Protein 8HFD (pdb70)

B-factor: mean 31.61, std 7.96, range [13.05, 83.01]

Secondary structure (DSSP, 8-state):
-BSEEEES-EEE-SS-EEE-EEEEETTEEEEEES----BS-EEE-TT-EEEEPEEEEEE---HHHHGGGS-HHHHHHHHHHTTEEEEEE-S-SSSS-S-SHHHHHHHHHHHTTT-SSEEEEB----TT-GGGHHHHHHHT-SB--BB-SS-----TTS---B-HHHHHHHHHHHHHHT--EEEB---HHHHHHHHHHHHHTT--SHHHHHHTS-HHHHHHHHHHHHHHHHHHT--EEE----SHHHHHHHHHHHHTT--EEEEE-THHHH--HHHHHHH-GGG--SSPP--HHHHHHHHHHHHTT---EE---B----GGGG-S-TTTSPP-B--GGGSHHHHIIIIIITT---HHHHHIIIIIHHHHHTT-TTSSS--TTSB--EEEEESS--EE--GGG--SSS---TTTT-EES-EEEEEEETTEEEEETTTBS-S-----EE-GGG-/-EEEEEEEEEEE-SS-EEEEEEEEETTEEEEEES----EEEEEE-TTSEEEEPEEEEEE---HHHHGGGS-HHHHHHHHHHTTEEEEEE-S-SSSS-S-SHHHHHHHHHHTTTT-SSEEEEB----TT-GGGHHHHHHHT-SB--BB---TTS---B-HHHHHHHHHHHHHHT--EEEB---HHHHHHHHHHHHHTT--SHHHHHHTS-HHHHHHHHHHHHHHHHHHT--EEE----SHHHHHHHHHHHHTT--EEEEE-THHHH--HHHHHHH-GGG--SSPP--HHHHHHHHHHHHTT---EE---B----GGGG-S-TTTSPP-B--GGGSHHHHIIIIIITT---HHHHHIIIIIHHHHHTT-TTSSS--TTSB--EEEEESS--EE--GGG--SSS---TTTT-EES-EEEEEEETTEEEEETTTB--S-----EE-GGG-/-EEEEEEEEEEE-SS-EEEEEEEEETTEEEEEES----EEEEEE-TT-EEEEPEEEEEE---HHHHGGGS-HHHHHHHHHHTTEEEEEE-SSSSSS-S-SHHHHHHHHHHHTTT-SSEEEEB----TT-GGGHHHHHHHT-SB--BB----TTS---B-HHHHHHHHHHHHHHT--EEEB---HHHHHHHHHHHHHTT--SHHHHHHHS-HHHHHHHHHHHHHHHHHHT--EEE----SHHHHHHHHHHHHTT--EEEEE-THHHH--HHHHHHHGGGG--SS----HHHHHHHHHHHHTT---EE---B----GGGG-S-TTTSPP-B--GGGSHHHHIIIIIITT---HHHHHIIIIIHHHHHTT-TTSSS--TTSB--EEEEESS--EE--GGG--SSS---TTTT-EES-EEEEEEETTEEEEETTTB--S-----EE-GGG-/-BSEEEES-EEE-SS-EEE-EEEEETTEEEEEES----BS-EEE-TT-EEEEPEEEEEE---HHHHGGG-HHHHHHHHHHHTTEEEEEE-S-SSSS-S-SHHHHHHHHHHHTT--SSEEEEBPP--TT-GGGHHHHHHHT-SB--BB---S---B-HHHHHHHHHHHHHHT--EEEB---HHHHHHHHHHHHHTT--SHHHHHHTS-HHHHHHHHHHHHHHHHHHT--EEE----SHHHHHHHHHHHHTT--EEEEE-THHHH--HHHHHHH-GGG--SSPP--HHHHHHHHHHHHTT---EE---B----GGGG-S-TTTSPP-B--GGGHHHHHIIIIIITT---HHHHHIIIIIHHHHHTT-TTSSS--TTSB--EEEEETT--EE--GGG--SSS---TTTT-EES-EEEEEEETTEEEEETTTB--S-----EE-GGG-

GO terms:
  GO:0008270 zinc ion binding (F, IDA)
  GO:0009442 allantoin assimilation pathway (P, IDA)
  GO:0004038 allantoinase activity (F, IDA)
  GO:0005737 cytoplasm (C, IDA)

Nearest PDB structures (foldseek):
  8hfd-assembly1_B  TM=1.002E+00  e=0.000E+00  Escherichia coli
  8hfd-assembly1_C  TM=1.001E+00  e=0.000E+00  Escherichia coli
  8hfd-assembly1_A  TM=1.001E+00  e=5.611E-103  Escherichia coli
  8hfd-assembly1_D  TM=9.996E-01  e=1.544E-102  Escherichia coli
  3e74-assembly1_C  TM=9.990E-01  e=1.732E-94  Escherichia coli K-12

Structure (mmCIF, N/CA/C/O backbone):
data_8HFD
#
_entry.id   8HFD
#
_cell.length_a   203.158
_cell.length_b   77.142
_cell.length_c   144.847
_cell.angle_alpha   90.00
_cell.angle_beta   100.80
_cell.angle_gamma   90.00
#
_symmetry.space_group_name_H-M   'C 1 2 1'
#
loop_
_entity.id
_entity.type
_entity.pdbx_description
1 polymer Allantoinase
2 non-polymer DI(HYDROXYETHYL)ETHER
3 non-polymer 'ZINC ION'
4 water water
#
loop_
_atom_site.group_PDB
_atom_site.id
_atom_site.type_symbol
_atom_site.label_atom_id
_atom_site.label_alt_id
_atom_site.label_comp_id
_atom_site.label_asym_id
_atom_site.label_entity_id
_atom_site.label_seq_id
_atom_site.pdbx_PDB_ins_code
_atom_site.Cartn_x
_atom_site.Cartn_y
_atom_site.Cartn_z
_atom_site.occupancy
_atom_site.B_iso_or_equiv
_atom_site.auth_seq_id
_atom_site.auth_comp_id
_atom_site.auth_asym_id
_atom_site.auth_atom_id
_atom_site.pdbx_PDB_model_num
ATOM 1 N N . SER A 1 2 ? -2.411 -25.154 -56.147 1.00 48.31 2 SER A N 1
ATOM 2 C CA . SER A 1 2 ? -1.821 -25.342 -54.820 1.00 50.59 2 SER A CA 1
ATOM 3 C C . SER A 1 2 ? -0.606 -26.266 -54.916 1.00 42.98 2 SER A C 1
ATOM 4 O O . SER A 1 2 ? -0.224 -26.669 -56.016 1.00 50.69 2 SER A O 1
ATOM 7 N N . PHE A 1 3 ? -0.001 -26.602 -53.775 1.00 40.20 3 PHE A N 1
ATOM 8 C CA . PHE A 1 3 ? 1.229 -27.394 -53.785 1.00 40.91 3 PHE A CA 1
ATOM 9 C C . PHE A 1 3 ? 1.040 -28.678 -54.586 1.00 39.20 3 PHE A C 1
ATOM 10 O O . PHE A 1 3 ? -0.063 -29.229 -54.666 1.00 36.03 3 PHE A O 1
ATOM 18 N N . ASP A 1 4 ? 2.135 -29.164 -55.174 1.00 34.13 4 ASP A N 1
ATOM 19 C CA . ASP A 1 4 ? 2.088 -30.467 -55.829 1.00 33.33 4 ASP A CA 1
ATOM 20 C C . ASP A 1 4 ? 2.172 -31.606 -54.829 1.00 34.53 4 ASP A C 1
ATOM 21 O O . ASP A 1 4 ? 1.596 -32.674 -55.061 1.00 30.54 4 ASP A O 1
ATOM 26 N N . LEU A 1 5 ? 2.879 -31.407 -53.720 1.00 28.12 5 LEU A N 1
ATOM 27 C CA . LEU A 1 5 ? 3.201 -32.527 -52.857 1.00 30.10 5 LEU A CA 1
ATOM 28 C C . LEU A 1 5 ? 3.542 -31.987 -51.478 1.00 30.22 5 LEU A C 1
ATOM 29 O O . LEU A 1 5 ? 4.151 -30.923 -51.363 1.00 29.94 5 LEU A O 1
ATOM 34 N N . ILE A 1 6 ? 3.136 -32.713 -50.444 1.00 28.26 6 ILE A N 1
ATOM 35 C CA . ILE A 1 6 ? 3.520 -32.387 -49.081 1.00 28.13 6 ILE A CA 1
ATOM 36 C C . ILE A 1 6 ? 4.065 -33.646 -48.436 1.00 31.51 6 ILE A C 1
ATOM 37 O O . ILE A 1 6 ? 3.380 -34.681 -48.399 1.00 31.47 6 ILE A O 1
ATOM 42 N N . ILE A 1 7 ? 5.284 -33.552 -47.914 1.00 28.57 7 ILE A N 1
ATOM 43 C CA . ILE A 1 7 ? 5.938 -34.630 -47.186 1.00 26.66 7 ILE A CA 1
ATOM 44 C C . ILE A 1 7 ? 5.718 -34.352 -45.707 1.00 33.53 7 ILE A C 1
ATOM 45 O O . ILE A 1 7 ? 6.223 -33.357 -45.174 1.00 31.14 7 ILE A O 1
ATOM 50 N N . LYS A 1 8 ? 4.969 -35.224 -45.035 1.00 31.93 8 LYS A N 1
ATOM 51 C CA . LYS A 1 8 ? 4.532 -34.965 -43.675 1.00 31.66 8 LYS A CA 1
ATOM 52 C C . LYS A 1 8 ? 5.231 -35.881 -42.681 1.00 32.38 8 LYS A C 1
ATOM 53 O O . LYS A 1 8 ? 5.504 -37.048 -42.973 1.00 31.96 8 LYS A O 1
ATOM 59 N N . ASN A 1 9 ? 5.499 -35.338 -41.489 1.00 31.28 9 ASN A N 1
ATOM 60 C CA . ASN A 1 9 ? 5.849 -36.089 -40.284 1.00 32.38 9 ASN A CA 1
ATOM 61 C C . ASN A 1 9 ? 7.246 -36.688 -40.290 1.00 28.42 9 ASN A C 1
ATOM 62 O O . ASN A 1 9 ? 7.584 -37.424 -39.355 1.00 31.24 9 ASN A O 1
ATOM 67 N N . GLY A 1 10 ? 8.075 -36.408 -41.304 1.00 30.94 10 GLY A N 1
ATOM 68 C CA . GLY A 1 10 ? 9.449 -36.883 -41.268 1.00 32.14 10 GLY A CA 1
ATOM 69 C C . GLY A 1 10 ? 10.340 -36.073 -40.328 1.00 29.86 10 GLY A C 1
ATOM 70 O O . GLY A 1 10 ? 10.030 -34.941 -39.961 1.00 30.44 10 GLY A O 1
ATOM 71 N N . THR A 1 11 ? 11.468 -36.668 -39.930 1.00 26.42 11 THR A N 1
ATOM 72 C CA . THR A 1 11 ? 12.526 -35.930 -39.233 1.00 26.51 11 THR A CA 1
ATOM 73 C C . THR A 1 11 ? 13.403 -35.313 -40.321 1.00 27.39 11 THR A C 1
ATOM 74 O O . THR A 1 11 ? 14.228 -35.994 -40.934 1.00 27.15 11 THR A O 1
ATOM 78 N N . VAL A 1 12 ? 13.203 -34.031 -40.580 1.00 25.76 12 VAL A N 1
ATOM 79 C CA . VAL A 1 12 ? 13.816 -33.347 -41.713 1.00 25.32 12 VAL A CA 1
ATOM 80 C C . VAL A 1 12 ? 15.175 -32.792 -41.292 1.00 29.68 12 VAL A C 1
ATOM 81 O O . VAL A 1 12 ? 15.292 -32.117 -40.260 1.00 26.43 12 VAL A O 1
ATOM 85 N N . ILE A 1 13 ? 16.178 -33.066 -42.114 1.00 25.49 13 ILE A N 1
ATOM 86 C CA . ILE A 1 13 ? 17.532 -32.514 -41.848 1.00 27.80 13 ILE A CA 1
ATOM 87 C C . ILE A 1 13 ? 17.596 -31.095 -42.414 1.00 27.43 13 ILE A C 1
ATOM 88 O O . ILE A 1 13 ? 17.651 -30.941 -43.632 1.00 25.98 13 ILE A O 1
ATOM 93 N N . LEU A 1 14 ? 17.532 -30.112 -41.530 1.00 26.92 14 LEU A N 1
ATOM 94 C CA . LEU A 1 14 ? 17.686 -28.702 -41.949 1.00 34.23 14 LEU A CA 1
ATOM 95 C C . LEU A 1 14 ? 19.150 -28.319 -41.714 1.00 33.54 14 LEU A C 1
ATOM 96 O O . LEU A 1 14 ? 19.881 -29.140 -41.161 1.00 30.62 14 LEU A O 1
ATOM 101 N N . GLU A 1 15 ? 19.549 -27.112 -42.103 1.00 41.41 15 GLU A N 1
ATOM 102 C CA . GLU A 1 15 ? 20.984 -26.727 -42.022 1.00 42.86 15 GLU A CA 1
ATOM 103 C C . GLU A 1 15 ? 21.434 -26.684 -40.571 1.00 39.65 15 GLU A C 1
ATOM 104 O O . GLU A 1 15 ? 22.541 -27.140 -40.289 1.00 39.02 15 GLU A O 1
ATOM 110 N N . ASN A 1 16 ? 20.574 -26.177 -39.697 1.00 43.78 16 ASN A N 1
ATOM 111 C CA . ASN A 1 16 ? 20.931 -25.987 -38.273 1.00 41.70 16 ASN A CA 1
ATOM 112 C C . ASN A 1 16 ? 20.542 -27.205 -37.451 1.00 39.53 16 ASN A C 1
ATOM 113 O O . ASN A 1 16 ? 21.243 -27.506 -36.476 1.00 38.88 16 ASN A O 1
ATOM 118 N N . GLU A 1 17 ? 19.483 -27.889 -37.852 1.00 33.84 17 GLU A N 1
ATOM 119 C CA . GLU A 1 17 ? 18.987 -28.971 -36.981 1.00 37.17 17 GLU A CA 1
ATOM 120 C C . GLU A 1 17 ? 18.074 -29.958 -37.697 1.00 32.11 17 GLU A C 1
ATOM 121 O O . GLU A 1 17 ? 17.663 -29.686 -38.829 1.00 31.50 17 GLU A O 1
ATOM 127 N N . ALA A 1 18 ? 17.794 -31.064 -37.022 1.00 27.80 18 ALA A N 1
ATOM 128 C CA . ALA A 1 18 ? 16.825 -32.031 -37.556 1.00 33.02 18 ALA A CA 1
ATOM 129 C C . ALA A 1 18 ? 15.560 -31.938 -36.693 1.00 31.86 18 ALA A C 1
ATOM 130 O O . ALA A 1 18 ? 15.668 -32.059 -35.470 1.00 32.84 18 ALA A O 1
ATOM 132 N N . ARG A 1 19 ? 14.421 -31.689 -37.318 1.00 26.56 19 ARG A N 1
ATOM 133 C CA . ARG A 1 19 ? 13.166 -31.608 -36.582 1.00 33.92 19 ARG A CA 1
ATOM 134 C C . ARG A 1 19 ? 12.029 -32.163 -37.430 1.00 29.72 19 ARG A C 1
ATOM 135 O O . ARG A 1 19 ? 12.137 -32.303 -38.652 1.00 27.28 19 ARG A O 1
ATOM 143 N N . VAL A 1 20 ? 10.934 -32.511 -36.757 1.00 35.51 20 VAL A N 1
ATOM 144 C CA . VAL A 1 20 ? 9.735 -32.985 -37.446 1.00 31.15 20 VAL A CA 1
ATOM 145 C C . VAL A 1 20 ? 9.022 -31.753 -37.995 1.00 32.57 20 VAL A C 1
ATOM 146 O O . VAL A 1 20 ? 8.390 -30.997 -37.251 1.00 33.74 20 VAL A O 1
ATOM 150 N N . VAL A 1 21 ? 9.135 -31.536 -39.304 1.00 29.32 21 VAL A N 1
ATOM 151 C CA . VAL A 1 21 ? 8.403 -30.490 -40.003 1.00 29.02 21 VAL A CA 1
ATOM 152 C C . VAL A 1 21 ? 7.907 -31.087 -41.308 1.00 30.08 21 VAL A C 1
ATOM 153 O O . VAL A 1 21 ? 8.472 -32.052 -41.823 1.00 28.24 21 VAL A O 1
ATOM 157 N N . ASP A 1 22 ? 6.864 -30.487 -41.861 1.00 28.16 22 ASP A N 1
ATOM 158 C CA . ASP A 1 22 ? 6.399 -30.880 -43.185 1.00 31.36 22 ASP A CA 1
ATOM 159 C C . ASP A 1 22 ? 7.128 -30.099 -44.279 1.00 26.80 22 ASP A C 1
ATOM 160 O O . ASP A 1 22 ? 7.638 -28.997 -44.055 1.00 29.51 22 ASP A O 1
ATOM 165 N N . ILE A 1 23 ? 7.139 -30.675 -45.486 1.00 27.98 23 ILE A N 1
ATOM 166 C CA . ILE A 1 23 ? 7.757 -30.061 -46.665 1.00 30.20 23 ILE A CA 1
ATOM 167 C C . ILE A 1 23 ? 6.733 -29.962 -47.790 1.00 29.26 23 ILE A C 1
ATOM 168 O O . ILE A 1 23 ? 6.186 -30.982 -48.231 1.00 31.51 23 ILE A O 1
ATOM 173 N N . ALA A 1 24 ? 6.539 -28.761 -48.316 1.00 29.10 24 ALA A N 1
ATOM 174 C CA . ALA A 1 24 ? 5.674 -28.569 -49.473 1.00 29.99 24 ALA A CA 1
ATOM 175 C C . ALA A 1 24 ? 6.505 -28.339 -50.723 1.00 30.06 24 ALA A C 1
ATOM 176 O O . ALA A 1 24 ? 7.470 -27.561 -50.712 1.00 29.01 24 ALA A O 1
ATOM 178 N N . VAL A 1 25 ? 6.091 -28.987 -51.811 1.00 29.01 25 VAL A N 1
ATOM 179 C CA . VAL A 1 25 ? 6.796 -28.971 -53.087 1.00 26.84 25 VAL A CA 1
ATOM 180 C C . VAL A 1 25 ? 5.871 -28.428 -54.165 1.00 30.29 25 VAL A C 1
ATOM 181 O O . VAL A 1 25 ? 4.691 -28.796 -54.232 1.00 31.09 25 VAL A O 1
ATOM 185 N N . LYS A 1 26 ? 6.407 -27.563 -55.017 1.00 29.89 26 LYS A N 1
ATOM 186 C CA . LYS A 1 26 ? 5.656 -27.095 -56.173 1.00 33.63 26 LYS A CA 1
ATOM 187 C C . LYS A 1 26 ? 6.623 -26.889 -57.328 1.00 32.84 26 LYS A C 1
ATOM 188 O O . LYS A 1 26 ? 7.661 -26.245 -57.155 1.00 32.80 26 LYS A O 1
ATOM 194 N N . GLY A 1 27 ? 6.271 -27.416 -58.498 1.00 33.45 27 GLY A N 1
ATOM 195 C CA . GLY A 1 27 ? 7.131 -27.250 -59.671 1.00 32.21 27 GLY A CA 1
ATOM 196 C C . GLY A 1 27 ? 8.554 -27.721 -59.451 1.00 31.97 27 GLY A C 1
ATOM 197 O O . GLY A 1 27 ? 9.504 -27.063 -59.897 1.00 30.82 27 GLY A O 1
ATOM 198 N N . GLY A 1 28 ? 8.724 -28.854 -58.764 1.00 30.74 28 GLY A N 1
ATOM 199 C CA . GLY A 1 28 ? 10.029 -29.452 -58.512 1.00 31.19 28 GLY A CA 1
ATOM 200 C C . GLY A 1 28 ? 10.896 -28.740 -57.490 1.00 33.05 28 GLY A C 1
ATOM 201 O O . GLY A 1 28 ? 12.040 -29.177 -57.256 1.00 27.68 28 GLY A O 1
ATOM 202 N N . LYS A 1 29 ? 10.392 -27.660 -56.881 1.00 31.23 29 LYS A N 1
ATOM 203 C CA . LYS A 1 29 ? 11.122 -26.830 -55.935 1.00 28.18 29 LYS A CA 1
ATOM 204 C C . LYS A 1 29 ? 10.474 -26.893 -54.559 1.00 33.31 29 LYS A C 1
ATOM 205 O O . LYS A 1 29 ? 9.268 -27.137 -54.422 1.00 32.26 29 LYS A O 1
ATOM 211 N N . ILE A 1 30 ? 11.298 -26.709 -53.531 1.00 29.81 30 ILE A N 1
ATOM 212 C CA . ILE A 1 30 ? 10.785 -26.649 -52.169 1.00 27.04 30 ILE A CA 1
ATOM 213 C C . ILE A 1 30 ? 10.017 -25.338 -52.036 1.00 31.58 30 ILE A C 1
ATOM 214 O O . ILE A 1 30 ? 10.605 -24.254 -52.118 1.00 28.00 30 ILE A O 1
ATOM 219 N N . ALA A 1 31 ? 8.694 -25.432 -51.889 1.00 28.61 31 ALA A N 1
ATOM 220 C CA . ALA A 1 31 ? 7.861 -24.234 -51.828 1.00 28.73 31 ALA A CA 1
ATOM 221 C C . ALA A 1 31 ? 7.671 -23.722 -50.405 1.00 24.06 31 ALA A C 1
ATOM 222 O O . ALA A 1 31 ? 7.533 -22.513 -50.218 1.00 30.79 31 ALA A O 1
ATOM 224 N N . ALA A 1 32 ? 7.687 -24.597 -49.400 1.00 27.31 32 ALA A N 1
ATOM 225 C CA . ALA A 1 32 ? 7.531 -24.174 -48.013 1.00 30.68 32 ALA A CA 1
ATOM 226 C C . ALA A 1 32 ? 8.010 -25.281 -47.090 1.00 30.24 32 ALA A C 1
ATOM 227 O O . ALA A 1 32 ? 8.092 -26.452 -47.477 1.00 31.92 32 ALA A O 1
ATOM 229 N N . ILE A 1 33 ? 8.344 -24.881 -45.863 1.00 27.67 33 ILE A N 1
ATOM 230 C CA . ILE A 1 33 ? 8.689 -25.790 -44.775 1.00 29.42 33 ILE A CA 1
ATOM 231 C C . ILE A 1 33 ? 8.017 -25.282 -43.500 1.00 29.12 33 ILE A C 1
ATOM 232 O O . ILE A 1 33 ? 8.084 -24.087 -43.198 1.00 29.79 33 ILE A O 1
ATOM 237 N N . GLY A 1 34 ? 7.367 -26.178 -42.764 1.00 29.92 34 GLY A N 1
ATOM 238 C CA . GLY A 1 34 ? 6.710 -25.809 -41.520 1.00 31.99 34 GLY A CA 1
ATOM 239 C C . GLY A 1 34 ? 5.571 -26.765 -41.209 1.00 35.99 34 GLY A C 1
ATOM 240 O O . GLY A 1 34 ? 5.558 -27.899 -41.677 1.00 33.08 34 GLY A O 1
ATOM 241 N N . GLN A 1 35 ? 4.619 -26.276 -40.404 1.00 38.13 35 GLN A N 1
ATOM 242 C CA . GLN A 1 35 ? 3.418 -27.008 -40.012 1.00 38.95 35 GLN A CA 1
ATOM 243 C C . GLN A 1 35 ? 2.199 -26.500 -40.780 1.00 37.80 35 GLN A C 1
ATOM 244 O O . GLN A 1 35 ? 2.185 -25.387 -41.313 1.00 34.11 35 GLN A O 1
ATOM 250 N N . ASP A 1 36 ? 1.162 -27.334 -40.806 1.00 38.60 36 ASP A N 1
ATOM 251 C CA . ASP A 1 36 ? -0.135 -26.990 -41.388 1.00 40.88 36 ASP A CA 1
ATOM 252 C C . ASP A 1 36 ? 0.034 -26.231 -42.698 1.00 37.26 36 ASP A C 1
ATOM 253 O O . ASP A 1 36 ? -0.379 -25.085 -42.842 1.00 31.48 36 ASP A O 1
ATOM 258 N N . LEU A 1 37 ? 0.659 -26.902 -43.664 1.00 37.96 37 LEU A N 1
ATOM 259 C CA . LEU A 1 37 ? 0.944 -26.268 -44.941 1.00 36.40 37 LEU A CA 1
ATOM 260 C C . LEU A 1 37 ? -0.258 -26.271 -45.876 1.00 39.94 37 LEU A C 1
ATOM 261 O O . LEU A 1 37 ? -0.209 -25.633 -46.936 1.00 40.61 37 LEU A O 1
ATOM 266 N N . GLY A 1 38 ? -1.334 -26.950 -45.503 1.00 36.42 38 GLY A N 1
ATOM 267 C CA . GLY A 1 38 ? -2.556 -26.869 -46.277 1.00 37.46 38 GLY A CA 1
ATOM 268 C C . GLY A 1 38 ? -2.767 -28.034 -47.220 1.00 38.86 38 GLY A C 1
ATOM 269 O O . GLY A 1 38 ? -2.451 -29.188 -46.898 1.00 37.29 38 GLY A O 1
ATOM 270 N N . ASP A 1 39 ? -3.308 -27.731 -48.394 1.00 47.99 39 ASP A N 1
ATOM 271 C CA . ASP A 1 39 ? -3.725 -28.733 -49.363 1.00 44.28 39 ASP A CA 1
ATOM 272 C C . ASP A 1 39 ? -2.647 -28.944 -50.416 1.00 43.72 39 ASP A C 1
ATOM 273 O O . ASP A 1 39 ? -1.918 -28.016 -50.779 1.00 39.12 39 ASP A O 1
ATOM 278 N N . ALA A 1 40 ? -2.583 -30.173 -50.931 1.00 42.34 40 ALA A N 1
ATOM 279 C CA . ALA A 1 40 ? -1.637 -30.526 -51.979 1.00 40.61 40 ALA A CA 1
ATOM 280 C C . ALA A 1 40 ? -2.206 -31.662 -52.817 1.00 43.66 40 ALA A C 1
ATOM 281 O O . ALA A 1 40 ? -2.987 -32.486 -52.328 1.00 40.54 40 ALA A O 1
ATOM 283 N N . LYS A 1 41 ? -1.779 -31.714 -54.082 1.00 37.04 41 LYS A N 1
ATOM 284 C CA . LYS A 1 41 ? -2.254 -32.760 -54.979 1.00 38.49 41 LYS A CA 1
ATOM 285 C C . LYS A 1 41 ? -1.923 -34.151 -54.461 1.00 41.57 41 LYS A C 1
ATOM 286 O O . LYS A 1 41 ? -2.578 -35.120 -54.854 1.00 42.58 41 LYS A O 1
ATOM 292 N N . GLU A 1 42 ? -0.941 -34.272 -53.573 1.00 38.85 42 GLU A N 1
ATOM 293 C CA . GLU A 1 42 ? -0.466 -35.577 -53.144 1.00 38.63 42 GLU A CA 1
ATOM 294 C C . GLU A 1 42 ? 0.232 -35.419 -51.797 1.00 37.13 42 GLU A C 1
ATOM 295 O O . GLU A 1 42 ? 0.819 -34.373 -51.507 1.00 33.66 42 GLU A O 1
ATOM 301 N N . VAL A 1 43 ? 0.152 -36.460 -50.978 1.00 30.73 43 VAL A N 1
ATOM 302 C CA . VAL A 1 43 ? 0.703 -36.447 -49.633 1.00 34.93 43 VAL A CA 1
ATOM 303 C C . VAL A 1 43 ? 1.509 -37.722 -49.453 1.00 35.88 43 VAL A C 1
ATOM 304 O O . VAL A 1 43 ? 1.073 -38.793 -49.885 1.00 37.74 43 VAL A O 1
ATOM 308 N N . MET A 1 44 ? 2.703 -37.606 -48.861 1.00 34.49 44 MET A N 1
ATOM 309 C CA . MET A 1 44 ? 3.445 -38.769 -48.385 1.00 34.57 44 MET A CA 1
ATOM 310 C C . MET A 1 44 ? 3.630 -38.682 -46.882 1.00 33.49 44 MET A C 1
ATOM 311 O O . MET A 1 44 ? 3.812 -37.597 -46.327 1.00 36.26 44 MET A O 1
ATOM 316 N N . ASP A 1 45 ? 3.629 -39.844 -46.243 1.00 32.17 45 ASP A N 1
ATOM 317 C CA . ASP A 1 45 ? 3.891 -39.969 -44.819 1.00 38.43 45 ASP A CA 1
ATOM 318 C C . ASP A 1 45 ? 5.357 -40.344 -44.650 1.00 34.75 45 ASP A C 1
ATOM 319 O O . ASP A 1 45 ? 5.815 -41.341 -45.220 1.00 35.75 45 ASP A O 1
ATOM 324 N N . ALA A 1 46 ? 6.097 -39.531 -43.895 1.00 32.51 46 ALA A N 1
ATOM 325 C CA . ALA A 1 46 ? 7.496 -39.816 -43.596 1.00 31.97 46 ALA A CA 1
ATOM 326 C C . ALA A 1 46 ? 7.716 -40.207 -42.134 1.00 31.54 46 ALA A C 1
ATOM 327 O O . ALA A 1 46 ? 8.856 -40.176 -41.648 1.00 30.28 46 ALA A O 1
ATOM 329 N N . SER A 1 47 ? 6.657 -40.604 -41.423 1.00 31.78 47 SER A N 1
ATOM 330 C CA . SER A 1 47 ? 6.792 -40.929 -40.007 1.00 29.92 47 SER A CA 1
ATOM 331 C C . SER A 1 47 ? 7.875 -41.975 -39.797 1.00 33.64 47 SER A C 1
ATOM 332 O O . SER A 1 47 ? 8.020 -42.914 -40.582 1.00 32.98 47 SER A O 1
ATOM 335 N N . GLY A 1 48 ? 8.644 -41.805 -38.726 1.00 33.02 48 GLY A N 1
ATOM 336 C CA . GLY A 1 48 ? 9.702 -42.738 -38.432 1.00 32.60 48 GLY A CA 1
ATOM 337 C C . GLY A 1 48 ? 10.871 -42.697 -39.398 1.00 32.45 48 GLY A C 1
ATOM 338 O O . GLY A 1 48 ? 11.801 -43.492 -39.253 1.00 34.79 48 GLY A O 1
ATOM 339 N N . LEU A 1 49 ? 10.859 -41.807 -40.379 1.00 29.74 49 LEU A N 1
ATOM 340 C CA . LEU A 1 49 ? 11.926 -41.715 -41.358 1.00 29.23 49 LEU A CA 1
ATOM 341 C C . LEU A 1 49 ? 12.727 -40.442 -41.155 1.00 27.49 49 LEU A C 1
ATOM 342 O O . LEU A 1 49 ? 12.189 -39.419 -40.728 1.00 28.16 49 LEU A O 1
ATOM 347 N N . VAL A 1 50 ? 14.008 -40.496 -41.509 1.00 27.79 50 VAL A N 1
ATOM 348 C CA . VAL A 1 50 ? 14.803 -39.285 -41.654 1.00 23.86 50 VAL A CA 1
ATOM 349 C C . VAL A 1 50 ? 14.701 -38.825 -43.098 1.00 26.22 50 VAL A C 1
ATOM 350 O O . VAL A 1 50 ? 14.866 -39.627 -44.026 1.00 25.01 50 VAL A O 1
ATOM 354 N N . VAL A 1 51 ? 14.401 -37.539 -43.289 1.00 27.45 51 VAL A N 1
ATOM 355 C CA . VAL A 1 51 ? 14.306 -36.921 -44.605 1.00 22.65 51 VAL A CA 1
ATOM 356 C C . VAL A 1 51 ? 15.531 -36.027 -44.777 1.00 26.01 51 VAL A C 1
ATOM 357 O O . VAL A 1 51 ? 15.578 -34.902 -44.271 1.00 27.42 51 VAL A O 1
ATOM 361 N N . SER A 1 52 ? 16.523 -36.521 -45.478 1.00 23.86 52 SER A N 1
ATOM 362 C CA . SER A 1 52 ? 17.773 -35.810 -45.694 1.00 25.36 52 SER A CA 1
ATOM 363 C C . SER A 1 52 ? 17.763 -35.152 -47.063 1.00 26.77 52 SER A C 1
ATOM 364 O O . SER A 1 52 ? 17.001 -35.545 -47.951 1.00 26.81 52 SER A O 1
ATOM 367 N N . PRO A 1 53 ? 18.553 -34.103 -47.266 1.00 30.72 53 PRO A N 1
ATOM 368 C CA . PRO A 1 53 ? 18.864 -33.709 -48.643 1.00 24.20 53 PRO A CA 1
ATOM 369 C C . PRO A 1 53 ? 19.437 -34.929 -49.349 1.00 25.01 53 PRO A C 1
ATOM 370 O O . PRO A 1 53 ? 20.130 -35.738 -48.732 1.00 22.96 53 PRO A O 1
ATOM 374 N N . GLY A 1 54 ? 19.084 -35.105 -50.623 1.00 24.08 54 GLY A N 1
ATOM 375 C CA . GLY A 1 54 ? 19.690 -36.176 -51.392 1.00 24.31 54 GLY A CA 1
ATOM 376 C C . GLY A 1 54 ? 21.185 -35.960 -51.533 1.00 23.18 54 GLY A C 1
ATOM 377 O O . GLY A 1 54 ? 21.663 -34.831 -51.597 1.00 22.79 54 GLY A O 1
ATOM 378 N N . MET A 1 55 ? 21.937 -37.053 -51.550 1.00 23.19 55 MET A N 1
ATOM 379 C CA . MET A 1 55 ? 23.389 -36.917 -51.519 1.00 24.32 55 MET A CA 1
ATOM 380 C C . MET A 1 55 ? 23.894 -36.176 -52.757 1.00 23.44 55 MET A C 1
ATOM 381 O O . MET A 1 55 ? 23.344 -36.306 -53.858 1.00 22.93 55 MET A O 1
ATOM 386 N N . VAL A 1 56 ? 24.940 -35.373 -52.575 1.00 24.80 56 VAL A N 1
ATOM 387 C CA . VAL A 1 56 ? 25.647 -34.747 -53.696 1.00 20.44 56 VAL A CA 1
ATOM 388 C C . VAL A 1 56 ? 27.012 -35.427 -53.774 1.00 24.03 56 VAL A C 1
ATOM 389 O O . VAL A 1 56 ? 27.922 -35.123 -52.990 1.00 25.01 56 VAL A O 1
ATOM 393 N N . ASP A 1 57 ? 27.149 -36.382 -54.695 1.00 24.13 57 ASP A N 1
ATOM 394 C CA . ASP A 1 57 ? 28.378 -37.158 -54.850 1.00 27.05 57 ASP A CA 1
ATOM 395 C C . ASP A 1 57 ? 29.335 -36.363 -55.731 1.00 24.04 57 ASP A C 1
ATOM 396 O O . ASP A 1 57 ? 29.129 -36.251 -56.937 1.00 25.60 57 ASP A O 1
ATOM 401 N N . ALA A 1 58 ? 30.372 -35.795 -55.130 1.00 25.56 58 ALA A N 1
ATOM 402 C CA . ALA A 1 58 ? 31.293 -34.958 -55.884 1.00 23.14 58 ALA A CA 1
ATOM 403 C C . ALA A 1 58 ? 32.362 -35.762 -56.629 1.00 24.41 58 ALA A C 1
ATOM 404 O O . ALA A 1 58 ? 33.313 -35.172 -57.153 1.00 24.96 58 ALA A O 1
ATOM 406 N N . HIS A 1 59 ? 32.248 -37.083 -56.693 1.00 22.54 59 HIS A N 1
ATOM 407 C CA . HIS A 1 59 ? 33.332 -37.845 -57.297 1.00 21.96 59 HIS A CA 1
ATOM 408 C C . HIS A 1 59 ? 32.815 -39.153 -57.876 1.00 21.88 59 HIS A C 1
ATOM 409 O O . HIS A 1 59 ? 32.938 -40.208 -57.251 1.00 23.24 59 HIS A O 1
ATOM 416 N N . THR A 1 60 ? 32.221 -39.089 -59.063 1.00 25.00 60 THR A N 1
ATOM 417 C CA . THR A 1 60 ? 31.611 -40.243 -59.708 1.00 23.47 60 THR A CA 1
ATOM 418 C C . THR A 1 60 ? 32.268 -40.506 -61.050 1.00 23.05 60 THR A C 1
ATOM 419 O O . THR A 1 60 ? 32.337 -39.606 -61.892 1.00 22.79 60 THR A O 1
ATOM 423 N N . HIS A 1 61 ? 32.674 -41.756 -61.283 1.00 20.49 61 HIS A N 1
ATOM 424 C CA . HIS A 1 61 ? 33.091 -42.206 -62.614 1.00 20.69 61 HIS A CA 1
ATOM 425 C C . HIS A 1 61 ? 31.969 -43.003 -63.264 1.00 22.45 61 HIS A C 1
ATOM 426 O O . HIS A 1 61 ? 31.595 -44.070 -62.765 1.00 24.56 61 HIS A O 1
ATOM 433 N N . ILE A 1 62 ? 31.450 -42.490 -64.373 1.00 24.41 62 ILE A N 1
ATOM 434 C CA . ILE A 1 62 ? 30.454 -43.177 -65.182 1.00 24.28 62 ILE A CA 1
ATOM 435 C C . ILE A 1 62 ? 31.073 -43.745 -66.456 1.00 24.47 62 ILE A C 1
ATOM 436 O O . ILE A 1 62 ? 30.776 -44.873 -66.841 1.00 23.47 62 ILE A O 1
ATOM 441 N N . SER A 1 63 ? 31.935 -42.963 -67.108 1.00 19.96 63 SER A N 1
ATOM 442 C CA . SER A 1 63 ? 32.802 -43.388 -68.209 1.00 21.41 63 SER A CA 1
ATOM 443 C C . SER A 1 63 ? 32.019 -43.690 -69.464 1.00 26.56 63 SER A C 1
ATOM 444 O O . SER A 1 63 ? 32.499 -44.437 -70.347 1.00 22.98 63 SER A O 1
ATOM 447 N N . GLU A 1 64 ? 30.792 -43.178 -69.521 1.00 26.14 64 GLU A N 1
ATOM 448 C CA . GLU A 1 64 ? 29.876 -43.656 -70.583 1.00 28.42 64 GLU A CA 1
ATOM 449 C C . GLU A 1 64 ? 30.317 -43.581 -72.018 1.00 36.44 64 GLU A C 1
ATOM 450 O O . GLU A 1 64 ? 30.258 -44.628 -72.674 1.00 43.23 64 GLU A O 1
ATOM 456 N N . PRO A 1 65 ? 30.756 -42.432 -72.553 1.00 33.30 65 PRO A N 1
ATOM 457 C CA . PRO A 1 65 ? 30.976 -42.418 -73.976 1.00 26.65 65 PRO A CA 1
ATOM 458 C C . PRO A 1 65 ? 32.291 -43.225 -74.001 1.00 32.13 65 PRO A C 1
ATOM 459 O O . PRO A 1 65 ? 33.174 -42.855 -73.289 1.00 34.77 65 PRO A O 1
ATOM 463 N N . GLY A 1 66 ? 32.334 -44.352 -74.720 1.00 26.00 66 GLY A N 1
ATOM 464 C CA . GLY A 1 66 ? 33.593 -45.098 -74.949 1.00 25.40 66 GLY A CA 1
ATOM 465 C C . GLY A 1 66 ? 33.903 -46.241 -73.999 1.00 24.94 66 GLY A C 1
ATOM 466 O O . GLY A 1 66 ? 34.416 -47.261 -74.457 1.00 24.88 66 GLY A O 1
ATOM 467 N N . ARG A 1 67 ? 33.673 -46.046 -72.711 1.00 22.01 67 ARG A N 1
ATOM 468 C CA . ARG A 1 67 ? 33.902 -47.131 -71.730 1.00 22.35 67 ARG A CA 1
ATOM 469 C C . ARG A 1 67 ? 32.588 -47.360 -70.982 1.00 24.96 67 ARG A C 1
ATOM 470 O O . ARG A 1 67 ? 32.626 -47.696 -69.798 1.00 24.48 67 ARG A O 1
ATOM 478 N N . SER A 1 68 ? 31.478 -47.156 -71.676 1.00 21.21 68 SER A N 1
ATOM 479 C CA . SER A 1 68 ? 30.145 -47.410 -71.087 1.00 25.88 68 SER A CA 1
ATOM 480 C C . SER A 1 68 ? 30.087 -48.827 -70.515 1.00 24.82 68 SER A C 1
ATOM 481 O O . SER A 1 68 ? 29.362 -49.022 -69.547 1.00 23.85 68 SER A O 1
ATOM 484 N N . HIS A 1 69 ? 30.847 -49.764 -71.096 1.00 21.36 69 HIS A N 1
ATOM 485 C CA . HIS A 1 69 ? 30.686 -51.130 -70.630 1.00 25.39 69 HIS A CA 1
ATOM 486 C C . HIS A 1 69 ? 31.285 -51.329 -69.250 1.00 27.11 69 HIS A C 1
ATOM 487 O O . HIS A 1 69 ? 31.108 -52.407 -68.675 1.00 26.06 69 HIS A O 1
ATOM 494 N N . TRP A 1 70 ? 31.969 -50.311 -68.705 1.00 27.19 70 TRP A N 1
ATOM 495 C CA . TRP A 1 70 ? 32.414 -50.347 -67.318 1.00 23.76 70 TRP A CA 1
ATOM 496 C C . TRP A 1 70 ? 31.261 -50.040 -66.381 1.00 25.80 70 TRP A C 1
ATOM 497 O O . TRP A 1 70 ? 31.199 -50.586 -65.273 1.00 25.45 70 TRP A O 1
ATOM 508 N N . GLU A 1 71 ? 30.371 -49.132 -66.803 1.00 23.33 71 GLU A N 1
ATOM 509 C CA . GLU A 1 71 ? 29.201 -48.725 -66.026 1.00 23.65 71 GLU A CA 1
ATOM 510 C C . GLU A 1 71 ? 28.195 -48.024 -66.933 1.00 23.82 71 GLU A C 1
ATOM 511 O O . GLU A 1 71 ? 27.216 -48.637 -67.359 1.00 26.94 71 GLU A O 1
ATOM 517 N N . GLY A 1 72 ? 28.434 -46.757 -67.270 1.00 21.67 72 GLY A N 1
ATOM 518 C CA . GLY A 1 72 ? 27.530 -46.034 -68.149 1.00 22.35 72 GLY A CA 1
ATOM 519 C C . GLY A 1 72 ? 26.376 -45.369 -67.403 1.00 22.95 72 GLY A C 1
ATOM 520 O O . GLY A 1 72 ? 26.044 -45.707 -66.267 1.00 22.92 72 GLY A O 1
ATOM 521 N N . TYR A 1 73 ? 25.721 -44.423 -68.085 1.00 17.88 73 TYR A N 1
ATOM 522 C CA . TYR A 1 73 ? 24.713 -43.590 -67.418 1.00 24.39 73 TYR A CA 1
ATOM 523 C C . TYR A 1 73 ? 23.496 -44.398 -66.969 1.00 25.39 73 TYR A C 1
ATOM 524 O O . TYR A 1 73 ? 22.947 -44.178 -65.870 1.00 21.90 73 TYR A O 1
ATOM 533 N N . GLU A 1 74 ? 23.052 -45.331 -67.809 1.00 23.71 74 GLU A N 1
ATOM 534 C CA . GLU A 1 74 ? 21.796 -46.017 -67.549 1.00 29.11 74 GLU A CA 1
ATOM 535 C C . GLU A 1 74 ? 21.812 -46.693 -66.184 1.00 27.23 74 GLU A C 1
ATOM 536 O O . GLU A 1 74 ? 20.994 -46.368 -65.312 1.00 23.48 74 GLU A O 1
ATOM 542 N N . THR A 1 75 ? 22.749 -47.641 -65.987 1.00 24.10 75 THR A N 1
ATOM 543 C CA . THR A 1 75 ? 22.861 -48.374 -64.727 1.00 24.84 75 THR A CA 1
ATOM 544 C C . THR A 1 75 ? 23.480 -47.525 -63.639 1.00 23.55 75 THR A C 1
ATOM 545 O O . THR A 1 75 ? 23.154 -47.687 -62.456 1.00 24.03 75 THR A O 1
ATOM 549 N N . GLY A 1 76 ? 24.450 -46.694 -63.998 1.00 24.20 76 GLY A N 1
ATOM 550 C CA . GLY A 1 76 ? 25.157 -45.940 -62.972 1.00 26.61 76 GLY A CA 1
ATOM 551 C C . GLY A 1 76 ? 24.237 -45.007 -62.204 1.00 23.97 76 GLY A C 1
ATOM 552 O O . GLY A 1 76 ? 24.287 -44.937 -60.972 1.00 21.48 76 GLY A O 1
ATOM 553 N N . THR A 1 77 ? 23.385 -44.266 -62.919 1.00 22.36 77 THR A N 1
ATOM 554 C CA . THR A 1 77 ? 22.528 -43.330 -62.192 1.00 24.18 77 THR A CA 1
ATOM 555 C C . THR A 1 77 ? 21.340 -44.021 -61.524 1.00 23.51 77 THR A C 1
ATOM 556 O O . THR A 1 77 ? 20.788 -43.467 -60.574 1.00 23.36 77 THR A O 1
ATOM 560 N N . ARG A 1 78 ? 20.946 -45.216 -61.981 1.00 23.61 78 ARG A N 1
ATOM 561 C CA . ARG A 1 78 ? 19.971 -46.009 -61.225 1.00 25.99 78 ARG A CA 1
ATOM 562 C C . ARG A 1 78 ? 20.559 -46.431 -59.889 1.00 23.43 78 ARG A C 1
ATOM 563 O O . ARG A 1 78 ? 19.915 -46.315 -58.839 1.00 22.48 78 ARG A O 1
ATOM 571 N N . ALA A 1 79 ? 21.798 -46.923 -59.914 1.00 23.39 79 ALA A N 1
ATOM 572 C CA . ALA A 1 79 ? 22.474 -47.283 -58.675 1.00 24.05 79 ALA A CA 1
ATOM 573 C C . ALA A 1 79 ? 22.615 -46.073 -57.760 1.00 23.50 79 ALA A C 1
ATOM 574 O O . ALA A 1 79 ? 22.412 -46.174 -56.549 1.00 22.89 79 ALA A O 1
ATOM 576 N N . ALA A 1 80 ? 22.953 -44.917 -58.326 1.00 22.07 80 ALA A N 1
ATOM 577 C CA . ALA A 1 80 ? 23.064 -43.704 -57.531 1.00 21.38 80 ALA A CA 1
ATOM 578 C C . ALA A 1 80 ? 21.742 -43.381 -56.835 1.00 25.00 80 ALA A C 1
ATOM 579 O O . ALA A 1 80 ? 21.709 -43.117 -55.627 1.00 22.49 80 ALA A O 1
ATOM 581 N N . ALA A 1 81 ? 20.634 -43.434 -57.575 1.00 23.02 81 ALA A N 1
ATOM 582 C CA . ALA A 1 81 ? 19.334 -43.127 -56.981 1.00 23.19 81 ALA A CA 1
ATOM 583 C C . ALA A 1 81 ? 18.967 -44.119 -55.883 1.00 24.46 81 ALA A C 1
ATOM 584 O O . ALA A 1 81 ? 18.438 -43.733 -54.836 1.00 24.66 81 ALA A O 1
ATOM 586 N N . LYS A 1 82 ? 19.214 -45.406 -56.116 1.00 24.09 82 LYS A N 1
ATOM 587 C CA . LYS A 1 82 ? 18.939 -46.413 -55.102 1.00 23.08 82 LYS A CA 1
ATOM 588 C C . LYS A 1 82 ? 19.824 -46.213 -53.881 1.00 24.36 82 LYS A C 1
ATOM 589 O O . LYS A 1 82 ? 19.482 -46.654 -52.776 1.00 22.72 82 LYS A O 1
ATOM 595 N N . GLY A 1 83 ? 20.985 -45.586 -54.061 1.00 24.85 83 GLY A N 1
ATOM 596 C CA . GLY A 1 83 ? 21.832 -45.267 -52.934 1.00 23.65 83 GLY A CA 1
ATOM 597 C C . GLY A 1 83 ? 21.493 -43.956 -52.254 1.00 24.17 83 GLY A C 1
ATOM 598 O O . GLY A 1 83 ? 22.170 -43.569 -51.294 1.00 23.92 83 GLY A O 1
ATOM 599 N N . GLY A 1 84 ? 20.458 -43.260 -52.729 1.00 23.71 84 GLY A N 1
ATOM 600 C CA . GLY A 1 84 ? 20.062 -41.980 -52.158 1.00 25.65 84 GLY A CA 1
ATOM 601 C C . GLY A 1 84 ? 20.839 -40.782 -52.658 1.00 27.36 84 GLY A C 1
ATOM 602 O O . GLY A 1 84 ? 20.869 -39.746 -51.980 1.00 26.36 84 GLY A O 1
ATOM 603 N N . ILE A 1 85 ? 21.460 -40.885 -53.830 1.00 22.61 85 ILE A N 1
ATOM 604 C CA . ILE A 1 85 ? 22.135 -39.764 -54.465 1.00 24.38 85 ILE A CA 1
ATOM 605 C C . ILE A 1 85 ? 21.199 -39.125 -55.477 1.00 27.28 85 ILE A C 1
ATOM 606 O O . ILE A 1 85 ? 20.602 -39.818 -56.309 1.00 25.03 85 ILE A O 1
ATOM 611 N N . THR A 1 86 ? 21.117 -37.795 -55.459 1.00 22.81 86 THR A N 1
ATOM 612 C CA . THR A 1 86 ? 20.274 -37.099 -56.415 1.00 22.51 86 THR A CA 1
ATOM 613 C C . THR A 1 86 ? 21.037 -36.179 -57.346 1.00 21.48 86 THR A C 1
ATOM 614 O O . THR A 1 86 ? 20.500 -35.825 -58.400 1.00 23.21 86 THR A O 1
ATOM 618 N N . THR A 1 87 ? 22.257 -35.771 -56.985 1.00 20.57 87 THR A N 1
ATOM 619 C CA . THR A 1 87 ? 23.153 -35.051 -57.883 1.00 21.86 87 THR A CA 1
ATOM 620 C C . THR A 1 87 ? 24.496 -35.754 -57.850 1.00 19.97 87 THR A C 1
ATOM 621 O O . THR A 1 87 ? 24.991 -36.088 -56.771 1.00 23.89 87 THR A O 1
ATOM 625 N N . MET A 1 88 ? 25.086 -35.988 -59.012 1.00 20.63 88 MET A N 1
ATOM 626 C CA . MET A 1 88 ? 26.477 -36.404 -59.040 1.00 22.94 88 MET A CA 1
ATOM 627 C C . MET A 1 88 ? 27.281 -35.295 -59.694 1.00 22.12 88 MET A C 1
ATOM 628 O O . MET A 1 88 ? 26.748 -34.504 -60.469 1.00 21.72 88 MET A O 1
ATOM 633 N N . ILE A 1 89 ? 28.548 -35.184 -59.327 1.00 22.36 89 ILE A N 1
ATOM 634 C CA . ILE A 1 89 ? 29.456 -34.295 -60.036 1.00 21.35 89 ILE A CA 1
ATOM 635 C C . ILE A 1 89 ? 30.401 -35.230 -60.776 1.00 23.77 89 ILE A C 1
ATOM 636 O O . ILE A 1 89 ? 31.253 -35.884 -60.165 1.00 20.31 89 ILE A O 1
ATOM 641 N N . GLU A 1 90 ? 30.127 -35.386 -62.075 1.00 24.14 90 GLU A N 1
ATOM 642 C CA . GLU A 1 90 ? 30.820 -36.418 -62.892 1.00 25.48 90 GLU A CA 1
ATOM 643 C C . GLU A 1 90 ? 32.254 -36.080 -63.303 1.00 21.90 90 GLU A C 1
ATOM 644 O O . GLU A 1 90 ? 32.490 -35.023 -63.882 1.00 21.77 90 GLU A O 1
ATOM 650 N N . MET A 1 91 ? 33.140 -37.030 -63.060 1.00 23.71 91 MET A N 1
ATOM 651 C CA . MET A 1 91 ? 34.559 -36.892 -63.443 1.00 22.27 91 MET A CA 1
ATOM 652 C C . MET A 1 91 ? 34.717 -36.944 -64.966 1.00 23.42 91 MET A C 1
ATOM 653 O O . MET A 1 91 ? 33.869 -37.541 -65.624 1.00 22.87 91 MET A O 1
ATOM 658 N N . PRO A 1 92 ? 35.803 -36.365 -65.526 1.00 22.63 92 PRO A N 1
ATOM 659 C CA . PRO A 1 92 ? 36.030 -36.332 -66.972 1.00 20.55 92 PRO A CA 1
ATOM 660 C C . PRO A 1 92 ? 36.599 -37.660 -67.509 1.00 24.76 92 PRO A C 1
ATOM 661 O O . PRO A 1 92 ? 36.886 -37.718 -68.677 1.00 20.85 92 PRO A O 1
ATOM 665 N N . LEU A 1 93 ? 36.748 -38.661 -66.639 1.00 30.00 93 LEU A N 1
ATOM 666 C CA . LEU A 1 93 ? 37.251 -40.004 -67.019 1.00 30.00 93 LEU A CA 1
ATOM 667 C C . LEU A 1 93 ? 36.378 -41.052 -66.313 1.00 30.00 93 LEU A C 1
ATOM 668 O O . LEU A 1 93 ? 35.798 -40.707 -65.295 1.00 30.00 93 LEU A O 1
ATOM 673 N N . ASN A 1 94 ? 36.188 -42.237 -66.902 1.00 41.05 94 ASN A N 1
ATOM 674 C CA . ASN A 1 94 ? 37.085 -42.952 -67.856 1.00 29.69 94 ASN A CA 1
ATOM 675 C C . ASN A 1 94 ? 36.502 -42.919 -69.278 1.00 22.88 94 ASN A C 1
ATOM 676 O O . ASN A 1 94 ? 36.926 -43.718 -70.111 1.00 24.76 94 ASN A O 1
ATOM 681 N N . GLN A 1 95 ? 35.574 -42.009 -69.529 1.00 22.83 95 GLN A N 1
ATOM 682 C CA . GLN A 1 95 ? 34.938 -41.883 -70.855 1.00 22.24 95 GLN A CA 1
ATOM 683 C C . GLN A 1 95 ? 35.975 -41.621 -71.943 1.00 25.20 95 GLN A C 1
ATOM 684 O O . GLN A 1 95 ? 37.026 -41.069 -71.637 1.00 24.33 95 GLN A O 1
ATOM 690 N N . LEU A 1 96 ? 35.647 -42.003 -73.166 1.00 22.85 96 LEU A N 1
ATOM 691 C CA . LEU A 1 96 ? 36.516 -41.798 -74.337 1.00 26.87 96 LEU A CA 1
ATOM 692 C C . LEU A 1 96 ? 35.595 -41.356 -75.475 1.00 27.27 96 LEU A C 1
ATOM 693 O O . LEU A 1 96 ? 34.701 -42.119 -75.809 1.00 28.43 96 LEU A O 1
ATOM 698 N N . PRO A 1 97 ? 35.737 -40.126 -76.005 1.00 26.32 97 PRO A N 1
ATOM 699 C CA . PRO A 1 97 ? 36.772 -39.198 -75.539 1.00 24.62 97 PRO A CA 1
ATOM 700 C C . PRO A 1 97 ? 36.619 -38.609 -74.122 1.00 25.33 97 PRO A C 1
ATOM 701 O O . PRO A 1 97 ? 35.524 -38.395 -73.691 1.00 25.09 97 PRO A O 1
ATOM 705 N N . ALA A 1 98 ? 37.741 -38.398 -73.447 1.00 24.39 98 ALA A N 1
ATOM 706 C CA . ALA A 1 98 ? 37.735 -37.758 -72.119 1.00 23.01 98 ALA A CA 1
ATOM 707 C C . ALA A 1 98 ? 37.122 -36.360 -72.221 1.00 21.96 98 ALA A C 1
ATOM 708 O O . ALA A 1 98 ? 37.284 -35.714 -73.252 1.00 23.32 98 ALA A O 1
ATOM 710 N N . THR A 1 99 ? 36.461 -35.916 -71.161 1.00 21.01 99 THR A N 1
ATOM 711 C CA . THR A 1 99 ? 35.800 -34.602 -71.199 1.00 26.01 99 THR A CA 1
ATOM 712 C C . THR A 1 99 ? 36.837 -33.496 -71.002 1.00 22.81 99 THR A C 1
ATOM 713 O O . THR A 1 99 ? 37.137 -33.095 -69.876 1.00 25.48 99 THR A O 1
ATOM 717 N N . VAL A 1 100 ? 37.355 -32.962 -72.108 1.00 23.19 100 VAL A N 1
ATOM 718 C CA . VAL A 1 100 ? 38.466 -32.018 -72.049 1.00 22.50 100 VAL A CA 1
ATOM 719 C C . VAL A 1 100 ? 38.201 -30.731 -72.832 1.00 27.61 100 VAL A C 1
ATOM 720 O O . VAL A 1 100 ? 38.952 -29.755 -72.699 1.00 26.91 100 VAL A O 1
ATOM 724 N N . ASP A 1 101 ? 37.163 -30.716 -73.667 1.00 23.46 101 ASP A N 1
ATOM 725 C CA . ASP A 1 101 ? 36.863 -29.539 -74.476 1.00 26.04 101 ASP A CA 1
ATOM 726 C C . ASP A 1 101 ? 35.390 -29.576 -74.908 1.00 24.90 101 ASP A C 1
ATOM 727 O O . ASP A 1 101 ? 34.616 -30.454 -74.504 1.00 23.85 101 ASP A O 1
ATOM 732 N N . ARG A 1 102 ? 34.997 -28.590 -75.717 1.00 24.32 102 ARG A N 1
ATOM 733 C CA . ARG A 1 102 ? 33.582 -28.459 -76.070 1.00 28.71 102 ARG A CA 1
ATOM 734 C C . ARG A 1 102 ? 33.111 -29.643 -76.903 1.00 26.55 102 ARG A C 1
ATOM 735 O O . ARG A 1 102 ? 32.032 -30.197 -76.660 1.00 27.46 102 ARG A O 1
ATOM 743 N N . ALA A 1 103 ? 33.902 -30.033 -77.908 1.00 25.23 103 ALA A N 1
ATOM 744 C CA . ALA A 1 103 ? 33.523 -31.156 -78.755 1.00 27.20 103 ALA A CA 1
ATOM 745 C C . ALA A 1 103 ? 33.362 -32.429 -77.940 1.00 28.99 103 ALA A C 1
ATOM 746 O O . ALA A 1 103 ? 32.412 -33.193 -78.149 1.00 27.89 103 ALA A O 1
ATOM 748 N N . SER A 1 104 ? 34.281 -32.681 -77.004 1.00 26.40 104 SER A N 1
ATOM 749 C CA . SER A 1 104 ? 34.205 -33.932 -76.259 1.00 24.70 104 SER A CA 1
ATOM 750 C C . SER A 1 104 ? 32.999 -33.954 -75.322 1.00 25.64 104 SER A C 1
ATOM 751 O O . SER A 1 104 ? 32.374 -35.010 -75.131 1.00 22.75 104 SER A O 1
ATOM 754 N N . ILE A 1 105 ? 32.642 -32.809 -74.729 1.00 23.94 105 ILE A N 1
ATOM 755 C CA . ILE A 1 105 ? 31.522 -32.840 -73.792 1.00 23.45 105 ILE A CA 1
ATOM 756 C C . ILE A 1 105 ? 30.192 -32.888 -74.542 1.00 25.81 105 ILE A C 1
ATOM 757 O O . ILE A 1 105 ? 29.211 -33.445 -74.034 1.00 23.70 105 ILE A O 1
ATOM 762 N N . GLU A 1 106 ? 30.138 -32.314 -75.745 1.00 24.09 106 GLU A N 1
ATOM 763 C CA . GLU A 1 106 ? 28.908 -32.340 -76.528 1.00 27.97 106 GLU A CA 1
ATOM 764 C C . GLU A 1 106 ? 28.616 -33.737 -77.045 1.00 29.29 106 GLU A C 1
ATOM 765 O O . GLU A 1 106 ? 27.450 -34.155 -77.103 1.00 30.10 106 GLU A O 1
ATOM 771 N N . LEU A 1 107 ? 29.663 -34.467 -77.447 1.00 27.52 107 LEU A N 1
ATOM 772 C CA . LEU A 1 107 ? 29.500 -35.885 -77.754 1.00 29.65 107 LEU A CA 1
ATOM 773 C C . LEU A 1 107 ? 28.910 -36.622 -76.565 1.00 31.12 107 LEU A C 1
ATOM 774 O O . LEU A 1 107 ? 27.982 -37.438 -76.709 1.00 23.49 107 LEU A O 1
ATOM 779 N N . LYS A 1 108 ? 29.432 -36.331 -75.368 1.00 26.81 108 LYS A N 1
ATOM 780 C CA . LYS A 1 108 ? 28.916 -36.996 -74.184 1.00 26.92 108 LYS A CA 1
ATOM 781 C C . LYS A 1 108 ? 27.470 -36.601 -73.906 1.00 24.11 108 LYS A C 1
ATOM 782 O O . LYS A 1 108 ? 26.656 -37.457 -73.545 1.00 25.44 108 LYS A O 1
ATOM 788 N N . PHE A 1 109 ? 27.130 -35.311 -74.029 1.00 27.85 109 PHE A N 1
ATOM 789 C CA . PHE A 1 109 ? 25.741 -34.916 -73.791 1.00 28.07 109 PHE A CA 1
ATOM 790 C C . PHE A 1 109 ? 24.811 -35.711 -74.696 1.00 28.98 109 PHE A C 1
ATOM 791 O O . PHE A 1 109 ? 23.749 -36.185 -74.267 1.00 28.79 109 PHE A O 1
ATOM 799 N N . ASP A 1 110 ? 25.222 -35.891 -75.951 1.00 31.20 110 ASP A N 1
ATOM 800 C CA . ASP A 1 110 ? 24.415 -36.625 -76.916 1.00 30.95 110 ASP A CA 1
ATOM 801 C C . ASP A 1 110 ? 24.215 -38.075 -76.489 1.00 33.58 110 ASP A C 1
ATOM 802 O O . ASP A 1 110 ? 23.102 -38.609 -76.562 1.00 32.73 110 ASP A O 1
ATOM 807 N N . ALA A 1 111 ? 25.290 -38.738 -76.054 1.00 31.83 111 ALA A N 1
ATOM 808 C CA . ALA A 1 111 ? 25.176 -40.133 -75.649 1.00 30.05 111 ALA A CA 1
ATOM 809 C C . ALA A 1 111 ? 24.302 -40.289 -74.411 1.00 28.74 111 ALA A C 1
ATOM 810 O O . ALA A 1 111 ? 23.702 -41.349 -74.211 1.00 29.94 111 ALA A O 1
ATOM 812 N N . ALA A 1 112 ? 24.224 -39.260 -73.561 1.00 30.85 112 ALA A N 1
ATOM 813 C CA . ALA A 1 112 ? 23.520 -39.388 -72.285 1.00 31.35 112 ALA A CA 1
ATOM 814 C C . ALA A 1 112 ? 22.022 -39.106 -72.374 1.00 27.56 112 ALA A C 1
ATOM 815 O O . ALA A 1 112 ? 21.290 -39.439 -71.433 1.00 28.89 112 ALA A O 1
ATOM 817 N N . LYS A 1 113 ? 21.555 -38.509 -73.465 1.00 27.94 113 LYS A N 1
ATOM 818 C CA . LYS A 1 113 ? 20.159 -38.099 -73.608 1.00 31.05 113 LYS A CA 1
ATOM 819 C C . LYS A 1 113 ? 19.207 -39.178 -73.111 1.00 29.90 113 LYS A C 1
ATOM 820 O O . LYS A 1 113 ? 19.211 -40.306 -73.611 1.00 26.10 113 LYS A O 1
ATOM 826 N N . GLY A 1 114 ? 18.405 -38.836 -72.102 1.00 32.07 114 GLY A N 1
ATOM 827 C CA . GLY A 1 114 ? 17.377 -39.738 -71.606 1.00 31.09 114 GLY A CA 1
ATOM 828 C C . GLY A 1 114 ? 17.844 -40.916 -70.772 1.00 30.14 114 GLY A C 1
ATOM 829 O O . GLY A 1 114 ? 17.026 -41.784 -70.450 1.00 27.54 114 GLY A O 1
ATOM 830 N N . LYS A 1 115 ? 19.124 -40.987 -70.410 1.00 27.65 115 LYS A N 1
ATOM 831 C CA . LYS A 1 115 ? 19.634 -42.073 -69.576 1.00 28.95 115 LYS A CA 1
ATOM 832 C C . LYS A 1 115 ? 19.932 -41.645 -68.144 1.00 23.84 115 LYS A C 1
ATOM 833 O O . LYS A 1 115 ? 20.235 -42.509 -67.310 1.00 26.50 115 LYS A O 1
ATOM 839 N N . LEU A 1 116 ? 19.875 -40.343 -67.850 1.00 25.32 116 LEU A N 1
ATOM 840 C CA . LEU A 1 116 ? 20.134 -39.792 -66.516 1.00 28.57 116 LEU A CA 1
ATOM 841 C C . LEU A 1 116 ? 18.947 -40.039 -65.586 1.00 24.40 116 LEU A C 1
ATOM 842 O O . LEU A 1 116 ? 17.911 -39.376 -65.701 1.00 26.10 116 LEU A O 1
ATOM 847 N N . THR A 1 117 ? 19.121 -40.922 -64.611 1.00 23.66 117 THR A N 1
ATOM 848 C CA . THR A 1 117 ? 18.119 -41.045 -63.563 1.00 26.22 117 THR A CA 1
ATOM 849 C C . THR A 1 117 ? 18.294 -39.993 -62.463 1.00 29.35 117 THR A C 1
ATOM 850 O O . THR A 1 117 ? 17.330 -39.726 -61.735 1.00 23.94 117 THR A O 1
ATOM 854 N N . ILE A 1 118 ? 19.480 -39.374 -62.352 1.00 23.45 118 ILE A N 1
ATOM 855 C CA . ILE A 1 118 ? 19.765 -38.337 -61.364 1.00 23.54 118 ILE A CA 1
ATOM 856 C C . ILE A 1 118 ? 20.334 -37.129 -62.094 1.00 26.00 118 ILE A C 1
ATOM 857 O O . ILE A 1 118 ? 20.656 -37.186 -63.283 1.00 25.39 118 ILE A O 1
ATOM 862 N N . ASP A 1 119 ? 20.439 -36.018 -61.369 1.00 21.70 119 ASP A N 1
ATOM 863 C CA . ASP A 1 119 ? 21.028 -34.834 -61.980 1.00 22.62 119 ASP A CA 1
ATOM 864 C C . ASP A 1 119 ? 22.558 -34.950 -61.945 1.00 23.49 119 ASP A C 1
ATOM 865 O O . ASP A 1 119 ? 23.127 -35.683 -61.131 1.00 22.54 119 ASP A O 1
ATOM 870 N N . ALA A 1 120 ? 23.222 -34.233 -62.854 1.00 23.60 120 ALA A N 1
ATOM 871 C CA . ALA A 1 120 ? 24.665 -34.394 -63.041 1.00 26.17 120 ALA A CA 1
ATOM 872 C C . ALA A 1 120 ? 25.299 -33.051 -63.390 1.00 25.33 120 ALA A C 1
ATOM 873 O O . ALA A 1 120 ? 25.148 -32.568 -64.515 1.00 25.62 120 ALA A O 1
ATOM 875 N N . ALA A 1 121 ? 26.038 -32.470 -62.447 1.00 24.86 121 ALA A N 1
ATOM 876 C CA . ALA A 1 121 ? 26.992 -31.427 -62.794 1.00 24.43 121 ALA A CA 1
ATOM 877 C C . ALA A 1 121 ? 28.240 -32.079 -63.397 1.00 23.85 121 ALA A C 1
ATOM 878 O O . ALA A 1 121 ? 28.433 -33.294 -63.304 1.00 25.22 121 ALA A O 1
ATOM 880 N N . GLN A 1 122 ? 29.107 -31.267 -64.010 1.00 24.69 122 GLN A N 1
ATOM 881 C CA . GLN A 1 122 ? 30.195 -31.791 -64.835 1.00 24.29 122 GLN A CA 1
ATOM 882 C C . GLN A 1 122 ? 31.548 -31.219 -64.431 1.00 25.75 122 GLN A C 1
ATOM 883 O O . GLN A 1 122 ? 31.676 -30.022 -64.151 1.00 24.52 122 GLN A O 1
ATOM 889 N N . LEU A 1 123 ? 32.557 -32.083 -64.432 1.00 24.29 123 LEU A N 1
ATOM 890 C CA . LEU A 1 123 ? 33.948 -31.683 -64.286 1.00 26.38 123 LEU A CA 1
ATOM 891 C C . LEU A 1 123 ? 34.694 -31.866 -65.603 1.00 26.21 123 LEU A C 1
ATOM 892 O O . LEU A 1 123 ? 34.558 -32.898 -66.269 1.00 27.72 123 LEU A O 1
ATOM 897 N N . GLY A 1 124 ? 35.494 -30.872 -65.969 1.00 22.13 124 GLY A N 1
ATOM 898 C CA . GLY A 1 124 ? 36.393 -31.045 -67.083 1.00 23.03 124 GLY A CA 1
ATOM 899 C C . GLY A 1 124 ? 37.681 -31.724 -66.643 1.00 24.20 124 GLY A C 1
ATOM 900 O O . GLY A 1 124 ? 37.974 -31.882 -65.453 1.00 21.64 124 GLY A O 1
ATOM 901 N N . GLY A 1 125 ? 38.452 -32.161 -67.634 1.00 21.50 125 GLY A N 1
ATOM 902 C CA . GLY A 1 125 ? 39.796 -32.664 -67.393 1.00 25.05 125 GLY A CA 1
ATOM 903 C C . GLY A 1 125 ? 40.836 -31.605 -67.710 1.00 23.56 125 GLY A C 1
ATOM 904 O O . GLY A 1 125 ? 40.801 -30.973 -68.771 1.00 23.93 125 GLY A O 1
ATOM 905 N N . LEU A 1 126 ? 41.746 -31.397 -66.765 1.00 22.59 126 LEU A N 1
ATOM 906 C CA . LEU A 1 126 ? 42.974 -30.649 -67.023 1.00 20.95 126 LEU A CA 1
ATOM 907 C C . LEU A 1 126 ? 44.024 -31.701 -67.359 1.00 24.49 126 LEU A C 1
ATOM 908 O O . LEU A 1 126 ? 44.489 -32.441 -66.487 1.00 24.85 126 LEU A O 1
ATOM 913 N N . VAL A 1 127 ? 44.359 -31.803 -68.638 1.00 25.65 127 VAL A N 1
ATOM 914 C CA . VAL A 1 127 ? 45.207 -32.872 -69.136 1.00 23.03 127 VAL A CA 1
ATOM 915 C C . VAL A 1 127 ? 46.341 -32.222 -69.910 1.00 28.14 127 VAL A C 1
ATOM 916 O O . VAL A 1 127 ? 46.342 -31.016 -70.150 1.00 28.99 127 VAL A O 1
ATOM 920 N N . SER A 1 128 ? 47.332 -33.037 -70.278 1.00 30.61 128 SER A N 1
ATOM 921 C CA . SER A 1 128 ? 48.543 -32.482 -70.876 1.00 30.26 128 SER A CA 1
ATOM 922 C C . SER A 1 128 ? 48.245 -31.698 -72.147 1.00 34.41 128 SER A C 1
ATOM 923 O O . SER A 1 128 ? 48.963 -30.743 -72.455 1.00 38.33 128 SER A O 1
ATOM 926 N N . TYR A 1 129 ? 47.183 -32.053 -72.878 1.00 28.96 129 TYR A N 1
ATOM 927 C CA . TYR A 1 129 ? 46.996 -31.564 -74.242 1.00 31.68 129 TYR A CA 1
ATOM 928 C C . TYR A 1 129 ? 45.847 -30.567 -74.418 1.00 33.27 129 TYR A C 1
ATOM 929 O O . TYR A 1 129 ? 45.502 -30.246 -75.559 1.00 31.25 129 TYR A O 1
ATOM 938 N N . ASN A 1 130 ? 45.269 -30.026 -73.338 1.00 29.99 130 ASN A N 1
ATOM 939 C CA . ASN A 1 130 ? 44.197 -29.047 -73.504 1.00 30.19 130 ASN A CA 1
ATOM 940 C C . ASN A 1 130 ? 44.439 -27.776 -72.697 1.00 28.83 130 ASN A C 1
ATOM 941 O O . ASN A 1 130 ? 43.506 -26.982 -72.504 1.00 29.34 130 ASN A O 1
ATOM 946 N N . ILE A 1 131 ? 45.675 -27.552 -72.237 1.00 32.41 131 ILE A N 1
ATOM 947 C CA . ILE A 1 131 ? 45.936 -26.416 -71.358 1.00 34.63 131 ILE A CA 1
ATOM 948 C C . ILE A 1 131 ? 45.613 -25.102 -72.045 1.00 33.03 131 ILE A C 1
ATOM 949 O O . ILE A 1 131 ? 45.243 -24.128 -71.386 1.00 38.97 131 ILE A O 1
ATOM 954 N N . ASP A 1 132 ? 45.744 -25.043 -73.365 1.00 34.45 132 ASP A N 1
ATOM 955 C CA . ASP A 1 132 ? 45.456 -23.817 -74.092 1.00 37.19 132 ASP A CA 1
ATOM 956 C C . ASP A 1 132 ? 43.978 -23.654 -74.408 1.00 36.98 132 ASP A C 1
ATOM 957 O O . ASP A 1 132 ? 43.593 -22.614 -74.955 1.00 35.80 132 ASP A O 1
ATOM 962 N N . ARG A 1 133 ? 43.139 -24.639 -74.064 1.00 34.48 133 ARG A N 1
ATOM 963 C CA . ARG A 1 133 ? 41.726 -24.638 -74.433 1.00 31.90 133 ARG A CA 1
ATOM 964 C C . ARG A 1 133 ? 40.807 -24.748 -73.216 1.00 30.56 133 ARG A C 1
ATOM 965 O O . ARG A 1 133 ? 39.622 -25.075 -73.373 1.00 26.86 133 ARG A O 1
ATOM 973 N N . LEU A 1 134 ? 41.327 -24.503 -72.001 1.00 27.62 134 LEU A N 1
ATOM 974 C CA . LEU A 1 134 ? 40.525 -24.688 -70.795 1.00 28.07 134 LEU A CA 1
ATOM 975 C C . LEU A 1 134 ? 39.306 -23.774 -70.782 1.00 27.12 134 LEU A C 1
ATOM 976 O O . LEU A 1 134 ? 38.319 -24.079 -70.104 1.00 23.96 134 LEU A O 1
ATOM 981 N N . HIS A 1 135 ? 39.345 -22.677 -71.533 1.00 24.66 135 HIS A N 1
ATOM 982 C CA . HIS A 1 135 ? 38.205 -21.770 -71.594 1.00 29.11 135 HIS A CA 1
ATOM 983 C C . HIS A 1 135 ? 36.978 -22.438 -72.204 1.00 27.15 135 HIS A C 1
ATOM 984 O O . HIS A 1 135 ? 35.851 -22.032 -71.917 1.00 27.96 135 HIS A O 1
ATOM 991 N N . GLU A 1 136 ? 37.167 -23.441 -73.061 1.00 26.09 136 GLU A N 1
ATOM 992 C CA . GLU A 1 136 ? 36.015 -24.014 -73.749 1.00 29.01 136 GLU A CA 1
ATOM 993 C C . GLU A 1 136 ? 35.053 -24.639 -72.750 1.00 27.66 136 GLU A C 1
ATOM 994 O O . GLU A 1 136 ? 33.845 -24.373 -72.789 1.00 29.10 136 GLU A O 1
ATOM 1000 N N . LEU A 1 137 ? 35.577 -25.461 -71.826 1.00 23.22 137 LEU A N 1
ATOM 1001 C CA . LEU A 1 137 ? 34.708 -26.120 -70.866 1.00 24.40 137 LEU A CA 1
ATOM 1002 C C . LEU A 1 137 ? 34.209 -25.137 -69.821 1.00 28.11 137 LEU A C 1
ATOM 1003 O O . LEU A 1 137 ? 33.112 -25.320 -69.289 1.00 25.72 137 LEU A O 1
ATOM 1008 N N . ASP A 1 138 ? 34.984 -24.091 -69.518 1.00 25.39 138 ASP A N 1
ATOM 1009 C CA . ASP A 1 138 ? 34.465 -23.062 -68.621 1.00 26.15 138 ASP A CA 1
ATOM 1010 C C . ASP A 1 138 ? 33.243 -22.377 -69.229 1.00 28.53 138 ASP A C 1
ATOM 1011 O O . ASP A 1 138 ? 32.296 -22.040 -68.513 1.00 31.27 138 ASP A O 1
ATOM 1016 N N . GLU A 1 139 ? 33.268 -22.126 -70.544 1.00 26.72 139 GLU A N 1
ATOM 1017 C CA . GLU A 1 139 ? 32.107 -21.544 -71.221 1.00 26.99 139 GLU A CA 1
ATOM 1018 C C . GLU A 1 139 ? 30.926 -22.500 -71.200 1.00 28.70 139 GLU A C 1
ATOM 1019 O O . GLU A 1 139 ? 29.785 -22.089 -70.961 1.00 27.41 139 GLU A O 1
ATOM 1025 N N . VAL A 1 140 ? 31.179 -23.780 -71.477 1.00 26.55 140 VAL A N 1
ATOM 1026 C CA . VAL A 1 140 ? 30.108 -24.765 -71.460 1.00 28.32 140 VAL A CA 1
ATOM 1027 C C . VAL A 1 140 ? 29.450 -24.802 -70.093 1.00 29.34 140 VAL A C 1
ATOM 1028 O O . VAL A 1 140 ? 28.219 -24.845 -69.982 1.00 26.71 140 VAL A O 1
ATOM 1032 N N . GLY A 1 141 ? 30.256 -24.783 -69.031 1.00 27.48 141 GLY A N 1
ATOM 1033 C CA . GLY A 1 141 ? 29.694 -24.720 -67.702 1.00 27.06 141 GLY A CA 1
ATOM 1034 C C . GLY A 1 141 ? 30.085 -25.838 -66.760 1.00 25.41 141 GLY A C 1
ATOM 1035 O O . GLY A 1 141 ? 29.342 -26.117 -65.821 1.00 24.39 141 GLY A O 1
ATOM 1036 N N . VAL A 1 142 ? 31.248 -26.475 -66.977 1.00 25.38 142 VAL A N 1
ATOM 1037 C CA . VAL A 1 142 ? 31.753 -27.377 -65.957 1.00 23.48 142 VAL A CA 1
ATOM 1038 C C . VAL A 1 142 ? 31.935 -26.601 -64.650 1.00 27.19 142 VAL A C 1
ATOM 1039 O O . VAL A 1 142 ? 32.074 -25.372 -64.621 1.00 25.19 142 VAL A O 1
ATOM 1043 N N . VAL A 1 143 ? 31.961 -27.352 -63.554 1.00 22.14 143 VAL A N 1
ATOM 1044 C CA . VAL A 1 143 ? 32.035 -26.796 -62.215 1.00 22.08 143 VAL A CA 1
ATOM 1045 C C . VAL A 1 143 ? 33.446 -26.888 -61.614 1.00 23.27 143 VAL A C 1
ATOM 1046 O O . VAL A 1 143 ? 33.690 -26.393 -60.503 1.00 21.54 143 VAL A O 1
ATOM 1050 N N . GLY A 1 144 ? 34.385 -27.478 -62.339 1.00 25.83 144 GLY A N 1
ATOM 1051 C CA . GLY A 1 144 ? 35.734 -27.690 -61.848 1.00 22.14 144 GLY A CA 1
ATOM 1052 C C . GLY A 1 144 ? 36.504 -28.498 -62.866 1.00 24.94 144 GLY A C 1
ATOM 1053 O O . GLY A 1 144 ? 35.950 -28.981 -63.864 1.00 25.24 144 GLY A O 1
ATOM 1054 N N . PHE A 1 145 ? 37.806 -28.624 -62.611 1.00 19.74 145 PHE A N 1
ATOM 1055 C CA . PHE A 1 145 ? 38.687 -29.374 -63.508 1.00 22.08 145 PHE A CA 1
ATOM 1056 C C . PHE A 1 145 ? 39.498 -30.365 -62.717 1.00 24.36 145 PHE A C 1
ATOM 1057 O O . PHE A 1 145 ? 40.102 -30.013 -61.695 1.00 24.25 145 PHE A O 1
ATOM 1077 N N . CYS A 1 147 ? 42.561 -33.257 -62.339 1.00 23.74 147 CYS A N 1
ATOM 1078 C CA . CYS A 1 147 ? 43.833 -33.717 -62.884 1.00 25.75 147 CYS A CA 1
ATOM 1079 C C . CYS A 1 147 ? 44.579 -34.692 -61.974 1.00 24.99 147 CYS A C 1
ATOM 1080 O O . CYS A 1 147 ? 44.268 -34.820 -60.774 1.00 23.78 147 CYS A O 1
ATOM 1083 N N . PHE A 1 148 ? 45.530 -35.408 -62.581 1.00 25.99 148 PHE A N 1
ATOM 1084 C CA . PHE A 1 148 ? 46.511 -36.245 -61.891 1.00 29.45 148 PHE A CA 1
ATOM 1085 C C . PHE A 1 148 ? 47.877 -35.630 -62.146 1.00 30.60 148 PHE A C 1
ATOM 1086 O O . PHE A 1 148 ? 48.256 -35.435 -63.305 1.00 32.23 148 PHE A O 1
ATOM 1094 N N . VAL A 1 149 ? 48.620 -35.368 -61.077 1.00 32.87 149 VAL A N 1
ATOM 1095 C CA . VAL A 1 149 ? 49.948 -34.708 -61.224 1.00 34.01 149 VAL A CA 1
ATOM 1096 C C . VAL A 1 149 ? 51.058 -35.760 -61.160 1.00 42.35 149 VAL A C 1
ATOM 1097 O O . VAL A 1 149 ? 51.138 -36.467 -60.153 1.00 40.96 149 VAL A O 1
ATOM 1101 N N . ALA A 1 150 ? 51.837 -35.874 -62.233 1.00 41.24 150 ALA A N 1
ATOM 1102 C CA . ALA A 1 150 ? 53.000 -36.788 -62.264 1.00 49.24 150 ALA A CA 1
ATOM 1103 C C . ALA A 1 150 ? 54.120 -35.806 -62.597 1.00 52.69 150 ALA A C 1
ATOM 1104 O O . ALA A 1 150 ? 53.909 -34.967 -63.485 1.00 48.92 150 ALA A O 1
ATOM 1106 N N . THR A 1 151 ? 55.215 -35.856 -61.839 1.00 54.18 151 THR A N 1
ATOM 1107 C CA . THR A 1 151 ? 56.371 -34.963 -62.090 1.00 53.48 151 THR A CA 1
ATOM 1108 C C . THR A 1 151 ? 56.722 -35.165 -63.562 1.00 59.87 151 THR A C 1
ATOM 1109 O O . THR A 1 151 ? 56.975 -34.157 -64.235 1.00 58.13 151 THR A O 1
ATOM 1113 N N . CYS A 1 152 ? 56.689 -36.414 -64.037 1.00 58.22 152 CYS A N 1
ATOM 1114 C CA . CYS A 1 152 ? 57.107 -36.733 -65.425 1.00 61.21 152 CYS A CA 1
ATOM 1115 C C . CYS A 1 152 ? 55.945 -36.688 -66.412 1.00 62.59 152 CYS A C 1
ATOM 1116 O O . CYS A 1 152 ? 56.119 -36.098 -67.494 1.00 61.92 152 CYS A O 1
ATOM 1119 N N . GLY A 1 153 ? 54.817 -37.295 -66.066 1.00 61.68 153 GLY A N 1
ATOM 1120 C CA . GLY A 1 153 ? 53.711 -37.408 -67.033 1.00 61.70 153 GLY A CA 1
ATOM 1121 C C . GLY A 1 153 ? 53.671 -38.849 -67.491 1.00 63.81 153 GLY A C 1
ATOM 1122 O O . GLY A 1 153 ? 54.641 -39.270 -68.150 1.00 64.14 153 GLY A O 1
ATOM 1123 N N . ASP A 1 154 ? 52.612 -39.588 -67.179 1.00 68.58 154 ASP A N 1
ATOM 1124 C CA . ASP A 1 154 ? 52.620 -41.050 -67.459 1.00 68.84 154 ASP A CA 1
ATOM 1125 C C . ASP A 1 154 ? 52.285 -41.414 -68.909 1.00 65.56 154 ASP A C 1
ATOM 1126 O O . ASP A 1 154 ? 52.183 -40.512 -69.753 1.00 63.86 154 ASP A O 1
ATOM 1131 N N . ARG A 1 155 ? 52.151 -42.714 -69.169 1.00 66.44 155 ARG A N 1
ATOM 1132 C CA . ARG A 1 155 ? 51.790 -43.195 -70.521 1.00 62.82 155 ARG A CA 1
ATOM 1133 C C . ARG A 1 155 ? 50.296 -42.969 -70.742 1.00 57.50 155 ARG A C 1
ATOM 1134 O O . ARG A 1 155 ? 49.590 -42.734 -69.744 1.00 60.13 155 ARG A O 1
ATOM 1142 N N . GLY A 1 156 ? 49.822 -43.058 -71.983 1.00 58.82 156 GLY A N 1
ATOM 1143 C CA . GLY A 1 156 ? 48.367 -42.949 -72.196 1.00 50.89 156 GLY A CA 1
ATOM 1144 C C . GLY A 1 156 ? 47.890 -43.094 -73.622 1.00 51.02 156 GLY A C 1
ATOM 1145 O O . GLY A 1 156 ? 48.728 -43.301 -74.506 1.00 53.70 156 GLY A O 1
ATOM 1146 N N . ILE A 1 157 ? 46.579 -42.960 -73.831 1.00 54.67 157 ILE A N 1
ATOM 1147 C CA . ILE A 1 157 ? 45.963 -43.122 -75.180 1.00 43.06 157 ILE A CA 1
ATOM 1148 C C . ILE A 1 157 ? 45.528 -41.749 -75.694 1.00 39.98 157 ILE A C 1
ATOM 1149 O O . ILE A 1 157 ? 45.157 -40.900 -74.873 1.00 38.35 157 ILE A O 1
ATOM 1154 N N . ASP A 1 158 ? 45.593 -41.527 -76.999 1.00 34.36 158 ASP A N 1
ATOM 1155 C CA . ASP A 1 158 ? 45.077 -40.249 -77.555 1.00 37.82 158 ASP A CA 1
ATOM 1156 C C . ASP A 1 158 ? 43.588 -40.074 -77.213 1.00 33.87 158 ASP A C 1
ATOM 1157 O O . ASP A 1 158 ? 42.881 -41.083 -77.168 1.00 33.32 158 ASP A O 1
ATOM 1162 N N . ASN A 1 159 ? 43.148 -38.843 -76.954 1.00 30.86 159 ASN A N 1
ATOM 1163 C CA . ASN A 1 159 ? 41.724 -38.547 -76.614 1.00 34.73 159 ASN A CA 1
ATOM 1164 C C . ASN A 1 159 ? 41.354 -39.114 -75.232 1.00 30.88 159 ASN A C 1
ATOM 1165 O O . ASN A 1 159 ? 40.190 -38.984 -74.840 1.00 29.51 159 ASN A O 1
ATOM 1170 N N . ASP A 1 160 ? 42.328 -39.675 -74.522 1.00 26.58 160 ASP A N 1
ATOM 1171 C CA . ASP A 1 160 ? 42.070 -40.269 -73.192 1.00 31.20 160 ASP A CA 1
ATOM 1172 C C . ASP A 1 160 ? 42.517 -39.297 -72.097 1.00 30.13 160 ASP A C 1
ATOM 1173 O O . ASP A 1 160 ? 43.168 -38.305 -72.417 1.00 31.11 160 ASP A O 1
ATOM 1178 N N . PHE A 1 161 ? 42.165 -39.596 -70.856 1.00 26.06 161 PHE A N 1
ATOM 1179 C CA . PHE A 1 161 ? 42.639 -38.764 -69.731 1.00 30.69 161 PHE A CA 1
ATOM 1180 C C . PHE A 1 161 ? 44.127 -39.023 -69.547 1.00 31.93 161 PHE A C 1
ATOM 1181 O O . PHE A 1 161 ? 44.538 -40.177 -69.500 1.00 34.74 161 PHE A O 1
ATOM 1189 N N . ARG A 1 162 ? 44.894 -37.951 -69.485 1.00 28.15 162 ARG A N 1
ATOM 1190 C CA . ARG A 1 162 ? 46.349 -38.083 -69.299 1.00 30.73 162 ARG A CA 1
ATOM 1191 C C . ARG A 1 162 ? 46.758 -37.268 -68.075 1.00 33.17 162 ARG A C 1
ATOM 1192 O O . ARG A 1 162 ? 46.102 -36.268 -67.778 1.00 28.58 162 ARG A O 1
ATOM 1200 N N . ASP A 1 163 ? 47.829 -37.686 -67.423 1.00 30.92 163 ASP A N 1
ATOM 1201 C CA . ASP A 1 163 ? 48.348 -36.955 -66.252 1.00 34.15 163 ASP A CA 1
ATOM 1202 C C . ASP A 1 163 ? 48.982 -35.641 -66.705 1.00 33.45 163 ASP A C 1
ATOM 1203 O O . ASP A 1 163 ? 49.265 -35.497 -67.898 1.00 32.62 163 ASP A O 1
ATOM 1208 N N . VAL A 1 164 ? 49.174 -34.727 -65.766 1.00 30.44 164 VAL A N 1
ATOM 1209 C CA . VAL A 1 164 ? 49.863 -33.450 -66.074 1.00 30.14 164 VAL A CA 1
ATOM 1210 C C . VAL A 1 164 ? 51.197 -33.455 -65.331 1.00 28.96 164 VAL A C 1
ATOM 1211 O O . VAL A 1 164 ? 51.251 -34.009 -64.233 1.00 30.46 164 VAL A O 1
ATOM 1215 N N . ASN A 1 165 ? 52.229 -32.888 -65.935 1.00 29.21 165 ASN A N 1
ATOM 1216 C CA . ASN A 1 165 ? 53.513 -32.720 -65.217 1.00 31.73 165 ASN A CA 1
ATOM 1217 C C . ASN A 1 165 ? 53.400 -31.445 -64.370 1.00 28.97 165 ASN A C 1
ATOM 1218 O O . ASN A 1 165 ? 52.375 -30.768 -64.479 1.00 26.24 165 ASN A O 1
ATOM 1223 N N . ASP A 1 166 ? 54.422 -31.126 -63.579 1.00 27.00 166 ASP A N 1
ATOM 1224 C CA . ASP A 1 166 ? 54.383 -29.946 -62.675 1.00 28.75 166 ASP A CA 1
ATOM 1225 C C . ASP A 1 166 ? 54.115 -28.667 -63.476 1.00 26.13 166 ASP A C 1
ATOM 1226 O O . ASP A 1 166 ? 53.348 -27.829 -63.009 1.00 26.20 166 ASP A O 1
ATOM 1231 N N . TRP A 1 167 ? 54.753 -28.548 -64.630 1.00 23.45 167 TRP A N 1
ATOM 1232 C CA . TRP A 1 167 ? 54.590 -27.341 -65.470 1.00 26.89 167 TRP A CA 1
ATOM 1233 C C . TRP A 1 167 ? 53.135 -27.237 -65.915 1.00 26.00 167 TRP A C 1
ATOM 1234 O O . TRP A 1 167 ? 52.543 -26.182 -65.726 1.00 22.77 167 TRP A O 1
ATOM 1245 N N . GLN A 1 168 ? 52.609 -28.326 -66.465 1.00 28.64 168 GLN A N 1
ATOM 1246 C CA . GLN A 1 168 ? 51.227 -28.348 -66.998 1.00 27.84 168 GLN A CA 1
ATOM 1247 C C . GLN A 1 168 ? 50.237 -28.038 -65.865 1.00 24.71 168 GLN A C 1
ATOM 1248 O O . GLN A 1 168 ? 49.336 -27.236 -66.088 1.00 26.95 168 GLN A O 1
ATOM 1254 N N . PHE A 1 169 ? 50.447 -28.622 -64.691 1.00 24.32 169 PHE A N 1
ATOM 1255 C CA . PHE A 1 169 ? 49.587 -28.309 -63.528 1.00 24.85 169 PHE A CA 1
ATOM 1256 C C . PHE A 1 169 ? 49.659 -26.804 -63.243 1.00 24.86 169 PHE A C 1
ATOM 1257 O O . PHE A 1 169 ? 48.623 -26.170 -63.190 1.00 24.71 169 PHE A O 1
ATOM 1265 N N . PHE A 1 170 ? 50.867 -26.275 -63.060 1.00 21.63 170 PHE A N 1
ATOM 1266 C CA . PHE A 1 170 ? 51.035 -24.841 -62.723 1.00 22.29 170 PHE A CA 1
ATOM 1267 C C . PHE A 1 170 ? 50.383 -23.931 -63.772 1.00 22.59 170 PHE A C 1
ATOM 1268 O O . PHE A 1 170 ? 49.659 -23.023 -63.372 1.00 25.03 170 PHE A O 1
ATOM 1276 N N . LYS A 1 171 ? 50.666 -24.157 -65.052 1.00 22.72 171 LYS A N 1
ATOM 1277 C CA . LYS A 1 171 ? 50.125 -23.277 -66.121 1.00 23.25 171 LYS A CA 1
ATOM 1278 C C . LYS A 1 171 ? 48.598 -23.403 -66.169 1.00 26.85 171 LYS A C 1
ATOM 1279 O O . LYS A 1 171 ? 47.933 -22.374 -66.248 1.00 25.87 171 LYS A O 1
ATOM 1285 N N . GLY A 1 172 ? 48.086 -24.630 -66.125 1.00 25.32 172 GLY A N 1
ATOM 1286 C CA . GLY A 1 172 ? 46.628 -24.845 -66.119 1.00 23.82 172 GLY A CA 1
ATOM 1287 C C . GLY A 1 172 ? 45.982 -24.228 -64.902 1.00 19.78 172 GLY A C 1
ATOM 1288 O O . GLY A 1 172 ? 44.973 -23.557 -65.058 1.00 22.26 172 GLY A O 1
ATOM 1289 N N . ALA A 1 173 ? 46.570 -24.473 -63.735 1.00 21.79 173 ALA A N 1
ATOM 1290 C CA . ALA A 1 173 ? 46.048 -23.902 -62.476 1.00 21.20 173 ALA A CA 1
ATOM 1291 C C . ALA A 1 173 ? 45.978 -22.377 -62.590 1.00 23.66 173 ALA A C 1
ATOM 1292 O O . ALA A 1 173 ? 44.970 -21.819 -62.186 1.00 22.85 173 ALA A O 1
ATOM 1294 N N . GLN A 1 174 ? 47.021 -21.761 -63.138 1.00 20.53 174 GLN A N 1
ATOM 1295 C CA . GLN A 1 174 ? 47.050 -20.292 -63.330 1.00 23.08 174 GLN A CA 1
ATOM 1296 C C . GLN A 1 174 ? 45.838 -19.858 -64.157 1.00 25.85 174 GLN A C 1
ATOM 1297 O O . GLN A 1 174 ? 45.155 -18.930 -63.756 1.00 24.23 174 GLN A O 1
ATOM 1303 N N . LYS A 1 175 ? 45.596 -20.555 -65.260 1.00 24.81 175 LYS A N 1
ATOM 1304 C CA . LYS A 1 175 ? 44.475 -20.209 -66.159 1.00 24.89 175 LYS A CA 1
ATOM 1305 C C . LYS A 1 175 ? 43.149 -20.468 -65.447 1.00 28.41 175 LYS A C 1
ATOM 1306 O O . LYS A 1 175 ? 42.261 -19.629 -65.575 1.00 29.62 175 LYS A O 1
ATOM 1312 N N . LEU A 1 176 ? 43.055 -21.574 -64.704 1.00 26.32 176 LEU A N 1
ATOM 1313 C CA . LEU A 1 176 ? 41.827 -21.902 -63.936 1.00 25.65 176 LEU A CA 1
ATOM 1314 C C . LEU A 1 176 ? 41.570 -20.817 -62.887 1.00 25.84 176 LEU A C 1
ATOM 1315 O O . LEU A 1 176 ? 40.427 -20.377 -62.780 1.00 27.11 176 LEU A O 1
ATOM 1320 N N . GLY A 1 177 ? 42.609 -20.378 -62.182 1.00 24.60 177 GLY A N 1
ATOM 1321 C CA . GLY A 1 177 ? 42.466 -19.273 -61.215 1.00 25.10 177 GLY A CA 1
ATOM 1322 C C . GLY A 1 177 ? 41.882 -18.042 -61.877 1.00 24.50 177 GLY A C 1
ATOM 1323 O O . GLY A 1 177 ? 40.992 -17.438 -61.295 1.00 30.54 177 GLY A O 1
ATOM 1324 N N . GLU A 1 178 ? 42.339 -17.727 -63.079 1.00 24.09 178 GLU A N 1
ATOM 1325 C CA . GLU A 1 178 ? 41.844 -16.548 -63.841 1.00 31.16 178 GLU A CA 1
ATOM 1326 C C . GLU A 1 178 ? 40.380 -16.747 -64.272 1.00 34.19 178 GLU A C 1
ATOM 1327 O O . GLU A 1 178 ? 39.655 -15.751 -64.301 1.00 32.56 178 GLU A O 1
ATOM 1333 N N . LEU A 1 179 ? 39.969 -17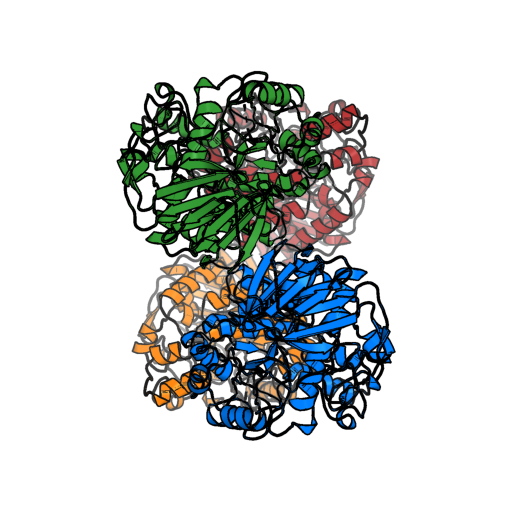.980 -64.570 1.00 28.44 179 LEU A N 1
ATOM 1334 C CA . LEU A 1 179 ? 38.586 -18.283 -65.025 1.00 29.63 179 LEU A CA 1
ATOM 1335 C C . LEU A 1 179 ? 37.615 -18.409 -63.843 1.00 31.40 179 LEU A C 1
ATOM 1336 O O . LEU A 1 179 ? 36.413 -18.365 -64.084 1.00 29.12 179 LEU A O 1
ATOM 1341 N N . GLY A 1 180 ? 38.124 -18.551 -62.619 1.00 27.73 180 GLY A N 1
ATOM 1342 C CA . GLY A 1 180 ? 37.258 -18.764 -61.447 1.00 26.85 180 GLY A CA 1
ATOM 1343 C C . GLY A 1 180 ? 36.878 -20.224 -61.287 1.00 31.32 180 GLY A C 1
ATOM 1344 O O . GLY A 1 180 ? 35.824 -20.488 -60.713 1.00 27.98 180 GLY A O 1
ATOM 1345 N N . GLN A 1 181 ? 37.740 -21.131 -61.748 1.00 28.24 181 GLN A N 1
ATOM 1346 C CA . GLN A 1 181 ? 37.445 -22.580 -61.715 1.00 25.59 181 GLN A CA 1
ATOM 1347 C C . GLN A 1 181 ? 38.384 -23.294 -60.746 1.00 27.50 181 GLN A C 1
ATOM 1348 O O . GLN A 1 181 ? 39.598 -23.029 -60.755 1.00 25.27 181 GLN A O 1
ATOM 1354 N N . PRO A 1 182 ? 37.840 -24.185 -59.910 1.00 23.27 182 PRO A N 1
ATOM 1355 C CA . PRO A 1 182 ? 38.664 -24.935 -58.997 1.00 23.44 182 PRO A CA 1
ATOM 1356 C C . PRO A 1 182 ? 39.354 -26.117 -59.690 1.00 24.43 182 PRO A C 1
ATOM 1357 O O . PRO A 1 182 ? 38.821 -26.618 -60.644 1.00 24.62 182 PRO A O 1
ATOM 1361 N N . VAL A 1 183 ? 40.539 -26.478 -59.210 1.00 23.95 183 VAL A N 1
ATOM 1362 C CA . VAL A 1 183 ? 41.248 -27.680 -59.722 1.00 20.99 183 VAL A CA 1
ATOM 1363 C C . VAL A 1 183 ? 41.115 -28.798 -58.682 1.00 24.17 183 VAL A C 1
ATOM 1364 O O . VAL A 1 183 ? 41.333 -28.536 -57.494 1.00 20.87 183 VAL A O 1
ATOM 1368 N N . LEU A 1 184 ? 40.747 -29.990 -59.130 1.00 22.09 184 LEU A N 1
ATOM 1369 C CA . LEU A 1 184 ? 40.639 -31.159 -58.231 1.00 21.35 184 LEU A CA 1
ATOM 1370 C C . LEU A 1 184 ? 41.811 -32.079 -58.553 1.00 21.32 184 LEU A C 1
ATOM 1371 O O . LEU A 1 184 ? 42.134 -32.228 -59.738 1.00 23.96 184 LEU A O 1
ATOM 1376 N N . VAL A 1 185 ? 42.418 -32.666 -57.531 1.00 20.14 185 VAL A N 1
ATOM 1377 C CA . VAL A 1 185 ? 43.651 -33.448 -57.798 1.00 20.78 185 VAL A CA 1
ATOM 1378 C C . VAL A 1 185 ? 43.686 -34.801 -57.084 1.00 23.20 185 VAL A C 1
ATOM 1379 O O . VAL A 1 185 ? 43.361 -34.852 -55.906 1.00 21.86 185 VAL A O 1
ATOM 1383 N N . HIS A 1 186 ? 44.058 -35.848 -57.818 1.00 21.98 186 HIS A N 1
ATOM 1384 C CA . HIS A 1 186 ? 44.342 -37.159 -57.197 1.00 26.06 186 HIS A CA 1
ATOM 1385 C C . HIS A 1 186 ? 45.783 -37.028 -56.706 1.00 23.11 186 HIS A C 1
ATOM 1386 O O . HIS A 1 186 ? 46.673 -36.965 -57.546 1.00 24.99 186 HIS A O 1
ATOM 1393 N N . CYS A 1 187 ? 45.956 -36.958 -55.394 1.00 22.58 187 CYS A N 1
ATOM 1394 C CA . CYS A 1 187 ? 47.283 -36.660 -54.809 1.00 25.84 187 CYS A CA 1
ATOM 1395 C C . CYS A 1 187 ? 48.009 -37.911 -54.315 1.00 23.26 187 CYS A C 1
ATOM 1396 O O . CYS A 1 187 ? 47.857 -38.260 -53.149 1.00 25.57 187 CYS A O 1
ATOM 1399 N N . GLU A 1 188 ? 48.797 -38.519 -55.186 1.00 23.91 188 GLU A N 1
ATOM 1400 C CA . GLU A 1 188 ? 49.639 -39.671 -54.808 1.00 28.65 188 GLU A CA 1
ATOM 1401 C C . GLU A 1 188 ? 50.917 -39.548 -55.639 1.00 32.90 188 GLU A C 1
ATOM 1402 O O . GLU A 1 188 ? 50.807 -39.240 -56.823 1.00 33.47 188 GLU A O 1
ATOM 1408 N N . ASN A 1 189 ? 52.088 -39.734 -55.039 1.00 37.42 189 ASN A N 1
ATOM 1409 C CA . ASN A 1 189 ? 53.311 -39.745 -55.885 1.00 33.43 189 ASN A CA 1
ATOM 1410 C C . ASN A 1 189 ? 53.270 -41.061 -56.668 1.00 27.51 189 ASN A C 1
ATOM 1411 O O . ASN A 1 189 ? 53.647 -42.086 -56.100 1.00 27.10 189 ASN A O 1
ATOM 1416 N N . ALA A 1 190 ? 52.815 -41.010 -57.914 1.00 26.66 190 ALA A N 1
ATOM 1417 C CA . ALA A 1 190 ? 52.599 -42.251 -58.694 1.00 34.48 190 ALA A CA 1
ATOM 1418 C C . ALA A 1 190 ? 53.899 -43.022 -58.937 1.00 24.47 190 ALA A C 1
ATOM 1419 O O . ALA A 1 190 ? 53.877 -44.239 -58.839 1.00 27.20 190 ALA A O 1
ATOM 1421 N N . LEU A 1 191 ? 54.966 -42.311 -59.264 1.00 28.02 191 LEU A N 1
ATOM 1422 C CA . LEU A 1 191 ? 56.268 -42.966 -59.512 1.00 27.03 191 LEU A CA 1
ATOM 1423 C C . LEU A 1 191 ? 56.656 -43.788 -58.289 1.00 21.84 191 LEU A C 1
ATOM 1424 O O . LEU A 1 191 ? 56.937 -44.968 -58.449 1.00 24.51 191 LEU A O 1
ATOM 1429 N N . ILE A 1 192 ? 56.624 -43.171 -57.113 1.00 25.92 192 ILE A N 1
ATOM 1430 C CA . ILE A 1 192 ? 57.086 -43.924 -55.947 1.00 21.11 192 ILE A CA 1
ATOM 1431 C C . ILE A 1 192 ? 56.164 -45.113 -55.674 1.00 24.46 192 ILE A C 1
ATOM 1432 O O . ILE A 1 192 ? 56.636 -46.224 -55.387 1.00 23.14 192 ILE A O 1
ATOM 1437 N N . CYS A 1 193 ? 54.841 -44.912 -55.774 1.00 21.10 193 CYS A N 1
ATOM 1438 C CA . CYS A 1 193 ? 53.905 -46.031 -55.624 1.00 27.68 193 CYS A CA 1
ATOM 1439 C C . CYS A 1 193 ? 54.144 -47.105 -56.680 1.00 24.24 193 CYS A C 1
ATOM 1440 O O . CYS A 1 193 ? 54.122 -48.297 -56.371 1.00 26.65 193 CYS A O 1
ATOM 1443 N N . ASP A 1 194 ? 54.331 -46.702 -57.946 1.00 26.99 194 ASP A N 1
ATOM 1444 C CA . ASP A 1 194 ? 54.570 -47.684 -59.007 1.00 27.33 194 ASP A CA 1
ATOM 1445 C C . ASP A 1 194 ? 55.824 -48.491 -58.716 1.00 27.47 194 ASP A C 1
ATOM 1446 O O . ASP A 1 194 ? 55.838 -49.721 -58.852 1.00 28.41 194 ASP A O 1
ATOM 1451 N N . GLU A 1 195 ? 56.908 -47.804 -58.346 1.00 23.40 195 GLU A N 1
ATOM 1452 C CA . GLU A 1 195 ? 58.186 -48.494 -58.180 1.00 26.33 195 GLU A CA 1
ATOM 1453 C C . GLU A 1 195 ? 58.159 -49.410 -56.965 1.00 26.45 195 GLU A C 1
ATOM 1454 O O . GLU A 1 195 ? 58.666 -50.534 -57.027 1.00 27.90 195 GLU A O 1
ATOM 1460 N N . LEU A 1 196 ? 57.555 -48.964 -55.856 1.00 25.66 196 LEU A N 1
ATOM 1461 C CA . LEU A 1 196 ? 57.435 -49.850 -54.696 1.00 24.65 196 LEU A CA 1
ATOM 1462 C C . LEU A 1 196 ? 56.542 -51.040 -55.011 1.00 28.67 196 LEU A C 1
ATOM 1463 O O . LEU A 1 196 ? 56.777 -52.148 -54.520 1.00 30.10 196 LEU A O 1
ATOM 1468 N N . GLY A 1 197 ? 55.490 -50.823 -55.807 1.00 25.77 197 GLY A N 1
ATOM 1469 C CA . GLY A 1 197 ? 54.673 -51.944 -56.233 1.00 28.48 197 GLY A CA 1
ATOM 1470 C C . GLY A 1 197 ? 55.484 -52.972 -56.998 1.00 30.97 197 GLY A C 1
ATOM 1471 O O . GLY A 1 197 ? 55.410 -54.168 -56.723 1.00 28.88 197 GLY A O 1
ATOM 1472 N N . GLU A 1 198 ? 56.301 -52.509 -57.949 1.00 34.77 198 GLU A N 1
ATOM 1473 C CA . GLU A 1 198 ? 57.176 -53.411 -58.700 1.00 32.06 198 GLU A CA 1
ATOM 1474 C C . GLU A 1 198 ? 58.116 -54.166 -57.773 1.00 36.91 198 GLU A C 1
ATOM 1475 O O . GLU A 1 198 ? 58.346 -55.369 -57.948 1.00 36.30 198 GLU A O 1
ATOM 1481 N N . GLU A 1 199 ? 58.681 -53.466 -56.787 1.00 31.48 199 GLU A N 1
ATOM 1482 C CA . GLU A 1 199 ? 59.494 -54.107 -55.758 1.00 37.98 199 GLU A CA 1
ATOM 1483 C C . GLU A 1 199 ? 58.758 -55.278 -55.113 1.00 39.25 199 GLU A C 1
ATOM 1484 O O . GLU A 1 199 ? 59.302 -56.380 -54.991 1.00 37.89 199 GLU A O 1
ATOM 1490 N N . ALA A 1 200 ? 57.514 -55.048 -54.681 1.00 32.40 200 ALA A N 1
ATOM 1491 C CA . ALA A 1 200 ? 56.750 -56.096 -54.004 1.00 40.04 200 ALA A CA 1
ATOM 1492 C C . ALA A 1 200 ? 56.563 -57.307 -54.909 1.00 36.44 200 ALA A C 1
ATOM 1493 O O . ALA A 1 200 ? 56.868 -58.442 -54.523 1.00 35.00 200 ALA A O 1
ATOM 1495 N N . LYS A 1 201 ? 56.033 -57.082 -56.112 1.00 36.91 201 LYS A N 1
ATOM 1496 C CA . LYS A 1 201 ? 55.802 -58.178 -57.048 1.00 38.79 201 LYS A CA 1
ATOM 1497 C C . LYS A 1 201 ? 57.067 -59.003 -57.241 1.00 43.83 201 LYS A C 1
ATOM 1498 O O . LYS A 1 201 ? 57.028 -60.240 -57.228 1.00 40.54 201 LYS A O 1
ATOM 1504 N N . ARG A 1 202 ? 58.197 -58.309 -57.433 1.00 35.57 202 ARG A N 1
ATOM 1505 C CA . ARG A 1 202 ? 59.501 -58.940 -57.606 1.00 42.62 202 ARG A CA 1
ATOM 1506 C C . ARG A 1 202 ? 59.832 -59.855 -56.441 1.00 45.89 202 ARG A C 1
ATOM 1507 O O . ARG A 1 202 ? 60.482 -60.893 -56.619 1.00 44.18 202 ARG A O 1
ATOM 1515 N N . GLU A 1 203 ? 59.428 -59.464 -55.236 1.00 41.64 203 GLU A N 1
ATOM 1516 C CA . GLU A 1 203 ? 59.762 -60.190 -54.025 1.00 39.36 203 GLU A CA 1
ATOM 1517 C C . GLU A 1 203 ? 58.755 -61.279 -53.703 1.00 41.77 203 GLU A C 1
ATOM 1518 O O . GLU A 1 203 ? 58.908 -61.945 -52.677 1.00 39.52 203 GLU A O 1
ATOM 1524 N N . GLY A 1 204 ? 57.739 -61.475 -54.547 1.00 40.85 204 GLY A N 1
ATOM 1525 C CA . GLY A 1 204 ? 56.660 -62.390 -54.226 1.00 37.92 204 GLY A CA 1
ATOM 1526 C C . GLY A 1 204 ? 55.693 -61.906 -53.170 1.00 39.99 204 GLY A C 1
ATOM 1527 O O . GLY A 1 204 ? 54.923 -62.718 -52.642 1.00 41.09 204 GLY A O 1
ATOM 1528 N N . ARG A 1 205 ? 55.708 -60.613 -52.842 1.00 37.94 205 ARG A N 1
ATOM 1529 C CA . ARG A 1 205 ? 54.858 -60.033 -51.803 1.00 33.12 205 ARG A CA 1
ATOM 1530 C C . ARG A 1 205 ? 53.665 -59.386 -52.484 1.00 35.95 205 ARG A C 1
ATOM 1531 O O . ARG A 1 205 ? 53.771 -58.280 -53.025 1.00 31.19 205 ARG A O 1
ATOM 1539 N N . VAL A 1 206 ? 52.518 -60.062 -52.447 1.00 35.27 206 VAL A N 1
ATOM 1540 C CA . VAL A 1 206 ? 51.375 -59.569 -53.205 1.00 32.99 206 VAL A CA 1
ATOM 1541 C C . VAL A 1 206 ? 50.084 -59.610 -52.405 1.00 30.94 206 VAL A C 1
ATOM 1542 O O . VAL A 1 206 ? 49.001 -59.597 -52.989 1.00 31.76 206 VAL A O 1
ATOM 1546 N N . THR A 1 207 ? 50.179 -59.636 -51.077 1.00 32.83 207 THR A N 1
ATOM 1547 C CA . THR A 1 207 ? 48.986 -59.534 -50.246 1.00 30.01 207 THR A CA 1
ATOM 1548 C C . THR A 1 207 ? 48.456 -58.090 -50.213 1.00 30.59 207 THR A C 1
ATOM 1549 O O . THR A 1 207 ? 49.094 -57.145 -50.679 1.00 28.87 207 THR A O 1
ATOM 1553 N N . ALA A 1 208 ? 47.275 -57.921 -49.621 1.00 31.51 208 ALA A N 1
ATOM 1554 C CA . ALA A 1 208 ? 46.727 -56.579 -49.454 1.00 29.42 208 ALA A CA 1
ATOM 1555 C C . ALA A 1 208 ? 47.634 -55.728 -48.583 1.00 30.33 208 ALA A C 1
ATOM 1556 O O . ALA A 1 208 ? 47.839 -54.536 -48.857 1.00 27.34 208 ALA A O 1
ATOM 1558 N N . HIS A 1 209 ? 48.208 -56.328 -47.539 1.00 26.74 209 HIS A N 1
ATOM 1559 C CA . HIS A 1 209 ? 49.111 -55.579 -46.670 1.00 25.60 209 HIS A CA 1
ATOM 1560 C C . HIS A 1 209 ? 50.362 -55.128 -47.417 1.00 29.91 209 HIS A C 1
ATOM 1561 O O . HIS A 1 209 ? 50.861 -54.020 -47.187 1.00 27.71 209 HIS A O 1
ATOM 1568 N N . ASP A 1 210 ? 50.867 -55.972 -48.326 1.00 24.97 210 ASP A N 1
ATOM 1569 C CA . ASP A 1 210 ? 51.955 -55.590 -49.222 1.00 25.99 210 ASP A CA 1
ATOM 1570 C C . ASP A 1 210 ? 51.559 -54.444 -50.156 1.00 31.09 210 ASP A C 1
ATOM 1571 O O . ASP A 1 210 ? 52.371 -53.560 -50.457 1.00 23.02 210 ASP A O 1
ATOM 1576 N N . TYR A 1 211 ? 50.333 -54.478 -50.680 1.00 27.27 211 TYR A N 1
ATOM 1577 C CA . TYR A 1 211 ? 49.896 -53.393 -51.550 1.00 26.85 211 TYR A CA 1
ATOM 1578 C C . TYR A 1 211 ? 49.843 -52.074 -50.782 1.00 25.88 211 TYR A C 1
ATOM 1579 O O . TYR A 1 211 ? 50.366 -51.045 -51.243 1.00 22.14 211 TYR A O 1
ATOM 1588 N N . VAL A 1 212 ? 49.273 -52.099 -49.579 1.00 23.61 212 VAL A N 1
ATOM 1589 C CA . VAL A 1 212 ? 49.183 -50.870 -48.792 1.00 25.11 212 VAL A CA 1
ATOM 1590 C C . VAL A 1 212 ? 50.577 -50.338 -48.441 1.00 27.38 212 VAL A C 1
ATOM 1591 O O . VAL A 1 212 ? 50.820 -49.127 -48.511 1.00 24.93 212 VAL A O 1
ATOM 1595 N N . ALA A 1 213 ? 51.518 -51.230 -48.081 1.00 26.01 213 ALA A N 1
ATOM 1596 C CA . ALA A 1 213 ? 52.911 -50.824 -47.850 1.00 26.96 213 ALA A CA 1
ATOM 1597 C C . ALA A 1 213 ? 53.581 -50.264 -49.097 1.00 27.68 213 ALA A C 1
ATOM 1598 O O . ALA A 1 213 ? 54.548 -49.500 -48.981 1.00 26.97 213 ALA A O 1
ATOM 1600 N N . SER A 1 214 ? 53.094 -50.610 -50.283 1.00 27.41 214 SER A N 1
ATOM 1601 C CA . SER A 1 214 ? 53.668 -50.097 -51.509 1.00 28.57 214 SER A CA 1
ATOM 1602 C C . SER A 1 214 ? 53.056 -48.760 -51.922 1.00 24.36 214 SER A C 1
ATOM 1603 O O . SER A 1 214 ? 53.494 -48.182 -52.907 1.00 25.14 214 SER A O 1
ATOM 1606 N N . ARG A 1 215 ? 52.086 -48.256 -51.168 1.00 28.28 215 ARG A N 1
ATOM 1607 C CA . ARG A 1 215 ? 51.521 -46.916 -51.355 1.00 23.73 215 ARG A CA 1
ATOM 1608 C C . ARG A 1 215 ? 51.482 -46.217 -50.002 1.00 24.90 215 ARG A C 1
ATOM 1609 O O . ARG A 1 215 ? 50.406 -45.903 -49.468 1.00 26.16 215 ARG A O 1
ATOM 1617 N N . PRO A 1 216 ? 52.651 -46.006 -49.393 1.00 24.86 216 PRO A N 1
ATOM 1618 C CA . PRO A 1 216 ? 52.703 -45.527 -48.010 1.00 25.85 216 PRO A CA 1
ATOM 1619 C C . PRO A 1 216 ? 52.139 -44.119 -47.876 1.00 22.95 216 PRO A C 1
ATOM 1620 O O . PRO A 1 216 ? 51.958 -43.373 -48.844 1.00 24.35 216 PRO A O 1
ATOM 1624 N N . VAL A 1 217 ? 51.865 -43.767 -46.620 1.00 20.40 217 VAL A N 1
ATOM 1625 C CA . VAL A 1 217 ? 51.257 -42.477 -46.308 1.00 24.72 217 VAL A CA 1
ATOM 1626 C C . VAL A 1 217 ? 52.080 -41.334 -46.895 1.00 21.00 217 VAL A C 1
ATOM 1627 O O . VAL A 1 217 ? 51.521 -40.370 -47.426 1.00 23.00 217 VAL A O 1
ATOM 1631 N N . PHE A 1 218 ? 53.422 -41.432 -46.848 1.00 23.21 218 PHE A N 1
ATOM 1632 C CA . PHE A 1 218 ? 54.232 -40.298 -47.304 1.00 21.79 218 PHE A CA 1
ATOM 1633 C C . PHE A 1 218 ? 54.051 -40.014 -48.796 1.00 23.60 218 PHE A C 1
ATOM 1634 O O . PHE A 1 218 ? 54.220 -38.862 -49.218 1.00 22.16 218 PHE A O 1
ATOM 1642 N N . THR A 1 219 ? 53.667 -41.013 -49.602 1.00 23.45 219 THR A N 1
ATOM 1643 C CA . THR A 1 219 ? 53.398 -40.727 -51.015 1.00 22.54 219 THR A CA 1
ATOM 1644 C C . THR A 1 219 ? 52.160 -39.853 -51.180 1.00 25.79 219 THR A C 1
ATOM 1645 O O . THR A 1 219 ? 52.093 -39.039 -52.114 1.00 24.71 219 THR A O 1
ATOM 1649 N N . GLU A 1 220 ? 51.175 -40.005 -50.296 1.00 23.12 220 GLU A N 1
ATOM 1650 C CA . GLU A 1 220 ? 50.026 -39.109 -50.305 1.00 23.53 220 GLU A CA 1
ATOM 1651 C C . GLU A 1 220 ? 50.399 -37.716 -49.789 1.00 21.75 220 GLU A C 1
ATOM 1652 O O . GLU A 1 220 ? 50.036 -36.704 -50.400 1.00 21.38 220 GLU A O 1
ATOM 1658 N N . VAL A 1 221 ? 51.108 -37.649 -48.651 1.00 18.76 221 VAL A N 1
ATOM 1659 C CA . VAL A 1 221 ? 51.474 -36.364 -48.052 1.00 21.51 221 VAL A CA 1
ATOM 1660 C C . VAL A 1 221 ? 52.366 -35.548 -48.995 1.00 23.84 221 VAL A C 1
ATOM 1661 O O . VAL A 1 221 ? 52.186 -34.333 -49.154 1.00 19.94 221 VAL A O 1
ATOM 1665 N N . GLU A 1 222 ? 53.350 -36.196 -49.618 1.00 23.18 222 GLU A N 1
ATOM 1666 C CA . GLU A 1 222 ? 54.223 -35.480 -50.548 1.00 25.24 222 GLU A CA 1
ATOM 1667 C C . GLU A 1 222 ? 53.420 -34.861 -51.678 1.00 20.92 222 GLU A C 1
ATOM 1668 O O . GLU A 1 222 ? 53.663 -33.713 -52.080 1.00 24.16 222 GLU A O 1
ATOM 1674 N N . ALA A 1 223 ? 52.478 -35.617 -52.236 1.00 21.72 223 ALA A N 1
ATOM 1675 C CA . ALA A 1 223 ? 51.741 -35.114 -53.393 1.00 21.63 223 ALA A CA 1
ATOM 1676 C C . ALA A 1 223 ? 50.816 -33.966 -52.997 1.00 22.35 223 ALA A C 1
ATOM 1677 O O . ALA A 1 223 ? 50.696 -32.973 -53.727 1.00 23.37 223 ALA A O 1
ATOM 1679 N N . ILE A 1 224 ? 50.174 -34.073 -51.834 1.00 21.37 224 ILE A N 1
ATOM 1680 C CA . ILE A 1 224 ? 49.341 -32.979 -51.336 1.00 22.36 224 ILE A CA 1
ATOM 1681 C C . ILE A 1 224 ? 50.185 -31.735 -51.096 1.00 20.15 224 ILE A C 1
ATOM 1682 O O . ILE A 1 224 ? 49.822 -30.636 -51.510 1.00 21.97 224 ILE A O 1
ATOM 1687 N N . ARG A 1 225 ? 51.346 -31.892 -50.456 1.00 21.78 225 ARG A N 1
ATOM 1688 C CA . ARG A 1 225 ? 52.186 -30.726 -50.201 1.00 23.30 225 ARG A CA 1
ATOM 1689 C C . ARG A 1 225 ? 52.643 -30.080 -51.502 1.00 21.77 225 ARG A C 1
ATOM 1690 O O . ARG A 1 225 ? 52.701 -28.850 -51.599 1.00 23.84 225 ARG A O 1
ATOM 1698 N N . ARG A 1 226 ? 52.974 -30.889 -52.513 1.00 19.74 226 ARG A N 1
ATOM 1699 C CA . ARG A 1 226 ? 53.437 -30.321 -53.772 1.00 23.65 226 ARG A CA 1
ATOM 1700 C C . ARG A 1 226 ? 52.324 -29.536 -54.452 1.00 21.42 226 ARG A C 1
ATOM 1701 O O . ARG A 1 226 ? 52.528 -28.401 -54.890 1.00 22.34 226 ARG A O 1
ATOM 1709 N N . VAL A 1 227 ? 51.124 -30.117 -54.495 1.00 20.26 227 VAL A N 1
ATOM 1710 C CA . VAL A 1 227 ? 49.982 -29.494 -55.154 1.00 21.96 227 VAL A CA 1
ATOM 1711 C C . VAL A 1 227 ? 49.482 -28.287 -54.362 1.00 20.87 227 VAL A C 1
ATOM 1712 O O . VAL A 1 227 ? 49.192 -27.231 -54.937 1.00 22.05 227 VAL A O 1
ATOM 1716 N N . LEU A 1 228 ? 49.396 -28.408 -53.033 1.00 20.41 228 LEU A N 1
ATOM 1717 C CA . LEU A 1 228 ? 49.045 -27.247 -52.212 1.00 23.15 228 LEU A CA 1
ATOM 1718 C C . LEU A 1 228 ? 49.878 -26.025 -52.597 1.00 24.54 228 LEU A C 1
ATOM 1719 O O . LEU A 1 228 ? 49.340 -24.925 -52.811 1.00 20.93 228 LEU A O 1
ATOM 1724 N N . TYR A 1 229 ? 51.203 -26.211 -52.691 1.00 22.79 229 TYR A N 1
ATOM 1725 C CA . TYR A 1 229 ? 52.107 -25.087 -52.942 1.00 23.22 229 TYR A CA 1
ATOM 1726 C C . TYR A 1 229 ? 51.992 -24.569 -54.374 1.00 21.44 229 TYR A C 1
ATOM 1727 O O . TYR A 1 229 ? 51.993 -23.356 -54.596 1.00 24.92 229 TYR A O 1
ATOM 1736 N N . LEU A 1 230 ? 51.907 -25.460 -55.363 1.00 17.56 230 LEU A N 1
ATOM 1737 C CA . LEU A 1 230 ? 51.815 -24.999 -56.748 1.00 20.68 230 LEU A CA 1
ATOM 1738 C C . LEU A 1 230 ? 50.500 -24.283 -57.020 1.00 23.01 230 LEU A C 1
ATOM 1739 O O . LEU A 1 230 ? 50.459 -23.285 -57.764 1.00 23.10 230 LEU A O 1
ATOM 1744 N N . ALA A 1 231 ? 49.402 -24.804 -56.472 1.00 25.46 231 ALA A N 1
ATOM 1745 C CA . ALA A 1 231 ? 48.116 -24.140 -56.645 1.00 20.74 231 ALA A CA 1
ATOM 1746 C C . ALA A 1 231 ? 48.116 -22.794 -55.937 1.00 21.48 231 ALA A C 1
ATOM 1747 O O . ALA A 1 231 ? 47.551 -21.818 -56.441 1.00 25.66 231 ALA A O 1
ATOM 1749 N N . LYS A 1 232 ? 48.745 -22.721 -54.758 1.00 23.49 232 LYS A N 1
ATOM 1750 C CA . LYS A 1 232 ? 48.855 -21.435 -54.070 1.00 24.57 232 LYS A CA 1
ATOM 1751 C C . LYS A 1 232 ? 49.556 -20.417 -54.955 1.00 27.50 232 LYS A C 1
ATOM 1752 O O . LYS A 1 232 ? 49.056 -19.300 -55.153 1.00 23.43 232 LYS A O 1
ATOM 1758 N N . VAL A 1 233 ? 50.709 -20.800 -55.520 1.00 23.16 233 VAL A N 1
ATOM 1759 C CA . VAL A 1 233 ? 51.485 -19.858 -56.320 1.00 24.33 233 VAL A CA 1
ATOM 1760 C C . VAL A 1 233 ? 50.722 -19.490 -57.594 1.00 29.53 233 VAL A C 1
ATOM 1761 O O . VAL A 1 233 ? 50.684 -18.320 -58.004 1.00 25.55 233 VAL A O 1
ATOM 1765 N N . ALA A 1 234 ? 50.059 -20.471 -58.211 1.00 24.13 234 ALA A N 1
ATOM 1766 C CA . ALA A 1 234 ? 49.259 -20.181 -59.394 1.00 26.17 234 ALA A CA 1
ATOM 1767 C C . ALA A 1 234 ? 47.985 -19.414 -59.069 1.00 25.23 234 ALA A C 1
ATOM 1768 O O . ALA A 1 234 ? 47.341 -18.903 -59.989 1.00 26.96 234 ALA A O 1
ATOM 1770 N N . GLY A 1 235 ? 47.590 -19.340 -57.804 1.00 22.36 235 GLY A N 1
ATOM 1771 C CA . GLY A 1 235 ? 46.418 -18.551 -57.472 1.00 25.70 235 GLY A CA 1
ATOM 1772 C C . GLY A 1 235 ? 45.121 -19.256 -57.797 1.00 30.18 235 GLY A C 1
ATOM 1773 O O . GLY A 1 235 ? 44.157 -18.610 -58.245 1.00 23.16 235 GLY A O 1
ATOM 1774 N N . CYS A 1 236 ? 45.072 -20.571 -57.577 1.00 24.66 236 CYS A N 1
ATOM 1775 C CA . CYS A 1 236 ? 43.955 -21.417 -57.954 1.00 26.16 236 CYS A CA 1
ATOM 1776 C C . CYS A 1 236 ? 43.360 -22.074 -56.711 1.00 25.79 236 CYS A C 1
ATOM 1777 O O . CYS A 1 236 ? 44.086 -22.569 -55.845 1.00 24.46 236 CYS A O 1
ATOM 1780 N N . ARG A 1 237 ? 42.035 -22.057 -56.633 1.00 24.77 237 ARG A N 1
ATOM 1781 C CA . ARG A 1 237 ? 41.306 -22.830 -55.645 1.00 25.22 237 ARG A CA 1
ATOM 1782 C C . ARG A 1 237 ? 41.548 -24.318 -55.861 1.00 25.94 237 ARG A C 1
ATOM 1783 O O . ARG A 1 237 ? 41.565 -24.805 -56.998 1.00 25.62 237 ARG A O 1
ATOM 1791 N N . LEU A 1 238 ? 41.709 -25.054 -54.765 1.00 23.75 238 LEU A N 1
ATOM 1792 C CA . LEU A 1 238 ? 42.085 -26.454 -54.840 1.00 20.41 238 LEU A CA 1
ATOM 1793 C C . LEU A 1 238 ? 41.112 -27.314 -54.045 1.00 24.59 238 LEU A C 1
ATOM 1794 O O . LEU A 1 238 ? 40.689 -26.947 -52.943 1.00 21.32 238 LEU A O 1
ATOM 1799 N N . HIS A 1 239 ? 40.782 -28.471 -54.607 1.00 19.80 239 HIS A N 1
ATOM 1800 C CA . HIS A 1 239 ? 40.076 -29.526 -53.892 1.00 22.24 239 HIS A CA 1
ATOM 1801 C C . HIS A 1 239 ? 40.920 -30.795 -53.920 1.00 18.81 239 HIS A C 1
ATOM 1802 O O . HIS A 1 239 ? 41.263 -31.289 -54.993 1.00 20.30 239 HIS A O 1
ATOM 1809 N N . VAL A 1 240 ? 41.253 -31.314 -52.748 1.00 19.81 240 VAL A N 1
ATOM 1810 C CA . VAL A 1 240 ? 42.066 -32.515 -52.639 1.00 22.54 240 VAL A CA 1
ATOM 1811 C C . VAL A 1 240 ? 41.128 -33.719 -52.591 1.00 24.51 240 VAL A C 1
ATOM 1812 O O . VAL A 1 240 ? 40.311 -33.843 -51.675 1.00 20.77 240 VAL A O 1
ATOM 1816 N N . CYS A 1 241 ? 41.249 -34.605 -53.583 1.00 26.09 241 CYS A N 1
ATOM 1817 C CA . CYS A 1 241 ? 40.327 -35.717 -53.754 1.00 21.81 241 CYS A CA 1
ATOM 1818 C C . CYS A 1 241 ? 40.650 -36.833 -52.768 1.00 23.37 241 CYS A C 1
ATOM 1819 O O . CYS A 1 241 ? 41.785 -36.974 -52.306 1.00 25.81 241 CYS A O 1
ATOM 1822 N N . HIS A 1 242 ? 39.631 -37.656 -52.488 1.00 21.02 242 HIS A N 1
ATOM 1823 C CA . HIS A 1 242 ? 39.689 -38.821 -51.605 1.00 20.90 242 HIS A CA 1
ATOM 1824 C C . HIS A 1 242 ? 40.951 -38.926 -50.754 1.00 24.54 242 HIS A C 1
ATOM 1825 O O . HIS A 1 242 ? 41.866 -39.683 -51.104 1.00 25.19 242 HIS A O 1
ATOM 1832 N N . VAL A 1 243 ? 41.012 -38.232 -49.623 1.00 20.67 243 VAL A N 1
ATOM 1833 C CA . VAL A 1 243 ? 42.182 -38.362 -48.753 1.00 24.85 243 VAL A CA 1
ATOM 1834 C C . VAL A 1 243 ? 42.068 -39.655 -47.961 1.00 24.94 243 VAL A C 1
ATOM 1835 O O . VAL A 1 243 ? 41.003 -39.972 -47.415 1.00 23.60 243 VAL A O 1
ATOM 1839 N N . SER A 1 244 ? 43.169 -40.408 -47.887 1.00 21.60 244 SER A N 1
ATOM 1840 C CA . SER A 1 244 ? 43.131 -41.742 -47.307 1.00 24.13 244 SER A CA 1
ATOM 1841 C C . SER A 1 244 ? 43.758 -41.830 -45.925 1.00 23.87 244 SER A C 1
ATOM 1842 O O . SER A 1 244 ? 43.681 -42.898 -45.305 1.00 24.42 244 SER A O 1
ATOM 1845 N N . SER A 1 245 ? 44.358 -40.755 -45.423 1.00 21.62 245 SER A N 1
ATOM 1846 C CA . SER A 1 245 ? 45.124 -40.800 -44.186 1.00 21.63 245 SER A CA 1
ATOM 1847 C C . SER A 1 245 ? 44.937 -39.510 -43.406 1.00 19.98 245 SER A C 1
ATOM 1848 O O . SER A 1 245 ? 44.794 -38.435 -44.000 1.00 22.34 245 SER A O 1
ATOM 1851 N N . PRO A 1 246 ? 44.987 -39.578 -42.078 1.00 20.23 246 PRO A N 1
ATOM 1852 C CA . PRO A 1 246 ? 44.886 -38.334 -41.296 1.00 20.51 246 PRO A CA 1
ATOM 1853 C C . PRO A 1 246 ? 46.061 -37.391 -41.526 1.00 23.65 246 PRO A C 1
ATOM 1854 O O . PRO A 1 246 ? 45.872 -36.171 -41.471 1.00 22.47 246 PRO A O 1
ATOM 1858 N N . GLU A 1 247 ? 47.258 -37.922 -41.813 1.00 22.28 247 GLU A N 1
ATOM 1859 C CA . GLU A 1 247 ? 48.396 -37.079 -42.175 1.00 25.43 247 GLU A CA 1
ATOM 1860 C C . GLU A 1 247 ? 48.094 -36.231 -43.409 1.00 23.18 247 GLU A C 1
ATOM 1861 O O . GLU A 1 247 ? 48.475 -35.061 -43.471 1.00 23.77 247 GLU A O 1
ATOM 1867 N N . GLY A 1 248 ? 47.436 -36.809 -44.421 1.00 21.59 248 GLY A N 1
ATOM 1868 C CA . GLY A 1 248 ? 47.012 -36.001 -45.561 1.00 20.17 248 GLY A CA 1
ATOM 1869 C C . GLY A 1 248 ? 46.011 -34.920 -45.178 1.00 23.26 248 GLY A C 1
ATOM 1870 O O . GLY A 1 248 ? 46.107 -33.778 -45.631 1.00 22.41 248 GLY A O 1
ATOM 1871 N N . VAL A 1 249 ? 45.036 -35.258 -44.334 1.00 22.86 249 VAL A N 1
ATOM 1872 C CA . VAL A 1 249 ? 44.086 -34.233 -43.912 1.00 21.25 249 VAL A CA 1
ATOM 1873 C C . VAL A 1 249 ? 44.817 -33.100 -43.197 1.00 20.78 249 VAL A C 1
ATOM 1874 O O . VAL A 1 249 ? 44.568 -31.920 -43.462 1.00 23.14 249 VAL A O 1
ATOM 1878 N N . GLU A 1 250 ? 45.781 -33.446 -42.332 1.00 21.93 250 GLU A N 1
ATOM 1879 C CA . GLU A 1 250 ? 46.479 -32.439 -41.540 1.00 25.97 250 GLU A CA 1
ATOM 1880 C C . GLU A 1 250 ? 47.199 -31.424 -42.434 1.00 23.44 250 GLU A C 1
ATOM 1881 O O . GLU A 1 250 ? 47.187 -30.226 -42.143 1.00 26.09 250 GLU A O 1
ATOM 1887 N N . GLU A 1 251 ? 47.776 -31.871 -43.561 1.00 22.51 251 GLU A N 1
ATOM 1888 C CA . GLU A 1 251 ? 48.355 -30.924 -44.522 1.00 23.63 251 GLU A CA 1
ATOM 1889 C C . GLU A 1 251 ? 47.313 -29.953 -45.062 1.00 25.01 251 GLU A C 1
ATOM 1890 O O . GLU A 1 251 ? 47.584 -28.754 -45.213 1.00 19.55 251 GLU A O 1
ATOM 1896 N N . VAL A 1 252 ? 46.127 -30.457 -45.414 1.00 22.00 252 VAL A N 1
ATOM 1897 C CA . VAL A 1 252 ? 45.103 -29.568 -45.949 1.00 22.78 252 VAL A CA 1
ATOM 1898 C C . VAL A 1 252 ? 44.681 -28.563 -44.886 1.00 22.03 252 VAL A C 1
ATOM 1899 O O . VAL A 1 252 ? 44.527 -27.367 -45.164 1.00 23.45 252 VAL A O 1
ATOM 1903 N N . THR A 1 253 ? 44.469 -29.047 -43.659 1.00 22.88 253 THR A N 1
ATOM 1904 C CA . THR A 1 253 ? 44.055 -28.193 -42.551 1.00 24.97 253 THR A CA 1
ATOM 1905 C C . THR A 1 253 ? 45.069 -27.078 -42.312 1.00 24.50 253 THR A C 1
ATOM 1906 O O . THR A 1 253 ? 44.697 -25.912 -42.162 1.00 25.31 253 THR A O 1
ATOM 1910 N N . ARG A 1 254 ? 46.355 -27.425 -42.243 1.00 25.94 254 ARG A N 1
ATOM 1911 C CA . ARG A 1 254 ? 47.372 -26.398 -42.006 1.00 30.55 254 ARG A CA 1
ATOM 1912 C C . ARG A 1 254 ? 47.342 -25.335 -43.098 1.00 26.38 254 ARG A C 1
ATOM 1913 O O . ARG A 1 254 ? 47.359 -24.140 -42.803 1.00 27.82 254 ARG A O 1
ATOM 1921 N N . ALA A 1 255 ? 47.236 -25.753 -44.364 1.00 24.36 255 ALA A N 1
ATOM 1922 C CA . ALA A 1 255 ? 47.157 -24.791 -45.459 1.00 25.67 255 ALA A CA 1
ATOM 1923 C C . ALA A 1 255 ? 45.960 -23.856 -45.303 1.00 25.57 255 ALA A C 1
ATOM 1924 O O . ALA A 1 255 ? 46.090 -22.641 -45.484 1.00 26.14 255 ALA A O 1
ATOM 1926 N N . ARG A 1 256 ? 44.777 -24.404 -44.985 1.00 27.60 256 ARG A N 1
ATOM 1927 C CA . ARG A 1 256 ? 43.601 -23.549 -44.802 1.00 28.90 256 ARG A CA 1
ATOM 1928 C C . ARG A 1 256 ? 43.793 -22.591 -43.643 1.00 27.26 256 ARG A C 1
ATOM 1929 O O . ARG A 1 256 ? 43.344 -21.442 -43.696 1.00 27.54 256 ARG A O 1
ATOM 1937 N N . GLN A 1 257 ? 44.392 -23.075 -42.556 1.00 28.86 257 GLN A N 1
ATOM 1938 C CA . GLN A 1 257 ? 44.585 -22.222 -41.394 1.00 32.95 257 GLN A CA 1
ATOM 1939 C C . GLN A 1 257 ? 45.505 -21.057 -41.721 1.00 33.13 257 GLN A C 1
ATOM 1940 O O . GLN A 1 257 ? 45.425 -20.004 -41.072 1.00 34.48 257 GLN A O 1
ATOM 1946 N N . GLU A 1 258 ? 46.364 -21.219 -42.726 1.00 27.01 258 GLU A N 1
ATOM 1947 C CA . GLU A 1 258 ? 47.206 -20.130 -43.209 1.00 30.09 258 GLU A CA 1
ATOM 1948 C C . GLU A 1 258 ? 46.497 -19.267 -44.245 1.00 32.21 258 GLU A C 1
ATOM 1949 O O . GLU A 1 258 ? 47.091 -18.297 -44.728 1.00 30.37 258 GLU A O 1
ATOM 1955 N N . GLY A 1 259 ? 45.253 -19.600 -44.602 1.00 27.33 259 GLY A N 1
ATOM 1956 C CA . GLY A 1 259 ? 44.457 -18.795 -45.503 1.00 29.25 259 GLY A CA 1
ATOM 1957 C C . GLY A 1 259 ? 44.345 -19.316 -46.923 1.00 29.38 259 GLY A C 1
ATOM 1958 O O . GLY A 1 259 ? 43.718 -18.659 -47.756 1.00 30.50 259 GLY A O 1
ATOM 1959 N N . GLN A 1 260 ? 44.917 -20.473 -47.233 1.00 24.61 260 GLN A N 1
ATOM 1960 C CA . GLN A 1 260 ? 44.764 -20.991 -48.577 1.00 24.91 260 GLN A CA 1
ATOM 1961 C C . GLN A 1 260 ? 43.325 -21.462 -48.814 1.00 26.19 260 GLN A C 1
ATOM 1962 O O . GLN A 1 260 ? 42.676 -22.011 -47.920 1.00 24.32 260 GLN A O 1
ATOM 1968 N N . ASP A 1 261 ? 42.851 -21.267 -50.045 1.00 20.29 261 ASP A N 1
ATOM 1969 C CA . ASP A 1 261 ? 41.495 -21.731 -50.446 1.00 23.35 261 ASP A CA 1
ATOM 1970 C C . ASP A 1 261 ? 41.605 -23.174 -50.916 1.00 25.75 261 ASP A C 1
ATOM 1971 O O . ASP A 1 261 ? 41.788 -23.410 -52.106 1.00 27.98 261 ASP A O 1
ATOM 1976 N N . VAL A 1 262 ? 41.491 -24.083 -49.971 1.00 25.54 262 VAL A N 1
ATOM 1977 C CA . VAL A 1 262 ? 41.579 -25.518 -50.300 1.00 26.63 262 VAL A CA 1
ATOM 1978 C C . VAL A 1 262 ? 40.506 -26.263 -49.524 1.00 25.73 262 VAL A C 1
ATOM 1979 O O . VAL A 1 262 ? 40.215 -25.879 -48.385 1.00 27.93 262 VAL A O 1
ATOM 1983 N N . THR A 1 263 ? 39.944 -27.276 -50.156 1.00 23.90 263 THR A N 1
ATOM 1984 C CA . THR A 1 263 ? 38.960 -28.150 -49.491 1.00 21.88 263 THR A CA 1
ATOM 1985 C C . THR A 1 263 ? 39.442 -29.580 -49.709 1.00 22.85 263 THR A C 1
ATOM 1986 O O . THR A 1 263 ? 40.350 -29.771 -50.516 1.00 24.06 263 THR A O 1
ATOM 1990 N N . CYS A 1 264 ? 38.858 -30.536 -49.010 1.00 21.09 264 CYS A N 1
ATOM 1991 C CA . CYS A 1 264 ? 39.202 -31.921 -49.276 1.00 23.41 264 CYS A CA 1
ATOM 1992 C C . CYS A 1 264 ? 37.978 -32.799 -49.050 1.00 21.54 264 CYS A C 1
ATOM 1993 O O . CYS A 1 264 ? 36.943 -32.353 -48.549 1.00 23.65 264 CYS A O 1
ATOM 1996 N N . GLU A 1 265 ? 38.110 -34.058 -49.438 1.00 22.47 265 GLU A N 1
ATOM 1997 C CA . GLU A 1 265 ? 37.018 -35.019 -49.363 1.00 22.04 265 GLU A CA 1
ATOM 1998 C C . GLU A 1 265 ? 37.624 -36.350 -48.954 1.00 21.01 265 GLU A C 1
ATOM 1999 O O . GLU A 1 265 ? 38.848 -36.528 -48.997 1.00 22.87 265 GLU A O 1
ATOM 2005 N N . SER A 1 266 ? 36.768 -37.293 -48.558 1.00 19.83 266 SER A N 1
ATOM 2006 C CA . SER A 1 266 ? 37.186 -38.685 -48.428 1.00 20.76 266 SER A CA 1
ATOM 2007 C C . SER A 1 266 ? 36.018 -39.585 -48.838 1.00 24.70 266 SER A C 1
ATOM 2008 O O . SER A 1 266 ? 34.999 -39.111 -49.348 1.00 22.45 266 SER A O 1
ATOM 2011 N N . CYS A 1 267 ? 36.160 -40.894 -48.626 1.00 22.57 267 CYS A N 1
ATOM 2012 C CA . CYS A 1 267 ? 35.163 -41.833 -49.122 1.00 21.93 267 CYS A CA 1
ATOM 2013 C C . CYS A 1 267 ? 34.750 -42.799 -48.023 1.00 24.35 267 CYS A C 1
ATOM 2014 O O . CYS A 1 267 ? 35.510 -43.042 -47.079 1.00 25.35 267 CYS A O 1
ATOM 2017 N N . PRO A 1 268 ? 33.550 -43.380 -48.122 1.00 23.47 268 PRO A N 1
ATOM 2018 C CA . PRO A 1 268 ? 33.130 -44.349 -47.095 1.00 23.92 268 PRO A CA 1
ATOM 2019 C C . PRO A 1 268 ? 34.106 -45.508 -46.920 1.00 26.92 268 PRO A C 1
ATOM 2020 O O . PRO A 1 268 ? 34.264 -45.978 -45.791 1.00 26.69 268 PRO A O 1
ATOM 2024 N N . HIS A 1 269 ? 34.777 -45.985 -47.979 1.00 23.11 269 HIS A N 1
ATOM 2025 C CA . HIS A 1 269 ? 35.655 -47.142 -47.779 1.00 20.07 269 HIS A CA 1
ATOM 2026 C C . HIS A 1 269 ? 36.834 -46.828 -46.861 1.00 24.58 269 HIS A C 1
ATOM 2027 O O . HIS A 1 269 ? 37.371 -47.742 -46.222 1.00 29.25 269 HIS A O 1
ATOM 2034 N N . TYR A 1 270 ? 37.255 -45.565 -46.767 1.00 23.49 270 TYR A N 1
ATOM 2035 C CA . TYR A 1 270 ? 38.340 -45.233 -45.849 1.00 24.74 270 TYR A CA 1
ATOM 2036 C C . TYR A 1 270 ? 37.873 -45.090 -44.409 1.00 24.05 270 TYR A C 1
ATOM 2037 O O . TYR A 1 270 ? 38.715 -44.947 -43.522 1.00 26.97 270 TYR A O 1
ATOM 2046 N N . PHE A 1 271 ? 36.558 -45.136 -44.166 1.00 26.95 271 PHE A N 1
ATOM 2047 C CA . PHE A 1 271 ? 35.970 -45.087 -42.833 1.00 27.06 271 PHE A CA 1
ATOM 2048 C C . PHE A 1 271 ? 35.402 -46.415 -42.373 1.00 31.64 271 PHE A C 1
ATOM 2049 O O . PHE A 1 271 ? 35.191 -46.589 -41.171 1.00 26.25 271 PHE A O 1
ATOM 2057 N N . VAL A 1 272 ? 35.150 -47.337 -43.298 1.00 22.45 272 VAL A N 1
ATOM 2058 C CA . VAL A 1 272 ? 34.344 -48.513 -43.018 1.00 28.44 272 VAL A CA 1
ATOM 2059 C C . VAL A 1 272 ? 35.077 -49.809 -43.327 1.00 31.91 272 VAL A C 1
ATOM 2060 O O . VAL A 1 272 ? 34.662 -50.880 -42.845 1.00 29.11 272 VAL A O 1
ATOM 2064 N N . LEU A 1 273 ? 36.137 -49.765 -44.124 1.00 24.51 273 LEU A N 1
ATOM 2065 C CA . LEU A 1 273 ? 36.988 -50.915 -44.344 1.00 25.84 273 LEU A CA 1
ATOM 2066 C C . LEU A 1 273 ? 38.355 -50.610 -43.746 1.00 27.57 273 LEU A C 1
ATOM 2067 O O . LEU A 1 273 ? 38.664 -49.457 -43.428 1.00 25.55 273 LEU A O 1
ATOM 2072 N N . ASP A 1 274 ? 39.153 -51.661 -43.541 1.00 25.36 274 ASP A N 1
ATOM 2073 C CA . ASP A 1 274 ? 40.568 -51.508 -43.209 1.00 22.57 274 ASP A CA 1
ATOM 2074 C C . ASP A 1 274 ? 41.334 -52.593 -43.952 1.00 26.79 274 ASP A C 1
ATOM 2075 O O . ASP A 1 274 ? 40.735 -53.450 -44.615 1.00 25.79 274 ASP A O 1
ATOM 2080 N N . THR A 1 275 ? 42.673 -52.562 -43.844 1.00 25.27 275 THR A N 1
ATOM 2081 C CA . THR A 1 275 ? 43.486 -53.487 -44.626 1.00 25.30 275 THR A CA 1
ATOM 2082 C C . THR A 1 275 ? 43.188 -54.950 -44.286 1.00 28.46 275 THR A C 1
ATOM 2083 O O . THR A 1 275 ? 43.294 -55.823 -45.156 1.00 27.63 275 THR A O 1
ATOM 2087 N N . ASP A 1 276 ? 42.834 -55.251 -43.036 1.00 27.24 276 ASP A N 1
ATOM 2088 C CA . ASP A 1 276 ? 42.530 -56.642 -42.716 1.00 33.35 276 ASP A CA 1
ATOM 2089 C C . ASP A 1 276 ? 41.290 -57.113 -43.464 1.00 29.26 276 ASP A C 1
ATOM 2090 O O . ASP A 1 276 ? 41.279 -58.221 -44.012 1.00 34.91 276 ASP A O 1
ATOM 2095 N N . GLN A 1 277 ? 40.247 -56.279 -43.540 1.00 27.30 277 GLN A N 1
ATOM 2096 C CA . GLN A 1 277 ? 39.066 -56.680 -44.305 1.00 26.46 277 GLN A CA 1
ATOM 2097 C C . GLN A 1 277 ? 39.372 -56.753 -45.800 1.00 30.63 277 GLN A C 1
ATOM 2098 O O . GLN A 1 277 ? 38.920 -57.678 -46.489 1.00 25.80 277 GLN A O 1
ATOM 2104 N N . PHE A 1 278 ? 40.161 -55.791 -46.307 1.00 27.29 278 PHE A N 1
ATOM 2105 C CA . PHE A 1 278 ? 40.693 -55.830 -47.668 1.00 26.48 278 PHE A CA 1
ATOM 2106 C C . PHE A 1 278 ? 41.314 -57.198 -47.979 1.00 29.04 278 PHE A C 1
ATOM 2107 O O . PHE A 1 278 ? 40.941 -57.860 -48.954 1.00 26.65 278 PHE A O 1
ATOM 2115 N N . GLU A 1 279 ? 42.233 -57.655 -47.141 1.00 27.20 279 GLU A N 1
ATOM 2116 C CA . GLU A 1 279 ? 42.852 -58.996 -47.318 1.00 30.64 279 GLU A CA 1
ATOM 2117 C C . GLU A 1 279 ? 41.788 -60.111 -47.428 1.00 31.49 279 GLU A C 1
ATOM 2118 O O . GLU A 1 279 ? 41.971 -61.013 -48.243 1.00 30.83 279 GLU A O 1
ATOM 2124 N N . GLU A 1 280 ? 40.734 -60.065 -46.619 1.00 35.06 280 GLU A N 1
ATOM 2125 C CA . GLU A 1 280 ? 39.702 -61.103 -46.711 1.00 31.17 280 GLU A CA 1
ATOM 2126 C C . GLU A 1 280 ? 38.820 -60.919 -47.940 1.00 32.09 280 GLU A C 1
ATOM 2127 O O . GLU A 1 280 ? 38.291 -61.897 -48.488 1.00 29.67 280 GLU A O 1
ATOM 2133 N N . ILE A 1 281 ? 38.631 -59.677 -48.374 1.00 32.35 281 ILE A N 1
ATOM 2134 C CA . ILE A 1 281 ? 37.722 -59.417 -49.485 1.00 30.42 281 ILE A CA 1
ATOM 2135 C C . ILE A 1 281 ? 38.397 -59.725 -50.809 1.00 25.93 281 ILE A C 1
ATOM 2136 O O . ILE A 1 281 ? 37.776 -60.301 -51.702 1.00 32.18 281 ILE A O 1
ATOM 2141 N N . GLY A 1 282 ? 39.668 -59.362 -50.967 1.00 29.16 282 GLY A N 1
ATOM 2142 C CA . GLY A 1 282 ? 40.347 -59.485 -52.249 1.00 22.93 282 GLY A CA 1
ATOM 2143 C C . GLY A 1 282 ? 40.360 -58.201 -53.066 1.00 27.44 282 GLY A C 1
ATOM 2144 O O . GLY A 1 282 ? 40.197 -57.089 -52.556 1.00 26.12 282 GLY A O 1
ATOM 2145 N N . THR A 1 283 ? 40.524 -58.378 -54.386 1.00 22.94 283 THR A N 1
ATOM 2146 C CA . THR A 1 283 ? 40.730 -57.252 -55.301 1.00 28.50 283 THR A CA 1
ATOM 2147 C C . THR A 1 283 ? 39.546 -56.296 -55.359 1.00 25.59 283 THR A C 1
ATOM 2148 O O . THR A 1 283 ? 39.722 -55.152 -55.780 1.00 25.57 283 THR A O 1
ATOM 2152 N N . LEU A 1 284 ? 38.341 -56.735 -54.982 1.00 24.37 284 LEU A N 1
ATOM 2153 C CA . LEU A 1 284 ? 37.191 -55.820 -54.979 1.00 26.78 284 LEU A CA 1
ATOM 2154 C C . LEU A 1 284 ? 37.380 -54.639 -54.022 1.00 25.97 284 LEU A C 1
ATOM 2155 O O . LEU A 1 284 ? 36.679 -53.618 -54.147 1.00 21.44 284 LEU A O 1
ATOM 2160 N N . ALA A 1 285 ? 38.293 -54.773 -53.057 1.00 23.14 285 ALA A N 1
ATOM 2161 C CA . ALA A 1 285 ? 38.601 -53.721 -52.098 1.00 23.06 285 ALA A CA 1
ATOM 2162 C C . ALA A 1 285 ? 39.949 -53.066 -52.368 1.00 23.51 285 ALA A C 1
ATOM 2163 O O . ALA A 1 285 ? 40.424 -52.288 -51.537 1.00 27.16 285 ALA A O 1
ATOM 2165 N N . LYS A 1 286 ? 40.521 -53.330 -53.538 1.00 26.53 286 LYS A N 1
ATOM 2166 C CA . LYS A 1 286 ? 41.755 -52.620 -53.956 1.00 27.19 286 LYS A CA 1
ATOM 2167 C C . LYS A 1 286 ? 41.366 -51.265 -54.548 1.00 24.91 286 LYS A C 1
ATOM 2168 O O . LYS A 1 286 ? 40.472 -51.242 -55.392 1.00 21.95 286 LYS A O 1
ATOM 2174 N N . CYS A 1 287 ? 42.034 -50.199 -54.100 1.00 28.02 287 CYS A N 1
ATOM 2175 C CA . CYS A 1 287 ? 41.770 -48.816 -54.581 1.00 25.23 287 CYS A CA 1
ATOM 2176 C C . CYS A 1 287 ? 43.083 -48.012 -54.563 1.00 28.18 287 CYS A C 1
ATOM 2177 O O . CYS A 1 287 ? 43.950 -48.360 -53.758 1.00 29.28 287 CYS A O 1
ATOM 2180 N N . SER A 1 288 ? 43.190 -46.964 -55.391 1.00 28.28 288 SER A N 1
ATOM 2181 C CA . SER A 1 288 ? 44.465 -46.218 -55.598 1.00 35.36 288 SER A CA 1
ATOM 2182 C C . SER A 1 288 ? 44.910 -45.602 -54.298 1.00 38.42 288 SER A C 1
ATOM 2183 O O . SER A 1 288 ? 45.883 -46.128 -53.755 1.00 49.49 288 SER A O 1
ATOM 2186 N N . PRO A 1 289 ? 44.295 -44.531 -53.753 1.00 38.78 289 PRO A N 1
ATOM 2187 C CA . PRO A 1 289 ? 44.701 -44.106 -52.438 1.00 25.84 289 PRO A CA 1
ATOM 2188 C C . PRO A 1 289 ? 44.245 -45.401 -51.733 1.00 26.07 289 PRO A C 1
ATOM 2189 O O . PRO A 1 289 ? 43.102 -45.748 -51.825 1.00 20.26 289 PRO A O 1
ATOM 2193 N N . PRO A 1 290 ? 45.152 -46.152 -51.078 1.00 29.90 290 PRO A N 1
ATOM 2194 C CA . PRO A 1 290 ? 44.796 -47.436 -50.457 1.00 23.03 290 PRO A CA 1
ATOM 2195 C C . PRO A 1 290 ? 43.980 -47.408 -49.153 1.00 23.95 290 PRO A C 1
ATOM 2196 O O . PRO A 1 290 ? 43.970 -46.409 -48.506 1.00 19.07 290 PRO A O 1
ATOM 2200 N N . ILE A 1 291 ? 43.279 -48.510 -48.856 1.00 25.10 291 ILE A N 1
ATOM 2201 C CA . ILE A 1 291 ? 42.550 -48.654 -47.560 1.00 23.18 291 ILE A CA 1
ATOM 2202 C C . ILE A 1 291 ? 43.599 -49.029 -46.516 1.00 21.82 291 ILE A C 1
ATOM 2203 O O . ILE A 1 291 ? 44.195 -50.091 -46.640 1.00 25.77 291 ILE A O 1
ATOM 2208 N N . ARG A 1 292 ? 43.768 -48.194 -45.508 1.00 23.32 292 ARG A N 1
ATOM 2209 C CA . ARG A 1 292 ? 44.874 -48.374 -44.576 1.00 22.98 292 ARG A CA 1
ATOM 2210 C C . ARG A 1 292 ? 44.383 -49.111 -43.321 1.00 25.12 292 ARG A C 1
ATOM 2211 O O . ARG A 1 292 ? 43.264 -49.649 -43.283 1.00 23.86 292 ARG A O 1
ATOM 2219 N N . ASP A 1 293 ? 45.226 -49.172 -42.286 1.00 22.92 293 ASP A N 1
ATOM 2220 C CA . ASP A 1 293 ? 44.911 -50.038 -41.159 1.00 25.64 293 ASP A CA 1
ATOM 2221 C C . ASP A 1 293 ? 43.963 -49.338 -40.182 1.00 31.94 293 ASP A C 1
ATOM 2222 O O . ASP A 1 293 ? 43.592 -48.172 -40.357 1.00 26.23 293 ASP A O 1
ATOM 2227 N N . LEU A 1 294 ? 43.558 -50.087 -39.140 1.00 30.73 294 LEU A N 1
ATOM 2228 C CA . LEU A 1 294 ? 42.536 -49.619 -38.206 1.00 29.34 294 LEU A CA 1
ATOM 2229 C C . LEU A 1 294 ? 42.970 -48.363 -37.466 1.00 31.91 294 LEU A C 1
ATOM 2230 O O . LEU A 1 294 ? 42.157 -47.468 -37.228 1.00 29.03 294 LEU A O 1
ATOM 2235 N N . GLU A 1 295 ? 44.237 -48.292 -37.052 1.00 29.02 295 GLU A N 1
ATOM 2236 C CA . GLU A 1 295 ? 44.723 -47.079 -36.415 1.00 28.33 295 GLU A CA 1
ATOM 2237 C C . GLU A 1 295 ? 44.535 -45.867 -37.324 1.00 24.15 295 GLU A C 1
ATOM 2238 O O . GLU A 1 295 ? 44.145 -44.788 -36.870 1.00 27.66 295 GLU A O 1
ATOM 2244 N N . ASN A 1 296 ? 44.849 -46.018 -38.604 1.00 25.17 296 ASN A N 1
ATOM 2245 C CA . ASN A 1 296 ? 44.588 -44.960 -39.573 1.00 24.25 296 ASN A CA 1
ATOM 2246 C C . ASN A 1 296 ? 43.097 -44.626 -39.616 1.00 27.12 296 ASN A C 1
ATOM 2247 O O . ASN A 1 296 ? 42.707 -43.451 -39.575 1.00 21.24 296 ASN A O 1
ATOM 2252 N N . GLN A 1 297 ? 42.244 -45.663 -39.645 1.00 24.68 297 GLN A N 1
ATOM 2253 C CA . GLN A 1 297 ? 40.805 -45.434 -39.718 1.00 26.84 297 GLN A CA 1
ATOM 2254 C C . GLN A 1 297 ? 40.303 -44.645 -38.510 1.00 27.45 297 GLN A C 1
ATOM 2255 O O . GLN A 1 297 ? 39.481 -43.733 -38.657 1.00 27.43 297 GLN A O 1
ATOM 2261 N N . LYS A 1 298 ? 40.780 -44.979 -37.308 1.00 25.67 298 LYS A N 1
ATOM 2262 C CA . LYS A 1 298 ? 40.381 -44.205 -36.131 1.00 28.33 298 LYS A CA 1
ATOM 2263 C C . LYS A 1 298 ? 40.742 -42.736 -36.300 1.00 24.97 298 LYS A C 1
ATOM 2264 O O . LYS A 1 298 ? 39.964 -41.848 -35.938 1.00 25.55 298 LYS A O 1
ATOM 2270 N N . GLY A 1 299 ? 41.934 -42.467 -36.838 1.00 24.19 299 GLY A N 1
ATOM 2271 C CA . GLY A 1 299 ? 42.336 -41.093 -37.067 1.00 26.10 299 GLY A CA 1
ATOM 2272 C C . GLY A 1 299 ? 41.456 -40.415 -38.101 1.00 23.82 299 GLY A C 1
ATOM 2273 O O . GLY A 1 299 ? 41.077 -39.252 -37.940 1.00 23.59 299 GLY A O 1
ATOM 2274 N N . MET A 1 300 ? 41.111 -41.131 -39.174 1.00 22.10 300 MET A N 1
ATOM 2275 C CA . MET A 1 300 ? 40.199 -40.542 -40.150 1.00 21.56 300 MET A CA 1
ATOM 2276 C C . MET A 1 300 ? 38.875 -40.158 -39.487 1.00 25.48 300 MET A C 1
ATOM 2277 O O . MET A 1 300 ? 38.354 -39.064 -39.723 1.00 23.19 300 MET A O 1
ATOM 2282 N N . TRP A 1 301 ? 38.337 -41.027 -38.616 1.00 25.69 301 TRP A N 1
ATOM 2283 C CA . TRP A 1 301 ? 37.088 -40.694 -37.926 1.00 26.70 301 TRP A CA 1
ATOM 2284 C C . TRP A 1 301 ? 37.207 -39.423 -37.078 1.00 27.07 301 TRP A C 1
ATOM 2285 O O . TRP A 1 301 ? 36.271 -38.618 -37.032 1.00 24.13 301 TRP A O 1
ATOM 2296 N N . GLU A 1 302 ? 38.343 -39.213 -36.399 1.00 27.94 302 GLU A N 1
ATOM 2297 C CA . GLU A 1 302 ? 38.495 -37.974 -35.626 1.00 27.42 302 GLU A CA 1
ATOM 2298 C C . GLU A 1 302 ? 38.580 -36.748 -36.532 1.00 26.64 302 GLU A C 1
ATOM 2299 O O . GLU A 1 302 ? 37.997 -35.693 -36.226 1.00 25.93 302 GLU A O 1
ATOM 2305 N N . LYS A 1 303 ? 39.299 -36.856 -37.649 1.00 24.48 303 LYS A N 1
ATOM 2306 C CA . LYS A 1 303 ? 39.323 -35.765 -38.625 1.00 23.36 303 LYS A CA 1
ATOM 2307 C C . LYS A 1 303 ? 37.914 -35.409 -39.070 1.00 26.52 303 LYS A C 1
ATOM 2308 O O . LYS A 1 303 ? 37.529 -34.232 -39.093 1.00 25.18 303 LYS A O 1
ATOM 2314 N N . LEU A 1 304 ? 37.132 -36.428 -39.441 1.00 24.24 304 LEU A N 1
ATOM 2315 C CA . LEU A 1 304 ? 35.772 -36.207 -39.922 1.00 21.10 304 LEU A CA 1
ATOM 2316 C C . LEU A 1 304 ? 34.921 -35.518 -38.865 1.00 25.69 304 LEU A C 1
ATOM 2317 O O . LEU A 1 304 ? 34.234 -34.533 -39.159 1.00 28.04 304 LEU A O 1
ATOM 2322 N N . PHE A 1 305 ? 34.925 -36.041 -37.630 1.00 24.63 305 PHE A N 1
ATOM 2323 C CA . PHE A 1 305 ? 34.111 -35.430 -36.580 1.00 25.60 305 PHE A CA 1
ATOM 2324 C C . PHE A 1 305 ? 34.624 -34.047 -36.208 1.00 30.83 305 PHE A C 1
ATOM 2325 O O . PHE A 1 305 ? 33.847 -33.217 -35.710 1.00 26.64 305 PHE A O 1
ATOM 2333 N N . ASN A 1 306 ? 35.906 -33.770 -36.465 1.00 29.01 306 ASN A N 1
ATOM 2334 C CA . ASN A 1 306 ? 36.463 -32.461 -36.146 1.00 28.23 306 ASN A CA 1
ATOM 2335 C C . ASN A 1 306 ? 36.189 -31.427 -37.223 1.00 30.32 306 ASN A C 1
ATOM 2336 O O . ASN A 1 306 ? 36.614 -30.274 -37.074 1.00 34.22 306 ASN A O 1
ATOM 2341 N N . GLY A 1 307 ? 35.490 -31.800 -38.296 1.00 28.15 307 GLY A N 1
ATOM 2342 C CA . GLY A 1 307 ? 35.155 -30.848 -39.334 1.00 22.88 307 GLY A CA 1
ATOM 2343 C C . GLY A 1 307 ? 36.251 -30.576 -40.336 1.00 28.01 307 GLY A C 1
ATOM 2344 O O . GLY A 1 307 ? 36.158 -29.593 -41.077 1.00 26.04 307 GLY A O 1
ATOM 2345 N N . GLU A 1 308 ? 37.288 -31.423 -40.397 1.00 26.65 308 GLU A N 1
ATOM 2346 C CA . GLU A 1 308 ? 38.426 -31.179 -41.273 1.00 24.36 308 GLU A CA 1
ATOM 2347 C C . GLU A 1 308 ? 38.292 -31.807 -42.653 1.00 26.88 308 GLU A C 1
ATOM 2348 O O . GLU A 1 308 ? 39.123 -31.524 -43.528 1.00 24.43 308 GLU A O 1
ATOM 2354 N N . ILE A 1 309 ? 37.273 -32.632 -42.874 1.00 23.31 309 ILE A N 1
ATOM 2355 C CA . ILE A 1 309 ? 36.993 -33.232 -44.178 1.00 21.90 309 ILE A CA 1
ATOM 2356 C C . ILE A 1 309 ? 35.686 -32.630 -44.682 1.00 22.73 309 ILE A C 1
ATOM 2357 O O . ILE A 1 309 ? 34.635 -32.804 -44.057 1.00 24.05 309 ILE A O 1
ATOM 2362 N N . ASP A 1 310 ? 35.765 -31.892 -45.768 1.00 23.69 310 ASP A N 1
ATOM 2363 C CA . ASP A 1 310 ? 34.570 -31.148 -46.220 1.00 26.02 310 ASP A CA 1
ATOM 2364 C C . ASP A 1 310 ? 33.460 -32.060 -46.758 1.00 26.63 310 ASP A C 1
ATOM 2365 O O . ASP A 1 310 ? 32.307 -31.815 -46.418 1.00 26.09 310 ASP A O 1
ATOM 2370 N N . CYS A 1 311 ? 33.807 -33.073 -47.543 1.00 30.00 311 CYS A N 1
ATOM 2371 C CA . CYS A 1 311 ? 32.746 -33.850 -48.232 1.00 30.00 311 CYS A CA 1
ATOM 2372 C C . CYS A 1 311 ? 33.021 -35.355 -48.255 1.00 30.00 311 CYS A C 1
ATOM 2373 O O . CYS A 1 311 ? 34.179 -35.749 -48.312 1.00 30.00 311 CYS A O 1
ATOM 2376 N N . LEU A 1 312 ? 31.956 -36.150 -48.201 1.00 24.94 312 LEU A N 1
ATOM 2377 C CA . LEU A 1 312 ? 32.117 -37.605 -48.388 1.00 23.34 312 LEU A CA 1
ATOM 2378 C C . LEU A 1 312 ? 31.619 -37.911 -49.803 1.00 24.80 312 LEU A C 1
ATOM 2379 O O . LEU A 1 312 ? 30.536 -37.434 -50.153 1.00 23.08 312 LEU A O 1
ATOM 2384 N N . VAL A 1 313 ? 32.397 -38.665 -50.565 1.00 19.82 313 VAL A N 1
ATOM 2385 C CA . VAL A 1 313 ? 32.077 -38.945 -51.990 1.00 18.68 313 VAL A CA 1
ATOM 2386 C C . VAL A 1 313 ? 32.295 -40.434 -52.260 1.00 22.17 313 VAL A C 1
ATOM 2387 O O . VAL A 1 313 ? 32.913 -41.100 -51.428 1.00 21.12 313 VAL A O 1
ATOM 2391 N N . SER A 1 314 ? 31.829 -40.915 -53.409 1.00 23.86 314 SER A N 1
ATOM 2392 C CA . SER A 1 314 ? 31.913 -42.355 -53.640 1.00 21.95 314 SER A CA 1
ATOM 2393 C C . SER A 1 314 ? 33.273 -42.760 -54.166 1.00 22.30 314 SER A C 1
ATOM 2394 O O . SER A 1 314 ? 33.796 -43.804 -53.778 1.00 22.91 314 SER A O 1
ATOM 2397 N N . ASP A 1 315 ? 33.855 -41.943 -55.040 1.00 22.64 315 ASP A N 1
ATOM 2398 C CA . ASP A 1 315 ? 34.892 -42.397 -55.972 1.00 25.39 315 ASP A CA 1
ATOM 2399 C C . ASP A 1 315 ? 34.486 -43.710 -56.625 1.00 21.80 315 ASP A C 1
ATOM 2400 O O . ASP A 1 315 ? 35.286 -44.651 -56.733 1.00 21.97 315 ASP A O 1
ATOM 2405 N N . HIS A 1 316 ? 33.214 -43.785 -57.037 1.00 18.93 316 HIS A N 1
ATOM 2406 C CA . HIS A 1 316 ? 32.713 -44.970 -57.714 1.00 20.44 316 HIS A CA 1
ATOM 2407 C C . HIS A 1 316 ? 33.615 -45.289 -58.893 1.00 20.19 316 HIS A C 1
ATOM 2408 O O . HIS A 1 316 ? 33.719 -44.505 -59.843 1.00 24.31 316 HIS A O 1
ATOM 2415 N N . SER A 1 317 ? 34.278 -46.437 -58.818 1.00 20.61 317 SER A N 1
ATOM 2416 C CA . SER A 1 317 ? 35.334 -46.807 -59.758 1.00 21.97 317 SER A CA 1
ATOM 2417 C C . SER A 1 317 ? 35.151 -48.255 -60.199 1.00 25.10 317 SER A C 1
ATOM 2418 O O . SER A 1 317 ? 35.972 -49.123 -59.896 1.00 25.08 317 SER A O 1
ATOM 2421 N N . PRO A 1 318 ? 34.075 -48.544 -60.923 1.00 25.19 318 PRO A N 1
ATOM 2422 C CA . PRO A 1 318 ? 33.841 -49.907 -61.395 1.00 24.63 318 PRO A CA 1
ATOM 2423 C C . PRO A 1 318 ? 34.718 -50.263 -62.597 1.00 24.16 318 PRO A C 1
ATOM 2424 O O . PRO A 1 318 ? 35.272 -49.406 -63.290 1.00 24.36 318 PRO A O 1
ATOM 2428 N N . CYS A 1 319 ? 34.837 -51.566 -62.830 1.00 27.39 319 CYS A N 1
ATOM 2429 C CA . CYS A 1 319 ? 35.438 -52.092 -64.047 1.00 26.84 319 CYS A CA 1
ATOM 2430 C C . CYS A 1 319 ? 34.827 -53.454 -64.324 1.00 26.56 319 CYS A C 1
ATOM 2431 O O . CYS A 1 319 ? 34.196 -54.045 -63.441 1.00 28.32 319 CYS A O 1
ATOM 2434 N N . PRO A 1 320 ? 34.981 -53.974 -65.538 1.00 32.93 320 PRO A N 1
ATOM 2435 C CA . PRO A 1 320 ? 34.513 -55.341 -65.817 1.00 31.03 320 PRO A CA 1
ATOM 2436 C C . PRO A 1 320 ? 35.205 -56.323 -64.895 1.00 27.72 320 PRO A C 1
ATOM 2437 O O . PRO A 1 320 ? 36.389 -56.146 -64.570 1.00 27.99 320 PRO A O 1
ATOM 2441 N N . PRO A 1 321 ? 34.493 -57.349 -64.427 1.00 32.03 321 PRO A N 1
ATOM 2442 C CA . PRO A 1 321 ? 35.071 -58.233 -63.405 1.00 30.02 321 PRO A CA 1
ATOM 2443 C C . PRO A 1 321 ? 36.325 -58.937 -63.852 1.00 26.72 321 PRO A C 1
ATOM 2444 O O . PRO A 1 321 ? 37.148 -59.292 -62.995 1.00 25.23 321 PRO A O 1
ATOM 2448 N N . GLU A 1 322 ? 36.509 -59.134 -65.161 1.00 30.69 322 GLU A N 1
ATOM 2449 C CA . GLU A 1 322 ? 37.758 -59.703 -65.664 1.00 29.56 322 GLU A CA 1
ATOM 2450 C C . GLU A 1 322 ? 38.957 -58.880 -65.226 1.00 32.72 322 GLU A C 1
ATOM 2451 O O . GLU A 1 322 ? 40.061 -59.420 -65.073 1.00 28.91 322 GLU A O 1
ATOM 2457 N N . MET A 1 323 ? 38.777 -57.572 -65.045 1.00 27.96 323 MET A N 1
ATOM 2458 C CA . MET A 1 323 ? 39.900 -56.742 -64.621 1.00 30.16 323 MET A CA 1
ATOM 2459 C C . MET A 1 323 ? 40.183 -56.872 -63.129 1.00 29.08 323 MET A C 1
ATOM 2460 O O . MET A 1 323 ? 41.158 -56.290 -62.638 1.00 25.74 323 MET A O 1
ATOM 2465 N N . LYS A 1 324 ? 39.370 -57.638 -62.413 1.00 27.41 324 LYS A N 1
ATOM 2466 C CA . LYS A 1 324 ? 39.587 -57.892 -61.004 1.00 26.41 324 LYS A CA 1
ATOM 2467 C C . LYS A 1 324 ? 40.228 -59.241 -60.763 1.00 26.40 324 LYS A C 1
ATOM 2468 O O . LYS A 1 324 ? 40.396 -59.626 -59.605 1.00 27.45 324 LYS A O 1
ATOM 2474 N N . ALA A 1 325 ? 40.599 -59.958 -61.825 1.00 29.39 325 ALA A N 1
ATOM 2475 C CA . ALA A 1 325 ? 41.311 -61.227 -61.711 1.00 29.20 325 ALA A CA 1
ATOM 2476 C C . ALA A 1 325 ? 42.788 -60.972 -61.409 1.00 28.63 325 ALA A C 1
ATOM 2477 O O . ALA A 1 325 ? 43.285 -59.856 -61.516 1.00 31.48 325 ALA A O 1
ATOM 2479 N N . GLY A 1 326 ? 43.491 -62.017 -61.009 1.00 31.46 326 GLY A N 1
ATOM 2480 C CA . GLY A 1 326 ? 44.890 -61.876 -60.651 1.00 33.30 326 GLY A CA 1
ATOM 2481 C C . GLY A 1 326 ? 45.080 -61.566 -59.175 1.00 32.32 326 GLY A C 1
ATOM 2482 O O . GLY A 1 326 ? 44.130 -61.389 -58.403 1.00 31.89 326 GLY A O 1
ATOM 2483 N N . ASN A 1 327 ? 46.349 -61.509 -58.772 1.00 30.45 327 ASN A N 1
ATOM 2484 C CA . ASN A 1 327 ? 46.654 -61.142 -57.401 1.00 30.93 327 ASN A CA 1
ATOM 2485 C C . ASN A 1 327 ? 46.439 -59.635 -57.200 1.00 32.91 327 ASN A C 1
ATOM 2486 O O . ASN A 1 327 ? 46.271 -58.860 -58.153 1.00 28.61 327 ASN A O 1
ATOM 2491 N N . ILE A 1 328 ? 46.482 -59.214 -55.934 1.00 28.65 328 ILE A N 1
ATOM 2492 C CA . ILE A 1 328 ? 46.120 -57.834 -55.612 1.00 26.96 328 ILE A CA 1
ATOM 2493 C C . ILE A 1 328 ? 47.015 -56.826 -56.333 1.00 28.29 328 ILE A C 1
ATOM 2494 O O . ILE A 1 328 ? 46.558 -55.736 -56.702 1.00 26.40 328 ILE A O 1
ATOM 2499 N N . MET A 1 329 ? 48.272 -57.159 -56.604 1.00 28.24 329 MET A N 1
ATOM 2500 C CA . MET A 1 329 ? 49.191 -56.202 -57.275 1.00 28.89 329 MET A CA 1
ATOM 2501 C C . MET A 1 329 ? 48.897 -56.094 -58.786 1.00 29.14 329 MET A C 1
ATOM 2502 O O . MET A 1 329 ? 49.239 -55.065 -59.357 1.00 27.50 329 MET A O 1
ATOM 2507 N N . GLU A 1 330 ? 48.252 -57.092 -59.385 1.00 24.96 330 GLU A N 1
ATOM 2508 C CA . GLU A 1 330 ? 47.965 -57.079 -60.841 1.00 27.63 330 GLU A CA 1
ATOM 2509 C C . GLU A 1 330 ? 46.580 -56.513 -61.164 1.00 30.03 330 GLU A C 1
ATOM 2510 O O . GLU A 1 330 ? 46.386 -56.059 -62.290 1.00 33.66 330 GLU A O 1
ATOM 2516 N N . ALA A 1 331 ? 45.654 -56.549 -60.222 1.00 30.04 331 ALA A N 1
ATOM 2517 C CA . ALA A 1 331 ? 44.257 -56.168 -60.526 1.00 30.24 331 ALA A CA 1
ATOM 2518 C C . ALA A 1 331 ? 44.035 -54.660 -60.649 1.00 28.02 331 ALA A C 1
ATOM 2519 O O . ALA A 1 331 ? 44.797 -53.891 -60.062 1.00 27.87 331 ALA A O 1
ATOM 2521 N N . TRP A 1 332 ? 43.005 -54.283 -61.411 1.00 28.45 332 TRP A N 1
ATOM 2522 C CA . TRP A 1 332 ? 42.636 -52.872 -61.540 1.00 30.24 332 TRP A CA 1
ATOM 2523 C C . TRP A 1 332 ? 42.111 -52.331 -60.212 1.00 31.15 332 TRP A C 1
ATOM 2524 O O . TRP A 1 332 ? 41.218 -52.920 -59.600 1.00 30.29 332 TRP A O 1
ATOM 2535 N N . GLY A 1 333 ? 42.661 -51.201 -59.767 1.00 29.37 333 GLY A N 1
ATOM 2536 C CA . GLY A 1 333 ? 42.131 -50.538 -58.584 1.00 30.06 333 GLY A CA 1
ATOM 2537 C C . GLY A 1 333 ? 40.789 -49.860 -58.827 1.00 30.07 333 GLY A C 1
ATOM 2538 O O . GLY A 1 333 ? 40.488 -49.382 -59.917 1.00 30.86 333 GLY A O 1
ATOM 2539 N N . GLY A 1 334 ? 39.969 -49.804 -57.776 1.00 30.31 334 GLY A N 1
ATOM 2540 C CA . GLY A 1 334 ? 38.677 -49.133 -57.855 1.00 27.16 334 GLY A CA 1
ATOM 2541 C C . GLY A 1 334 ? 37.613 -49.839 -57.033 1.00 24.81 334 GLY A C 1
ATOM 2542 O O . GLY A 1 334 ? 37.512 -51.068 -57.057 1.00 24.28 334 GLY A O 1
ATOM 2543 N N . ILE A 1 335 ? 36.833 -49.072 -56.282 1.00 26.88 335 ILE A N 1
ATOM 2544 C CA . ILE A 1 335 ? 35.783 -49.597 -55.418 1.00 25.30 335 ILE A CA 1
ATOM 2545 C C . ILE A 1 335 ? 34.449 -49.330 -56.092 1.00 24.65 335 ILE A C 1
ATOM 2546 O O . ILE A 1 335 ? 34.118 -48.168 -56.363 1.00 23.41 335 ILE A O 1
ATOM 2551 N N . ALA A 1 336 ? 33.674 -50.387 -56.351 1.00 23.21 336 ALA A N 1
ATOM 2552 C CA . ALA A 1 336 ? 32.299 -50.194 -56.808 1.00 21.51 336 ALA A CA 1
ATOM 2553 C C . ALA A 1 336 ? 31.460 -49.944 -55.567 1.00 21.31 336 ALA A C 1
ATOM 2554 O O . ALA A 1 336 ? 31.135 -50.876 -54.822 1.00 24.42 336 ALA A O 1
ATOM 2556 N N . GLY A 1 337 ? 31.104 -48.686 -55.317 1.00 20.37 337 GLY A N 1
ATOM 2557 C CA . GLY A 1 337 ? 30.462 -48.402 -54.045 1.00 19.21 337 GLY A CA 1
ATOM 2558 C C . GLY A 1 337 ? 29.387 -47.339 -54.081 1.00 22.89 337 GLY A C 1
ATOM 2559 O O . GLY A 1 337 ? 28.888 -46.929 -53.031 1.00 23.32 337 GLY A O 1
ATOM 2560 N N . LEU A 1 338 ? 29.031 -46.892 -55.287 1.00 18.98 338 LEU A N 1
ATOM 2561 C CA . LEU A 1 338 ? 28.079 -45.800 -55.456 1.00 22.31 338 LEU A CA 1
ATOM 2562 C C . LEU A 1 338 ? 26.760 -46.074 -54.744 1.00 25.70 338 LEU A C 1
ATOM 2563 O O . LEU A 1 338 ? 26.110 -45.141 -54.256 1.00 23.29 338 LEU A O 1
ATOM 2568 N N . GLN A 1 339 ? 26.356 -47.332 -54.638 1.00 23.98 339 GLN A N 1
ATOM 2569 C CA . GLN A 1 339 ? 25.025 -47.581 -54.080 1.00 26.70 339 GLN A CA 1
ATOM 2570 C C . GLN A 1 339 ? 24.969 -47.533 -52.555 1.00 25.52 339 GLN A C 1
ATOM 2571 O O . GLN A 1 339 ? 23.872 -47.503 -51.985 1.00 25.07 339 GLN A O 1
ATOM 2577 N N . ASN A 1 340 ? 26.104 -47.564 -51.876 1.00 27.62 340 ASN A N 1
ATOM 2578 C CA . ASN A 1 340 ? 26.132 -47.766 -50.436 1.00 24.51 340 ASN A CA 1
ATOM 2579 C C . ASN A 1 340 ? 26.988 -46.712 -49.751 1.00 27.45 340 ASN A C 1
ATOM 2580 O O . ASN A 1 340 ? 27.766 -47.014 -48.839 1.00 33.69 340 ASN A O 1
ATOM 2585 N N . CYS A 1 341 ? 26.856 -45.457 -50.174 1.00 22.91 341 CYS A N 1
ATOM 2586 C CA . CYS A 1 341 ? 27.466 -44.350 -49.450 1.00 24.17 341 CYS A CA 1
ATOM 2587 C C . CYS A 1 341 ? 26.559 -43.848 -48.343 1.00 24.93 341 CYS A C 1
ATOM 2588 O O . CYS A 1 341 ? 26.967 -43.778 -47.183 1.00 25.62 341 CYS A O 1
ATOM 2591 N N . MET A 1 342 ? 25.317 -43.534 -48.703 1.00 25.29 342 MET A N 1
ATOM 2592 C CA . MET A 1 342 ? 24.372 -42.932 -47.767 1.00 24.41 342 MET A CA 1
ATOM 2593 C C . MET A 1 342 ? 23.995 -43.907 -46.652 1.00 25.46 342 MET A C 1
ATOM 2594 O O . MET A 1 342 ? 24.039 -43.556 -45.464 1.00 23.77 342 MET A O 1
ATOM 2599 N N . ASP A 1 343 ? 23.609 -45.138 -47.000 1.00 26.65 343 ASP A N 1
ATOM 2600 C CA . ASP A 1 343 ? 23.133 -45.997 -45.920 1.00 25.99 343 ASP A CA 1
ATOM 2601 C C . ASP A 1 343 ? 24.282 -46.528 -45.063 1.00 25.34 343 ASP A C 1
ATOM 2602 O O . ASP A 1 343 ? 24.143 -46.621 -43.837 1.00 25.01 343 ASP A O 1
ATOM 2607 N N . VAL A 1 344 ? 25.439 -46.823 -45.655 1.00 27.29 344 VAL A N 1
ATOM 2608 C CA . VAL A 1 344 ? 26.572 -47.263 -44.839 1.00 26.53 344 VAL A CA 1
ATOM 2609 C C . VAL A 1 344 ? 27.049 -46.141 -43.925 1.00 25.49 344 VAL A C 1
ATOM 2610 O O . VAL A 1 344 ? 27.310 -46.361 -42.739 1.00 27.39 344 VAL A O 1
ATOM 2614 N N . MET A 1 345 ? 27.182 -44.925 -44.459 1.00 27.36 345 MET A N 1
ATOM 2615 C CA . MET A 1 345 ? 27.667 -43.814 -43.651 1.00 23.64 345 MET A CA 1
ATOM 2616 C C . MET A 1 345 ? 26.632 -43.382 -42.611 1.00 27.29 345 MET A C 1
ATOM 2617 O O . MET A 1 345 ? 26.991 -43.048 -41.474 1.00 25.89 345 MET A O 1
ATOM 2622 N N . PHE A 1 346 ? 25.342 -43.369 -42.970 1.00 24.99 346 PHE A N 1
ATOM 2623 C CA . PHE A 1 346 ? 24.344 -43.100 -41.936 1.00 24.50 346 PHE A CA 1
ATOM 2624 C C . PHE A 1 346 ? 24.489 -44.090 -40.792 1.00 25.88 346 PHE A C 1
ATOM 2625 O O . PHE A 1 346 ? 24.460 -43.707 -39.618 1.00 27.10 346 PHE A O 1
ATOM 2633 N N . ASP A 1 347 ? 24.671 -45.365 -41.122 1.00 23.32 347 ASP A N 1
ATOM 2634 C CA . ASP A 1 347 ? 24.816 -46.402 -40.102 1.00 27.61 347 ASP A CA 1
ATOM 2635 C C . ASP A 1 347 ? 26.106 -46.217 -39.299 1.00 33.63 347 ASP A C 1
ATOM 2636 O O . ASP A 1 347 ? 26.093 -46.275 -38.057 1.00 28.83 347 ASP A O 1
ATOM 2641 N N . GLU A 1 348 ? 27.227 -45.958 -39.981 1.00 24.34 348 GLU A N 1
ATOM 2642 C CA . GLU A 1 348 ? 28.494 -45.912 -39.253 1.00 27.96 348 GLU A CA 1
ATOM 2643 C C . GLU A 1 348 ? 28.700 -44.584 -38.529 1.00 29.16 348 GLU A C 1
ATOM 2644 O O . GLU A 1 348 ? 29.185 -44.569 -37.393 1.00 26.21 348 GLU A O 1
ATOM 2650 N N . ALA A 1 349 ? 28.347 -43.461 -39.161 1.00 28.91 349 ALA A N 1
ATOM 2651 C CA . ALA A 1 349 ? 28.574 -42.162 -38.532 1.00 25.19 349 ALA A CA 1
ATOM 2652 C C . ALA A 1 349 ? 27.483 -41.835 -37.526 1.00 29.65 349 ALA A C 1
ATOM 2653 O O . ALA A 1 349 ? 27.766 -41.580 -36.351 1.00 28.57 349 ALA A O 1
ATOM 2655 N N . VAL A 1 350 ? 26.225 -41.873 -37.960 1.00 28.05 350 VAL A N 1
ATOM 2656 C CA . VAL A 1 350 ? 25.133 -41.385 -37.116 1.00 27.04 350 VAL A CA 1
ATOM 2657 C C . VAL A 1 350 ? 24.745 -42.417 -36.065 1.00 25.67 350 VAL A C 1
ATOM 2658 O O . VAL A 1 350 ? 24.739 -42.128 -34.862 1.00 29.41 350 VAL A O 1
ATOM 2662 N N . GLN A 1 351 ? 24.405 -43.629 -36.502 1.00 26.49 351 GLN A N 1
ATOM 2663 C CA . GLN A 1 351 ? 23.889 -44.633 -35.573 1.00 31.79 351 GLN A CA 1
ATOM 2664 C C . GLN A 1 351 ? 24.978 -45.134 -34.633 1.00 31.98 351 GLN A C 1
ATOM 2665 O O . GLN A 1 351 ? 24.833 -45.068 -33.406 1.00 30.58 351 GLN A O 1
ATOM 2671 N N . LYS A 1 352 ? 26.086 -45.635 -35.191 1.00 28.78 352 LYS A N 1
ATOM 2672 C CA . LYS A 1 352 ? 27.102 -46.269 -34.356 1.00 30.30 352 LYS A CA 1
ATOM 2673 C C . LYS A 1 352 ? 27.952 -45.252 -33.600 1.00 33.77 352 LYS A C 1
ATOM 2674 O O . LYS A 1 352 ? 28.412 -45.544 -32.493 1.00 31.95 352 LYS A O 1
ATOM 2680 N N . ARG A 1 353 ? 28.199 -44.072 -34.170 1.00 27.35 353 ARG A N 1
ATOM 2681 C CA . ARG A 1 353 ? 29.148 -43.141 -33.574 1.00 25.93 353 ARG A CA 1
ATOM 2682 C C . ARG A 1 353 ? 28.532 -41.822 -33.146 1.00 28.31 353 ARG A C 1
ATOM 2683 O O . ARG A 1 353 ? 29.258 -40.957 -32.651 1.00 32.14 353 ARG A O 1
ATOM 2691 N N . GLY A 1 354 ? 27.240 -41.617 -33.364 1.00 24.81 354 GLY A N 1
ATOM 2692 C CA . GLY A 1 354 ? 26.564 -40.495 -32.750 1.00 26.29 354 GLY A CA 1
ATOM 2693 C C . GLY A 1 354 ? 26.705 -39.169 -33.449 1.00 28.26 354 GLY A C 1
ATOM 2694 O O . GLY A 1 354 ? 26.484 -38.134 -32.820 1.00 29.12 354 GLY A O 1
ATOM 2695 N N . MET A 1 355 ? 27.086 -39.150 -34.724 1.00 30.23 355 MET A N 1
ATOM 2696 C CA . MET A 1 355 ? 27.185 -37.877 -35.421 1.00 25.27 355 MET A CA 1
ATOM 2697 C C . MET A 1 355 ? 25.794 -37.248 -35.529 1.00 26.53 355 MET A C 1
ATOM 2698 O O . MET A 1 355 ? 24.777 -37.942 -35.635 1.00 26.68 355 MET A O 1
ATOM 2703 N N . SER A 1 356 ? 25.751 -35.928 -35.480 1.00 21.35 356 SER A N 1
ATOM 2704 C CA . SER A 1 356 ? 24.479 -35.225 -35.553 1.00 25.36 356 SER A CA 1
ATOM 2705 C C . SER A 1 356 ? 23.917 -35.282 -36.976 1.00 29.41 356 SER A C 1
ATOM 2706 O O . SER A 1 356 ? 24.660 -35.285 -37.964 1.00 25.90 356 SER A O 1
ATOM 2709 N N . LEU A 1 357 ? 22.585 -35.316 -37.078 1.00 28.04 357 LEU A N 1
ATOM 2710 C CA . LEU A 1 357 ? 21.956 -35.330 -38.398 1.00 27.63 357 LEU A CA 1
ATOM 2711 C C . LEU A 1 357 ? 22.333 -34.126 -39.249 1.00 25.67 357 LEU A C 1
ATOM 2712 O O . LEU A 1 357 ? 22.584 -34.308 -40.453 1.00 23.47 357 LEU A O 1
ATOM 2717 N N . PRO A 1 358 ? 22.358 -32.889 -38.733 1.00 23.36 358 PRO A N 1
ATOM 2718 C CA . PRO A 1 358 ? 22.775 -31.773 -39.597 1.00 24.07 358 PRO A CA 1
ATOM 2719 C C . PRO A 1 358 ? 24.242 -31.856 -40.035 1.00 25.71 358 PRO A C 1
ATOM 2720 O O . PRO A 1 358 ? 24.570 -31.387 -41.129 1.00 24.34 358 PRO A O 1
ATOM 2724 N N . MET A 1 359 ? 25.140 -32.440 -39.235 1.00 28.35 359 MET A N 1
ATOM 2725 C CA . MET A 1 359 ? 26.499 -32.636 -39.743 1.00 26.82 359 MET A CA 1
ATOM 2726 C C . MET A 1 359 ? 26.512 -33.684 -40.853 1.00 28.18 359 MET A C 1
ATOM 2727 O O . MET A 1 359 ? 27.178 -33.503 -41.878 1.00 26.18 359 MET A O 1
ATOM 2732 N N . PHE A 1 360 ? 25.761 -34.774 -40.670 1.00 25.62 360 PHE A N 1
ATOM 2733 C CA . PHE A 1 360 ? 25.598 -35.763 -41.725 1.00 24.78 360 PHE A CA 1
ATOM 2734 C C . PHE A 1 360 ? 25.165 -35.095 -43.017 1.00 23.85 360 PHE A C 1
ATOM 2735 O O . PHE A 1 360 ? 25.722 -35.359 -44.085 1.00 26.23 360 PHE A O 1
ATOM 2743 N N . GLY A 1 361 ? 24.169 -34.209 -42.932 1.00 22.92 361 GLY A N 1
ATOM 2744 C CA . GLY A 1 361 ? 23.659 -33.566 -44.129 1.00 20.97 361 GLY A CA 1
ATOM 2745 C C . GLY A 1 361 ? 24.693 -32.705 -44.823 1.00 23.05 361 GLY A C 1
ATOM 2746 O O . GLY A 1 361 ? 24.743 -32.643 -46.059 1.00 23.81 361 GLY A O 1
ATOM 2747 N N . LYS A 1 362 ? 25.517 -32.005 -44.045 1.00 23.94 362 LYS A N 1
ATOM 2748 C CA . LYS A 1 362 ? 26.551 -31.181 -44.664 1.00 23.32 362 LYS A CA 1
ATOM 2749 C C . LYS A 1 362 ? 27.609 -32.052 -45.337 1.00 21.11 362 LYS A C 1
ATOM 2750 O O . LYS A 1 362 ? 28.047 -31.758 -46.452 1.00 23.43 362 LYS A O 1
ATOM 2756 N N . LEU A 1 363 ? 28.012 -33.136 -44.678 1.00 24.67 363 LEU A N 1
ATOM 2757 C CA . LEU A 1 363 ? 29.083 -33.969 -45.216 1.00 27.09 363 LEU A CA 1
ATOM 2758 C C . LEU A 1 363 ? 28.652 -34.695 -46.473 1.00 24.21 363 LEU A C 1
ATOM 2759 O O . LEU A 1 363 ? 29.482 -34.947 -47.354 1.00 24.52 363 LEU A O 1
ATOM 2764 N N . MET A 1 364 ? 27.365 -35.058 -46.560 1.00 25.06 364 MET A N 1
ATOM 2765 C CA . MET A 1 364 ? 26.875 -35.875 -47.664 1.00 26.32 364 MET A CA 1
ATOM 2766 C C . MET A 1 364 ? 26.343 -35.052 -48.827 1.00 23.89 364 MET A C 1
ATOM 2767 O O . MET A 1 364 ? 26.200 -35.599 -49.929 1.00 24.89 364 MET A O 1
ATOM 2772 N N . ALA A 1 365 ? 26.075 -33.752 -48.627 1.00 23.16 365 ALA A N 1
ATOM 2773 C CA . ALA A 1 365 ? 25.352 -32.977 -49.626 1.00 21.51 365 ALA A CA 1
ATOM 2774 C C . ALA A 1 365 ? 25.663 -31.478 -49.636 1.00 21.90 365 ALA A C 1
ATOM 2775 O O . ALA A 1 365 ? 26.031 -30.935 -50.674 1.00 23.84 365 ALA A O 1
ATOM 2777 N N . THR A 1 366 ? 25.466 -30.779 -48.512 1.00 22.54 366 THR A N 1
ATOM 2778 C CA . THR A 1 366 ? 25.488 -29.317 -48.555 1.00 22.37 366 THR A CA 1
ATOM 2779 C C . THR A 1 366 ? 26.874 -28.771 -48.874 1.00 22.85 366 THR A C 1
ATOM 2780 O O . THR A 1 366 ? 27.000 -27.836 -49.667 1.00 22.55 366 THR A O 1
ATOM 2784 N N . ASN A 1 367 ? 27.922 -29.315 -48.246 1.00 24.10 367 ASN A N 1
ATOM 2785 C CA . ASN A 1 367 ? 29.268 -28.786 -48.474 1.00 23.77 367 ASN A CA 1
ATOM 2786 C C . ASN A 1 367 ? 29.688 -28.933 -49.938 1.00 22.75 367 ASN A C 1
ATOM 2787 O O . ASN A 1 367 ? 30.203 -27.988 -50.548 1.00 23.82 367 ASN A O 1
ATOM 2792 N N . ALA A 1 368 ? 29.449 -30.106 -50.532 1.00 24.23 368 ALA A N 1
ATOM 2793 C CA . ALA A 1 368 ? 29.779 -30.292 -51.945 1.00 22.11 368 ALA A CA 1
ATOM 2794 C C . ALA A 1 368 ? 29.026 -29.296 -52.822 1.00 24.07 368 ALA A C 1
ATOM 2795 O O . ALA A 1 368 ? 29.613 -28.657 -53.700 1.00 25.50 368 ALA A O 1
ATOM 2797 N N . ALA A 1 369 ? 27.722 -29.147 -52.597 1.00 24.44 369 ALA A N 1
ATOM 2798 C CA . ALA A 1 369 ? 26.966 -28.145 -53.346 1.00 26.85 369 ALA A CA 1
ATOM 2799 C C . ALA A 1 369 ? 27.576 -26.755 -53.187 1.00 24.83 369 ALA A C 1
ATOM 2800 O O . ALA A 1 369 ? 27.669 -26.001 -54.165 1.00 24.69 369 ALA A O 1
ATOM 2802 N N . ASP A 1 370 ? 27.965 -26.389 -51.957 1.00 22.71 370 ASP A N 1
ATOM 2803 C CA . ASP A 1 370 ? 28.538 -25.060 -51.727 1.00 26.62 370 ASP A CA 1
ATOM 2804 C C . ASP A 1 370 ? 29.901 -24.907 -52.403 1.00 21.75 370 ASP A C 1
ATOM 2805 O O . ASP A 1 370 ? 30.177 -23.874 -53.024 1.00 27.84 370 ASP A O 1
ATOM 2810 N N . ILE A 1 371 ? 30.768 -25.918 -52.291 1.00 23.82 371 ILE A N 1
ATOM 2811 C CA . ILE A 1 371 ? 32.105 -25.835 -52.898 1.00 22.59 371 ILE A CA 1
ATOM 2812 C C . ILE A 1 371 ? 32.022 -25.700 -54.412 1.00 23.11 371 ILE A C 1
ATOM 2813 O O . ILE A 1 371 ? 32.775 -24.936 -55.020 1.00 19.56 371 ILE A O 1
ATOM 2818 N N . PHE A 1 372 ? 31.131 -26.448 -55.057 1.00 23.06 372 PHE A N 1
ATOM 2819 C CA . PHE A 1 372 ? 31.094 -26.403 -56.517 1.00 22.56 372 PHE A CA 1
ATOM 2820 C C . PHE A 1 372 ? 30.002 -25.477 -57.060 1.00 21.84 372 PHE A C 1
ATOM 2821 O O . PHE A 1 372 ? 29.711 -25.501 -58.261 1.00 25.63 372 PHE A O 1
ATOM 2829 N N . GLY A 1 373 ? 29.417 -24.646 -56.210 1.00 23.80 373 GLY A N 1
ATOM 2830 C CA . GLY A 1 373 ? 28.441 -23.662 -56.653 1.00 26.47 373 GLY A CA 1
ATOM 2831 C C . GLY A 1 373 ? 27.152 -24.213 -57.238 1.00 25.53 373 GLY A C 1
ATOM 2832 O O . GLY A 1 373 ? 26.630 -23.650 -58.209 1.00 28.13 373 GLY A O 1
ATOM 2833 N N . LEU A 1 374 ? 26.619 -25.296 -56.673 1.00 26.73 374 LEU A N 1
ATOM 2834 C CA . LEU A 1 374 ? 25.346 -25.868 -57.139 1.00 28.53 374 LEU A CA 1
ATOM 2835 C C . LEU A 1 374 ? 24.221 -25.184 -56.377 1.00 23.54 374 LEU A C 1
ATOM 2836 O O . LEU A 1 374 ? 23.807 -25.627 -55.314 1.00 24.08 374 LEU A O 1
ATOM 2841 N N . GLN A 1 375 ? 23.780 -24.040 -56.866 1.00 27.36 375 GLN A N 1
ATOM 2842 C CA . GLN A 1 375 ? 22.820 -23.173 -56.121 1.00 31.01 375 GLN A CA 1
ATOM 2843 C C . GLN A 1 375 ? 21.524 -23.868 -55.696 1.00 31.53 375 GLN A C 1
ATOM 2844 O O . GLN A 1 375 ? 21.043 -23.549 -54.610 1.00 28.23 375 GLN A O 1
ATOM 2850 N N . GLN A 1 376 ? 21.025 -24.799 -56.497 1.00 26.23 376 GLN A N 1
ATOM 2851 C CA . GLN A 1 376 ? 19.732 -25.415 -56.230 1.00 27.23 376 GLN A CA 1
ATOM 2852 C C . GLN A 1 376 ? 19.820 -26.679 -55.392 1.00 27.69 376 GLN A C 1
ATOM 2853 O O . GLN A 1 376 ? 18.775 -27.241 -55.055 1.00 29.43 376 GLN A O 1
ATOM 2859 N N . LYS A 1 377 ? 21.023 -27.141 -55.053 1.00 26.71 377 LYS A N 1
ATOM 2860 C CA . LYS A 1 377 ? 21.233 -28.485 -54.537 1.00 24.30 377 LYS A CA 1
ATOM 2861 C C . LYS A 1 377 ? 21.776 -28.450 -53.114 1.00 24.37 377 LYS A C 1
ATOM 2862 O O . LYS A 1 377 ? 22.312 -27.441 -52.652 1.00 28.24 377 LYS A O 1
ATOM 2868 N N . GLY A 1 378 ? 21.624 -29.581 -52.426 1.00 23.14 378 GLY A N 1
ATOM 2869 C CA . GLY A 1 378 ? 22.364 -29.875 -51.222 1.00 23.99 378 GLY A CA 1
ATOM 2870 C C . GLY A 1 378 ? 21.724 -29.467 -49.911 1.00 26.57 378 GLY A C 1
ATOM 2871 O O . GLY A 1 378 ? 22.308 -29.752 -48.853 1.00 26.10 378 GLY A O 1
ATOM 2872 N N . ARG A 1 379 ? 20.553 -28.822 -49.928 1.00 26.14 379 ARG A N 1
ATOM 2873 C CA . ARG A 1 379 ? 19.962 -28.347 -48.680 1.00 27.40 379 ARG A CA 1
ATOM 2874 C C . ARG A 1 379 ? 18.438 -28.253 -48.777 1.00 27.01 379 ARG A C 1
ATOM 2875 O O . ARG A 1 379 ? 17.879 -27.919 -49.826 1.00 25.82 379 ARG A O 1
ATOM 2883 N N . ILE A 1 380 ? 17.769 -28.560 -47.668 1.00 30.12 380 ILE A N 1
ATOM 2884 C CA . ILE A 1 380 ? 16.307 -28.506 -47.602 1.00 26.43 380 ILE A CA 1
ATOM 2885 C C . ILE A 1 380 ? 15.975 -27.098 -47.120 1.00 30.28 380 ILE A C 1
ATOM 2886 O O . ILE A 1 380 ? 15.991 -26.800 -45.923 1.00 29.54 380 ILE A O 1
ATOM 2891 N N . ALA A 1 381 ? 15.730 -26.206 -48.075 1.00 27.11 381 ALA A N 1
ATOM 2892 C CA . ALA A 1 381 ? 15.513 -24.799 -47.792 1.00 28.34 381 ALA A CA 1
ATOM 2893 C C . ALA A 1 381 ? 14.578 -24.249 -48.852 1.00 29.75 381 ALA A C 1
ATOM 2894 O O . ALA A 1 381 ? 14.578 -24.739 -49.987 1.00 29.25 381 ALA A O 1
ATOM 2896 N N . PRO A 1 382 ? 13.772 -23.242 -48.521 1.00 32.02 382 PRO A N 1
ATOM 2897 C CA . PRO A 1 382 ? 12.791 -22.738 -49.493 1.00 29.67 382 PRO A CA 1
ATOM 2898 C C . PRO A 1 382 ? 13.480 -22.293 -50.772 1.00 28.21 382 PRO A C 1
ATOM 2899 O O . PRO A 1 382 ? 14.509 -21.616 -50.740 1.00 26.94 382 PRO A O 1
ATOM 2903 N N . GLY A 1 383 ? 12.911 -22.692 -51.909 1.00 21.46 383 GLY A N 1
ATOM 2904 C CA . GLY A 1 383 ? 13.412 -22.277 -53.193 1.00 27.19 383 GLY A CA 1
ATOM 2905 C C . GLY A 1 383 ? 14.484 -23.178 -53.783 1.00 28.32 383 GLY A C 1
ATOM 2906 O O . GLY A 1 383 ? 14.849 -22.993 -54.950 1.00 28.03 383 GLY A O 1
ATOM 2907 N N . LYS A 1 384 ? 14.993 -24.139 -53.020 1.00 27.41 384 LYS A N 1
ATOM 2908 C CA . LYS A 1 384 ? 15.939 -25.128 -53.522 1.00 27.68 384 LYS A CA 1
ATOM 2909 C C . LYS A 1 384 ? 15.186 -26.277 -54.207 1.00 26.11 384 LYS A C 1
ATOM 2910 O O . LYS A 1 384 ? 13.969 -26.410 -54.086 1.00 26.28 384 LYS A O 1
ATOM 2916 N N . ASP A 1 385 ? 15.922 -27.119 -54.934 1.00 27.99 385 ASP A N 1
ATOM 2917 C CA . ASP A 1 385 ? 15.302 -28.252 -55.607 1.00 26.30 385 ASP A CA 1
ATOM 2918 C C . ASP A 1 385 ? 14.746 -29.232 -54.588 1.00 27.33 385 ASP A C 1
ATOM 2919 O O . ASP A 1 385 ? 15.345 -29.468 -53.531 1.00 28.45 385 ASP A O 1
ATOM 2924 N N . ALA A 1 386 ? 13.606 -29.825 -54.924 1.00 22.79 386 ALA A N 1
ATOM 2925 C CA . ALA A 1 386 ? 12.948 -30.782 -54.039 1.00 30.09 386 ALA A CA 1
ATOM 2926 C C . ALA A 1 386 ? 13.606 -32.155 -54.198 1.00 28.58 386 ALA A C 1
ATOM 2927 O O . ALA A 1 386 ? 13.033 -33.109 -54.725 1.00 28.15 386 ALA A O 1
ATOM 2929 N N . ASP A 1 387 ? 14.841 -32.243 -53.706 1.00 25.36 387 ASP A N 1
ATOM 2930 C CA . ASP A 1 387 ? 15.690 -33.426 -53.831 1.00 23.76 387 ASP A CA 1
ATOM 2931 C C . ASP A 1 387 ? 15.864 -34.019 -52.442 1.00 26.63 387 ASP A C 1
ATOM 2932 O O . ASP A 1 387 ? 16.453 -33.374 -51.565 1.00 27.30 387 ASP A O 1
ATOM 2937 N N . PHE A 1 388 ? 15.345 -35.228 -52.220 1.00 24.01 388 PHE A N 1
ATOM 2938 C CA . PHE A 1 388 ? 15.431 -35.816 -50.891 1.00 25.62 388 PHE A CA 1
ATOM 2939 C C . PHE A 1 388 ? 15.748 -37.290 -50.994 1.00 25.91 388 PHE A C 1
ATOM 2940 O O . PHE A 1 388 ? 15.521 -37.933 -52.025 1.00 26.96 388 PHE A O 1
ATOM 2948 N N . VAL A 1 389 ? 16.240 -37.823 -49.884 1.00 24.93 389 VAL A N 1
ATOM 2949 C CA . VAL A 1 389 ? 16.258 -39.254 -49.652 1.00 27.05 389 VAL A CA 1
ATOM 2950 C C . VAL A 1 389 ? 15.646 -39.510 -48.278 1.00 29.04 389 VAL A C 1
ATOM 2951 O O . VAL A 1 389 ? 15.979 -38.825 -47.301 1.00 27.50 389 VAL A O 1
ATOM 2955 N N . PHE A 1 390 ? 14.735 -40.478 -48.213 1.00 27.61 390 PHE A N 1
ATOM 2956 C CA . PHE A 1 390 ? 14.140 -40.916 -46.959 1.00 26.94 390 PHE A CA 1
ATOM 2957 C C . PHE A 1 390 ? 14.955 -42.090 -46.457 1.00 27.03 390 PHE A C 1
ATOM 2958 O O . PHE A 1 390 ? 15.148 -43.070 -47.189 1.00 26.92 390 PHE A O 1
ATOM 2966 N N . ILE A 1 391 ? 15.423 -42.003 -45.221 1.00 24.37 391 ILE A N 1
ATOM 2967 C CA . ILE A 1 391 ? 16.255 -43.044 -44.635 1.00 26.79 391 ILE A CA 1
ATOM 2968 C C . ILE A 1 391 ? 15.515 -43.635 -43.450 1.00 26.74 391 ILE A C 1
ATOM 2969 O O . ILE A 1 391 ? 15.011 -42.894 -42.594 1.00 25.68 391 ILE A O 1
ATOM 2974 N N . GLN A 1 392 ? 15.488 -44.960 -43.379 1.00 24.93 392 GLN A N 1
ATOM 2975 C CA . GLN A 1 392 ? 14.878 -45.642 -42.249 1.00 26.74 392 GLN A CA 1
ATOM 2976 C C . GLN A 1 392 ? 15.961 -46.076 -41.278 1.00 31.32 392 GLN A C 1
ATOM 2977 O O . GLN A 1 392 ? 16.773 -46.950 -41.624 1.00 32.11 392 GLN A O 1
ATOM 2983 N N . PRO A 1 393 ? 16.013 -45.521 -40.072 1.00 30.48 393 PRO A N 1
ATOM 2984 C CA . PRO A 1 393 ? 17.042 -45.928 -39.104 1.00 28.60 393 PRO A CA 1
ATOM 2985 C C . PRO A 1 393 ? 16.731 -47.277 -38.480 1.00 33.42 393 PRO A C 1
ATOM 2986 O O . PRO A 1 393 ? 15.605 -47.774 -38.527 1.00 32.71 393 PRO A O 1
ATOM 2990 N N . ASN A 1 394 ? 17.766 -47.864 -37.877 1.00 31.70 394 ASN A N 1
ATOM 2991 C CA . ASN A 1 394 ? 17.602 -49.072 -37.076 1.00 35.19 394 ASN A CA 1
ATOM 2992 C C . ASN A 1 394 ? 16.812 -50.129 -37.842 1.00 37.83 394 ASN A C 1
ATOM 2993 O O . ASN A 1 394 ? 15.887 -50.749 -37.323 1.00 36.35 394 ASN A O 1
ATOM 2998 N N . SER A 1 395 ? 17.178 -50.320 -39.105 1.00 35.76 395 SER A N 1
ATOM 2999 C CA . SER A 1 395 ? 16.509 -51.285 -39.972 1.00 34.11 395 SER A CA 1
ATOM 3000 C C . SER A 1 395 ? 17.578 -51.835 -40.902 1.00 38.30 395 SER A C 1
ATOM 3001 O O . SER A 1 395 ? 18.084 -51.112 -41.770 1.00 34.93 395 SER A O 1
ATOM 3004 N N . SER A 1 396 ? 17.938 -53.093 -40.710 1.00 32.23 396 SER A N 1
ATOM 3005 C CA . SER A 1 396 ? 19.125 -53.647 -41.327 1.00 32.55 396 SER A CA 1
ATOM 3006 C C . SER A 1 396 ? 18.766 -54.612 -42.446 1.00 36.78 396 SER A C 1
ATOM 3007 O O . SER A 1 396 ? 17.613 -55.003 -42.643 1.00 38.11 396 SER A O 1
ATOM 3010 N N . TYR A 1 397 ? 19.798 -54.984 -43.185 1.00 31.84 397 TYR A N 1
ATOM 3011 C CA . TYR A 1 397 ? 19.691 -55.847 -44.346 1.00 29.86 397 TYR A CA 1
ATOM 3012 C C . TYR A 1 397 ? 21.102 -56.267 -44.710 1.00 32.68 397 TYR A C 1
ATOM 3013 O O . TYR A 1 397 ? 22.077 -55.583 -44.369 1.00 32.11 397 TYR A O 1
ATOM 3022 N N . VAL A 1 398 ? 21.199 -57.410 -45.385 1.00 33.25 398 VAL A N 1
ATOM 3023 C CA . VAL A 1 398 ? 22.466 -57.978 -45.812 1.00 33.66 398 VAL A CA 1
ATOM 3024 C C . VAL A 1 398 ? 22.569 -57.767 -47.312 1.00 34.14 398 VAL A C 1
ATOM 3025 O O . VAL A 1 398 ? 21.706 -58.228 -48.068 1.00 32.56 398 VAL A O 1
ATOM 3029 N N . LEU A 1 399 ? 23.613 -57.055 -47.741 1.00 31.97 399 LEU A N 1
ATOM 3030 C CA . LEU A 1 399 ? 23.732 -56.673 -49.143 1.00 29.02 399 LEU A CA 1
ATOM 3031 C C . LEU A 1 399 ? 24.103 -57.871 -50.005 1.00 28.64 399 LEU A C 1
ATOM 3032 O O . LEU A 1 399 ? 25.096 -58.556 -49.734 1.00 26.72 399 LEU A O 1
ATOM 3037 N N . THR A 1 400 ? 23.337 -58.091 -51.071 1.00 29.41 400 THR A N 1
ATOM 3038 C CA . THR A 1 400 ? 23.598 -59.163 -52.021 1.00 29.84 400 THR A CA 1
ATOM 3039 C C . THR A 1 400 ? 23.964 -58.599 -53.387 1.00 31.76 400 THR A C 1
ATOM 3040 O O . THR A 1 400 ? 23.687 -57.439 -53.704 1.00 28.23 400 THR A O 1
ATOM 3044 N N . ASN A 1 401 ? 24.556 -59.463 -54.218 1.00 27.16 401 ASN A N 1
ATOM 3045 C CA . ASN A 1 401 ? 24.882 -59.050 -55.576 1.00 31.15 401 ASN A CA 1
ATOM 3046 C C . ASN A 1 401 ? 23.639 -58.578 -56.304 1.00 32.55 401 ASN A C 1
ATOM 3047 O O . ASN A 1 401 ? 23.676 -57.576 -57.026 1.00 31.25 401 ASN A O 1
ATOM 3052 N N . ASP A 1 402 ? 22.525 -59.288 -56.124 1.00 33.00 402 ASP A N 1
ATOM 3053 C CA . ASP A 1 402 ? 21.312 -58.974 -56.863 1.00 29.89 402 ASP A CA 1
ATOM 3054 C C . ASP A 1 402 ? 20.761 -57.597 -56.506 1.00 31.70 402 ASP A C 1
ATOM 3055 O O . ASP A 1 402 ? 20.114 -56.960 -57.342 1.00 31.73 402 ASP A O 1
ATOM 3060 N N . ASP A 1 403 ? 20.981 -57.132 -55.272 1.00 29.63 403 ASP A N 1
ATOM 3061 C CA . ASP A 1 403 ? 20.557 -55.785 -54.906 1.00 30.61 403 ASP A CA 1
ATOM 3062 C C . ASP A 1 403 ? 21.224 -54.736 -55.783 1.00 28.67 403 ASP A C 1
ATOM 3063 O O . ASP A 1 403 ? 20.692 -53.635 -55.961 1.00 30.92 403 ASP A O 1
ATOM 3068 N N . LEU A 1 404 ? 22.411 -55.035 -56.287 1.00 26.44 404 LEU A N 1
ATOM 3069 C CA . LEU A 1 404 ? 23.215 -53.995 -56.901 1.00 27.09 404 LEU A CA 1
ATOM 3070 C C . LEU A 1 404 ? 22.619 -53.635 -58.250 1.00 28.50 404 LEU A C 1
ATOM 3071 O O . LEU A 1 404 ? 22.187 -54.507 -59.009 1.00 30.18 404 LEU A O 1
ATOM 3076 N N . GLU A 1 405 ? 22.563 -52.344 -58.542 1.00 25.79 405 GLU A N 1
ATOM 3077 C CA . GLU A 1 405 ? 22.116 -51.904 -59.852 1.00 26.32 405 GLU A CA 1
ATOM 3078 C C . GLU A 1 405 ? 23.271 -51.507 -60.772 1.00 22.40 405 GLU A C 1
ATOM 3079 O O . GLU A 1 405 ? 23.019 -51.054 -61.893 1.00 22.44 405 GLU A O 1
ATOM 3085 N N . TYR A 1 406 ? 24.524 -51.657 -60.334 1.00 26.29 406 TYR A N 1
ATOM 3086 C CA . TYR A 1 406 ? 25.650 -51.389 -61.225 1.00 22.44 406 TYR A CA 1
ATOM 3087 C C . TYR A 1 406 ? 25.569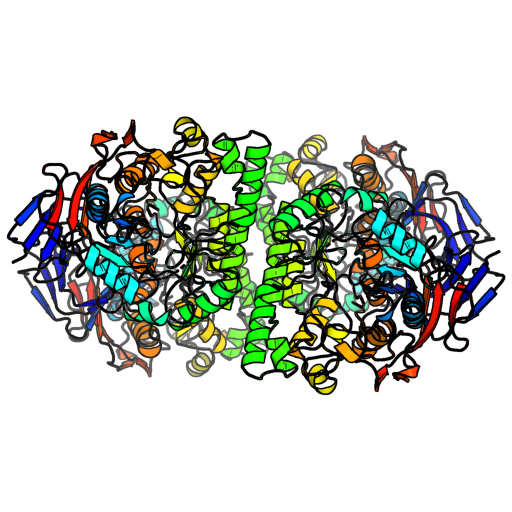 -52.285 -62.460 1.00 21.18 406 TYR A C 1
ATOM 3088 O O . TYR A 1 406 ? 24.957 -53.354 -62.437 1.00 22.95 406 TYR A O 1
ATOM 3097 N N . ARG A 1 407 ? 26.198 -51.845 -63.551 1.00 21.61 407 ARG A N 1
ATOM 3098 C CA . ARG A 1 407 ? 26.357 -52.741 -64.694 1.00 20.84 407 ARG A CA 1
ATOM 3099 C C . ARG A 1 407 ? 26.982 -54.066 -64.263 1.00 24.63 407 ARG A C 1
ATOM 3100 O O . ARG A 1 407 ? 26.521 -55.134 -64.649 1.00 24.31 407 ARG A O 1
ATOM 3108 N N . HIS A 1 408 ? 28.049 -54.014 -63.471 1.00 22.83 408 HIS A N 1
ATOM 3109 C CA . HIS A 1 408 ? 28.699 -55.216 -62.964 1.00 29.16 408 HIS A CA 1
ATOM 3110 C C . HIS A 1 408 ? 28.376 -55.345 -61.483 1.00 27.35 408 HIS A C 1
ATOM 3111 O O . HIS A 1 408 ? 28.778 -54.503 -60.671 1.00 25.80 408 HIS A O 1
ATOM 3118 N N . LYS A 1 409 ? 27.657 -56.405 -61.143 1.00 28.91 409 LYS A N 1
ATOM 3119 C CA . LYS A 1 409 ? 26.970 -56.515 -59.861 1.00 27.58 409 LYS A CA 1
ATOM 3120 C C . LYS A 1 409 ? 27.896 -57.112 -58.806 1.00 30.39 409 LYS A C 1
ATOM 3121 O O . LYS A 1 409 ? 27.654 -58.178 -58.258 1.00 27.97 409 LYS A O 1
ATOM 3127 N N . VAL A 1 410 ? 28.982 -56.384 -58.540 1.00 23.56 410 VAL A N 1
ATOM 3128 C CA . VAL A 1 410 ? 29.988 -56.750 -57.554 1.00 23.71 410 VAL A CA 1
ATOM 3129 C C . VAL A 1 410 ? 30.297 -55.515 -56.722 1.00 25.83 410 VAL A C 1
ATOM 3130 O O . VAL A 1 410 ? 30.136 -54.380 -57.183 1.00 25.59 410 VAL A O 1
ATOM 3134 N N . SER A 1 411 ? 30.740 -55.742 -55.489 1.00 25.26 411 SER A N 1
ATOM 3135 C CA . SER A 1 411 ? 31.128 -54.665 -54.591 1.00 27.28 411 SER A CA 1
ATOM 3136 C C . SER A 1 411 ? 31.784 -55.264 -53.351 1.00 28.36 411 SER A C 1
ATOM 3137 O O . SER A 1 411 ? 31.398 -56.357 -52.923 1.00 26.53 411 SER A O 1
ATOM 3140 N N . PRO A 1 412 ? 32.770 -54.593 -52.739 1.00 27.33 412 PRO A N 1
ATOM 3141 C CA . PRO A 1 412 ? 33.358 -55.138 -51.502 1.00 27.27 412 PRO A CA 1
ATOM 3142 C C . PRO A 1 412 ? 32.382 -55.159 -50.341 1.00 26.67 412 PRO A C 1
ATOM 3143 O O . PRO A 1 412 ? 32.646 -55.846 -49.353 1.00 31.71 412 PRO A O 1
ATOM 3147 N N . TYR A 1 413 ? 31.261 -54.440 -50.429 1.00 26.51 413 TYR A N 1
ATOM 3148 C CA . TYR A 1 413 ? 30.295 -54.406 -49.345 1.00 27.46 413 TYR A CA 1
ATOM 3149 C C . TYR A 1 413 ? 29.329 -55.587 -49.365 1.00 30.47 413 TYR A C 1
ATOM 3150 O O . TYR A 1 413 ? 28.581 -55.759 -48.400 1.00 28.28 413 TYR A O 1
ATOM 3159 N N . VAL A 1 414 ? 29.343 -56.413 -50.415 1.00 26.34 414 VAL A N 1
ATOM 3160 C CA . VAL A 1 414 ? 28.442 -57.560 -50.463 1.00 30.19 414 VAL A CA 1
ATOM 3161 C C . VAL A 1 414 ? 28.654 -58.452 -49.240 1.00 26.64 414 VAL A C 1
ATOM 3162 O O . VAL A 1 414 ? 29.784 -58.684 -48.797 1.00 30.69 414 VAL A O 1
ATOM 3166 N N . GLY A 1 415 ? 27.568 -59.001 -48.716 1.00 29.79 415 GLY A N 1
ATOM 3167 C CA . GLY A 1 415 ? 27.661 -59.798 -47.513 1.00 26.25 415 GLY A CA 1
ATOM 3168 C C . GLY A 1 415 ? 27.738 -58.986 -46.246 1.00 30.54 415 GLY A C 1
ATOM 3169 O O . GLY A 1 415 ? 27.791 -59.566 -45.159 1.00 32.31 415 GLY A O 1
ATOM 3170 N N . ARG A 1 416 ? 27.741 -57.658 -46.354 1.00 31.47 416 ARG A N 1
ATOM 3171 C CA . ARG A 1 416 ? 27.788 -56.790 -45.189 1.00 30.69 416 ARG A CA 1
ATOM 3172 C C . ARG A 1 416 ? 26.390 -56.581 -44.610 1.00 33.86 416 ARG A C 1
ATOM 3173 O O . ARG A 1 416 ? 25.408 -56.450 -45.347 1.00 31.42 416 ARG A O 1
ATOM 3181 N N . THR A 1 417 ? 26.311 -56.523 -43.284 1.00 30.68 417 THR A N 1
ATOM 3182 C CA . THR A 1 417 ? 25.097 -56.127 -42.585 1.00 35.95 417 THR A CA 1
ATOM 3183 C C . THR A 1 417 ? 25.077 -54.613 -42.406 1.00 35.28 417 THR A C 1
ATOM 3184 O O . THR A 1 417 ? 25.913 -54.067 -41.678 1.00 36.99 417 THR A O 1
ATOM 3188 N N . ILE A 1 418 ? 24.100 -53.948 -43.024 1.00 31.12 418 ILE A N 1
ATOM 3189 C CA . ILE A 1 418 ? 23.975 -52.496 -43.002 1.00 28.75 418 ILE A CA 1
ATOM 3190 C C . ILE A 1 418 ? 22.728 -52.121 -42.212 1.00 33.47 418 ILE A C 1
ATOM 3191 O O . ILE A 1 418 ? 21.632 -52.614 -42.510 1.00 28.69 418 ILE A O 1
ATOM 3196 N N . GLY A 1 419 ? 22.887 -51.228 -41.225 1.00 31.29 419 GLY A N 1
ATOM 3197 C CA . GLY A 1 419 ? 21.863 -50.974 -40.221 1.00 29.41 419 GLY A CA 1
ATOM 3198 C C . GLY A 1 419 ? 20.846 -49.886 -40.505 1.00 32.58 419 GLY A C 1
ATOM 3199 O O . GLY A 1 419 ? 20.085 -49.512 -39.602 1.00 28.01 419 GLY A O 1
ATOM 3200 N N . ALA A 1 420 ? 20.817 -49.343 -41.719 1.00 28.21 420 ALA A N 1
ATOM 3201 C CA . ALA A 1 420 ? 19.768 -48.423 -42.133 1.00 26.06 420 ALA A CA 1
ATOM 3202 C C . ALA A 1 420 ? 19.495 -48.658 -43.610 1.00 30.00 420 ALA A C 1
ATOM 3203 O O . ALA A 1 420 ? 20.302 -49.267 -44.319 1.00 27.57 420 ALA A O 1
ATOM 3205 N N . ARG A 1 421 ? 18.351 -48.162 -44.076 1.00 29.50 421 ARG A N 1
ATOM 3206 C CA . ARG A 1 421 ? 17.918 -48.437 -45.436 1.00 29.93 421 ARG A CA 1
ATOM 3207 C C . ARG A 1 421 ? 17.406 -47.182 -46.118 1.00 25.35 421 ARG A C 1
ATOM 3208 O O . ARG A 1 421 ? 16.695 -46.377 -45.510 1.00 24.81 421 ARG A O 1
ATOM 3216 N N . ILE A 1 422 ? 17.750 -47.048 -47.395 1.00 23.89 422 ILE A N 1
ATOM 3217 C CA . ILE A 1 422 ? 17.148 -46.049 -48.265 1.00 25.10 422 ILE A CA 1
ATOM 3218 C C . ILE A 1 422 ? 15.761 -46.556 -48.647 1.00 29.68 422 ILE A C 1
ATOM 3219 O O . ILE A 1 422 ? 15.637 -47.614 -49.266 1.00 30.59 422 ILE A O 1
ATOM 3224 N N . THR A 1 423 ? 14.715 -45.820 -48.266 1.00 27.98 423 THR A N 1
ATOM 3225 C CA . THR A 1 423 ? 13.362 -46.229 -48.639 1.00 26.46 423 THR A CA 1
ATOM 3226 C C . THR A 1 423 ? 12.819 -45.474 -49.842 1.00 26.65 423 THR A C 1
ATOM 3227 O O . THR A 1 423 ? 11.925 -45.986 -50.521 1.00 25.70 423 THR A O 1
ATOM 3231 N N . LYS A 1 424 ? 13.350 -44.292 -50.143 1.00 25.69 424 LYS A N 1
ATOM 3232 C CA . LYS A 1 424 ? 12.774 -43.456 -51.184 1.00 26.27 424 LYS A CA 1
ATOM 3233 C C . LYS A 1 424 ? 13.777 -42.383 -51.583 1.00 26.84 424 LYS A C 1
ATOM 3234 O O . LYS A 1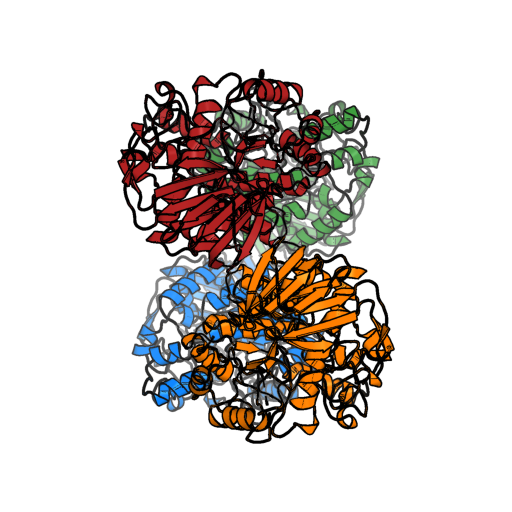 424 ? 14.466 -41.815 -50.728 1.00 26.31 424 LYS A O 1
ATOM 3240 N N . THR A 1 425 ? 13.850 -42.111 -52.880 1.00 25.42 425 THR A N 1
ATOM 3241 C CA . THR A 1 425 ? 14.667 -41.021 -53.393 1.00 27.73 425 THR A CA 1
ATOM 3242 C C . THR A 1 425 ? 13.794 -40.171 -54.295 1.00 24.91 425 THR A C 1
ATOM 3243 O O . THR A 1 425 ? 13.155 -40.695 -55.213 1.00 26.46 425 THR A O 1
ATOM 3247 N N . ILE A 1 426 ? 13.772 -38.868 -54.025 1.00 21.31 426 ILE A N 1
ATOM 3248 C CA . ILE A 1 426 ? 12.945 -37.898 -54.724 1.00 24.06 426 ILE A CA 1
ATOM 3249 C C . ILE A 1 426 ? 13.863 -36.892 -55.405 1.00 22.51 426 ILE A C 1
ATOM 3250 O O . ILE A 1 426 ? 14.755 -36.329 -54.763 1.00 23.71 426 ILE A O 1
ATOM 3255 N N . LEU A 1 427 ? 13.654 -36.685 -56.704 1.00 25.06 427 LEU A N 1
ATOM 3256 C CA . LEU A 1 427 ? 14.430 -35.751 -57.504 1.00 25.68 427 LEU A CA 1
ATOM 3257 C C . LEU A 1 427 ? 13.490 -34.724 -58.096 1.00 24.96 427 LEU A C 1
ATOM 3258 O O . LEU A 1 427 ? 12.548 -35.088 -58.805 1.00 26.81 427 LEU A O 1
ATOM 3263 N N . ARG A 1 428 ? 13.780 -33.448 -57.844 1.00 25.61 428 ARG A N 1
ATOM 3264 C CA . ARG A 1 428 ? 12.916 -32.341 -58.244 1.00 24.56 428 ARG A CA 1
ATOM 3265 C C . ARG A 1 428 ? 11.437 -32.737 -58.130 1.00 26.93 428 ARG A C 1
ATOM 3266 O O . ARG A 1 428 ? 10.662 -32.591 -59.077 1.00 24.04 428 ARG A O 1
ATOM 3274 N N . GLY A 1 429 ? 11.050 -33.254 -56.963 1.00 26.94 429 GLY A N 1
ATOM 3275 C CA . GLY A 1 429 ? 9.654 -33.429 -56.617 1.00 32.89 429 GLY A CA 1
ATOM 3276 C C . GLY A 1 429 ? 9.001 -34.715 -57.083 1.00 32.32 429 GLY A C 1
ATOM 3277 O O . GLY A 1 429 ? 7.803 -34.890 -56.836 1.00 33.44 429 GLY A O 1
ATOM 3278 N N . ASP A 1 430 ? 9.739 -35.617 -57.746 1.00 27.69 430 ASP A N 1
ATOM 3279 C CA . ASP A 1 430 ? 9.227 -36.913 -58.190 1.00 27.34 430 ASP A CA 1
ATOM 3280 C C . ASP A 1 430 ? 10.007 -38.052 -57.556 1.00 32.49 430 ASP A C 1
ATOM 3281 O O . ASP A 1 430 ? 11.243 -37.996 -57.474 1.00 30.76 430 ASP A O 1
ATOM 3286 N N . VAL A 1 431 ? 9.284 -39.098 -57.139 1.00 29.55 431 VAL A N 1
ATOM 3287 C CA . VAL A 1 431 ? 9.937 -40.331 -56.715 1.00 29.57 431 VAL A CA 1
ATOM 3288 C C . VAL A 1 431 ? 10.661 -40.940 -57.913 1.00 32.30 431 VAL A C 1
ATOM 3289 O O . VAL A 1 431 ? 10.040 -41.254 -58.935 1.00 29.60 431 VAL A O 1
ATOM 3293 N N . ILE A 1 432 ? 11.986 -41.081 -57.811 1.00 29.52 432 ILE A N 1
ATOM 3294 C CA . ILE A 1 432 ? 12.757 -41.785 -58.835 1.00 25.09 432 ILE A CA 1
ATOM 3295 C C . ILE A 1 432 ? 13.186 -43.166 -58.361 1.00 25.88 432 ILE A C 1
ATOM 3296 O O . ILE A 1 432 ? 13.496 -44.023 -59.202 1.00 30.08 432 ILE A O 1
ATOM 3301 N N . TYR A 1 433 ? 13.223 -43.413 -57.054 1.00 26.24 433 TYR A N 1
ATOM 3302 C CA . TYR A 1 433 ? 13.475 -44.753 -56.549 1.00 25.04 433 TYR A CA 1
ATOM 3303 C C . TYR A 1 433 ? 12.638 -44.953 -55.296 1.00 29.05 433 TYR A C 1
ATOM 3304 O O . TYR A 1 433 ? 12.501 -44.039 -54.471 1.00 27.30 433 TYR A O 1
ATOM 3313 N N . ASP A 1 434 ? 12.101 -46.161 -55.149 1.00 27.21 434 ASP A N 1
ATOM 3314 C CA . ASP A 1 434 ? 11.312 -46.526 -53.980 1.00 26.94 434 ASP A CA 1
ATOM 3315 C C . ASP A 1 434 ? 11.611 -47.974 -53.629 1.00 27.96 434 ASP A C 1
ATOM 3316 O O . ASP A 1 434 ? 11.605 -48.836 -54.512 1.00 30.33 434 ASP A O 1
ATOM 3321 N N . ILE A 1 435 ? 11.895 -48.236 -52.350 1.00 27.48 435 ILE A N 1
ATOM 3322 C CA . ILE A 1 435 ? 12.298 -49.580 -51.939 1.00 28.02 435 ILE A CA 1
ATOM 3323 C C . ILE A 1 435 ? 11.223 -50.599 -52.293 1.00 33.74 435 ILE A C 1
ATOM 3324 O O . ILE A 1 435 ? 11.535 -51.757 -52.607 1.00 30.24 435 ILE A O 1
ATOM 3329 N N . GLU A 1 436 ? 9.953 -50.191 -52.278 1.00 27.55 436 GLU A N 1
ATOM 3330 C CA . GLU A 1 436 ? 8.891 -51.124 -52.648 1.00 36.05 436 GLU A CA 1
ATOM 3331 C C . GLU A 1 436 ? 8.565 -51.104 -54.141 1.00 38.39 436 GLU A C 1
ATOM 3332 O O . GLU A 1 436 ? 8.274 -52.162 -54.716 1.00 35.04 436 GLU A O 1
ATOM 3338 N N . GLN A 1 437 ? 8.588 -49.933 -54.795 1.00 33.99 437 GLN A N 1
ATOM 3339 C CA . GLN A 1 437 ? 8.215 -49.888 -56.206 1.00 32.10 437 GLN A CA 1
ATOM 3340 C C . GLN A 1 437 ? 9.379 -50.106 -57.167 1.00 38.53 437 GLN A C 1
ATOM 3341 O O . GLN A 1 437 ? 9.134 -50.358 -58.353 1.00 40.88 437 GLN A O 1
ATOM 3347 N N . GLY A 1 438 ? 10.626 -49.996 -56.712 1.00 34.15 438 GLY A N 1
ATOM 3348 C CA . GLY A 1 438 ? 11.748 -49.993 -57.650 1.00 29.47 438 GLY A CA 1
ATOM 3349 C C . GLY A 1 438 ? 11.905 -48.615 -58.258 1.00 31.27 438 GLY A C 1
ATOM 3350 O O . GLY A 1 438 ? 11.912 -47.613 -57.546 1.00 28.55 438 GLY A O 1
ATOM 3351 N N . PHE A 1 439 ? 12.027 -48.555 -59.581 1.00 31.09 439 PHE A N 1
ATOM 3352 C CA . PHE A 1 439 ? 12.167 -47.294 -60.307 1.00 32.52 439 PHE A CA 1
ATOM 3353 C C . PHE A 1 439 ? 10.867 -46.991 -61.034 1.00 35.62 439 PHE A C 1
ATOM 3354 O O . PHE A 1 439 ? 10.598 -47.580 -62.092 1.00 41.75 439 PHE A O 1
ATOM 3362 N N . PRO A 1 440 ? 10.019 -46.088 -60.508 1.00 41.65 440 PRO A N 1
ATOM 3363 C CA . PRO A 1 440 ? 8.661 -45.947 -61.048 1.00 37.82 440 PRO A CA 1
ATOM 3364 C C . PRO A 1 440 ? 8.506 -45.013 -62.239 1.00 43.36 440 PRO A C 1
ATOM 3365 O O . PRO A 1 440 ? 7.502 -45.115 -62.947 1.00 48.74 440 PRO A O 1
ATOM 3369 N N . VAL A 1 441 ? 9.435 -44.093 -62.478 1.00 40.28 441 VAL A N 1
ATOM 3370 C CA . VAL A 1 441 ? 9.277 -43.171 -63.592 1.00 36.93 441 VAL A CA 1
ATOM 3371 C C . VAL A 1 441 ? 10.465 -43.301 -64.535 1.00 38.52 441 VAL A C 1
ATOM 3372 O O . VAL A 1 441 ? 11.522 -43.839 -64.191 1.00 33.97 441 VAL A O 1
ATOM 3376 N N . ALA A 1 442 ? 10.262 -42.805 -65.752 1.00 33.44 442 ALA A N 1
ATOM 3377 C CA . ALA A 1 442 ? 11.320 -42.766 -66.722 1.00 30.19 442 ALA A CA 1
ATOM 3378 C C . ALA A 1 442 ? 12.455 -41.902 -66.170 1.00 35.95 442 ALA A C 1
ATOM 3379 O O . ALA A 1 442 ? 12.243 -41.092 -65.265 1.00 32.55 442 ALA A O 1
ATOM 3381 N N . PRO A 1 443 ? 13.677 -42.088 -66.663 1.00 29.57 443 PRO A N 1
ATOM 3382 C CA . PRO A 1 443 ? 14.790 -41.254 -66.173 1.00 29.03 443 PRO A CA 1
ATOM 3383 C C . PRO A 1 443 ? 14.533 -39.787 -66.480 1.00 29.87 443 PRO A C 1
ATOM 3384 O O . PRO A 1 443 ? 14.309 -39.406 -67.626 1.00 29.97 443 PRO A O 1
ATOM 3388 N N . LYS A 1 444 ? 14.542 -38.957 -65.438 1.00 28.09 444 LYS A N 1
ATOM 3389 C CA . LYS A 1 444 ? 14.223 -37.544 -65.604 1.00 31.40 444 LYS A CA 1
ATOM 3390 C C . LYS A 1 444 ? 15.401 -36.634 -65.273 1.00 27.74 444 LYS A C 1
ATOM 3391 O O . LYS A 1 444 ? 15.249 -35.407 -65.281 1.00 27.39 444 LYS A O 1
ATOM 3397 N N . GLY A 1 445 ? 16.566 -37.206 -64.994 1.00 26.71 445 GLY A N 1
ATOM 3398 C CA . GLY A 1 445 ? 17.728 -36.404 -64.671 1.00 23.99 445 GLY A CA 1
ATOM 3399 C C . GLY A 1 445 ? 18.156 -35.501 -65.811 1.00 26.87 445 GLY A C 1
ATOM 3400 O O . GLY A 1 445 ? 17.889 -35.750 -66.993 1.00 29.04 445 GLY A O 1
ATOM 3401 N N . GLN A 1 446 ? 18.853 -34.434 -65.421 1.00 24.95 446 GLN A N 1
ATOM 3402 C CA . GLN A 1 446 ? 19.371 -33.405 -66.309 1.00 25.32 446 GLN A CA 1
ATOM 3403 C C . GLN A 1 446 ? 20.802 -33.071 -65.916 1.00 27.02 446 GLN A C 1
ATOM 3404 O O . GLN A 1 446 ? 21.193 -33.202 -64.750 1.00 23.94 446 GLN A O 1
ATOM 3410 N N . PHE A 1 447 ? 21.558 -32.573 -66.890 1.00 23.63 447 PHE A N 1
ATOM 3411 C CA . PHE A 1 447 ? 22.854 -31.957 -66.606 1.00 28.06 447 PHE A CA 1
ATOM 3412 C C . PHE A 1 447 ? 22.671 -30.566 -66.001 1.00 25.10 447 PHE A C 1
ATOM 3413 O O . PHE A 1 447 ? 21.727 -29.840 -66.327 1.00 24.70 447 PHE A O 1
ATOM 3421 N N . ILE A 1 448 ? 23.580 -30.213 -65.101 1.00 23.15 448 ILE A N 1
ATOM 3422 C CA . ILE A 1 448 ? 23.620 -28.903 -64.464 1.00 25.93 448 ILE A CA 1
ATOM 3423 C C . ILE A 1 448 ? 24.883 -28.204 -64.952 1.00 28.40 448 ILE A C 1
ATOM 3424 O O . ILE A 1 448 ? 25.991 -28.735 -64.810 1.00 30.81 448 ILE A O 1
ATOM 3429 N N . LEU A 1 449 ? 24.725 -27.032 -65.532 1.00 27.96 449 LEU A N 1
ATOM 3430 C CA . LEU A 1 449 ? 25.839 -26.274 -66.072 1.00 32.40 449 LEU A CA 1
ATOM 3431 C C . LEU A 1 449 ? 25.981 -24.972 -65.290 1.00 34.17 449 LEU A C 1
ATOM 3432 O O . LEU A 1 449 ? 24.984 -24.341 -64.936 1.00 31.29 449 LEU A O 1
ATOM 3437 N N . LYS A 1 450 ? 27.235 -24.580 -65.037 1.00 32.37 450 LYS A N 1
ATOM 3438 C CA . LYS A 1 450 ? 27.560 -23.569 -64.028 1.00 33.37 450 LYS A CA 1
ATOM 3439 C C . LYS A 1 450 ? 26.825 -22.243 -64.249 1.00 35.18 450 LYS A C 1
ATOM 3440 O O . LYS A 1 450 ? 26.295 -21.651 -63.302 1.00 38.84 450 LYS A O 1
ATOM 3446 N N . HIS A 1 451 ? 26.781 -21.750 -65.487 1.00 36.03 451 HIS A N 1
ATOM 3447 C CA . HIS A 1 451 ? 26.209 -20.408 -65.768 1.00 36.55 451 HIS A CA 1
ATOM 3448 C C . HIS A 1 451 ? 24.723 -20.461 -66.124 1.00 45.47 451 HIS A C 1
ATOM 3449 O O . HIS A 1 451 ? 24.159 -19.400 -66.411 1.00 47.49 451 HIS A O 1
ATOM 3456 N N . GLN A 1 452 ? 24.118 -21.638 -66.089 1.00 43.85 452 GLN A N 1
ATOM 3457 C CA . GLN A 1 452 ? 22.704 -21.775 -66.501 1.00 46.63 452 GLN A CA 1
ATOM 3458 C C . GLN A 1 452 ? 21.893 -22.352 -65.342 1.00 42.50 452 GLN A C 1
ATOM 3459 O O . GLN A 1 452 ? 20.968 -23.125 -65.606 1.00 48.58 452 GLN A O 1
ATOM 3465 N N . GLN A 1 453 ? 22.227 -21.974 -64.114 1.00 43.74 453 GLN A N 1
ATOM 3466 C CA . GLN A 1 453 ? 21.539 -22.508 -62.908 1.00 42.71 453 GLN A CA 1
ATOM 3467 C C . GLN A 1 453 ? 20.283 -21.684 -62.579 1.00 47.35 453 GLN A C 1
ATOM 3468 O O . GLN A 1 453 ? 20.394 -20.452 -62.522 1.00 51.16 453 GLN A O 1
ATOM 3474 N N . SER B 1 2 ? 112.308 -28.673 -32.116 1.00 55.19 2 SER B N 1
ATOM 3475 C CA . SER B 1 2 ? 111.462 -27.536 -31.764 1.00 51.34 2 SER B CA 1
ATOM 3476 C C . SER B 1 2 ? 110.385 -27.312 -32.826 1.00 45.63 2 SER B C 1
ATOM 3477 O O . SER B 1 2 ? 110.107 -28.214 -33.627 1.00 43.74 2 SER B O 1
ATOM 3480 N N . PHE B 1 3 ? 109.795 -26.110 -32.828 1.00 35.07 3 PHE B N 1
ATOM 3481 C CA . PHE B 1 3 ? 108.756 -25.763 -33.794 1.00 38.68 3 PHE B CA 1
ATOM 3482 C C . PHE B 1 3 ? 109.372 -25.518 -35.168 1.00 37.97 3 PHE B C 1
ATOM 3483 O O . PHE B 1 3 ? 110.447 -24.922 -35.281 1.00 37.76 3 PHE B O 1
ATOM 3491 N N . ASP B 1 4 ? 108.683 -25.980 -36.217 1.00 34.84 4 ASP B N 1
ATOM 3492 C CA . ASP B 1 4 ? 109.155 -25.731 -37.577 1.00 32.10 4 ASP B CA 1
ATOM 3493 C C . ASP B 1 4 ? 108.958 -24.273 -37.974 1.00 35.15 4 ASP B C 1
ATOM 3494 O O . ASP B 1 4 ? 109.791 -23.698 -38.685 1.00 34.25 4 ASP B O 1
ATOM 3499 N N . LEU B 1 5 ? 107.859 -23.662 -37.532 1.00 31.28 5 LEU B N 1
ATOM 3500 C CA . LEU B 1 5 ? 107.470 -22.333 -37.993 1.00 30.49 5 LEU B CA 1
ATOM 3501 C C . LEU B 1 5 ? 106.624 -21.683 -36.916 1.00 27.21 5 LEU B C 1
ATOM 3502 O O . LEU B 1 5 ? 105.817 -22.357 -36.268 1.00 25.73 5 LEU B O 1
ATOM 3507 N N . ILE B 1 6 ? 106.807 -20.378 -36.738 1.00 27.19 6 ILE B N 1
ATOM 3508 C CA . ILE B 1 6 ? 105.924 -19.568 -35.910 1.00 25.62 6 ILE B CA 1
ATOM 3509 C C . ILE B 1 6 ? 105.445 -18.388 -36.739 1.00 29.47 6 ILE B C 1
ATOM 3510 O O . ILE B 1 6 ? 106.256 -17.693 -37.368 1.00 25.25 6 ILE B O 1
ATOM 3515 N N . ILE B 1 7 ? 104.129 -18.182 -36.748 1.00 23.41 7 ILE B N 1
ATOM 3516 C CA . ILE B 1 7 ? 103.493 -17.031 -37.362 1.00 23.28 7 ILE B CA 1
ATOM 3517 C C . ILE B 1 7 ? 103.205 -16.047 -36.246 1.00 25.66 7 ILE B C 1
ATOM 3518 O O . ILE B 1 7 ? 102.464 -16.369 -35.313 1.00 27.17 7 ILE B O 1
ATOM 3523 N N . LYS B 1 8 ? 103.816 -14.863 -36.298 1.00 25.58 8 LYS B N 1
ATOM 3524 C CA . LYS B 1 8 ? 103.726 -13.937 -35.178 1.00 25.03 8 LYS B CA 1
ATOM 3525 C C . LYS B 1 8 ? 102.953 -12.683 -35.547 1.00 22.42 8 LYS B C 1
ATOM 3526 O O . LYS B 1 8 ? 102.995 -12.212 -36.689 1.00 26.17 8 LYS B O 1
ATOM 3532 N N . ASN B 1 9 ? 102.323 -12.088 -34.531 1.00 21.95 9 ASN B N 1
ATOM 3533 C CA . ASN B 1 9 ? 101.690 -10.739 -34.632 1.00 27.68 9 ASN B CA 1
ATOM 3534 C C . ASN B 1 9 ? 100.490 -10.627 -35.578 1.00 26.53 9 ASN B C 1
ATOM 3535 O O . ASN B 1 9 ? 100.097 -9.499 -35.876 1.00 23.95 9 ASN B O 1
ATOM 3540 N N . GLY B 1 10 ? 99.924 -11.743 -36.005 1.00 23.32 10 GLY B N 1
ATOM 3541 C CA . GLY B 1 10 ? 98.714 -11.644 -36.829 1.00 25.14 10 GLY B CA 1
ATOM 3542 C C . GLY B 1 10 ? 97.439 -11.536 -36.015 1.00 26.08 10 GLY B C 1
ATOM 3543 O O . GLY B 1 10 ? 97.463 -11.882 -34.834 1.00 23.63 10 GLY B O 1
ATOM 3544 N N . THR B 1 11 ? 96.376 -11.028 -36.625 1.00 25.07 11 THR B N 1
ATOM 3545 C CA . THR B 1 11 ? 95.056 -11.046 -35.955 1.00 23.50 11 THR B CA 1
ATOM 3546 C C . THR B 1 11 ? 94.478 -12.419 -36.300 1.00 25.44 11 THR B C 1
ATOM 3547 O O . THR B 1 11 ? 94.012 -12.606 -37.426 1.00 28.05 11 THR B O 1
ATOM 3551 N N . VAL B 1 12 ? 94.590 -13.360 -35.385 1.00 23.44 12 VAL B N 1
ATOM 3552 C CA . VAL B 1 12 ? 94.182 -14.757 -35.696 1.00 22.72 12 VAL B CA 1
ATOM 3553 C C . VAL B 1 12 ? 92.696 -14.962 -35.446 1.00 24.51 12 VAL B C 1
ATOM 3554 O O . VAL B 1 12 ? 92.214 -14.551 -34.395 1.00 23.57 12 VAL B O 1
ATOM 3558 N N . ILE B 1 13 ? 92.040 -15.601 -36.398 1.00 22.69 13 ILE B N 1
ATOM 3559 C CA . ILE B 1 13 ? 90.603 -15.938 -36.234 1.00 22.15 13 ILE B CA 1
ATOM 3560 C C . ILE B 1 13 ? 90.524 -17.247 -35.460 1.00 23.59 13 ILE B C 1
ATOM 3561 O O . ILE B 1 13 ? 90.810 -18.293 -36.033 1.00 22.73 13 ILE B O 1
ATOM 3566 N N . LEU B 1 14 ? 90.205 -17.148 -34.184 1.00 20.71 14 LEU B N 1
ATOM 3567 C CA . LEU B 1 14 ? 90.046 -18.361 -33.400 1.00 27.34 14 LEU B CA 1
ATOM 3568 C C . LEU B 1 14 ? 88.558 -18.729 -33.393 1.00 27.20 14 LEU B C 1
ATOM 3569 O O . LEU B 1 14 ? 87.718 -18.027 -33.966 1.00 30.29 14 LEU B O 1
ATOM 3574 N N . GLU B 1 15 ? 88.192 -19.834 -32.740 1.00 34.58 15 GLU B N 1
ATOM 3575 C CA . GLU B 1 15 ? 86.789 -20.231 -32.820 1.00 34.37 15 GLU B CA 1
ATOM 3576 C C . GLU B 1 15 ? 85.887 -19.195 -32.153 1.00 35.19 15 GLU B C 1
ATOM 3577 O O . GLU B 1 15 ? 84.814 -18.845 -32.669 1.00 32.26 15 GLU B O 1
ATOM 3583 N N . ASN B 1 16 ? 86.336 -18.649 -31.038 1.00 33.78 16 ASN B N 1
ATOM 3584 C CA . ASN B 1 16 ? 85.508 -17.811 -30.192 1.00 35.26 16 ASN B CA 1
ATOM 3585 C C . ASN B 1 16 ? 85.656 -16.331 -30.545 1.00 35.90 16 ASN B C 1
ATOM 3586 O O . ASN B 1 16 ? 84.674 -15.572 -30.505 1.00 34.39 16 ASN B O 1
ATOM 3591 N N . GLU B 1 17 ? 86.867 -15.912 -30.915 1.00 33.41 17 GLU B N 1
ATOM 3592 C CA . GLU B 1 17 ? 87.186 -14.500 -31.118 1.00 31.02 17 GLU B CA 1
ATOM 3593 C C . GLU B 1 17 ? 88.401 -14.409 -32.034 1.00 23.38 17 GLU B C 1
ATOM 3594 O O . GLU B 1 17 ? 89.087 -15.398 -32.282 1.00 26.15 17 GLU B O 1
ATOM 3600 N N . ALA B 1 18 ? 88.649 -13.209 -32.548 1.00 26.90 18 ALA B N 1
ATOM 3601 C CA . ALA B 1 18 ? 89.908 -12.887 -33.208 1.00 28.79 18 ALA B CA 1
ATOM 3602 C C . ALA B 1 18 ? 90.788 -12.113 -32.232 1.00 29.14 18 ALA B C 1
ATOM 3603 O O . ALA B 1 18 ? 90.291 -11.289 -31.453 1.00 27.69 18 ALA B O 1
ATOM 3605 N N . ARG B 1 19 ? 92.088 -12.399 -32.256 1.00 24.97 19 ARG B N 1
ATOM 3606 C CA . ARG B 1 19 ? 93.003 -11.706 -31.362 1.00 29.23 19 ARG B CA 1
ATOM 3607 C C . ARG B 1 19 ? 94.428 -11.890 -31.855 1.00 26.68 19 ARG B C 1
ATOM 3608 O O . ARG B 1 19 ? 94.730 -12.791 -32.640 1.00 24.66 19 ARG B O 1
ATOM 3616 N N . VAL B 1 20 ? 95.307 -11.022 -31.369 1.00 28.26 20 VAL B N 1
ATOM 3617 C CA . VAL B 1 20 ? 96.700 -11.066 -31.790 1.00 26.09 20 VAL B CA 1
ATOM 3618 C C . VAL B 1 20 ? 97.395 -12.141 -30.958 1.00 27.35 20 VAL B C 1
ATOM 3619 O O . VAL B 1 20 ? 97.525 -12.009 -29.742 1.00 26.06 20 VAL B O 1
ATOM 3623 N N . VAL B 1 21 ? 97.767 -13.246 -31.610 1.00 26.68 21 VAL B N 1
ATOM 3624 C CA . VAL B 1 21 ? 98.464 -14.362 -30.978 1.00 28.44 21 VAL B CA 1
ATOM 3625 C C . VAL B 1 21 ? 99.374 -14.967 -32.028 1.00 26.93 21 VAL B C 1
ATOM 3626 O O . VAL B 1 21 ? 99.153 -14.808 -33.229 1.00 29.18 21 VAL B O 1
ATOM 3630 N N . ASP B 1 22 ? 100.399 -15.669 -31.563 1.00 24.12 22 ASP B N 1
ATOM 3631 C CA . ASP B 1 22 ? 101.320 -16.399 -32.414 1.00 26.17 22 ASP B CA 1
ATOM 3632 C C . ASP B 1 22 ? 100.832 -17.831 -32.601 1.00 25.17 22 ASP B C 1
ATOM 3633 O O . ASP B 1 22 ? 100.178 -18.402 -31.722 1.00 24.98 22 ASP B O 1
ATOM 3638 N N . ILE B 1 23 ? 101.140 -18.395 -33.767 1.00 22.49 23 ILE B N 1
ATOM 3639 C CA . ILE B 1 23 ? 100.818 -19.782 -34.095 1.00 27.33 23 ILE B CA 1
ATOM 3640 C C . ILE B 1 23 ? 102.121 -20.506 -34.376 1.00 26.07 23 ILE B C 1
ATOM 3641 O O . ILE B 1 23 ? 102.888 -20.086 -35.250 1.00 28.45 23 ILE B O 1
ATOM 3646 N N . ALA B 1 24 ? 102.364 -21.587 -33.643 1.00 23.22 24 ALA B N 1
ATOM 3647 C CA . ALA B 1 24 ? 103.491 -22.480 -33.862 1.00 23.49 24 ALA B CA 1
ATOM 3648 C C . ALA B 1 24 ? 103.018 -23.696 -34.637 1.00 24.77 24 ALA B C 1
ATOM 3649 O O . ALA B 1 24 ? 101.950 -24.245 -34.350 1.00 25.45 24 ALA B O 1
ATOM 3651 N N . VAL B 1 25 ? 103.840 -24.135 -35.584 1.00 23.03 25 VAL B N 1
ATOM 3652 C CA . VAL B 1 25 ? 103.520 -25.234 -36.484 1.00 24.94 25 VAL B CA 1
ATOM 3653 C C . VAL B 1 25 ? 104.625 -26.278 -36.406 1.00 29.68 25 VAL B C 1
ATOM 3654 O O . VAL B 1 25 ? 105.814 -25.938 -36.375 1.00 26.04 25 VAL B O 1
ATOM 3658 N N . LYS B 1 26 ? 104.227 -27.551 -36.396 1.00 27.86 26 LYS B N 1
ATOM 3659 C CA . LYS B 1 26 ? 105.165 -28.663 -36.473 1.00 32.92 26 LYS B CA 1
ATOM 3660 C C . LYS B 1 26 ? 104.567 -29.733 -37.379 1.00 32.69 26 LYS B C 1
ATOM 3661 O O . LYS B 1 26 ? 103.420 -30.140 -37.187 1.00 31.43 26 LYS B O 1
ATOM 3667 N N . GLY B 1 27 ? 105.331 -30.161 -38.378 1.00 34.39 27 GLY B N 1
ATOM 3668 C CA . GLY B 1 27 ? 104.888 -31.206 -39.283 1.00 39.50 27 GLY B CA 1
ATOM 3669 C C . GLY B 1 27 ? 103.524 -31.019 -39.928 1.00 35.61 27 GLY B C 1
ATOM 3670 O O . GLY B 1 27 ? 102.690 -31.931 -39.920 1.00 37.79 27 GLY B O 1
ATOM 3671 N N . GLY B 1 28 ? 103.265 -29.862 -40.512 1.00 30.63 28 GLY B N 1
ATOM 3672 C CA . GLY B 1 28 ? 101.973 -29.624 -41.181 1.00 25.96 28 GLY B CA 1
ATOM 3673 C C . GLY B 1 28 ? 100.814 -29.465 -40.215 1.00 30.80 28 GLY B C 1
ATOM 3674 O O . GLY B 1 28 ? 99.700 -29.254 -40.689 1.00 28.39 28 GLY B O 1
ATOM 3675 N N . LYS B 1 29 ? 101.086 -29.523 -38.911 1.00 30.00 29 LYS B N 1
ATOM 3676 C CA . LYS B 1 29 ? 100.029 -29.434 -37.878 1.00 31.54 29 LYS B CA 1
ATOM 3677 C C . LYS B 1 29 ? 100.231 -28.227 -36.955 1.00 24.46 29 LYS B C 1
ATOM 3678 O O . LYS B 1 29 ? 101.377 -27.841 -36.727 1.00 29.01 29 LYS B O 1
ATOM 3684 N N . ILE B 1 30 ? 99.136 -27.648 -36.475 1.00 26.47 30 ILE B N 1
ATOM 3685 C CA . ILE B 1 30 ? 99.202 -26.528 -35.498 1.00 21.11 30 ILE B CA 1
ATOM 3686 C C . ILE B 1 30 ? 99.684 -27.105 -34.163 1.00 26.44 30 ILE B C 1
ATOM 3687 O O . ILE B 1 30 ? 98.959 -27.890 -33.547 1.00 26.22 30 ILE B O 1
ATOM 3692 N N . ALA B 1 31 ? 100.883 -26.722 -33.767 1.00 24.19 31 ALA B N 1
ATOM 3693 C CA . ALA B 1 31 ? 101.463 -27.285 -32.556 1.00 25.39 31 ALA B CA 1
ATOM 3694 C C . ALA B 1 31 ? 101.066 -26.501 -31.315 1.00 24.03 31 ALA B C 1
ATOM 3695 O O . ALA B 1 31 ? 100.898 -27.089 -30.237 1.00 27.21 31 ALA B O 1
ATOM 3697 N N . ALA B 1 32 ? 100.883 -25.193 -31.451 1.00 20.97 32 ALA B N 1
ATOM 3698 C CA . ALA B 1 32 ? 100.577 -24.359 -30.303 1.00 22.00 32 ALA B CA 1
ATOM 3699 C C . ALA B 1 32 ? 100.032 -23.024 -30.788 1.00 24.72 32 ALA B C 1
ATOM 3700 O O . ALA B 1 32 ? 100.317 -22.575 -31.908 1.00 24.62 32 ALA B O 1
ATOM 3702 N N . ILE B 1 33 ? 99.239 -22.401 -29.915 1.00 25.34 33 ILE B N 1
ATOM 3703 C CA . ILE B 1 33 ? 98.689 -21.065 -30.102 1.00 24.56 33 ILE B CA 1
ATOM 3704 C C . ILE B 1 33 ? 98.846 -20.308 -28.793 1.00 27.47 33 ILE B C 1
ATOM 3705 O O . ILE B 1 33 ? 98.568 -20.855 -27.720 1.00 27.37 33 ILE B O 1
ATOM 3710 N N . GLY B 1 34 ? 99.295 -19.054 -28.875 1.00 29.98 34 GLY B N 1
ATOM 3711 C CA . GLY B 1 34 ? 99.494 -18.243 -27.687 1.00 31.11 34 GLY B CA 1
ATOM 3712 C C . GLY B 1 34 ? 100.635 -17.247 -27.880 1.00 35.62 34 GLY B C 1
ATOM 3713 O O . GLY B 1 34 ? 100.935 -16.836 -29.004 1.00 30.29 34 GLY B O 1
ATOM 3714 N N . GLN B 1 35 ? 101.249 -16.860 -26.752 1.00 37.17 35 GLN B N 1
ATOM 3715 C CA . GLN B 1 35 ? 102.348 -15.898 -26.710 1.00 39.91 35 GLN B CA 1
ATOM 3716 C C . GLN B 1 35 ? 103.640 -16.551 -26.221 1.00 43.25 35 GLN B C 1
ATOM 3717 O O . GLN B 1 35 ? 103.633 -17.630 -25.619 1.00 34.73 35 GLN B O 1
ATOM 3723 N N . ASP B 1 36 ? 104.757 -15.861 -26.478 1.00 40.97 36 ASP B N 1
ATOM 3724 C CA . ASP B 1 36 ? 106.096 -16.329 -26.109 1.00 43.03 36 ASP B CA 1
ATOM 3725 C C . ASP B 1 36 ? 106.277 -17.800 -26.459 1.00 40.08 36 ASP B C 1
ATOM 3726 O O . ASP B 1 36 ? 106.647 -18.621 -25.620 1.00 37.82 36 ASP B O 1
ATOM 3731 N N . LEU B 1 37 ? 105.996 -18.139 -27.714 1.00 38.82 37 LEU B N 1
ATOM 3732 C CA . LEU B 1 37 ? 106.080 -19.536 -28.119 1.00 38.16 37 LEU B CA 1
ATOM 3733 C C . LEU B 1 37 ? 107.521 -20.006 -28.309 1.00 39.41 37 LEU B C 1
ATOM 3734 O O . LEU B 1 37 ? 107.769 -21.216 -28.312 1.00 38.69 37 LEU B O 1
ATOM 3739 N N . GLY B 1 38 ? 108.470 -19.089 -28.460 1.00 42.14 38 GLY B N 1
ATOM 3740 C CA . GLY B 1 38 ? 109.871 -19.461 -28.434 1.00 48.42 38 GLY B CA 1
ATOM 3741 C C . GLY B 1 38 ? 110.583 -19.477 -29.773 1.00 45.52 38 GLY B C 1
ATOM 3742 O O . GLY B 1 38 ? 110.384 -18.596 -30.616 1.00 41.05 38 GLY B O 1
ATOM 3743 N N . ASP B 1 39 ? 111.425 -20.485 -29.968 1.00 47.33 39 ASP B N 1
ATOM 3744 C CA . ASP B 1 39 ? 112.277 -20.574 -31.144 1.00 45.83 39 ASP B CA 1
ATOM 3745 C C . ASP B 1 39 ? 111.615 -21.420 -32.218 1.00 44.37 39 ASP B C 1
ATOM 3746 O O . ASP B 1 39 ? 110.798 -22.301 -31.930 1.00 43.27 39 ASP B O 1
ATOM 3751 N N . ALA B 1 40 ? 111.991 -21.150 -33.464 1.00 42.08 40 ALA B N 1
ATOM 3752 C CA . ALA B 1 40 ? 111.514 -21.918 -34.600 1.00 42.20 40 ALA B CA 1
ATOM 3753 C C . ALA B 1 40 ? 112.501 -21.753 -35.747 1.00 40.36 40 ALA B C 1
ATOM 3754 O O . ALA B 1 40 ? 113.204 -20.743 -35.840 1.00 40.72 40 ALA B O 1
ATOM 3756 N N . LYS B 1 41 ? 112.543 -22.761 -36.614 1.00 39.87 41 LYS B N 1
ATOM 3757 C CA . LYS B 1 41 ? 113.416 -22.702 -37.781 1.00 43.41 41 LYS B CA 1
ATOM 3758 C C . LYS B 1 41 ? 113.037 -21.545 -38.698 1.00 44.71 41 LYS B C 1
ATOM 3759 O O . LYS B 1 41 ? 113.910 -20.906 -39.303 1.00 43.47 41 LYS B O 1
ATOM 3765 N N . GLU B 1 42 ? 111.742 -21.266 -38.824 1.00 39.01 42 GLU B N 1
ATOM 3766 C CA . GLU B 1 42 ? 111.267 -20.184 -39.672 1.00 35.59 42 GLU B CA 1
ATOM 3767 C C . GLU B 1 42 ? 110.220 -19.373 -38.927 1.00 36.67 42 GLU B C 1
ATOM 3768 O O . GLU B 1 42 ? 109.417 -19.919 -38.156 1.00 33.08 42 GLU B O 1
ATOM 3774 N N . VAL B 1 43 ? 110.243 -18.064 -39.152 1.00 32.51 43 VAL B N 1
ATOM 3775 C CA . VAL B 1 43 ? 109.331 -17.131 -38.510 1.00 31.09 43 VAL B CA 1
ATOM 3776 C C . VAL B 1 43 ? 108.687 -16.277 -39.593 1.00 34.94 43 VAL B C 1
ATOM 3777 O O . VAL B 1 43 ? 109.386 -15.733 -40.457 1.00 32.63 43 VAL B O 1
ATOM 3781 N N . MET B 1 44 ? 107.359 -16.163 -39.556 1.00 29.10 44 MET B N 1
ATOM 3782 C CA . MET B 1 44 ? 106.643 -15.255 -40.441 1.00 27.18 44 MET B CA 1
ATOM 3783 C C . MET B 1 44 ? 106.104 -14.086 -39.636 1.00 25.91 44 MET B C 1
ATOM 3784 O O . MET B 1 44 ? 105.644 -14.261 -38.510 1.00 26.65 44 MET B O 1
ATOM 3789 N N . ASP B 1 45 ? 106.168 -12.891 -40.208 1.00 29.95 45 ASP B N 1
ATOM 3790 C CA . ASP B 1 45 ? 105.561 -11.709 -39.605 1.00 30.33 45 ASP B CA 1
ATOM 3791 C C . ASP B 1 45 ? 104.213 -11.447 -40.275 1.00 30.68 45 ASP B C 1
ATOM 3792 O O . ASP B 1 45 ? 104.159 -11.067 -41.448 1.00 30.40 45 ASP B O 1
ATOM 3797 N N . ALA B 1 46 ? 103.126 -11.670 -39.536 1.00 27.93 46 ALA B N 1
ATOM 3798 C CA . ALA B 1 46 ? 101.773 -11.408 -40.004 1.00 27.06 46 ALA B CA 1
ATOM 3799 C C . ALA B 1 46 ? 101.185 -10.097 -39.451 1.00 26.12 46 ALA B C 1
ATOM 3800 O O . ALA B 1 46 ? 99.962 -9.905 -39.513 1.00 26.29 46 ALA B O 1
ATOM 3802 N N . SER B 1 47 ? 102.028 -9.180 -38.948 1.00 26.63 47 SER B N 1
ATOM 3803 C CA . SER B 1 47 ? 101.547 -7.898 -38.411 1.00 27.50 47 SER B CA 1
ATOM 3804 C C . SER B 1 47 ? 100.631 -7.183 -39.400 1.00 24.04 47 SER B C 1
ATOM 3805 O O . SER B 1 47 ? 100.926 -7.105 -40.593 1.00 29.19 47 SER B O 1
ATOM 3808 N N . GLY B 1 48 ? 99.545 -6.607 -38.889 1.00 27.21 48 GLY B N 1
ATOM 3809 C CA . GLY B 1 48 ? 98.602 -5.896 -39.750 1.00 27.85 48 GLY B CA 1
ATOM 3810 C C . GLY B 1 48 ? 97.830 -6.768 -40.726 1.00 29.60 48 GLY B C 1
ATOM 3811 O O . GLY B 1 48 ? 97.258 -6.252 -41.688 1.00 27.73 48 GLY B O 1
ATOM 3812 N N . LEU B 1 49 ? 97.813 -8.081 -40.517 1.00 24.77 49 LEU B N 1
ATOM 3813 C CA . LEU B 1 49 ? 97.091 -9.006 -41.372 1.00 21.24 49 LEU B CA 1
ATOM 3814 C C . LEU B 1 49 ? 96.120 -9.821 -40.535 1.00 26.77 49 LEU B C 1
ATOM 3815 O O . LEU B 1 49 ? 96.318 -10.025 -39.333 1.00 23.98 49 LEU B O 1
ATOM 3820 N N . VAL B 1 50 ? 95.121 -10.366 -41.219 1.00 22.82 50 VAL B N 1
ATOM 3821 C CA . VAL B 1 50 ? 94.196 -11.314 -40.560 1.00 21.48 50 VAL B CA 1
ATOM 3822 C C . VAL B 1 50 ? 94.677 -12.715 -40.952 1.00 23.51 50 VAL B C 1
ATOM 3823 O O . VAL B 1 50 ? 94.904 -12.949 -42.150 1.00 22.70 50 VAL B O 1
ATOM 3827 N N . VAL B 1 51 ? 94.873 -13.575 -39.962 1.00 22.30 51 VAL B N 1
ATOM 3828 C CA . VAL B 1 51 ? 95.260 -14.983 -40.242 1.00 21.16 51 VAL B CA 1
ATOM 3829 C C . VAL B 1 51 ? 94.004 -15.835 -40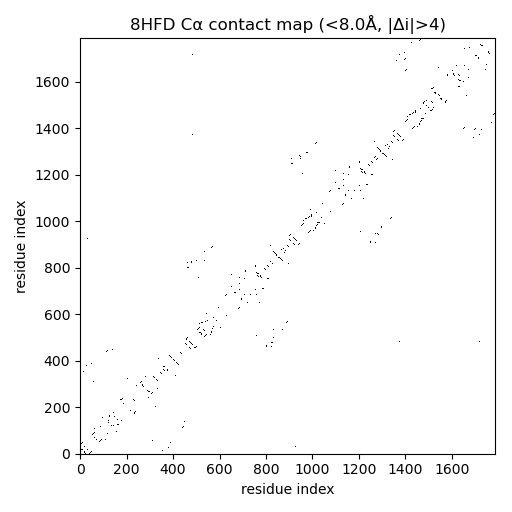.085 1.00 20.93 51 VAL B C 1
ATOM 3830 O O . VAL B 1 51 ? 93.563 -16.057 -38.956 1.00 18.47 51 VAL B O 1
ATOM 3834 N N . SER B 1 52 ? 93.425 -16.198 -41.215 1.00 20.86 52 SER B N 1
ATOM 3835 C CA . SER B 1 52 ? 92.191 -17.009 -41.211 1.00 22.61 52 SER B CA 1
ATOM 3836 C C . SER B 1 52 ? 92.482 -18.470 -41.484 1.00 20.17 52 SER B C 1
ATOM 3837 O O . SER B 1 52 ? 93.443 -18.766 -42.178 1.00 21.28 52 SER B O 1
ATOM 3840 N N . PRO B 1 53 ? 91.643 -19.378 -40.967 1.00 22.86 53 PRO B N 1
ATOM 3841 C CA . PRO B 1 53 ? 91.729 -20.759 -41.364 1.00 21.92 53 PRO B CA 1
ATOM 3842 C C . PRO B 1 53 ? 91.559 -20.699 -42.889 1.00 22.66 53 PRO B C 1
ATOM 3843 O O . PRO B 1 53 ? 90.842 -19.841 -43.374 1.00 20.14 53 PRO B O 1
ATOM 3847 N N . GLY B 1 54 ? 92.231 -21.580 -43.617 1.00 21.62 54 GLY B N 1
ATOM 3848 C CA . GLY B 1 54 ? 92.023 -21.651 -45.069 1.00 22.56 54 GLY B CA 1
ATOM 3849 C C . GLY B 1 54 ? 90.573 -21.976 -45.384 1.00 27.75 54 GLY B C 1
ATOM 3850 O O . GLY B 1 54 ? 89.945 -22.704 -44.634 1.00 23.42 54 GLY B O 1
ATOM 3851 N N . MET B 1 55 ? 90.057 -21.402 -46.453 1.00 24.23 55 MET B N 1
ATOM 3852 C CA . MET B 1 55 ? 88.655 -21.646 -46.830 1.00 21.21 55 MET B CA 1
ATOM 3853 C C . MET B 1 55 ? 88.437 -23.113 -47.187 1.00 22.18 55 MET B C 1
ATOM 3854 O O . MET B 1 55 ? 89.296 -23.699 -47.847 1.00 18.31 55 MET B O 1
ATOM 3859 N N . VAL B 1 56 ? 87.342 -23.670 -46.705 1.00 20.35 56 VAL B N 1
ATOM 3860 C CA . VAL B 1 56 ? 86.927 -25.020 -47.064 1.00 21.95 56 VAL B CA 1
ATOM 3861 C C . VAL B 1 56 ? 85.779 -24.848 -48.044 1.00 23.67 56 VAL B C 1
ATOM 3862 O O . VAL B 1 56 ? 84.667 -24.481 -47.644 1.00 23.78 56 VAL B O 1
ATOM 3866 N N . ASP B 1 57 ? 86.040 -25.070 -49.324 1.00 19.27 57 ASP B N 1
ATOM 3867 C CA . ASP B 1 57 ? 85.037 -24.801 -50.353 1.00 24.20 57 ASP B CA 1
ATOM 3868 C C . ASP B 1 57 ? 84.310 -26.108 -50.638 1.00 23.65 57 ASP B C 1
ATOM 3869 O O . ASP B 1 57 ? 84.865 -27.018 -51.265 1.00 24.71 57 ASP B O 1
ATOM 3874 N N . ALA B 1 58 ? 83.084 -26.211 -50.134 1.00 24.20 58 ALA B N 1
ATOM 3875 C CA . ALA B 1 58 ? 82.304 -27.435 -50.197 1.00 24.26 58 ALA B CA 1
ATOM 3876 C C . ALA B 1 58 ? 81.640 -27.648 -51.559 1.00 27.06 58 ALA B C 1
ATOM 3877 O O . ALA B 1 58 ? 80.791 -28.543 -51.681 1.00 27.27 58 ALA B O 1
ATOM 3879 N N . HIS B 1 59 ? 81.987 -26.871 -52.588 1.00 21.68 59 HIS B N 1
ATOM 3880 C CA . HIS B 1 59 ? 81.200 -26.987 -53.808 1.00 21.82 59 HIS B CA 1
ATOM 3881 C C . HIS B 1 59 ? 81.971 -26.475 -55.014 1.00 21.88 59 HIS B C 1
ATOM 3882 O O . HIS B 1 59 ? 81.730 -25.362 -55.500 1.00 21.85 59 HIS B O 1
ATOM 3889 N N . THR B 1 60 ? 82.879 -27.308 -55.509 1.00 20.99 60 THR B N 1
ATOM 3890 C CA . THR B 1 60 ? 83.855 -26.951 -56.528 1.00 24.25 60 THR B CA 1
ATOM 3891 C C . THR B 1 60 ? 83.681 -27.914 -57.687 1.00 22.32 60 THR B C 1
ATOM 3892 O O . THR B 1 60 ? 83.666 -29.134 -57.487 1.00 24.98 60 THR B O 1
ATOM 3896 N N . HIS B 1 61 ? 83.550 -27.382 -58.890 1.00 20.40 61 HIS B N 1
ATOM 3897 C CA . HIS B 1 61 ? 83.608 -28.200 -60.089 1.00 23.93 61 HIS B CA 1
ATOM 3898 C C . HIS B 1 61 ? 84.987 -28.090 -60.718 1.00 23.13 61 HIS B C 1
ATOM 3899 O O . HIS B 1 61 ? 85.376 -27.006 -61.154 1.00 26.12 61 HIS B O 1
ATOM 3906 N N . ILE B 1 62 ? 85.673 -29.222 -60.857 1.00 25.99 62 ILE B N 1
ATOM 3907 C CA . ILE B 1 62 ? 86.979 -29.299 -61.574 1.00 26.01 62 ILE B CA 1
ATOM 3908 C C . ILE B 1 62 ? 86.753 -29.948 -62.946 1.00 29.39 62 ILE B C 1
ATOM 3909 O O . ILE B 1 62 ? 87.264 -29.404 -63.929 1.00 27.89 62 ILE B O 1
ATOM 3914 N N . SER B 1 63 ? 86.052 -31.082 -62.997 1.00 26.66 63 SER B N 1
ATOM 3915 C CA . SER B 1 63 ? 85.658 -31.742 -64.269 1.00 27.70 63 SER B CA 1
ATOM 3916 C C . SER B 1 63 ? 86.838 -32.333 -65.057 1.00 32.18 63 SER B C 1
ATOM 3917 O O . SER B 1 63 ? 86.722 -32.366 -66.272 1.00 27.32 63 SER B O 1
ATOM 3920 N N . GLU B 1 64 ? 87.874 -32.848 -64.398 1.00 30.00 64 GLU B N 1
ATOM 3921 C CA . GLU B 1 64 ? 89.103 -33.229 -65.160 1.00 30.00 64 GLU B CA 1
ATOM 3922 C C . GLU B 1 64 ? 89.194 -34.317 -66.238 1.00 30.00 64 GLU B C 1
ATOM 3923 O O . GLU B 1 64 ? 89.452 -33.937 -67.390 1.00 30.00 64 GLU B O 1
ATOM 3929 N N . PRO B 1 65 ? 88.980 -35.628 -65.988 1.00 39.65 65 PRO B N 1
ATOM 3930 C CA . PRO B 1 65 ? 88.884 -36.574 -67.106 1.00 37.42 65 PRO B CA 1
ATOM 3931 C C . PRO B 1 65 ? 87.636 -36.214 -67.925 1.00 37.01 65 PRO B C 1
ATOM 3932 O O . PRO B 1 65 ? 86.637 -35.959 -67.302 1.00 43.27 65 PRO B O 1
ATOM 3936 N N . GLY B 1 66 ? 87.740 -36.134 -69.262 1.00 34.89 66 GLY B N 1
ATOM 3937 C CA . GLY B 1 66 ? 86.533 -35.905 -70.074 1.00 34.53 66 GLY B CA 1
ATOM 3938 C C . GLY B 1 66 ? 86.299 -34.452 -70.392 1.00 35.45 66 GLY B C 1
ATOM 3939 O O . GLY B 1 66 ? 86.116 -34.131 -71.564 1.00 34.25 66 GLY B O 1
ATOM 3940 N N . ARG B 1 67 ? 86.293 -33.622 -69.365 1.00 27.36 67 ARG B N 1
ATOM 3941 C CA . ARG B 1 67 ? 85.981 -32.199 -69.589 1.00 31.74 67 ARG B CA 1
ATOM 3942 C C . ARG B 1 67 ? 87.086 -31.355 -68.941 1.00 30.56 67 ARG B C 1
ATOM 3943 O O . ARG B 1 67 ? 86.786 -30.257 -68.468 1.00 27.13 67 ARG B O 1
ATOM 3951 N N . SER B 1 68 ? 88.321 -31.858 -68.928 1.00 30.12 68 SER B N 1
ATOM 3952 C CA . SER B 1 68 ? 89.478 -31.132 -68.334 1.00 32.48 68 SER B CA 1
ATOM 3953 C C . SER B 1 68 ? 89.671 -29.793 -69.036 1.00 30.11 68 SER B C 1
ATOM 3954 O O . SER B 1 68 ? 90.208 -28.878 -68.405 1.00 31.49 68 SER B O 1
ATOM 3957 N N . HIS B 1 69 ? 89.289 -29.724 -70.306 1.00 26.59 69 HIS B N 1
ATOM 3958 C CA . HIS B 1 69 ? 89.523 -28.475 -71.004 1.00 26.16 69 HIS B CA 1
ATOM 3959 C C . HIS B 1 69 ? 88.640 -27.358 -70.466 1.00 30.43 69 HIS B C 1
ATOM 3960 O O . HIS B 1 69 ? 88.842 -26.199 -70.838 1.00 28.80 69 HIS B O 1
ATOM 3967 N N . TRP B 1 70 ? 87.691 -27.689 -69.578 1.00 28.60 70 TRP B N 1
ATOM 3968 C CA . TRP B 1 70 ? 86.859 -26.705 -68.890 1.00 26.70 70 TRP B CA 1
ATOM 3969 C C . TRP B 1 70 ? 87.616 -26.029 -67.747 1.00 26.72 70 TRP B C 1
ATOM 3970 O O . TRP B 1 70 ? 87.452 -24.828 -67.514 1.00 27.27 70 TRP B O 1
ATOM 3981 N N . GLU B 1 71 ? 88.400 -26.801 -66.999 1.00 25.07 71 GLU B N 1
ATOM 3982 C CA . GLU B 1 71 ? 89.200 -26.290 -65.890 1.00 29.01 71 GLU B CA 1
ATOM 3983 C C . GLU B 1 71 ? 90.357 -27.244 -65.620 1.00 25.95 71 GLU B C 1
ATOM 3984 O O . GLU B 1 71 ? 91.487 -26.983 -66.044 1.00 26.77 71 GLU B O 1
ATOM 3990 N N . GLY B 1 72 ? 90.086 -28.364 -64.945 1.00 25.14 72 GLY B N 1
ATOM 3991 C CA . GLY B 1 72 ? 91.125 -29.343 -64.666 1.00 25.90 72 GLY B CA 1
ATOM 3992 C C . GLY B 1 72 ? 91.857 -29.055 -63.362 1.00 25.82 72 GLY B C 1
ATOM 3993 O O . GLY B 1 72 ? 91.794 -27.961 -62.804 1.00 24.57 72 GLY B O 1
ATOM 3994 N N . TYR B 1 73 ? 92.562 -30.073 -62.861 1.00 20.34 73 TYR B N 1
ATOM 3995 C CA . TYR B 1 73 ? 93.164 -29.983 -61.525 1.00 23.56 73 TYR B CA 1
ATOM 3996 C C . TYR B 1 73 ? 94.309 -28.961 -61.460 1.00 25.64 73 TYR B C 1
ATOM 3997 O O . TYR B 1 73 ? 94.485 -28.273 -60.442 1.00 24.88 73 TYR B O 1
ATOM 4006 N N . GLU B 1 74 ? 95.092 -28.849 -62.534 1.00 20.19 74 GLU B N 1
ATOM 4007 C CA . GLU B 1 74 ? 96.276 -27.997 -62.520 1.00 21.76 74 GLU B CA 1
ATOM 4008 C C . GLU B 1 74 ? 95.890 -26.549 -62.302 1.00 22.67 74 GLU B C 1
ATOM 4009 O O . GLU B 1 74 ? 96.314 -25.913 -61.330 1.00 24.13 74 GLU B O 1
ATOM 4015 N N . THR B 1 75 ? 95.073 -26.014 -63.206 1.00 22.16 75 THR B N 1
ATOM 4016 C CA . THR B 1 75 ? 94.666 -24.619 -63.096 1.00 25.90 75 THR B CA 1
ATOM 4017 C C . THR B 1 75 ? 93.682 -24.425 -61.945 1.00 22.37 75 THR B C 1
ATOM 4018 O O . THR B 1 75 ? 93.799 -23.465 -61.181 1.00 24.24 75 THR B O 1
ATOM 4022 N N . GLY B 1 76 ? 92.708 -25.324 -61.800 1.00 25.46 76 GLY B N 1
ATOM 4023 C CA . GLY B 1 76 ? 91.676 -25.126 -60.791 1.00 21.32 76 GLY B CA 1
ATOM 4024 C C . GLY B 1 76 ? 92.220 -25.013 -59.375 1.00 23.30 76 GLY B C 1
ATOM 4025 O O . GLY B 1 76 ? 91.834 -24.116 -58.616 1.00 19.73 76 GLY B O 1
ATOM 4026 N N . THR B 1 77 ? 93.145 -25.901 -58.995 1.00 21.43 77 THR B N 1
ATOM 4027 C CA . THR B 1 77 ? 93.628 -25.815 -57.616 1.00 22.26 77 THR B CA 1
ATOM 4028 C C . THR B 1 77 ? 94.655 -24.700 -57.416 1.00 22.49 77 THR B C 1
ATOM 4029 O O . THR B 1 77 ? 94.848 -24.253 -56.283 1.00 21.66 77 THR B O 1
ATOM 4033 N N . ARG B 1 78 ? 95.297 -24.213 -58.478 1.00 21.98 78 ARG B N 1
ATOM 4034 C CA . ARG B 1 78 ? 96.124 -23.013 -58.328 1.00 23.40 78 ARG B CA 1
ATOM 4035 C C . ARG B 1 78 ? 95.257 -21.787 -58.100 1.00 21.09 78 ARG B C 1
ATOM 4036 O O . ARG B 1 78 ? 95.532 -20.976 -57.209 1.00 21.75 78 ARG B O 1
ATOM 4044 N N . ALA B 1 79 ? 94.199 -21.633 -58.899 1.00 19.13 79 ALA B N 1
ATOM 4045 C CA . ALA B 1 79 ? 93.213 -20.594 -58.621 1.00 21.36 79 ALA B CA 1
ATOM 4046 C C . ALA B 1 79 ? 92.688 -20.676 -57.191 1.00 20.37 79 ALA B C 1
ATOM 4047 O O . ALA B 1 79 ? 92.496 -19.652 -56.518 1.00 18.76 79 ALA B O 1
ATOM 4049 N N . ALA B 1 80 ? 92.420 -21.891 -56.711 1.00 20.87 80 ALA B N 1
ATOM 4050 C CA . ALA B 1 80 ? 91.898 -22.028 -55.356 1.00 22.03 80 ALA B CA 1
ATOM 4051 C C . ALA B 1 80 ? 92.921 -21.541 -54.324 1.00 19.12 80 ALA B C 1
ATOM 4052 O O . ALA B 1 80 ? 92.588 -20.765 -53.422 1.00 17.73 80 ALA B O 1
ATOM 4054 N N . ALA B 1 81 ? 94.185 -21.957 -54.465 1.00 20.22 81 ALA B N 1
ATOM 4055 C CA . ALA B 1 81 ? 95.197 -21.540 -53.498 1.00 22.00 81 ALA B CA 1
ATOM 4056 C C . ALA B 1 81 ? 95.419 -20.030 -53.565 1.00 21.24 81 ALA B C 1
ATOM 4057 O O . ALA B 1 81 ? 95.564 -19.371 -52.532 1.00 21.42 81 ALA B O 1
ATOM 4059 N N . LYS B 1 82 ? 95.407 -19.455 -54.772 1.00 20.87 82 LYS B N 1
ATOM 4060 C CA . LYS B 1 82 ? 95.484 -18.000 -54.869 1.00 21.80 82 LYS B CA 1
ATOM 4061 C C . LYS B 1 82 ? 94.235 -17.328 -54.313 1.00 20.94 82 LYS B C 1
ATOM 4062 O O . LYS B 1 82 ? 94.295 -16.174 -53.877 1.00 24.02 82 LYS B O 1
ATOM 4068 N N . GLY B 1 83 ? 93.093 -18.019 -54.310 1.00 19.95 83 GLY B N 1
ATOM 4069 C CA . GLY B 1 83 ? 91.934 -17.428 -53.677 1.00 19.82 83 GLY B CA 1
ATOM 4070 C C . GLY B 1 83 ? 91.836 -17.685 -52.185 1.00 23.80 83 GLY B C 1
ATOM 4071 O O . GLY B 1 83 ? 90.804 -17.382 -51.560 1.00 21.68 83 GLY B O 1
ATOM 4072 N N . GLY B 1 84 ? 92.880 -18.251 -51.586 1.00 18.38 84 GLY B N 1
ATOM 4073 C CA . GLY B 1 84 ? 92.822 -18.496 -50.163 1.00 22.47 84 GLY B CA 1
ATOM 4074 C C . GLY B 1 84 ? 92.012 -19.706 -49.741 1.00 23.05 84 GLY B C 1
ATOM 4075 O O . GLY B 1 84 ? 91.633 -19.792 -48.575 1.00 21.78 84 GLY B O 1
ATOM 4076 N N . ILE B 1 85 ? 91.756 -20.648 -50.650 1.00 21.00 85 ILE B N 1
ATOM 4077 C CA . ILE B 1 85 ? 91.090 -21.909 -50.332 1.00 23.19 85 ILE B CA 1
ATOM 4078 C C . ILE B 1 85 ? 92.158 -22.984 -50.157 1.00 24.14 85 ILE B C 1
ATOM 4079 O O . ILE B 1 85 ? 93.038 -23.145 -51.013 1.00 20.68 85 ILE B O 1
ATOM 4084 N N . THR B 1 86 ? 92.092 -23.720 -49.047 1.00 22.85 86 THR B N 1
ATOM 4085 C CA . THR B 1 86 ? 93.078 -24.764 -48.786 1.00 23.30 86 THR B CA 1
ATOM 4086 C C . THR B 1 86 ? 92.500 -26.173 -48.868 1.00 23.99 86 THR B C 1
ATOM 4087 O O . THR B 1 86 ? 93.258 -27.133 -49.085 1.00 27.37 86 THR B O 1
ATOM 4091 N N . THR B 1 87 ? 91.179 -26.308 -48.773 1.00 22.97 87 THR B N 1
ATOM 4092 C CA . THR B 1 87 ? 90.489 -27.574 -48.971 1.00 23.93 87 THR B CA 1
ATOM 4093 C C . THR B 1 87 ? 89.269 -27.351 -49.847 1.00 22.88 87 THR B C 1
ATOM 4094 O O . THR B 1 87 ? 88.405 -26.536 -49.510 1.00 25.63 87 THR B O 1
ATOM 4098 N N . MET B 1 88 ? 89.202 -28.068 -50.956 1.00 16.06 88 MET B N 1
ATOM 4099 C CA . MET B 1 88 ? 87.996 -28.115 -51.754 1.00 21.54 88 MET B CA 1
ATOM 4100 C C . MET B 1 88 ? 87.296 -29.439 -51.494 1.00 21.51 88 MET B C 1
ATOM 4101 O O . MET B 1 88 ? 87.922 -30.420 -51.078 1.00 25.53 88 MET B O 1
ATOM 4106 N N . ILE B 1 89 ? 85.983 -29.442 -51.694 1.00 23.10 89 ILE B N 1
ATOM 4107 C CA . ILE B 1 89 ? 85.176 -30.653 -51.673 1.00 21.64 89 ILE B CA 1
ATOM 4108 C C . ILE B 1 89 ? 84.588 -30.758 -53.072 1.00 26.41 89 ILE B C 1
ATOM 4109 O O . ILE B 1 89 ? 83.717 -29.959 -53.456 1.00 26.55 89 ILE B O 1
ATOM 4114 N N . GLU B 1 90 ? 85.092 -31.711 -53.844 1.00 25.84 90 GLU B N 1
ATOM 4115 C CA . GLU B 1 90 ? 84.958 -31.703 -55.293 1.00 24.31 90 GLU B CA 1
ATOM 4116 C C . GLU B 1 90 ? 83.662 -32.396 -55.715 1.00 24.31 90 GLU B C 1
ATOM 4117 O O . GLU B 1 90 ? 83.394 -33.539 -55.319 1.00 24.13 90 GLU B O 1
ATOM 4123 N N . MET B 1 91 ? 82.885 -31.716 -56.552 1.00 23.05 91 MET B N 1
ATOM 4124 C CA . MET B 1 91 ? 81.659 -32.285 -57.098 1.00 22.26 91 MET B CA 1
ATOM 4125 C C . MET B 1 91 ? 81.951 -33.394 -58.107 1.00 26.46 91 MET B C 1
ATOM 4126 O O . MET B 1 91 ? 83.003 -33.399 -58.756 1.00 24.31 91 MET B O 1
ATOM 4131 N N . PRO B 1 92 ? 81.021 -34.372 -58.277 1.00 27.51 92 PRO B N 1
ATOM 4132 C CA . PRO B 1 92 ? 81.235 -35.509 -59.179 1.00 26.00 92 PRO B CA 1
ATOM 4133 C C . PRO B 1 92 ? 80.823 -35.277 -60.642 1.00 29.00 92 PRO B C 1
ATOM 4134 O O . PRO B 1 92 ? 80.862 -36.219 -61.379 1.00 25.14 92 PRO B O 1
ATOM 4138 N N . LEU B 1 93 ? 80.501 -34.035 -61.030 1.00 32.18 93 LEU B N 1
ATOM 4139 C CA . LEU B 1 93 ? 79.953 -33.815 -62.404 1.00 32.64 93 LEU B CA 1
ATOM 4140 C C . LEU B 1 93 ? 80.789 -32.941 -63.330 1.00 40.10 93 LEU B C 1
ATOM 4141 O O . LEU B 1 93 ? 81.565 -32.095 -62.835 1.00 32.69 93 LEU B O 1
ATOM 4146 N N . ASN B 1 94 ? 80.468 -33.063 -64.621 1.00 44.92 94 ASN B N 1
ATOM 4147 C CA . ASN B 1 94 ? 81.218 -32.402 -65.711 1.00 35.79 94 ASN B CA 1
ATOM 4148 C C . ASN B 1 94 ? 82.379 -33.348 -66.028 1.00 30.90 94 ASN B C 1
ATOM 4149 O O . ASN B 1 94 ? 82.585 -33.602 -67.207 1.00 33.67 94 ASN B O 1
ATOM 4154 N N . GLN B 1 95 ? 83.042 -33.918 -65.014 1.00 31.60 95 GLN B N 1
ATOM 4155 C CA . GLN B 1 95 ? 84.066 -34.897 -65.373 1.00 31.82 95 GLN B CA 1
ATOM 4156 C C . GLN B 1 95 ? 83.388 -36.094 -66.032 1.00 35.05 95 GLN B C 1
ATOM 4157 O O . GLN B 1 95 ? 82.201 -36.381 -65.808 1.00 30.94 95 GLN B O 1
ATOM 4163 N N . LEU B 1 96 ? 84.142 -36.777 -66.888 1.00 32.54 96 LEU B N 1
ATOM 4164 C CA . LEU B 1 96 ? 83.638 -37.951 -67.588 1.00 33.58 96 LEU B CA 1
ATOM 4165 C C . LEU B 1 96 ? 84.737 -39.002 -67.519 1.00 34.94 96 LEU B C 1
ATOM 4166 O O . LEU B 1 96 ? 85.863 -38.754 -68.006 1.00 37.21 96 LEU B O 1
ATOM 4171 N N . PRO B 1 97 ? 84.484 -40.171 -66.915 1.00 33.36 97 PRO B N 1
ATOM 4172 C CA . PRO B 1 97 ? 83.194 -40.598 -66.356 1.00 39.31 97 PRO B CA 1
ATOM 4173 C C . PRO B 1 97 ? 82.800 -39.791 -65.116 1.00 34.44 97 PRO B C 1
ATOM 4174 O O . PRO B 1 97 ? 83.699 -39.413 -64.345 1.00 30.80 97 PRO B O 1
ATOM 4178 N N . ALA B 1 98 ? 81.508 -39.526 -64.912 1.00 29.03 98 ALA B N 1
ATOM 4179 C CA . ALA B 1 98 ? 81.105 -38.905 -63.652 1.00 30.44 98 ALA B CA 1
ATOM 4180 C C . ALA B 1 98 ? 81.497 -39.812 -62.491 1.00 29.23 98 ALA B C 1
ATOM 4181 O O . ALA B 1 98 ? 81.653 -41.025 -62.651 1.00 33.49 98 ALA B O 1
ATOM 4183 N N . THR B 1 99 ? 81.699 -39.213 -61.316 1.00 26.32 99 THR B N 1
ATOM 4184 C CA . THR B 1 99 ? 82.290 -39.927 -60.182 1.00 26.33 99 THR B CA 1
ATOM 4185 C C . THR B 1 99 ? 81.206 -40.658 -59.403 1.00 29.39 99 THR B C 1
ATOM 4186 O O . THR B 1 99 ? 80.616 -40.110 -58.465 1.00 29.58 99 THR B O 1
ATOM 4190 N N . VAL B 1 100 ? 80.946 -41.920 -59.780 1.00 26.52 100 VAL B N 1
ATOM 4191 C CA . VAL B 1 100 ? 79.756 -42.626 -59.296 1.00 28.36 100 VAL B CA 1
ATOM 4192 C C . VAL B 1 100 ? 80.048 -44.005 -58.716 1.00 29.24 100 VAL B C 1
ATOM 4193 O O . VAL B 1 100 ? 79.139 -44.650 -58.183 1.00 28.82 100 VAL B O 1
ATOM 4197 N N . ASP B 1 101 ? 81.282 -44.490 -58.846 1.00 31.15 101 ASP B N 1
ATOM 4198 C CA . ASP B 1 101 ? 81.638 -45.797 -58.301 1.00 31.06 101 ASP B CA 1
ATOM 4199 C C . ASP B 1 101 ? 83.161 -45.889 -58.180 1.00 33.46 101 ASP B C 1
ATOM 4200 O O . ASP B 1 101 ? 83.888 -44.930 -58.458 1.00 28.78 101 ASP B O 1
ATOM 4205 N N . ARG B 1 102 ? 83.646 -47.060 -57.755 1.00 32.20 102 ARG B N 1
ATOM 4206 C CA . ARG B 1 102 ? 85.079 -47.185 -57.498 1.00 35.91 102 ARG B CA 1
ATOM 4207 C C . ARG B 1 102 ? 85.885 -46.957 -58.769 1.00 32.76 102 ARG B C 1
ATOM 4208 O O . ARG B 1 102 ? 86.864 -46.204 -58.764 1.00 30.57 102 ARG B O 1
ATOM 4216 N N . ALA B 1 103 ? 85.483 -47.594 -59.875 1.00 32.45 103 ALA B N 1
ATOM 4217 C CA . ALA B 1 103 ? 86.244 -47.474 -61.116 1.00 35.19 103 ALA B CA 1
ATOM 4218 C C . ALA B 1 103 ? 86.346 -46.020 -61.561 1.00 35.34 103 ALA B C 1
ATOM 4219 O O . ALA B 1 103 ? 87.429 -45.540 -61.903 1.00 34.18 103 ALA B O 1
ATOM 4221 N N . SER B 1 104 ? 85.222 -45.295 -61.560 1.00 34.13 104 SER B N 1
ATOM 4222 C CA . SER B 1 104 ? 85.258 -43.927 -62.073 1.00 35.68 104 SER B CA 1
ATOM 4223 C C . SER B 1 104 ? 86.121 -43.026 -61.193 1.00 33.75 104 SER B C 1
ATOM 4224 O O . SER B 1 104 ? 86.826 -42.149 -61.706 1.00 32.90 104 SER B O 1
ATOM 4227 N N . ILE B 1 105 ? 86.126 -43.251 -59.875 1.00 30.18 105 ILE B N 1
ATOM 4228 C CA . ILE B 1 105 ? 86.905 -42.370 -59.006 1.00 34.65 105 ILE B CA 1
ATOM 4229 C C . ILE B 1 105 ? 88.384 -42.727 -59.070 1.00 35.49 105 ILE B C 1
ATOM 4230 O O . ILE B 1 105 ? 89.252 -41.845 -59.005 1.00 29.25 105 ILE B O 1
ATOM 4235 N N . GLU B 1 106 ? 88.686 -44.019 -59.200 1.00 36.09 106 GLU B N 1
ATOM 4236 C CA . GLU B 1 106 ? 90.069 -44.449 -59.370 1.00 37.80 106 GLU B CA 1
ATOM 4237 C C . GLU B 1 106 ? 90.652 -43.910 -60.670 1.00 36.56 106 GLU B C 1
ATOM 4238 O O . GLU B 1 106 ? 91.806 -43.465 -60.701 1.00 35.32 106 GLU B O 1
ATOM 4244 N N . LEU B 1 107 ? 89.863 -43.926 -61.748 1.00 35.58 107 LEU B N 1
ATOM 4245 C CA . LEU B 1 107 ? 90.252 -43.217 -62.959 1.00 36.69 107 LEU B CA 1
ATOM 4246 C C . LEU B 1 107 ? 90.686 -41.798 -62.627 1.00 36.44 107 LEU B C 1
ATOM 4247 O O . LEU B 1 107 ? 91.809 -41.382 -62.936 1.00 38.96 107 LEU B O 1
ATOM 4252 N N . LYS B 1 108 ? 89.797 -41.042 -61.974 1.00 36.81 108 LYS B N 1
ATOM 4253 C CA . LYS B 1 108 ? 90.088 -39.652 -61.627 1.00 33.95 108 LYS B CA 1
ATOM 4254 C C . LYS B 1 108 ? 91.354 -39.535 -60.784 1.00 33.12 108 LYS B C 1
ATOM 4255 O O . LYS B 1 108 ? 92.212 -38.682 -61.048 1.00 35.11 108 LYS B O 1
ATOM 4261 N N . PHE B 1 109 ? 91.468 -40.355 -59.737 1.00 31.85 109 PHE B N 1
ATOM 4262 C CA . PHE B 1 109 ? 92.656 -40.329 -58.890 1.00 35.77 109 PHE B CA 1
ATOM 4263 C C . PHE B 1 109 ? 93.926 -40.386 -59.728 1.00 39.63 109 PHE B C 1
ATOM 4264 O O . PHE B 1 109 ? 94.881 -39.637 -59.490 1.00 37.28 109 PHE B O 1
ATOM 4272 N N . ASP B 1 110 ? 93.953 -41.278 -60.721 1.00 37.10 110 ASP B N 1
ATOM 4273 C CA . ASP B 1 110 ? 95.143 -41.383 -61.559 1.00 40.48 110 ASP B CA 1
ATOM 4274 C C . ASP B 1 110 ? 95.367 -40.117 -62.370 1.00 41.07 110 ASP B C 1
ATOM 4275 O O . ASP B 1 110 ? 96.506 -39.659 -62.518 1.00 43.19 110 ASP B O 1
ATOM 4280 N N . ALA B 1 111 ? 94.295 -39.545 -62.916 1.00 37.64 111 ALA B N 1
ATOM 4281 C CA . ALA B 1 111 ? 94.431 -38.351 -63.739 1.00 40.31 111 ALA B CA 1
ATOM 4282 C C . ALA B 1 111 ? 95.032 -37.191 -62.955 1.00 39.00 111 ALA B C 1
ATOM 4283 O O . ALA B 1 111 ? 95.725 -36.350 -63.537 1.00 37.08 111 ALA B O 1
ATOM 4285 N N . ALA B 1 112 ? 94.795 -37.133 -61.645 1.00 35.91 112 ALA B N 1
ATOM 4286 C CA . ALA B 1 112 ? 95.146 -35.959 -60.850 1.00 38.72 112 ALA B CA 1
ATOM 4287 C C . ALA B 1 112 ? 96.540 -36.017 -60.227 1.00 38.41 112 ALA B C 1
ATOM 4288 O O . ALA B 1 112 ? 96.928 -35.063 -59.543 1.00 34.58 112 ALA B O 1
ATOM 4290 N N . LYS B 1 113 ? 97.289 -37.103 -60.416 1.00 37.80 113 LYS B N 1
ATOM 4291 C CA . LYS B 1 113 ? 98.555 -37.261 -59.702 1.00 38.82 113 LYS B CA 1
ATOM 4292 C C . LYS B 1 113 ? 99.497 -36.108 -60.012 1.00 34.81 113 LYS B C 1
ATOM 4293 O O . LYS B 1 113 ? 99.695 -35.743 -61.174 1.00 36.94 113 LYS B O 1
ATOM 4299 N N . GLY B 1 114 ? 100.067 -35.520 -58.965 1.00 33.77 114 GLY B N 1
ATOM 4300 C CA . GLY B 1 114 ? 100.994 -34.423 -59.145 1.00 34.46 114 GLY B CA 1
ATOM 4301 C C . GLY B 1 114 ? 100.380 -33.099 -59.546 1.00 35.14 114 GLY B C 1
ATOM 4302 O O . GLY B 1 114 ? 101.125 -32.146 -59.789 1.00 35.17 114 GLY B O 1
ATOM 4303 N N . LYS B 1 115 ? 99.058 -32.995 -59.638 1.00 31.04 115 LYS B N 1
ATOM 4304 C CA . LYS B 1 115 ? 98.437 -31.755 -60.082 1.00 30.24 115 LYS B CA 1
ATOM 4305 C C . LYS B 1 115 ? 97.696 -31.013 -58.985 1.00 27.69 115 LYS B C 1
ATOM 4306 O O . LYS B 1 115 ? 97.216 -29.894 -59.236 1.00 24.43 115 LYS B O 1
ATOM 4312 N N . LEU B 1 116 ? 97.563 -31.608 -57.794 1.00 24.35 116 LEU B N 1
ATOM 4313 C CA . LEU B 1 116 ? 96.762 -31.025 -56.718 1.00 25.18 116 LEU B CA 1
ATOM 4314 C C . LEU B 1 116 ? 97.573 -29.964 -55.976 1.00 25.38 116 LEU B C 1
ATOM 4315 O O . LEU B 1 116 ? 98.473 -30.289 -55.192 1.00 23.86 116 LEU B O 1
ATOM 4320 N N . THR B 1 117 ? 97.231 -28.697 -56.175 1.00 20.13 117 THR B N 1
ATOM 4321 C CA . THR B 1 117 ? 97.910 -27.672 -55.394 1.00 23.20 117 THR B CA 1
ATOM 4322 C C . THR B 1 117 ? 97.313 -27.523 -53.999 1.00 26.28 117 THR B C 1
ATOM 4323 O O . THR B 1 117 ? 98.030 -27.107 -53.080 1.00 23.13 117 THR B O 1
ATOM 4327 N N . ILE B 1 118 ? 96.041 -27.905 -53.806 1.00 24.57 118 ILE B N 1
ATOM 4328 C CA . ILE B 1 118 ? 95.397 -27.859 -52.501 1.00 23.04 118 ILE B CA 1
ATOM 4329 C C . ILE B 1 118 ? 94.852 -29.252 -52.175 1.00 22.79 118 ILE B C 1
ATOM 4330 O O . ILE B 1 118 ? 94.885 -30.162 -53.002 1.00 24.37 118 ILE B O 1
ATOM 4335 N N . ASP B 1 119 ? 94.340 -29.408 -50.956 1.00 23.30 119 ASP B N 1
ATOM 4336 C CA . ASP B 1 119 ? 93.757 -30.680 -50.525 1.00 22.34 119 ASP B CA 1
ATOM 4337 C C . ASP B 1 119 ? 92.306 -30.788 -51.008 1.00 24.50 119 ASP B C 1
ATOM 4338 O O . ASP B 1 119 ? 91.613 -29.783 -51.191 1.00 21.43 119 ASP B O 1
ATOM 4343 N N . ALA B 1 120 ? 91.851 -32.021 -51.233 1.00 22.23 120 ALA B N 1
ATOM 4344 C CA . ALA B 1 120 ? 90.560 -32.239 -51.890 1.00 24.04 120 ALA B CA 1
ATOM 4345 C C . ALA B 1 120 ? 89.821 -33.408 -51.246 1.00 21.94 120 ALA B C 1
ATOM 4346 O O . ALA B 1 120 ? 90.227 -34.561 -51.424 1.00 26.37 120 ALA B O 1
ATOM 4348 N N . ALA B 1 121 ? 88.742 -33.126 -50.506 1.00 23.39 121 ALA B N 1
ATOM 4349 C CA . ALA B 1 121 ? 87.771 -34.173 -50.200 1.00 23.83 121 ALA B CA 1
ATOM 4350 C C . ALA B 1 121 ? 86.882 -34.390 -51.425 1.00 25.90 121 ALA B C 1
ATOM 4351 O O . ALA B 1 121 ? 86.912 -33.614 -52.377 1.00 24.29 121 ALA B O 1
ATOM 4353 N N . GLN B 1 122 ? 86.111 -35.476 -51.421 1.00 23.74 122 GLN B N 1
ATOM 4354 C CA . GLN B 1 122 ? 85.452 -35.917 -52.642 1.00 26.97 122 GLN B CA 1
ATOM 4355 C C . GLN B 1 122 ? 83.974 -36.184 -52.405 1.00 26.63 122 GLN B C 1
ATOM 4356 O O . GLN B 1 122 ? 83.581 -36.734 -51.367 1.00 26.34 122 GLN B O 1
ATOM 4362 N N . LEU B 1 123 ? 83.174 -35.849 -53.404 1.00 28.21 123 LEU B N 1
ATOM 4363 C CA . LEU B 1 123 ? 81.741 -36.107 -53.393 1.00 26.12 123 LEU B CA 1
ATOM 4364 C C . LEU B 1 123 ? 81.402 -37.168 -54.429 1.00 26.09 123 LEU B C 1
ATOM 4365 O O . LEU B 1 123 ? 81.824 -37.073 -55.583 1.00 26.99 123 LEU B O 1
ATOM 4370 N N . GLY B 1 124 ? 80.624 -38.168 -54.027 1.00 26.50 124 GLY B N 1
ATOM 4371 C CA . GLY B 1 124 ? 80.044 -39.053 -55.008 1.00 29.65 124 GLY B CA 1
ATOM 4372 C C . GLY B 1 124 ? 78.819 -38.453 -55.664 1.00 20.99 124 GLY B C 1
ATOM 4373 O O . GLY B 1 124 ? 78.213 -37.515 -55.163 1.00 25.83 124 GLY B O 1
ATOM 4374 N N . GLY B 1 125 ? 78.454 -39.008 -56.817 1.00 27.81 125 GLY B N 1
ATOM 4375 C CA . GLY B 1 125 ? 77.201 -38.675 -57.469 1.00 26.03 125 GLY B CA 1
ATOM 4376 C C . GLY B 1 125 ? 76.154 -39.738 -57.191 1.00 27.67 125 GLY B C 1
ATOM 4377 O O . GLY B 1 125 ? 76.404 -40.931 -57.355 1.00 26.26 125 GLY B O 1
ATOM 4378 N N . LEU B 1 126 ? 74.989 -39.301 -56.735 1.00 25.77 126 LEU B N 1
ATOM 4379 C CA . LEU B 1 126 ? 73.827 -40.181 -56.702 1.00 29.06 126 LEU B CA 1
ATOM 4380 C C . LEU B 1 126 ? 73.105 -39.989 -58.028 1.00 24.56 126 LEU B C 1
ATOM 4381 O O . LEU B 1 126 ? 72.540 -38.926 -58.285 1.00 28.26 126 LEU B O 1
ATOM 4386 N N . VAL B 1 127 ? 73.174 -40.987 -58.897 1.00 27.52 127 VAL B N 1
ATOM 4387 C CA . VAL B 1 127 ? 72.586 -40.837 -60.222 1.00 29.52 127 VAL B CA 1
ATOM 4388 C C . VAL B 1 127 ? 71.598 -41.970 -60.466 1.00 29.75 127 VAL B C 1
ATOM 4389 O O . VAL B 1 127 ? 71.391 -42.827 -59.601 1.00 29.71 127 VAL B O 1
ATOM 4393 N N . SER B 1 128 ? 70.981 -41.984 -61.650 1.00 31.32 128 SER B N 1
ATOM 4394 C CA . SER B 1 128 ? 69.950 -42.983 -61.922 1.00 35.11 128 SER B CA 1
ATOM 4395 C C . SER B 1 128 ? 70.523 -44.390 -62.047 1.00 33.59 128 SER B C 1
ATOM 4396 O O . SER B 1 128 ? 69.820 -45.361 -61.753 1.00 40.74 128 SER B O 1
ATOM 4399 N N . TYR B 1 129 ? 71.782 -44.538 -62.468 1.00 34.00 129 TYR B N 1
ATOM 4400 C CA . TYR B 1 129 ? 72.318 -45.859 -62.802 1.00 34.66 129 TYR B CA 1
ATOM 4401 C C . TYR B 1 129 ? 73.299 -46.410 -61.768 1.00 34.54 129 TYR B C 1
ATOM 4402 O O . TYR B 1 129 ? 74.036 -47.359 -62.073 1.00 36.63 129 TYR B O 1
ATOM 4411 N N . ASN B 1 130 ? 73.325 -45.857 -60.542 1.00 32.20 130 ASN B N 1
ATOM 4412 C CA . ASN B 1 130 ? 74.231 -46.382 -59.523 1.00 30.68 130 ASN B CA 1
ATOM 4413 C C . ASN B 1 130 ? 73.554 -46.565 -58.168 1.00 30.35 130 ASN B C 1
ATOM 4414 O O . ASN B 1 130 ? 74.251 -46.813 -57.175 1.00 31.11 130 ASN B O 1
ATOM 4419 N N . ILE B 1 131 ? 72.218 -46.472 -58.098 1.00 34.00 131 ILE B N 1
ATOM 4420 C CA . ILE B 1 131 ? 71.501 -46.590 -56.828 1.00 32.89 131 ILE B CA 1
ATOM 4421 C C . ILE B 1 131 ? 71.936 -47.814 -56.036 1.00 35.31 131 ILE B C 1
ATOM 4422 O O . ILE B 1 131 ? 71.924 -47.800 -54.797 1.00 37.23 131 ILE B O 1
ATOM 4427 N N . ASP B 1 132 ? 72.318 -48.893 -56.725 1.00 38.91 132 ASP B N 1
ATOM 4428 C CA . ASP B 1 132 ? 72.651 -50.167 -56.094 1.00 41.57 132 ASP B CA 1
ATOM 4429 C C . ASP B 1 132 ? 74.120 -50.311 -55.714 1.00 43.81 132 ASP B C 1
ATOM 4430 O O . ASP B 1 132 ? 74.479 -51.309 -55.073 1.00 41.96 132 ASP B O 1
ATOM 4435 N N . ARG B 1 133 ? 74.978 -49.362 -56.101 1.00 37.74 133 ARG B N 1
ATOM 4436 C CA . ARG B 1 133 ? 76.410 -49.442 -55.837 1.00 36.10 133 ARG B CA 1
ATOM 4437 C C . ARG B 1 133 ? 76.917 -48.230 -55.065 1.00 34.61 133 ARG B C 1
ATOM 4438 O O . ARG B 1 133 ? 78.116 -47.941 -55.093 1.00 33.55 133 ARG B O 1
ATOM 4446 N N . LEU B 1 134 ? 76.023 -47.529 -54.365 1.00 37.35 134 LEU B N 1
ATOM 4447 C CA . LEU B 1 134 ? 76.425 -46.406 -53.528 1.00 31.37 134 LEU B CA 1
ATOM 4448 C C . LEU B 1 134 ? 77.468 -46.824 -52.500 1.00 31.58 134 LEU B C 1
ATOM 4449 O O . LEU B 1 134 ? 78.316 -46.013 -52.108 1.00 29.57 134 LEU B O 1
ATOM 4454 N N . HIS B 1 135 ? 77.435 -48.086 -52.067 1.00 33.89 135 HIS B N 1
ATOM 4455 C CA . HIS B 1 135 ? 78.401 -48.556 -51.077 1.00 34.15 135 HIS B CA 1
ATOM 4456 C C . HIS B 1 135 ? 79.834 -48.494 -51.601 1.00 32.11 135 HIS B C 1
ATOM 4457 O O . HIS B 1 135 ? 80.771 -48.379 -50.808 1.00 32.95 135 HIS B O 1
ATOM 4464 N N . GLU B 1 136 ? 80.034 -48.562 -52.921 1.00 31.16 136 GLU B N 1
ATOM 4465 C CA . GLU B 1 136 ? 81.396 -48.504 -53.460 1.00 32.42 136 GLU B CA 1
ATOM 4466 C C . GLU B 1 136 ? 82.083 -47.191 -53.092 1.00 34.33 136 GLU B C 1
ATOM 4467 O O . GLU B 1 136 ? 83.184 -47.185 -52.531 1.00 34.10 136 GLU B O 1
ATOM 4473 N N . LEU B 1 137 ? 81.449 -46.059 -53.405 1.00 30.84 137 LEU B N 1
ATOM 4474 C CA . LEU B 1 137 ? 82.081 -44.783 -53.084 1.00 30.87 137 LEU B CA 1
ATOM 4475 C C . LEU B 1 137 ? 82.066 -44.518 -51.582 1.00 31.44 137 LEU B C 1
ATOM 4476 O O . LEU B 1 137 ? 82.952 -43.820 -51.064 1.00 29.98 137 LEU B O 1
ATOM 4481 N N . ASP B 1 138 ? 81.100 -45.079 -50.852 1.00 31.00 138 ASP B N 1
ATOM 4482 C CA . ASP B 1 138 ? 81.200 -44.985 -49.401 1.00 31.44 138 ASP B CA 1
ATOM 4483 C C . ASP B 1 138 ? 82.474 -45.655 -48.901 1.00 34.19 138 ASP B C 1
ATOM 4484 O O . ASP B 1 138 ? 83.138 -45.138 -47.997 1.00 29.59 138 ASP B O 1
ATOM 4489 N N . GLU B 1 139 ? 82.838 -46.799 -49.492 1.00 33.76 139 GLU B N 1
ATOM 4490 C CA . GLU B 1 139 ? 84.067 -47.497 -49.103 1.00 35.43 139 GLU B CA 1
ATOM 4491 C C . GLU B 1 139 ? 85.313 -46.690 -49.464 1.00 32.75 139 GLU B C 1
ATOM 4492 O O . GLU B 1 139 ? 86.251 -46.587 -48.665 1.00 33.33 139 GLU B O 1
ATOM 4498 N N . VAL B 1 140 ? 85.371 -46.152 -50.678 1.00 30.94 140 VAL B N 1
ATOM 4499 C CA . VAL B 1 140 ? 86.526 -45.327 -51.032 1.00 34.84 140 VAL B CA 1
ATOM 4500 C C . VAL B 1 140 ? 86.675 -44.177 -50.046 1.00 31.42 140 VAL B C 1
ATOM 4501 O O . VAL B 1 140 ? 87.789 -43.837 -49.636 1.00 32.26 140 VAL B O 1
ATOM 4505 N N . GLY B 1 141 ? 85.560 -43.565 -49.649 1.00 25.72 141 GLY B N 1
ATOM 4506 C CA . GLY B 1 141 ? 85.601 -42.496 -48.682 1.00 31.23 141 GLY B CA 1
ATOM 4507 C C . GLY B 1 141 ? 85.168 -41.124 -49.165 1.00 27.87 141 GLY B C 1
ATOM 4508 O O . GLY B 1 141 ? 85.736 -40.126 -48.722 1.00 26.86 141 GLY B O 1
ATOM 4509 N N . VAL B 1 142 ? 84.143 -41.034 -50.023 1.00 27.09 142 VAL B N 1
ATOM 4510 C CA . VAL B 1 142 ? 83.521 -39.736 -50.248 1.00 24.92 142 VAL B CA 1
ATOM 4511 C C . VAL B 1 142 ? 82.867 -39.268 -48.953 1.00 26.75 142 VAL B C 1
ATOM 4512 O O . VAL B 1 142 ? 82.530 -40.069 -48.069 1.00 26.40 142 VAL B O 1
ATOM 4516 N N . VAL B 1 143 ? 82.702 -37.949 -48.821 1.00 23.58 143 VAL B N 1
ATOM 4517 C CA . VAL B 1 143 ? 82.047 -37.374 -47.644 1.00 24.94 143 VAL B CA 1
ATOM 4518 C C . VAL B 1 143 ? 80.599 -37.009 -47.914 1.00 23.22 143 VAL B C 1
ATOM 4519 O O . VAL B 1 143 ? 79.926 -36.454 -47.035 1.00 23.88 143 VAL B O 1
ATOM 4523 N N . GLY B 1 144 ? 80.098 -37.306 -49.102 1.00 25.31 144 GLY B N 1
ATOM 4524 C CA . GLY B 1 144 ? 78.689 -37.109 -49.385 1.00 21.39 144 GLY B CA 1
ATOM 4525 C C . GLY B 1 144 ? 78.446 -37.460 -50.833 1.00 24.13 144 GLY B C 1
ATOM 4526 O O . GLY B 1 144 ? 79.378 -37.793 -51.573 1.00 23.08 144 GLY B O 1
ATOM 4527 N N . PHE B 1 145 ? 77.172 -37.399 -51.217 1.00 21.38 145 PHE B N 1
ATOM 4528 C CA . PHE B 1 145 ? 76.725 -37.722 -52.572 1.00 20.50 145 PHE B CA 1
ATOM 4529 C C . PHE B 1 145 ? 75.868 -36.593 -53.094 1.00 25.72 145 PHE B C 1
ATOM 4530 O O . PHE B 1 145 ? 74.952 -36.136 -52.398 1.00 24.92 145 PHE B O 1
ATOM 4550 N N . CYS B 1 147 ? 73.204 -35.016 -55.927 1.00 24.89 147 CYS B N 1
ATOM 4551 C CA . CYS B 1 147 ? 72.258 -35.273 -57.010 1.00 27.80 147 CYS B CA 1
ATOM 4552 C C . CYS B 1 147 ? 71.506 -34.004 -57.463 1.00 27.92 147 CYS B C 1
ATOM 4553 O O . CYS B 1 147 ? 71.492 -32.979 -56.770 1.00 25.01 147 CYS B O 1
ATOM 4556 N N . PHE B 1 148 ? 70.864 -34.149 -58.619 1.00 27.19 148 PHE B N 1
ATOM 4557 C CA . PHE B 1 148 ? 69.953 -33.126 -59.161 1.00 29.86 148 PHE B CA 1
ATOM 4558 C C . PHE B 1 148 ? 68.584 -33.820 -59.238 1.00 33.22 148 PHE B C 1
ATOM 4559 O O . PHE B 1 148 ? 68.533 -34.972 -59.672 1.00 29.95 148 PHE B O 1
ATOM 4567 N N . VAL B 1 149 ? 67.513 -33.157 -58.812 1.00 31.96 149 VAL B N 1
ATOM 4568 C CA . VAL B 1 149 ? 66.190 -33.859 -58.751 1.00 43.15 149 VAL B CA 1
ATOM 4569 C C . VAL B 1 149 ? 65.274 -33.446 -59.913 1.00 47.16 149 VAL B C 1
ATOM 4570 O O . VAL B 1 149 ? 65.115 -32.235 -60.128 1.00 44.67 149 VAL B O 1
ATOM 4574 N N . ALA B 1 150 ? 64.731 -34.438 -60.631 1.00 30.00 150 ALA B N 1
ATOM 4575 C CA . ALA B 1 150 ? 63.849 -34.218 -61.804 1.00 30.00 150 ALA B CA 1
ATOM 4576 C C . ALA B 1 150 ? 63.704 -32.727 -62.125 1.00 30.00 150 ALA B C 1
ATOM 4577 O O . ALA B 1 150 ? 62.713 -32.133 -61.656 1.00 30.00 150 ALA B O 1
ATOM 4579 N N . GLY B 1 156 ? 71.860 -39.000 -71.697 1.00 79.29 156 GLY B N 1
ATOM 4580 C CA . GLY B 1 156 ? 72.774 -38.504 -72.744 1.00 75.03 156 GLY B CA 1
ATOM 4581 C C . GLY B 1 156 ? 74.004 -39.382 -72.889 1.00 74.79 156 GLY B C 1
ATOM 4582 O O . GLY B 1 156 ? 73.846 -40.529 -73.336 1.00 75.86 156 GLY B O 1
ATOM 4583 N N . ILE B 1 157 ? 75.188 -38.860 -72.548 1.00 72.56 157 ILE B N 1
ATOM 4584 C CA . ILE B 1 157 ? 76.438 -39.680 -72.578 1.00 66.44 157 ILE B CA 1
ATOM 4585 C C . ILE B 1 157 ? 76.321 -40.740 -71.487 1.00 63.07 157 ILE B C 1
ATOM 4586 O O . ILE B 1 157 ? 75.995 -40.372 -70.356 1.00 59.06 157 ILE B O 1
ATOM 4591 N N . ASP B 1 158 ? 76.631 -41.994 -71.811 1.00 63.60 158 ASP B N 1
ATOM 4592 C CA . ASP B 1 158 ? 76.417 -43.109 -70.854 1.00 63.08 158 ASP B CA 1
ATOM 4593 C C . ASP B 1 158 ? 77.223 -42.926 -69.567 1.00 57.75 158 ASP B C 1
ATOM 4594 O O . ASP B 1 158 ? 76.826 -43.523 -68.560 1.00 59.89 158 ASP B O 1
ATOM 4599 N N . ASN B 1 159 ? 78.291 -42.135 -69.601 1.00 53.12 159 ASN B N 1
ATOM 4600 C CA . ASN B 1 159 ? 79.161 -41.940 -68.413 1.00 51.46 159 ASN B CA 1
ATOM 4601 C C . ASN B 1 159 ? 78.934 -40.561 -67.799 1.00 43.55 159 ASN B C 1
ATOM 4602 O O . ASN B 1 159 ? 79.666 -40.223 -66.874 1.00 42.31 159 ASN B O 1
ATOM 4607 N N . ASP B 1 160 ? 77.969 -39.795 -68.311 1.00 46.99 160 ASP B N 1
ATOM 4608 C CA . ASP B 1 160 ? 77.767 -38.447 -67.804 1.00 43.57 160 ASP B CA 1
ATOM 4609 C C . ASP B 1 160 ? 76.949 -38.470 -66.510 1.00 44.26 160 ASP B C 1
ATOM 4610 O O . ASP B 1 160 ? 76.478 -39.513 -66.048 1.00 40.68 160 ASP B O 1
ATOM 4615 N N . PHE B 1 161 ? 76.795 -37.295 -65.913 1.00 41.41 161 PHE B N 1
ATOM 4616 C CA . PHE B 1 161 ? 75.938 -37.170 -64.748 1.00 41.67 161 PHE B CA 1
ATOM 4617 C C . PHE B 1 161 ? 74.482 -37.170 -65.198 1.00 42.78 161 PHE B C 1
ATOM 4618 O O . PHE B 1 161 ? 74.147 -36.650 -66.264 1.00 48.19 161 PHE B O 1
ATOM 4626 N N . ARG B 1 162 ? 73.625 -37.777 -64.392 1.00 36.29 162 ARG B N 1
ATOM 4627 C CA . ARG B 1 162 ? 72.202 -37.837 -64.685 1.00 46.39 162 ARG B CA 1
ATOM 4628 C C . ARG B 1 162 ? 71.417 -37.489 -63.426 1.00 39.42 162 ARG B C 1
ATOM 4629 O O . ARG B 1 162 ? 71.845 -37.777 -62.303 1.00 34.87 162 ARG B O 1
ATOM 4637 N N . ASP B 1 163 ? 70.267 -36.861 -63.623 1.00 35.61 163 ASP B N 1
ATOM 4638 C CA . ASP B 1 163 ? 69.377 -36.589 -62.511 1.00 39.47 163 ASP B CA 1
ATOM 4639 C C . ASP B 1 163 ? 68.684 -37.879 -62.061 1.00 36.00 163 ASP B C 1
ATOM 4640 O O . ASP B 1 163 ? 68.676 -38.895 -62.759 1.00 33.58 163 ASP B O 1
ATOM 4645 N N . VAL B 1 164 ? 68.091 -37.828 -60.876 1.00 35.53 164 VAL B N 1
ATOM 4646 C CA . VAL B 1 164 ? 67.298 -38.930 -60.348 1.00 30.68 164 VAL B CA 1
ATOM 4647 C C . VAL B 1 164 ? 65.845 -38.471 -60.263 1.00 31.26 164 VAL B C 1
ATOM 4648 O O . VAL B 1 164 ? 65.564 -37.300 -59.971 1.00 29.97 164 VAL B O 1
ATOM 4652 N N . ASN B 1 165 ? 64.919 -39.380 -60.570 1.00 31.39 165 ASN B N 1
ATOM 4653 C CA . ASN B 1 165 ? 63.509 -39.061 -60.384 1.00 31.08 165 ASN B CA 1
ATOM 4654 C C . ASN B 1 165 ? 63.185 -39.197 -58.892 1.00 27.57 165 ASN B C 1
ATOM 4655 O O . ASN B 1 165 ? 64.061 -39.507 -58.074 1.00 27.68 165 ASN B O 1
ATOM 4660 N N . ASP B 1 166 ? 61.922 -38.944 -58.514 1.00 27.04 166 ASP B N 1
ATOM 4661 C CA . ASP B 1 166 ? 61.554 -38.957 -57.097 1.00 26.04 166 ASP B CA 1
ATOM 4662 C C . ASP B 1 166 ? 61.847 -40.313 -56.446 1.00 28.18 166 ASP B C 1
ATOM 4663 O O . ASP B 1 166 ? 62.283 -40.373 -55.290 1.00 25.63 166 ASP B O 1
ATOM 4668 N N . TRP B 1 167 ? 61.582 -41.415 -57.160 1.00 26.35 167 TRP B N 1
ATOM 4669 C CA . TRP B 1 167 ? 61.843 -42.741 -56.601 1.00 25.44 167 TRP B CA 1
ATOM 4670 C C . TRP B 1 167 ? 63.337 -42.982 -56.422 1.00 25.83 167 TRP B C 1
ATOM 4671 O O . TRP B 1 167 ? 63.772 -43.542 -55.408 1.00 25.03 167 TRP B O 1
ATOM 4682 N N . GLN B 1 168 ? 64.134 -42.600 -57.411 1.00 26.55 168 GLN B N 1
ATOM 4683 C CA . GLN B 1 168 ? 65.566 -42.835 -57.286 1.00 28.81 168 GLN B CA 1
ATOM 4684 C C . GLN B 1 168 ? 66.156 -41.977 -56.174 1.00 24.81 168 GLN B C 1
ATOM 4685 O O . GLN B 1 168 ? 67.024 -42.445 -55.432 1.00 26.41 168 GLN B O 1
ATOM 4691 N N . PHE B 1 169 ? 65.658 -40.747 -55.999 1.00 24.62 169 PHE B N 1
ATOM 4692 C CA . PHE B 1 169 ? 66.099 -39.945 -54.856 1.00 23.57 169 PHE B CA 1
ATOM 4693 C C . PHE B 1 169 ? 65.754 -40.628 -53.540 1.00 24.81 169 PHE B C 1
ATOM 4694 O O . PHE B 1 169 ? 66.627 -40.838 -52.697 1.00 26.32 169 PHE B O 1
ATOM 4702 N N . PHE B 1 170 ? 64.481 -40.980 -53.341 1.00 25.44 170 PHE B N 1
ATOM 4703 C CA . PHE B 1 170 ? 64.077 -41.602 -52.078 1.00 26.93 170 PHE B CA 1
ATOM 4704 C C . PHE B 1 170 ? 64.896 -42.860 -51.793 1.00 25.05 170 PHE B C 1
ATOM 4705 O O . PHE B 1 170 ? 65.432 -43.030 -50.689 1.00 26.89 170 PHE B O 1
ATOM 4713 N N . LYS B 1 171 ? 64.995 -43.752 -52.779 1.00 26.05 171 LYS B N 1
ATOM 4714 C CA . LYS B 1 171 ? 65.708 -45.014 -52.586 1.00 27.50 171 LYS B CA 1
ATOM 4715 C C . LYS B 1 171 ? 67.196 -44.774 -52.340 1.00 26.39 171 LYS B C 1
ATOM 4716 O O . LYS B 1 171 ? 67.789 -45.352 -51.422 1.00 28.07 171 LYS B O 1
ATOM 4722 N N . GLY B 1 172 ? 67.813 -43.915 -53.152 1.00 23.95 172 GLY B N 1
ATOM 4723 C CA . GLY B 1 172 ? 69.205 -43.576 -52.926 1.00 24.35 172 GLY B CA 1
ATOM 4724 C C . GLY B 1 172 ? 69.433 -42.967 -51.560 1.00 26.52 172 GLY B C 1
ATOM 4725 O O . GLY B 1 172 ? 70.376 -43.338 -50.855 1.00 25.38 172 GLY B O 1
ATOM 4726 N N . ALA B 1 173 ? 68.551 -42.037 -51.160 1.00 24.56 173 ALA B N 1
ATOM 4727 C CA . ALA B 1 173 ? 68.695 -41.373 -49.870 1.00 25.73 173 ALA B CA 1
ATOM 4728 C C . ALA B 1 173 ? 68.506 -42.356 -48.725 1.00 25.53 173 ALA B C 1
ATOM 4729 O O . ALA B 1 173 ? 69.158 -42.246 -47.678 1.00 25.38 173 ALA B O 1
ATOM 4731 N N . GLN B 1 174 ? 67.589 -43.306 -48.898 1.00 26.38 174 GLN B N 1
ATOM 4732 C CA . GLN B 1 174 ? 67.384 -44.361 -47.912 1.00 27.26 174 GLN B CA 1
ATOM 4733 C C . GLN B 1 174 ? 68.657 -45.176 -47.708 1.00 26.89 174 GLN B C 1
ATOM 4734 O O . GLN B 1 174 ? 69.056 -45.456 -46.572 1.00 28.12 174 GLN B O 1
ATOM 4740 N N . LYS B 1 175 ? 69.290 -45.578 -48.810 1.00 26.18 175 LYS B N 1
ATOM 4741 C CA . LYS B 1 175 ? 70.581 -46.265 -48.754 1.00 31.47 175 LYS B CA 1
ATOM 4742 C C . LYS B 1 175 ? 71.650 -45.398 -48.087 1.00 29.38 175 LYS B C 1
ATOM 4743 O O . LYS B 1 175 ? 72.329 -45.841 -47.156 1.00 26.80 175 LYS B O 1
ATOM 4749 N N . LEU B 1 176 ? 71.807 -44.151 -48.550 1.00 24.51 176 LEU B N 1
ATOM 4750 C CA . LEU B 1 176 ? 72.825 -43.271 -47.978 1.00 27.04 176 LEU B CA 1
ATOM 4751 C C . LEU B 1 176 ? 72.605 -43.063 -46.485 1.00 27.19 176 LEU B C 1
ATOM 4752 O O . LEU B 1 176 ? 73.568 -42.953 -45.713 1.00 28.44 176 LEU B O 1
ATOM 4757 N N . GLY B 1 177 ? 71.344 -42.982 -46.059 1.00 24.19 177 GLY B N 1
ATOM 4758 C CA . GLY B 1 177 ? 71.074 -42.806 -44.647 1.00 25.31 177 GLY B CA 1
ATOM 4759 C C . GLY B 1 177 ? 71.596 -43.963 -43.819 1.00 26.11 177 GLY B C 1
ATOM 4760 O O . GLY B 1 177 ? 72.097 -43.764 -42.715 1.00 30.38 177 GLY B O 1
ATOM 4761 N N . GLU B 1 178 ? 71.495 -45.184 -44.352 1.00 28.20 178 GLU B N 1
ATOM 4762 C CA . GLU B 1 178 ? 72.074 -46.355 -43.695 1.00 34.52 178 GLU B CA 1
ATOM 4763 C C . GLU B 1 178 ? 73.597 -46.286 -43.657 1.00 31.36 178 GLU B C 1
ATOM 4764 O O . GLU B 1 178 ? 74.218 -46.728 -42.682 1.00 33.14 178 GLU B O 1
ATOM 4770 N N . LEU B 1 179 ? 74.223 -45.782 -44.721 1.00 30.47 179 LEU B N 1
ATOM 4771 C CA . LEU B 1 179 ? 75.683 -45.724 -44.741 1.00 32.37 179 LEU B CA 1
ATOM 4772 C C . LEU B 1 179 ? 76.244 -44.584 -43.906 1.00 27.83 179 LEU B C 1
ATOM 4773 O O . LEU B 1 179 ? 77.463 -44.535 -43.702 1.00 31.76 179 LEU B O 1
ATOM 4778 N N . GLY B 1 180 ? 75.399 -43.672 -43.432 1.00 29.58 180 GLY B N 1
ATOM 4779 C CA . GLY B 1 180 ? 75.886 -42.501 -42.726 1.00 30.16 180 GLY B CA 1
ATOM 4780 C C . GLY B 1 180 ? 76.481 -41.439 -43.633 1.00 31.77 180 GLY B C 1
ATOM 4781 O O . GLY B 1 180 ? 77.442 -40.774 -43.244 1.00 29.87 180 GLY B O 1
ATOM 4782 N N . GLN B 1 181 ? 75.939 -41.272 -44.841 1.00 29.13 181 GLN B N 1
ATOM 4783 C CA . GLN B 1 181 ? 76.394 -40.299 -45.834 1.00 24.96 181 GLN B CA 1
ATOM 4784 C C . GLN B 1 181 ? 75.333 -39.224 -46.047 1.00 26.23 181 GLN B C 1
ATOM 4785 O O . GLN B 1 181 ? 74.141 -39.559 -46.154 1.00 27.03 181 GLN B O 1
ATOM 4791 N N . PRO B 1 182 ? 75.694 -37.941 -46.105 1.00 24.73 182 PRO B N 1
ATOM 4792 C CA . PRO B 1 182 ? 74.699 -36.922 -46.437 1.00 23.52 182 PRO B CA 1
ATOM 4793 C C . PRO B 1 182 ? 74.421 -36.933 -47.927 1.00 24.56 182 PRO B C 1
ATOM 4794 O O . PRO B 1 182 ? 75.227 -37.388 -48.735 1.00 22.77 182 PRO B O 1
ATOM 4798 N N . VAL B 1 183 ? 73.229 -36.464 -48.277 1.00 26.44 183 VAL B N 1
ATOM 4799 C CA . VAL B 1 183 ? 72.859 -36.226 -49.660 1.00 21.38 183 VAL B CA 1
ATOM 4800 C C . VAL B 1 183 ? 72.826 -34.718 -49.881 1.00 23.93 183 VAL B C 1
ATOM 4801 O O . VAL B 1 183 ? 72.262 -33.971 -49.069 1.00 22.22 183 VAL B O 1
ATOM 4805 N N . LEU B 1 184 ? 73.420 -34.279 -50.984 1.00 26.09 184 LEU B N 1
ATOM 4806 C CA . LEU B 1 184 ? 73.482 -32.879 -51.375 1.00 23.25 184 LEU B CA 1
ATOM 4807 C C . LEU B 1 184 ? 72.656 -32.699 -52.638 1.00 21.15 184 LEU B C 1
ATOM 4808 O O . LEU B 1 184 ? 72.714 -33.541 -53.536 1.00 25.28 184 LEU B O 1
ATOM 4813 N N . VAL B 1 185 ? 71.881 -31.619 -52.728 1.00 23.73 185 VAL B N 1
ATOM 4814 C CA . VAL B 1 185 ? 70.861 -31.503 -53.775 1.00 18.58 185 VAL B CA 1
ATOM 4815 C C . VAL B 1 185 ? 70.880 -30.114 -54.416 1.00 20.55 185 VAL B C 1
ATOM 4816 O O . VAL B 1 185 ? 70.871 -29.096 -53.720 1.00 21.51 185 VAL B O 1
ATOM 4820 N N . HIS B 1 186 ? 70.899 -30.078 -55.737 1.00 18.36 186 HIS B N 1
ATOM 4821 C CA . HIS B 1 186 ? 70.611 -28.857 -56.474 1.00 22.96 186 HIS B CA 1
ATOM 4822 C C . HIS B 1 186 ? 69.085 -28.737 -56.564 1.00 24.93 186 HIS B C 1
ATOM 4823 O O . HIS B 1 186 ? 68.429 -29.532 -57.249 1.00 24.28 186 HIS B O 1
ATOM 4830 N N . CYS B 1 187 ? 68.517 -27.754 -55.866 1.00 22.70 187 CYS B N 1
ATOM 4831 C CA . CYS B 1 187 ? 67.080 -27.696 -55.624 1.00 24.01 187 CYS B CA 1
ATOM 4832 C C . CYS B 1 187 ? 66.440 -26.645 -56.523 1.00 24.76 187 CYS B C 1
ATOM 4833 O O . CYS B 1 187 ? 66.247 -25.493 -56.136 1.00 23.63 187 CYS B O 1
ATOM 4836 N N . GLU B 1 188 ? 66.053 -27.063 -57.718 1.00 23.36 188 GLU B N 1
ATOM 4837 C CA . GLU B 1 188 ? 65.117 -26.288 -58.508 1.00 25.09 188 GLU B CA 1
ATOM 4838 C C . GLU B 1 188 ? 64.198 -27.265 -59.200 1.00 26.53 188 GLU B C 1
ATOM 4839 O O . GLU B 1 188 ? 64.631 -28.344 -59.610 1.00 24.79 188 GLU B O 1
ATOM 4845 N N . ASN B 1 189 ? 62.944 -26.862 -59.368 1.00 26.01 189 ASN B N 1
ATOM 4846 C CA . ASN B 1 189 ? 62.039 -27.618 -60.224 1.00 26.85 189 ASN B CA 1
ATOM 4847 C C . ASN B 1 189 ? 62.473 -27.381 -61.669 1.00 24.41 189 ASN B C 1
ATOM 4848 O O . ASN B 1 189 ? 62.140 -26.363 -62.280 1.00 23.55 189 ASN B O 1
ATOM 4853 N N . ALA B 1 190 ? 63.255 -28.320 -62.206 1.00 28.85 190 ALA B N 1
ATOM 4854 C CA . ALA B 1 190 ? 63.891 -28.121 -63.508 1.00 33.99 190 ALA B CA 1
ATOM 4855 C C . ALA B 1 190 ? 62.866 -28.111 -64.638 1.00 30.72 190 ALA B C 1
ATOM 4856 O O . ALA B 1 190 ? 63.021 -27.375 -65.620 1.00 29.22 190 ALA B O 1
ATOM 4858 N N . LEU B 1 191 ? 61.808 -28.910 -64.511 1.00 31.30 191 LEU B N 1
ATOM 4859 C CA . LEU B 1 191 ? 60.757 -28.915 -65.522 1.00 31.39 191 LEU B CA 1
ATOM 4860 C C . LEU B 1 191 ? 60.153 -27.526 -65.693 1.00 28.41 191 LEU B C 1
ATOM 4861 O O . LEU B 1 191 ? 60.076 -27.003 -66.810 1.00 29.58 191 LEU B O 1
ATOM 4866 N N . ILE B 1 192 ? 59.739 -26.900 -64.589 1.00 26.18 192 ILE B N 1
ATOM 4867 C CA . ILE B 1 192 ? 59.129 -25.577 -64.682 1.00 25.59 192 ILE B CA 1
ATOM 4868 C C . ILE B 1 192 ? 60.140 -24.550 -65.183 1.00 27.92 192 ILE B C 1
ATOM 4869 O O . ILE B 1 192 ? 59.808 -23.685 -66.006 1.00 24.03 192 ILE B O 1
ATOM 4874 N N . CYS B 1 193 ? 61.397 -24.638 -64.715 1.00 23.65 193 CYS B N 1
ATOM 4875 C CA . CYS B 1 193 ? 62.436 -23.727 -65.198 1.00 26.30 193 CYS B CA 1
ATOM 4876 C C . CYS B 1 193 ? 62.707 -23.919 -66.694 1.00 26.54 193 CYS B C 1
ATOM 4877 O O . CYS B 1 193 ? 62.889 -22.943 -67.429 1.00 28.96 193 CYS B O 1
ATOM 4880 N N . ASP B 1 194 ? 62.757 -25.167 -67.157 1.00 27.28 194 ASP B N 1
ATOM 4881 C CA . ASP B 1 194 ? 62.979 -25.416 -68.580 1.00 32.76 194 ASP B CA 1
ATOM 4882 C C . ASP B 1 194 ? 61.817 -24.883 -69.421 1.00 30.74 194 ASP B C 1
ATOM 4883 O O . ASP B 1 194 ? 62.028 -24.157 -70.398 1.00 34.74 194 ASP B O 1
ATOM 4888 N N . GLU B 1 195 ? 60.576 -25.212 -69.042 1.00 30.02 195 GLU B N 1
ATOM 4889 C CA . GLU B 1 195 ? 59.423 -24.778 -69.829 1.00 28.61 195 GLU B CA 1
ATOM 4890 C C . GLU B 1 195 ? 59.263 -23.262 -69.803 1.00 30.66 195 GLU B C 1
ATOM 4891 O O . GLU B 1 195 ? 58.929 -22.652 -70.829 1.00 31.55 195 GLU B O 1
ATOM 4897 N N . LEU B 1 196 ? 59.488 -22.628 -68.647 1.00 29.56 196 LEU B N 1
ATOM 4898 C CA . LEU B 1 196 ? 59.465 -21.165 -68.630 1.00 29.67 196 LEU B CA 1
ATOM 4899 C C . LEU B 1 196 ? 60.568 -20.594 -69.521 1.00 31.84 196 LEU B C 1
ATOM 4900 O O . LEU B 1 196 ? 60.384 -19.551 -70.154 1.00 27.99 196 LEU B O 1
ATOM 4905 N N . GLY B 1 197 ? 61.718 -21.275 -69.591 1.00 29.34 197 GLY B N 1
ATOM 4906 C CA . GLY B 1 197 ? 62.790 -20.800 -70.455 1.00 31.40 197 GLY B CA 1
ATOM 4907 C C . GLY B 1 197 ? 62.426 -20.864 -71.929 1.00 33.29 197 GLY B C 1
ATOM 4908 O O . GLY B 1 197 ? 62.611 -19.899 -72.666 1.00 34.26 197 GLY B O 1
ATOM 4909 N N . GLU B 1 198 ? 61.924 -22.015 -72.384 1.00 36.10 198 GLU B N 1
ATOM 4910 C CA . GLU B 1 198 ? 61.460 -22.127 -73.767 1.00 37.57 198 GLU B CA 1
ATOM 4911 C C . GLU B 1 198 ? 60.431 -21.055 -74.083 1.00 37.18 198 GLU B C 1
ATOM 4912 O O . GLU B 1 198 ? 60.477 -20.420 -75.141 1.00 42.23 198 GLU B O 1
ATOM 4918 N N . GLU B 1 199 ? 59.499 -20.835 -73.163 1.00 35.47 199 GLU B N 1
ATOM 4919 C CA . GLU B 1 199 ? 58.502 -19.788 -73.331 1.00 39.22 199 GLU B CA 1
ATOM 4920 C C . GLU B 1 199 ? 59.154 -18.429 -73.566 1.00 40.51 199 GLU B C 1
ATOM 4921 O O . GLU B 1 199 ? 58.769 -17.692 -74.481 1.00 37.70 199 GLU B O 1
ATOM 4927 N N . ALA B 1 200 ? 60.133 -18.069 -72.731 1.00 39.17 200 ALA B N 1
ATOM 4928 C CA . ALA B 1 200 ? 60.826 -16.798 -72.915 1.00 37.38 200 ALA B CA 1
ATOM 4929 C C . ALA B 1 200 ? 61.531 -16.758 -74.259 1.00 37.21 200 ALA B C 1
ATOM 4930 O O . ALA B 1 200 ? 61.475 -15.746 -74.968 1.00 37.90 200 ALA B O 1
ATOM 4932 N N . LYS B 1 201 ? 62.192 -17.856 -74.628 1.00 37.63 201 LYS B N 1
ATOM 4933 C CA . LYS B 1 201 ? 62.859 -17.928 -75.921 1.00 38.77 201 LYS B CA 1
ATOM 4934 C C . LYS B 1 201 ? 61.876 -17.666 -77.051 1.00 41.86 201 LYS B C 1
ATOM 4935 O O . LYS B 1 201 ? 62.108 -16.802 -77.902 1.00 41.94 201 LYS B O 1
ATOM 4941 N N . ARG B 1 202 ? 60.756 -18.397 -77.062 1.00 40.83 202 ARG B N 1
ATOM 4942 C CA . ARG B 1 202 ? 59.777 -18.246 -78.129 1.00 38.44 202 ARG B CA 1
ATOM 4943 C C . ARG B 1 202 ? 59.268 -16.817 -78.229 1.00 38.10 202 ARG B C 1
ATOM 4944 O O . ARG B 1 202 ? 58.900 -16.361 -79.318 1.00 43.45 202 ARG B O 1
ATOM 4952 N N . GLU B 1 203 ? 59.218 -16.100 -77.116 1.00 37.33 203 GLU B N 1
ATOM 4953 C CA . GLU B 1 203 ? 58.759 -14.722 -77.148 1.00 37.76 203 GLU B CA 1
ATOM 4954 C C . GLU B 1 203 ? 59.868 -13.748 -77.503 1.00 38.31 203 GLU B C 1
ATOM 4955 O O . GLU B 1 203 ? 59.608 -12.542 -77.549 1.00 38.40 203 GLU B O 1
ATOM 4961 N N . GLY B 1 204 ? 61.083 -14.241 -77.747 1.00 35.40 204 GLY B N 1
ATOM 4962 C CA . GLY B 1 204 ? 62.227 -13.372 -77.922 1.00 40.75 204 GLY B CA 1
ATOM 4963 C C . GLY B 1 204 ? 62.600 -12.587 -76.688 1.00 33.88 204 GLY B C 1
ATOM 4964 O O . GLY B 1 204 ? 63.197 -11.520 -76.799 1.00 33.85 204 GLY B O 1
ATOM 4965 N N . ARG B 1 205 ? 62.259 -13.078 -75.508 1.00 36.10 205 ARG B N 1
ATOM 4966 C CA . ARG B 1 205 ? 62.574 -12.385 -74.263 1.00 38.05 205 ARG B CA 1
ATOM 4967 C C . ARG B 1 205 ? 63.816 -13.060 -73.689 1.00 36.61 205 ARG B C 1
ATOM 4968 O O . ARG B 1 205 ? 63.726 -14.137 -73.095 1.00 32.97 205 ARG B O 1
ATOM 4976 N N . VAL B 1 206 ? 64.983 -12.431 -73.868 1.00 34.41 206 VAL B N 1
ATOM 4977 C CA . VAL B 1 206 ? 66.242 -13.116 -73.574 1.00 36.49 206 VAL B CA 1
ATOM 4978 C C . VAL B 1 206 ? 67.211 -12.264 -72.763 1.00 35.03 206 VAL B C 1
ATOM 4979 O O . VAL B 1 206 ? 68.417 -12.525 -72.776 1.00 36.18 206 VAL B O 1
ATOM 4983 N N . THR B 1 207 ? 66.714 -11.252 -72.051 1.00 34.29 207 THR B N 1
ATOM 4984 C CA . THR B 1 207 ? 67.604 -10.478 -71.199 1.00 31.97 207 THR B CA 1
ATOM 4985 C C . THR B 1 207 ? 67.851 -11.214 -69.877 1.00 33.58 207 THR B C 1
ATOM 4986 O O . THR B 1 207 ? 67.261 -12.264 -69.594 1.00 32.62 207 THR B O 1
ATOM 4990 N N . ALA B 1 208 ? 68.743 -10.655 -69.052 1.00 30.03 208 ALA B N 1
ATOM 4991 C CA . ALA B 1 208 ? 69.007 -11.274 -67.755 1.00 30.80 208 ALA B CA 1
ATOM 4992 C C . ALA B 1 208 ? 67.742 -11.318 -66.904 1.00 30.24 208 ALA B C 1
ATOM 4993 O O . ALA B 1 208 ? 67.452 -12.331 -66.247 1.00 29.37 208 ALA B O 1
ATOM 4995 N N . HIS B 1 209 ? 66.974 -10.225 -66.910 1.00 29.72 209 HIS B N 1
ATOM 4996 C CA . HIS B 1 209 ? 65.724 -10.173 -66.157 1.00 32.29 209 HIS B CA 1
ATOM 4997 C C . HIS B 1 209 ? 64.744 -11.248 -66.620 1.00 29.01 209 HIS B C 1
ATOM 4998 O O . HIS B 1 209 ? 64.043 -11.851 -65.800 1.00 31.40 209 HIS B O 1
ATOM 5005 N N . ASP B 1 210 ? 64.692 -11.510 -67.929 1.00 30.05 210 ASP B N 1
ATOM 5006 C CA . ASP B 1 210 ? 63.853 -12.588 -68.441 1.00 30.74 210 ASP B CA 1
ATOM 5007 C C . ASP B 1 210 ? 64.339 -13.945 -67.946 1.00 31.64 210 ASP B C 1
ATOM 5008 O O . ASP B 1 210 ? 63.533 -14.812 -67.573 1.00 23.94 210 ASP B O 1
ATOM 5013 N N . TYR B 1 211 ? 65.654 -14.164 -67.973 1.00 28.80 211 TYR B N 1
ATOM 5014 C CA . TYR B 1 211 ? 66.168 -15.439 -67.499 1.00 25.62 211 TYR B CA 1
ATOM 5015 C C . TYR B 1 211 ? 65.809 -15.642 -66.030 1.00 26.69 211 TYR B C 1
ATOM 5016 O O . TYR B 1 211 ? 65.339 -16.719 -65.641 1.00 27.14 211 TYR B O 1
ATOM 5025 N N . VAL B 1 212 ? 65.972 -14.607 -65.202 1.00 24.08 212 VAL B N 1
ATOM 5026 C CA . VAL B 1 212 ? 65.632 -14.775 -63.792 1.00 28.61 212 VAL B CA 1
ATOM 5027 C C . VAL B 1 212 ? 64.129 -14.991 -63.634 1.00 29.21 212 VAL B C 1
ATOM 5028 O O . VAL B 1 212 ? 63.693 -15.839 -62.846 1.00 27.57 212 VAL B O 1
ATOM 5032 N N . ALA B 1 213 ? 63.315 -14.251 -64.401 1.00 28.28 213 ALA B N 1
ATOM 5033 C CA . ALA B 1 213 ? 61.873 -14.462 -64.348 1.00 27.64 213 ALA B CA 1
ATOM 5034 C C . ALA B 1 213 ? 61.509 -15.884 -64.741 1.00 28.22 213 ALA B C 1
ATOM 5035 O O . ALA B 1 213 ? 60.477 -16.397 -64.296 1.00 29.04 213 ALA B O 1
ATOM 5037 N N . SER B 1 214 ? 62.349 -16.549 -65.546 1.00 27.79 214 SER B N 1
ATOM 5038 C CA . SER B 1 214 ? 62.086 -17.925 -65.945 1.00 25.77 214 SER B CA 1
ATOM 5039 C C . SER B 1 214 ? 62.579 -18.947 -64.930 1.00 26.61 214 SER B C 1
ATOM 5040 O O . SER B 1 214 ? 62.439 -20.151 -65.169 1.00 26.17 214 SER B O 1
ATOM 5043 N N . ARG B 1 215 ? 63.159 -18.507 -63.819 1.00 23.11 215 ARG B N 1
ATOM 5044 C CA . ARG B 1 215 ? 63.511 -19.387 -62.707 1.00 25.33 215 ARG B CA 1
ATOM 5045 C C . ARG B 1 215 ? 63.020 -18.710 -61.439 1.00 28.33 215 ARG B C 1
ATOM 5046 O O . ARG B 1 215 ? 63.815 -18.257 -60.602 1.00 25.86 215 ARG B O 1
ATOM 5054 N N . PRO B 1 216 ? 61.704 -18.562 -61.299 1.00 27.65 216 PRO B N 1
ATOM 5055 C CA . PRO B 1 216 ? 61.177 -17.791 -60.181 1.00 23.77 216 PRO B CA 1
ATOM 5056 C C . PRO B 1 216 ? 61.504 -18.490 -58.875 1.00 24.27 216 PRO B C 1
ATOM 5057 O O . PRO B 1 216 ? 61.883 -19.666 -58.833 1.00 23.86 216 PRO B O 1
ATOM 5061 N N . VAL B 1 217 ? 61.377 -17.722 -57.803 1.00 22.77 217 VAL B N 1
ATOM 5062 C CA . VAL B 1 217 ? 61.641 -18.227 -56.456 1.00 23.84 217 VAL B CA 1
ATOM 5063 C C . VAL B 1 217 ? 60.854 -19.505 -56.173 1.00 22.09 217 VAL B C 1
ATOM 5064 O O . VAL B 1 217 ? 61.372 -20.433 -55.553 1.00 17.37 217 VAL B O 1
ATOM 5068 N N . PHE B 1 218 ? 59.573 -19.563 -56.581 1.00 23.44 218 PHE B N 1
ATOM 5069 C CA . PHE B 1 218 ? 58.780 -20.738 -56.214 1.00 18.09 218 PHE B CA 1
ATOM 5070 C C . PHE B 1 218 ? 59.358 -22.026 -56.782 1.00 20.96 218 PHE B C 1
ATOM 5071 O O . PHE B 1 218 ? 59.108 -23.089 -56.210 1.00 23.94 218 PHE B O 1
ATOM 5079 N N . THR B 1 219 ? 60.149 -21.975 -57.867 1.00 19.55 219 THR B N 1
ATOM 5080 C CA . THR B 1 219 ? 60.739 -23.222 -58.353 1.00 23.97 219 THR B CA 1
ATOM 5081 C C . THR B 1 219 ? 61.824 -23.719 -57.413 1.00 25.09 219 THR B C 1
ATOM 5082 O O . THR B 1 219 ? 62.044 -24.933 -57.319 1.00 23.07 219 THR B O 1
ATOM 5086 N N . GLU B 1 220 ? 62.499 -22.810 -56.702 1.00 22.42 220 GLU B N 1
ATOM 5087 C CA . GLU B 1 220 ? 63.471 -23.253 -55.703 1.00 25.61 220 GLU B CA 1
ATOM 5088 C C . GLU B 1 220 ? 62.774 -23.711 -54.430 1.00 21.49 220 GLU B C 1
ATOM 5089 O O . GLU B 1 220 ? 63.154 -24.734 -53.842 1.00 22.50 220 GLU B O 1
ATOM 5095 N N . VAL B 1 221 ? 61.759 -22.965 -53.991 1.00 19.94 221 VAL B N 1
ATOM 5096 C CA . VAL B 1 221 ? 61.048 -23.334 -52.775 1.00 22.04 221 VAL B CA 1
ATOM 5097 C C . VAL B 1 221 ? 60.391 -24.703 -52.939 1.00 22.19 221 VAL B C 1
ATOM 5098 O O . VAL B 1 221 ? 60.495 -25.568 -52.067 1.00 20.49 221 VAL B O 1
ATOM 5102 N N . GLU B 1 222 ? 59.703 -24.925 -54.060 1.00 21.78 222 GLU B N 1
ATOM 5103 C CA . GLU B 1 222 ? 59.055 -26.222 -54.258 1.00 23.16 222 GLU B CA 1
ATOM 5104 C C . GLU B 1 222 ? 60.065 -27.357 -54.176 1.00 22.58 222 GLU B C 1
ATOM 5105 O O . GLU B 1 222 ? 59.824 -28.378 -53.517 1.00 24.05 222 GLU B O 1
ATOM 5111 N N . ALA B 1 223 ? 61.194 -27.214 -54.873 1.00 21.85 223 ALA B N 1
ATOM 5112 C CA . ALA B 1 223 ? 62.156 -28.305 -54.904 1.00 24.13 223 ALA B CA 1
ATOM 5113 C C . ALA B 1 223 ? 62.735 -28.528 -53.520 1.00 22.42 223 ALA B C 1
ATOM 5114 O O . ALA B 1 223 ? 62.877 -29.672 -53.065 1.00 22.30 223 ALA B O 1
ATOM 5116 N N . ILE B 1 224 ? 63.032 -27.443 -52.808 1.00 22.35 224 ILE B N 1
ATOM 5117 C CA . ILE B 1 224 ? 63.523 -27.590 -51.444 1.00 20.65 224 ILE B CA 1
ATOM 5118 C C . ILE B 1 224 ? 62.482 -28.292 -50.577 1.00 23.90 224 ILE B C 1
ATOM 5119 O O . ILE B 1 224 ? 62.817 -29.183 -49.786 1.00 20.52 224 ILE B O 1
ATOM 5124 N N . ARG B 1 225 ? 61.208 -27.883 -50.684 1.00 20.18 225 ARG B N 1
ATOM 5125 C CA . ARG B 1 225 ? 60.202 -28.510 -49.835 1.00 22.56 225 ARG B CA 1
ATOM 5126 C C . ARG B 1 225 ? 60.065 -29.987 -50.161 1.00 21.36 225 ARG B C 1
ATOM 5127 O O . ARG B 1 225 ? 59.886 -30.818 -49.260 1.00 24.25 225 ARG B O 1
ATOM 5135 N N . ARG B 1 226 ? 60.163 -30.335 -51.438 1.00 22.24 226 ARG B N 1
ATOM 5136 C CA . ARG B 1 226 ? 60.065 -31.732 -51.838 1.00 24.43 226 ARG B CA 1
ATOM 5137 C C . ARG B 1 226 ? 61.237 -32.541 -51.297 1.00 22.68 226 ARG B C 1
ATOM 5138 O O . ARG B 1 226 ? 61.043 -33.622 -50.727 1.00 22.17 226 ARG B O 1
ATOM 5146 N N . VAL B 1 227 ? 62.471 -32.048 -51.469 1.00 22.30 227 VAL B N 1
ATOM 5147 C CA . VAL B 1 227 ? 63.584 -32.893 -51.056 1.00 22.39 227 VAL B CA 1
ATOM 5148 C C . VAL B 1 227 ? 63.699 -32.918 -49.525 1.00 24.07 227 VAL B C 1
ATOM 5149 O O . VAL B 1 227 ? 64.126 -33.928 -48.950 1.00 22.60 227 VAL B O 1
ATOM 5153 N N . LEU B 1 228 ? 63.306 -31.836 -48.836 1.00 22.92 228 LEU B N 1
ATOM 5154 C CA . LEU B 1 228 ? 63.281 -31.862 -47.367 1.00 24.40 228 LEU B CA 1
ATOM 5155 C C . LEU B 1 228 ? 62.396 -32.999 -46.851 1.00 24.81 228 LEU B C 1
ATOM 5156 O O . LEU B 1 228 ? 62.774 -33.742 -45.937 1.00 24.86 228 LEU B O 1
ATOM 5161 N N . TYR B 1 229 ? 61.201 -33.143 -47.433 1.00 23.16 229 TYR B N 1
ATOM 5162 C CA . TYR B 1 229 ? 60.278 -34.172 -46.981 1.00 22.49 229 TYR B CA 1
ATOM 5163 C C . TYR B 1 229 ? 60.749 -35.568 -47.383 1.00 23.53 229 TYR B C 1
ATOM 5164 O O . TYR B 1 229 ? 60.708 -36.497 -46.570 1.00 24.93 229 TYR B O 1
ATOM 5173 N N . LEU B 1 230 ? 61.187 -35.749 -48.636 1.00 22.08 230 LEU B N 1
ATOM 5174 C CA . LEU B 1 230 ? 61.659 -37.071 -49.033 1.00 22.80 230 LEU B CA 1
ATOM 5175 C C . LEU B 1 230 ? 62.887 -37.489 -48.215 1.00 26.13 230 LEU B C 1
ATOM 5176 O O . LEU B 1 230 ? 62.980 -38.640 -47.765 1.00 26.62 230 LEU B O 1
ATOM 5181 N N . ALA B 1 231 ? 63.827 -36.568 -47.984 1.00 24.00 231 ALA B N 1
ATOM 5182 C CA . ALA B 1 231 ? 64.983 -36.902 -47.143 1.00 26.31 231 ALA B CA 1
ATOM 5183 C C . ALA B 1 231 ? 64.563 -37.264 -45.717 1.00 24.58 231 ALA B C 1
ATOM 5184 O O . ALA B 1 231 ? 65.124 -38.184 -45.116 1.00 25.47 231 ALA B O 1
ATOM 5186 N N . LYS B 1 232 ? 63.605 -36.528 -45.145 1.00 24.66 232 LYS B N 1
ATOM 5187 C CA . LYS B 1 232 ? 63.147 -36.836 -43.794 1.00 26.11 232 LYS B CA 1
ATOM 5188 C C . LYS B 1 232 ? 62.553 -38.241 -43.728 1.00 25.57 232 LYS B C 1
ATOM 5189 O O . LYS B 1 232 ? 62.896 -39.033 -42.845 1.00 24.03 232 LYS B O 1
ATOM 5195 N N . VAL B 1 233 ? 61.667 -38.570 -44.670 1.00 24.72 233 VAL B N 1
ATOM 5196 C CA . VAL B 1 233 ? 61.048 -39.892 -44.656 1.00 24.37 233 VAL B CA 1
ATOM 5197 C C . VAL B 1 233 ? 62.084 -40.966 -44.968 1.00 27.93 233 VAL B C 1
ATOM 5198 O O . VAL B 1 233 ? 61.985 -42.099 -44.479 1.00 26.39 233 VAL B O 1
ATOM 5202 N N . ALA B 1 234 ? 63.103 -40.633 -45.757 1.00 23.44 234 ALA B N 1
ATOM 5203 C CA . ALA B 1 234 ? 64.170 -41.585 -46.037 1.00 25.71 234 ALA B CA 1
ATOM 5204 C C . ALA B 1 234 ? 65.161 -41.734 -44.882 1.00 24.53 234 ALA B C 1
ATOM 5205 O O . ALA B 1 234 ? 65.975 -42.665 -44.907 1.00 25.68 234 ALA B O 1
ATOM 5207 N N . GLY B 1 235 ? 65.096 -40.873 -43.870 1.00 20.78 235 GLY B N 1
ATOM 5208 C CA . GLY B 1 235 ? 66.078 -40.898 -42.800 1.00 26.99 235 GLY B CA 1
ATOM 5209 C C . GLY B 1 235 ? 67.483 -40.484 -43.198 1.00 28.22 235 GLY B C 1
ATOM 5210 O O . GLY B 1 235 ? 68.447 -40.972 -42.610 1.00 30.34 235 GLY B O 1
ATOM 5211 N N . CYS B 1 236 ? 67.626 -39.553 -44.142 1.00 22.83 236 CYS B N 1
ATOM 5212 C CA . CYS B 1 236 ? 68.922 -39.188 -44.690 1.00 25.03 236 CYS B CA 1
ATOM 5213 C C . CYS B 1 236 ? 69.272 -37.743 -44.332 1.00 22.53 236 CYS B C 1
ATOM 5214 O O . CYS B 1 236 ? 68.435 -36.832 -44.426 1.00 21.46 236 CYS B O 1
ATOM 5217 N N . ARG B 1 237 ? 70.509 -37.533 -43.924 1.00 22.76 237 ARG B N 1
ATOM 5218 C CA . ARG B 1 237 ? 70.961 -36.173 -43.668 1.00 23.52 237 ARG B CA 1
ATOM 5219 C C . ARG B 1 237 ? 71.077 -35.435 -44.999 1.00 22.19 237 ARG B C 1
ATOM 5220 O O . ARG B 1 237 ? 71.562 -35.983 -45.994 1.00 24.23 237 ARG B O 1
ATOM 5228 N N . LEU B 1 238 ? 70.623 -34.184 -45.017 1.00 22.29 238 LEU B N 1
ATOM 5229 C CA . LEU B 1 238 ? 70.470 -33.410 -46.236 1.00 22.48 238 LEU B CA 1
ATOM 5230 C C . LEU B 1 238 ? 71.267 -32.112 -46.169 1.00 25.71 238 LEU B C 1
ATOM 5231 O O . LEU B 1 238 ? 71.326 -31.451 -45.118 1.00 24.00 238 LEU B O 1
ATOM 5236 N N . HIS B 1 239 ? 71.841 -31.733 -47.317 1.00 22.80 239 HIS B N 1
ATOM 5237 C CA . HIS B 1 239 ? 72.525 -30.455 -47.490 1.00 25.43 239 HIS B CA 1
ATOM 5238 C C . HIS B 1 239 ? 71.985 -29.794 -48.749 1.00 23.51 239 HIS B C 1
ATOM 5239 O O . HIS B 1 239 ? 72.100 -30.349 -49.846 1.00 21.94 239 HIS B O 1
ATOM 5246 N N . VAL B 1 240 ? 71.389 -28.628 -48.591 1.00 21.82 240 VAL B N 1
ATOM 5247 C CA . VAL B 1 240 ? 70.747 -27.938 -49.705 1.00 21.53 240 VAL B CA 1
ATOM 5248 C C . VAL B 1 240 ? 71.775 -27.014 -50.343 1.00 24.96 240 VAL B C 1
ATOM 5249 O O . VAL B 1 240 ? 72.255 -26.069 -49.705 1.00 21.55 240 VAL B O 1
ATOM 5253 N N . CYS B 1 241 ? 72.091 -27.268 -51.609 1.00 21.05 241 CYS B N 1
ATOM 5254 C CA . CYS B 1 241 ? 73.145 -26.530 -52.280 1.00 21.81 241 CYS B CA 1
ATOM 5255 C C . CYS B 1 241 ? 72.668 -25.125 -52.657 1.00 22.88 241 CYS B C 1
ATOM 5256 O O . CYS B 1 241 ? 71.468 -24.841 -52.765 1.00 20.37 241 CYS B O 1
ATOM 5259 N N . HIS B 1 242 ? 73.654 -24.246 -52.855 1.00 22.81 242 HIS B N 1
ATOM 5260 C CA . HIS B 1 242 ? 73.542 -22.846 -53.263 1.00 20.13 242 HIS B CA 1
ATOM 5261 C C . HIS B 1 242 ? 72.132 -22.258 -53.259 1.00 24.24 242 HIS B C 1
ATOM 5262 O O . HIS B 1 242 ? 71.438 -22.242 -54.291 1.00 21.05 242 HIS B O 1
ATOM 5269 N N . VAL B 1 243 ? 71.744 -21.681 -52.136 1.00 19.33 243 VAL B N 1
ATOM 5270 C CA . VAL B 1 243 ? 70.409 -21.126 -52.002 1.00 21.68 243 VAL B CA 1
ATOM 5271 C C . VAL B 1 243 ? 70.429 -19.689 -52.507 1.00 22.40 243 VAL B C 1
ATOM 5272 O O . VAL B 1 243 ? 71.327 -18.911 -52.167 1.00 25.84 243 VAL B O 1
ATOM 5276 N N . SER B 1 244 ? 69.479 -19.355 -53.383 1.00 20.18 244 SER B N 1
ATOM 5277 C CA . SER B 1 244 ? 69.485 -18.066 -54.055 1.00 22.12 244 SER B CA 1
ATOM 5278 C C . SER B 1 244 ? 68.439 -17.090 -53.513 1.00 22.93 244 SER B C 1
ATOM 5279 O O . SER B 1 244 ? 68.488 -15.910 -53.859 1.00 23.46 244 SER B O 1
ATOM 5282 N N . SER B 1 245 ? 67.517 -17.535 -52.663 1.00 20.77 245 SER B N 1
ATOM 5283 C CA . SER B 1 245 ? 66.471 -16.669 -52.144 1.00 20.73 245 SER B CA 1
ATOM 5284 C C . SER B 1 245 ? 66.299 -16.839 -50.643 1.00 17.56 245 SER B C 1
ATOM 5285 O O . SER B 1 245 ? 66.392 -17.958 -50.143 1.00 22.20 245 SER B O 1
ATOM 5288 N N . PRO B 1 246 ? 65.930 -15.769 -49.921 1.00 25.08 246 PRO B N 1
ATOM 5289 C CA . PRO B 1 246 ? 65.610 -15.933 -48.486 1.00 22.02 246 PRO B CA 1
ATOM 5290 C C . PRO B 1 246 ? 64.398 -16.828 -48.242 1.00 26.91 246 PRO B C 1
ATOM 5291 O O . PRO B 1 246 ? 64.298 -17.460 -47.181 1.00 21.82 246 PRO B O 1
ATOM 5295 N N . GLU B 1 247 ? 63.473 -16.905 -49.202 1.00 22.24 247 GLU B N 1
ATOM 5296 C CA . GLU B 1 247 ? 62.351 -17.827 -49.074 1.00 22.97 247 GLU B CA 1
ATOM 5297 C C . GLU B 1 247 ? 62.836 -19.272 -49.064 1.00 19.55 247 GLU B C 1
ATOM 5298 O O . GLU B 1 247 ? 62.345 -20.102 -48.293 1.00 22.59 247 GLU B O 1
ATOM 5304 N N . GLY B 1 248 ? 63.807 -19.596 -49.917 1.00 23.60 248 GLY B N 1
ATOM 5305 C CA . GLY B 1 248 ? 64.413 -20.917 -49.839 1.00 23.82 248 GLY B CA 1
ATOM 5306 C C . GLY B 1 248 ? 65.079 -21.160 -48.495 1.00 24.35 248 GLY B C 1
ATOM 5307 O O . GLY B 1 248 ? 64.928 -22.229 -47.901 1.00 22.25 248 GLY B O 1
ATOM 5308 N N . VAL B 1 249 ? 65.830 -20.168 -47.995 1.00 22.95 249 VAL B N 1
ATOM 5309 C CA . VAL B 1 249 ? 66.466 -20.318 -46.684 1.00 25.25 249 VAL B CA 1
ATOM 5310 C C . VAL B 1 249 ? 65.427 -20.582 -45.601 1.00 21.93 249 VAL B C 1
ATOM 5311 O O . VAL B 1 249 ? 65.643 -21.402 -44.699 1.00 22.65 249 VAL B O 1
ATOM 5315 N N . GLU B 1 250 ? 64.298 -19.873 -45.653 1.00 25.60 250 GLU B N 1
ATOM 5316 C CA . GLU B 1 250 ? 63.260 -20.041 -44.637 1.00 23.32 250 GLU B CA 1
ATOM 5317 C C . GLU B 1 250 ? 62.773 -21.487 -44.579 1.00 24.80 250 GLU B C 1
ATOM 5318 O O . GLU B 1 250 ? 62.519 -22.020 -43.491 1.00 25.75 250 GLU B O 1
ATOM 5324 N N . GLU B 1 251 ? 62.619 -22.140 -45.741 1.00 23.00 251 GLU B N 1
ATOM 5325 C CA . GLU B 1 251 ? 62.181 -23.535 -45.734 1.00 24.23 251 GLU B CA 1
ATOM 5326 C C . GLU B 1 251 ? 63.161 -24.409 -44.957 1.00 26.73 251 GLU B C 1
ATOM 5327 O O . GLU B 1 251 ? 62.747 -25.252 -44.152 1.00 24.77 251 GLU B O 1
ATOM 5333 N N . VAL B 1 252 ? 64.467 -24.204 -45.172 1.00 22.35 252 VAL B N 1
ATOM 5334 C CA . VAL B 1 252 ? 65.483 -24.980 -44.461 1.00 24.47 252 VAL B CA 1
ATOM 5335 C C . VAL B 1 252 ? 65.434 -24.665 -42.963 1.00 23.69 252 VAL B C 1
ATOM 5336 O O . VAL B 1 252 ? 65.435 -25.567 -42.113 1.00 24.21 252 VAL B O 1
ATOM 5340 N N . THR B 1 253 ? 65.344 -23.378 -42.622 1.00 24.34 253 THR B N 1
ATOM 5341 C CA . THR B 1 253 ? 65.255 -22.982 -41.215 1.00 21.25 253 THR B CA 1
ATOM 5342 C C . THR B 1 253 ? 64.047 -23.620 -40.533 1.00 26.93 253 THR B C 1
ATOM 5343 O O . THR B 1 253 ? 64.166 -24.179 -39.432 1.00 25.50 253 THR B O 1
ATOM 5347 N N . ARG B 1 254 ? 62.863 -23.521 -41.163 1.00 22.75 254 ARG B N 1
ATOM 5348 C CA . ARG B 1 254 ? 61.659 -24.096 -40.560 1.00 28.97 254 ARG B CA 1
ATOM 5349 C C . ARG B 1 254 ? 61.832 -25.585 -40.302 1.00 26.68 254 ARG B C 1
ATOM 5350 O O . ARG B 1 254 ? 61.436 -26.090 -39.246 1.00 32.51 254 ARG B O 1
ATOM 5358 N N . ALA B 1 255 ? 62.412 -26.310 -41.259 1.00 22.45 255 ALA B N 1
ATOM 5359 C CA . ALA B 1 255 ? 62.600 -27.745 -41.078 1.00 25.33 255 ALA B CA 1
ATOM 5360 C C . ALA B 1 255 ? 63.568 -28.041 -39.942 1.00 25.26 255 ALA B C 1
ATOM 5361 O O . ALA B 1 255 ? 63.336 -28.965 -39.160 1.00 23.63 255 ALA B O 1
ATOM 5363 N N . ARG B 1 256 ? 64.673 -27.288 -39.844 1.00 24.20 256 ARG B N 1
ATOM 5364 C CA . ARG B 1 256 ? 65.629 -27.542 -38.764 1.00 27.14 256 ARG B CA 1
ATOM 5365 C C . ARG B 1 256 ? 65.012 -27.258 -37.409 1.00 27.91 256 ARG B C 1
ATOM 5366 O O . ARG B 1 256 ? 65.310 -27.946 -36.426 1.00 25.62 256 ARG B O 1
ATOM 5374 N N . GLN B 1 257 ? 64.180 -26.211 -37.333 1.00 27.14 257 GLN B N 1
ATOM 5375 C CA . GLN B 1 257 ? 63.528 -25.862 -36.084 1.00 31.57 257 GLN B CA 1
ATOM 5376 C C . GLN B 1 257 ? 62.558 -26.947 -35.634 1.00 32.90 257 GLN B C 1
ATOM 5377 O O . GLN B 1 257 ? 62.231 -27.010 -34.447 1.00 31.13 257 GLN B O 1
ATOM 5383 N N . GLU B 1 258 ? 62.189 -27.844 -36.545 1.00 29.89 258 GLU B N 1
ATOM 5384 C CA . GLU B 1 258 ? 61.302 -28.978 -36.202 1.00 32.52 258 GLU B CA 1
ATOM 5385 C C . GLU B 1 258 ? 62.163 -30.215 -35.912 1.00 35.01 258 GLU B C 1
ATOM 5386 O O . GLU B 1 258 ? 61.585 -31.250 -35.585 1.00 38.13 258 GLU B O 1
ATOM 5392 N N . GLY B 1 259 ? 63.484 -30.111 -36.024 1.00 29.51 259 GLY B N 1
ATOM 5393 C CA . GLY B 1 259 ? 64.368 -31.200 -35.667 1.00 25.99 259 GLY B CA 1
ATOM 5394 C C . GLY B 1 259 ? 65.001 -31.949 -36.824 1.00 30.45 259 GLY B C 1
ATOM 5395 O O . GLY B 1 259 ? 65.734 -32.907 -36.575 1.00 27.02 259 GLY B O 1
ATOM 5396 N N . GLN B 1 260 ? 64.748 -31.559 -38.074 1.00 29.86 260 GLN B N 1
ATOM 5397 C CA . GLN B 1 260 ? 65.355 -32.240 -39.213 1.00 27.59 260 GLN B CA 1
ATOM 5398 C C . GLN B 1 260 ? 66.845 -31.919 -39.306 1.00 25.58 260 GLN B C 1
ATOM 5399 O O . GLN B 1 260 ? 67.253 -30.764 -39.160 1.00 24.44 260 GLN B O 1
ATOM 5405 N N . ASP B 1 261 ? 67.634 -32.956 -39.591 1.00 25.61 261 ASP B N 1
ATOM 5406 C CA . ASP B 1 261 ? 69.097 -32.794 -39.797 1.00 26.82 261 ASP B CA 1
ATOM 5407 C C . ASP B 1 261 ? 69.345 -32.282 -41.217 1.00 27.27 261 ASP B C 1
ATOM 5408 O O . ASP B 1 261 ? 69.579 -33.102 -42.112 1.00 24.30 261 ASP B O 1
ATOM 5413 N N . VAL B 1 262 ? 69.299 -30.964 -41.381 1.00 25.16 262 VAL B N 1
ATOM 5414 C CA . VAL B 1 262 ? 69.514 -30.325 -42.701 1.00 23.14 262 VAL B CA 1
ATOM 5415 C C . VAL B 1 262 ? 70.410 -29.101 -42.537 1.00 25.04 262 VAL B C 1
ATOM 5416 O O . VAL B 1 262 ? 70.310 -28.421 -41.514 1.00 25.65 262 VAL B O 1
ATOM 5420 N N . THR B 1 263 ? 71.255 -28.875 -43.520 1.00 21.71 263 THR B N 1
ATOM 5421 C CA . THR B 1 263 ? 72.134 -27.697 -43.553 1.00 20.44 263 THR B CA 1
ATOM 5422 C C . THR B 1 263 ? 71.964 -27.090 -44.951 1.00 25.82 263 THR B C 1
ATOM 5423 O O . THR B 1 263 ? 71.423 -27.784 -45.831 1.00 26.18 263 THR B O 1
ATOM 5427 N N . CYS B 1 264 ? 72.407 -25.855 -45.155 1.00 22.65 264 CYS B N 1
ATOM 5428 C CA . CYS B 1 264 ? 72.357 -25.279 -46.493 1.00 23.52 264 CYS B CA 1
ATOM 5429 C C . CYS B 1 264 ? 73.565 -24.368 -46.697 1.00 20.49 264 CYS B C 1
ATOM 5430 O O . CYS B 1 264 ? 74.295 -24.046 -45.769 1.00 18.40 264 CYS B O 1
ATOM 5433 N N . GLU B 1 265 ? 73.746 -23.925 -47.931 1.00 21.99 265 GLU B N 1
ATOM 5434 C CA . GLU B 1 265 ? 74.918 -23.140 -48.292 1.00 21.17 265 GLU B CA 1
ATOM 5435 C C . GLU B 1 265 ? 74.448 -22.073 -49.255 1.00 23.32 265 GLU B C 1
ATOM 5436 O O . GLU B 1 265 ? 73.366 -22.187 -49.846 1.00 21.10 265 GLU B O 1
ATOM 5442 N N . SER B 1 266 ? 75.272 -21.039 -49.432 1.00 20.04 266 SER B N 1
ATOM 5443 C CA . SER B 1 266 ? 75.072 -20.102 -50.530 1.00 18.95 266 SER B CA 1
ATOM 5444 C C . SER B 1 266 ? 76.437 -19.710 -51.089 1.00 19.54 266 SER B C 1
ATOM 5445 O O . SER B 1 266 ? 77.461 -20.265 -50.704 1.00 22.33 266 SER B O 1
ATOM 5448 N N . CYS B 1 267 ? 76.460 -18.757 -52.020 1.00 25.07 267 CYS B N 1
ATOM 5449 C CA . CYS B 1 267 ? 77.653 -18.388 -52.769 1.00 22.31 267 CYS B CA 1
ATOM 5450 C C . CYS B 1 267 ? 77.824 -16.879 -52.854 1.00 24.89 267 CYS B C 1
ATOM 5451 O O . CYS B 1 267 ? 76.839 -16.125 -52.856 1.00 23.93 267 CYS B O 1
ATOM 5454 N N . PRO B 1 268 ? 79.068 -16.413 -52.992 1.00 26.34 268 PRO B N 1
ATOM 5455 C CA . PRO B 1 268 ? 79.293 -14.955 -53.056 1.00 25.61 268 PRO B CA 1
ATOM 5456 C C . PRO B 1 268 ? 78.453 -14.241 -54.100 1.00 24.51 268 PRO B C 1
ATOM 5457 O O . PRO B 1 268 ? 78.026 -13.104 -53.853 1.00 23.65 268 PRO B O 1
ATOM 5461 N N . HIS B 1 269 ? 78.201 -14.856 -55.258 1.00 21.35 269 HIS B N 1
ATOM 5462 C CA . HIS B 1 269 ? 77.477 -14.123 -56.292 1.00 24.41 269 HIS B CA 1
ATOM 5463 C C . HIS B 1 269 ? 76.029 -13.824 -55.905 1.00 24.02 269 HIS B C 1
ATOM 5464 O O . HIS B 1 269 ? 75.421 -12.929 -56.496 1.00 26.94 269 HIS B O 1
ATOM 5471 N N . TYR B 1 270 ? 75.468 -14.506 -54.920 1.00 23.57 270 TYR B N 1
ATOM 5472 C CA . TYR B 1 270 ? 74.127 -14.143 -54.460 1.00 22.56 270 TYR B CA 1
ATOM 5473 C C . TYR B 1 270 ? 74.131 -13.063 -53.381 1.00 21.62 270 TYR B C 1
ATOM 5474 O O . TYR B 1 270 ? 73.064 -12.571 -52.989 1.00 27.62 270 TYR B O 1
ATOM 5483 N N . PHE B 1 271 ? 75.291 -12.688 -52.878 1.00 20.85 271 PHE B N 1
ATOM 5484 C CA . PHE B 1 271 ? 75.372 -11.605 -51.934 1.00 22.55 271 PHE B CA 1
ATOM 5485 C C . PHE B 1 271 ? 75.968 -10.336 -52.524 1.00 24.11 271 PHE B C 1
ATOM 5486 O O . PHE B 1 271 ? 75.749 -9.250 -51.969 1.00 21.52 271 PHE B O 1
ATOM 5494 N N . VAL B 1 272 ? 76.688 -10.451 -53.634 1.00 22.66 272 VAL B N 1
ATOM 5495 C CA . VAL B 1 272 ? 77.497 -9.358 -54.156 1.00 23.52 272 VAL B CA 1
ATOM 5496 C C . VAL B 1 272 ? 77.052 -8.878 -55.533 1.00 23.64 272 VAL B C 1
ATOM 5497 O O . VAL B 1 272 ? 77.504 -7.812 -55.990 1.00 24.72 272 VAL B O 1
ATOM 5501 N N . LEU B 1 273 ? 76.266 -9.655 -56.247 1.00 22.94 273 LEU B N 1
ATOM 5502 C CA . LEU B 1 273 ? 75.761 -9.330 -57.563 1.00 26.78 273 LEU B CA 1
ATOM 5503 C C . LEU B 1 273 ? 74.239 -9.331 -57.490 1.00 24.50 273 LEU B C 1
ATOM 5504 O O . LEU B 1 273 ? 73.649 -9.910 -56.579 1.00 28.09 273 LEU B O 1
ATOM 5509 N N . ASP B 1 274 ? 73.596 -8.660 -58.433 1.00 28.88 274 ASP B N 1
ATOM 5510 C CA . ASP B 1 274 ? 72.143 -8.699 -58.514 1.00 27.50 274 ASP B CA 1
ATOM 5511 C C . ASP B 1 274 ? 71.759 -8.675 -59.983 1.00 24.56 274 ASP B C 1
ATOM 5512 O O . ASP B 1 274 ? 72.615 -8.605 -60.862 1.00 23.96 274 ASP B O 1
ATOM 5517 N N . THR B 1 275 ? 70.453 -8.752 -60.246 1.00 27.18 275 THR B N 1
ATOM 5518 C CA . THR B 1 275 ? 70.009 -8.965 -61.621 1.00 25.26 275 THR B CA 1
ATOM 5519 C C . THR B 1 275 ? 70.382 -7.791 -62.524 1.00 23.00 275 THR B C 1
ATOM 5520 O O . THR B 1 275 ? 70.641 -7.990 -63.714 1.00 24.79 275 THR B O 1
ATOM 5524 N N . ASP B 1 276 ? 70.376 -6.566 -61.987 1.00 29.80 276 ASP B N 1
ATOM 5525 C CA . ASP B 1 276 ? 70.767 -5.397 -62.769 1.00 29.95 276 ASP B CA 1
ATOM 5526 C C . ASP B 1 276 ? 72.234 -5.462 -63.174 1.00 30.00 276 ASP B C 1
ATOM 5527 O O . ASP B 1 276 ? 72.579 -5.157 -64.315 1.00 31.65 276 ASP B O 1
ATOM 5532 N N . GLN B 1 277 ? 73.118 -5.853 -62.256 1.00 30.64 277 GLN B N 1
ATOM 5533 C CA . GLN B 1 277 ? 74.526 -5.978 -62.631 1.00 30.59 277 GLN B CA 1
ATOM 5534 C C . GLN B 1 277 ? 74.735 -7.163 -63.560 1.00 27.12 277 GLN B C 1
ATOM 5535 O O . GLN B 1 277 ? 75.571 -7.111 -64.474 1.00 28.88 277 GLN B O 1
ATOM 5541 N N . PHE B 1 278 ? 73.969 -8.231 -63.335 1.00 24.42 278 PHE B N 1
ATOM 5542 C CA . PHE B 1 278 ? 73.942 -9.383 -64.229 1.00 26.75 278 PHE B CA 1
ATOM 5543 C C . PHE B 1 278 ? 73.578 -8.949 -65.648 1.00 28.41 278 PHE B C 1
ATOM 5544 O O . PHE B 1 278 ? 74.199 -9.394 -66.624 1.00 26.19 278 PHE B O 1
ATOM 5552 N N . GLU B 1 279 ? 72.582 -8.068 -65.784 1.00 26.79 279 GLU B N 1
ATOM 5553 C CA . GLU B 1 279 ? 72.228 -7.568 -67.112 1.00 31.55 279 GLU B CA 1
ATOM 5554 C C . GLU B 1 279 ? 73.417 -6.855 -67.739 1.00 31.14 279 GLU B C 1
ATOM 5555 O O . GLU B 1 279 ? 73.769 -7.100 -68.896 1.00 33.44 279 GLU B O 1
ATOM 5561 N N . GLU B 1 280 ? 74.065 -5.990 -66.964 1.00 34.31 280 GLU B N 1
ATOM 5562 C CA . GLU B 1 280 ? 75.245 -5.233 -67.455 1.00 35.34 280 GLU B CA 1
ATOM 5563 C C . GLU B 1 280 ? 76.398 -6.164 -67.824 1.00 35.26 280 GLU B C 1
ATOM 5564 O O . GLU B 1 280 ? 77.037 -5.898 -68.837 1.00 36.52 280 GLU B O 1
ATOM 5570 N N . ILE B 1 281 ? 76.610 -7.227 -67.059 1.00 26.71 281 ILE B N 1
ATOM 5571 C CA . ILE B 1 281 ? 77.786 -8.067 -67.272 1.00 29.31 281 ILE B CA 1
ATOM 5572 C C . ILE B 1 281 ? 77.563 -9.065 -68.394 1.00 29.16 281 ILE B C 1
ATOM 5573 O O . ILE B 1 281 ? 78.497 -9.393 -69.136 1.00 33.25 281 ILE B O 1
ATOM 5578 N N . GLY B 1 282 ? 76.348 -9.591 -68.525 1.00 28.28 282 GLY B N 1
ATOM 5579 C CA . GLY B 1 282 ? 76.075 -10.595 -69.542 1.00 23.31 282 GLY B CA 1
ATOM 5580 C C . GLY B 1 282 ? 76.184 -12.042 -69.082 1.00 25.19 282 GLY B C 1
ATOM 5581 O O . GLY B 1 282 ? 75.984 -12.353 -67.899 1.00 25.46 282 GLY B O 1
ATOM 5582 N N . THR B 1 283 ? 76.536 -12.936 -70.011 1.00 23.65 283 THR B N 1
ATOM 5583 C CA . THR B 1 283 ? 76.457 -14.375 -69.764 1.00 27.29 283 THR B CA 1
ATOM 5584 C C . THR B 1 283 ? 77.454 -14.873 -68.724 1.00 28.61 283 THR B C 1
ATOM 5585 O O . THR B 1 283 ? 77.266 -15.974 -68.196 1.00 24.58 283 THR B O 1
ATOM 5589 N N . LEU B 1 284 ? 78.514 -14.117 -68.422 1.00 26.35 284 LEU B N 1
ATOM 5590 C CA . LEU B 1 284 ? 79.418 -14.570 -67.368 1.00 26.14 284 LEU B CA 1
ATOM 5591 C C . LEU B 1 284 ? 78.756 -14.572 -65.993 1.00 29.33 284 LEU B C 1
ATOM 5592 O O . LEU B 1 284 ? 79.256 -15.242 -65.078 1.00 24.24 284 LEU B O 1
ATOM 5597 N N . ALA B 1 285 ? 77.669 -13.815 -65.812 1.00 23.40 285 ALA B N 1
ATOM 5598 C CA . ALA B 1 285 ? 76.969 -13.781 -64.539 1.00 26.24 285 ALA B CA 1
ATOM 5599 C C . ALA B 1 285 ? 75.744 -14.692 -64.539 1.00 23.94 285 ALA B C 1
ATOM 5600 O O . ALA B 1 285 ? 74.907 -14.590 -63.641 1.00 27.32 285 ALA B O 1
ATOM 5602 N N . LYS B 1 286 ? 75.610 -15.546 -65.539 1.00 21.84 286 LYS B N 1
ATOM 5603 C CA . LYS B 1 286 ? 74.487 -16.471 -65.630 1.00 27.18 286 LYS B CA 1
ATOM 5604 C C . LYS B 1 286 ? 74.825 -17.758 -64.894 1.00 25.58 286 LYS B C 1
ATOM 5605 O O . LYS B 1 286 ? 75.857 -18.383 -65.174 1.00 27.08 286 LYS B O 1
ATOM 5611 N N . CYS B 1 287 ? 73.953 -18.145 -63.959 1.00 25.20 287 CYS B N 1
ATOM 5612 C CA . CYS B 1 287 ? 74.078 -19.398 -63.227 1.00 28.85 287 CYS B CA 1
ATOM 5613 C C . CYS B 1 287 ? 72.681 -19.920 -62.935 1.00 28.46 287 CYS B C 1
ATOM 5614 O O . CYS B 1 287 ? 71.685 -19.215 -63.121 1.00 29.68 287 CYS B O 1
ATOM 5617 N N . SER B 1 288 ? 72.623 -21.150 -62.396 1.00 29.12 288 SER B N 1
ATOM 5618 C CA . SER B 1 288 ? 71.441 -21.990 -62.577 1.00 32.77 288 SER B CA 1
ATOM 5619 C C . SER B 1 288 ? 70.326 -21.560 -61.639 1.00 41.78 288 SER B C 1
ATOM 5620 O O . SER B 1 288 ? 69.269 -21.117 -62.117 1.00 45.68 288 SER B O 1
ATOM 5623 N N . PRO B 1 289 ? 70.483 -21.663 -60.319 1.00 35.97 289 PRO B N 1
ATOM 5624 C CA . PRO B 1 289 ? 69.687 -20.807 -59.463 1.00 26.33 289 PRO B CA 1
ATOM 5625 C C . PRO B 1 289 ? 70.149 -19.387 -59.721 1.00 26.85 289 PRO B C 1
ATOM 5626 O O . PRO B 1 289 ? 71.344 -19.099 -59.565 1.00 26.35 289 PRO B O 1
ATOM 5630 N N . PRO B 1 290 ? 69.276 -18.517 -60.224 1.00 27.68 290 PRO B N 1
ATOM 5631 C CA . PRO B 1 290 ? 69.742 -17.246 -60.797 1.00 24.64 290 PRO B CA 1
ATOM 5632 C C . PRO B 1 290 ? 70.137 -16.221 -59.743 1.00 21.84 290 PRO B C 1
ATOM 5633 O O . PRO B 1 290 ? 69.728 -16.280 -58.584 1.00 23.04 290 PRO B O 1
ATOM 5637 N N . ILE B 1 291 ? 70.954 -15.257 -60.170 1.00 23.77 291 ILE B N 1
ATOM 5638 C CA . ILE B 1 291 ? 71.221 -14.079 -59.344 1.00 22.87 291 ILE B CA 1
ATOM 5639 C C . ILE B 1 291 ? 69.994 -13.172 -59.390 1.00 23.00 291 ILE B C 1
ATOM 5640 O O . ILE B 1 291 ? 69.622 -12.676 -60.461 1.00 21.71 291 ILE B O 1
ATOM 5645 N N . ARG B 1 292 ? 69.364 -12.940 -58.223 1.00 21.02 292 ARG B N 1
ATOM 5646 C CA . ARG B 1 292 ? 68.062 -12.284 -58.149 1.00 22.54 292 ARG B CA 1
ATOM 5647 C C . ARG B 1 292 ? 68.211 -10.782 -57.881 1.00 25.17 292 ARG B C 1
ATOM 5648 O O . ARG B 1 292 ? 69.307 -10.223 -57.945 1.00 27.21 292 ARG B O 1
ATOM 5656 N N . ASP B 1 293 ? 67.100 -10.104 -57.592 1.00 27.75 293 ASP B N 1
ATOM 5657 C CA . ASP B 1 293 ? 67.157 -8.650 -57.535 1.00 29.49 293 ASP B CA 1
ATOM 5658 C C . ASP B 1 293 ? 67.701 -8.169 -56.186 1.00 27.53 293 ASP B C 1
ATOM 5659 O O . ASP B 1 293 ? 67.956 -8.946 -55.261 1.00 25.31 293 ASP B O 1
ATOM 5664 N N . LEU B 1 294 ? 67.863 -6.853 -56.082 1.00 26.81 294 LEU B N 1
ATOM 5665 C CA . LEU B 1 294 ? 68.541 -6.261 -54.933 1.00 28.83 294 LEU B CA 1
ATOM 5666 C C . LEU B 1 294 ? 67.763 -6.485 -53.644 1.00 28.11 294 LEU B C 1
ATOM 5667 O O . LEU B 1 294 ? 68.361 -6.687 -52.579 1.00 25.88 294 LEU B O 1
ATOM 5672 N N . GLU B 1 295 ? 66.426 -6.481 -53.708 1.00 30.78 295 GLU B N 1
ATOM 5673 C CA . GLU B 1 295 ? 65.664 -6.738 -52.486 1.00 27.57 295 GLU B CA 1
ATOM 5674 C C . GLU B 1 295 ? 65.853 -8.175 -52.030 1.00 25.50 295 GLU B C 1
ATOM 5675 O O . GLU B 1 295 ? 65.913 -8.451 -50.826 1.00 29.31 295 GLU B O 1
ATOM 5681 N N . ASN B 1 296 ? 65.911 -9.108 -52.974 1.00 26.57 296 ASN B N 1
ATOM 5682 C CA . ASN B 1 296 ? 66.276 -10.471 -52.624 1.00 23.67 296 ASN B CA 1
ATOM 5683 C C . ASN B 1 296 ? 67.647 -10.485 -51.952 1.00 24.10 296 ASN B C 1
ATOM 5684 O O . ASN B 1 296 ? 67.839 -11.117 -50.906 1.00 27.29 296 ASN B O 1
ATOM 5689 N N . GLN B 1 297 ? 68.604 -9.760 -52.525 1.00 21.77 297 GLN B N 1
ATOM 5690 C CA . GLN B 1 297 ? 69.950 -9.710 -51.946 1.00 23.68 297 GLN B CA 1
ATOM 5691 C C . GLN B 1 297 ? 69.912 -9.269 -50.484 1.00 24.19 297 GLN B C 1
ATOM 5692 O O . GLN B 1 297 ? 70.545 -9.880 -49.613 1.00 25.16 297 GLN B O 1
ATOM 5698 N N . LYS B 1 298 ? 69.158 -8.210 -50.196 1.00 23.37 298 LYS B N 1
ATOM 5699 C CA . LYS B 1 298 ? 69.108 -7.682 -48.839 1.00 25.93 298 LYS B CA 1
ATOM 5700 C C . LYS B 1 298 ? 68.597 -8.728 -47.863 1.00 28.26 298 LYS B C 1
ATOM 5701 O O . LYS B 1 298 ? 69.173 -8.921 -46.782 1.00 27.94 298 LYS B O 1
ATOM 5707 N N . GLY B 1 299 ? 67.509 -9.408 -48.220 1.00 22.28 299 GLY B N 1
ATOM 5708 C CA . GLY B 1 299 ? 67.058 -10.529 -47.411 1.00 25.80 299 GLY B CA 1
ATOM 5709 C C . GLY B 1 299 ? 68.121 -11.602 -47.255 1.00 22.87 299 GLY B C 1
ATOM 5710 O O . GLY B 1 299 ? 68.207 -12.254 -46.217 1.00 23.14 299 GLY B O 1
ATOM 5711 N N . MET B 1 300 ? 68.912 -11.832 -48.304 1.00 22.51 300 MET B N 1
ATOM 5712 C CA . MET B 1 300 ? 69.972 -12.827 -48.226 1.00 19.99 300 MET B CA 1
ATOM 5713 C C . MET B 1 300 ? 70.981 -12.433 -47.172 1.00 23.31 300 MET B C 1
ATOM 5714 O O . MET B 1 300 ? 71.402 -13.267 -46.357 1.00 22.14 300 MET B O 1
ATOM 5719 N N . TRP B 1 301 ? 71.379 -11.148 -47.163 1.00 20.41 301 TRP B N 1
ATOM 5720 C CA . TRP B 1 301 ? 72.326 -10.688 -46.152 1.00 25.20 301 TRP B CA 1
ATOM 5721 C C . TRP B 1 301 ? 71.762 -10.879 -44.748 1.00 24.71 301 TRP B C 1
ATOM 5722 O O . TRP B 1 301 ? 72.483 -11.290 -43.828 1.00 22.67 301 TRP B O 1
ATOM 5733 N N . GLU B 1 302 ? 70.462 -10.597 -44.569 1.00 25.10 302 GLU B N 1
ATOM 5734 C CA . GLU B 1 302 ? 69.830 -10.772 -43.264 1.00 24.08 302 GLU B CA 1
ATOM 5735 C C . GLU B 1 302 ? 69.862 -12.234 -42.825 1.00 23.91 302 GLU B C 1
ATOM 5736 O O . GLU B 1 302 ? 70.143 -12.530 -41.658 1.00 24.83 302 GLU B O 1
ATOM 5742 N N . LYS B 1 303 ? 69.601 -13.169 -43.748 1.00 21.89 303 LYS B N 1
ATOM 5743 C CA . LYS B 1 303 ? 69.692 -14.584 -43.379 1.00 24.71 303 LYS B CA 1
ATOM 5744 C C . LYS B 1 303 ? 71.114 -14.950 -42.959 1.00 22.03 303 LYS B C 1
ATOM 5745 O O . LYS B 1 303 ? 71.315 -15.681 -41.977 1.00 22.84 303 LYS B O 1
ATOM 5751 N N . LEU B 1 304 ? 72.114 -14.448 -43.687 1.00 20.70 304 LEU B N 1
ATOM 5752 C CA . LEU B 1 304 ? 73.506 -14.789 -43.381 1.00 22.41 304 LEU B CA 1
ATOM 5753 C C . LEU B 1 304 ? 73.908 -14.263 -42.010 1.00 21.42 304 LEU B C 1
ATOM 5754 O O . LEU B 1 304 ? 74.443 -15.006 -41.182 1.00 22.98 304 LEU B O 1
ATOM 5759 N N . PHE B 1 305 ? 73.641 -12.983 -41.744 1.00 23.93 305 PHE B N 1
ATOM 5760 C CA . PHE B 1 305 ? 73.952 -12.423 -40.435 1.00 25.18 305 PHE B CA 1
ATOM 5761 C C . PHE B 1 305 ? 73.154 -13.087 -39.325 1.00 28.98 305 PHE B C 1
ATOM 5762 O O . PHE B 1 305 ? 73.612 -13.104 -38.181 1.00 27.71 305 PHE B O 1
ATOM 5770 N N . ASN B 1 306 ? 72.004 -13.682 -39.640 1.00 26.95 306 ASN B N 1
ATOM 5771 C CA . ASN B 1 306 ? 71.198 -14.393 -38.649 1.00 26.79 306 ASN B CA 1
ATOM 5772 C C . ASN B 1 306 ? 71.645 -15.834 -38.405 1.00 29.72 306 ASN B C 1
ATOM 5773 O O . ASN B 1 306 ? 71.051 -16.512 -37.561 1.00 31.65 306 ASN B O 1
ATOM 5778 N N . GLY B 1 307 ? 72.653 -16.335 -39.116 1.00 28.62 307 GLY B N 1
ATOM 5779 C CA . GLY B 1 307 ? 73.087 -17.701 -38.889 1.00 26.44 307 GLY B CA 1
ATOM 5780 C C . GLY B 1 307 ? 72.252 -18.782 -39.540 1.00 27.71 307 GLY B C 1
ATOM 5781 O O . GLY B 1 307 ? 72.358 -19.951 -39.142 1.00 21.15 307 GLY B O 1
ATOM 5782 N N . GLU B 1 308 ? 71.440 -18.442 -40.545 1.00 21.40 308 GLU B N 1
ATOM 5783 C CA . GLU B 1 308 ? 70.593 -19.424 -41.215 1.00 22.16 308 GLU B CA 1
ATOM 5784 C C . GLU B 1 308 ? 71.248 -20.072 -42.434 1.00 21.37 308 GLU B C 1
ATOM 5785 O O . GLU B 1 308 ? 70.662 -20.983 -43.020 1.00 23.84 308 GLU B O 1
ATOM 5791 N N . ILE B 1 309 ? 72.441 -19.636 -42.823 1.00 18.09 309 ILE B N 1
ATOM 5792 C CA . ILE B 1 309 ? 73.159 -20.179 -43.970 1.00 21.61 309 ILE B CA 1
ATOM 5793 C C . ILE B 1 309 ? 74.468 -20.769 -43.457 1.00 22.93 309 ILE B C 1
ATOM 5794 O O . ILE B 1 309 ? 75.319 -20.040 -42.936 1.00 22.48 309 ILE B O 1
ATOM 5799 N N . ASP B 1 310 ? 74.594 -22.078 -43.488 1.00 23.13 310 ASP B N 1
ATOM 5800 C CA . ASP B 1 310 ? 75.764 -22.716 -42.822 1.00 25.19 310 ASP B CA 1
ATOM 5801 C C . ASP B 1 310 ? 77.103 -22.426 -43.502 1.00 23.77 310 ASP B C 1
ATOM 5802 O O . ASP B 1 310 ? 78.067 -22.183 -42.794 1.00 23.73 310 ASP B O 1
ATOM 5807 N N . CYS B 1 311 ? 77.139 -22.450 -44.821 1.00 23.71 311 CYS B N 1
ATOM 5808 C CA . CYS B 1 311 ? 78.444 -22.342 -45.505 1.00 24.90 311 CYS B CA 1
ATOM 5809 C C . CYS B 1 311 ? 78.396 -21.406 -46.710 1.00 22.78 311 CYS B C 1
ATOM 5810 O O . CYS B 1 311 ? 77.343 -21.289 -47.319 1.00 22.98 311 CYS B O 1
ATOM 5813 N N . LEU B 1 312 ? 79.507 -20.738 -46.994 1.00 23.10 312 LEU B N 1
ATOM 5814 C CA . LEU B 1 312 ? 79.642 -19.950 -48.238 1.00 21.11 312 LEU B CA 1
ATOM 5815 C C . LEU B 1 312 ? 80.608 -20.749 -49.126 1.00 21.00 312 LEU B C 1
ATOM 5816 O O . LEU B 1 312 ? 81.685 -21.100 -48.643 1.00 25.17 312 LEU B O 1
ATOM 5821 N N . VAL B 1 313 ? 80.218 -21.048 -50.352 1.00 18.51 313 VAL B N 1
ATOM 5822 C CA . VAL B 1 313 ? 80.974 -21.908 -51.254 1.00 20.70 313 VAL B CA 1
ATOM 5823 C C . VAL B 1 313 ? 81.021 -21.241 -52.622 1.00 21.90 313 VAL B C 1
ATOM 5824 O O . VAL B 1 313 ? 80.278 -20.302 -52.901 1.00 24.52 313 VAL B O 1
ATOM 5828 N N . SER B 1 314 ? 81.872 -21.778 -53.503 1.00 21.87 314 SER B N 1
ATOM 5829 C CA . SER B 1 314 ? 82.113 -21.092 -54.765 1.00 24.27 314 SER B CA 1
ATOM 5830 C C . SER B 1 314 ? 81.057 -21.417 -55.813 1.00 23.55 314 SER B C 1
ATOM 5831 O O . SER B 1 314 ? 80.637 -20.526 -56.552 1.00 23.72 314 SER B O 1
ATOM 5834 N N . ASP B 1 315 ? 80.580 -22.671 -55.848 1.00 22.13 315 ASP B N 1
ATOM 5835 C CA . ASP B 1 315 ? 79.974 -23.292 -57.026 1.00 22.40 315 ASP B CA 1
ATOM 5836 C C . ASP B 1 315 ? 80.726 -22.889 -58.288 1.00 22.47 315 ASP B C 1
ATOM 5837 O O . ASP B 1 315 ? 80.112 -22.590 -59.317 1.00 21.81 315 ASP B O 1
ATOM 5842 N N . HIS B 1 316 ? 82.055 -22.896 -58.205 1.00 21.33 316 HIS B N 1
ATOM 5843 C CA . HIS B 1 316 ? 82.909 -22.621 -59.351 1.00 23.02 316 HIS B CA 1
ATOM 5844 C C . HIS B 1 316 ? 82.516 -23.506 -60.519 1.00 25.03 316 HIS B C 1
ATOM 5845 O O . HIS B 1 316 ? 82.560 -24.732 -60.414 1.00 23.65 316 HIS B O 1
ATOM 5852 N N . SER B 1 317 ? 82.132 -22.885 -61.635 1.00 22.61 317 SER B N 1
ATOM 5853 C CA . SER B 1 317 ? 81.499 -23.602 -62.747 1.00 27.04 317 SER B CA 1
ATOM 5854 C C . SER B 1 317 ? 81.938 -22.989 -64.064 1.00 28.18 317 SER B C 1
ATOM 5855 O O . SER B 1 317 ? 81.125 -22.425 -64.799 1.00 30.39 317 SER B O 1
ATOM 5858 N N . PRO B 1 318 ? 83.224 -23.090 -64.399 1.00 25.77 318 PRO B N 1
ATOM 5859 C CA . PRO B 1 318 ? 83.703 -22.538 -65.670 1.00 26.77 318 PRO B CA 1
ATOM 5860 C C . PRO B 1 318 ? 83.246 -23.401 -66.834 1.00 28.75 318 PRO B C 1
ATOM 5861 O O . PRO B 1 318 ? 82.781 -24.532 -66.665 1.00 27.90 318 PRO B O 1
ATOM 5865 N N . CYS B 1 319 ? 83.408 -22.853 -68.034 1.00 27.67 319 CYS B N 1
ATOM 5866 C CA . CYS B 1 319 ? 83.191 -23.591 -69.275 1.00 28.38 319 CYS B CA 1
ATOM 5867 C C . CYS B 1 319 ? 83.992 -22.915 -70.380 1.00 24.31 319 CYS B C 1
ATOM 5868 O O . CYS B 1 319 ? 84.376 -21.756 -70.247 1.00 27.76 319 CYS B O 1
ATOM 5871 N N . PRO B 1 320 ? 84.270 -23.625 -71.470 1.00 29.09 320 PRO B N 1
ATOM 5872 C CA . PRO B 1 320 ? 84.949 -22.991 -72.613 1.00 25.62 320 PRO B CA 1
ATOM 5873 C C . PRO B 1 320 ? 84.180 -21.758 -73.048 1.00 29.04 320 PRO B C 1
ATOM 5874 O O . PRO B 1 320 ? 82.943 -21.742 -72.982 1.00 27.73 320 PRO B O 1
ATOM 5878 N N . PRO B 1 321 ? 84.883 -20.711 -73.474 1.00 28.66 321 PRO B N 1
ATOM 5879 C CA . PRO B 1 321 ? 84.194 -19.450 -73.789 1.00 28.84 321 PRO B CA 1
ATOM 5880 C C . PRO B 1 321 ? 83.129 -19.578 -74.857 1.00 27.15 321 PRO B C 1
ATOM 5881 O O . PRO B 1 321 ? 82.137 -18.836 -74.808 1.00 29.42 321 PRO B O 1
ATOM 5885 N N . GLU B 1 322 ? 83.290 -20.479 -75.829 1.00 28.30 322 GLU B N 1
ATOM 5886 C CA . GLU B 1 322 ? 82.273 -20.571 -76.869 1.00 28.67 322 GLU B CA 1
ATOM 5887 C C . GLU B 1 322 ? 80.914 -20.932 -76.272 1.00 32.20 322 GLU B C 1
ATOM 5888 O O . GLU B 1 322 ? 79.879 -20.563 -76.829 1.00 29.77 322 GLU B O 1
ATOM 5894 N N . MET B 1 323 ? 80.891 -21.616 -75.123 1.00 30.73 323 MET B N 1
ATOM 5895 C CA . MET B 1 323 ? 79.614 -21.914 -74.488 1.00 32.87 323 MET B CA 1
ATOM 5896 C C . MET B 1 323 ? 79.025 -20.720 -73.742 1.00 32.00 323 MET B C 1
ATOM 5897 O O . MET B 1 323 ? 77.877 -20.798 -73.284 1.00 30.46 323 MET B O 1
ATOM 5902 N N . LYS B 1 324 ? 79.782 -19.633 -73.593 1.00 27.49 324 LYS B N 1
ATOM 5903 C CA . LYS B 1 324 ? 79.260 -18.377 -73.071 1.00 30.46 324 LYS B CA 1
ATOM 5904 C C . LYS B 1 324 ? 78.881 -17.392 -74.173 1.00 34.12 324 LYS B C 1
ATOM 5905 O O . LYS B 1 324 ? 78.356 -16.315 -73.868 1.00 33.86 324 LYS B O 1
ATOM 5911 N N . ALA B 1 325 ? 79.163 -17.720 -75.431 1.00 34.49 325 ALA B N 1
ATOM 5912 C CA . ALA B 1 325 ? 78.756 -16.884 -76.550 1.00 36.97 325 ALA B CA 1
ATOM 5913 C C . ALA B 1 325 ? 77.245 -16.963 -76.736 1.00 38.15 325 ALA B C 1
ATOM 5914 O O . ALA B 1 325 ? 76.608 -17.962 -76.388 1.00 42.28 325 ALA B O 1
ATOM 5916 N N . GLY B 1 326 ? 76.667 -15.913 -77.294 1.00 37.40 326 GLY B N 1
ATOM 5917 C CA . GLY B 1 326 ? 75.241 -15.929 -77.574 1.00 40.34 326 GLY B CA 1
ATOM 5918 C C . GLY B 1 326 ? 74.444 -15.277 -76.468 1.00 37.68 326 GLY B C 1
ATOM 5919 O O . GLY B 1 326 ? 74.984 -14.613 -75.579 1.00 33.51 326 GLY B O 1
ATOM 5920 N N . ASN B 1 327 ? 73.124 -15.466 -76.534 1.00 36.38 327 ASN B N 1
ATOM 5921 C CA . ASN B 1 327 ? 72.262 -14.739 -75.617 1.00 34.71 327 ASN B CA 1
ATOM 5922 C C . ASN B 1 327 ? 72.157 -15.478 -74.277 1.00 32.77 327 ASN B C 1
ATOM 5923 O O . ASN B 1 327 ? 72.523 -16.653 -74.145 1.00 30.54 327 ASN B O 1
ATOM 5928 N N . ILE B 1 328 ? 71.653 -14.759 -73.270 1.00 32.10 328 ILE B N 1
ATOM 5929 C CA . ILE B 1 328 ? 71.657 -15.261 -71.892 1.00 33.24 328 ILE B CA 1
ATOM 5930 C C . ILE B 1 328 ? 70.871 -16.559 -71.778 1.00 33.51 328 ILE B C 1
ATOM 5931 O O . ILE B 1 328 ? 71.285 -17.485 -71.070 1.00 36.83 328 ILE B O 1
ATOM 5936 N N . MET B 1 329 ? 69.748 -16.688 -72.467 1.00 32.31 329 MET B N 1
ATOM 5937 C CA . MET B 1 329 ? 68.917 -17.900 -72.283 1.00 30.87 329 MET B CA 1
ATOM 5938 C C . MET B 1 329 ? 69.628 -19.151 -72.811 1.00 34.71 329 MET B C 1
ATOM 5939 O O . MET B 1 329 ? 69.469 -20.197 -72.192 1.00 40.37 329 MET B O 1
ATOM 5944 N N . GLU B 1 330 ? 70.382 -19.048 -73.901 1.00 36.70 330 GLU B N 1
ATOM 5945 C CA . GLU B 1 330 ? 71.031 -20.230 -74.526 1.00 36.20 330 GLU B CA 1
ATOM 5946 C C . GLU B 1 330 ? 72.410 -20.512 -73.926 1.00 33.54 330 GLU B C 1
ATOM 5947 O O . GLU B 1 330 ? 72.860 -21.645 -74.029 1.00 34.98 330 GLU B O 1
ATOM 5953 N N . ALA B 1 331 ? 73.048 -19.512 -73.335 1.00 30.09 331 ALA B N 1
ATOM 5954 C CA . ALA B 1 331 ? 74.415 -19.670 -72.801 1.00 30.24 331 ALA B CA 1
ATOM 5955 C C . ALA B 1 331 ? 74.469 -20.685 -71.661 1.00 30.80 331 ALA B C 1
ATOM 5956 O O . ALA B 1 331 ? 73.460 -20.890 -70.989 1.00 29.59 331 ALA B O 1
ATOM 5958 N N . TRP B 1 332 ? 75.635 -21.282 -71.468 1.00 32.09 332 TRP B N 1
ATOM 5959 C CA . TRP B 1 332 ? 75.825 -22.183 -70.345 1.00 32.04 332 TRP B CA 1
ATOM 5960 C C . TRP B 1 332 ? 75.788 -21.409 -69.030 1.00 31.12 332 TRP B C 1
ATOM 5961 O O . TRP B 1 332 ? 76.373 -20.329 -68.909 1.00 28.93 332 TRP B O 1
ATOM 5972 N N . GLY B 1 333 ? 75.071 -21.952 -68.045 1.00 26.30 333 GLY B N 1
ATOM 5973 C CA . GLY B 1 333 ? 75.015 -21.349 -66.726 1.00 31.83 333 GLY B CA 1
ATOM 5974 C C . GLY B 1 333 ? 76.184 -21.802 -65.859 1.00 33.14 333 GLY B C 1
ATOM 5975 O O . GLY B 1 333 ? 76.503 -22.985 -65.797 1.00 39.49 333 GLY B O 1
ATOM 5976 N N . GLY B 1 334 ? 76.805 -20.844 -65.175 1.00 29.60 334 GLY B N 1
ATOM 5977 C CA . GLY B 1 334 ? 77.899 -21.153 -64.265 1.00 27.71 334 GLY B CA 1
ATOM 5978 C C . GLY B 1 334 ? 78.785 -19.953 -63.984 1.00 27.33 334 GLY B C 1
ATOM 5979 O O . GLY B 1 334 ? 79.132 -19.209 -64.906 1.00 27.29 334 GLY B O 1
ATOM 5980 N N . ILE B 1 335 ? 79.164 -19.754 -62.720 1.00 24.52 335 ILE B N 1
ATOM 5981 C CA . ILE B 1 335 ? 80.042 -18.655 -62.318 1.00 25.83 335 ILE B CA 1
ATOM 5982 C C . ILE B 1 335 ? 81.456 -19.194 -62.150 1.00 28.07 335 ILE B C 1
ATOM 5983 O O . ILE B 1 335 ? 81.676 -20.150 -61.392 1.00 24.34 335 ILE B O 1
ATOM 5988 N N . ALA B 1 336 ? 82.422 -18.573 -62.828 1.00 28.17 336 ALA B N 1
ATOM 5989 C CA . ALA B 1 336 ? 83.832 -18.838 -62.547 1.00 24.63 336 ALA B CA 1
ATOM 5990 C C . ALA B 1 336 ? 84.252 -17.847 -61.475 1.00 25.46 336 ALA B C 1
ATOM 5991 O O . ALA B 1 336 ? 84.505 -16.670 -61.764 1.00 25.01 336 ALA B O 1
ATOM 5993 N N . GLY B 1 337 ? 84.312 -18.320 -60.223 1.00 23.05 337 GLY B N 1
ATOM 5994 C CA . GLY B 1 337 ? 84.552 -17.457 -59.082 1.00 20.88 337 GLY B CA 1
ATOM 5995 C C . GLY B 1 337 ? 85.426 -18.034 -57.985 1.00 23.03 337 GLY B C 1
ATOM 5996 O O . GLY B 1 337 ? 85.638 -17.387 -56.945 1.00 22.03 337 GLY B O 1
ATOM 5997 N N . LEU B 1 338 ? 85.964 -19.234 -58.231 1.00 22.97 338 LEU B N 1
ATOM 5998 C CA . LEU B 1 338 ? 86.779 -19.941 -57.243 1.00 25.62 338 LEU B CA 1
ATOM 5999 C C . LEU B 1 338 ? 87.790 -19.026 -56.568 1.00 25.88 338 LEU B C 1
ATOM 6000 O O . LEU B 1 338 ? 88.036 -19.153 -55.363 1.00 25.27 338 LEU B O 1
ATOM 6005 N N . GLN B 1 339 ? 88.415 -18.119 -57.338 1.00 22.71 339 GLN B N 1
ATOM 6006 C CA . GLN B 1 339 ? 89.556 -17.347 -56.847 1.00 19.29 339 GLN B CA 1
ATOM 6007 C C . GLN B 1 339 ? 89.156 -16.143 -56.003 1.00 22.21 339 GLN B C 1
ATOM 6008 O O . GLN B 1 339 ? 90.013 -15.593 -55.303 1.00 22.33 339 GLN B O 1
ATOM 6014 N N . ASN B 1 340 ? 87.893 -15.721 -56.042 1.00 22.51 340 ASN B N 1
ATOM 6015 C CA . ASN B 1 340 ? 87.474 -14.496 -55.359 1.00 21.96 340 ASN B CA 1
ATOM 6016 C C . ASN B 1 340 ? 86.336 -14.691 -54.365 1.00 21.92 340 ASN B C 1
ATOM 6017 O O . ASN B 1 340 ? 85.511 -13.789 -54.187 1.00 30.47 340 ASN B O 1
ATOM 6022 N N . CYS B 1 341 ? 86.281 -15.837 -53.691 1.00 21.70 341 CYS B N 1
ATOM 6023 C CA . CYS B 1 341 ? 85.307 -16.009 -52.614 1.00 24.06 341 CYS B CA 1
ATOM 6024 C C . CYS B 1 341 ? 85.762 -15.326 -51.332 1.00 24.09 341 CYS B C 1
ATOM 6025 O O . CYS B 1 341 ? 84.979 -14.641 -50.668 1.00 20.62 341 CYS B O 1
ATOM 6028 N N . MET B 1 342 ? 87.018 -15.567 -50.952 1.00 22.49 342 MET B N 1
ATOM 6029 C CA . MET B 1 342 ? 87.540 -15.084 -49.681 1.00 23.86 342 MET B CA 1
ATOM 6030 C C . MET B 1 342 ? 87.690 -13.572 -49.694 1.00 22.94 342 MET B C 1
ATOM 6031 O O . MET B 1 342 ? 87.224 -12.900 -48.774 1.00 22.78 342 MET B O 1
ATOM 6036 N N . ASP B 1 343 ? 88.359 -13.006 -50.715 1.00 22.05 343 ASP B N 1
ATOM 6037 C CA . ASP B 1 343 ? 88.609 -11.568 -50.634 1.00 24.48 343 ASP B CA 1
ATOM 6038 C C . ASP B 1 343 ? 87.329 -10.770 -50.866 1.00 24.39 343 ASP B C 1
ATOM 6039 O O . ASP B 1 343 ? 87.063 -9.796 -50.153 1.00 27.44 343 ASP B O 1
ATOM 6044 N N . VAL B 1 344 ? 86.512 -11.176 -51.837 1.00 21.44 344 VAL B N 1
ATOM 6045 C CA . VAL B 1 344 ? 85.242 -10.489 -52.056 1.00 23.89 344 VAL B CA 1
ATOM 6046 C C . VAL B 1 344 ? 84.386 -10.540 -50.806 1.00 20.46 344 VAL B C 1
ATOM 6047 O O . VAL B 1 344 ? 83.813 -9.534 -50.390 1.00 24.46 344 VAL B O 1
ATOM 6051 N N . MET B 1 345 ? 84.295 -11.717 -50.175 1.00 28.14 345 MET B N 1
ATOM 6052 C CA . MET B 1 345 ? 83.376 -11.877 -49.049 1.00 23.00 345 MET B CA 1
ATOM 6053 C C . MET B 1 345 ? 83.910 -11.155 -47.825 1.00 22.65 345 MET B C 1
ATOM 6054 O O . MET B 1 345 ? 83.148 -10.490 -47.098 1.00 21.98 345 MET B O 1
ATOM 6059 N N . PHE B 1 346 ? 85.233 -11.207 -47.615 1.00 20.94 346 PHE B N 1
ATOM 6060 C CA . PHE B 1 346 ? 85.812 -10.440 -46.511 1.00 21.81 346 PHE B CA 1
ATOM 6061 C C . PHE B 1 346 ? 85.501 -8.944 -46.667 1.00 21.09 346 PHE B C 1
ATOM 6062 O O . PHE B 1 346 ? 85.110 -8.266 -45.711 1.00 20.73 346 PHE B O 1
ATOM 6070 N N . ASP B 1 347 ? 85.675 -8.421 -47.876 1.00 23.87 347 ASP B N 1
ATOM 6071 C CA . ASP B 1 347 ? 85.357 -7.026 -48.141 1.00 23.58 347 ASP B CA 1
ATOM 6072 C C . ASP B 1 347 ? 83.872 -6.759 -47.893 1.00 25.21 347 ASP B C 1
ATOM 6073 O O . ASP B 1 347 ? 83.509 -5.838 -47.150 1.00 25.35 347 ASP B O 1
ATOM 6078 N N . GLU B 1 348 ? 82.994 -7.596 -48.453 1.00 21.74 348 GLU B N 1
ATOM 6079 C CA . GLU B 1 348 ? 81.573 -7.225 -48.427 1.00 25.85 348 GLU B CA 1
ATOM 6080 C C . GLU B 1 348 ? 80.915 -7.521 -47.078 1.00 26.18 348 GLU B C 1
ATOM 6081 O O . GLU B 1 348 ? 80.047 -6.761 -46.640 1.00 24.94 348 GLU B O 1
ATOM 6087 N N . ALA B 1 349 ? 81.298 -8.610 -46.412 1.00 22.38 349 ALA B N 1
ATOM 6088 C CA . ALA B 1 349 ? 80.705 -8.968 -45.125 1.00 22.22 349 ALA B CA 1
ATOM 6089 C C . ALA B 1 349 ? 81.412 -8.281 -43.956 1.00 23.09 349 ALA B C 1
ATOM 6090 O O . ALA B 1 349 ? 80.767 -7.599 -43.158 1.00 26.21 349 ALA B O 1
ATOM 6092 N N . VAL B 1 350 ? 82.735 -8.446 -43.847 1.00 23.60 350 VAL B N 1
ATOM 6093 C CA . VAL B 1 350 ? 83.472 -7.891 -42.703 1.00 21.52 350 VAL B CA 1
ATOM 6094 C C . VAL B 1 350 ? 83.628 -6.377 -42.838 1.00 21.71 350 VAL B C 1
ATOM 6095 O O . VAL B 1 350 ? 83.228 -5.610 -41.955 1.00 22.60 350 VAL B O 1
ATOM 6099 N N . GLN B 1 351 ? 84.248 -5.924 -43.934 1.00 25.45 351 GLN B N 1
ATOM 6100 C CA . GLN B 1 351 ? 84.662 -4.525 -44.030 1.00 24.71 351 GLN B CA 1
ATOM 6101 C C . GLN B 1 351 ? 83.468 -3.602 -44.256 1.00 28.95 351 GLN B C 1
ATOM 6102 O O . GLN B 1 351 ? 83.304 -2.619 -43.531 1.00 27.55 351 GLN B O 1
ATOM 6108 N N . LYS B 1 352 ? 82.611 -3.912 -45.246 1.00 24.00 352 LYS B N 1
ATOM 6109 C CA . LYS B 1 352 ? 81.485 -3.037 -45.567 1.00 26.77 352 LYS B CA 1
ATOM 6110 C C . LYS B 1 352 ? 80.263 -3.247 -44.663 1.00 25.47 352 LYS B C 1
ATOM 6111 O O . LYS B 1 352 ? 79.482 -2.313 -44.482 1.00 31.06 352 LYS B O 1
ATOM 6117 N N . ARG B 1 353 ? 80.035 -4.446 -44.117 1.00 24.74 353 ARG B N 1
ATOM 6118 C CA . ARG B 1 353 ? 78.818 -4.677 -43.334 1.00 26.38 353 ARG B CA 1
ATOM 6119 C C . ARG B 1 353 ? 79.076 -5.032 -41.883 1.00 25.77 353 ARG B C 1
ATOM 6120 O O . ARG B 1 353 ? 78.112 -5.263 -41.149 1.00 25.86 353 ARG B O 1
ATOM 6128 N N . GLY B 1 354 ? 80.337 -5.117 -41.450 1.00 24.91 354 GLY B N 1
ATOM 6129 C CA . GLY B 1 354 ? 80.628 -5.286 -40.034 1.00 23.43 354 GLY B CA 1
ATOM 6130 C C . GLY B 1 354 ? 80.524 -6.687 -39.462 1.00 24.49 354 GLY B C 1
ATOM 6131 O O . GLY B 1 354 ? 80.412 -6.830 -38.242 1.00 23.68 354 GLY B O 1
ATOM 6132 N N . MET B 1 355 ? 80.559 -7.731 -40.282 1.00 22.95 355 MET B N 1
ATOM 6133 C CA . MET B 1 355 ? 80.526 -9.084 -39.730 1.00 22.40 355 MET B CA 1
ATOM 6134 C C . MET B 1 355 ? 81.772 -9.329 -38.875 1.00 25.12 355 MET B C 1
ATOM 6135 O O . MET B 1 355 ? 82.854 -8.780 -39.138 1.00 23.92 355 MET B O 1
ATOM 6140 N N . SER B 1 356 ? 81.605 -10.119 -37.816 1.00 20.20 356 SER B N 1
ATOM 6141 C CA . SER B 1 356 ? 82.726 -10.429 -36.935 1.00 24.30 356 SER B CA 1
ATOM 6142 C C . SER B 1 356 ? 83.655 -11.422 -37.605 1.00 24.20 356 SER B C 1
ATOM 6143 O O . SER B 1 356 ? 83.238 -12.238 -38.435 1.00 22.92 356 SER B O 1
ATOM 6146 N N . LEU B 1 357 ? 84.937 -11.322 -37.264 1.00 24.79 357 LEU B N 1
ATOM 6147 C CA . LEU B 1 357 ? 85.916 -12.262 -37.795 1.00 23.03 357 LEU B CA 1
ATOM 6148 C C . LEU B 1 357 ? 85.550 -13.702 -37.460 1.00 22.00 357 LEU B C 1
ATOM 6149 O O . LEU B 1 357 ? 85.618 -14.561 -38.349 1.00 21.62 357 LEU B O 1
ATOM 6154 N N . PRO B 1 358 ? 85.179 -14.037 -36.229 1.00 24.57 358 PRO B N 1
ATOM 6155 C CA . PRO B 1 358 ? 84.808 -15.429 -35.947 1.00 25.70 358 PRO B CA 1
ATOM 6156 C C . PRO B 1 358 ? 83.615 -15.901 -36.765 1.00 26.31 358 PRO B C 1
ATOM 6157 O O . PRO B 1 358 ? 83.587 -17.056 -37.199 1.00 25.23 358 PRO B O 1
ATOM 6161 N N . MET B 1 359 ? 82.617 -15.049 -36.990 1.00 20.88 359 MET B N 1
ATOM 6162 C CA . MET B 1 359 ? 81.518 -15.491 -37.838 1.00 22.40 359 MET B CA 1
ATOM 6163 C C . MET B 1 359 ? 82.018 -15.759 -39.256 1.00 22.79 359 MET B C 1
ATOM 6164 O O . MET B 1 359 ? 81.636 -16.753 -39.878 1.00 20.09 359 MET B O 1
ATOM 6169 N N . PHE B 1 360 ? 82.905 -14.892 -39.770 1.00 22.50 360 PHE B N 1
ATOM 6170 C CA . PHE B 1 360 ? 83.449 -15.090 -41.110 1.00 22.80 360 PHE B CA 1
ATOM 6171 C C . PHE B 1 360 ? 84.225 -16.402 -41.183 1.00 20.13 360 PHE B C 1
ATOM 6172 O O . PHE B 1 360 ? 84.043 -17.191 -42.122 1.00 22.95 360 PHE B O 1
ATOM 6180 N N . GLY B 1 361 ? 85.033 -16.701 -40.163 1.00 20.07 361 GLY B N 1
ATOM 6181 C CA . GLY B 1 361 ? 85.775 -17.954 -40.199 1.00 21.53 361 GLY B CA 1
ATOM 6182 C C . GLY B 1 361 ? 84.857 -19.163 -40.226 1.00 22.21 361 GLY B C 1
ATOM 6183 O O . GLY B 1 361 ? 85.137 -20.167 -40.904 1.00 21.51 361 GLY B O 1
ATOM 6184 N N . LYS B 1 362 ? 83.741 -19.080 -39.497 1.00 20.19 362 LYS B N 1
ATOM 6185 C CA . LYS B 1 362 ? 82.812 -20.208 -39.448 1.00 22.26 362 LYS B CA 1
ATOM 6186 C C . LYS B 1 362 ? 82.104 -20.390 -40.788 1.00 23.69 362 LYS B C 1
ATOM 6187 O O . LYS B 1 362 ? 81.896 -21.531 -41.240 1.00 21.00 362 LYS B O 1
ATOM 6193 N N . LEU B 1 363 ? 81.780 -19.271 -41.461 1.00 21.86 363 LEU B N 1
ATOM 6194 C CA . LEU B 1 363 ? 81.031 -19.312 -42.716 1.00 22.17 363 LEU B CA 1
ATOM 6195 C C . LEU B 1 363 ? 81.883 -19.808 -43.880 1.00 25.40 363 LEU B C 1
ATOM 6196 O O . LEU B 1 363 ? 81.386 -20.535 -44.768 1.00 20.43 363 LEU B O 1
ATOM 6201 N N . MET B 1 364 ? 83.163 -19.406 -43.916 1.00 19.94 364 MET B N 1
ATOM 6202 C CA . MET B 1 364 ? 84.046 -19.773 -45.006 1.00 17.70 364 MET B CA 1
ATOM 6203 C C . MET B 1 364 ? 84.803 -21.072 -44.777 1.00 22.57 364 MET B C 1
ATOM 6204 O O . MET B 1 364 ? 85.407 -21.581 -45.732 1.00 21.61 364 MET B O 1
ATOM 6209 N N . ALA B 1 365 ? 84.807 -21.623 -43.553 1.00 20.62 365 ALA B N 1
ATOM 6210 C CA . ALA B 1 365 ? 85.640 -22.800 -43.334 1.00 21.79 365 ALA B CA 1
ATOM 6211 C C . ALA B 1 365 ? 85.135 -23.793 -42.287 1.00 19.16 365 ALA B C 1
ATOM 6212 O O . ALA B 1 365 ? 85.027 -24.991 -42.581 1.00 21.22 365 ALA B O 1
ATOM 6214 N N . THR B 1 366 ? 84.863 -23.329 -41.061 1.00 18.80 366 THR B N 1
ATOM 6215 C CA . THR B 1 366 ? 84.657 -24.267 -39.967 1.00 19.79 366 THR B CA 1
ATOM 6216 C C . THR B 1 366 ? 83.360 -25.040 -40.144 1.00 22.94 366 THR B C 1
ATOM 6217 O O . THR B 1 366 ? 83.337 -26.269 -39.999 1.00 22.06 366 THR B O 1
ATOM 6221 N N . ASN B 1 367 ? 82.275 -24.338 -40.479 1.00 22.21 367 ASN B N 1
ATOM 6222 C CA . ASN B 1 367 ? 80.984 -24.992 -40.657 1.00 21.00 367 ASN B CA 1
ATOM 6223 C C . ASN B 1 367 ? 81.041 -26.084 -41.717 1.00 23.39 367 ASN B C 1
ATOM 6224 O O . ASN B 1 367 ? 80.526 -27.194 -41.504 1.00 22.93 367 ASN B O 1
ATOM 6229 N N . ALA B 1 368 ? 81.678 -25.804 -42.853 1.00 23.94 368 ALA B N 1
ATOM 6230 C CA . ALA B 1 368 ? 81.795 -26.807 -43.907 1.00 21.15 368 ALA B CA 1
ATOM 6231 C C . ALA B 1 368 ? 82.603 -28.012 -43.440 1.00 23.35 368 ALA B C 1
ATOM 6232 O O . ALA B 1 368 ? 82.281 -29.162 -43.775 1.00 23.09 368 ALA B O 1
ATOM 6234 N N . ALA B 1 369 ? 83.669 -27.764 -42.676 1.00 20.86 369 ALA B N 1
ATOM 6235 C CA . ALA B 1 369 ? 84.502 -28.856 -42.191 1.00 21.44 369 ALA B CA 1
ATOM 6236 C C . ALA B 1 369 ? 83.714 -29.755 -41.244 1.00 20.59 369 ALA B C 1
ATOM 6237 O O . ALA B 1 369 ? 83.818 -30.986 -41.304 1.00 25.72 369 ALA B O 1
ATOM 6239 N N . ASP B 1 370 ? 82.918 -29.153 -40.368 1.00 22.50 370 ASP B N 1
ATOM 6240 C CA . ASP B 1 370 ? 82.132 -29.906 -39.398 1.00 26.65 370 ASP B CA 1
ATOM 6241 C C . ASP B 1 370 ? 80.973 -30.657 -40.051 1.00 25.68 370 ASP B C 1
ATOM 6242 O O . ASP B 1 370 ? 80.624 -31.748 -39.603 1.00 30.51 370 ASP B O 1
ATOM 6247 N N . ILE B 1 371 ? 80.381 -30.101 -41.110 1.00 23.39 371 ILE B N 1
ATOM 6248 C CA . ILE B 1 371 ? 79.256 -30.759 -41.768 1.00 23.67 371 ILE B CA 1
ATOM 6249 C C . ILE B 1 371 ? 79.725 -31.989 -42.541 1.00 22.61 371 ILE B C 1
ATOM 6250 O O . ILE B 1 371 ? 79.055 -33.027 -42.563 1.00 24.16 371 ILE B O 1
ATOM 6255 N N . PHE B 1 372 ? 80.883 -31.902 -43.172 1.00 24.01 372 PHE B N 1
ATOM 6256 C CA . PHE B 1 372 ? 81.382 -32.988 -44.002 1.00 23.85 372 PHE B CA 1
ATOM 6257 C C . PHE B 1 372 ? 82.429 -33.830 -43.284 1.00 25.15 372 PHE B C 1
ATOM 6258 O O . PHE B 1 372 ? 83.021 -34.732 -43.894 1.00 28.28 372 PHE B O 1
ATOM 6266 N N . GLY B 1 373 ? 82.633 -33.583 -41.993 1.00 28.06 373 GLY B N 1
ATOM 6267 C CA . GLY B 1 373 ? 83.473 -34.436 -41.172 1.00 25.03 373 GLY B CA 1
ATOM 6268 C C . GLY B 1 373 ? 84.943 -34.377 -41.518 1.00 28.79 373 GLY B C 1
ATOM 6269 O O . GLY B 1 373 ? 85.627 -35.408 -41.450 1.00 27.34 373 GLY B O 1
ATOM 6270 N N . LEU B 1 374 ? 85.448 -33.194 -41.887 1.00 24.15 374 LEU B N 1
ATOM 6271 C CA . LEU B 1 374 ? 86.865 -33.009 -42.192 1.00 22.60 374 LEU B CA 1
ATOM 6272 C C . LEU B 1 374 ? 87.553 -32.671 -40.874 1.00 26.26 374 LEU B C 1
ATOM 6273 O O . LEU B 1 374 ? 87.761 -31.511 -40.522 1.00 24.72 374 LEU B O 1
ATOM 6278 N N . GLN B 1 375 ? 87.912 -33.720 -40.137 1.00 29.38 375 GLN B N 1
ATOM 6279 C CA . GLN B 1 375 ? 88.400 -33.566 -38.769 1.00 30.15 375 GLN B CA 1
ATOM 6280 C C . GLN B 1 375 ? 89.612 -32.635 -38.675 1.00 28.21 375 GLN B C 1
ATOM 6281 O O . GLN B 1 375 ? 89.748 -31.904 -37.687 1.00 29.99 375 GLN B O 1
ATOM 6287 N N . GLN B 1 376 ? 90.472 -32.606 -39.688 1.00 23.14 376 GLN B N 1
ATOM 6288 C CA . GLN B 1 376 ? 91.716 -31.837 -39.595 1.00 27.01 376 GLN B CA 1
ATOM 6289 C C . GLN B 1 376 ? 91.595 -30.387 -40.071 1.00 26.88 376 GLN B C 1
ATOM 6290 O O . GLN B 1 376 ? 92.503 -29.581 -39.811 1.00 23.32 376 GLN B O 1
ATOM 6296 N N . LYS B 1 377 ? 90.499 -30.022 -40.726 1.00 25.10 377 LYS B N 1
ATOM 6297 C CA . LYS B 1 377 ? 90.423 -28.768 -41.460 1.00 23.81 377 LYS B CA 1
ATOM 6298 C C . LYS B 1 377 ? 89.480 -27.792 -40.785 1.00 23.18 377 LYS B C 1
ATOM 6299 O O . LYS B 1 377 ? 88.689 -28.149 -39.917 1.00 25.53 377 LYS B O 1
ATOM 6305 N N . GLY B 1 378 ? 89.577 -26.542 -41.221 1.00 25.17 378 GLY B N 1
ATOM 6306 C CA . GLY B 1 378 ? 88.564 -25.561 -40.957 1.00 20.16 378 GLY B CA 1
ATOM 6307 C C . GLY B 1 378 ? 88.735 -24.710 -39.724 1.00 22.41 378 GLY B C 1
ATOM 6308 O O . GLY B 1 378 ? 87.892 -23.835 -39.491 1.00 22.16 378 GLY B O 1
ATOM 6309 N N . ARG B 1 379 ? 89.757 -24.944 -38.899 1.00 20.12 379 ARG B N 1
ATOM 6310 C CA . ARG B 1 379 ? 89.837 -24.153 -37.675 1.00 21.21 379 ARG B CA 1
ATOM 6311 C C . ARG B 1 379 ? 91.285 -24.022 -37.226 1.00 20.80 379 ARG B C 1
ATOM 6312 O O . ARG B 1 379 ? 92.100 -24.928 -37.410 1.00 24.82 379 ARG B O 1
ATOM 6320 N N . ILE B 1 380 ? 91.592 -22.874 -36.626 1.00 24.96 380 ILE B N 1
ATOM 6321 C CA . ILE B 1 380 ? 92.911 -22.625 -36.050 1.00 21.84 380 ILE B CA 1
ATOM 6322 C C . ILE B 1 380 ? 92.849 -23.126 -34.610 1.00 24.29 380 ILE B C 1
ATOM 6323 O O . ILE B 1 380 ? 92.526 -22.389 -33.680 1.00 23.68 380 ILE B O 1
ATOM 6328 N N . ALA B 1 381 ? 93.171 -24.404 -34.430 1.00 28.15 381 ALA B N 1
ATOM 6329 C CA . ALA B 1 381 ? 93.092 -25.040 -33.125 1.00 24.47 381 ALA B CA 1
ATOM 6330 C C . ALA B 1 381 ? 94.209 -26.059 -33.017 1.00 23.97 381 ALA B C 1
ATOM 6331 O O . ALA B 1 381 ? 94.627 -26.633 -34.034 1.00 23.69 381 ALA B O 1
ATOM 6333 N N . PRO B 1 382 ? 94.700 -26.320 -31.804 1.00 26.59 382 PRO B N 1
ATOM 6334 C CA . PRO B 1 382 ? 95.833 -27.245 -31.640 1.00 25.96 382 PRO B CA 1
ATOM 6335 C C . PRO B 1 382 ? 95.505 -28.614 -32.203 1.00 26.54 382 PRO B C 1
ATOM 6336 O O . PRO B 1 382 ? 94.417 -29.152 -31.978 1.00 28.59 382 PRO B O 1
ATOM 6340 N N . GLY B 1 383 ? 96.455 -29.166 -32.958 1.00 26.63 383 GLY B N 1
ATOM 6341 C CA . GLY B 1 383 ? 96.299 -30.471 -33.553 1.00 26.30 383 GLY B CA 1
ATOM 6342 C C . GLY B 1 383 ? 95.618 -30.503 -34.906 1.00 27.70 383 GLY B C 1
ATOM 6343 O O . GLY B 1 383 ? 95.573 -31.568 -35.526 1.00 26.71 383 GLY B O 1
ATOM 6344 N N . LYS B 1 384 ? 95.063 -29.388 -35.375 1.00 27.24 384 LYS B N 1
ATOM 6345 C CA . LYS B 1 384 ? 94.472 -29.339 -36.708 1.00 25.44 384 LYS B CA 1
ATOM 6346 C C . LYS B 1 384 ? 95.568 -29.071 -37.757 1.00 28.95 384 LYS B C 1
ATOM 6347 O O . LYS B 1 384 ? 96.696 -28.701 -37.432 1.00 26.66 384 LYS B O 1
ATOM 6353 N N . ASP B 1 385 ? 95.244 -29.285 -39.034 1.00 27.17 385 ASP B N 1
ATOM 6354 C CA . ASP B 1 385 ? 96.207 -28.987 -40.087 1.00 25.57 385 ASP B CA 1
ATOM 6355 C C . ASP B 1 385 ? 96.541 -27.502 -40.105 1.00 24.17 385 ASP B C 1
ATOM 6356 O O . ASP B 1 385 ? 95.667 -26.647 -39.962 1.00 24.13 385 ASP B O 1
ATOM 6361 N N . ALA B 1 386 ? 97.819 -27.197 -40.305 1.00 24.34 386 ALA B N 1
ATOM 6362 C CA . ALA B 1 386 ? 98.282 -25.816 -40.399 1.00 26.30 386 ALA B CA 1
ATOM 6363 C C . ALA B 1 386 ? 97.927 -25.268 -41.778 1.00 25.00 386 ALA B C 1
ATOM 6364 O O . ALA B 1 386 ? 98.777 -25.121 -42.658 1.00 24.90 386 ALA B O 1
ATOM 6366 N N . ASP B 1 387 ? 96.624 -24.971 -41.946 1.00 26.42 387 ASP B N 1
ATOM 6367 C CA . ASP B 1 387 ? 96.032 -24.435 -43.176 1.00 25.36 387 ASP B CA 1
ATOM 6368 C C . ASP B 1 387 ? 95.546 -23.014 -42.916 1.00 22.40 387 ASP B C 1
ATOM 6369 O O . ASP B 1 387 ? 94.561 -22.814 -42.193 1.00 23.15 387 ASP B O 1
ATOM 6374 N N . PHE B 1 388 ? 96.198 -22.027 -43.536 1.00 22.25 388 PHE B N 1
ATOM 6375 C CA . PHE B 1 388 ? 95.848 -20.638 -43.280 1.00 23.25 388 PHE B CA 1
ATOM 6376 C C . PHE B 1 388 ? 95.766 -19.833 -44.572 1.00 23.55 388 PHE B C 1
ATOM 6377 O O . PHE B 1 388 ? 96.388 -20.173 -45.580 1.00 25.48 388 PHE B O 1
ATOM 6385 N N . VAL B 1 389 ? 95.016 -18.729 -44.510 1.00 25.08 389 VAL B N 1
ATOM 6386 C CA . VAL B 1 389 ? 95.103 -17.622 -45.461 1.00 23.48 389 VAL B CA 1
ATOM 6387 C C . VAL B 1 389 ? 95.411 -16.358 -44.677 1.00 22.40 389 VAL B C 1
ATOM 6388 O O . VAL B 1 389 ? 94.734 -16.064 -43.680 1.00 24.85 389 VAL B O 1
ATOM 6392 N N . PHE B 1 390 ? 96.383 -15.594 -45.163 1.00 20.70 390 PHE B N 1
ATOM 6393 C CA . PHE B 1 390 ? 96.688 -14.261 -44.663 1.00 23.78 390 PHE B CA 1
ATOM 6394 C C . PHE B 1 390 ? 95.923 -13.265 -45.517 1.00 23.72 390 PHE B C 1
ATOM 6395 O O . PHE B 1 390 ? 96.071 -13.247 -46.746 1.00 19.43 390 PHE B O 1
ATOM 6403 N N . ILE B 1 391 ? 95.108 -12.445 -44.867 1.00 19.99 391 ILE B N 1
ATOM 6404 C CA . ILE B 1 391 ? 94.292 -11.459 -45.551 1.00 22.26 391 ILE B CA 1
ATOM 6405 C C . ILE B 1 391 ? 94.757 -10.082 -45.125 1.00 24.71 391 ILE B C 1
ATOM 6406 O O . ILE B 1 391 ? 94.880 -9.817 -43.925 1.00 22.80 391 ILE B O 1
ATOM 6411 N N . GLN B 1 392 ? 95.035 -9.212 -46.110 1.00 25.70 392 GLN B N 1
ATOM 6412 C CA . GLN B 1 392 ? 95.369 -7.833 -45.800 1.00 25.01 392 GLN B CA 1
ATOM 6413 C C . GLN B 1 392 ? 94.130 -6.959 -45.938 1.00 23.83 392 GLN B C 1
ATOM 6414 O O . GLN B 1 392 ? 93.653 -6.740 -47.067 1.00 23.25 392 GLN B O 1
ATOM 6420 N N . PRO B 1 393 ? 93.604 -6.426 -44.843 1.00 24.31 393 PRO B N 1
ATOM 6421 C CA . PRO B 1 393 ? 92.395 -5.596 -44.906 1.00 25.77 393 PRO B CA 1
ATOM 6422 C C . PRO B 1 393 ? 92.691 -4.207 -45.455 1.00 28.30 393 PRO B C 1
ATOM 6423 O O . PRO B 1 393 ? 93.835 -3.747 -45.478 1.00 27.21 393 PRO B O 1
ATOM 6427 N N . ASN B 1 394 ? 91.630 -3.542 -45.917 1.00 31.11 394 ASN B N 1
ATOM 6428 C CA . ASN B 1 394 ? 91.717 -2.146 -46.367 1.00 30.01 394 ASN B CA 1
ATOM 6429 C C . ASN B 1 394 ? 92.864 -1.952 -47.352 1.00 31.03 394 ASN B C 1
ATOM 6430 O O . ASN B 1 394 ? 93.714 -1.069 -47.208 1.00 29.47 394 ASN B O 1
ATOM 6435 N N . SER B 1 395 ? 92.889 -2.806 -48.364 1.00 30.20 395 SER B N 1
ATOM 6436 C CA . SER B 1 395 ? 93.938 -2.769 -49.373 1.00 28.54 395 SER B CA 1
ATOM 6437 C C . SER B 1 395 ? 93.299 -3.243 -50.665 1.00 28.05 395 SER B C 1
ATOM 6438 O O . SER B 1 395 ? 93.049 -4.439 -50.824 1.00 25.50 395 SER B O 1
ATOM 6441 N N . SER B 1 396 ? 93.024 -2.314 -51.566 1.00 26.09 396 SER B N 1
ATOM 6442 C CA . SER B 1 396 ? 92.158 -2.573 -52.707 1.00 27.79 396 SER B CA 1
ATOM 6443 C C . SER B 1 396 ? 92.955 -2.872 -53.970 1.00 29.14 396 SER B C 1
ATOM 6444 O O . SER B 1 396 ? 94.111 -2.471 -54.109 1.00 30.27 396 SER B O 1
ATOM 6447 N N . TYR B 1 397 ? 92.318 -3.593 -54.890 1.00 29.84 397 TYR B N 1
ATOM 6448 C CA . TYR B 1 397 ? 92.871 -3.830 -56.212 1.00 27.51 397 TYR B CA 1
ATOM 6449 C C . TYR B 1 397 ? 91.715 -4.035 -57.175 1.00 27.46 397 TYR B C 1
ATOM 6450 O O . TYR B 1 397 ? 90.603 -4.388 -56.769 1.00 29.05 397 TYR B O 1
ATOM 6459 N N . VAL B 1 398 ? 91.973 -3.789 -58.457 1.00 28.36 398 VAL B N 1
ATOM 6460 C CA . VAL B 1 398 ? 90.977 -4.013 -59.495 1.00 30.48 398 VAL B CA 1
ATOM 6461 C C . VAL B 1 398 ? 91.303 -5.342 -60.140 1.00 29.17 398 VAL B C 1
ATOM 6462 O O . VAL B 1 398 ? 92.365 -5.503 -60.751 1.00 27.67 398 VAL B O 1
ATOM 6466 N N . LEU B 1 399 ? 90.393 -6.298 -59.994 1.00 27.14 399 LEU B N 1
ATOM 6467 C CA . LEU B 1 399 ? 90.617 -7.638 -60.528 1.00 23.11 399 LEU B CA 1
ATOM 6468 C C . LEU B 1 399 ? 90.632 -7.618 -62.049 1.00 22.79 399 LEU B C 1
ATOM 6469 O O . LEU B 1 399 ? 89.747 -7.029 -62.678 1.00 26.14 399 LEU B O 1
ATOM 6474 N N . THR B 1 400 ? 91.641 -8.250 -62.649 1.00 22.29 400 THR B N 1
ATOM 6475 C CA . THR B 1 400 ? 91.745 -8.328 -64.099 1.00 20.64 400 THR B CA 1
ATOM 6476 C C . THR B 1 400 ? 91.920 -9.770 -64.531 1.00 20.47 400 THR B C 1
ATOM 6477 O O . THR B 1 400 ? 92.248 -10.650 -63.731 1.00 23.73 400 THR B O 1
ATOM 6481 N N . ASN B 1 401 ? 91.719 -10.002 -65.823 1.00 19.94 401 ASN B N 1
ATOM 6482 C CA . ASN B 1 401 ? 91.878 -11.353 -66.359 1.00 24.43 401 ASN B CA 1
ATOM 6483 C C . ASN B 1 401 ? 93.288 -11.897 -66.118 1.00 24.73 401 ASN B C 1
ATOM 6484 O O . ASN B 1 401 ? 93.460 -13.088 -65.814 1.00 24.53 401 ASN B O 1
ATOM 6489 N N . ASP B 1 402 ? 94.307 -11.047 -66.252 1.00 22.07 402 ASP B N 1
ATOM 6490 C CA . ASP B 1 402 ? 95.684 -11.492 -65.991 1.00 25.65 402 ASP B CA 1
ATOM 6491 C C . ASP B 1 402 ? 95.855 -12.089 -64.595 1.00 19.75 402 ASP B C 1
ATOM 6492 O O . ASP B 1 402 ? 96.722 -12.959 -64.400 1.00 23.04 402 ASP B O 1
ATOM 6497 N N . ASP B 1 403 ? 95.110 -11.581 -63.610 1.00 21.95 403 ASP B N 1
ATOM 6498 C CA . ASP B 1 403 ? 95.162 -12.097 -62.239 1.00 24.84 403 ASP B CA 1
ATOM 6499 C C . ASP B 1 403 ? 94.643 -13.523 -62.125 1.00 23.52 403 ASP B C 1
ATOM 6500 O O . ASP B 1 403 ? 95.019 -14.239 -61.187 1.00 24.25 403 ASP B O 1
ATOM 6505 N N . LEU B 1 404 ? 93.768 -13.949 -63.029 1.00 22.89 404 LEU B N 1
ATOM 6506 C CA . LEU B 1 404 ? 93.045 -15.198 -62.839 1.00 26.02 404 LEU B CA 1
ATOM 6507 C C . LEU B 1 404 ? 93.936 -16.385 -63.183 1.00 25.11 404 LEU B C 1
ATOM 6508 O O . LEU B 1 404 ? 94.554 -16.412 -64.249 1.00 24.52 404 LEU B O 1
ATOM 6513 N N . GLU B 1 405 ? 93.972 -17.387 -62.295 1.00 20.69 405 GLU B N 1
ATOM 6514 C CA . GLU B 1 405 ? 94.663 -18.629 -62.600 1.00 20.84 405 GLU B CA 1
ATOM 6515 C C . GLU B 1 405 ? 93.768 -19.662 -63.289 1.00 25.42 405 GLU B C 1
ATOM 6516 O O . GLU B 1 405 ? 94.265 -20.731 -63.663 1.00 22.11 405 GLU B O 1
ATOM 6522 N N . TYR B 1 406 ? 92.470 -19.380 -63.481 1.00 23.39 406 TYR B N 1
ATOM 6523 C CA . TYR B 1 406 ? 91.618 -20.351 -64.173 1.00 25.52 406 TYR B CA 1
ATOM 6524 C C . TYR B 1 406 ? 92.204 -20.754 -65.519 1.00 24.50 406 TYR B C 1
ATOM 6525 O O . TYR B 1 406 ? 92.992 -20.003 -66.109 1.00 25.64 406 TYR B O 1
ATOM 6534 N N . ARG B 1 407 ? 91.799 -21.922 -66.022 1.00 26.05 407 ARG B N 1
ATOM 6535 C CA . ARG B 1 407 ? 92.123 -22.296 -67.398 1.00 25.34 407 ARG B CA 1
ATOM 6536 C C . ARG B 1 407 ? 91.525 -21.305 -68.397 1.00 29.89 407 ARG B C 1
ATOM 6537 O O . ARG B 1 407 ? 92.160 -20.967 -69.404 1.00 28.79 407 ARG B O 1
ATOM 6545 N N . HIS B 1 408 ? 90.317 -20.812 -68.131 1.00 27.67 408 HIS B N 1
ATOM 6546 C CA . HIS B 1 408 ? 89.696 -19.769 -68.944 1.00 26.97 408 HIS B CA 1
ATOM 6547 C C . HIS B 1 408 ? 89.623 -18.507 -68.106 1.00 26.48 408 HIS B C 1
ATOM 6548 O O . HIS B 1 408 ? 88.863 -18.445 -67.135 1.00 24.38 408 HIS B O 1
ATOM 6555 N N . LYS B 1 409 ? 90.390 -17.497 -68.506 1.00 26.11 409 LYS B N 1
ATOM 6556 C CA . LYS B 1 409 ? 90.658 -16.347 -67.649 1.00 28.60 409 LYS B CA 1
ATOM 6557 C C . LYS B 1 409 ? 89.563 -15.297 -67.805 1.00 27.34 409 LYS B C 1
ATOM 6558 O O . LYS B 1 409 ? 89.777 -14.169 -68.246 1.00 26.34 409 LYS B O 1
ATOM 6564 N N . VAL B 1 410 ? 88.363 -15.706 -67.394 1.00 26.16 410 VAL B N 1
ATOM 6565 C CA . VAL B 1 410 ? 87.187 -14.849 -67.399 1.00 27.08 410 VAL B CA 1
ATOM 6566 C C . VAL B 1 410 ? 86.453 -15.019 -66.075 1.00 26.16 410 VAL B C 1
ATOM 6567 O O . VAL B 1 410 ? 86.557 -16.055 -65.415 1.00 28.85 410 VAL B O 1
ATOM 6571 N N . SER B 1 411 ? 85.724 -13.982 -65.680 1.00 27.77 411 SER B N 1
ATOM 6572 C CA . SER B 1 411 ? 84.973 -14.011 -64.432 1.00 23.24 411 SER B CA 1
ATOM 6573 C C . SER B 1 411 ? 84.051 -12.800 -64.377 1.00 22.86 411 SER B C 1
ATOM 6574 O O . SER B 1 411 ? 84.442 -11.716 -64.832 1.00 25.62 411 SER B O 1
ATOM 6577 N N . PRO B 1 412 ? 82.842 -12.922 -63.809 1.00 25.03 412 PRO B N 1
ATOM 6578 C CA . PRO B 1 412 ? 81.978 -11.731 -63.648 1.00 22.26 412 PRO B CA 1
ATOM 6579 C C . PRO B 1 412 ? 82.504 -10.743 -62.622 1.00 27.20 412 PRO B C 1
ATOM 6580 O O . PRO B 1 412 ? 81.930 -9.657 -62.485 1.00 28.24 412 PRO B O 1
ATOM 6584 N N . TYR B 1 413 ? 83.538 -11.101 -61.863 1.00 24.00 413 TYR B N 1
ATOM 6585 C CA . TYR B 1 413 ? 84.197 -10.173 -60.959 1.00 26.91 413 TYR B CA 1
ATOM 6586 C C . TYR B 1 413 ? 85.311 -9.360 -61.619 1.00 25.21 413 TYR B C 1
ATOM 6587 O O . TYR B 1 413 ? 85.823 -8.433 -60.993 1.00 27.47 413 TYR B O 1
ATOM 6596 N N . VAL B 1 414 ? 85.705 -9.674 -62.855 1.00 22.55 414 VAL B N 1
ATOM 6597 C CA . VAL B 1 414 ? 86.745 -8.880 -63.503 1.00 24.89 414 VAL B CA 1
ATOM 6598 C C . VAL B 1 414 ? 86.263 -7.443 -63.553 1.00 27.74 414 VAL B C 1
ATOM 6599 O O . VAL B 1 414 ? 85.073 -7.176 -63.765 1.00 26.45 414 VAL B O 1
ATOM 6603 N N . GLY B 1 415 ? 87.168 -6.505 -63.284 1.00 28.75 415 GLY B N 1
ATOM 6604 C CA . GLY B 1 415 ? 86.826 -5.098 -63.282 1.00 25.32 415 GLY B CA 1
ATOM 6605 C C . GLY B 1 415 ? 86.321 -4.568 -61.963 1.00 31.40 415 GLY B C 1
ATOM 6606 O O . GLY B 1 415 ? 86.213 -3.341 -61.802 1.00 30.57 415 GLY B O 1
ATOM 6607 N N . ARG B 1 416 ? 86.009 -5.448 -61.012 1.00 28.56 416 ARG B N 1
ATOM 6608 C CA . ARG B 1 416 ? 85.519 -5.031 -59.709 1.00 23.75 416 ARG B CA 1
ATOM 6609 C C . ARG B 1 416 ? 86.675 -4.535 -58.839 1.00 30.47 416 ARG B C 1
ATOM 6610 O O . ARG B 1 416 ? 87.783 -5.080 -58.876 1.00 26.20 416 ARG B O 1
ATOM 6618 N N . THR B 1 417 ? 86.407 -3.493 -58.059 1.00 28.29 417 THR B N 1
ATOM 6619 C CA . THR B 1 417 ? 87.307 -3.038 -57.007 1.00 29.42 417 THR B CA 1
ATOM 6620 C C . THR B 1 417 ? 87.037 -3.870 -55.758 1.00 28.92 417 THR B C 1
ATOM 6621 O O . THR B 1 417 ? 85.932 -3.824 -55.204 1.00 28.80 417 THR B O 1
ATOM 6625 N N . ILE B 1 418 ? 88.033 -4.652 -55.338 1.00 26.27 418 ILE B N 1
ATOM 6626 C CA . ILE B 1 418 ? 87.937 -5.529 -54.174 1.00 25.03 418 ILE B CA 1
ATOM 6627 C C . ILE B 1 418 ? 88.821 -4.948 -53.074 1.00 25.91 418 ILE B C 1
ATOM 6628 O O . ILE B 1 418 ? 90.010 -4.698 -53.303 1.00 28.32 418 ILE B O 1
ATOM 6633 N N . GLY B 1 419 ? 88.247 -4.740 -51.885 1.00 22.76 419 GLY B N 1
ATOM 6634 C CA . GLY B 1 419 ? 88.830 -3.938 -50.826 1.00 22.14 419 GLY B CA 1
ATOM 6635 C C . GLY B 1 419 ? 89.752 -4.657 -49.867 1.00 23.80 419 GLY B C 1
ATOM 6636 O O . GLY B 1 419 ? 90.158 -4.061 -48.863 1.00 23.62 419 GLY B O 1
ATOM 6637 N N . ALA B 1 420 ? 90.099 -5.914 -50.154 1.00 24.56 420 ALA B N 1
ATOM 6638 C CA . ALA B 1 420 ? 91.039 -6.683 -49.359 1.00 19.51 420 ALA B CA 1
ATOM 6639 C C . ALA B 1 420 ? 91.802 -7.629 -50.285 1.00 25.82 420 ALA B C 1
ATOM 6640 O O . ALA B 1 420 ? 91.363 -7.937 -51.404 1.00 24.52 420 ALA B O 1
ATOM 6642 N N . ARG B 1 421 ? 92.941 -8.109 -49.807 1.00 23.12 421 ARG B N 1
ATOM 6643 C CA . ARG B 1 421 ? 93.835 -8.890 -50.656 1.00 26.86 421 ARG B CA 1
ATOM 6644 C C . ARG B 1 421 ? 94.276 -10.152 -49.939 1.00 23.38 421 ARG B C 1
ATOM 6645 O O . ARG B 1 421 ? 94.525 -10.124 -48.729 1.00 26.00 421 ARG B O 1
ATOM 6653 N N . ILE B 1 422 ? 94.366 -11.253 -50.689 1.00 23.62 422 ILE B N 1
ATOM 6654 C CA . ILE B 1 422 ? 94.958 -12.489 -50.184 1.00 23.64 422 ILE B CA 1
ATOM 6655 C C . ILE B 1 422 ? 96.464 -12.371 -50.400 1.00 25.68 422 ILE B C 1
ATOM 6656 O O . ILE B 1 422 ? 96.924 -12.294 -51.544 1.00 27.67 422 ILE B O 1
ATOM 6661 N N . THR B 1 423 ? 97.235 -12.329 -49.308 1.00 23.89 423 THR B N 1
ATOM 6662 C CA . THR B 1 423 ? 98.685 -12.185 -49.435 1.00 22.64 423 THR B CA 1
ATOM 6663 C C . THR B 1 423 ? 99.437 -13.505 -49.370 1.00 23.84 423 THR B C 1
ATOM 6664 O O . THR B 1 423 ? 100.564 -13.578 -49.860 1.00 22.04 423 THR B O 1
ATOM 6668 N N . LYS B 1 424 ? 98.872 -14.540 -48.763 1.00 22.01 424 LYS B N 1
ATOM 6669 C CA . LYS B 1 424 ? 99.645 -15.756 -48.592 1.00 20.69 424 LYS B CA 1
ATOM 6670 C C . LYS B 1 424 ? 98.681 -16.884 -48.269 1.00 20.76 424 LYS B C 1
ATOM 6671 O O . LYS B 1 424 ? 97.663 -16.672 -47.605 1.00 20.89 424 LYS B O 1
ATOM 6677 N N . THR B 1 425 ? 99.011 -18.084 -48.741 1.00 23.20 425 THR B N 1
ATOM 6678 C CA . THR B 1 425 ? 98.192 -19.258 -48.475 1.00 20.78 425 THR B CA 1
ATOM 6679 C C . THR B 1 425 ? 99.115 -20.395 -48.072 1.00 19.86 425 THR B C 1
ATOM 6680 O O . THR B 1 425 ? 100.062 -20.703 -48.786 1.00 23.19 425 THR B O 1
ATOM 6684 N N . ILE B 1 426 ? 98.836 -21.009 -46.931 1.00 20.46 426 ILE B N 1
ATOM 6685 C CA . ILE B 1 426 ? 99.657 -22.058 -46.344 1.00 21.96 426 ILE B CA 1
ATOM 6686 C C . ILE B 1 426 ? 98.806 -23.318 -46.208 1.00 22.72 426 ILE B C 1
ATOM 6687 O O . ILE B 1 426 ? 97.693 -23.269 -45.666 1.00 24.29 426 ILE B O 1
ATOM 6692 N N . LEU B 1 427 ? 99.318 -24.430 -46.726 1.00 20.26 427 LEU B N 1
ATOM 6693 C CA . LEU B 1 427 ? 98.677 -25.735 -46.645 1.00 21.44 427 LEU B CA 1
ATOM 6694 C C . LEU B 1 427 ? 99.611 -26.662 -45.875 1.00 25.25 427 LEU B C 1
ATOM 6695 O O . LEU B 1 427 ? 100.775 -26.838 -46.266 1.00 24.90 427 LEU B O 1
ATOM 6700 N N . ARG B 1 428 ? 99.117 -27.219 -44.772 1.00 25.67 428 ARG B N 1
ATOM 6701 C CA . ARG B 1 428 ? 99.891 -28.136 -43.928 1.00 24.35 428 ARG B CA 1
ATOM 6702 C C . ARG B 1 428 ? 101.319 -27.640 -43.747 1.00 22.98 428 ARG B C 1
ATOM 6703 O O . ARG B 1 428 ? 102.292 -28.355 -44.004 1.00 22.66 428 ARG B O 1
ATOM 6711 N N . GLY B 1 429 ? 101.436 -26.386 -43.306 1.00 22.82 429 GLY B N 1
ATOM 6712 C CA . GLY B 1 429 ? 102.701 -25.817 -42.891 1.00 20.96 429 GLY B CA 1
ATOM 6713 C C . GLY B 1 429 ? 103.548 -25.202 -43.991 1.00 25.09 429 GLY B C 1
ATOM 6714 O O . GLY B 1 429 ? 104.537 -24.544 -43.677 1.00 23.53 429 GLY B O 1
ATOM 6715 N N . ASP B 1 430 ? 103.208 -25.397 -45.264 1.00 27.48 430 ASP B N 1
ATOM 6716 C CA . ASP B 1 430 ? 104.003 -24.880 -46.373 1.00 27.58 430 ASP B CA 1
ATOM 6717 C C . ASP B 1 430 ? 103.253 -23.787 -47.129 1.00 28.44 430 ASP B C 1
ATOM 6718 O O . ASP B 1 430 ? 102.068 -23.948 -47.461 1.00 22.77 430 ASP B O 1
ATOM 6723 N N . VAL B 1 431 ? 103.963 -22.687 -47.430 1.00 25.10 431 VAL B N 1
ATOM 6724 C CA . VAL B 1 431 ? 103.446 -21.628 -48.296 1.00 25.73 431 VAL B CA 1
ATOM 6725 C C . VAL B 1 431 ? 103.194 -22.213 -49.675 1.00 23.70 431 VAL B C 1
ATOM 6726 O O . VAL B 1 431 ? 104.138 -22.620 -50.364 1.00 26.51 431 VAL B O 1
ATOM 6730 N N . ILE B 1 432 ? 101.925 -22.290 -50.085 1.00 22.29 432 ILE B N 1
ATOM 6731 C CA . ILE B 1 432 ? 101.622 -22.735 -51.449 1.00 22.65 432 ILE B CA 1
ATOM 6732 C C . ILE B 1 432 ? 101.290 -21.570 -52.370 1.00 24.46 432 ILE B C 1
ATOM 6733 O O . ILE B 1 432 ? 101.448 -21.701 -53.594 1.00 23.57 432 ILE B O 1
ATOM 6738 N N . TYR B 1 433 ? 100.839 -20.437 -51.833 1.00 23.69 433 TYR B N 1
ATOM 6739 C CA . TYR B 1 433 ? 100.707 -19.264 -52.673 1.00 23.57 433 TYR B CA 1
ATOM 6740 C C . TYR B 1 433 ? 101.173 -18.039 -51.907 1.00 23.54 433 TYR B C 1
ATOM 6741 O O . TYR B 1 433 ? 100.923 -17.903 -50.703 1.00 24.94 433 TYR B O 1
ATOM 6750 N N . ASP B 1 434 ? 101.822 -17.130 -52.618 1.00 22.06 434 ASP B N 1
ATOM 6751 C CA . ASP B 1 434 ? 102.280 -15.886 -52.017 1.00 25.99 434 ASP B CA 1
ATOM 6752 C C . ASP B 1 434 ? 102.117 -14.756 -53.021 1.00 27.89 434 ASP B C 1
ATOM 6753 O O . ASP B 1 434 ? 102.487 -14.901 -54.190 1.00 29.24 434 ASP B O 1
ATOM 6758 N N . ILE B 1 435 ? 101.559 -13.634 -52.564 1.00 24.41 435 ILE B N 1
ATOM 6759 C CA . ILE B 1 435 ? 101.244 -12.546 -53.477 1.00 27.20 435 ILE B CA 1
ATOM 6760 C C . ILE B 1 435 ? 102.509 -12.039 -54.175 1.00 33.36 435 ILE B C 1
ATOM 6761 O O . ILE B 1 435 ? 102.451 -11.597 -55.326 1.00 29.92 435 ILE B O 1
ATOM 6766 N N . GLU B 1 436 ? 103.671 -12.144 -53.519 1.00 28.43 436 GLU B N 1
ATOM 6767 C CA . GLU B 1 436 ? 104.938 -11.688 -54.090 1.00 35.99 436 GLU B CA 1
ATOM 6768 C C . GLU B 1 436 ? 105.717 -12.789 -54.819 1.00 34.92 436 GLU B C 1
ATOM 6769 O O . GLU B 1 436 ? 106.335 -12.517 -55.852 1.00 34.45 436 GLU B O 1
ATOM 6775 N N . GLN B 1 437 ? 105.736 -14.024 -54.309 1.00 30.57 437 GLN B N 1
ATOM 6776 C CA . GLN B 1 437 ? 106.553 -15.051 -54.946 1.00 29.95 437 GLN B CA 1
ATOM 6777 C C . GLN B 1 437 ? 105.781 -15.909 -55.940 1.00 35.56 437 GLN B C 1
ATOM 6778 O O . GLN B 1 437 ? 106.407 -16.631 -56.720 1.00 31.85 437 GLN B O 1
ATOM 6784 N N . GLY B 1 438 ? 104.459 -15.849 -55.950 1.00 28.92 438 GLY B N 1
ATOM 6785 C CA . GLY B 1 438 ? 103.684 -16.705 -56.834 1.00 28.76 438 GLY B CA 1
ATOM 6786 C C . GLY B 1 438 ? 103.451 -18.040 -56.170 1.00 28.90 438 GLY B C 1
ATOM 6787 O O . GLY B 1 438 ? 103.049 -18.094 -55.009 1.00 28.58 438 GLY B O 1
ATOM 6788 N N . PHE B 1 439 ? 103.722 -19.119 -56.888 1.00 26.41 439 PHE B N 1
ATOM 6789 C CA . PHE B 1 439 ? 103.538 -20.459 -56.326 1.00 31.60 439 PHE B CA 1
ATOM 6790 C C . PHE B 1 439 ? 104.903 -21.101 -56.090 1.00 33.91 439 PHE B C 1
ATOM 6791 O O . PHE B 1 439 ? 105.513 -21.618 -57.038 1.00 34.34 439 PHE B O 1
ATOM 6799 N N . PRO B 1 440 ? 105.433 -21.084 -54.853 1.00 30.16 440 PRO B N 1
ATOM 6800 C CA . PRO B 1 440 ? 106.856 -21.412 -54.657 1.00 32.80 440 PRO B CA 1
ATOM 6801 C C . PRO B 1 440 ? 107.197 -22.900 -54.587 1.00 34.56 440 PRO B C 1
ATOM 6802 O O . PRO B 1 440 ? 108.378 -23.235 -54.743 1.00 39.58 440 PRO B O 1
ATOM 6806 N N . VAL B 1 441 ? 106.234 -23.798 -54.356 1.00 33.27 441 VAL B N 1
ATOM 6807 C CA . VAL B 1 441 ? 106.527 -25.210 -54.121 1.00 35.94 441 VAL B CA 1
ATOM 6808 C C . VAL B 1 441 ? 105.802 -26.063 -55.151 1.00 36.48 441 VAL B C 1
ATOM 6809 O O . VAL B 1 441 ? 104.786 -25.658 -55.721 1.00 33.54 441 VAL B O 1
ATOM 6813 N N . ALA B 1 442 ? 106.344 -27.255 -55.392 1.00 36.35 442 ALA B N 1
ATOM 6814 C CA . ALA B 1 442 ? 105.672 -28.218 -56.242 1.00 35.07 442 ALA B CA 1
ATOM 6815 C C . ALA B 1 442 ? 104.314 -28.568 -55.630 1.00 30.59 442 ALA B C 1
ATOM 6816 O O . ALA B 1 442 ? 104.172 -28.587 -54.402 1.00 30.40 442 ALA B O 1
ATOM 6818 N N . PRO B 1 443 ? 103.290 -28.843 -56.461 1.00 27.49 443 PRO B N 1
ATOM 6819 C CA . PRO B 1 443 ? 101.960 -29.148 -55.910 1.00 25.08 443 PRO B CA 1
ATOM 6820 C C . PRO B 1 443 ? 102.030 -30.234 -54.840 1.00 27.23 443 PRO B C 1
ATOM 6821 O O . PRO B 1 443 ? 102.569 -31.308 -55.099 1.00 29.79 443 PRO B O 1
ATOM 6825 N N . LYS B 1 444 ? 101.497 -29.967 -53.642 1.00 25.25 444 LYS B N 1
ATOM 6826 C CA . LYS B 1 444 ? 101.615 -30.857 -52.491 1.00 24.65 444 LYS B CA 1
ATOM 6827 C C . LYS B 1 444 ? 100.255 -31.327 -51.962 1.00 27.76 444 LYS B C 1
ATOM 6828 O O . LYS B 1 444 ? 100.198 -32.002 -50.924 1.00 29.01 444 LYS B O 1
ATOM 6834 N N . GLY B 1 445 ? 99.157 -30.971 -52.633 1.00 24.49 445 GLY B N 1
ATOM 6835 C CA . GLY B 1 445 ? 97.848 -31.322 -52.138 1.00 22.68 445 GLY B CA 1
ATOM 6836 C C . GLY B 1 445 ? 97.608 -32.816 -52.191 1.00 23.83 445 GLY B C 1
ATOM 6837 O O . GLY B 1 445 ? 98.226 -33.541 -52.972 1.00 26.59 445 GLY B O 1
ATOM 6838 N N . GLN B 1 446 ? 96.714 -33.284 -51.318 1.00 24.26 446 GLN B N 1
ATOM 6839 C CA . GLN B 1 446 ? 96.328 -34.693 -51.276 1.00 26.86 446 GLN B CA 1
ATOM 6840 C C . GLN B 1 446 ? 94.816 -34.815 -51.271 1.00 26.28 446 GLN B C 1
ATOM 6841 O O . GLN B 1 446 ? 94.100 -33.914 -50.831 1.00 22.26 446 GLN B O 1
ATOM 6847 N N . PHE B 1 447 ? 94.335 -35.947 -51.765 1.00 28.03 447 PHE B N 1
ATOM 6848 C CA . PHE B 1 447 ? 92.944 -36.284 -51.548 1.00 29.03 447 PHE B CA 1
ATOM 6849 C C . PHE B 1 447 ? 92.722 -36.612 -50.079 1.00 30.57 447 PHE B C 1
ATOM 6850 O O . PHE B 1 447 ? 93.605 -37.141 -49.395 1.00 26.61 447 PHE B O 1
ATOM 6858 N N . ILE B 1 448 ? 91.531 -36.267 -49.598 1.00 28.27 448 ILE B N 1
ATOM 6859 C CA . ILE B 1 448 ? 91.088 -36.554 -48.241 1.00 29.69 448 ILE B CA 1
ATOM 6860 C C . ILE B 1 448 ? 89.966 -37.574 -48.348 1.00 31.88 448 ILE B C 1
ATOM 6861 O O . ILE B 1 448 ? 88.937 -37.297 -48.981 1.00 28.02 448 ILE B O 1
ATOM 6866 N N . LEU B 1 449 ? 90.176 -38.743 -47.726 1.00 26.78 449 LEU B N 1
ATOM 6867 C CA . LEU B 1 449 ? 89.187 -39.858 -47.734 1.00 31.35 449 LEU B CA 1
ATOM 6868 C C . LEU B 1 449 ? 88.583 -40.044 -46.329 1.00 35.84 449 LEU B C 1
ATOM 6869 O O . LEU B 1 449 ? 89.346 -40.133 -45.368 1.00 33.78 449 LEU B O 1
ATOM 6874 N N . LYS B 1 450 ? 87.263 -40.127 -46.226 1.00 31.84 450 LYS B N 1
ATOM 6875 C CA . LYS B 1 450 ? 86.541 -40.129 -44.925 1.00 33.10 450 LYS B CA 1
ATOM 6876 C C . LYS B 1 450 ? 87.091 -41.092 -43.887 1.00 35.07 450 LYS B C 1
ATOM 6877 O O . LYS B 1 450 ? 87.211 -40.669 -42.743 1.00 34.60 450 LYS B O 1
ATOM 6883 N N . HIS B 1 451 ? 87.396 -42.326 -44.259 1.00 36.14 451 HIS B N 1
ATOM 6884 C CA . HIS B 1 451 ? 87.769 -43.335 -43.228 1.00 43.65 451 HIS B CA 1
ATOM 6885 C C . HIS B 1 451 ? 89.272 -43.319 -42.930 1.00 48.58 451 HIS B C 1
ATOM 6886 O O . HIS B 1 451 ? 89.694 -44.083 -42.056 1.00 52.18 451 HIS B O 1
ATOM 6893 N N . GLN B 1 452 ? 90.026 -42.444 -43.584 1.00 47.57 452 GLN B N 1
ATOM 6894 C CA . GLN B 1 452 ? 91.468 -42.293 -43.295 1.00 49.62 452 GLN B CA 1
ATOM 6895 C C . GLN B 1 452 ? 91.693 -40.860 -42.835 1.00 50.04 452 GLN B C 1
ATOM 6896 O O . GLN B 1 452 ? 92.587 -40.238 -43.411 1.00 56.96 452 GLN B O 1
ATOM 6902 N N . GLN B 1 453 ? 90.894 -40.348 -41.890 1.00 30.00 453 GLN B N 1
ATOM 6903 C CA . GLN B 1 453 ? 90.963 -38.913 -41.467 1.00 30.00 453 GLN B CA 1
ATOM 6904 C C . GLN B 1 453 ? 90.144 -38.057 -42.450 1.00 30.00 453 GLN B C 1
ATOM 6905 O O . GLN B 1 453 ? 89.382 -37.174 -41.994 1.00 30.00 453 GLN B O 1
ATOM 6911 N N . SER C 1 2 ? -5.473 -22.091 -38.559 1.00 57.42 2 SER C N 1
ATOM 6912 C CA . SER C 1 2 ? -5.137 -20.823 -39.194 1.00 53.49 2 SER C CA 1
ATOM 6913 C C . SER C 1 2 ? -3.883 -20.242 -38.535 1.00 47.29 2 SER C C 1
ATOM 6914 O O . SER C 1 2 ? -3.675 -20.430 -37.333 1.00 50.53 2 SER C O 1
ATOM 6917 N N . PHE C 1 3 ? -3.043 -19.561 -39.317 1.00 43.71 3 PHE C N 1
ATOM 6918 C CA . PHE C 1 3 ? -1.885 -18.877 -38.754 1.00 40.80 3 PHE C CA 1
ATOM 6919 C C . PHE C 1 3 ? -2.323 -17.583 -38.068 1.00 42.20 3 PHE C C 1
ATOM 6920 O O . PHE C 1 3 ? -3.318 -16.960 -38.450 1.00 38.07 3 PHE C O 1
ATOM 6928 N N . ASP C 1 4 ? -1.561 -17.170 -37.054 1.00 33.93 4 ASP C N 1
ATOM 6929 C CA . ASP C 1 4 ? -1.838 -15.872 -36.447 1.00 38.21 4 ASP C CA 1
ATOM 6930 C C . ASP C 1 4 ? -1.427 -14.731 -37.368 1.00 38.45 4 ASP C C 1
ATOM 6931 O O . ASP C 1 4 ? -2.119 -13.707 -37.427 1.00 37.87 4 ASP C O 1
ATOM 6936 N N . LEU C 1 5 ? -0.339 -14.901 -38.122 1.00 33.86 5 LEU C N 1
ATOM 6937 C CA . LEU C 1 5 ? 0.213 -13.815 -38.917 1.00 32.64 5 LEU C CA 1
ATOM 6938 C C . LEU C 1 5 ? 1.070 -14.387 -40.039 1.00 36.53 5 LEU C C 1
ATOM 6939 O O . LEU C 1 5 ? 1.680 -15.449 -39.894 1.00 35.09 5 LEU C O 1
ATOM 6944 N N . ILE C 1 6 ? 1.104 -13.668 -41.159 1.00 34.44 6 ILE C N 1
ATOM 6945 C CA . ILE C 1 6 ? 2.030 -13.942 -42.250 1.00 37.27 6 ILE C CA 1
ATOM 6946 C C . ILE C 1 6 ? 2.708 -12.633 -42.647 1.00 35.25 6 ILE C C 1
ATOM 6947 O O . ILE C 1 6 ? 2.035 -11.615 -42.839 1.00 36.79 6 ILE C O 1
ATOM 6952 N N . ILE C 1 7 ? 4.035 -12.657 -42.749 1.00 36.75 7 ILE C N 1
ATOM 6953 C CA . ILE C 1 7 ? 4.833 -11.522 -43.206 1.00 32.81 7 ILE C CA 1
ATOM 6954 C C . ILE C 1 7 ? 5.211 -11.793 -44.655 1.00 36.14 7 ILE C C 1
ATOM 6955 O O . ILE C 1 7 ? 5.976 -12.723 -44.936 1.00 34.18 7 ILE C O 1
ATOM 6960 N N . LYS C 1 8 ? 4.706 -10.970 -45.574 1.00 34.33 8 LYS C N 1
ATOM 6961 C CA . LYS C 1 8 ? 4.763 -11.261 -46.999 1.00 37.03 8 LYS C CA 1
ATOM 6962 C C . LYS C 1 8 ? 5.733 -10.334 -47.715 1.00 36.19 8 LYS C C 1
ATOM 6963 O O . LYS C 1 8 ? 5.821 -9.142 -47.401 1.00 33.10 8 LYS C O 1
ATOM 6969 N N . ASN C 1 9 ? 6.469 -10.905 -48.672 1.00 35.36 9 ASN C N 1
ATOM 6970 C CA . ASN C 1 9 ? 7.163 -10.172 -49.721 1.00 34.29 9 ASN C CA 1
ATOM 6971 C C . ASN C 1 9 ? 8.415 -9.447 -49.243 1.00 34.62 9 ASN C C 1
ATOM 6972 O O . ASN C 1 9 ? 8.917 -8.555 -49.945 1.00 34.20 9 ASN C O 1
ATOM 6977 N N . GLY C 1 10 ? 8.947 -9.795 -48.065 1.00 36.30 10 GLY C N 1
ATOM 6978 C CA . GLY C 1 10 ? 10.226 -9.253 -47.649 1.00 32.53 10 GLY C CA 1
ATOM 6979 C C . GLY C 1 10 ? 11.424 -10.069 -48.157 1.00 32.71 10 GLY C C 1
ATOM 6980 O O . GLY C 1 10 ? 11.307 -11.239 -48.520 1.00 33.36 10 GLY C O 1
ATOM 6981 N N . THR C 1 11 ? 12.590 -9.423 -48.206 1.00 31.86 11 THR C N 1
ATOM 6982 C CA . THR C 1 11 ? 13.851 -10.138 -48.389 1.00 31.25 11 THR C CA 1
ATOM 6983 C C . THR C 1 11 ? 14.252 -10.694 -47.032 1.00 29.70 11 THR C C 1
ATOM 6984 O O . THR C 1 11 ? 14.661 -9.941 -46.140 1.00 31.22 11 THR C O 1
ATOM 6988 N N . VAL C 1 12 ? 14.084 -11.997 -46.855 1.00 29.95 12 VAL C N 1
ATOM 6989 C CA . VAL C 1 12 ? 14.250 -12.643 -45.558 1.00 29.02 12 VAL C CA 1
ATOM 6990 C C . VAL C 1 12 ? 15.664 -13.197 -45.449 1.00 30.68 12 VAL C C 1
ATOM 6991 O O . VAL C 1 12 ? 16.141 -13.902 -46.353 1.00 30.71 12 VAL C O 1
ATOM 6995 N N . ILE C 1 13 ? 16.337 -12.881 -44.346 1.00 26.76 13 ILE C N 1
ATOM 6996 C CA . ILE C 1 13 ? 17.678 -13.410 -44.100 1.00 29.43 13 ILE C CA 1
ATOM 6997 C C . ILE C 1 13 ? 17.509 -14.810 -43.528 1.00 28.29 13 ILE C C 1
ATOM 6998 O O . ILE C 1 13 ? 17.195 -14.986 -42.353 1.00 28.33 13 ILE C O 1
ATOM 7003 N N . LEU C 1 14 ? 17.700 -15.816 -44.369 1.00 30.12 14 LEU C N 1
ATOM 7004 C CA . LEU C 1 14 ? 17.663 -17.171 -43.874 1.00 34.25 14 LEU C CA 1
ATOM 7005 C C . LEU C 1 14 ? 19.085 -17.581 -43.514 1.00 35.98 14 LEU C C 1
ATOM 7006 O O . LEU C 1 14 ? 20.046 -16.827 -43.693 1.00 36.88 14 LEU C O 1
ATOM 7011 N N . GLU C 1 15 ? 19.232 -18.787 -42.980 1.00 40.20 15 GLU C N 1
ATOM 7012 C CA . GLU C 1 15 ? 20.562 -19.218 -42.578 1.00 42.84 15 GLU C CA 1
ATOM 7013 C C . GLU C 1 15 ? 21.516 -19.207 -43.755 1.00 40.96 15 GLU C C 1
ATOM 7014 O O . GLU C 1 15 ? 22.656 -18.746 -43.634 1.00 42.03 15 GLU C O 1
ATOM 7020 N N . ASN C 1 16 ? 21.057 -19.688 -44.911 1.00 42.33 16 ASN C N 1
ATOM 7021 C CA . ASN C 1 16 ? 21.934 -19.927 -46.051 1.00 44.77 16 ASN C CA 1
ATOM 7022 C C . ASN C 1 16 ? 21.998 -18.748 -47.007 1.00 39.15 16 ASN C C 1
ATOM 7023 O O . ASN C 1 16 ? 23.033 -18.535 -47.645 1.00 38.72 16 ASN C O 1
ATOM 7028 N N . GLU C 1 17 ? 20.921 -17.978 -47.108 1.00 37.02 17 GLU C N 1
ATOM 7029 C CA . GLU C 1 17 ? 20.807 -16.941 -48.117 1.00 37.39 17 GLU C CA 1
ATOM 7030 C C . GLU C 1 17 ? 19.686 -15.993 -47.714 1.00 33.21 17 GLU C C 1
ATOM 7031 O O . GLU C 1 17 ? 18.869 -16.298 -46.844 1.00 34.55 17 GLU C O 1
ATOM 7037 N N . ALA C 1 18 ? 19.662 -14.837 -48.358 1.00 27.21 18 ALA C N 1
ATOM 7038 C CA . ALA C 1 18 ? 18.539 -13.923 -48.257 1.00 35.63 18 ALA C CA 1
ATOM 7039 C C . ALA C 1 18 ? 17.694 -14.053 -49.524 1.00 33.69 18 ALA C C 1
ATOM 7040 O O . ALA C 1 18 ? 18.235 -14.046 -50.633 1.00 36.28 18 ALA C O 1
ATOM 7042 N N . ARG C 1 19 ? 16.386 -14.212 -49.360 1.00 29.66 19 ARG C N 1
ATOM 7043 C CA . ARG C 1 19 ? 15.512 -14.296 -50.525 1.00 32.48 19 ARG C CA 1
ATOM 7044 C C . ARG C 1 19 ? 14.097 -13.900 -50.129 1.00 34.75 19 ARG C C 1
ATOM 7045 O O . ARG C 1 19 ? 13.721 -13.934 -48.952 1.00 31.24 19 ARG C O 1
ATOM 7053 N N . VAL C 1 20 ? 13.311 -13.537 -51.140 1.00 33.88 20 VAL C N 1
ATOM 7054 C CA . VAL C 1 20 ? 11.924 -13.140 -50.922 1.00 33.36 20 VAL C CA 1
ATOM 7055 C C . VAL C 1 20 ? 11.093 -14.391 -50.655 1.00 36.97 20 VAL C C 1
ATOM 7056 O O . VAL C 1 20 ? 10.898 -15.227 -51.541 1.00 36.19 20 VAL C O 1
ATOM 7060 N N . VAL C 1 21 ? 10.613 -14.527 -49.424 1.00 32.49 21 VAL C N 1
ATOM 7061 C CA . VAL C 1 21 ? 9.722 -15.603 -49.016 1.00 34.54 21 VAL C CA 1
ATOM 7062 C C . VAL C 1 21 ? 8.800 -15.031 -47.950 1.00 34.91 21 VAL C C 1
ATOM 7063 O O . VAL C 1 21 ? 9.069 -13.977 -47.374 1.00 31.37 21 VAL C O 1
ATOM 7067 N N . ASP C 1 22 ? 7.721 -15.749 -47.664 1.00 33.89 22 ASP C N 1
ATOM 7068 C CA . ASP C 1 22 ? 6.787 -15.349 -46.624 1.00 33.19 22 ASP C CA 1
ATOM 7069 C C . ASP C 1 22 ? 7.094 -16.109 -45.338 1.00 32.07 22 ASP C C 1
ATOM 7070 O O . ASP C 1 22 ? 7.685 -17.186 -45.363 1.00 29.54 22 ASP C O 1
ATOM 7075 N N . ILE C 1 23 ? 6.657 -15.552 -44.207 1.00 28.92 23 ILE C N 1
ATOM 7076 C CA . ILE C 1 23 ? 6.831 -16.185 -42.900 1.00 29.14 23 ILE C CA 1
ATOM 7077 C C . ILE C 1 23 ? 5.473 -16.257 -42.213 1.00 29.71 23 ILE C C 1
ATOM 7078 O O . ILE C 1 23 ? 4.843 -15.222 -41.963 1.00 31.46 23 ILE C O 1
ATOM 7083 N N . ALA C 1 24 ? 5.036 -17.466 -41.891 1.00 30.48 24 ALA C N 1
ATOM 7084 C CA . ALA C 1 24 ? 3.811 -17.683 -41.137 1.00 32.67 24 ALA C CA 1
ATOM 7085 C C . ALA C 1 24 ? 4.146 -17.908 -39.670 1.00 31.62 24 ALA C C 1
ATOM 7086 O O . ALA C 1 24 ? 5.076 -18.652 -39.341 1.00 32.26 24 ALA C O 1
ATOM 7088 N N . VAL C 1 25 ? 3.371 -17.268 -38.795 1.00 33.23 25 VAL C N 1
ATOM 7089 C CA . VAL C 1 25 ? 3.607 -17.240 -37.354 1.00 30.19 25 VAL C CA 1
ATOM 7090 C C . VAL C 1 25 ? 2.390 -17.819 -36.643 1.00 33.11 25 VAL C C 1
ATOM 7091 O O . VAL C 1 25 ? 1.249 -17.508 -36.998 1.00 35.20 25 VAL C O 1
ATOM 7095 N N . LYS C 1 26 ? 2.630 -18.665 -35.643 1.00 32.92 26 LYS C N 1
ATOM 7096 C CA . LYS C 1 26 ? 1.542 -19.204 -34.836 1.00 34.39 26 LYS C CA 1
ATOM 7097 C C . LYS C 1 26 ? 2.024 -19.387 -33.403 1.00 36.20 26 LYS C C 1
ATOM 7098 O O . LYS C 1 26 ? 3.024 -20.074 -33.162 1.00 32.13 26 LYS C O 1
ATOM 7104 N N . GLY C 1 27 ? 1.310 -18.776 -32.459 1.00 33.71 27 GLY C N 1
ATOM 7105 C CA . GLY C 1 27 ? 1.683 -18.899 -31.062 1.00 36.31 27 GLY C CA 1
ATOM 7106 C C . GLY C 1 27 ? 3.040 -18.309 -30.745 1.00 33.94 27 GLY C C 1
ATOM 7107 O O . GLY C 1 27 ? 3.749 -18.827 -29.875 1.00 34.66 27 GLY C O 1
ATOM 7108 N N . GLY C 1 28 ? 3.418 -17.234 -31.438 1.00 32.74 28 GLY C N 1
ATOM 7109 C CA . GLY C 1 28 ? 4.684 -16.565 -31.204 1.00 31.52 28 GLY C CA 1
ATOM 7110 C C . GLY C 1 28 ? 5.901 -17.279 -31.753 1.00 33.43 28 GLY C C 1
ATOM 7111 O O . GLY C 1 28 ? 7.025 -16.834 -31.498 1.00 31.17 28 GLY C O 1
ATOM 7112 N N . LYS C 1 29 ? 5.704 -18.371 -32.496 1.00 32.45 29 LYS C N 1
ATOM 7113 C CA . LYS C 1 29 ? 6.770 -19.168 -33.089 1.00 31.15 29 LYS C CA 1
ATOM 7114 C C . LYS C 1 29 ? 6.648 -19.166 -34.608 1.00 28.99 29 LYS C C 1
ATOM 7115 O O . LYS C 1 29 ? 5.557 -18.988 -35.162 1.00 32.93 29 LYS C O 1
ATOM 7121 N N . ILE C 1 30 ? 7.782 -19.359 -35.279 1.00 30.87 30 ILE C N 1
ATOM 7122 C CA . ILE C 1 30 ? 7.807 -19.455 -36.736 1.00 24.31 30 ILE C CA 1
ATOM 7123 C C . ILE C 1 30 ? 7.103 -20.748 -37.141 1.00 33.15 30 ILE C C 1
ATOM 7124 O O . ILE C 1 30 ? 7.587 -21.844 -36.853 1.00 30.47 30 ILE C O 1
ATOM 7129 N N . ALA C 1 31 ? 5.939 -20.625 -37.781 1.00 29.96 31 ALA C N 1
ATOM 7130 C CA . ALA C 1 31 ? 5.174 -21.806 -38.157 1.00 28.74 31 ALA C CA 1
ATOM 7131 C C . ALA C 1 31 ? 5.559 -22.319 -39.530 1.00 31.07 31 ALA C C 1
ATOM 7132 O O . ALA C 1 31 ? 5.557 -23.533 -39.740 1.00 27.27 31 ALA C O 1
ATOM 7134 N N . ALA C 1 32 ? 5.901 -21.427 -40.461 1.00 28.29 32 ALA C N 1
ATOM 7135 C CA . ALA C 1 32 ? 6.290 -21.873 -41.792 1.00 32.33 32 ALA C CA 1
ATOM 7136 C C . ALA C 1 32 ? 7.046 -20.767 -42.512 1.00 29.52 32 ALA C C 1
ATOM 7137 O O . ALA C 1 32 ? 6.902 -19.579 -42.213 1.00 29.69 32 ALA C O 1
ATOM 7139 N N . ILE C 1 33 ? 7.834 -21.183 -43.491 1.00 27.17 33 ILE C N 1
ATOM 7140 C CA . ILE C 1 33 ? 8.585 -20.281 -44.353 1.00 28.97 33 ILE C CA 1
ATOM 7141 C C . ILE C 1 33 ? 8.430 -20.783 -45.781 1.00 28.20 33 ILE C C 1
ATOM 7142 O O . ILE C 1 33 ? 8.604 -21.978 -46.037 1.00 29.30 33 ILE C O 1
ATOM 7147 N N . GLY C 1 34 ? 8.083 -19.895 -46.691 1.00 28.32 34 GLY C N 1
ATOM 7148 C CA . GLY C 1 34 ? 7.918 -20.304 -48.076 1.00 33.11 34 GLY C CA 1
ATOM 7149 C C . GLY C 1 34 ? 6.957 -19.373 -48.802 1.00 33.71 34 GLY C C 1
ATOM 7150 O O . GLY C 1 34 ? 6.847 -18.193 -48.463 1.00 30.74 34 GLY C O 1
ATOM 7151 N N . GLN C 1 35 ? 6.271 -19.940 -49.800 1.00 33.38 35 GLN C N 1
ATOM 7152 C CA . GLN C 1 35 ? 5.276 -19.236 -50.599 1.00 37.14 35 GLN C CA 1
ATOM 7153 C C . GLN C 1 35 ? 3.909 -19.891 -50.451 1.00 36.34 35 GLN C C 1
ATOM 7154 O O . GLN C 1 35 ? 3.793 -21.072 -50.105 1.00 36.05 35 GLN C O 1
ATOM 7160 N N . ASP C 1 36 ? 2.868 -19.103 -50.728 1.00 41.25 36 ASP C N 1
ATOM 7161 C CA . ASP C 1 36 ? 1.493 -19.606 -50.764 1.00 35.46 36 ASP C CA 1
ATOM 7162 C C . ASP C 1 36 ? 1.120 -20.282 -49.450 1.00 35.47 36 ASP C C 1
ATOM 7163 O O . ASP C 1 36 ? 0.534 -21.364 -49.426 1.00 35.93 36 ASP C O 1
ATOM 7168 N N . LEU C 1 37 ? 1.461 -19.627 -48.339 1.00 36.42 37 LEU C N 1
ATOM 7169 C CA . LEU C 1 37 ? 1.257 -20.248 -47.038 1.00 39.30 37 LEU C CA 1
ATOM 7170 C C . LEU C 1 37 ? -0.213 -20.302 -46.633 1.00 39.62 37 LEU C C 1
ATOM 7171 O O . LEU C 1 37 ? -0.559 -21.045 -45.709 1.00 44.79 37 LEU C O 1
ATOM 7176 N N . GLY C 1 38 ? -1.080 -19.559 -47.306 1.00 33.55 38 GLY C N 1
ATOM 7177 C CA . GLY C 1 38 ? -2.498 -19.673 -47.042 1.00 45.31 38 GLY C CA 1
ATOM 7178 C C . GLY C 1 38 ? -3.033 -18.500 -46.252 1.00 42.67 38 GLY C C 1
ATOM 7179 O O . GLY C 1 38 ? -2.559 -17.372 -46.405 1.00 40.17 38 GLY C O 1
ATOM 7180 N N . ASP C 1 39 ? -4.021 -18.746 -45.403 1.00 46.64 39 ASP C N 1
ATOM 7181 C CA . ASP C 1 39 ? -4.672 -17.648 -44.711 1.00 51.86 39 ASP C CA 1
ATOM 7182 C C . ASP C 1 39 ? -4.063 -17.434 -43.330 1.00 47.36 39 ASP C C 1
ATOM 7183 O O . ASP C 1 39 ? -3.508 -18.355 -42.723 1.00 41.92 39 ASP C O 1
ATOM 7188 N N . ALA C 1 40 ? -4.186 -16.199 -42.842 1.00 48.71 40 ALA C N 1
ATOM 7189 C CA . ALA C 1 40 ? -3.776 -15.841 -41.493 1.00 44.87 40 ALA C CA 1
ATOM 7190 C C . ALA C 1 40 ? -4.735 -14.785 -40.952 1.00 46.12 40 ALA C C 1
ATOM 7191 O O . ALA C 1 40 ? -5.397 -14.069 -41.711 1.00 45.25 40 ALA C O 1
ATOM 7193 N N . LYS C 1 41 ? -4.805 -14.702 -39.619 1.00 42.49 41 LYS C N 1
ATOM 7194 C CA . LYS C 1 41 ? -5.598 -13.653 -38.984 1.00 43.94 41 LYS C CA 1
ATOM 7195 C C . LYS C 1 41 ? -5.090 -12.265 -39.356 1.00 43.11 41 LYS C C 1
ATOM 7196 O O . LYS C 1 41 ? -5.871 -11.308 -39.391 1.00 46.24 41 LYS C O 1
ATOM 7202 N N . GLU C 1 42 ? -3.799 -12.133 -39.646 1.00 40.68 42 GLU C N 1
ATOM 7203 C CA . GLU C 1 42 ? -3.216 -10.831 -39.941 1.00 40.02 42 GLU C CA 1
ATOM 7204 C C . GLU C 1 42 ? -2.094 -11.001 -40.953 1.00 43.86 42 GLU C C 1
ATOM 7205 O O . GLU C 1 42 ? -1.369 -11.995 -40.934 1.00 39.02 42 GLU C O 1
ATOM 7211 N N . VAL C 1 43 ? -1.952 -10.014 -41.832 1.00 43.15 43 VAL C N 1
ATOM 7212 C CA . VAL C 1 43 ? -0.960 -10.049 -42.895 1.00 37.65 43 VAL C CA 1
ATOM 7213 C C . VAL C 1 43 ? -0.181 -8.741 -42.853 1.00 37.92 43 VAL C C 1
ATOM 7214 O O . VAL C 1 43 ? -0.760 -7.676 -42.622 1.00 40.27 43 VAL C O 1
ATOM 7218 N N . MET C 1 44 ? 1.136 -8.827 -43.008 1.00 34.75 44 MET C N 1
ATOM 7219 C CA . MET C 1 44 ? 2.025 -7.670 -43.033 1.00 33.30 44 MET C CA 1
ATOM 7220 C C . MET C 1 44 ? 2.761 -7.636 -44.362 1.00 38.54 44 MET C C 1
ATOM 7221 O O . MET C 1 44 ? 3.191 -8.683 -44.859 1.00 37.28 44 MET C O 1
ATOM 7226 N N . ASP C 1 45 ? 2.942 -6.432 -44.920 1.00 34.26 45 ASP C N 1
ATOM 7227 C CA . ASP C 1 45 ? 3.630 -6.264 -46.196 1.00 35.17 45 ASP C CA 1
ATOM 7228 C C . ASP C 1 45 ? 5.046 -5.780 -45.921 1.00 39.98 45 ASP C C 1
ATOM 7229 O O . ASP C 1 45 ? 5.260 -4.609 -45.585 1.00 38.00 45 ASP C O 1
ATOM 7234 N N . ALA C 1 46 ? 6.014 -6.687 -46.052 1.00 38.08 46 ALA C N 1
ATOM 7235 C CA . ALA C 1 46 ? 7.418 -6.331 -45.909 1.00 33.43 46 ALA C CA 1
ATOM 7236 C C . ALA C 1 46 ? 8.049 -5.893 -47.226 1.00 36.95 46 ALA C C 1
ATOM 7237 O O . ALA C 1 46 ? 9.282 -5.797 -47.309 1.00 34.08 46 ALA C O 1
ATOM 7239 N N . SER C 1 47 ? 7.239 -5.614 -48.252 1.00 35.52 47 SER C N 1
ATOM 7240 C CA . SER C 1 47 ? 7.781 -5.213 -49.543 1.00 36.95 47 SER C CA 1
ATOM 7241 C C . SER C 1 47 ? 8.838 -4.144 -49.358 1.00 35.89 47 SER C C 1
ATOM 7242 O O . SER C 1 47 ? 8.637 -3.177 -48.617 1.00 37.71 47 SER C O 1
ATOM 7245 N N . GLY C 1 48 ? 9.979 -4.341 -50.009 1.00 33.99 48 GLY C N 1
ATOM 7246 C CA . GLY C 1 48 ? 11.050 -3.379 -49.971 1.00 34.62 48 GLY C CA 1
ATOM 7247 C C . GLY C 1 48 ? 11.944 -3.436 -48.746 1.00 39.16 48 GLY C C 1
ATOM 7248 O O . GLY C 1 48 ? 12.944 -2.710 -48.708 1.00 35.85 48 GLY C O 1
ATOM 7249 N N . LEU C 1 49 ? 11.633 -4.267 -47.753 1.00 31.83 49 LEU C N 1
ATOM 7250 C CA . LEU C 1 49 ? 12.392 -4.313 -46.510 1.00 35.03 49 LEU C CA 1
ATOM 7251 C C . LEU C 1 49 ? 13.235 -5.584 -46.435 1.00 34.30 49 LEU C C 1
ATOM 7252 O O . LEU C 1 49 ? 12.939 -6.587 -47.087 1.00 30.07 49 LEU C O 1
ATOM 7257 N N . VAL C 1 50 ? 14.306 -5.516 -45.639 1.00 33.19 50 VAL C N 1
ATOM 7258 C CA . VAL C 1 50 ? 15.048 -6.704 -45.220 1.00 33.18 50 VAL C CA 1
ATOM 7259 C C . VAL C 1 50 ? 14.449 -7.192 -43.907 1.00 32.52 50 VAL C C 1
ATOM 7260 O O . VAL C 1 50 ? 14.368 -6.441 -42.926 1.00 32.09 50 VAL C O 1
ATOM 7264 N N . VAL C 1 51 ? 14.007 -8.439 -43.888 1.00 28.84 51 VAL C N 1
ATOM 7265 C CA . VAL C 1 51 ? 13.485 -9.061 -42.680 1.00 28.68 51 VAL C CA 1
ATOM 7266 C C . VAL C 1 51 ? 14.603 -9.908 -42.074 1.00 29.15 51 VAL C C 1
ATOM 7267 O O . VAL C 1 51 ? 14.994 -10.945 -42.622 1.00 27.92 51 VAL C O 1
ATOM 7271 N N . SER C 1 52 ? 15.153 -9.443 -40.970 1.00 27.86 52 SER C N 1
ATOM 7272 C CA . SER C 1 52 ? 16.292 -10.098 -40.341 1.00 28.35 52 SER C CA 1
ATOM 7273 C C . SER C 1 52 ? 15.870 -10.742 -39.030 1.00 28.75 52 SER C C 1
ATOM 7274 O O . SER C 1 52 ? 14.907 -10.295 -38.399 1.00 28.09 52 SER C O 1
ATOM 7277 N N . PRO C 1 53 ? 16.566 -11.779 -38.577 1.00 26.89 53 PRO C N 1
ATOM 7278 C CA . PRO C 1 53 ? 16.419 -12.178 -37.176 1.00 27.42 53 PRO C CA 1
ATOM 7279 C C . PRO C 1 53 ? 16.660 -10.970 -36.281 1.00 26.24 53 PRO C C 1
ATOM 7280 O O . PRO C 1 53 ? 17.498 -10.116 -36.582 1.00 23.79 53 PRO C O 1
ATOM 7284 N N . GLY C 1 54 ? 15.886 -10.873 -35.204 1.00 26.84 54 GLY C N 1
ATOM 7285 C CA . GLY C 1 54 ? 16.163 -9.846 -34.219 1.00 31.51 54 GLY C CA 1
ATOM 7286 C C . GLY C 1 54 ? 17.589 -9.972 -33.702 1.00 29.43 54 GLY C C 1
ATOM 7287 O O . GLY C 1 54 ? 18.097 -11.078 -33.493 1.00 26.86 54 GLY C O 1
ATOM 7288 N N . MET C 1 55 ? 18.252 -8.835 -33.521 1.00 26.02 55 MET C N 1
ATOM 7289 C CA . MET C 1 55 ? 19.601 -8.896 -32.984 1.00 26.52 55 MET C CA 1
ATOM 7290 C C . MET C 1 55 ? 19.581 -9.595 -31.625 1.00 29.19 55 MET C C 1
ATOM 7291 O O . MET C 1 55 ? 18.618 -9.474 -30.850 1.00 25.20 55 MET C O 1
ATOM 7296 N N . VAL C 1 56 ? 20.633 -10.367 -31.366 1.00 24.82 56 VAL C N 1
ATOM 7297 C CA . VAL C 1 56 ? 20.858 -11.015 -30.086 1.00 25.95 56 VAL C CA 1
ATOM 7298 C C . VAL C 1 56 ? 22.089 -10.341 -29.496 1.00 26.14 56 VAL C C 1
ATOM 7299 O O . VAL C 1 56 ? 23.222 -10.616 -29.907 1.00 25.80 56 VAL C O 1
ATOM 7303 N N . ASP C 1 57 ? 21.867 -9.411 -28.570 1.00 26.72 57 ASP C N 1
ATOM 7304 C CA . ASP C 1 57 ? 22.950 -8.587 -28.024 1.00 30.15 57 ASP C CA 1
ATOM 7305 C C . ASP C 1 57 ? 23.547 -9.318 -26.831 1.00 26.70 57 ASP C C 1
ATOM 7306 O O . ASP C 1 57 ? 22.975 -9.325 -25.743 1.00 29.84 57 ASP C O 1
ATOM 7311 N N . ALA C 1 58 ? 24.713 -9.916 -27.038 1.00 26.83 58 ALA C N 1
ATOM 7312 C CA . ALA C 1 58 ? 25.395 -10.728 -26.043 1.00 31.90 58 ALA C CA 1
ATOM 7313 C C . ALA C 1 58 ? 26.134 -9.908 -24.988 1.00 31.01 58 ALA C C 1
ATOM 7314 O O . ALA C 1 58 ? 26.834 -10.502 -24.161 1.00 31.34 58 ALA C O 1
ATOM 7316 N N . HIS C 1 59 ? 26.008 -8.568 -24.974 1.00 26.97 59 HIS C N 1
ATOM 7317 C CA . HIS C 1 59 ? 26.838 -7.796 -24.040 1.00 27.28 59 HIS C CA 1
ATOM 7318 C C . HIS C 1 59 ? 26.116 -6.488 -23.699 1.00 27.39 59 HIS C C 1
ATOM 7319 O O . HIS C 1 59 ? 26.455 -5.424 -24.217 1.00 25.52 59 HIS C O 1
ATOM 7326 N N . THR C 1 60 ? 25.116 -6.575 -22.822 1.00 28.37 60 THR C N 1
ATOM 7327 C CA . THR C 1 60 ? 24.286 -5.424 -22.464 1.00 27.14 60 THR C CA 1
ATOM 7328 C C . THR C 1 60 ? 24.389 -5.122 -20.973 1.00 28.48 60 THR C C 1
ATOM 7329 O O . THR C 1 60 ? 24.227 -6.020 -20.143 1.00 27.02 60 THR C O 1
ATOM 7333 N N . HIS C 1 61 ? 24.596 -3.848 -20.637 1.00 26.47 61 HIS C N 1
ATOM 7334 C CA . HIS C 1 61 ? 24.530 -3.367 -19.259 1.00 29.10 61 HIS C CA 1
ATOM 7335 C C . HIS C 1 61 ? 23.233 -2.598 -19.051 1.00 30.09 61 HIS C C 1
ATOM 7336 O O . HIS C 1 61 ? 22.990 -1.587 -19.720 1.00 30.26 61 HIS C O 1
ATOM 7343 N N . ILE C 1 62 ? 22.402 -3.082 -18.133 1.00 30.08 62 ILE C N 1
ATOM 7344 C CA . ILE C 1 62 ? 21.163 -2.419 -17.771 1.00 25.68 62 ILE C CA 1
ATOM 7345 C C . ILE C 1 62 ? 21.237 -1.831 -16.362 1.00 27.29 62 ILE C C 1
ATOM 7346 O O . ILE C 1 62 ? 20.711 -0.746 -16.118 1.00 28.51 62 ILE C O 1
ATOM 7351 N N . SER C 1 63 ? 21.909 -2.563 -15.468 1.00 24.24 63 SER C N 1
ATOM 7352 C CA . SER C 1 63 ? 22.249 -2.073 -14.105 1.00 29.07 63 SER C CA 1
ATOM 7353 C C . SER C 1 63 ? 21.034 -1.716 -13.253 1.00 27.88 63 SER C C 1
ATOM 7354 O O . SER C 1 63 ? 21.202 -0.901 -12.358 1.00 29.29 63 SER C O 1
ATOM 7357 N N . GLU C 1 64 ? 19.917 -2.418 -13.418 1.00 27.17 64 GLU C N 1
ATOM 7358 C CA . GLU C 1 64 ? 18.678 -1.911 -12.770 1.00 28.58 64 GLU C CA 1
ATOM 7359 C C . GLU C 1 64 ? 18.707 -2.030 -11.266 1.00 31.62 64 GLU C C 1
ATOM 7360 O O . GLU C 1 64 ? 18.870 -0.977 -10.621 1.00 34.79 64 GLU C O 1
ATOM 7366 N N . PRO C 1 65 ? 18.521 -3.201 -10.645 1.00 30.00 65 PRO C N 1
ATOM 7367 C CA . PRO C 1 65 ? 18.444 -3.163 -9.208 1.00 30.00 65 PRO C CA 1
ATOM 7368 C C . PRO C 1 65 ? 19.676 -2.342 -8.781 1.00 30.00 65 PRO C C 1
ATOM 7369 O O . PRO C 1 65 ? 20.755 -2.743 -9.123 1.00 30.00 65 PRO C O 1
ATOM 7373 N N . GLY C 1 66 ? 19.488 -1.162 -8.191 1.00 32.60 66 GLY C N 1
ATOM 7374 C CA . GLY C 1 66 ? 20.609 -0.397 -7.600 1.00 32.30 66 GLY C CA 1
ATOM 7375 C C . GLY C 1 66 ? 21.249 0.693 -8.446 1.00 36.01 66 GLY C C 1
ATOM 7376 O O . GLY C 1 66 ? 21.568 1.739 -7.862 1.00 31.43 66 GLY C O 1
ATOM 7377 N N . ARG C 1 67 ? 21.491 0.460 -9.734 1.00 24.17 67 ARG C N 1
ATOM 7378 C CA . ARG C 1 67 ? 22.071 1.567 -10.530 1.00 28.00 67 ARG C CA 1
ATOM 7379 C C . ARG C 1 67 ? 21.098 1.794 -11.692 1.00 29.60 67 ARG C C 1
ATOM 7380 O O . ARG C 1 67 ? 21.549 2.176 -12.772 1.00 31.54 67 ARG C O 1
ATOM 7388 N N . SER C 1 68 ? 19.816 1.540 -11.451 1.00 25.32 68 SER C N 1
ATOM 7389 C CA . SER C 1 68 ? 18.754 1.776 -12.450 1.00 33.88 68 SER C CA 1
ATOM 7390 C C . SER C 1 68 ? 18.884 3.187 -13.023 1.00 33.39 68 SER C C 1
ATOM 7391 O O . SER C 1 68 ? 18.523 3.375 -14.179 1.00 31.62 68 SER C O 1
ATOM 7394 N N . HIS C 1 69 ? 19.354 4.141 -12.218 1.00 27.73 69 HIS C N 1
ATOM 7395 C CA . HIS C 1 69 ? 19.380 5.497 -12.746 1.00 33.28 69 HIS C CA 1
ATOM 7396 C C . HIS C 1 69 ? 20.456 5.688 -13.812 1.00 31.85 69 HIS C C 1
ATOM 7397 O O . HIS C 1 69 ? 20.475 6.737 -14.457 1.00 33.04 69 HIS C O 1
ATOM 7404 N N . TRP C 1 70 ? 21.330 4.698 -14.040 1.00 27.35 70 TRP C N 1
ATOM 7405 C CA . TRP C 1 70 ? 22.197 4.762 -15.211 1.00 30.14 70 TRP C CA 1
ATOM 7406 C C . TRP C 1 70 ? 21.425 4.378 -16.469 1.00 28.26 70 TRP C C 1
ATOM 7407 O O . TRP C 1 70 ? 21.651 4.953 -17.537 1.00 26.81 70 TRP C O 1
ATOM 7418 N N . GLU C 1 71 ? 20.508 3.420 -16.360 1.00 29.94 71 GLU C N 1
ATOM 7419 C CA . GLU C 1 71 ? 19.685 3.033 -17.499 1.00 28.58 71 GLU C CA 1
ATOM 7420 C C . GLU C 1 71 ? 18.384 2.422 -17.007 1.00 28.37 71 GLU C C 1
ATOM 7421 O O . GLU C 1 71 ? 17.343 3.086 -16.999 1.00 31.49 71 GLU C O 1
ATOM 7427 N N . GLY C 1 72 ? 18.434 1.166 -16.573 1.00 28.10 72 GLY C N 1
ATOM 7428 C CA . GLY C 1 72 ? 17.253 0.479 -16.109 1.00 28.74 72 GLY C CA 1
ATOM 7429 C C . GLY C 1 72 ? 16.523 -0.259 -17.222 1.00 27.62 72 GLY C C 1
ATOM 7430 O O . GLY C 1 72 ? 16.650 0.041 -18.409 1.00 27.04 72 GLY C O 1
ATOM 7431 N N . TYR C 1 73 ? 15.728 -1.242 -16.807 1.00 27.88 73 TYR C N 1
ATOM 7432 C CA . TYR C 1 73 ? 15.000 -2.068 -17.767 1.00 27.98 73 TYR C CA 1
ATOM 7433 C C . TYR C 1 73 ? 14.030 -1.248 -18.609 1.00 30.05 73 TYR C C 1
ATOM 7434 O O . TYR C 1 73 ? 13.852 -1.518 -19.803 1.00 26.72 73 TYR C O 1
ATOM 7443 N N . GLU C 1 74 ? 13.357 -0.267 -18.005 1.00 26.09 74 GLU C N 1
ATOM 7444 C CA . GLU C 1 74 ? 12.275 0.392 -18.727 1.00 32.48 74 GLU C CA 1
ATOM 7445 C C . GLU C 1 74 ? 12.798 1.057 -19.993 1.00 30.74 74 GLU C C 1
ATOM 7446 O O . GLU C 1 74 ? 12.397 0.707 -21.111 1.00 32.06 74 GLU C O 1
ATOM 7452 N N . THR C 1 75 ? 13.708 2.015 -19.830 1.00 25.26 75 THR C N 1
ATOM 7453 C CA . THR C 1 75 ? 14.270 2.719 -20.974 1.00 27.23 75 THR C CA 1
ATOM 7454 C C . THR C 1 75 ? 15.229 1.825 -21.744 1.00 28.00 75 THR C C 1
ATOM 7455 O O . THR C 1 75 ? 15.301 1.895 -22.977 1.00 27.37 75 THR C O 1
ATOM 7459 N N . GLY C 1 76 ? 15.989 0.998 -21.026 1.00 26.75 76 GLY C N 1
ATOM 7460 C CA . GLY C 1 76 ? 16.965 0.153 -21.688 1.00 31.26 76 GLY C CA 1
ATOM 7461 C C . GLY C 1 76 ? 16.333 -0.737 -22.736 1.00 26.97 76 GLY C C 1
ATOM 7462 O O . GLY C 1 76 ? 16.771 -0.763 -23.886 1.00 28.95 76 GLY C O 1
ATOM 7463 N N . THR C 1 77 ? 15.281 -1.470 -22.355 1.00 29.45 77 THR C N 1
ATOM 7464 C CA . THR C 1 77 ? 14.717 -2.428 -23.296 1.00 29.90 77 THR C CA 1
ATOM 7465 C C . THR C 1 77 ? 13.889 -1.759 -24.392 1.00 27.65 77 THR C C 1
ATOM 7466 O O . THR C 1 77 ? 13.737 -2.337 -25.473 1.00 26.38 77 THR C O 1
ATOM 7470 N N . ARG C 1 78 ? 13.340 -0.562 -24.143 1.00 30.42 78 ARG C N 1
ATOM 7471 C CA . ARG C 1 78 ? 12.706 0.192 -25.226 1.00 28.34 78 ARG C CA 1
ATOM 7472 C C . ARG C 1 78 ? 13.734 0.611 -26.265 1.00 25.81 78 ARG C C 1
ATOM 7473 O O . ARG C 1 78 ? 13.476 0.523 -27.469 1.00 23.51 78 ARG C O 1
ATOM 7481 N N . ALA C 1 79 ? 14.898 1.097 -25.810 1.00 29.04 79 ALA C N 1
ATOM 7482 C CA . ALA C 1 79 ? 15.967 1.464 -26.732 1.00 26.69 79 ALA C CA 1
ATOM 7483 C C . ALA C 1 79 ? 16.470 0.252 -27.498 1.00 28.86 79 ALA C C 1
ATOM 7484 O O . ALA C 1 79 ? 16.755 0.335 -28.696 1.00 26.37 79 ALA C O 1
ATOM 7486 N N . ALA C 1 80 ? 16.614 -0.878 -26.815 1.00 26.25 80 ALA C N 1
ATOM 7487 C CA . ALA C 1 80 ? 17.027 -2.095 -27.499 1.00 22.67 80 ALA C CA 1
ATOM 7488 C C . ALA C 1 80 ? 16.047 -2.428 -28.621 1.00 27.05 80 ALA C C 1
ATOM 7489 O O . ALA C 1 80 ? 16.451 -2.681 -29.759 1.00 29.23 80 ALA C O 1
ATOM 7491 N N . ALA C 1 81 ? 14.745 -2.395 -28.315 1.00 27.82 81 ALA C N 1
ATOM 7492 C CA . ALA C 1 81 ? 13.725 -2.736 -29.302 1.00 28.69 81 ALA C CA 1
ATOM 7493 C C . ALA C 1 81 ? 13.722 -1.753 -30.455 1.00 28.68 81 ALA C C 1
ATOM 7494 O O . ALA C 1 81 ? 13.537 -2.147 -31.612 1.00 31.44 81 ALA C O 1
ATOM 7496 N N . LYS C 1 82 ? 13.912 -0.464 -30.163 1.00 30.97 82 LYS C N 1
ATOM 7497 C CA . LYS C 1 82 ? 13.969 0.524 -31.234 1.00 29.90 82 LYS C CA 1
ATOM 7498 C C . LYS C 1 82 ? 15.183 0.301 -32.123 1.00 30.25 82 LYS C C 1
ATOM 7499 O O . LYS C 1 82 ? 15.148 0.626 -33.315 1.00 27.29 82 LYS C O 1
ATOM 7505 N N . GLY C 1 83 ? 16.264 -0.239 -31.564 1.00 30.42 83 GLY C N 1
ATOM 7506 C CA . GLY C 1 83 ? 17.442 -0.560 -32.339 1.00 29.80 83 GLY C CA 1
ATOM 7507 C C . GLY C 1 83 ? 17.400 -1.922 -32.992 1.00 26.03 83 GLY C C 1
ATOM 7508 O O . GLY C 1 83 ? 18.415 -2.372 -33.537 1.00 26.55 83 GLY C O 1
ATOM 7509 N N . GLY C 1 84 ? 16.257 -2.605 -32.936 1.00 30.25 84 GLY C N 1
ATOM 7510 C CA . GLY C 1 84 ? 16.124 -3.905 -33.561 1.00 28.28 84 GLY C CA 1
ATOM 7511 C C . GLY C 1 84 ? 16.671 -5.081 -32.782 1.00 29.85 84 GLY C C 1
ATOM 7512 O O . GLY C 1 84 ? 16.916 -6.134 -33.373 1.00 30.46 84 GLY C O 1
ATOM 7513 N N . ILE C 1 85 ? 16.858 -4.952 -31.471 1.00 28.79 85 ILE C N 1
ATOM 7514 C CA . ILE C 1 85 ? 17.309 -6.058 -30.634 1.00 27.16 85 ILE C CA 1
ATOM 7515 C C . ILE C 1 85 ? 16.084 -6.714 -30.027 1.00 29.65 85 ILE C C 1
ATOM 7516 O O . ILE C 1 85 ? 15.221 -6.033 -29.459 1.00 31.91 85 ILE C O 1
ATOM 7521 N N . THR C 1 86 ? 16.003 -8.037 -30.136 1.00 27.88 86 THR C N 1
ATOM 7522 C CA . THR C 1 86 ? 14.877 -8.770 -29.581 1.00 30.26 86 THR C CA 1
ATOM 7523 C C . THR C 1 86 ? 15.254 -9.657 -28.407 1.00 27.43 86 THR C C 1
ATOM 7524 O O . THR C 1 86 ? 14.369 -10.047 -27.640 1.00 27.70 86 THR C O 1
ATOM 7528 N N . THR C 1 87 ? 16.534 -9.994 -28.256 1.00 28.23 87 THR C N 1
ATOM 7529 C CA . THR C 1 87 ? 17.022 -10.695 -27.075 1.00 28.82 87 THR C CA 1
ATOM 7530 C C . THR C 1 87 ? 18.317 -10.045 -26.628 1.00 25.22 87 THR C C 1
ATOM 7531 O O . THR C 1 87 ? 19.221 -9.834 -27.437 1.00 28.67 87 THR C O 1
ATOM 7535 N N . MET C 1 88 ? 18.424 -9.758 -25.347 1.00 25.45 88 MET C N 1
ATOM 7536 C CA . MET C 1 88 ? 19.667 -9.252 -24.805 1.00 29.47 88 MET C CA 1
ATOM 7537 C C . MET C 1 88 ? 20.227 -10.316 -23.871 1.00 26.98 88 MET C C 1
ATOM 7538 O O . MET C 1 88 ? 19.475 -11.081 -23.258 1.00 27.55 88 MET C O 1
ATOM 7543 N N . ILE C 1 89 ? 21.547 -10.399 -23.805 1.00 26.59 89 ILE C N 1
ATOM 7544 C CA . ILE C 1 89 ? 22.219 -11.277 -22.849 1.00 26.91 89 ILE C CA 1
ATOM 7545 C C . ILE C 1 89 ? 22.816 -10.360 -21.787 1.00 26.05 89 ILE C C 1
ATOM 7546 O O . ILE C 1 89 ? 23.857 -9.736 -22.004 1.00 26.43 89 ILE C O 1
ATOM 7551 N N . GLU C 1 90 ? 22.144 -10.260 -20.644 1.00 26.64 90 GLU C N 1
ATOM 7552 C CA . GLU C 1 90 ? 22.407 -9.191 -19.687 1.00 26.19 90 GLU C CA 1
ATOM 7553 C C . GLU C 1 90 ? 23.646 -9.472 -18.837 1.00 29.47 90 GLU C C 1
ATOM 7554 O O . GLU C 1 90 ? 23.776 -10.546 -18.233 1.00 25.68 90 GLU C O 1
ATOM 7560 N N . MET C 1 91 ? 24.543 -8.487 -18.777 1.00 27.93 91 MET C N 1
ATOM 7561 C CA . MET C 1 91 ? 25.731 -8.570 -17.934 1.00 26.82 91 MET C CA 1
ATOM 7562 C C . MET C 1 91 ? 25.354 -8.537 -16.452 1.00 27.62 91 MET C C 1
ATOM 7563 O O . MET C 1 91 ? 24.323 -7.971 -16.080 1.00 25.95 91 MET C O 1
ATOM 7568 N N . PRO C 1 92 ? 26.174 -9.113 -15.544 1.00 26.72 92 PRO C N 1
ATOM 7569 C CA . PRO C 1 92 ? 25.851 -9.113 -14.130 1.00 27.14 92 PRO C CA 1
ATOM 7570 C C . PRO C 1 92 ? 26.329 -7.847 -13.412 1.00 31.10 92 PRO C C 1
ATOM 7571 O O . PRO C 1 92 ? 26.111 -7.763 -12.230 1.00 29.31 92 PRO C O 1
ATOM 7575 N N . LEU C 1 93 ? 26.922 -6.899 -14.140 1.00 29.02 93 LEU C N 1
ATOM 7576 C CA . LEU C 1 93 ? 27.574 -5.750 -13.458 1.00 30.69 93 LEU C CA 1
ATOM 7577 C C . LEU C 1 93 ? 26.864 -4.409 -13.612 1.00 42.00 93 LEU C C 1
ATOM 7578 O O . LEU C 1 93 ? 26.178 -4.205 -14.640 1.00 35.18 93 LEU C O 1
ATOM 7583 N N . ASN C 1 94 ? 27.123 -3.538 -12.630 1.00 45.46 94 ASN C N 1
ATOM 7584 C CA . ASN C 1 94 ? 26.495 -2.200 -12.516 1.00 36.65 94 ASN C CA 1
ATOM 7585 C C . ASN C 1 94 ? 25.278 -2.381 -11.592 1.00 28.25 94 ASN C C 1
ATOM 7586 O O . ASN C 1 94 ? 25.168 -1.606 -10.642 1.00 32.56 94 ASN C O 1
ATOM 7591 N N . GLN C 1 95 ? 24.455 -3.406 -11.792 1.00 24.69 95 GLN C N 1
ATOM 7592 C CA . GLN C 1 95 ? 23.371 -3.589 -10.844 1.00 24.90 95 GLN C CA 1
ATOM 7593 C C . GLN C 1 95 ? 23.963 -3.868 -9.463 1.00 32.76 95 GLN C C 1
ATOM 7594 O O . GLN C 1 95 ? 25.065 -4.421 -9.329 1.00 31.78 95 GLN C O 1
ATOM 7600 N N . LEU C 1 96 ? 23.229 -3.447 -8.439 1.00 28.67 96 LEU C N 1
ATOM 7601 C CA . LEU C 1 96 ? 23.617 -3.607 -7.038 1.00 32.17 96 LEU C CA 1
ATOM 7602 C C . LEU C 1 96 ? 22.389 -4.110 -6.301 1.00 29.57 96 LEU C C 1
ATOM 7603 O O . LEU C 1 96 ? 21.366 -3.394 -6.268 1.00 33.91 96 LEU C O 1
ATOM 7608 N N . PRO C 1 97 ? 22.415 -5.333 -5.737 1.00 30.78 97 PRO C N 1
ATOM 7609 C CA . PRO C 1 97 ? 23.561 -6.251 -5.737 1.00 29.07 97 PRO C CA 1
ATOM 7610 C C . PRO C 1 97 ? 23.891 -6.796 -7.127 1.00 28.26 97 PRO C C 1
ATOM 7611 O O . PRO C 1 97 ? 23.014 -6.895 -7.987 1.00 29.94 97 PRO C O 1
ATOM 7615 N N . ALA C 1 98 ? 25.157 -7.129 -7.338 1.00 30.61 98 ALA C N 1
ATOM 7616 C CA . ALA C 1 98 ? 25.581 -7.753 -8.580 1.00 29.32 98 ALA C CA 1
ATOM 7617 C C . ALA C 1 98 ? 25.020 -9.164 -8.677 1.00 29.31 98 ALA C C 1
ATOM 7618 O O . ALA C 1 98 ? 24.793 -9.834 -7.669 1.00 29.21 98 ALA C O 1
ATOM 7620 N N . THR C 1 99 ? 24.812 -9.627 -9.904 1.00 30.40 99 THR C N 1
ATOM 7621 C CA . THR C 1 99 ? 24.179 -10.929 -10.124 1.00 31.80 99 THR C CA 1
ATOM 7622 C C . THR C 1 99 ? 25.229 -12.016 -9.904 1.00 30.22 99 THR C C 1
ATOM 7623 O O . THR C 1 99 ? 25.944 -12.418 -10.827 1.00 30.32 99 THR C O 1
ATOM 7627 N N . VAL C 1 100 ? 25.323 -12.502 -8.663 1.00 28.43 100 VAL C N 1
ATOM 7628 C CA . VAL C 1 100 ? 26.375 -13.448 -8.302 1.00 27.82 100 VAL C CA 1
ATOM 7629 C C . VAL C 1 100 ? 25.827 -14.718 -7.644 1.00 28.36 100 VAL C C 1
ATOM 7630 O O . VAL C 1 100 ? 26.566 -15.693 -7.465 1.00 30.45 100 VAL C O 1
ATOM 7634 N N . ASP C 1 101 ? 24.542 -14.737 -7.286 1.00 29.50 101 ASP C N 1
ATOM 7635 C CA . ASP C 1 101 ? 23.961 -15.912 -6.634 1.00 29.27 101 ASP C CA 1
ATOM 7636 C C . ASP C 1 101 ? 22.440 -15.831 -6.726 1.00 31.20 101 ASP C C 1
ATOM 7637 O O . ASP C 1 101 ? 21.885 -14.918 -7.338 1.00 31.04 101 ASP C O 1
ATOM 7642 N N . ARG C 1 102 ? 21.759 -16.808 -6.110 1.00 32.95 102 ARG C N 1
ATOM 7643 C CA . ARG C 1 102 ? 20.310 -16.907 -6.297 1.00 36.04 102 ARG C CA 1
ATOM 7644 C C . ARG C 1 102 ? 19.577 -15.709 -5.703 1.00 33.79 102 ARG C C 1
ATOM 7645 O O . ARG C 1 102 ? 18.641 -15.183 -6.321 1.00 31.29 102 ARG C O 1
ATOM 7653 N N . ALA C 1 103 ? 19.973 -15.269 -4.500 1.00 31.44 103 ALA C N 1
ATOM 7654 C CA . ALA C 1 103 ? 19.290 -14.139 -3.876 1.00 32.47 103 ALA C CA 1
ATOM 7655 C C . ALA C 1 103 ? 19.431 -12.867 -4.707 1.00 30.83 103 ALA C C 1
ATOM 7656 O O . ALA C 1 103 ? 18.491 -12.071 -4.802 1.00 28.43 103 ALA C O 1
ATOM 7658 N N . SER C 1 104 ? 20.596 -12.649 -5.320 1.00 30.88 104 SER C N 1
ATOM 7659 C CA . SER C 1 104 ? 20.747 -11.388 -6.045 1.00 29.17 104 SER C CA 1
ATOM 7660 C C . SER C 1 104 ? 19.984 -11.414 -7.369 1.00 30.89 104 SER C C 1
ATOM 7661 O O . SER C 1 104 ? 19.385 -10.403 -7.761 1.00 30.23 104 SER C O 1
ATOM 7664 N N . ILE C 1 105 ? 19.941 -12.558 -8.058 1.00 30.72 105 ILE C N 1
ATOM 7665 C CA . ILE C 1 105 ? 19.212 -12.573 -9.327 1.00 28.54 105 ILE C CA 1
ATOM 7666 C C . ILE C 1 105 ? 17.705 -12.547 -9.078 1.00 34.12 105 ILE C C 1
ATOM 7667 O O . ILE C 1 105 ? 16.956 -11.868 -9.797 1.00 31.97 105 ILE C O 1
ATOM 7672 N N . GLU C 1 106 ? 17.236 -13.237 -8.029 1.00 31.12 106 GLU C N 1
ATOM 7673 C CA . GLU C 1 106 ? 15.810 -13.207 -7.720 1.00 31.85 106 GLU C CA 1
ATOM 7674 C C . GLU C 1 106 ? 15.363 -11.806 -7.321 1.00 34.00 106 GLU C C 1
ATOM 7675 O O . GLU C 1 106 ? 14.287 -11.350 -7.725 1.00 39.11 106 GLU C O 1
ATOM 7681 N N . LEU C 1 107 ? 16.176 -11.105 -6.539 1.00 31.12 107 LEU C N 1
ATOM 7682 C CA . LEU C 1 107 ? 15.952 -9.679 -6.332 1.00 37.87 107 LEU C CA 1
ATOM 7683 C C . LEU C 1 107 ? 15.832 -8.948 -7.667 1.00 39.29 107 LEU C C 1
ATOM 7684 O O . LEU C 1 107 ? 14.944 -8.102 -7.854 1.00 35.73 107 LEU C O 1
ATOM 7689 N N . LYS C 1 108 ? 16.711 -9.271 -8.619 1.00 38.01 108 LYS C N 1
ATOM 7690 C CA . LYS C 1 108 ? 16.634 -8.640 -9.931 1.00 34.95 108 LYS C CA 1
ATOM 7691 C C . LYS C 1 108 ? 15.341 -9.004 -10.651 1.00 35.57 108 LYS C C 1
ATOM 7692 O O . LYS C 1 108 ? 14.711 -8.147 -11.276 1.00 35.00 108 LYS C O 1
ATOM 7698 N N . PHE C 1 109 ? 14.939 -10.273 -10.601 1.00 36.61 109 PHE C N 1
ATOM 7699 C CA . PHE C 1 109 ? 13.700 -10.655 -11.270 1.00 37.79 109 PHE C CA 1
ATOM 7700 C C . PHE C 1 109 ? 12.535 -9.811 -10.772 1.00 39.49 109 PHE C C 1
ATOM 7701 O O . PHE C 1 109 ? 11.656 -9.436 -11.557 1.00 39.83 109 PHE C O 1
ATOM 7709 N N . ASP C 1 110 ? 12.523 -9.483 -9.473 1.00 37.96 110 ASP C N 1
ATOM 7710 C CA . ASP C 1 110 ? 11.420 -8.706 -8.913 1.00 39.97 110 ASP C CA 1
ATOM 7711 C C . ASP C 1 110 ? 11.442 -7.266 -9.419 1.00 39.93 110 ASP C C 1
ATOM 7712 O O . ASP C 1 110 ? 10.389 -6.692 -9.719 1.00 42.10 110 ASP C O 1
ATOM 7717 N N . ALA C 1 111 ? 12.630 -6.668 -9.547 1.00 38.78 111 ALA C N 1
ATOM 7718 C CA . ALA C 1 111 ? 12.706 -5.319 -10.099 1.00 36.81 111 ALA C CA 1
ATOM 7719 C C . ALA C 1 111 ? 12.265 -5.265 -11.560 1.00 38.77 111 ALA C C 1
ATOM 7720 O O . ALA C 1 111 ? 11.785 -4.225 -12.020 1.00 35.72 111 ALA C O 1
ATOM 7722 N N . ALA C 1 112 ? 12.412 -6.353 -12.314 1.00 37.37 112 ALA C N 1
ATOM 7723 C CA . ALA C 1 112 ? 12.162 -6.255 -13.748 1.00 38.25 112 ALA C CA 1
ATOM 7724 C C . ALA C 1 112 ? 10.685 -6.344 -14.122 1.00 35.66 112 ALA C C 1
ATOM 7725 O O . ALA C 1 112 ? 10.336 -5.995 -15.253 1.00 35.94 112 ALA C O 1
ATOM 7727 N N . LYS C 1 113 ? 9.820 -6.788 -13.210 1.00 38.63 113 LYS C N 1
ATOM 7728 C CA . LYS C 1 113 ? 8.433 -7.117 -13.549 1.00 37.47 113 LYS C CA 1
ATOM 7729 C C . LYS C 1 113 ? 7.741 -5.986 -14.301 1.00 39.50 113 LYS C C 1
ATOM 7730 O O . LYS C 1 113 ? 7.709 -4.840 -13.844 1.00 36.53 113 LYS C O 1
ATOM 7736 N N . GLY C 1 114 ? 7.165 -6.323 -15.452 1.00 40.13 114 GLY C N 1
ATOM 7737 C CA . GLY C 1 114 ? 6.468 -5.348 -16.266 1.00 38.68 114 GLY C CA 1
ATOM 7738 C C . GLY C 1 114 ? 7.329 -4.314 -16.963 1.00 35.18 114 GLY C C 1
ATOM 7739 O O . GLY C 1 114 ? 6.781 -3.376 -17.547 1.00 42.89 114 GLY C O 1
ATOM 7740 N N . LYS C 1 115 ? 8.656 -4.433 -16.916 1.00 36.82 115 LYS C N 1
ATOM 7741 C CA . LYS C 1 115 ? 9.539 -3.466 -17.561 1.00 35.51 115 LYS C CA 1
ATOM 7742 C C . LYS C 1 115 ? 10.269 -4.018 -18.778 1.00 34.12 115 LYS C C 1
ATOM 7743 O O . LYS C 1 115 ? 10.920 -3.241 -19.484 1.00 29.77 115 LYS C O 1
ATOM 7749 N N . LEU C 1 116 ? 10.201 -5.327 -19.022 1.00 28.70 116 LEU C N 1
ATOM 7750 C CA . LEU C 1 116 ? 10.947 -5.970 -20.098 1.00 32.04 116 LEU C CA 1
ATOM 7751 C C . LEU C 1 116 ? 10.206 -5.762 -21.416 1.00 30.48 116 LEU C C 1
ATOM 7752 O O . LEU C 1 116 ? 9.141 -6.349 -21.646 1.00 27.24 116 LEU C O 1
ATOM 7757 N N . THR C 1 117 ? 10.751 -4.912 -22.276 1.00 28.48 117 THR C N 1
ATOM 7758 C CA . THR C 1 117 ? 10.196 -4.791 -23.616 1.00 28.59 117 THR C CA 1
ATOM 7759 C C . THR C 1 117 ? 10.708 -5.886 -24.548 1.00 31.33 117 THR C C 1
ATOM 7760 O O . THR C 1 117 ? 10.022 -6.221 -25.522 1.00 27.46 117 THR C O 1
ATOM 7764 N N . ILE C 1 118 ? 11.887 -6.451 -24.266 1.00 28.10 118 ILE C N 1
ATOM 7765 C CA . ILE C 1 118 ? 12.476 -7.520 -25.065 1.00 27.20 118 ILE C CA 1
ATOM 7766 C C . ILE C 1 118 ? 12.762 -8.716 -24.157 1.00 28.91 118 ILE C C 1
ATOM 7767 O O . ILE C 1 118 ? 12.597 -8.653 -22.940 1.00 28.28 118 ILE C O 1
ATOM 7772 N N . ASP C 1 119 ? 13.230 -9.807 -24.762 1.00 27.64 119 ASP C N 1
ATOM 7773 C CA . ASP C 1 119 ? 13.610 -10.981 -23.981 1.00 30.13 119 ASP C CA 1
ATOM 7774 C C . ASP C 1 119 ? 15.047 -10.824 -23.481 1.00 27.06 119 ASP C C 1
ATOM 7775 O O . ASP C 1 119 ? 15.860 -10.113 -24.079 1.00 29.25 119 ASP C O 1
ATOM 7780 N N . ALA C 1 120 ? 15.353 -11.480 -22.358 1.00 32.19 120 ALA C N 1
ATOM 7781 C CA . ALA C 1 120 ? 16.626 -11.263 -21.657 1.00 27.38 120 ALA C CA 1
ATOM 7782 C C . ALA C 1 120 ? 17.151 -12.581 -21.097 1.00 29.04 120 ALA C C 1
ATOM 7783 O O . ALA C 1 120 ? 16.635 -13.075 -20.086 1.00 31.66 120 ALA C O 1
ATOM 7785 N N . ALA C 1 121 ? 18.165 -13.148 -21.748 1.00 28.18 121 ALA C N 1
ATOM 7786 C CA . ALA C 1 121 ? 18.973 -14.167 -21.093 1.00 27.20 121 ALA C CA 1
ATOM 7787 C C . ALA C 1 121 ? 19.923 -13.491 -20.106 1.00 29.65 121 ALA C C 1
ATOM 7788 O O . ALA C 1 121 ? 20.140 -12.278 -20.156 1.00 27.53 121 ALA C O 1
ATOM 7790 N N . GLN C 1 122 ? 20.515 -14.294 -19.214 1.00 27.62 122 GLN C N 1
ATOM 7791 C CA . GLN C 1 122 ? 21.191 -13.780 -18.028 1.00 30.47 122 GLN C CA 1
ATOM 7792 C C . GLN C 1 122 ? 22.615 -14.307 -17.926 1.00 28.45 122 GLN C C 1
ATOM 7793 O O . GLN C 1 122 ? 22.863 -15.499 -18.132 1.00 27.73 122 GLN C O 1
ATOM 7799 N N . LEU C 1 123 ? 23.536 -13.420 -17.562 1.00 25.91 123 LEU C N 1
ATOM 7800 C CA . LEU C 1 123 ? 24.898 -13.794 -17.225 1.00 26.86 123 LEU C CA 1
ATOM 7801 C C . LEU C 1 123 ? 25.111 -13.643 -15.727 1.00 28.02 123 LEU C C 1
ATOM 7802 O O . LEU C 1 123 ? 24.634 -12.683 -15.115 1.00 30.88 123 LEU C O 1
ATOM 7807 N N . GLY C 1 124 ? 25.810 -14.598 -15.139 1.00 25.82 124 GLY C N 1
ATOM 7808 C CA . GLY C 1 124 ? 26.263 -14.441 -13.780 1.00 25.83 124 GLY C CA 1
ATOM 7809 C C . GLY C 1 124 ? 27.602 -13.729 -13.716 1.00 27.91 124 GLY C C 1
ATOM 7810 O O . GLY C 1 124 ? 28.273 -13.502 -14.724 1.00 22.63 124 GLY C O 1
ATOM 7811 N N . GLY C 1 125 ? 27.973 -13.345 -12.499 1.00 27.94 125 GLY C N 1
ATOM 7812 C CA . GLY C 1 125 ? 29.299 -12.823 -12.229 1.00 23.13 125 GLY C CA 1
ATOM 7813 C C . GLY C 1 125 ? 30.141 -13.864 -11.535 1.00 27.25 125 GLY C C 1
ATOM 7814 O O . GLY C 1 125 ? 29.690 -14.538 -10.597 1.00 31.01 125 GLY C O 1
ATOM 7815 N N . LEU C 1 126 ? 31.360 -14.044 -12.034 1.00 27.50 126 LEU C N 1
ATOM 7816 C CA . LEU C 1 126 ? 32.417 -14.769 -11.341 1.00 25.81 126 LEU C CA 1
ATOM 7817 C C . LEU C 1 126 ? 33.253 -13.687 -10.666 1.00 28.06 126 LEU C C 1
ATOM 7818 O O . LEU C 1 126 ? 33.949 -12.912 -11.327 1.00 30.20 126 LEU C O 1
ATOM 7823 N N . VAL C 1 127 ? 33.124 -13.577 -9.354 1.00 29.16 127 VAL C N 1
ATOM 7824 C CA . VAL C 1 127 ? 33.764 -12.507 -8.617 1.00 24.95 127 VAL C CA 1
ATOM 7825 C C . VAL C 1 127 ? 34.545 -13.124 -7.475 1.00 30.11 127 VAL C C 1
ATOM 7826 O O . VAL C 1 127 ? 34.459 -14.323 -7.207 1.00 30.38 127 VAL C O 1
ATOM 7830 N N . SER C 1 128 ? 35.332 -12.283 -6.807 1.00 33.63 128 SER C N 1
ATOM 7831 C CA . SER C 1 128 ? 36.233 -12.787 -5.780 1.00 40.76 128 SER C CA 1
ATOM 7832 C C . SER C 1 128 ? 35.491 -13.608 -4.735 1.00 40.33 128 SER C C 1
ATOM 7833 O O . SER C 1 128 ? 36.033 -14.593 -4.228 1.00 37.44 128 SER C O 1
ATOM 7836 N N . TYR C 1 129 ? 34.245 -13.249 -4.428 1.00 35.44 129 TYR C N 1
ATOM 7837 C CA . TYR C 1 129 ? 33.587 -13.749 -3.228 1.00 34.82 129 TYR C CA 1
ATOM 7838 C C . TYR C 1 129 ? 32.480 -14.775 -3.482 1.00 33.67 129 TYR C C 1
ATOM 7839 O O . TYR C 1 129 ? 31.745 -15.093 -2.544 1.00 35.61 129 TYR C O 1
ATOM 7848 N N . ASN C 1 130 ? 32.330 -15.323 -4.703 1.00 31.66 130 ASN C N 1
ATOM 7849 C CA . ASN C 1 130 ? 31.284 -16.327 -4.900 1.00 33.24 130 ASN C CA 1
ATOM 7850 C C . ASN C 1 130 ? 31.797 -17.612 -5.538 1.00 35.85 130 ASN C C 1
ATOM 7851 O O . ASN C 1 130 ? 30.986 -18.437 -5.990 1.00 29.80 130 ASN C O 1
ATOM 7856 N N . ILE C 1 131 ? 33.116 -17.819 -5.554 1.00 30.13 131 ILE C N 1
ATOM 7857 C CA . ILE C 1 131 ? 33.676 -18.960 -6.276 1.00 36.16 131 ILE C CA 1
ATOM 7858 C C . ILE C 1 131 ? 33.119 -20.272 -5.748 1.00 39.42 131 ILE C C 1
ATOM 7859 O O . ILE C 1 131 ? 32.954 -21.238 -6.501 1.00 44.09 131 ILE C O 1
ATOM 7864 N N . ASP C 1 132 ? 32.806 -20.329 -4.463 1.00 42.38 132 ASP C N 1
ATOM 7865 C CA . ASP C 1 132 ? 32.272 -21.541 -3.870 1.00 43.38 132 ASP C CA 1
ATOM 7866 C C . ASP C 1 132 ? 30.782 -21.711 -4.112 1.00 41.64 132 ASP C C 1
ATOM 7867 O O . ASP C 1 132 ? 30.225 -22.730 -3.694 1.00 40.11 132 ASP C O 1
ATOM 7872 N N . ARG C 1 133 ? 30.134 -20.765 -4.803 1.00 33.65 133 ARG C N 1
ATOM 7873 C CA . ARG C 1 133 ? 28.682 -20.770 -4.931 1.00 34.59 133 ARG C CA 1
ATOM 7874 C C . ARG C 1 133 ? 28.227 -20.634 -6.383 1.00 34.78 133 ARG C C 1
ATOM 7875 O O . ARG C 1 133 ? 27.068 -20.271 -6.628 1.00 28.42 133 ARG C O 1
ATOM 7883 N N . LEU C 1 134 ? 29.114 -20.925 -7.345 1.00 36.11 134 LEU C N 1
ATOM 7884 C CA . LEU C 1 134 ? 28.776 -20.781 -8.761 1.00 32.75 134 LEU C CA 1
ATOM 7885 C C . LEU C 1 134 ? 27.597 -21.667 -9.154 1.00 36.86 134 LEU C C 1
ATOM 7886 O O . LEU C 1 134 ? 26.823 -21.310 -10.056 1.00 33.19 134 LEU C O 1
ATOM 7891 N N . HIS C 1 135 ? 27.431 -22.811 -8.481 1.00 34.18 135 HIS C N 1
ATOM 7892 C CA . HIS C 1 135 ? 26.342 -23.726 -8.802 1.00 34.48 135 HIS C CA 1
ATOM 7893 C C . HIS C 1 135 ? 24.969 -23.075 -8.665 1.00 31.99 135 HIS C C 1
ATOM 7894 O O . HIS C 1 135 ? 24.019 -23.533 -9.305 1.00 30.30 135 HIS C O 1
ATOM 7901 N N . GLU C 1 136 ? 24.838 -22.022 -7.847 1.00 32.19 136 GLU C N 1
ATOM 7902 C CA . GLU C 1 136 ? 23.518 -21.443 -7.600 1.00 32.53 136 GLU C CA 1
ATOM 7903 C C . GLU C 1 136 ? 22.952 -20.807 -8.862 1.00 32.07 136 GLU C C 1
ATOM 7904 O O . GLU C 1 136 ? 21.806 -21.075 -9.236 1.00 31.33 136 GLU C O 1
ATOM 7910 N N . LEU C 1 137 ? 23.746 -19.961 -9.538 1.00 30.13 137 LEU C N 1
ATOM 7911 C CA . LEU C 1 137 ? 23.277 -19.316 -10.763 1.00 27.27 137 LEU C CA 1
ATOM 7912 C C . LEU C 1 137 ? 23.199 -20.298 -11.924 1.00 30.20 137 LEU C C 1
ATOM 7913 O O . LEU C 1 137 ? 22.329 -20.158 -12.797 1.00 29.52 137 LEU C O 1
ATOM 7918 N N . ASP C 1 138 ? 24.097 -21.285 -11.966 1.00 28.31 138 ASP C N 1
ATOM 7919 C CA . ASP C 1 138 ? 23.929 -22.376 -12.924 1.00 31.95 138 ASP C CA 1
ATOM 7920 C C . ASP C 1 138 ? 22.569 -23.043 -12.751 1.00 31.08 138 ASP C C 1
ATOM 7921 O O . ASP C 1 138 ? 21.870 -23.305 -13.735 1.00 31.85 138 ASP C O 1
ATOM 7926 N N . GLU C 1 139 ? 22.178 -23.318 -11.502 1.00 31.89 139 GLU C N 1
ATOM 7927 C CA . GLU C 1 139 ? 20.871 -23.918 -11.243 1.00 35.28 139 GLU C CA 1
ATOM 7928 C C . GLU C 1 139 ? 19.750 -23.019 -11.743 1.00 33.68 139 GLU C C 1
ATOM 7929 O O . GLU C 1 139 ? 18.838 -23.476 -12.441 1.00 31.88 139 GLU C O 1
ATOM 7935 N N . VAL C 1 140 ? 19.801 -21.731 -11.383 1.00 32.64 140 VAL C N 1
ATOM 7936 C CA . VAL C 1 140 ? 18.787 -20.786 -11.846 1.00 32.64 140 VAL C CA 1
ATOM 7937 C C . VAL C 1 140 ? 18.729 -20.767 -13.369 1.00 30.42 140 VAL C C 1
ATOM 7938 O O . VAL C 1 140 ? 17.650 -20.669 -13.960 1.00 30.18 140 VAL C O 1
ATOM 7942 N N . GLY C 1 141 ? 19.883 -20.840 -14.027 1.00 28.99 141 GLY C N 1
ATOM 7943 C CA . GLY C 1 141 ? 19.882 -20.927 -15.472 1.00 29.74 141 GLY C CA 1
ATOM 7944 C C . GLY C 1 141 ? 20.508 -19.759 -16.211 1.00 29.19 141 GLY C C 1
ATOM 7945 O O . GLY C 1 141 ? 20.079 -19.444 -17.324 1.00 27.84 141 GLY C O 1
ATOM 7946 N N . VAL C 1 142 ? 21.520 -19.102 -15.619 1.00 27.34 142 VAL C N 1
ATOM 7947 C CA . VAL C 1 142 ? 22.325 -18.181 -16.408 1.00 25.71 142 VAL C CA 1
ATOM 7948 C C . VAL C 1 142 ? 22.969 -18.943 -17.563 1.00 29.25 142 VAL C C 1
ATOM 7949 O O . VAL C 1 142 ? 23.127 -20.168 -17.543 1.00 25.03 142 VAL C O 1
ATOM 7953 N N . VAL C 1 143 ? 23.397 -18.183 -18.559 1.00 25.36 143 VAL C N 1
ATOM 7954 C CA . VAL C 1 143 ? 23.927 -18.737 -19.786 1.00 25.83 143 VAL C CA 1
ATOM 7955 C C . VAL C 1 143 ? 25.445 -18.615 -19.853 1.00 29.85 143 VAL C C 1
ATOM 7956 O O . VAL C 1 143 ? 26.069 -19.114 -20.801 1.00 28.72 143 VAL C O 1
ATOM 7960 N N . GLY C 1 144 ? 26.055 -18.019 -18.837 1.00 29.39 144 GLY C N 1
ATOM 7961 C CA . GLY C 1 144 ? 27.494 -17.906 -18.735 1.00 26.05 144 GLY C CA 1
ATOM 7962 C C . GLY C 1 144 ? 27.826 -17.050 -17.536 1.00 26.99 144 GLY C C 1
ATOM 7963 O O . GLY C 1 144 ? 26.934 -16.529 -16.856 1.00 28.87 144 GLY C O 1
ATOM 7964 N N . PHE C 1 145 ? 29.133 -16.924 -17.279 1.00 26.86 145 PHE C N 1
ATOM 7965 C CA . PHE C 1 145 ? 29.645 -16.093 -16.177 1.00 26.98 145 PHE C CA 1
ATOM 7966 C C . PHE C 1 145 ? 30.705 -15.088 -16.666 1.00 27.73 145 PHE C C 1
ATOM 7967 O O . PHE C 1 145 ? 31.707 -15.474 -17.286 1.00 25.78 145 PHE C O 1
ATOM 7987 N N . CYS C 1 147 ? 33.635 -12.195 -15.932 1.00 24.67 147 CYS C N 1
ATOM 7988 C CA . CYS C 1 147 ? 34.589 -11.729 -14.935 1.00 31.07 147 CYS C CA 1
ATOM 7989 C C . CYS C 1 147 ? 35.594 -10.741 -15.519 1.00 29.41 147 CYS C C 1
ATOM 7990 O O . CYS C 1 147 ? 35.638 -10.522 -16.730 1.00 31.61 147 CYS C O 1
ATOM 7993 N N . PHE C 1 148 ? 36.360 -10.114 -14.625 1.00 30.15 148 PHE C N 1
ATOM 7994 C CA . PHE C 1 148 ? 37.482 -9.239 -14.950 1.00 32.01 148 PHE C CA 1
ATOM 7995 C C . PHE C 1 148 ? 38.705 -9.800 -14.241 1.00 37.18 148 PHE C C 1
ATOM 7996 O O . PHE C 1 148 ? 38.709 -9.922 -13.010 1.00 35.03 148 PHE C O 1
ATOM 8004 N N . VAL C 1 149 ? 39.755 -10.093 -14.994 1.00 37.47 149 VAL C N 1
ATOM 8005 C CA . VAL C 1 149 ? 40.952 -10.720 -14.365 1.00 36.90 149 VAL C CA 1
ATOM 8006 C C . VAL C 1 149 ? 41.998 -9.644 -14.061 1.00 42.97 149 VAL C C 1
ATOM 8007 O O . VAL C 1 149 ? 42.380 -8.926 -14.986 1.00 44.06 149 VAL C O 1
ATOM 8011 N N . ALA C 1 150 ? 42.396 -9.536 -12.793 1.00 41.73 150 ALA C N 1
ATOM 8012 C CA . ALA C 1 150 ? 43.406 -8.543 -12.368 1.00 49.89 150 ALA C CA 1
ATOM 8013 C C . ALA C 1 150 ? 44.428 -9.222 -11.456 1.00 54.67 150 ALA C C 1
ATOM 8014 O O . ALA C 1 150 ? 44.032 -9.654 -10.365 1.00 57.25 150 ALA C O 1
ATOM 8016 N N . ARG C 1 155 ? 39.202 -4.581 -5.127 1.00 59.99 155 ARG C N 1
ATOM 8017 C CA . ARG C 1 155 ? 39.046 -3.105 -5.205 1.00 61.09 155 ARG C CA 1
ATOM 8018 C C . ARG C 1 155 ? 37.607 -2.766 -5.594 1.00 61.02 155 ARG C C 1
ATOM 8019 O O . ARG C 1 155 ? 37.358 -2.607 -6.799 1.00 62.17 155 ARG C O 1
ATOM 8027 N N . GLY C 1 156 ? 36.698 -2.679 -4.619 1.00 54.07 156 GLY C N 1
ATOM 8028 C CA . GLY C 1 156 ? 35.331 -2.301 -4.928 1.00 52.30 156 GLY C CA 1
ATOM 8029 C C . GLY C 1 156 ? 34.439 -2.265 -3.706 1.00 53.58 156 GLY C C 1
ATOM 8030 O O . GLY C 1 156 ? 34.903 -2.271 -2.563 1.00 49.90 156 GLY C O 1
ATOM 8031 N N . ILE C 1 157 ? 33.118 -2.212 -3.991 1.00 54.79 157 ILE C N 1
ATOM 8032 C CA . ILE C 1 157 ? 32.026 -2.158 -3.021 1.00 49.21 157 ILE C CA 1
ATOM 8033 C C . ILE C 1 157 ? 31.637 -3.580 -2.637 1.00 43.73 157 ILE C C 1
ATOM 8034 O O . ILE C 1 157 ? 31.791 -4.515 -3.427 1.00 48.95 157 ILE C O 1
ATOM 8039 N N . ASP C 1 158 ? 31.133 -3.761 -1.420 1.00 45.68 158 ASP C N 1
ATOM 8040 C CA . ASP C 1 158 ? 30.543 -5.047 -1.055 1.00 46.94 158 ASP C CA 1
ATOM 8041 C C . ASP C 1 158 ? 29.243 -5.260 -1.831 1.00 45.40 158 ASP C C 1
ATOM 8042 O O . ASP C 1 158 ? 28.530 -4.308 -2.167 1.00 43.33 158 ASP C O 1
ATOM 8047 N N . ASN C 1 159 ? 28.938 -6.523 -2.130 1.00 39.73 159 ASN C N 1
ATOM 8048 C CA . ASN C 1 159 ? 27.819 -6.906 -2.993 1.00 42.63 159 ASN C CA 1
ATOM 8049 C C . ASN C 1 159 ? 27.916 -6.311 -4.399 1.00 40.68 159 ASN C C 1
ATOM 8050 O O . ASN C 1 159 ? 26.950 -6.400 -5.174 1.00 39.05 159 ASN C O 1
ATOM 8055 N N . ASP C 1 160 ? 29.045 -5.694 -4.745 1.00 35.75 160 ASP C N 1
ATOM 8056 C CA . ASP C 1 160 ? 29.243 -5.113 -6.058 1.00 39.51 160 ASP C CA 1
ATOM 8057 C C . ASP C 1 160 ? 29.948 -6.137 -6.945 1.00 40.23 160 ASP C C 1
ATOM 8058 O O . ASP C 1 160 ? 30.252 -7.255 -6.523 1.00 36.66 160 ASP C O 1
ATOM 8063 N N . PHE C 1 161 ? 30.195 -5.763 -8.193 1.00 34.93 161 PHE C N 1
ATOM 8064 C CA . PHE C 1 161 ? 31.041 -6.568 -9.054 1.00 36.16 161 PHE C CA 1
ATOM 8065 C C . PHE C 1 161 ? 32.499 -6.280 -8.720 1.00 38.77 161 PHE C C 1
ATOM 8066 O O . PHE C 1 161 ? 32.891 -5.121 -8.555 1.00 41.52 161 PHE C O 1
ATOM 8074 N N . ARG C 1 162 ? 33.296 -7.335 -8.590 1.00 33.27 162 ARG C N 1
ATOM 8075 C CA . ARG C 1 162 ? 34.707 -7.196 -8.285 1.00 35.16 162 ARG C CA 1
ATOM 8076 C C . ARG C 1 162 ? 35.517 -8.094 -9.209 1.00 35.59 162 ARG C C 1
ATOM 8077 O O . ARG C 1 162 ? 35.026 -9.105 -9.717 1.00 35.03 162 ARG C O 1
ATOM 8085 N N . ASP C 1 163 ? 36.778 -7.721 -9.394 1.00 37.64 163 ASP C N 1
ATOM 8086 C CA . ASP C 1 163 ? 37.713 -8.500 -10.186 1.00 36.72 163 ASP C CA 1
ATOM 8087 C C . ASP C 1 163 ? 38.053 -9.808 -9.485 1.00 35.84 163 ASP C C 1
ATOM 8088 O O . ASP C 1 163 ? 37.914 -9.953 -8.269 1.00 37.22 163 ASP C O 1
ATOM 8093 N N . VAL C 1 164 ? 38.533 -10.759 -10.271 1.00 35.10 164 VAL C N 1
ATOM 8094 C CA . VAL C 1 164 ? 39.158 -11.960 -9.744 1.00 35.11 164 VAL C CA 1
ATOM 8095 C C . VAL C 1 164 ? 40.653 -11.896 -10.042 1.00 33.99 164 VAL C C 1
ATOM 8096 O O . VAL C 1 164 ? 41.085 -11.330 -11.058 1.00 36.99 164 VAL C O 1
ATOM 8100 N N . ASN C 1 165 ? 41.453 -12.445 -9.131 1.00 31.55 165 ASN C N 1
ATOM 8101 C CA . ASN C 1 165 ? 42.878 -12.565 -9.398 1.00 32.55 165 ASN C CA 1
ATOM 8102 C C . ASN C 1 165 ? 43.121 -13.863 -10.187 1.00 30.56 165 ASN C C 1
ATOM 8103 O O . ASN C 1 165 ? 42.191 -14.631 -10.460 1.00 26.56 165 ASN C O 1
ATOM 8108 N N . ASP C 1 166 ? 44.375 -14.110 -10.587 1.00 26.83 166 ASP C N 1
ATOM 8109 C CA . ASP C 1 166 ? 44.672 -15.301 -11.389 1.00 26.61 166 ASP C CA 1
ATOM 8110 C C . ASP C 1 166 ? 44.140 -16.571 -10.736 1.00 27.09 166 ASP C C 1
ATOM 8111 O O . ASP C 1 166 ? 43.663 -17.488 -11.423 1.00 25.32 166 ASP C O 1
ATOM 8116 N N . TRP C 1 167 ? 44.270 -16.670 -9.414 1.00 25.87 167 TRP C N 1
ATOM 8117 C CA . TRP C 1 167 ? 43.874 -17.893 -8.725 1.00 27.11 167 TRP C CA 1
ATOM 8118 C C . TRP C 1 167 ? 42.363 -18.060 -8.734 1.00 29.38 167 TRP C C 1
ATOM 8119 O O . TRP C 1 167 ? 41.842 -19.137 -9.062 1.00 28.61 167 TRP C O 1
ATOM 8130 N N . GLN C 1 168 ? 41.648 -17.008 -8.332 1.00 27.61 168 GLN C N 1
ATOM 8131 C CA . GLN C 1 168 ? 40.194 -17.020 -8.380 1.00 25.48 168 GLN C CA 1
ATOM 8132 C C . GLN C 1 168 ? 39.687 -17.301 -9.794 1.00 25.18 168 GLN C C 1
ATOM 8133 O O . GLN C 1 168 ? 38.729 -18.057 -9.974 1.00 24.57 168 GLN C O 1
ATOM 8139 N N . PHE C 1 169 ? 40.333 -16.732 -10.815 1.00 26.67 169 PHE C N 1
ATOM 8140 C CA . PHE C 1 169 ? 39.910 -17.030 -12.183 1.00 28.66 169 PHE C CA 1
ATOM 8141 C C . PHE C 1 169 ? 40.117 -18.506 -12.507 1.00 28.56 169 PHE C C 1
ATOM 8142 O O . PHE C 1 169 ? 39.217 -19.175 -13.031 1.00 26.50 169 PHE C O 1
ATOM 8150 N N . PHE C 1 170 ? 41.306 -19.029 -12.209 1.00 26.04 170 PHE C N 1
ATOM 8151 C CA . PHE C 1 170 ? 41.582 -20.430 -12.502 1.00 27.44 170 PHE C CA 1
ATOM 8152 C C . PHE C 1 170 ? 40.608 -21.353 -11.765 1.00 25.83 170 PHE C C 1
ATOM 8153 O O . PHE C 1 170 ? 40.003 -22.249 -12.366 1.00 27.01 170 PHE C O 1
ATOM 8161 N N . LYS C 1 171 ? 40.465 -21.165 -10.449 1.00 26.95 171 LYS C N 1
ATOM 8162 C CA . LYS C 1 171 ? 39.567 -22.017 -9.669 1.00 27.98 171 LYS C CA 1
ATOM 8163 C C . LYS C 1 171 ? 38.114 -21.861 -10.117 1.00 27.70 171 LYS C C 1
ATOM 8164 O O . LYS C 1 171 ? 37.367 -22.843 -10.190 1.00 29.62 171 LYS C O 1
ATOM 8170 N N . GLY C 1 172 ? 37.687 -20.633 -10.402 1.00 26.07 172 GLY C N 1
ATOM 8171 C CA . GLY C 1 172 ? 36.319 -20.444 -10.848 1.00 28.73 172 GLY C CA 1
ATOM 8172 C C . GLY C 1 172 ? 36.082 -21.065 -12.210 1.00 26.28 172 GLY C C 1
ATOM 8173 O O . GLY C 1 172 ? 35.062 -21.717 -12.436 1.00 26.86 172 GLY C O 1
ATOM 8174 N N . ALA C 1 173 ? 37.017 -20.854 -13.141 1.00 26.70 173 ALA C N 1
ATOM 8175 C CA . ALA C 1 173 ? 36.913 -21.459 -14.472 1.00 30.44 173 ALA C CA 1
ATOM 8176 C C . ALA C 1 173 ? 36.845 -22.979 -14.387 1.00 30.59 173 ALA C C 1
ATOM 8177 O O . ALA C 1 173 ? 36.113 -23.618 -15.150 1.00 25.40 173 ALA C O 1
ATOM 8179 N N . GLN C 1 174 ? 37.645 -23.576 -13.497 1.00 27.77 174 GLN C N 1
ATOM 8180 C CA . GLN C 1 174 ? 37.639 -25.028 -13.353 1.00 28.60 174 GLN C CA 1
ATOM 8181 C C . GLN C 1 174 ? 36.267 -25.522 -12.914 1.00 27.91 174 GLN C C 1
ATOM 8182 O O . GLN C 1 174 ? 35.758 -26.525 -13.430 1.00 25.00 174 GLN C O 1
ATOM 8188 N N . LYS C 1 175 ? 35.654 -24.826 -11.956 1.00 26.44 175 LYS C N 1
ATOM 8189 C CA . LYS C 1 175 ? 34.306 -25.183 -11.546 1.00 32.51 175 LYS C CA 1
ATOM 8190 C C . LYS C 1 175 ? 33.323 -24.983 -12.687 1.00 30.36 175 LYS C C 1
ATOM 8191 O O . LYS C 1 175 ? 32.454 -25.832 -12.924 1.00 30.17 175 LYS C O 1
ATOM 8197 N N . LEU C 1 176 ? 33.459 -23.872 -13.414 1.00 26.69 176 LEU C N 1
ATOM 8198 C CA . LEU C 1 176 ? 32.517 -23.569 -14.489 1.00 32.55 176 LEU C CA 1
ATOM 8199 C C . LEU C 1 176 ? 32.624 -24.590 -15.615 1.00 33.64 176 LEU C C 1
ATOM 8200 O O . LEU C 1 176 ? 31.606 -25.000 -16.193 1.00 29.13 176 LEU C O 1
ATOM 8205 N N . GLY C 1 177 ? 33.852 -24.999 -15.952 1.00 29.43 177 GLY C N 1
ATOM 8206 C CA . GLY C 1 177 ? 34.017 -26.088 -16.897 1.00 27.46 177 GLY C CA 1
ATOM 8207 C C . GLY C 1 177 ? 33.292 -27.345 -16.456 1.00 27.03 177 GLY C C 1
ATOM 8208 O O . GLY C 1 177 ? 32.756 -28.087 -17.284 1.00 28.40 177 GLY C O 1
ATOM 8209 N N . GLU C 1 178 ? 33.260 -27.596 -15.143 1.00 28.25 178 GLU C N 1
ATOM 8210 C CA . GLU C 1 178 ? 32.573 -28.773 -14.604 1.00 34.30 178 GLU C CA 1
ATOM 8211 C C . GLU C 1 178 ? 31.063 -28.666 -14.785 1.00 32.63 178 GLU C C 1
ATOM 8212 O O . GLU C 1 178 ? 30.394 -29.663 -15.082 1.00 34.00 178 GLU C O 1
ATOM 8218 N N . LEU C 1 179 ? 30.510 -27.465 -14.603 1.00 28.30 179 LEU C N 1
ATOM 8219 C CA . LEU C 1 179 ? 29.085 -27.219 -14.762 1.00 31.83 179 LEU C CA 1
ATOM 8220 C C . LEU C 1 179 ? 28.642 -27.058 -16.215 1.00 31.91 179 LEU C C 1
ATOM 8221 O O . LEU C 1 179 ? 27.433 -27.043 -16.471 1.00 32.37 179 LEU C O 1
ATOM 8226 N N . GLY C 1 180 ? 29.569 -26.917 -17.163 1.00 31.29 180 GLY C N 1
ATOM 8227 C CA . GLY C 1 180 ? 29.181 -26.686 -18.549 1.00 30.51 180 GLY C CA 1
ATOM 8228 C C . GLY C 1 180 ? 28.837 -25.249 -18.879 1.00 32.89 180 GLY C C 1
ATOM 8229 O O . GLY C 1 180 ? 28.022 -24.998 -19.778 1.00 33.59 180 GLY C O 1
ATOM 8230 N N . GLN C 1 181 ? 29.433 -24.296 -18.172 1.00 30.72 181 GLN C N 1
ATOM 8231 C CA . GLN C 1 181 ? 29.188 -22.871 -18.330 1.00 28.64 181 GLN C CA 1
ATOM 8232 C C . GLN C 1 181 ? 30.409 -22.191 -18.915 1.00 26.63 181 GLN C C 1
ATOM 8233 O O . GLN C 1 181 ? 31.537 -22.445 -18.460 1.00 26.96 181 GLN C O 1
ATOM 8239 N N . PRO C 1 182 ? 30.242 -21.332 -19.910 1.00 27.33 182 PRO C N 1
ATOM 8240 C CA . PRO C 1 182 ? 31.382 -20.574 -20.416 1.00 28.35 182 PRO C CA 1
ATOM 8241 C C . PRO C 1 182 ? 31.696 -19.413 -19.492 1.00 29.49 182 PRO C C 1
ATOM 8242 O O . PRO C 1 182 ? 30.832 -18.906 -18.768 1.00 27.26 182 PRO C O 1
ATOM 8246 N N . VAL C 1 183 ? 32.949 -18.972 -19.556 1.00 27.53 183 VAL C N 1
ATOM 8247 C CA . VAL C 1 183 ? 33.401 -17.793 -18.834 1.00 28.84 183 VAL C CA 1
ATOM 8248 C C . VAL C 1 183 ? 33.693 -16.705 -19.859 1.00 27.43 183 VAL C C 1
ATOM 8249 O O . VAL C 1 183 ? 34.305 -16.974 -20.898 1.00 25.43 183 VAL C O 1
ATOM 8253 N N . LEU C 1 184 ? 33.182 -15.501 -19.605 1.00 26.92 184 LEU C N 1
ATOM 8254 C CA . LEU C 1 184 ? 33.381 -14.347 -20.473 1.00 27.25 184 LEU C CA 1
ATOM 8255 C C . LEU C 1 184 ? 34.326 -13.392 -19.761 1.00 27.73 184 LEU C C 1
ATOM 8256 O O . LEU C 1 184 ? 34.151 -13.130 -18.563 1.00 28.19 184 LEU C O 1
ATOM 8261 N N . VAL C 1 185 ? 35.319 -12.871 -20.475 1.00 21.78 185 VAL C N 1
ATOM 8262 C CA . VAL C 1 185 ? 36.370 -12.088 -19.828 1.00 24.17 185 VAL C CA 1
ATOM 8263 C C . VAL C 1 185 ? 36.596 -10.764 -20.553 1.00 25.20 185 VAL C C 1
ATOM 8264 O O . VAL C 1 185 ? 36.743 -10.729 -21.777 1.00 25.25 185 VAL C O 1
ATOM 8268 N N . HIS C 1 186 ? 36.605 -9.678 -19.783 1.00 28.61 186 HIS C N 1
ATOM 8269 C CA . HIS C 1 186 ? 37.136 -8.384 -20.197 1.00 27.49 186 HIS C CA 1
ATOM 8270 C C . HIS C 1 186 ? 38.652 -8.477 -20.104 1.00 26.54 186 HIS C C 1
ATOM 8271 O O . HIS C 1 186 ? 39.202 -8.612 -19.005 1.00 26.96 186 HIS C O 1
ATOM 8278 N N . CYS C 1 187 ? 39.332 -8.425 -21.242 1.00 27.70 187 CYS C N 1
ATOM 8279 C CA . CYS C 1 187 ? 40.749 -8.773 -21.312 1.00 28.03 187 CYS C CA 1
ATOM 8280 C C . CYS C 1 187 ? 41.599 -7.526 -21.516 1.00 29.10 187 CYS C C 1
ATOM 8281 O O . CYS C 1 187 ? 41.894 -7.140 -22.646 1.00 26.81 187 CYS C O 1
ATOM 8284 N N . GLU C 1 188 ? 42.020 -6.914 -20.408 1.00 24.80 188 GLU C N 1
ATOM 8285 C CA . GLU C 1 188 ? 43.027 -5.867 -20.451 1.00 26.89 188 GLU C CA 1
ATOM 8286 C C . GLU C 1 188 ? 43.927 -6.037 -19.241 1.00 31.19 188 GLU C C 1
ATOM 8287 O O . GLU C 1 188 ? 43.449 -6.379 -18.156 1.00 36.76 188 GLU C O 1
ATOM 8293 N N . ASN C 1 189 ? 45.225 -5.805 -19.420 1.00 31.49 189 ASN C N 1
ATOM 8294 C CA . ASN C 1 189 ? 46.062 -5.748 -18.233 1.00 33.95 189 ASN C CA 1
ATOM 8295 C C . ASN C 1 189 ? 45.746 -4.452 -17.486 1.00 35.00 189 ASN C C 1
ATOM 8296 O O . ASN C 1 189 ? 46.309 -3.396 -17.794 1.00 29.97 189 ASN C O 1
ATOM 8301 N N . ALA C 1 190 ? 44.808 -4.527 -16.531 1.00 32.67 190 ALA C N 1
ATOM 8302 C CA . ALA C 1 190 ? 44.283 -3.327 -15.875 1.00 38.07 190 ALA C CA 1
ATOM 8303 C C . ALA C 1 190 ? 45.362 -2.558 -15.122 1.00 32.11 190 ALA C C 1
ATOM 8304 O O . ALA C 1 190 ? 45.328 -1.326 -15.076 1.00 33.02 190 ALA C O 1
ATOM 8306 N N . LEU C 1 191 ? 46.328 -3.260 -14.539 1.00 31.89 191 LEU C N 1
ATOM 8307 C CA . LEU C 1 191 ? 47.409 -2.599 -13.816 1.00 31.44 191 LEU C CA 1
ATOM 8308 C C . LEU C 1 191 ? 48.233 -1.699 -14.732 1.00 31.80 191 LEU C C 1
ATOM 8309 O O . LEU C 1 191 ? 48.562 -0.563 -14.372 1.00 27.84 191 LEU C O 1
ATOM 8314 N N . ILE C 1 192 ? 48.604 -2.195 -15.915 1.00 31.49 192 ILE C N 1
ATOM 8315 C CA . ILE C 1 192 ? 49.499 -1.417 -16.767 1.00 31.41 192 ILE C CA 1
ATOM 8316 C C . ILE C 1 192 ? 48.750 -0.234 -17.375 1.00 27.78 192 ILE C C 1
ATOM 8317 O O . ILE C 1 192 ? 49.316 0.858 -17.535 1.00 28.62 192 ILE C O 1
ATOM 8322 N N . CYS C 1 193 ? 47.469 -0.428 -17.717 1.00 28.33 193 CYS C N 1
ATOM 8323 C CA . CYS C 1 193 ? 46.653 0.667 -18.236 1.00 32.88 193 CYS C CA 1
ATOM 8324 C C . CYS C 1 193 ? 46.496 1.781 -17.198 1.00 31.24 193 CYS C C 1
ATOM 8325 O O . CYS C 1 193 ? 46.738 2.954 -17.492 1.00 30.76 193 CYS C O 1
ATOM 8328 N N . ASP C 1 194 ? 46.090 1.422 -15.978 1.00 32.53 194 ASP C N 1
ATOM 8329 C CA . ASP C 1 194 ? 46.030 2.375 -14.871 1.00 31.81 194 ASP C CA 1
ATOM 8330 C C . ASP C 1 194 ? 47.330 3.154 -14.729 1.00 34.09 194 ASP C C 1
ATOM 8331 O O . ASP C 1 194 ? 47.318 4.386 -14.646 1.00 35.81 194 ASP C O 1
ATOM 8336 N N . GLU C 1 195 ? 48.468 2.450 -14.676 1.00 28.79 195 GLU C N 1
ATOM 8337 C CA . GLU C 1 195 ? 49.722 3.135 -14.376 1.00 31.71 195 GLU C CA 1
ATOM 8338 C C . GLU C 1 195 ? 50.155 4.035 -15.524 1.00 35.25 195 GLU C C 1
ATOM 8339 O O . GLU C 1 195 ? 50.650 5.149 -15.295 1.00 36.03 195 GLU C O 1
ATOM 8345 N N . LEU C 1 196 ? 49.994 3.575 -16.767 1.00 31.33 196 LEU C N 1
ATOM 8346 C CA . LEU C 1 196 ? 50.257 4.460 -17.897 1.00 33.40 196 LEU C CA 1
ATOM 8347 C C . LEU C 1 196 ? 49.301 5.642 -17.889 1.00 32.22 196 LEU C C 1
ATOM 8348 O O . LEU C 1 196 ? 49.694 6.767 -18.214 1.00 30.84 196 LEU C O 1
ATOM 8353 N N . GLY C 1 197 ? 48.037 5.400 -17.528 1.00 33.38 197 GLY C N 1
ATOM 8354 C CA . GLY C 1 197 ? 47.082 6.494 -17.439 1.00 35.59 197 GLY C CA 1
ATOM 8355 C C . GLY C 1 197 ? 47.515 7.550 -16.440 1.00 37.33 197 GLY C C 1
ATOM 8356 O O . GLY C 1 197 ? 47.501 8.747 -16.737 1.00 34.88 197 GLY C O 1
ATOM 8357 N N . GLU C 1 198 ? 47.921 7.120 -15.244 1.00 33.90 198 GLU C N 1
ATOM 8358 C CA . GLU C 1 198 ? 48.449 8.071 -14.268 1.00 41.86 198 GLU C CA 1
ATOM 8359 C C . GLU C 1 198 ? 49.633 8.840 -14.846 1.00 43.90 198 GLU C C 1
ATOM 8360 O O . GLU C 1 198 ? 49.713 10.070 -14.727 1.00 42.75 198 GLU C O 1
ATOM 8366 N N . GLU C 1 199 ? 50.558 8.127 -15.490 1.00 40.66 199 GLU C N 1
ATOM 8367 C CA . GLU C 1 199 ? 51.680 8.777 -16.154 1.00 43.23 199 GLU C CA 1
ATOM 8368 C C . GLU C 1 199 ? 51.204 9.913 -17.053 1.00 42.46 199 GLU C C 1
ATOM 8369 O O . GLU C 1 199 ? 51.683 11.048 -16.948 1.00 42.76 199 GLU C O 1
ATOM 8375 N N . ALA C 1 200 ? 50.236 9.629 -17.929 1.00 42.64 200 ALA C N 1
ATOM 8376 C CA . ALA C 1 200 ? 49.727 10.648 -18.842 1.00 42.06 200 ALA C CA 1
ATOM 8377 C C . ALA C 1 200 ? 49.275 11.893 -18.084 1.00 44.36 200 ALA C C 1
ATOM 8378 O O . ALA C 1 200 ? 49.735 13.008 -18.362 1.00 43.31 200 ALA C O 1
ATOM 8380 N N . LYS C 1 201 ? 48.375 11.717 -17.109 1.00 45.80 201 LYS C N 1
ATOM 8381 C CA . LYS C 1 201 ? 47.920 12.843 -16.288 1.00 46.35 201 LYS C CA 1
ATOM 8382 C C . LYS C 1 201 ? 49.100 13.619 -15.711 1.00 45.80 201 LYS C C 1
ATOM 8383 O O . LYS C 1 201 ? 49.169 14.848 -15.826 1.00 43.76 201 LYS C O 1
ATOM 8389 N N . ARG C 1 202 ? 50.028 12.905 -15.062 1.00 45.16 202 ARG C N 1
ATOM 8390 C CA . ARG C 1 202 ? 51.235 13.521 -14.513 1.00 47.48 202 ARG C CA 1
ATOM 8391 C C . ARG C 1 202 ? 51.870 14.470 -15.512 1.00 51.14 202 ARG C C 1
ATOM 8392 O O . ARG C 1 202 ? 52.234 15.604 -15.174 1.00 52.61 202 ARG C O 1
ATOM 8400 N N . GLU C 1 203 ? 52.037 14.009 -16.748 1.00 47.67 203 GLU C N 1
ATOM 8401 C CA . GLU C 1 203 ? 52.694 14.806 -17.769 1.00 49.10 203 GLU C CA 1
ATOM 8402 C C . GLU C 1 203 ? 51.754 15.811 -18.418 1.00 49.89 203 GLU C C 1
ATOM 8403 O O . GLU C 1 203 ? 52.176 16.511 -19.343 1.00 48.74 203 GLU C O 1
ATOM 8409 N N . GLY C 1 204 ? 50.505 15.898 -17.956 1.00 43.24 204 GLY C N 1
ATOM 8410 C CA . GLY C 1 204 ? 49.554 16.815 -18.552 1.00 43.87 204 GLY C CA 1
ATOM 8411 C C . GLY C 1 204 ? 49.049 16.413 -19.917 1.00 43.16 204 GLY C C 1
ATOM 8412 O O . GLY C 1 204 ? 48.606 17.274 -20.680 1.00 43.51 204 GLY C O 1
ATOM 8413 N N . ARG C 1 205 ? 49.086 15.121 -20.240 1.00 43.26 205 ARG C N 1
ATOM 8414 C CA . ARG C 1 205 ? 48.698 14.605 -21.550 1.00 43.02 205 ARG C CA 1
ATOM 8415 C C . ARG C 1 205 ? 47.333 13.938 -21.403 1.00 44.27 205 ARG C C 1
ATOM 8416 O O . ARG C 1 205 ? 47.216 12.869 -20.783 1.00 36.69 205 ARG C O 1
ATOM 8424 N N . VAL C 1 206 ? 46.296 14.568 -21.952 1.00 38.46 206 VAL C N 1
ATOM 8425 C CA . VAL C 1 206 ? 44.943 14.133 -21.623 1.00 40.98 206 VAL C CA 1
ATOM 8426 C C . VAL C 1 206 ? 44.002 14.160 -22.815 1.00 36.42 206 VAL C C 1
ATOM 8427 O O . VAL C 1 206 ? 42.781 14.158 -22.643 1.00 43.15 206 VAL C O 1
ATOM 8431 N N . THR C 1 207 ? 44.546 14.154 -24.022 1.00 37.13 207 THR C N 1
ATOM 8432 C CA . THR C 1 207 ? 43.701 14.052 -25.199 1.00 37.77 207 THR C CA 1
ATOM 8433 C C . THR C 1 207 ? 43.247 12.606 -25.418 1.00 37.96 207 THR C C 1
ATOM 8434 O O . THR C 1 207 ? 43.730 11.669 -24.782 1.00 37.19 207 THR C O 1
ATOM 8438 N N . ALA C 1 208 ? 42.298 12.430 -26.340 1.00 40.47 208 ALA C N 1
ATOM 8439 C CA . ALA C 1 208 ? 41.877 11.077 -26.689 1.00 37.71 208 ALA C CA 1
ATOM 8440 C C . ALA C 1 208 ? 43.055 10.255 -27.185 1.00 38.15 208 ALA C C 1
ATOM 8441 O O . ALA C 1 208 ? 43.174 9.064 -26.864 1.00 39.57 208 ALA C O 1
ATOM 8443 N N . HIS C 1 209 ? 43.955 10.874 -27.949 1.00 37.58 209 HIS C N 1
ATOM 8444 C CA . HIS C 1 209 ? 45.121 10.129 -28.399 1.00 36.65 209 HIS C CA 1
ATOM 8445 C C . HIS C 1 209 ? 46.001 9.725 -27.229 1.00 33.73 209 HIS C C 1
ATOM 8446 O O . HIS C 1 209 ? 46.609 8.648 -27.263 1.00 31.67 209 HIS C O 1
ATOM 8453 N N . ASP C 1 210 ? 46.080 10.555 -26.186 1.00 32.44 210 ASP C N 1
ATOM 8454 C CA . ASP C 1 210 ? 46.855 10.151 -25.013 1.00 33.94 210 ASP C CA 1
ATOM 8455 C C . ASP C 1 210 ? 46.185 8.977 -24.304 1.00 32.83 210 ASP C C 1
ATOM 8456 O O . ASP C 1 210 ? 46.861 8.041 -23.858 1.00 30.79 210 ASP C O 1
ATOM 8461 N N . TYR C 1 211 ? 44.856 9.000 -24.211 1.00 29.37 211 TYR C N 1
ATOM 8462 C CA . TYR C 1 211 ? 44.160 7.903 -23.560 1.00 32.70 211 TYR C CA 1
ATOM 8463 C C . TYR C 1 211 ? 44.408 6.586 -24.284 1.00 32.40 211 TYR C C 1
ATOM 8464 O O . TYR C 1 211 ? 44.690 5.562 -23.652 1.00 29.46 211 TYR C O 1
ATOM 8473 N N . VAL C 1 212 ? 44.344 6.592 -25.612 1.00 29.84 212 VAL C N 1
ATOM 8474 C CA . VAL C 1 212 ? 44.520 5.337 -26.329 1.00 29.94 212 VAL C CA 1
ATOM 8475 C C . VAL C 1 212 ? 45.940 4.804 -26.138 1.00 31.71 212 VAL C C 1
ATOM 8476 O O . VAL C 1 212 ? 46.137 3.610 -25.857 1.00 28.90 212 VAL C O 1
ATOM 8480 N N . ALA C 1 213 ? 46.950 5.685 -26.234 1.00 28.11 213 ALA C N 1
ATOM 8481 C CA . ALA C 1 213 ? 48.326 5.276 -25.956 1.00 30.99 213 ALA C CA 1
ATOM 8482 C C . ALA C 1 213 ? 48.530 4.799 -24.519 1.00 30.58 213 ALA C C 1
ATOM 8483 O O . ALA C 1 213 ? 49.499 4.077 -24.257 1.00 29.72 213 ALA C O 1
ATOM 8485 N N . SER C 1 214 ? 47.648 5.167 -23.582 1.00 33.40 214 SER C N 1
ATOM 8486 C CA . SER C 1 214 ? 47.739 4.646 -22.219 1.00 33.73 214 SER C CA 1
ATOM 8487 C C . SER C 1 214 ? 47.035 3.306 -22.053 1.00 29.02 214 SER C C 1
ATOM 8488 O O . SER C 1 214 ? 47.138 2.702 -20.985 1.00 30.19 214 SER C O 1
ATOM 8491 N N . ARG C 1 215 ? 46.317 2.841 -23.074 1.00 31.87 215 ARG C N 1
ATOM 8492 C CA . ARG C 1 215 ? 45.764 1.489 -23.123 1.00 28.86 215 ARG C CA 1
ATOM 8493 C C . ARG C 1 215 ? 46.261 0.775 -24.384 1.00 27.75 215 ARG C C 1
ATOM 8494 O O . ARG C 1 215 ? 45.484 0.448 -25.284 1.00 27.04 215 ARG C O 1
ATOM 8502 N N . PRO C 1 216 ? 47.564 0.548 -24.487 1.00 30.68 216 PRO C N 1
ATOM 8503 C CA . PRO C 1 216 ? 48.137 0.047 -25.744 1.00 30.81 216 PRO C CA 1
ATOM 8504 C C . PRO C 1 216 ? 47.665 -1.362 -26.093 1.00 26.61 216 PRO C C 1
ATOM 8505 O O . PRO C 1 216 ? 47.238 -2.145 -25.246 1.00 27.38 216 PRO C O 1
ATOM 8509 N N . VAL C 1 217 ? 47.768 -1.674 -27.386 1.00 30.10 217 VAL C N 1
ATOM 8510 C CA . VAL C 1 217 ? 47.395 -2.996 -27.882 1.00 29.32 217 VAL C CA 1
ATOM 8511 C C . VAL C 1 217 ? 48.008 -4.095 -27.023 1.00 26.31 217 VAL C C 1
ATOM 8512 O O . VAL C 1 217 ? 47.373 -5.117 -26.751 1.00 25.25 217 VAL C O 1
ATOM 8516 N N . PHE C 1 218 ? 49.249 -3.919 -26.584 1.00 25.68 218 PHE C N 1
ATOM 8517 C CA . PHE C 1 218 ? 49.872 -5.050 -25.905 1.00 28.86 218 PHE C CA 1
ATOM 8518 C C . PHE C 1 218 ? 49.225 -5.353 -24.551 1.00 26.94 218 PHE C C 1
ATOM 8519 O O . PHE C 1 218 ? 49.357 -6.479 -24.058 1.00 26.06 218 PHE C O 1
ATOM 8527 N N . THR C 1 219 ? 48.521 -4.393 -23.935 1.00 28.07 219 THR C N 1
ATOM 8528 C CA . THR C 1 219 ? 47.795 -4.726 -22.714 1.00 23.89 219 THR C CA 1
ATOM 8529 C C . THR C 1 219 ? 46.573 -5.584 -23.016 1.00 25.83 219 THR C C 1
ATOM 8530 O O . THR C 1 219 ? 46.164 -6.399 -22.178 1.00 28.65 219 THR C O 1
ATOM 8534 N N . GLU C 1 220 ? 45.992 -5.440 -24.205 1.00 24.54 220 GLU C N 1
ATOM 8535 C CA . GLU C 1 220 ? 44.952 -6.374 -24.625 1.00 24.85 220 GLU C CA 1
ATOM 8536 C C . GLU C 1 220 ? 45.531 -7.753 -24.939 1.00 24.02 220 GLU C C 1
ATOM 8537 O O . GLU C 1 220 ? 44.976 -8.777 -24.525 1.00 24.21 220 GLU C O 1
ATOM 8543 N N . VAL C 1 221 ? 46.648 -7.805 -25.667 1.00 24.95 221 VAL C N 1
ATOM 8544 C CA . VAL C 1 221 ? 47.174 -9.100 -26.096 1.00 24.86 221 VAL C CA 1
ATOM 8545 C C . VAL C 1 221 ? 47.670 -9.919 -24.900 1.00 26.85 221 VAL C C 1
ATOM 8546 O O . VAL C 1 221 ? 47.442 -11.137 -24.831 1.00 24.64 221 VAL C O 1
ATOM 8550 N N . GLU C 1 222 ? 48.391 -9.282 -23.968 1.00 25.07 222 GLU C N 1
ATOM 8551 C CA . GLU C 1 222 ? 48.862 -9.984 -22.772 1.00 23.91 222 GLU C CA 1
ATOM 8552 C C . GLU C 1 222 ? 47.702 -10.605 -22.002 1.00 22.93 222 GLU C C 1
ATOM 8553 O O . GLU C 1 222 ? 47.743 -11.783 -21.632 1.00 26.45 222 GLU C O 1
ATOM 8559 N N . ALA C 1 223 ? 46.656 -9.817 -21.740 1.00 26.90 223 ALA C N 1
ATOM 8560 C CA . ALA C 1 223 ? 45.525 -10.300 -20.956 1.00 24.49 223 ALA C CA 1
ATOM 8561 C C . ALA C 1 223 ? 44.781 -11.421 -21.675 1.00 27.45 223 ALA C C 1
ATOM 8562 O O . ALA C 1 223 ? 44.287 -12.356 -21.037 1.00 26.86 223 ALA C O 1
ATOM 8564 N N . ILE C 1 224 ? 44.648 -11.325 -22.999 1.00 26.96 224 ILE C N 1
ATOM 8565 C CA . ILE C 1 224 ? 43.996 -12.403 -23.741 1.00 25.40 224 ILE C CA 1
ATOM 8566 C C . ILE C 1 224 ? 44.850 -13.663 -23.683 1.00 25.29 224 ILE C C 1
ATOM 8567 O O . ILE C 1 224 ? 44.349 -14.767 -23.431 1.00 24.30 224 ILE C O 1
ATOM 8572 N N . ARG C 1 225 ? 46.163 -13.513 -23.856 1.00 21.69 225 ARG C N 1
ATOM 8573 C CA . ARG C 1 225 ? 47.035 -14.685 -23.820 1.00 25.55 225 ARG C CA 1
ATOM 8574 C C . ARG C 1 225 ? 47.009 -15.358 -22.451 1.00 24.71 225 ARG C C 1
ATOM 8575 O O . ARG C 1 225 ? 47.022 -16.592 -22.360 1.00 23.66 225 ARG C O 1
ATOM 8583 N N . ARG C 1 226 ? 46.972 -14.564 -21.373 1.00 24.41 226 ARG C N 1
ATOM 8584 C CA . ARG C 1 226 ? 46.941 -15.148 -20.040 1.00 25.20 226 ARG C CA 1
ATOM 8585 C C . ARG C 1 226 ? 45.664 -15.943 -19.838 1.00 23.05 226 ARG C C 1
ATOM 8586 O O . ARG C 1 226 ? 45.693 -17.087 -19.383 1.00 24.81 226 ARG C O 1
ATOM 8594 N N . VAL C 1 227 ? 44.534 -15.334 -20.184 1.00 24.96 227 VAL C N 1
ATOM 8595 C CA . VAL C 1 227 ? 43.228 -15.932 -19.984 1.00 25.18 227 VAL C CA 1
ATOM 8596 C C . VAL C 1 227 ? 43.045 -17.148 -20.882 1.00 23.28 227 VAL C C 1
ATOM 8597 O O . VAL C 1 227 ? 42.520 -18.177 -20.443 1.00 23.74 227 VAL C O 1
ATOM 8601 N N . LEU C 1 228 ? 43.449 -17.039 -22.155 1.00 22.29 228 LEU C N 1
ATOM 8602 C CA . LEU C 1 228 ? 43.432 -18.195 -23.048 1.00 24.82 228 LEU C CA 1
ATOM 8603 C C . LEU C 1 228 ? 44.100 -19.395 -22.393 1.00 26.57 228 LEU C C 1
ATOM 8604 O O . LEU C 1 228 ? 43.561 -20.507 -22.409 1.00 25.43 228 LEU C O 1
ATOM 8609 N N . TYR C 1 229 ? 45.293 -19.184 -21.824 1.00 26.20 229 TYR C N 1
ATOM 8610 C CA . TYR C 1 229 ? 46.062 -20.303 -21.281 1.00 25.05 229 TYR C CA 1
ATOM 8611 C C . TYR C 1 229 ? 45.470 -20.819 -19.963 1.00 21.71 229 TYR C C 1
ATOM 8612 O O . TYR C 1 229 ? 45.421 -22.034 -19.740 1.00 26.84 229 TYR C O 1
ATOM 8621 N N . LEU C 1 230 ? 44.969 -19.931 -19.102 1.00 20.30 230 LEU C N 1
ATOM 8622 C CA . LEU C 1 230 ? 44.371 -20.392 -17.847 1.00 22.49 230 LEU C CA 1
ATOM 8623 C C . LEU C 1 230 ? 43.028 -21.073 -18.083 1.00 23.50 230 LEU C C 1
ATOM 8624 O O . LEU C 1 230 ? 42.676 -22.032 -17.383 1.00 25.24 230 LEU C O 1
ATOM 8629 N N . ALA C 1 231 ? 42.239 -20.582 -19.034 1.00 23.24 231 ALA C N 1
ATOM 8630 C CA . ALA C 1 231 ? 40.966 -21.242 -19.299 1.00 26.24 231 ALA C CA 1
ATOM 8631 C C . ALA C 1 231 ? 41.206 -22.626 -19.889 1.00 29.38 231 ALA C C 1
ATOM 8632 O O . ALA C 1 231 ? 40.506 -23.592 -19.543 1.00 28.04 231 ALA C O 1
ATOM 8634 N N . LYS C 1 232 ? 42.231 -22.747 -20.743 1.00 24.91 232 LYS C N 1
ATOM 8635 C CA . LYS C 1 232 ? 42.604 -24.048 -21.294 1.00 29.24 232 LYS C CA 1
ATOM 8636 C C . LYS C 1 232 ? 42.939 -25.043 -20.188 1.00 27.91 232 LYS C C 1
ATOM 8637 O O . LYS C 1 232 ? 42.385 -26.147 -20.141 1.00 26.88 232 LYS C O 1
ATOM 8643 N N . VAL C 1 233 ? 43.858 -24.666 -19.296 1.00 24.91 233 VAL C N 1
ATOM 8644 C CA . VAL C 1 233 ? 44.294 -25.541 -18.211 1.00 23.55 233 VAL C CA 1
ATOM 8645 C C . VAL C 1 233 ? 43.127 -25.888 -17.290 1.00 32.58 233 VAL C C 1
ATOM 8646 O O . VAL C 1 233 ? 43.013 -27.023 -16.815 1.00 30.00 233 VAL C O 1
ATOM 8650 N N . ALA C 1 234 ? 42.240 -24.922 -17.024 1.00 26.39 234 ALA C N 1
ATOM 8651 C CA . ALA C 1 234 ? 41.087 -25.196 -16.179 1.00 26.29 234 ALA C CA 1
ATOM 8652 C C . ALA C 1 234 ? 40.054 -26.071 -16.879 1.00 28.89 234 ALA C C 1
ATOM 8653 O O . ALA C 1 234 ? 39.177 -26.621 -16.212 1.00 30.36 234 ALA C O 1
ATOM 8655 N N . GLY C 1 235 ? 40.129 -26.202 -18.197 1.00 28.63 235 GLY C N 1
ATOM 8656 C CA . GLY C 1 235 ? 39.117 -26.948 -18.917 1.00 28.78 235 GLY C CA 1
ATOM 8657 C C . GLY C 1 235 ? 37.826 -26.198 -19.133 1.00 29.39 235 GLY C C 1
ATOM 8658 O O . GLY C 1 235 ? 36.760 -26.819 -19.187 1.00 27.77 235 GLY C O 1
ATOM 8659 N N . CYS C 1 236 ? 37.888 -24.875 -19.263 1.00 28.23 236 CYS C N 1
ATOM 8660 C CA . CYS C 1 236 ? 36.705 -24.026 -19.365 1.00 27.61 236 CYS C CA 1
ATOM 8661 C C . CYS C 1 236 ? 36.572 -23.440 -20.767 1.00 29.34 236 CYS C C 1
ATOM 8662 O O . CYS C 1 236 ? 37.545 -22.931 -21.330 1.00 26.49 236 CYS C O 1
ATOM 8665 N N . ARG C 1 237 ? 35.362 -23.505 -21.313 1.00 25.93 237 ARG C N 1
ATOM 8666 C CA . ARG C 1 237 ? 35.037 -22.770 -22.524 1.00 26.42 237 ARG C CA 1
ATOM 8667 C C . ARG C 1 237 ? 35.107 -21.264 -22.267 1.00 29.28 237 ARG C C 1
ATOM 8668 O O . ARG C 1 237 ? 34.667 -20.773 -21.221 1.00 25.82 237 ARG C O 1
ATOM 8676 N N . LEU C 1 238 ? 35.628 -20.519 -23.247 1.00 27.46 238 LEU C N 1
ATOM 8677 C CA . LEU C 1 238 ? 35.958 -19.115 -23.058 1.00 26.14 238 LEU C CA 1
ATOM 8678 C C . LEU C 1 238 ? 35.333 -18.246 -24.145 1.00 29.09 238 LEU C C 1
ATOM 8679 O O . LEU C 1 238 ? 35.344 -18.597 -25.329 1.00 26.43 238 LEU C O 1
ATOM 8684 N N . HIS C 1 239 ? 34.812 -17.095 -23.734 1.00 26.17 239 HIS C N 1
ATOM 8685 C CA . HIS C 1 239 ? 34.366 -16.052 -24.651 1.00 27.98 239 HIS C CA 1
ATOM 8686 C C . HIS C 1 239 ? 35.127 -14.765 -24.335 1.00 26.58 239 HIS C C 1
ATOM 8687 O O . HIS C 1 239 ? 35.023 -14.244 -23.219 1.00 25.09 239 HIS C O 1
ATOM 8694 N N . VAL C 1 240 ? 35.892 -14.258 -25.303 1.00 27.75 240 VAL C N 1
ATOM 8695 C CA . VAL C 1 240 ? 36.663 -13.023 -25.125 1.00 26.23 240 VAL C CA 1
ATOM 8696 C C . VAL C 1 240 ? 35.794 -11.824 -25.523 1.00 29.17 240 VAL C C 1
ATOM 8697 O O . VAL C 1 240 ? 35.362 -11.709 -26.677 1.00 26.98 240 VAL C O 1
ATOM 8701 N N . CYS C 1 241 ? 35.559 -10.916 -24.573 1.00 26.45 241 CYS C N 1
ATOM 8702 C CA . CYS C 1 241 ? 34.646 -9.794 -24.773 1.00 23.80 241 CYS C CA 1
ATOM 8703 C C . CYS C 1 241 ? 35.303 -8.666 -25.578 1.00 25.64 241 CYS C C 1
ATOM 8704 O O . CYS C 1 241 ? 36.526 -8.541 -25.642 1.00 25.97 241 CYS C O 1
ATOM 8707 N N . HIS C 1 242 ? 34.456 -7.830 -26.181 1.00 25.24 242 HIS C N 1
ATOM 8708 C CA . HIS C 1 242 ? 34.838 -6.673 -26.995 1.00 24.71 242 HIS C CA 1
ATOM 8709 C C . HIS C 1 242 ? 36.327 -6.584 -27.327 1.00 28.42 242 HIS C C 1
ATOM 8710 O O . HIS C 1 242 ? 37.077 -5.876 -26.646 1.00 26.12 242 HIS C O 1
ATOM 8717 N N . VAL C 1 243 ? 36.772 -7.290 -28.371 1.00 22.90 243 VAL C N 1
ATOM 8718 C CA . VAL C 1 243 ? 38.153 -7.161 -28.804 1.00 24.66 243 VAL C CA 1
ATOM 8719 C C . VAL C 1 243 ? 38.300 -5.854 -29.565 1.00 23.61 243 VAL C C 1
ATOM 8720 O O . VAL C 1 243 ? 37.445 -5.501 -30.381 1.00 22.59 243 VAL C O 1
ATOM 8724 N N . SER C 1 244 ? 39.392 -5.134 -29.315 1.00 24.78 244 SER C N 1
ATOM 8725 C CA . SER C 1 244 ? 39.574 -3.805 -29.888 1.00 26.41 244 SER C CA 1
ATOM 8726 C C . SER C 1 244 ? 40.639 -3.749 -30.975 1.00 26.97 244 SER C C 1
ATOM 8727 O O . SER C 1 244 ? 40.763 -2.712 -31.645 1.00 27.67 244 SER C O 1
ATOM 8730 N N . SER C 1 245 ? 41.388 -4.828 -31.190 1.00 25.58 245 SER C N 1
ATOM 8731 C CA . SER C 1 245 ? 42.543 -4.795 -32.069 1.00 25.49 245 SER C CA 1
ATOM 8732 C C . SER C 1 245 ? 42.647 -6.097 -32.844 1.00 25.96 245 SER C C 1
ATOM 8733 O O . SER C 1 245 ? 42.296 -7.169 -32.329 1.00 24.67 245 SER C O 1
ATOM 8736 N N . PRO C 1 246 ? 43.132 -6.036 -34.084 1.00 27.37 246 PRO C N 1
ATOM 8737 C CA . PRO C 1 246 ? 43.317 -7.277 -34.848 1.00 28.26 246 PRO C CA 1
ATOM 8738 C C . PRO C 1 246 ? 44.372 -8.175 -34.232 1.00 30.15 246 PRO C C 1
ATOM 8739 O O . PRO C 1 246 ? 44.338 -9.392 -34.451 1.00 29.91 246 PRO C O 1
ATOM 8743 N N . GLU C 1 247 ? 45.299 -7.607 -33.452 1.00 29.48 247 GLU C N 1
ATOM 8744 C CA . GLU C 1 247 ? 46.268 -8.419 -32.720 1.00 29.30 247 GLU C CA 1
ATOM 8745 C C . GLU C 1 247 ? 45.591 -9.270 -31.641 1.00 28.85 247 GLU C C 1
ATOM 8746 O O . GLU C 1 247 ? 45.979 -10.421 -31.415 1.00 28.78 247 GLU C O 1
ATOM 8752 N N . GLY C 1 248 ? 44.589 -8.726 -30.949 1.00 26.05 248 GLY C N 1
ATOM 8753 C CA . GLY C 1 248 ? 43.857 -9.544 -29.995 1.00 22.91 248 GLY C CA 1
ATOM 8754 C C . GLY C 1 248 ? 43.076 -10.655 -30.673 1.00 27.44 248 GLY C C 1
ATOM 8755 O O . GLY C 1 248 ? 43.099 -11.806 -30.233 1.00 27.13 248 GLY C O 1
ATOM 8756 N N . VAL C 1 249 ? 42.374 -10.326 -31.762 1.00 25.60 249 VAL C N 1
ATOM 8757 C CA . VAL C 1 249 ? 41.664 -11.355 -32.514 1.00 25.43 249 VAL C CA 1
ATOM 8758 C C . VAL C 1 249 ? 42.612 -12.481 -32.900 1.00 29.45 249 VAL C C 1
ATOM 8759 O O . VAL C 1 249 ? 42.266 -13.668 -32.813 1.00 29.68 249 VAL C O 1
ATOM 8763 N N . GLU C 1 250 ? 43.821 -12.127 -33.331 1.00 26.71 250 GLU C N 1
ATOM 8764 C CA . GLU C 1 250 ? 44.742 -13.135 -33.840 1.00 28.70 250 GLU C CA 1
ATOM 8765 C C . GLU C 1 250 ? 45.123 -14.133 -32.752 1.00 28.71 250 GLU C C 1
ATOM 8766 O O . GLU C 1 250 ? 45.260 -15.331 -33.024 1.00 27.08 250 GLU C O 1
ATOM 8772 N N . GLU C 1 251 ? 45.285 -13.661 -31.508 1.00 28.84 251 GLU C N 1
ATOM 8773 C CA . GLU C 1 251 ? 45.485 -14.572 -30.387 1.00 29.95 251 GLU C CA 1
ATOM 8774 C C . GLU C 1 251 ? 44.329 -15.558 -30.280 1.00 25.89 251 GLU C C 1
ATOM 8775 O O . GLU C 1 251 ? 44.537 -16.760 -30.080 1.00 27.78 251 GLU C O 1
ATOM 8781 N N . VAL C 1 252 ? 43.095 -15.067 -30.414 1.00 26.14 252 VAL C N 1
ATOM 8782 C CA . VAL C 1 252 ? 41.942 -15.953 -30.323 1.00 25.68 252 VAL C CA 1
ATOM 8783 C C . VAL C 1 252 ? 41.961 -16.958 -31.466 1.00 28.95 252 VAL C C 1
ATOM 8784 O O . VAL C 1 252 ? 41.771 -18.161 -31.257 1.00 28.63 252 VAL C O 1
ATOM 8788 N N . THR C 1 253 ? 42.197 -16.476 -32.689 1.00 23.69 253 THR C N 1
ATOM 8789 C CA . THR C 1 253 ? 42.208 -17.364 -33.850 1.00 28.29 253 THR C CA 1
ATOM 8790 C C . THR C 1 253 ? 43.284 -18.434 -33.712 1.00 26.98 253 THR C C 1
ATOM 8791 O O . THR C 1 253 ? 43.026 -19.618 -33.945 1.00 25.37 253 THR C O 1
ATOM 8795 N N . ARG C 1 254 ? 44.477 -18.046 -33.300 1.00 25.87 254 ARG C N 1
ATOM 8796 C CA . ARG C 1 254 ? 45.559 -19.041 -33.108 1.00 30.76 254 ARG C CA 1
ATOM 8797 C C . ARG C 1 254 ? 45.133 -20.129 -32.106 1.00 31.60 254 ARG C C 1
ATOM 8798 O O . ARG C 1 254 ? 45.309 -21.304 -32.414 1.00 28.95 254 ARG C O 1
ATOM 8806 N N . ALA C 1 255 ? 44.583 -19.728 -30.964 1.00 25.61 255 ALA C N 1
ATOM 8807 C CA . ALA C 1 255 ? 44.158 -20.722 -29.975 1.00 27.43 255 ALA C CA 1
ATOM 8808 C C . ALA C 1 255 ? 43.095 -21.669 -30.538 1.00 28.52 255 ALA C C 1
ATOM 8809 O O . ALA C 1 255 ? 43.160 -22.885 -30.326 1.00 27.88 255 ALA C O 1
ATOM 8811 N N . ARG C 1 256 ? 42.089 -21.127 -31.237 1.00 27.68 256 ARG C N 1
ATOM 8812 C CA . ARG C 1 256 ? 41.055 -21.982 -31.829 1.00 30.02 256 ARG C CA 1
ATOM 8813 C C . ARG C 1 256 ? 41.655 -22.985 -32.802 1.00 30.06 256 ARG C C 1
ATOM 8814 O O . ARG C 1 256 ? 41.242 -24.151 -32.843 1.00 28.33 256 ARG C O 1
ATOM 8822 N N . GLN C 1 257 ? 42.568 -22.518 -33.651 1.00 28.94 257 GLN C N 1
ATOM 8823 C CA . GLN C 1 257 ? 43.194 -23.369 -34.650 1.00 30.99 257 GLN C CA 1
ATOM 8824 C C . GLN C 1 257 ? 43.999 -24.484 -34.013 1.00 35.79 257 GLN C C 1
ATOM 8825 O O . GLN C 1 257 ? 44.234 -25.514 -34.659 1.00 37.62 257 GLN C O 1
ATOM 8831 N N . GLU C 1 258 ? 44.408 -24.304 -32.761 1.00 30.86 258 GLU C N 1
ATOM 8832 C CA . GLU C 1 258 ? 45.036 -25.359 -31.985 1.00 35.59 258 GLU C CA 1
ATOM 8833 C C . GLU C 1 258 ? 44.031 -26.245 -31.275 1.00 32.03 258 GLU C C 1
ATOM 8834 O O . GLU C 1 258 ? 44.453 -27.156 -30.566 1.00 33.63 258 GLU C O 1
ATOM 8840 N N . GLY C 1 259 ? 42.729 -25.995 -31.422 1.00 29.52 259 GLY C N 1
ATOM 8841 C CA . GLY C 1 259 ? 41.723 -26.837 -30.810 1.00 33.56 259 GLY C CA 1
ATOM 8842 C C . GLY C 1 259 ? 41.053 -26.289 -29.559 1.00 33.61 259 GLY C C 1
ATOM 8843 O O . GLY C 1 259 ? 40.173 -26.961 -29.015 1.00 32.42 259 GLY C O 1
ATOM 8844 N N . GLN C 1 260 ? 41.407 -25.089 -29.099 1.00 32.63 260 GLN C N 1
ATOM 8845 C CA . GLN C 1 260 ? 40.788 -24.562 -27.891 1.00 29.86 260 GLN C CA 1
ATOM 8846 C C . GLN C 1 260 ? 39.377 -24.058 -28.196 1.00 31.17 260 GLN C C 1
ATOM 8847 O O . GLN C 1 260 ? 39.120 -23.501 -29.265 1.00 27.32 260 GLN C O 1
ATOM 8853 N N . ASP C 1 261 ? 38.463 -24.272 -27.252 1.00 23.48 261 ASP C N 1
ATOM 8854 C CA . ASP C 1 261 ? 37.059 -23.813 -27.411 1.00 25.21 261 ASP C CA 1
ATOM 8855 C C . ASP C 1 261 ? 36.964 -22.374 -26.925 1.00 27.78 261 ASP C C 1
ATOM 8856 O O . ASP C 1 261 ? 36.679 -22.147 -25.742 1.00 27.21 261 ASP C O 1
ATOM 8861 N N . VAL C 1 262 ? 37.228 -21.451 -27.834 1.00 27.39 262 VAL C N 1
ATOM 8862 C CA . VAL C 1 262 ? 37.169 -20.013 -27.488 1.00 30.73 262 VAL C CA 1
ATOM 8863 C C . VAL C 1 262 ? 36.408 -19.274 -28.583 1.00 26.39 262 VAL C C 1
ATOM 8864 O O . VAL C 1 262 ? 36.525 -19.665 -29.750 1.00 26.23 262 VAL C O 1
ATOM 8868 N N . THR C 1 263 ? 35.639 -18.278 -28.180 1.00 28.86 263 THR C N 1
ATOM 8869 C CA . THR C 1 263 ? 34.910 -17.411 -29.124 1.00 26.86 263 THR C CA 1
ATOM 8870 C C . THR C 1 263 ? 35.253 -15.967 -28.756 1.00 27.60 263 THR C C 1
ATOM 8871 O O . THR C 1 263 ? 35.708 -15.750 -27.633 1.00 25.10 263 THR C O 1
ATOM 8875 N N . CYS C 1 264 ? 35.073 -15.032 -29.682 1.00 25.95 264 CYS C N 1
ATOM 8876 C CA . CYS C 1 264 ? 35.233 -13.630 -29.326 1.00 26.62 264 CYS C CA 1
ATOM 8877 C C . CYS C 1 264 ? 34.138 -12.788 -29.981 1.00 27.18 264 CYS C C 1
ATOM 8878 O O . CYS C 1 264 ? 33.365 -13.262 -30.823 1.00 26.13 264 CYS C O 1
ATOM 8881 N N . GLU C 1 265 ? 34.067 -11.527 -29.556 1.00 26.37 265 GLU C N 1
ATOM 8882 C CA . GLU C 1 265 ? 33.060 -10.573 -30.012 1.00 25.09 265 GLU C CA 1
ATOM 8883 C C . GLU C 1 265 ? 33.750 -9.228 -30.208 1.00 26.88 265 GLU C C 1
ATOM 8884 O O . GLU C 1 265 ? 34.888 -9.016 -29.773 1.00 27.43 265 GLU C O 1
ATOM 8890 N N . SER C 1 266 ? 33.068 -8.324 -30.897 1.00 22.21 266 SER C N 1
ATOM 8891 C CA . SER C 1 266 ? 33.483 -6.938 -30.904 1.00 23.94 266 SER C CA 1
ATOM 8892 C C . SER C 1 266 ? 32.221 -6.078 -30.954 1.00 26.23 266 SER C C 1
ATOM 8893 O O . SER C 1 266 ? 31.093 -6.580 -30.861 1.00 25.52 266 SER C O 1
ATOM 8896 N N . CYS C 1 267 ? 32.414 -4.772 -31.112 1.00 27.41 267 CYS C N 1
ATOM 8897 C CA . CYS C 1 267 ? 31.337 -3.811 -31.007 1.00 25.68 267 CYS C CA 1
ATOM 8898 C C . CYS C 1 267 ? 31.376 -2.850 -32.180 1.00 28.10 267 CYS C C 1
ATOM 8899 O O . CYS C 1 267 ? 32.448 -2.561 -32.731 1.00 26.97 267 CYS C O 1
ATOM 8902 N N . PRO C 1 268 ? 30.219 -2.312 -32.558 1.00 27.28 268 PRO C N 1
ATOM 8903 C CA . PRO C 1 268 ? 30.203 -1.364 -33.679 1.00 30.38 268 PRO C CA 1
ATOM 8904 C C . PRO C 1 268 ? 31.178 -0.215 -33.504 1.00 29.42 268 PRO C C 1
ATOM 8905 O O . PRO C 1 268 ? 31.761 0.218 -34.499 1.00 29.37 268 PRO C O 1
ATOM 8909 N N . HIS C 1 269 ? 31.376 0.302 -32.279 1.00 27.46 269 HIS C N 1
ATOM 8910 C CA . HIS C 1 269 ? 32.234 1.472 -32.156 1.00 27.20 269 HIS C CA 1
ATOM 8911 C C . HIS C 1 269 ? 33.668 1.183 -32.560 1.00 27.82 269 HIS C C 1
ATOM 8912 O O . HIS C 1 269 ? 34.385 2.119 -32.915 1.00 27.97 269 HIS C O 1
ATOM 8919 N N . TYR C 1 270 ? 34.111 -0.073 -32.520 1.00 27.79 270 TYR C N 1
ATOM 8920 C CA . TYR C 1 270 ? 35.466 -0.363 -32.975 1.00 26.98 270 TYR C CA 1
ATOM 8921 C C . TYR C 1 270 ? 35.561 -0.523 -34.492 1.00 29.08 270 TYR C C 1
ATOM 8922 O O . TYR C 1 270 ? 36.674 -0.620 -35.023 1.00 31.44 270 TYR C O 1
ATOM 8931 N N . PHE C 1 271 ? 34.433 -0.560 -35.200 1.00 26.99 271 PHE C N 1
ATOM 8932 C CA . PHE C 1 271 ? 34.434 -0.626 -36.656 1.00 31.10 271 PHE C CA 1
ATOM 8933 C C . PHE C 1 271 ? 34.054 0.687 -37.316 1.00 34.57 271 PHE C C 1
ATOM 8934 O O . PHE C 1 271 ? 34.379 0.892 -38.494 1.00 28.05 271 PHE C O 1
ATOM 8942 N N . VAL C 1 272 ? 33.411 1.580 -36.570 1.00 29.21 272 VAL C N 1
ATOM 8943 C CA . VAL C 1 272 ? 32.739 2.740 -37.129 1.00 28.93 272 VAL C CA 1
ATOM 8944 C C . VAL C 1 272 ? 33.292 4.057 -36.600 1.00 37.38 272 VAL C C 1
ATOM 8945 O O . VAL C 1 272 ? 33.015 5.111 -37.202 1.00 30.90 272 VAL C O 1
ATOM 8949 N N . LEU C 1 273 ? 34.058 4.041 -35.504 1.00 29.09 273 LEU C N 1
ATOM 8950 C CA . LEU C 1 273 ? 34.763 5.198 -34.985 1.00 28.40 273 LEU C CA 1
ATOM 8951 C C . LEU C 1 273 ? 36.260 4.921 -34.997 1.00 34.11 273 LEU C C 1
ATOM 8952 O O . LEU C 1 273 ? 36.690 3.767 -35.015 1.00 30.07 273 LEU C O 1
ATOM 8957 N N . ASP C 1 274 ? 37.056 5.995 -35.013 1.00 31.80 274 ASP C N 1
ATOM 8958 C CA . ASP C 1 274 ? 38.485 5.912 -34.746 1.00 26.72 274 ASP C CA 1
ATOM 8959 C C . ASP C 1 274 ? 38.876 7.002 -33.765 1.00 30.04 274 ASP C C 1
ATOM 8960 O O . ASP C 1 274 ? 38.051 7.842 -33.382 1.00 28.29 274 ASP C O 1
ATOM 8965 N N . THR C 1 275 ? 40.151 6.967 -33.346 1.00 29.36 275 THR C N 1
ATOM 8966 C CA . THR C 1 275 ? 40.635 7.899 -32.332 1.00 29.15 275 THR C CA 1
ATOM 8967 C C . THR C 1 275 ? 40.441 9.355 -32.760 1.00 35.34 275 THR C C 1
ATOM 8968 O O . THR C 1 275 ? 40.159 10.218 -31.915 1.00 31.83 275 THR C O 1
ATOM 8972 N N . ASP C 1 276 ? 40.613 9.655 -34.060 1.00 32.26 276 ASP C N 1
ATOM 8973 C CA . ASP C 1 276 ? 40.454 11.032 -34.527 1.00 32.28 276 ASP C CA 1
ATOM 8974 C C . ASP C 1 276 ? 39.019 11.498 -34.356 1.00 31.73 276 ASP C C 1
ATOM 8975 O O . ASP C 1 276 ? 38.768 12.657 -33.997 1.00 33.54 276 ASP C O 1
ATOM 8980 N N . GLN C 1 277 ? 38.051 10.618 -34.631 1.00 29.78 277 GLN C N 1
ATOM 8981 C CA . GLN C 1 277 ? 36.673 10.969 -34.319 1.00 28.12 277 GLN C CA 1
ATOM 8982 C C . GLN C 1 277 ? 36.469 11.066 -32.813 1.00 35.01 277 GLN C C 1
ATOM 8983 O O . GLN C 1 277 ? 35.817 11.999 -32.327 1.00 29.70 277 GLN C O 1
ATOM 8989 N N . PHE C 1 278 ? 37.027 10.105 -32.064 1.00 33.69 278 PHE C N 1
ATOM 8990 C CA . PHE C 1 278 ? 36.977 10.127 -30.602 1.00 30.66 278 PHE C CA 1
ATOM 8991 C C . PHE C 1 278 ? 37.399 11.501 -30.071 1.00 31.34 278 PHE C C 1
ATOM 8992 O O . PHE C 1 278 ? 36.721 12.088 -29.224 1.00 34.56 278 PHE C O 1
ATOM 9000 N N . GLU C 1 279 ? 38.493 12.048 -30.599 1.00 33.82 279 GLU C N 1
ATOM 9001 C CA . GLU C 1 279 ? 38.975 13.354 -30.152 1.00 38.74 279 GLU C CA 1
ATOM 9002 C C . GLU C 1 279 ? 37.935 14.453 -30.370 1.00 34.77 279 GLU C C 1
ATOM 9003 O O . GLU C 1 279 ? 37.767 15.344 -29.526 1.00 36.38 279 GLU C O 1
ATOM 9009 N N . GLU C 1 280 ? 37.254 14.435 -31.513 1.00 35.96 280 GLU C N 1
ATOM 9010 C CA . GLU C 1 280 ? 36.263 15.471 -31.776 1.00 35.31 280 GLU C CA 1
ATOM 9011 C C . GLU C 1 280 ? 35.029 15.270 -30.919 1.00 31.32 280 GLU C C 1
ATOM 9012 O O . GLU C 1 280 ? 34.410 16.240 -30.482 1.00 34.19 280 GLU C O 1
ATOM 9018 N N . ILE C 1 281 ? 34.653 14.015 -30.678 1.00 35.35 281 ILE C N 1
ATOM 9019 C CA . ILE C 1 281 ? 33.482 13.718 -29.863 1.00 33.97 281 ILE C CA 1
ATOM 9020 C C . ILE C 1 281 ? 33.738 14.003 -28.380 1.00 32.18 281 ILE C C 1
ATOM 9021 O O . ILE C 1 281 ? 32.818 14.398 -27.654 1.00 34.48 281 ILE C O 1
ATOM 9026 N N . GLY C 1 282 ? 34.953 13.771 -27.886 1.00 33.18 282 GLY C N 1
ATOM 9027 C CA . GLY C 1 282 ? 35.182 13.873 -26.448 1.00 33.18 282 GLY C CA 1
ATOM 9028 C C . GLY C 1 282 ? 34.789 12.612 -25.677 1.00 33.75 282 GLY C C 1
ATOM 9029 O O . GLY C 1 282 ? 34.815 11.499 -26.199 1.00 31.85 282 GLY C O 1
ATOM 9030 N N . THR C 1 283 ? 34.411 12.801 -24.406 1.00 30.39 283 THR C N 1
ATOM 9031 C CA . THR C 1 283 ? 34.298 11.687 -23.462 1.00 30.48 283 THR C CA 1
ATOM 9032 C C . THR C 1 283 ? 33.150 10.736 -23.777 1.00 33.07 283 THR C C 1
ATOM 9033 O O . THR C 1 283 ? 33.166 9.597 -23.299 1.00 33.59 283 THR C O 1
ATOM 9037 N N . LEU C 1 284 ? 32.141 11.165 -24.543 1.00 32.39 284 LEU C N 1
ATOM 9038 C CA . LEU C 1 284 ? 31.097 10.225 -24.937 1.00 29.39 284 LEU C CA 1
ATOM 9039 C C . LEU C 1 284 ? 31.635 9.052 -25.775 1.00 30.65 284 LEU C C 1
ATOM 9040 O O . LEU C 1 284 ? 30.969 8.019 -25.867 1.00 26.75 284 LEU C O 1
ATOM 9045 N N . ALA C 1 285 ? 32.816 9.181 -26.381 1.00 27.23 285 ALA C N 1
ATOM 9046 C CA . ALA C 1 285 ? 33.430 8.092 -27.137 1.00 28.85 285 ALA C CA 1
ATOM 9047 C C . ALA C 1 285 ? 34.593 7.446 -26.386 1.00 28.89 285 ALA C C 1
ATOM 9048 O O . ALA C 1 285 ? 35.382 6.714 -26.988 1.00 30.00 285 ALA C O 1
ATOM 9050 N N . LYS C 1 286 ? 34.686 7.690 -25.080 1.00 28.75 286 LYS C N 1
ATOM 9051 C CA . LYS C 1 286 ? 35.712 7.006 -24.253 1.00 29.97 286 LYS C CA 1
ATOM 9052 C C . LYS C 1 286 ? 35.153 5.670 -23.777 1.00 23.98 286 LYS C C 1
ATOM 9053 O O . LYS C 1 286 ? 34.029 5.658 -23.282 1.00 30.43 286 LYS C O 1
ATOM 9059 N N . CYS C 1 287 ? 35.926 4.606 -23.938 1.00 26.93 287 CYS C N 1
ATOM 9060 C CA . CYS C 1 287 ? 35.517 3.242 -23.513 1.00 28.76 287 CYS C CA 1
ATOM 9061 C C . CYS C 1 287 ? 36.760 2.483 -23.019 1.00 36.72 287 CYS C C 1
ATOM 9062 O O . CYS C 1 287 ? 37.860 2.832 -23.463 1.00 32.99 287 CYS C O 1
ATOM 9065 N N . SER C 1 288 ? 36.590 1.479 -22.148 1.00 32.68 288 SER C N 1
ATOM 9066 C CA . SER C 1 288 ? 37.752 0.828 -21.478 1.00 42.27 288 SER C CA 1
ATOM 9067 C C . SER C 1 288 ? 38.627 0.169 -22.518 1.00 41.70 288 SER C C 1
ATOM 9068 O O . SER C 1 288 ? 39.782 0.567 -22.576 1.00 46.31 288 SER C O 1
ATOM 9071 N N . PRO C 1 289 ? 38.186 -0.844 -23.293 1.00 40.84 289 PRO C N 1
ATOM 9072 C CA . PRO C 1 289 ? 39.009 -1.298 -24.395 1.00 29.28 289 PRO C CA 1
ATOM 9073 C C . PRO C 1 289 ? 38.836 -0.061 -25.302 1.00 27.68 289 PRO C C 1
ATOM 9074 O O . PRO C 1 289 ? 37.750 0.197 -25.708 1.00 26.09 289 PRO C O 1
ATOM 9078 N N . PRO C 1 290 ? 39.896 0.728 -25.580 1.00 27.91 290 PRO C N 1
ATOM 9079 C CA . PRO C 1 290 ? 39.761 1.993 -26.327 1.00 28.67 290 PRO C CA 1
ATOM 9080 C C . PRO C 1 290 ? 39.509 1.943 -27.841 1.00 27.08 290 PRO C C 1
ATOM 9081 O O . PRO C 1 290 ? 39.909 0.995 -28.441 1.00 23.34 290 PRO C O 1
ATOM 9085 N N . ILE C 1 291 ? 38.826 2.956 -28.391 1.00 29.14 291 ILE C N 1
ATOM 9086 C CA . ILE C 1 291 ? 38.666 3.050 -29.838 1.00 29.40 291 ILE C CA 1
ATOM 9087 C C . ILE C 1 291 ? 39.995 3.476 -30.452 1.00 26.82 291 ILE C C 1
ATOM 9088 O O . ILE C 1 291 ? 40.493 4.570 -30.189 1.00 30.88 291 ILE C O 1
ATOM 9093 N N . ARG C 1 292 ? 40.559 2.622 -31.290 1.00 27.07 292 ARG C N 1
ATOM 9094 C CA . ARG C 1 292 ? 41.921 2.794 -31.758 1.00 26.80 292 ARG C CA 1
ATOM 9095 C C . ARG C 1 292 ? 41.925 3.513 -33.120 1.00 27.36 292 ARG C C 1
ATOM 9096 O O . ARG C 1 292 ? 40.878 3.948 -33.609 1.00 27.14 292 ARG C O 1
ATOM 9104 N N . ASP C 1 293 ? 43.101 3.640 -33.747 1.00 29.24 293 ASP C N 1
ATOM 9105 C CA . ASP C 1 293 ? 43.230 4.453 -34.957 1.00 36.55 293 ASP C CA 1
ATOM 9106 C C . ASP C 1 293 ? 42.671 3.740 -36.195 1.00 34.52 293 ASP C C 1
ATOM 9107 O O . ASP C 1 293 ? 42.310 2.559 -36.172 1.00 33.70 293 ASP C O 1
ATOM 9112 N N . LEU C 1 294 ? 42.591 4.500 -37.294 1.00 34.58 294 LEU C N 1
ATOM 9113 C CA . LEU C 1 294 ? 41.904 4.005 -38.485 1.00 33.96 294 LEU C CA 1
ATOM 9114 C C . LEU C 1 294 ? 42.604 2.782 -39.048 1.00 31.27 294 LEU C C 1
ATOM 9115 O O . LEU C 1 294 ? 41.948 1.866 -39.552 1.00 36.30 294 LEU C O 1
ATOM 9120 N N . GLU C 1 295 ? 43.935 2.743 -38.954 1.00 34.51 295 GLU C N 1
ATOM 9121 C CA . GLU C 1 295 ? 44.709 1.598 -39.435 1.00 32.73 295 GLU C CA 1
ATOM 9122 C C . GLU C 1 295 ? 44.374 0.332 -38.650 1.00 33.57 295 GLU C C 1
ATOM 9123 O O . GLU C 1 295 ? 44.364 -0.776 -39.201 1.00 31.46 295 GLU C O 1
ATOM 9129 N N . ASN C 1 296 ? 44.132 0.482 -37.351 1.00 31.83 296 ASN C N 1
ATOM 9130 C CA . ASN C 1 296 ? 43.586 -0.597 -36.543 1.00 28.64 296 ASN C CA 1
ATOM 9131 C C . ASN C 1 296 ? 42.195 -0.980 -37.031 1.00 30.01 296 ASN C C 1
ATOM 9132 O O . ASN C 1 296 ? 41.876 -2.168 -37.154 1.00 27.40 296 ASN C O 1
ATOM 9137 N N . GLN C 1 297 ? 41.360 0.025 -37.329 1.00 26.98 297 GLN C N 1
ATOM 9138 C CA . GLN C 1 297 ? 40.000 -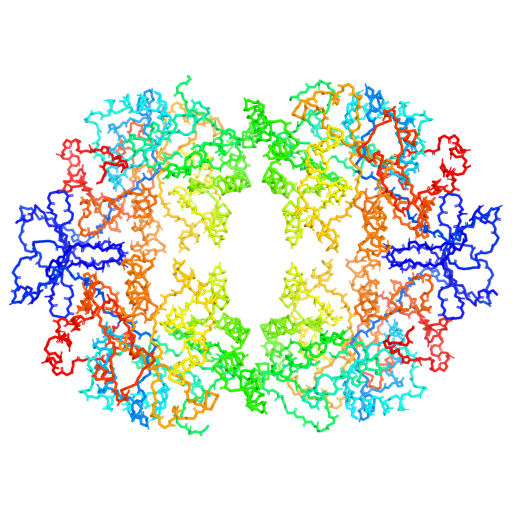0.234 -37.797 1.00 31.46 297 GLN C CA 1
ATOM 9139 C C . GLN C 1 297 ? 40.001 -1.012 -39.110 1.00 29.46 297 GLN C C 1
ATOM 9140 O O . GLN C 1 297 ? 39.173 -1.906 -39.307 1.00 31.93 297 GLN C O 1
ATOM 9146 N N . LYS C 1 298 ? 40.910 -0.676 -40.031 1.00 31.28 298 LYS C N 1
ATOM 9147 C CA . LYS C 1 298 ? 41.011 -1.457 -41.265 1.00 35.10 298 LYS C CA 1
ATOM 9148 C C . LYS C 1 298 ? 41.294 -2.922 -40.953 1.00 31.75 298 LYS C C 1
ATOM 9149 O O . LYS C 1 298 ? 40.707 -3.822 -41.566 1.00 33.56 298 LYS C O 1
ATOM 9155 N N . GLY C 1 299 ? 42.188 -3.184 -39.997 1.00 28.65 299 GLY C N 1
ATOM 9156 C CA . GLY C 1 299 ? 42.443 -4.565 -39.609 1.00 27.93 299 GLY C CA 1
ATOM 9157 C C . GLY C 1 299 ? 41.217 -5.251 -39.035 1.00 31.02 299 GLY C C 1
ATOM 9158 O O . GLY C 1 299 ? 40.953 -6.425 -39.312 1.00 28.62 299 GLY C O 1
ATOM 9159 N N . MET C 1 300 ? 40.467 -4.543 -38.194 1.00 25.54 300 MET C N 1
ATOM 9160 C CA . MET C 1 300 ? 39.279 -5.158 -37.626 1.00 28.21 300 MET C CA 1
ATOM 9161 C C . MET C 1 300 ? 38.267 -5.548 -38.707 1.00 28.52 300 MET C C 1
ATOM 9162 O O . MET C 1 300 ? 37.684 -6.635 -38.645 1.00 25.77 300 MET C O 1
ATOM 9167 N N . TRP C 1 301 ? 38.039 -4.684 -39.703 1.00 28.64 301 TRP C N 1
ATOM 9168 C CA . TRP C 1 301 ? 37.125 -5.059 -40.783 1.00 30.62 301 TRP C CA 1
ATOM 9169 C C . TRP C 1 301 ? 37.605 -6.316 -41.510 1.00 25.16 301 TRP C C 1
ATOM 9170 O O . TRP C 1 301 ? 36.789 -7.140 -41.929 1.00 28.62 301 TRP C O 1
ATOM 9181 N N . GLU C 1 302 ? 38.920 -6.479 -41.681 1.00 26.67 302 GLU C N 1
ATOM 9182 C CA . GLU C 1 302 ? 39.421 -7.686 -42.343 1.00 31.48 302 GLU C CA 1
ATOM 9183 C C . GLU C 1 302 ? 39.173 -8.925 -41.493 1.00 29.44 302 GLU C C 1
ATOM 9184 O O . GLU C 1 302 ? 38.738 -9.965 -42.008 1.00 26.90 302 GLU C O 1
ATOM 9190 N N . LYS C 1 303 ? 39.440 -8.832 -40.183 1.00 30.84 303 LYS C N 1
ATOM 9191 C CA . LYS C 1 303 ? 39.138 -9.942 -39.283 1.00 27.00 303 LYS C CA 1
ATOM 9192 C C . LYS C 1 303 ? 37.661 -10.297 -39.346 1.00 29.51 303 LYS C C 1
ATOM 9193 O O . LYS C 1 303 ? 37.289 -11.480 -39.364 1.00 27.69 303 LYS C O 1
ATOM 9199 N N . LEU C 1 304 ? 36.805 -9.272 -39.350 1.00 29.10 304 LEU C N 1
ATOM 9200 C CA . LEU C 1 304 ? 35.361 -9.479 -39.348 1.00 30.44 304 LEU C CA 1
ATOM 9201 C C . LEU C 1 304 ? 34.916 -10.208 -40.609 1.00 29.62 304 LEU C C 1
ATOM 9202 O O . LEU C 1 304 ? 34.107 -11.146 -40.554 1.00 25.69 304 LEU C O 1
ATOM 9207 N N . PHE C 1 305 ? 35.408 -9.752 -41.762 1.00 30.19 305 PHE C N 1
ATOM 9208 C CA . PHE C 1 305 ? 35.051 -10.368 -43.030 1.00 31.63 305 PHE C CA 1
ATOM 9209 C C . PHE C 1 305 ? 35.675 -11.748 -43.171 1.00 35.78 305 PHE C C 1
ATOM 9210 O O . PHE C 1 305 ? 35.153 -12.579 -43.926 1.00 31.60 305 PHE C O 1
ATOM 9218 N N . ASN C 1 306 ? 36.764 -12.015 -42.447 1.00 27.67 306 ASN C N 1
ATOM 9219 C CA . ASN C 1 306 ? 37.398 -13.322 -42.531 1.00 30.92 306 ASN C CA 1
ATOM 9220 C C . ASN C 1 306 ? 36.761 -14.340 -41.599 1.00 34.24 306 ASN C C 1
ATOM 9221 O O . ASN C 1 306 ? 37.253 -15.472 -41.522 1.00 37.81 306 ASN C O 1
ATOM 9226 N N . GLY C 1 307 ? 35.685 -13.975 -40.901 1.00 29.38 307 GLY C N 1
ATOM 9227 C CA . GLY C 1 307 ? 35.044 -14.902 -39.991 1.00 29.29 307 GLY C CA 1
ATOM 9228 C C . GLY C 1 307 ? 35.767 -15.137 -38.680 1.00 31.22 307 GLY C C 1
ATOM 9229 O O . GLY C 1 307 ? 35.479 -16.128 -37.999 1.00 28.40 307 GLY C O 1
ATOM 9230 N N . GLU C 1 308 ? 36.681 -14.245 -38.287 1.00 25.37 308 GLU C N 1
ATOM 9231 C CA . GLU C 1 308 ? 37.449 -14.428 -37.060 1.00 27.42 308 GLU C CA 1
ATOM 9232 C C . GLU C 1 308 ? 36.797 -13.797 -35.826 1.00 31.40 308 GLU C C 1
ATOM 9233 O O . GLU C 1 308 ? 37.293 -14.005 -34.710 1.00 29.90 308 GLU C O 1
ATOM 9239 N N . ILE C 1 309 ? 35.687 -13.073 -35.988 1.00 28.19 309 ILE C N 1
ATOM 9240 C CA . ILE C 1 309 ? 34.949 -12.463 -34.879 1.00 24.30 309 ILE C CA 1
ATOM 9241 C C . ILE C 1 309 ? 33.545 -13.050 -34.896 1.00 27.54 309 ILE C C 1
ATOM 9242 O O . ILE C 1 309 ? 32.805 -12.877 -35.873 1.00 27.46 309 ILE C O 1
ATOM 9247 N N . ASP C 1 310 ? 33.177 -13.747 -33.819 1.00 25.14 310 ASP C N 1
ATOM 9248 C CA . ASP C 1 310 ? 31.953 -14.541 -33.847 1.00 27.88 310 ASP C CA 1
ATOM 9249 C C . ASP C 1 310 ? 30.699 -13.671 -33.786 1.00 31.40 310 ASP C C 1
ATOM 9250 O O . ASP C 1 310 ? 29.743 -13.921 -34.531 1.00 29.51 310 ASP C O 1
ATOM 9255 N N . CYS C 1 311 ? 30.672 -12.640 -32.936 1.00 29.83 311 CYS C N 1
ATOM 9256 C CA . CYS C 1 311 ? 29.488 -11.786 -32.884 1.00 29.13 311 CYS C CA 1
ATOM 9257 C C . CYS C 1 311 ? 29.846 -10.323 -32.671 1.00 32.39 311 CYS C C 1
ATOM 9258 O O . CYS C 1 311 ? 30.924 -9.974 -32.181 1.00 27.45 311 CYS C O 1
ATOM 9261 N N . LEU C 1 312 ? 28.885 -9.473 -33.030 1.00 28.08 312 LEU C N 1
ATOM 9262 C CA . LEU C 1 312 ? 28.898 -8.052 -32.714 1.00 28.36 312 LEU C CA 1
ATOM 9263 C C . LEU C 1 312 ? 27.842 -7.805 -31.650 1.00 23.38 312 LEU C C 1
ATOM 9264 O O . LEU C 1 312 ? 26.718 -8.297 -31.768 1.00 29.56 312 LEU C O 1
ATOM 9269 N N . VAL C 1 313 ? 28.217 -7.043 -30.621 1.00 28.05 313 VAL C N 1
ATOM 9270 C CA . VAL C 1 313 ? 27.412 -6.783 -29.434 1.00 24.19 313 VAL C CA 1
ATOM 9271 C C . VAL C 1 313 ? 27.551 -5.298 -29.133 1.00 25.54 313 VAL C C 1
ATOM 9272 O O . VAL C 1 313 ? 28.454 -4.630 -29.629 1.00 25.40 313 VAL C O 1
ATOM 9276 N N . SER C 1 314 ? 26.664 -4.783 -28.280 1.00 26.71 314 SER C N 1
ATOM 9277 C CA . SER C 1 314 ? 26.687 -3.342 -28.033 1.00 31.70 314 SER C CA 1
ATOM 9278 C C . SER C 1 314 ? 27.773 -2.932 -27.041 1.00 25.95 314 SER C C 1
ATOM 9279 O O . SER C 1 314 ? 28.421 -1.901 -27.226 1.00 26.38 314 SER C O 1
ATOM 9282 N N . ASP C 1 315 ? 27.995 -3.729 -26.002 1.00 26.26 315 ASP C N 1
ATOM 9283 C CA . ASP C 1 315 ? 28.625 -3.241 -24.773 1.00 28.88 315 ASP C CA 1
ATOM 9284 C C . ASP C 1 315 ? 28.015 -1.903 -24.367 1.00 25.74 315 ASP C C 1
ATOM 9285 O O . ASP C 1 315 ? 28.744 -0.978 -24.002 1.00 28.74 315 ASP C O 1
ATOM 9290 N N . HIS C 1 316 ? 26.686 -1.796 -24.448 1.00 21.56 316 HIS C N 1
ATOM 9291 C CA . HIS C 1 316 ? 25.959 -0.623 -23.971 1.00 25.05 316 HIS C CA 1
ATOM 9292 C C . HIS C 1 316 ? 26.395 -0.340 -22.542 1.00 27.59 316 HIS C C 1
ATOM 9293 O O . HIS C 1 316 ? 26.144 -1.155 -21.649 1.00 26.56 316 HIS C O 1
ATOM 9300 N N . SER C 1 317 ? 27.074 0.786 -22.340 1.00 24.25 317 SER C N 1
ATOM 9301 C CA . SER C 1 317 ? 27.698 1.142 -21.061 1.00 28.63 317 SER C CA 1
ATOM 9302 C C . SER C 1 317 ? 27.368 2.590 -20.700 1.00 28.43 317 SER C C 1
ATOM 9303 O O . SER C 1 317 ? 28.251 3.452 -20.666 1.00 25.63 317 SER C O 1
ATOM 9306 N N . PRO C 1 318 ? 26.103 2.898 -20.459 1.00 23.32 318 PRO C N 1
ATOM 9307 C CA . PRO C 1 318 ? 25.716 4.279 -20.191 1.00 26.25 318 PRO C CA 1
ATOM 9308 C C . PRO C 1 318 ? 26.065 4.688 -18.764 1.00 31.37 318 PRO C C 1
ATOM 9309 O O . PRO C 1 318 ? 26.384 3.869 -17.902 1.00 29.46 318 PRO C O 1
ATOM 9313 N N . CYS C 1 319 ? 25.966 5.990 -18.523 1.00 31.80 319 CYS C N 1
ATOM 9314 C CA . CYS C 1 319 ? 26.166 6.543 -17.194 1.00 31.77 319 CYS C CA 1
ATOM 9315 C C . CYS C 1 319 ? 25.520 7.924 -17.150 1.00 34.62 319 CYS C C 1
ATOM 9316 O O . CYS C 1 319 ? 25.231 8.517 -18.198 1.00 32.55 319 CYS C O 1
ATOM 9319 N N . PRO C 1 320 ? 25.256 8.453 -15.963 1.00 36.30 320 PRO C N 1
ATOM 9320 C CA . PRO C 1 320 ? 24.710 9.807 -15.885 1.00 35.59 320 PRO C CA 1
ATOM 9321 C C . PRO C 1 320 ? 25.705 10.788 -16.478 1.00 33.08 320 PRO C C 1
ATOM 9322 O O . PRO C 1 320 ? 26.925 10.608 -16.333 1.00 32.53 320 PRO C O 1
ATOM 9326 N N . PRO C 1 321 ? 25.230 11.788 -17.228 1.00 33.81 321 PRO C N 1
ATOM 9327 C CA . PRO C 1 321 ? 26.161 12.690 -17.937 1.00 35.13 321 PRO C CA 1
ATOM 9328 C C . PRO C 1 321 ? 27.173 13.390 -17.042 1.00 31.34 321 PRO C C 1
ATOM 9329 O O . PRO C 1 321 ? 28.255 13.744 -17.524 1.00 29.07 321 PRO C O 1
ATOM 9333 N N . GLU C 1 322 ? 26.869 13.599 -15.761 1.00 35.85 322 GLU C N 1
ATOM 9334 C CA . GLU C 1 322 ? 27.852 14.195 -14.858 1.00 39.89 322 GLU C CA 1
ATOM 9335 C C . GLU C 1 322 ? 29.134 13.376 -14.807 1.00 34.67 322 GLU C C 1
ATOM 9336 O O . GLU C 1 322 ? 30.209 13.925 -14.555 1.00 36.70 322 GLU C O 1
ATOM 9342 N N . MET C 1 323 ? 29.049 12.068 -15.029 1.00 28.68 323 MET C N 1
ATOM 9343 C CA . MET C 1 323 ? 30.276 11.277 -15.007 1.00 32.99 323 MET C CA 1
ATOM 9344 C C . MET C 1 323 ? 31.075 11.396 -16.297 1.00 32.66 323 MET C C 1
ATOM 9345 O O . MET C 1 323 ? 32.218 10.930 -16.351 1.00 32.45 323 MET C O 1
ATOM 9350 N N . LYS C 1 324 ? 30.508 12.023 -17.321 1.00 33.36 324 LYS C N 1
ATOM 9351 C CA . LYS C 1 324 ? 31.214 12.299 -18.559 1.00 30.16 324 LYS C CA 1
ATOM 9352 C C . LYS C 1 324 ? 31.920 13.646 -18.544 1.00 32.28 324 LYS C C 1
ATOM 9353 O O . LYS C 1 324 ? 32.583 13.987 -19.527 1.00 27.16 324 LYS C O 1
ATOM 9359 N N . ALA C 1 325 ? 31.777 14.427 -17.471 1.00 35.76 325 ALA C N 1
ATOM 9360 C CA . ALA C 1 325 ? 32.458 15.712 -17.366 1.00 30.67 325 ALA C CA 1
ATOM 9361 C C . ALA C 1 325 ? 33.934 15.500 -17.056 1.00 33.01 325 ALA C C 1
ATOM 9362 O O . ALA C 1 325 ? 34.366 14.419 -16.654 1.00 33.55 325 ALA C O 1
ATOM 9364 N N . GLY C 1 326 ? 34.722 16.546 -17.250 1.00 35.44 326 GLY C N 1
ATOM 9365 C CA . GLY C 1 326 ? 36.150 16.435 -17.072 1.00 35.49 326 GLY C CA 1
ATOM 9366 C C . GLY C 1 326 ? 36.836 15.993 -18.349 1.00 35.69 326 GLY C C 1
ATOM 9367 O O . GLY C 1 326 ? 36.207 15.656 -19.357 1.00 38.11 326 GLY C O 1
ATOM 9368 N N . ASN C 1 327 ? 38.164 16.006 -18.304 1.00 32.56 327 ASN C N 1
ATOM 9369 C CA . ASN C 1 327 ? 38.929 15.639 -19.481 1.00 38.20 327 ASN C CA 1
ATOM 9370 C C . ASN C 1 327 ? 38.803 14.133 -19.721 1.00 39.41 327 ASN C C 1
ATOM 9371 O O . ASN C 1 327 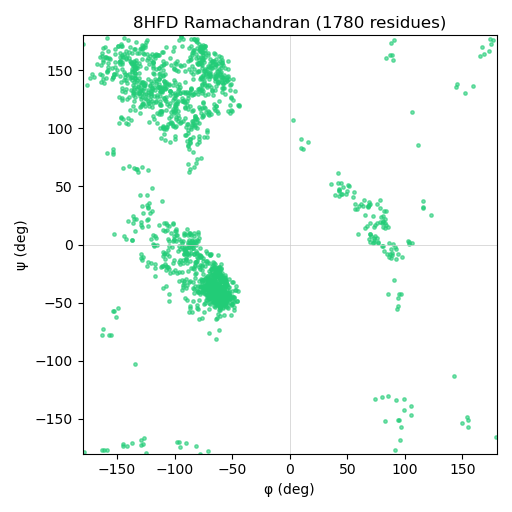? 38.092 13.411 -19.005 1.00 34.55 327 ASN C O 1
ATOM 9376 N N . ILE C 1 328 ? 39.508 13.651 -20.749 1.00 39.10 328 ILE C N 1
ATOM 9377 C CA . ILE C 1 328 ? 39.314 12.268 -21.184 1.00 38.93 328 ILE C CA 1
ATOM 9378 C C . ILE C 1 328 ? 39.840 11.292 -20.139 1.00 33.66 328 ILE C C 1
ATOM 9379 O O . ILE C 1 328 ? 39.234 10.246 -19.892 1.00 37.08 328 ILE C O 1
ATOM 9384 N N . MET C 1 329 ? 40.951 11.621 -19.497 1.00 34.83 329 MET C N 1
ATOM 9385 C CA . MET C 1 329 ? 41.535 10.734 -18.464 1.00 34.69 329 MET C CA 1
ATOM 9386 C C . MET C 1 329 ? 40.623 10.631 -17.230 1.00 37.33 329 MET C C 1
ATOM 9387 O O . MET C 1 329 ? 40.660 9.583 -16.586 1.00 35.79 329 MET C O 1
ATOM 9392 N N . GLU C 1 330 ? 39.807 11.642 -16.938 1.00 31.90 330 GLU C N 1
ATOM 9393 C CA . GLU C 1 330 ? 38.991 11.632 -15.698 1.00 30.33 330 GLU C CA 1
ATOM 9394 C C . GLU C 1 330 ? 37.602 11.033 -15.909 1.00 38.01 330 GLU C C 1
ATOM 9395 O O . GLU C 1 330 ? 37.081 10.445 -14.964 1.00 39.55 330 GLU C O 1
ATOM 9401 N N . ALA C 1 331 ? 37.009 11.211 -17.081 1.00 34.71 331 ALA C N 1
ATOM 9402 C CA . ALA C 1 331 ? 35.611 10.779 -17.301 1.00 32.35 331 ALA C CA 1
ATOM 9403 C C . ALA C 1 331 ? 35.405 9.266 -17.187 1.00 30.30 331 ALA C C 1
ATOM 9404 O O . ALA C 1 331 ? 36.368 8.505 -17.311 1.00 29.99 331 ALA C O 1
ATOM 9406 N N . TRP C 1 332 ? 34.162 8.876 -16.965 1.00 28.87 332 TRP C N 1
ATOM 9407 C CA . TRP C 1 332 ? 33.825 7.437 -16.899 1.00 36.69 332 TRP C CA 1
ATOM 9408 C C . TRP C 1 332 ? 33.787 6.892 -18.325 1.00 34.18 332 TRP C C 1
ATOM 9409 O O . TRP C 1 332 ? 33.182 7.534 -19.179 1.00 31.56 332 TRP C O 1
ATOM 9420 N N . GLY C 1 333 ? 34.428 5.749 -18.548 1.00 34.44 333 GLY C N 1
ATOM 9421 C CA . GLY C 1 333 ? 34.389 5.112 -19.855 1.00 35.41 333 GLY C CA 1
ATOM 9422 C C . GLY C 1 333 ? 33.112 4.322 -20.087 1.00 34.87 333 GLY C C 1
ATOM 9423 O O . GLY C 1 333 ? 32.514 3.774 -19.164 1.00 38.98 333 GLY C O 1
ATOM 9424 N N . GLY C 1 334 ? 32.692 4.272 -21.354 1.00 33.80 334 GLY C N 1
ATOM 9425 C CA . GLY C 1 334 ? 31.557 3.469 -21.759 1.00 25.24 334 GLY C CA 1
ATOM 9426 C C . GLY C 1 334 ? 30.752 4.100 -22.878 1.00 29.79 334 GLY C C 1
ATOM 9427 O O . GLY C 1 334 ? 30.492 5.304 -22.832 1.00 33.72 334 GLY C O 1
ATOM 9428 N N . ILE C 1 335 ? 30.321 3.315 -23.868 1.00 25.22 335 ILE C N 1
ATOM 9429 C CA . ILE C 1 335 ? 29.574 3.837 -25.012 1.00 26.06 335 ILE C CA 1
ATOM 9430 C C . ILE C 1 335 ? 28.095 3.538 -24.827 1.00 30.56 335 ILE C C 1
ATOM 9431 O O . ILE C 1 335 ? 27.701 2.370 -24.668 1.00 26.15 335 ILE C O 1
ATOM 9436 N N . ALA C 1 336 ? 27.265 4.585 -24.869 1.00 29.16 336 ALA C N 1
ATOM 9437 C CA . ALA C 1 336 ? 25.819 4.407 -24.995 1.00 30.71 336 ALA C CA 1
ATOM 9438 C C . ALA C 1 336 ? 25.503 4.265 -26.482 1.00 30.87 336 ALA C C 1
ATOM 9439 O O . ALA C 1 336 ? 25.557 5.247 -27.233 1.00 30.52 336 ALA C O 1
ATOM 9441 N N . GLY C 1 337 ? 25.189 3.041 -26.910 1.00 29.94 337 GLY C N 1
ATOM 9442 C CA . GLY C 1 337 ? 25.058 2.736 -28.324 1.00 29.41 337 GLY C CA 1
ATOM 9443 C C . GLY C 1 337 ? 24.108 1.595 -28.604 1.00 27.18 337 GLY C C 1
ATOM 9444 O O . GLY C 1 337 ? 24.010 1.121 -29.738 1.00 35.13 337 GLY C O 1
ATOM 9445 N N . LEU C 1 338 ? 23.390 1.160 -27.569 1.00 26.27 338 LEU C N 1
ATOM 9446 C CA . LEU C 1 338 ? 22.426 0.072 -27.706 1.00 29.33 338 LEU C CA 1
ATOM 9447 C C . LEU C 1 338 ? 21.470 0.290 -28.882 1.00 30.67 338 LEU C C 1
ATOM 9448 O O . LEU C 1 338 ? 21.135 -0.653 -29.604 1.00 31.46 338 LEU C O 1
ATOM 9453 N N . GLN C 1 339 ? 21.018 1.524 -29.090 1.00 31.35 339 GLN C N 1
ATOM 9454 C CA . GLN C 1 339 ? 19.958 1.758 -30.065 1.00 31.55 339 GLN C CA 1
ATOM 9455 C C . GLN C 1 339 ? 20.463 1.701 -31.499 1.00 30.26 339 GLN C C 1
ATOM 9456 O O . GLN C 1 339 ? 19.656 1.553 -32.425 1.00 30.76 339 GLN C O 1
ATOM 9462 N N . ASN C 1 340 ? 21.767 1.822 -31.706 1.00 29.93 340 ASN C N 1
ATOM 9463 C CA . ASN C 1 340 ? 22.349 2.002 -33.028 1.00 32.24 340 ASN C CA 1
ATOM 9464 C C . ASN C 1 340 ? 23.379 0.934 -33.330 1.00 29.87 340 ASN C C 1
ATOM 9465 O O . ASN C 1 340 ? 24.464 1.216 -33.837 1.00 30.87 340 ASN C O 1
ATOM 9470 N N . CYS C 1 341 ? 23.066 -0.305 -32.985 1.00 30.00 341 CYS C N 1
ATOM 9471 C CA . CYS C 1 341 ? 23.918 -1.405 -33.414 1.00 29.65 341 CYS C CA 1
ATOM 9472 C C . CYS C 1 341 ? 23.491 -1.903 -34.789 1.00 30.40 341 CYS C C 1
ATOM 9473 O O . CYS C 1 341 ? 24.284 -1.888 -35.733 1.00 31.49 341 CYS C O 1
ATOM 9476 N N . MET C 1 342 ? 22.233 -2.333 -34.911 1.00 29.63 342 MET C N 1
ATOM 9477 C CA . MET C 1 342 ? 21.771 -2.927 -36.159 1.00 27.40 342 MET C CA 1
ATOM 9478 C C . MET C 1 342 ? 21.863 -1.938 -37.314 1.00 31.19 342 MET C C 1
ATOM 9479 O O . MET C 1 342 ? 22.524 -2.211 -38.326 1.00 28.87 342 MET C O 1
ATOM 9484 N N . ASP C 1 343 ? 21.216 -0.767 -37.184 1.00 29.02 343 ASP C N 1
ATOM 9485 C CA . ASP C 1 343 ? 21.139 0.105 -38.351 1.00 29.40 343 ASP C CA 1
ATOM 9486 C C . ASP C 1 343 ? 22.520 0.606 -38.753 1.00 28.89 343 ASP C C 1
ATOM 9487 O O . ASP C 1 343 ? 22.837 0.634 -39.945 1.00 33.49 343 ASP C O 1
ATOM 9492 N N . VAL C 1 344 ? 23.388 0.921 -37.791 1.00 24.43 344 VAL C N 1
ATOM 9493 C CA . VAL C 1 344 ? 24.738 1.375 -38.148 1.00 27.54 344 VAL C CA 1
ATOM 9494 C C . VAL C 1 344 ? 25.557 0.240 -38.777 1.00 29.90 344 VAL C C 1
ATOM 9495 O O . VAL C 1 344 ? 26.327 0.458 -39.722 1.00 27.41 344 VAL C O 1
ATOM 9499 N N . MET C 1 345 ? 25.434 -0.984 -38.261 1.00 30.65 345 MET C N 1
ATOM 9500 C CA . MET C 1 345 ? 26.222 -2.075 -38.850 1.00 27.61 345 MET C CA 1
ATOM 9501 C C . MET C 1 345 ? 25.642 -2.543 -40.178 1.00 26.14 345 MET C C 1
ATOM 9502 O O . MET C 1 345 ? 26.385 -3.018 -41.046 1.00 29.96 345 MET C O 1
ATOM 9507 N N . PHE C 1 346 ? 24.325 -2.447 -40.361 1.00 30.55 346 PHE C N 1
ATOM 9508 C CA . PHE C 1 346 ? 23.777 -2.745 -41.676 1.00 30.39 346 PHE C CA 1
ATOM 9509 C C . PHE C 1 346 ? 24.332 -1.769 -42.697 1.00 30.91 346 PHE C C 1
ATOM 9510 O O . PHE C 1 346 ? 24.795 -2.170 -43.774 1.00 33.40 346 PHE C O 1
ATOM 9518 N N . ASP C 1 347 ? 24.333 -0.477 -42.352 1.00 29.56 347 ASP C N 1
ATOM 9519 C CA . ASP C 1 347 ? 24.877 0.541 -43.246 1.00 31.58 347 ASP C CA 1
ATOM 9520 C C . ASP C 1 347 ? 26.349 0.291 -43.526 1.00 33.43 347 ASP C C 1
ATOM 9521 O O . ASP C 1 347 ? 26.755 0.132 -44.685 1.00 33.71 347 ASP C O 1
ATOM 9526 N N . GLU C 1 348 ? 27.164 0.209 -42.468 1.00 30.83 348 GLU C N 1
ATOM 9527 C CA . GLU C 1 348 ? 28.616 0.201 -42.656 1.00 31.76 348 GLU C CA 1
ATOM 9528 C C . GLU C 1 348 ? 29.095 -1.092 -43.297 1.00 30.34 348 GLU C C 1
ATOM 9529 O O . GLU C 1 348 ? 30.000 -1.071 -44.137 1.00 30.39 348 GLU C O 1
ATOM 9535 N N . ALA C 1 349 ? 28.520 -2.227 -42.890 1.00 32.22 349 ALA C N 1
ATOM 9536 C CA . ALA C 1 349 ? 28.981 -3.538 -43.335 1.00 31.34 349 ALA C CA 1
ATOM 9537 C C . ALA C 1 349 ? 28.294 -3.988 -44.618 1.00 30.93 349 ALA C C 1
ATOM 9538 O O . ALA C 1 349 ? 28.956 -4.462 -45.542 1.00 31.07 349 ALA C O 1
ATOM 9540 N N . VAL C 1 350 ? 26.968 -3.881 -44.678 1.00 34.65 350 VAL C N 1
ATOM 9541 C CA . VAL C 1 350 ? 26.232 -4.427 -45.817 1.00 31.05 350 VAL C CA 1
ATOM 9542 C C . VAL C 1 350 ? 26.219 -3.440 -46.974 1.00 34.45 350 VAL C C 1
ATOM 9543 O O . VAL C 1 350 ? 26.524 -3.790 -48.120 1.00 35.95 350 VAL C O 1
ATOM 9547 N N . GLN C 1 351 ? 25.876 -2.188 -46.694 1.00 33.41 351 GLN C N 1
ATOM 9548 C CA . GLN C 1 351 ? 25.707 -1.218 -47.771 1.00 35.78 351 GLN C CA 1
ATOM 9549 C C . GLN C 1 351 ? 27.036 -0.606 -48.196 1.00 36.16 351 GLN C C 1
ATOM 9550 O O . GLN C 1 351 ? 27.289 -0.442 -49.393 1.00 39.98 351 GLN C O 1
ATOM 9556 N N . LYS C 1 352 ? 27.903 -0.273 -47.247 1.00 34.08 352 LYS C N 1
ATOM 9557 C CA . LYS C 1 352 ? 29.156 0.352 -47.633 1.00 31.47 352 LYS C CA 1
ATOM 9558 C C . LYS C 1 352 ? 30.226 -0.654 -48.040 1.00 37.56 352 LYS C C 1
ATOM 9559 O O . LYS C 1 352 ? 31.037 -0.348 -48.922 1.00 36.90 352 LYS C O 1
ATOM 9565 N N . ARG C 1 353 ? 30.246 -1.849 -47.446 1.00 30.50 353 ARG C N 1
ATOM 9566 C CA . ARG C 1 353 ? 31.379 -2.751 -47.608 1.00 33.63 353 ARG C CA 1
ATOM 9567 C C . ARG C 1 353 ? 31.024 -4.078 -48.255 1.00 30.33 353 ARG C C 1
ATOM 9568 O O . ARG C 1 353 ? 31.910 -4.920 -48.422 1.00 32.57 353 ARG C O 1
ATOM 9576 N N . GLY C 1 354 ? 29.765 -4.293 -48.618 1.00 29.47 354 GLY C N 1
ATOM 9577 C CA . GLY C 1 354 ? 29.395 -5.434 -49.426 1.00 31.31 354 GLY C CA 1
ATOM 9578 C C . GLY C 1 354 ? 29.185 -6.736 -48.689 1.00 36.58 354 GLY C C 1
ATOM 9579 O O . GLY C 1 354 ? 29.143 -7.789 -49.336 1.00 33.54 354 GLY C O 1
ATOM 9580 N N . MET C 1 355 ? 29.062 -6.714 -47.361 1.00 33.91 355 MET C N 1
ATOM 9581 C CA . MET C 1 355 ? 28.880 -7.955 -46.624 1.00 32.14 355 MET C CA 1
ATOM 9582 C C . MET C 1 355 ? 27.547 -8.587 -47.008 1.00 34.17 355 MET C C 1
ATOM 9583 O O . MET C 1 355 ? 26.572 -7.893 -47.317 1.00 33.43 355 MET C O 1
ATOM 9588 N N . SER C 1 356 ? 27.529 -9.917 -47.035 1.00 30.69 356 SER C N 1
ATOM 9589 C CA . SER C 1 356 ? 26.333 -10.655 -47.406 1.00 33.48 356 SER C CA 1
ATOM 9590 C C . SER C 1 356 ? 25.307 -10.585 -46.284 1.00 32.68 356 SER C C 1
ATOM 9591 O O . SER C 1 356 ? 25.652 -10.536 -45.100 1.00 31.54 356 SER C O 1
ATOM 9594 N N . LEU C 1 357 ? 24.032 -10.581 -46.665 1.00 30.88 357 LEU C N 1
ATOM 9595 C CA . LEU C 1 357 ? 22.974 -10.574 -45.657 1.00 32.38 357 LEU C CA 1
ATOM 9596 C C . LEU C 1 357 ? 23.080 -11.756 -44.705 1.00 27.52 357 LEU C C 1
ATOM 9597 O O . LEU C 1 357 ? 23.000 -11.541 -43.484 1.00 25.03 357 LEU C O 1
ATOM 9602 N N . PRO C 1 358 ? 23.249 -13.002 -45.163 1.00 25.54 358 PRO C N 1
ATOM 9603 C CA . PRO C 1 358 ? 23.288 -14.107 -44.197 1.00 24.22 358 PRO C CA 1
ATOM 9604 C C . PRO C 1 358 ? 24.494 -14.033 -43.270 1.00 27.74 358 PRO C C 1
ATOM 9605 O O . PRO C 1 358 ? 24.412 -14.510 -42.132 1.00 27.92 358 PRO C O 1
ATOM 9609 N N . MET C 1 359 ? 25.609 -13.439 -43.703 1.00 26.63 359 MET C N 1
ATOM 9610 C CA . MET C 1 359 ? 26.698 -13.208 -42.758 1.00 26.20 359 MET C CA 1
ATOM 9611 C C . MET C 1 359 ? 26.302 -12.184 -41.713 1.00 28.92 359 MET C C 1
ATOM 9612 O O . MET C 1 359 ? 26.606 -12.353 -40.527 1.00 31.28 359 MET C O 1
ATOM 9617 N N . PHE C 1 360 ? 25.636 -11.109 -42.140 1.00 26.05 360 PHE C N 1
ATOM 9618 C CA . PHE C 1 360 ? 25.100 -10.121 -41.208 1.00 26.22 360 PHE C CA 1
ATOM 9619 C C . PHE C 1 360 ? 24.207 -10.791 -40.170 1.00 28.54 360 PHE C C 1
ATOM 9620 O O . PHE C 1 360 ? 24.386 -10.611 -38.956 1.00 28.38 360 PHE C O 1
ATOM 9628 N N . GLY C 1 361 ? 23.260 -11.611 -40.638 1.00 30.71 361 GLY C N 1
ATOM 9629 C CA . GLY C 1 361 ? 22.414 -12.359 -39.725 1.00 26.49 361 GLY C CA 1
ATOM 9630 C C . GLY C 1 361 ? 23.193 -13.137 -38.679 1.00 28.34 361 GLY C C 1
ATOM 9631 O O . GLY C 1 361 ? 22.841 -13.119 -37.497 1.00 26.53 361 GLY C O 1
ATOM 9632 N N . LYS C 1 362 ? 24.263 -13.838 -39.098 1.00 25.96 362 LYS C N 1
ATOM 9633 C CA . LYS C 1 362 ? 25.053 -14.627 -38.147 1.00 26.59 362 LYS C CA 1
ATOM 9634 C C . LYS C 1 362 ? 25.775 -13.734 -37.143 1.00 26.33 362 LYS C C 1
ATOM 9635 O O . LYS C 1 362 ? 25.841 -14.054 -35.949 1.00 24.96 362 LYS C O 1
ATOM 9641 N N . LEU C 1 363 ? 26.355 -12.632 -37.615 1.00 25.43 363 LEU C N 1
ATOM 9642 C CA . LEU C 1 363 ? 27.170 -11.796 -36.741 1.00 27.73 363 LEU C CA 1
ATOM 9643 C C . LEU C 1 363 ? 26.319 -11.054 -35.726 1.00 28.21 363 LEU C C 1
ATOM 9644 O O . LEU C 1 363 ? 26.777 -10.798 -34.603 1.00 26.42 363 LEU C O 1
ATOM 9649 N N . MET C 1 364 ? 25.081 -10.713 -36.098 1.00 26.06 364 MET C N 1
ATOM 9650 C CA . MET C 1 364 ? 24.212 -9.909 -35.249 1.00 27.04 364 MET C CA 1
ATOM 9651 C C . MET C 1 364 ? 23.308 -10.755 -34.366 1.00 27.12 364 MET C C 1
ATOM 9652 O O . MET C 1 364 ? 22.707 -10.216 -33.428 1.00 28.22 364 MET C O 1
ATOM 9657 N N . ALA C 1 365 ? 23.189 -12.057 -34.629 1.00 24.65 365 ALA C N 1
ATOM 9658 C CA . ALA C 1 365 ? 22.147 -12.821 -33.957 1.00 24.20 365 ALA C CA 1
ATOM 9659 C C . ALA C 1 365 ? 22.459 -14.304 -33.801 1.00 28.38 365 ALA C C 1
ATOM 9660 O O . ALA C 1 365 ? 22.431 -14.839 -32.684 1.00 26.11 365 ALA C O 1
ATOM 9662 N N . THR C 1 366 ? 22.720 -14.991 -34.917 1.00 25.57 366 THR C N 1
ATOM 9663 C CA . THR C 1 366 ? 22.709 -16.447 -34.871 1.00 26.10 366 THR C CA 1
ATOM 9664 C C . THR C 1 366 ? 23.897 -16.976 -34.085 1.00 25.86 366 THR C C 1
ATOM 9665 O O . THR C 1 366 ? 23.739 -17.852 -33.231 1.00 26.97 366 THR C O 1
ATOM 9669 N N . ASN C 1 367 ? 25.095 -16.452 -34.351 1.00 23.88 367 ASN C N 1
ATOM 9670 C CA . ASN C 1 367 ? 26.270 -16.914 -33.613 1.00 27.39 367 ASN C CA 1
ATOM 9671 C C . ASN C 1 367 ? 26.095 -16.719 -32.107 1.00 26.24 367 ASN C C 1
ATOM 9672 O O . ASN C 1 367 ? 26.340 -17.643 -31.319 1.00 25.34 367 ASN C O 1
ATOM 9677 N N . ALA C 1 368 ? 25.657 -15.523 -31.688 1.00 26.64 368 ALA C N 1
ATOM 9678 C CA . ALA C 1 368 ? 25.409 -15.282 -30.270 1.00 24.38 368 ALA C CA 1
ATOM 9679 C C . ALA C 1 368 ? 24.451 -16.322 -29.702 1.00 29.43 368 ALA C C 1
ATOM 9680 O O . ALA C 1 368 ? 24.693 -16.879 -28.622 1.00 29.05 368 ALA C O 1
ATOM 9682 N N . ALA C 1 369 ? 23.351 -16.600 -30.417 1.00 25.78 369 ALA C N 1
ATOM 9683 C CA . ALA C 1 369 ? 22.377 -17.560 -29.904 1.00 28.33 369 ALA C CA 1
ATOM 9684 C C . ALA C 1 369 ? 22.973 -18.961 -29.786 1.00 30.70 369 ALA C C 1
ATOM 9685 O O . ALA C 1 369 ? 22.654 -19.693 -28.839 1.00 30.19 369 ALA C O 1
ATOM 9687 N N . ASP C 1 370 ? 23.819 -19.359 -30.744 1.00 29.00 370 ASP C N 1
ATOM 9688 C CA . ASP C 1 370 ? 24.411 -20.702 -30.703 1.00 31.89 370 ASP C CA 1
ATOM 9689 C C . ASP C 1 370 ? 25.499 -20.799 -29.633 1.00 29.01 370 ASP C C 1
ATOM 9690 O O . ASP C 1 370 ? 25.579 -21.804 -28.918 1.00 27.36 370 ASP C O 1
ATOM 9695 N N . ILE C 1 371 ? 26.352 -19.775 -29.513 1.00 25.17 371 ILE C N 1
ATOM 9696 C CA . ILE C 1 371 ? 27.386 -19.795 -28.474 1.00 26.24 371 ILE C CA 1
ATOM 9697 C C . ILE C 1 371 ? 26.773 -19.954 -27.097 1.00 27.62 371 ILE C C 1
ATOM 9698 O O . ILE C 1 371 ? 27.299 -20.691 -26.254 1.00 28.88 371 ILE C O 1
ATOM 9703 N N . PHE C 1 372 ? 25.687 -19.229 -26.818 1.00 26.37 372 PHE C N 1
ATOM 9704 C CA . PHE C 1 372 ? 25.125 -19.221 -25.475 1.00 27.78 372 PHE C CA 1
ATOM 9705 C C . PHE C 1 372 ? 23.947 -20.175 -25.315 1.00 28.23 372 PHE C C 1
ATOM 9706 O O . PHE C 1 372 ? 23.285 -20.152 -24.275 1.00 31.75 372 PHE C O 1
ATOM 9714 N N . GLY C 1 373 ? 23.678 -21.009 -26.313 1.00 28.49 373 GLY C N 1
ATOM 9715 C CA . GLY C 1 373 ? 22.651 -22.030 -26.186 1.00 28.72 373 GLY C CA 1
ATOM 9716 C C . GLY C 1 373 ? 21.222 -21.534 -26.105 1.00 31.61 373 GLY C C 1
ATOM 9717 O O . GLY C 1 373 ? 20.400 -22.163 -25.427 1.00 34.98 373 GLY C O 1
ATOM 9718 N N . LEU C 1 374 ? 20.895 -20.424 -26.773 1.00 30.81 374 LEU C N 1
ATOM 9719 C CA . LEU C 1 374 ? 19.513 -19.923 -26.822 1.00 34.13 374 LEU C CA 1
ATOM 9720 C C . LEU C 1 374 ? 18.796 -20.623 -27.974 1.00 31.70 374 LEU C C 1
ATOM 9721 O O . LEU C 1 374 ? 18.790 -20.154 -29.114 1.00 26.25 374 LEU C O 1
ATOM 9726 N N . GLN C 1 375 ? 18.160 -21.754 -27.662 1.00 32.42 375 GLN C N 1
ATOM 9727 C CA . GLN C 1 375 ? 17.631 -22.637 -28.704 1.00 34.42 375 GLN C CA 1
ATOM 9728 C C . GLN C 1 375 ? 16.525 -21.982 -29.531 1.00 31.78 375 GLN C C 1
ATOM 9729 O O . GLN C 1 375 ? 16.363 -22.303 -30.715 1.00 29.98 375 GLN C O 1
ATOM 9735 N N . GLN C 1 376 ? 15.742 -21.087 -28.938 1.00 26.37 376 GLN C N 1
ATOM 9736 C CA . GLN C 1 376 ? 14.639 -20.468 -29.653 1.00 30.09 376 GLN C CA 1
ATOM 9737 C C . GLN C 1 376 ? 15.030 -19.210 -30.428 1.00 28.77 376 GLN C C 1
ATOM 9738 O O . GLN C 1 376 ? 14.165 -18.625 -31.086 1.00 27.35 376 GLN C O 1
ATOM 9744 N N . LYS C 1 377 ? 16.287 -18.760 -30.367 1.00 29.18 377 LYS C N 1
ATOM 9745 C CA . LYS C 1 377 ? 16.635 -17.426 -30.847 1.00 27.82 377 LYS C CA 1
ATOM 9746 C C . LYS C 1 377 ? 17.651 -17.468 -31.979 1.00 23.70 377 LYS C C 1
ATOM 9747 O O . LYS C 1 377 ? 18.312 -18.476 -32.215 1.00 30.02 377 LYS C O 1
ATOM 9753 N N . GLY C 1 378 ? 17.768 -16.342 -32.684 1.00 27.08 378 GLY C N 1
ATOM 9754 C CA . GLY C 1 378 ? 18.898 -16.080 -33.550 1.00 26.23 378 GLY C CA 1
ATOM 9755 C C . GLY C 1 378 ? 18.715 -16.377 -35.026 1.00 25.16 378 GLY C C 1
ATOM 9756 O O . GLY C 1 378 ? 19.586 -15.998 -35.815 1.00 28.68 378 GLY C O 1
ATOM 9757 N N . ARG C 1 379 ? 17.635 -17.049 -35.431 1.00 28.23 379 ARG C N 1
ATOM 9758 C CA . ARG C 1 379 ? 17.530 -17.507 -36.811 1.00 26.42 379 ARG C CA 1
ATOM 9759 C C . ARG C 1 379 ? 16.073 -17.636 -37.237 1.00 28.82 379 ARG C C 1
ATOM 9760 O O . ARG C 1 379 ? 15.215 -18.065 -36.456 1.00 28.70 379 ARG C O 1
ATOM 9768 N N . ILE C 1 380 ? 15.816 -17.304 -38.500 1.00 28.91 380 ILE C N 1
ATOM 9769 C CA . ILE C 1 380 ? 14.478 -17.388 -39.077 1.00 27.44 380 ILE C CA 1
ATOM 9770 C C . ILE C 1 380 ? 14.333 -18.803 -39.620 1.00 28.09 380 ILE C C 1
ATOM 9771 O O . ILE C 1 380 ? 14.779 -19.110 -40.722 1.00 30.85 380 ILE C O 1
ATOM 9776 N N . ALA C 1 381 ? 13.740 -19.680 -38.818 1.00 28.48 381 ALA C N 1
ATOM 9777 C CA . ALA C 1 381 ? 13.688 -21.095 -39.147 1.00 31.10 381 ALA C CA 1
ATOM 9778 C C . ALA C 1 381 ? 12.485 -21.703 -38.448 1.00 29.75 381 ALA C C 1
ATOM 9779 O O . ALA C 1 381 ? 12.072 -21.205 -37.396 1.00 28.30 381 ALA C O 1
ATOM 9781 N N . PRO C 1 382 ? 11.902 -22.768 -39.001 1.00 34.95 382 PRO C N 1
ATOM 9782 C CA . PRO C 1 382 ? 10.660 -23.303 -38.427 1.00 33.28 382 PRO C CA 1
ATOM 9783 C C . PRO C 1 382 ? 10.853 -23.684 -36.971 1.00 35.03 382 PRO C C 1
ATOM 9784 O O . PRO C 1 382 ? 11.883 -24.244 -36.586 1.00 32.49 382 PRO C O 1
ATOM 9788 N N . GLY C 1 383 ? 9.856 -23.344 -36.153 1.00 31.15 383 GLY C N 1
ATOM 9789 C CA . GLY C 1 383 ? 9.852 -23.716 -34.751 1.00 28.90 383 GLY C CA 1
ATOM 9790 C C . GLY C 1 383 ? 10.618 -22.786 -33.836 1.00 32.16 383 GLY C C 1
ATOM 9791 O O . GLY C 1 383 ? 10.539 -22.949 -32.608 1.00 31.84 383 GLY C O 1
ATOM 9792 N N . LYS C 1 384 ? 11.358 -21.829 -34.384 1.00 26.34 384 LYS C N 1
ATOM 9793 C CA . LYS C 1 384 ? 12.037 -20.827 -33.581 1.00 28.92 384 LYS C CA 1
ATOM 9794 C C . LYS C 1 384 ? 11.063 -19.714 -33.195 1.00 32.73 384 LYS C C 1
ATOM 9795 O O . LYS C 1 384 ? 9.982 -19.575 -33.777 1.00 28.13 384 LYS C O 1
ATOM 9801 N N . ASP C 1 385 ? 11.456 -18.917 -32.198 1.00 29.39 385 ASP C N 1
ATOM 9802 C CA . ASP C 1 385 ? 10.649 -17.760 -31.831 1.00 32.64 385 ASP C CA 1
ATOM 9803 C C . ASP C 1 385 ? 10.557 -16.802 -33.011 1.00 28.26 385 ASP C C 1
ATOM 9804 O O . ASP C 1 385 ? 11.524 -16.614 -33.755 1.00 29.46 385 ASP C O 1
ATOM 9809 N N . ALA C 1 386 ? 9.369 -16.219 -33.201 1.00 27.20 386 ALA C N 1
ATOM 9810 C CA . ALA C 1 386 ? 9.131 -15.238 -34.259 1.00 28.36 386 ALA C CA 1
ATOM 9811 C C . ALA C 1 386 ? 9.650 -13.864 -33.822 1.00 31.88 386 ALA C C 1
ATOM 9812 O O . ALA C 1 386 ? 8.902 -12.942 -33.487 1.00 31.91 386 ALA C O 1
ATOM 9814 N N . ASP C 1 387 ? 10.978 -13.740 -33.824 1.00 30.86 387 ASP C N 1
ATOM 9815 C CA . ASP C 1 387 ? 11.663 -12.494 -33.489 1.00 30.14 387 ASP C CA 1
ATOM 9816 C C . ASP C 1 387 ? 12.296 -11.957 -34.763 1.00 30.04 387 ASP C C 1
ATOM 9817 O O . ASP C 1 387 ? 13.216 -12.582 -35.309 1.00 33.43 387 ASP C O 1
ATOM 9822 N N . PHE C 1 388 ? 11.821 -10.801 -35.232 1.00 31.28 388 PHE C N 1
ATOM 9823 C CA . PHE C 1 388 ? 12.358 -10.193 -36.444 1.00 31.55 388 PHE C CA 1
ATOM 9824 C C . PHE C 1 388 ? 12.578 -8.701 -36.233 1.00 30.44 388 PHE C C 1
ATOM 9825 O O . PHE C 1 388 ? 11.955 -8.078 -35.370 1.00 30.70 388 PHE C O 1
ATOM 9833 N N . VAL C 1 389 ? 13.459 -8.127 -37.061 1.00 29.18 389 VAL C N 1
ATOM 9834 C CA . VAL C 1 389 ? 13.525 -6.687 -37.283 1.00 27.84 389 VAL C CA 1
ATOM 9835 C C . VAL C 1 389 ? 13.444 -6.429 -38.786 1.00 28.61 389 VAL C C 1
ATOM 9836 O O . VAL C 1 389 ? 14.090 -7.121 -39.583 1.00 28.98 389 VAL C O 1
ATOM 9840 N N . PHE C 1 390 ? 12.623 -5.463 -39.172 1.00 28.87 390 PHE C N 1
ATOM 9841 C CA . PHE C 1 390 ? 12.512 -5.021 -40.559 1.00 29.32 390 PHE C CA 1
ATOM 9842 C C . PHE C 1 390 ? 13.484 -3.871 -40.758 1.00 29.82 390 PHE C C 1
ATOM 9843 O O . PHE C 1 390 ? 13.418 -2.876 -40.034 1.00 31.45 390 PHE C O 1
ATOM 9851 N N . ILE C 1 391 ? 14.380 -3.997 -41.728 1.00 27.06 391 ILE C N 1
ATOM 9852 C CA . ILE C 1 391 ? 15.350 -2.955 -42.035 1.00 29.96 391 ILE C CA 1
ATOM 9853 C C . ILE C 1 391 ? 15.017 -2.378 -43.406 1.00 36.61 391 ILE C C 1
ATOM 9854 O O . ILE C 1 391 ? 14.780 -3.125 -44.364 1.00 33.05 391 ILE C O 1
ATOM 9859 N N . GLN C 1 392 ? 14.977 -1.052 -43.492 1.00 34.12 392 GLN C N 1
ATOM 9860 C CA . GLN C 1 392 ? 14.775 -0.374 -44.764 1.00 36.25 392 GLN C CA 1
ATOM 9861 C C . GLN C 1 392 ? 16.124 0.106 -45.267 1.00 35.04 392 GLN C C 1
ATOM 9862 O O . GLN C 1 392 ? 16.739 0.967 -44.622 1.00 35.83 392 GLN C O 1
ATOM 9868 N N . PRO C 1 393 ? 16.645 -0.434 -46.359 1.00 34.20 393 PRO C N 1
ATOM 9869 C CA . PRO C 1 393 ? 17.965 -0.019 -46.836 1.00 33.49 393 PRO C CA 1
ATOM 9870 C C . PRO C 1 393 ? 17.876 1.281 -47.617 1.00 37.67 393 PRO C C 1
ATOM 9871 O O . PRO C 1 393 ? 16.796 1.762 -47.955 1.00 36.60 393 PRO C O 1
ATOM 9875 N N . ASN C 1 394 ? 19.048 1.849 -47.890 1.00 37.88 394 ASN C N 1
ATOM 9876 C CA . ASN C 1 394 ? 19.166 3.079 -48.670 1.00 43.41 394 ASN C CA 1
ATOM 9877 C C . ASN C 1 394 ? 18.103 4.086 -48.245 1.00 39.60 394 ASN C C 1
ATOM 9878 O O . ASN C 1 394 ? 17.407 4.691 -49.061 1.00 41.97 394 ASN C O 1
ATOM 9883 N N . SER C 1 395 ? 17.964 4.234 -46.931 1.00 37.55 395 SER C N 1
ATOM 9884 C CA . SER C 1 395 ? 17.005 5.153 -46.324 1.00 37.10 395 SER C CA 1
ATOM 9885 C C . SER C 1 395 ? 17.721 5.784 -45.135 1.00 41.52 395 SER C C 1
ATOM 9886 O O . SER C 1 395 ? 17.896 5.142 -44.095 1.00 36.57 395 SER C O 1
ATOM 9889 N N . SER C 1 396 ? 18.154 7.028 -45.292 1.00 38.69 396 SER C N 1
ATOM 9890 C CA . SER C 1 396 ? 19.074 7.619 -44.335 1.00 38.38 396 SER C CA 1
ATOM 9891 C C . SER C 1 396 ? 18.351 8.556 -43.369 1.00 40.64 396 SER C C 1
ATOM 9892 O O . SER C 1 396 ? 17.191 8.941 -43.559 1.00 39.01 396 SER C O 1
ATOM 9895 N N . TYR C 1 397 ? 19.062 8.906 -42.302 1.00 39.80 397 TYR C N 1
ATOM 9896 C CA . TYR C 1 397 ? 18.566 9.839 -41.307 1.00 37.53 397 TYR C CA 1
ATOM 9897 C C . TYR C 1 397 ? 19.744 10.298 -40.460 1.00 39.26 397 TYR C C 1
ATOM 9898 O O . TYR C 1 397 ? 20.815 9.674 -40.454 1.00 37.57 397 TYR C O 1
ATOM 9907 N N . VAL C 1 398 ? 19.540 11.418 -39.775 1.00 37.11 398 VAL C N 1
ATOM 9908 C CA . VAL C 1 398 ? 20.530 11.994 -38.874 1.00 37.69 398 VAL C CA 1
ATOM 9909 C C . VAL C 1 398 ? 20.032 11.772 -37.450 1.00 36.29 398 VAL C C 1
ATOM 9910 O O . VAL C 1 398 ? 18.912 12.165 -37.096 1.00 37.15 398 VAL C O 1
ATOM 9914 N N . LEU C 1 399 ? 20.856 11.126 -36.639 1.00 35.32 399 LEU C N 1
ATOM 9915 C CA . LEU C 1 399 ? 20.450 10.778 -35.286 1.00 35.70 399 LEU C CA 1
ATOM 9916 C C . LEU C 1 399 ? 20.465 12.010 -34.389 1.00 30.94 399 LEU C C 1
ATOM 9917 O O . LEU C 1 399 ? 21.447 12.756 -34.365 1.00 34.58 399 LEU C O 1
ATOM 9922 N N . THR C 1 400 ? 19.394 12.207 -33.629 1.00 32.91 400 THR C N 1
ATOM 9923 C CA . THR C 1 400 ? 19.326 13.313 -32.684 1.00 38.65 400 THR C CA 1
ATOM 9924 C C . THR C 1 400 ? 19.236 12.780 -31.260 1.00 37.24 400 THR C C 1
ATOM 9925 O O . THR C 1 400 ? 18.932 11.606 -31.031 1.00 38.15 400 THR C O 1
ATOM 9929 N N . ASN C 1 401 ? 19.502 13.662 -30.294 1.00 39.38 401 ASN C N 1
ATOM 9930 C CA . ASN C 1 401 ? 19.304 13.274 -28.904 1.00 34.57 401 ASN C CA 1
ATOM 9931 C C . ASN C 1 401 ? 17.866 12.864 -28.659 1.00 36.76 401 ASN C C 1
ATOM 9932 O O . ASN C 1 401 ? 17.611 11.959 -27.862 1.00 38.44 401 ASN C O 1
ATOM 9937 N N . ASP C 1 402 ? 16.917 13.507 -29.344 1.00 32.53 402 ASP C N 1
ATOM 9938 C CA . ASP C 1 402 ? 15.506 13.210 -29.150 1.00 37.22 402 ASP C CA 1
ATOM 9939 C C . ASP C 1 402 ? 15.120 11.829 -29.688 1.00 37.65 402 ASP C C 1
ATOM 9940 O O . ASP C 1 402 ? 14.143 11.243 -29.206 1.00 40.69 402 ASP C O 1
ATOM 9945 N N . ASP C 1 403 ? 15.874 11.283 -30.653 1.00 34.82 403 ASP C N 1
ATOM 9946 C CA . ASP C 1 403 ? 15.610 9.929 -31.147 1.00 37.92 403 ASP C CA 1
ATOM 9947 C C . ASP C 1 403 ? 15.885 8.855 -30.094 1.00 34.97 403 ASP C C 1
ATOM 9948 O O . ASP C 1 403 ? 15.277 7.780 -30.136 1.00 34.49 403 ASP C O 1
ATOM 9953 N N . LEU C 1 404 ? 16.832 9.106 -29.193 1.00 32.49 404 LEU C N 1
ATOM 9954 C CA . LEU C 1 404 ? 17.320 8.083 -28.277 1.00 32.70 404 LEU C CA 1
ATOM 9955 C C . LEU C 1 404 ? 16.285 7.755 -27.212 1.00 33.63 404 LEU C C 1
ATOM 9956 O O . LEU C 1 404 ? 15.693 8.656 -26.608 1.00 33.64 404 LEU C O 1
ATOM 9961 N N . GLU C 1 405 ? 16.089 6.461 -26.951 1.00 32.37 405 GLU C N 1
ATOM 9962 C CA . GLU C 1 405 ? 15.214 6.035 -25.867 1.00 31.12 405 GLU C CA 1
ATOM 9963 C C . GLU C 1 405 ? 15.955 5.790 -24.551 1.00 29.21 405 GLU C C 1
ATOM 9964 O O . GLU C 1 405 ? 15.318 5.383 -23.575 1.00 31.93 405 GLU C O 1
ATOM 9970 N N . TYR C 1 406 ? 17.267 6.001 -24.500 1.00 26.72 406 TYR C N 1
ATOM 9971 C CA . TYR C 1 406 ? 17.999 5.731 -23.263 1.00 30.14 406 TYR C CA 1
ATOM 9972 C C . TYR C 1 406 ? 17.482 6.611 -22.126 1.00 32.07 406 TYR C C 1
ATOM 9973 O O . TYR C 1 406 ? 16.841 7.644 -22.347 1.00 30.00 406 TYR C O 1
ATOM 9982 N N . ARG C 1 407 ? 17.799 6.212 -20.887 1.00 31.21 407 ARG C N 1
ATOM 9983 C CA . ARG C 1 407 ? 17.540 7.100 -19.762 1.00 29.17 407 ARG C CA 1
ATOM 9984 C C . ARG C 1 407 ? 18.245 8.432 -19.980 1.00 27.70 407 ARG C C 1
ATOM 9985 O O . ARG C 1 407 ? 17.625 9.500 -19.920 1.00 29.60 407 ARG C O 1
ATOM 9993 N N . HIS C 1 408 ? 19.529 8.387 -20.306 1.00 28.11 408 HIS C N 1
ATOM 9994 C CA . HIS C 1 408 ? 20.296 9.591 -20.622 1.00 29.75 408 HIS C CA 1
ATOM 9995 C C . HIS C 1 408 ? 20.475 9.679 -22.140 1.00 32.68 408 HIS C C 1
ATOM 9996 O O . HIS C 1 408 ? 21.148 8.836 -22.752 1.00 29.49 408 HIS C O 1
ATOM 10003 N N . LYS C 1 409 ? 19.860 10.702 -22.745 1.00 29.76 409 LYS C N 1
ATOM 10004 C CA . LYS C 1 409 ? 19.765 10.824 -24.202 1.00 31.35 409 LYS C CA 1
ATOM 10005 C C . LYS C 1 409 ? 21.040 11.445 -24.779 1.00 33.79 409 LYS C C 1
ATOM 10006 O O . LYS C 1 409 ? 21.050 12.538 -25.353 1.00 34.16 409 LYS C O 1
ATOM 10012 N N . VAL C 1 410 ? 22.132 10.686 -24.662 1.00 29.28 410 VAL C N 1
ATOM 10013 C CA . VAL C 1 410 ? 23.428 11.063 -25.214 1.00 27.99 410 VAL C CA 1
ATOM 10014 C C . VAL C 1 410 ? 24.038 9.839 -25.892 1.00 33.43 410 VAL C C 1
ATOM 10015 O O . VAL C 1 410 ? 23.727 8.693 -25.550 1.00 31.16 410 VAL C O 1
ATOM 10019 N N . SER C 1 411 ? 24.899 10.087 -26.871 1.00 31.06 411 SER C N 1
ATOM 10020 C CA . SER C 1 411 ? 25.528 8.990 -27.591 1.00 31.01 411 SER C CA 1
ATOM 10021 C C . SER C 1 411 ? 26.576 9.561 -28.527 1.00 31.38 411 SER C C 1
ATOM 10022 O O . SER C 1 411 ? 26.362 10.630 -29.109 1.00 28.05 411 SER C O 1
ATOM 10025 N N . PRO C 1 412 ? 27.709 8.879 -28.718 1.00 32.16 412 PRO C N 1
ATOM 10026 C CA . PRO C 1 412 ? 28.721 9.411 -29.640 1.00 32.88 412 PRO C CA 1
ATOM 10027 C C . PRO C 1 412 ? 28.275 9.369 -31.091 1.00 32.25 412 PRO C C 1
ATOM 10028 O O . PRO C 1 412 ? 28.931 9.985 -31.931 1.00 31.45 412 PRO C O 1
ATOM 10032 N N . TYR C 1 413 ? 27.151 8.723 -31.396 1.00 32.78 413 TYR C N 1
ATOM 10033 C CA . TYR C 1 413 ? 26.608 8.676 -32.748 1.00 33.69 413 TYR C CA 1
ATOM 10034 C C . TYR C 1 413 ? 25.645 9.822 -33.062 1.00 34.90 413 TYR C C 1
ATOM 10035 O O . TYR C 1 413 ? 25.205 9.934 -34.212 1.00 36.85 413 TYR C O 1
ATOM 10044 N N . VAL C 1 414 ? 25.291 10.659 -32.080 1.00 32.88 414 VAL C N 1
ATOM 10045 C CA . VAL C 1 414 ? 24.361 11.751 -32.345 1.00 36.62 414 VAL C CA 1
ATOM 10046 C C . VAL C 1 414 ? 24.935 12.650 -33.431 1.00 36.98 414 VAL C C 1
ATOM 10047 O O . VAL C 1 414 ? 26.148 12.913 -33.477 1.00 33.00 414 VAL C O 1
ATOM 10051 N N . GLY C 1 415 ? 24.062 13.101 -34.336 1.00 32.39 415 GLY C N 1
ATOM 10052 C CA . GLY C 1 415 ? 24.479 13.917 -35.459 1.00 34.61 415 GLY C CA 1
ATOM 10053 C C . GLY C 1 415 ? 25.148 13.171 -36.596 1.00 41.94 415 GLY C C 1
ATOM 10054 O O . GLY C 1 415 ? 25.561 13.812 -37.573 1.00 42.51 415 GLY C O 1
ATOM 10055 N N . ARG C 1 416 ? 25.281 11.847 -36.508 1.00 32.69 416 ARG C N 1
ATOM 10056 C CA . ARG C 1 416 ? 25.857 11.068 -37.592 1.00 33.47 416 ARG C CA 1
ATOM 10057 C C . ARG C 1 416 ? 24.785 10.698 -38.623 1.00 39.42 416 ARG C C 1
ATOM 10058 O O . ARG C 1 416 ? 23.604 10.513 -38.291 1.00 40.02 416 ARG C O 1
ATOM 10066 N N . THR C 1 417 ? 25.210 10.599 -39.886 1.00 37.31 417 THR C N 1
ATOM 10067 C CA . THR C 1 417 ? 24.358 10.095 -40.958 1.00 38.52 417 THR C CA 1
ATOM 10068 C C . THR C 1 417 ? 24.381 8.571 -40.964 1.00 36.34 417 THR C C 1
ATOM 10069 O O . THR C 1 417 ? 25.454 7.960 -40.971 1.00 36.30 417 THR C O 1
ATOM 10073 N N . ILE C 1 418 ? 23.197 7.959 -40.975 1.00 37.50 418 ILE C N 1
ATOM 10074 C CA . ILE C 1 418 ? 23.057 6.508 -40.952 1.00 34.58 418 ILE C CA 1
ATOM 10075 C C . ILE C 1 418 ? 22.140 6.107 -42.097 1.00 36.80 418 ILE C C 1
ATOM 10076 O O . ILE C 1 418 ? 20.979 6.534 -42.147 1.00 34.31 418 ILE C O 1
ATOM 10081 N N . GLY C 1 419 ? 22.654 5.278 -43.004 1.00 37.58 419 GLY C N 1
ATOM 10082 C CA . GLY C 1 419 ? 22.036 5.012 -44.285 1.00 34.37 419 GLY C CA 1
ATOM 10083 C C . GLY C 1 419 ? 20.996 3.910 -44.348 1.00 38.00 419 GLY C C 1
ATOM 10084 O O . GLY C 1 419 ? 20.591 3.545 -45.460 1.00 35.64 419 GLY C O 1
ATOM 10085 N N . ALA C 1 420 ? 20.549 3.371 -43.211 1.00 33.33 420 ALA C N 1
ATOM 10086 C CA . ALA C 1 420 ? 19.399 2.464 -43.164 1.00 35.25 420 ALA C CA 1
ATOM 10087 C C . ALA C 1 420 ? 18.603 2.721 -41.887 1.00 37.65 420 ALA C C 1
ATOM 10088 O O . ALA C 1 420 ? 19.095 3.356 -40.946 1.00 35.85 420 ALA C O 1
ATOM 10090 N N . ARG C 1 421 ? 17.359 2.220 -41.846 1.00 31.60 421 ARG C N 1
ATOM 10091 C CA . ARG C 1 421 ? 16.473 2.479 -40.714 1.00 37.48 421 ARG C CA 1
ATOM 10092 C C . ARG C 1 421 ? 15.779 1.213 -40.229 1.00 36.54 421 ARG C C 1
ATOM 10093 O O . ARG C 1 421 ? 15.300 0.409 -41.035 1.00 31.79 421 ARG C O 1
ATOM 10101 N N . ILE C 1 422 ? 15.677 1.082 -38.906 1.00 28.05 422 ILE C N 1
ATOM 10102 C CA . ILE C 1 422 ? 14.804 0.087 -38.294 1.00 28.05 422 ILE C CA 1
ATOM 10103 C C . ILE C 1 422 ? 13.369 0.585 -38.428 1.00 31.99 422 ILE C C 1
ATOM 10104 O O . ILE C 1 422 ? 13.038 1.682 -37.969 1.00 35.21 422 ILE C O 1
ATOM 10109 N N . THR C 1 423 ? 12.504 -0.210 -39.059 1.00 29.46 423 THR C N 1
ATOM 10110 C CA . THR C 1 423 ? 11.122 0.228 -39.175 1.00 31.62 423 THR C CA 1
ATOM 10111 C C . THR C 1 423 ? 10.160 -0.581 -38.323 1.00 35.61 423 THR C C 1
ATOM 10112 O O . THR C 1 423 ? 9.050 -0.105 -38.047 1.00 32.01 423 THR C O 1
ATOM 10116 N N . LYS C 1 424 ? 10.558 -1.770 -37.879 1.00 29.38 424 LYS C N 1
ATOM 10117 C CA . LYS C 1 424 ? 9.656 -2.594 -37.091 1.00 31.07 424 LYS C CA 1
ATOM 10118 C C . LYS C 1 424 ? 10.466 -3.642 -36.346 1.00 28.30 424 LYS C C 1
ATOM 10119 O O . LYS C 1 424 ? 11.405 -4.225 -36.899 1.00 29.74 424 LYS C O 1
ATOM 10125 N N . THR C 1 425 ? 10.094 -3.879 -35.097 1.00 31.80 425 THR C N 1
ATOM 10126 C CA . THR C 1 425 ? 10.668 -4.957 -34.310 1.00 30.56 425 THR C CA 1
ATOM 10127 C C . THR C 1 425 ? 9.538 -5.840 -33.810 1.00 31.99 425 THR C C 1
ATOM 10128 O O . THR C 1 425 ? 8.553 -5.341 -33.253 1.00 32.36 425 THR C O 1
ATOM 10132 N N . ILE C 1 426 ? 9.674 -7.145 -34.030 1.00 27.53 426 ILE C N 1
ATOM 10133 C CA . ILE C 1 426 ? 8.656 -8.130 -33.685 1.00 28.48 426 ILE C CA 1
ATOM 10134 C C . ILE C 1 426 ? 9.262 -9.127 -32.703 1.00 27.03 426 ILE C C 1
ATOM 10135 O O . ILE C 1 426 ? 10.336 -9.678 -32.965 1.00 30.08 426 ILE C O 1
ATOM 10140 N N . LEU C 1 427 ? 8.566 -9.377 -31.594 1.00 29.49 427 LEU C N 1
ATOM 10141 C CA . LEU C 1 427 ? 9.042 -10.279 -30.550 1.00 29.88 427 LEU C CA 1
ATOM 10142 C C . LEU C 1 427 ? 7.978 -11.330 -30.293 1.00 30.87 427 LEU C C 1
ATOM 10143 O O . LEU C 1 427 ? 6.861 -10.994 -29.881 1.00 25.91 427 LEU C O 1
ATOM 10148 N N . ARG C 1 428 ? 8.337 -12.595 -30.512 1.00 25.11 428 ARG C N 1
ATOM 10149 C CA . ARG C 1 428 ? 7.411 -13.715 -30.377 1.00 23.01 428 ARG C CA 1
ATOM 10150 C C . ARG C 1 428 ? 6.056 -13.365 -30.984 1.00 28.00 428 ARG C C 1
ATOM 10151 O O . ARG C 1 428 ? 4.992 -13.587 -30.400 1.00 29.10 428 ARG C O 1
ATOM 10159 N N . GLY C 1 429 ? 6.108 -12.799 -32.186 1.00 27.04 429 GLY C N 1
ATOM 10160 C CA . GLY C 1 429 ? 4.926 -12.649 -33.010 1.00 27.94 429 GLY C CA 1
ATOM 10161 C C . GLY C 1 429 ? 4.153 -11.365 -32.819 1.00 36.66 429 GLY C C 1
ATOM 10162 O O . GLY C 1 429 ? 3.126 -11.188 -33.485 1.00 37.05 429 GLY C O 1
ATOM 10163 N N . ASP C 1 430 ? 4.600 -10.472 -31.930 1.00 29.12 430 ASP C N 1
ATOM 10164 C CA . ASP C 1 430 ? 3.933 -9.199 -31.689 1.00 36.87 430 ASP C CA 1
ATOM 10165 C C . ASP C 1 430 ? 4.885 -8.056 -31.997 1.00 30.29 430 ASP C C 1
ATOM 10166 O O . ASP C 1 430 ? 6.052 -8.081 -31.589 1.00 32.48 430 ASP C O 1
ATOM 10171 N N . VAL C 1 431 ? 4.375 -7.053 -32.708 1.00 28.92 431 VAL C N 1
ATOM 10172 C CA . VAL C 1 431 ? 5.116 -5.822 -32.959 1.00 34.81 431 VAL C CA 1
ATOM 10173 C C . VAL C 1 431 ? 5.323 -5.116 -31.616 1.00 35.05 431 VAL C C 1
ATOM 10174 O O . VAL C 1 431 ? 4.359 -4.699 -30.970 1.00 35.19 431 VAL C O 1
ATOM 10178 N N . ILE C 1 432 ? 6.578 -4.982 -31.191 1.00 32.85 432 ILE C N 1
ATOM 10179 C CA . ILE C 1 432 ? 6.883 -4.276 -29.952 1.00 30.22 432 ILE C CA 1
ATOM 10180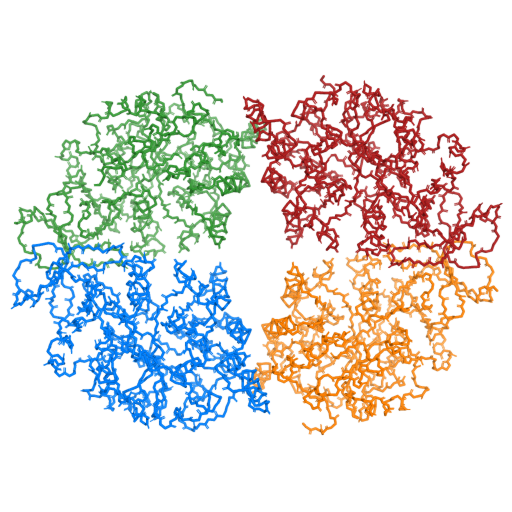 C C . ILE C 1 432 ? 7.454 -2.890 -30.215 1.00 33.76 432 ILE C C 1
ATOM 10181 O O . ILE C 1 432 ? 7.340 -2.016 -29.345 1.00 36.70 432 ILE C O 1
ATOM 10186 N N . TYR C 1 433 ? 8.065 -2.661 -31.378 1.00 32.55 433 TYR C N 1
ATOM 10187 C CA . TYR C 1 433 ? 8.439 -1.320 -31.800 1.00 29.75 433 TYR C CA 1
ATOM 10188 C C . TYR C 1 433 ? 8.036 -1.135 -33.253 1.00 34.95 433 TYR C C 1
ATOM 10189 O O . TYR C 1 433 ? 8.151 -2.064 -34.064 1.00 31.24 433 TYR C O 1
ATOM 10198 N N . ASP C 1 434 ? 7.584 0.077 -33.583 1.00 32.25 434 ASP C N 1
ATOM 10199 C CA . ASP C 1 434 ? 7.232 0.430 -34.954 1.00 34.26 434 ASP C CA 1
ATOM 10200 C C . ASP C 1 434 ? 7.576 1.887 -35.209 1.00 36.73 434 ASP C C 1
ATOM 10201 O O . ASP C 1 434 ? 7.141 2.774 -34.467 1.00 36.95 434 ASP C O 1
ATOM 10206 N N . ILE C 1 435 ? 8.352 2.128 -36.265 1.00 36.67 435 ILE C N 1
ATOM 10207 C CA . ILE C 1 435 ? 8.727 3.491 -36.621 1.00 39.88 435 ILE C CA 1
ATOM 10208 C C . ILE C 1 435 ? 7.511 4.352 -36.911 1.00 41.26 435 ILE C C 1
ATOM 10209 O O . ILE C 1 435 ? 7.618 5.579 -36.928 1.00 36.20 435 ILE C O 1
ATOM 10214 N N . GLU C 1 436 ? 6.351 3.738 -37.147 1.00 38.77 436 GLU C N 1
ATOM 10215 C CA . GLU C 1 436 ? 5.140 4.490 -37.439 1.00 43.64 436 GLU C CA 1
ATOM 10216 C C . GLU C 1 436 ? 4.205 4.624 -36.243 1.00 42.67 436 GLU C C 1
ATOM 10217 O O . GLU C 1 436 ? 3.295 5.457 -36.281 1.00 45.19 436 GLU C O 1
ATOM 10223 N N . GLN C 1 437 ? 4.411 3.857 -35.176 1.00 38.55 437 GLN C N 1
ATOM 10224 C CA . GLN C 1 437 ? 3.522 3.949 -34.031 1.00 40.80 437 GLN C CA 1
ATOM 10225 C C . GLN C 1 437 ? 4.224 3.940 -32.678 1.00 44.91 437 GLN C C 1
ATOM 10226 O O . GLN C 1 437 ? 3.530 3.953 -31.657 1.00 43.78 437 GLN C O 1
ATOM 10232 N N . GLY C 1 438 ? 5.554 3.923 -32.626 1.00 42.70 438 GLY C N 1
ATOM 10233 C CA . GLY C 1 438 ? 6.217 3.807 -31.335 1.00 39.18 438 GLY C CA 1
ATOM 10234 C C . GLY C 1 438 ? 6.097 2.390 -30.798 1.00 40.39 438 GLY C C 1
ATOM 10235 O O . GLY C 1 438 ? 6.330 1.405 -31.514 1.00 39.05 438 GLY C O 1
ATOM 10236 N N . PHE C 1 439 ? 5.715 2.282 -29.525 1.00 35.60 439 PHE C N 1
ATOM 10237 C CA . PHE C 1 439 ? 5.709 1.028 -28.779 1.00 36.59 439 PHE C CA 1
ATOM 10238 C C . PHE C 1 439 ? 4.268 0.636 -28.486 1.00 37.28 439 PHE C C 1
ATOM 10239 O O . PHE C 1 439 ? 3.715 1.025 -27.449 1.00 40.65 439 PHE C O 1
ATOM 10247 N N . PRO C 1 440 ? 3.622 -0.148 -29.351 1.00 37.02 440 PRO C N 1
ATOM 10248 C CA . PRO C 1 440 ? 2.162 -0.297 -29.297 1.00 40.10 440 PRO C CA 1
ATOM 10249 C C . PRO C 1 440 ? 1.624 -1.380 -28.373 1.00 42.63 440 PRO C C 1
ATOM 10250 O O . PRO C 1 440 ? 0.407 -1.582 -28.364 1.00 48.01 440 PRO C O 1
ATOM 10254 N N . VAL C 1 441 ? 2.455 -2.082 -27.602 1.00 42.03 441 VAL C N 1
ATOM 10255 C CA . VAL C 1 441 ? 1.965 -3.047 -26.624 1.00 38.99 441 VAL C CA 1
ATOM 10256 C C . VAL C 1 441 ? 2.709 -2.840 -25.314 1.00 38.64 441 VAL C C 1
ATOM 10257 O O . VAL C 1 441 ? 3.868 -2.415 -25.294 1.00 38.79 441 VAL C O 1
ATOM 10261 N N . ALA C 1 442 ? 2.043 -3.165 -24.214 1.00 42.03 442 ALA C N 1
ATOM 10262 C CA . ALA C 1 442 ? 2.691 -3.154 -22.912 1.00 36.56 442 ALA C CA 1
ATOM 10263 C C . ALA C 1 442 ? 3.902 -4.074 -22.977 1.00 38.74 442 ALA C C 1
ATOM 10264 O O . ALA C 1 442 ? 3.913 -5.013 -23.780 1.00 38.46 442 ALA C O 1
ATOM 10266 N N . PRO C 1 443 ? 4.944 -3.833 -22.177 1.00 39.39 443 PRO C N 1
ATOM 10267 C CA . PRO C 1 443 ? 6.106 -4.738 -22.186 1.00 36.14 443 PRO C CA 1
ATOM 10268 C C . PRO C 1 443 ? 5.742 -6.213 -22.054 1.00 35.40 443 PRO C C 1
ATOM 10269 O O . PRO C 1 443 ? 5.077 -6.640 -21.103 1.00 36.26 443 PRO C O 1
ATOM 10273 N N . LYS C 1 444 ? 6.193 -7.008 -23.021 1.00 33.86 444 LYS C N 1
ATOM 10274 C CA . LYS C 1 444 ? 5.900 -8.433 -23.047 1.00 31.79 444 LYS C CA 1
ATOM 10275 C C . LYS C 1 444 ? 7.158 -9.290 -22.971 1.00 29.75 444 LYS C C 1
ATOM 10276 O O . LYS C 1 444 ? 7.070 -10.508 -23.158 1.00 29.99 444 LYS C O 1
ATOM 10282 N N . GLY C 1 445 ? 8.321 -8.692 -22.729 1.00 31.43 445 GLY C N 1
ATOM 10283 C CA . GLY C 1 445 ? 9.542 -9.470 -22.633 1.00 28.42 445 GLY C CA 1
ATOM 10284 C C . GLY C 1 445 ? 9.523 -10.438 -21.464 1.00 32.99 445 GLY C C 1
ATOM 10285 O O . GLY C 1 445 ? 8.819 -10.256 -20.469 1.00 28.70 445 GLY C O 1
ATOM 10286 N N . GLN C 1 446 ? 10.326 -11.494 -21.596 1.00 27.56 446 GLN C N 1
ATOM 10287 C CA . GLN C 1 446 ? 10.507 -12.492 -20.554 1.00 25.81 446 GLN C CA 1
ATOM 10288 C C . GLN C 1 446 ? 11.995 -12.779 -20.386 1.00 31.15 446 GLN C C 1
ATOM 10289 O O . GLN C 1 446 ? 12.773 -12.672 -21.339 1.00 28.47 446 GLN C O 1
ATOM 10295 N N . PHE C 1 447 ? 12.381 -13.173 -19.177 1.00 27.50 447 PHE C N 1
ATOM 10296 C CA . PHE C 1 447 ? 13.711 -13.721 -18.974 1.00 28.97 447 PHE C CA 1
ATOM 10297 C C . PHE C 1 447 ? 13.806 -15.100 -19.631 1.00 29.04 447 PHE C C 1
ATOM 10298 O O . PHE C 1 447 ? 12.824 -15.843 -19.703 1.00 32.53 447 PHE C O 1
ATOM 10306 N N . ILE C 1 448 ? 14.996 -15.435 -20.117 1.00 30.09 448 ILE C N 1
ATOM 10307 C CA . ILE C 1 448 ? 15.291 -16.751 -20.693 1.00 32.19 448 ILE C CA 1
ATOM 10308 C C . ILE C 1 448 ? 16.271 -17.461 -19.774 1.00 31.50 448 ILE C C 1
ATOM 10309 O O . ILE C 1 448 ? 17.388 -16.972 -19.555 1.00 34.25 448 ILE C O 1
ATOM 10314 N N . LEU C 1 449 ? 15.875 -18.618 -19.258 1.00 28.46 449 LEU C N 1
ATOM 10315 C CA . LEU C 1 449 ? 16.706 -19.398 -18.352 1.00 32.66 449 LEU C CA 1
ATOM 10316 C C . LEU C 1 449 ? 17.168 -20.680 -19.032 1.00 35.38 449 LEU C C 1
ATOM 10317 O O . LEU C 1 449 ? 16.399 -21.326 -19.755 1.00 33.29 449 LEU C O 1
ATOM 10322 N N . LYS C 1 450 ? 18.455 -21.001 -18.914 1.00 30.98 450 LYS C N 1
ATOM 10323 C CA . LYS C 1 450 ? 19.089 -22.099 -19.701 1.00 35.29 450 LYS C CA 1
ATOM 10324 C C . LYS C 1 450 ? 18.352 -23.438 -19.682 1.00 38.99 450 LYS C C 1
ATOM 10325 O O . LYS C 1 450 ? 18.229 -24.041 -20.743 1.00 41.37 450 LYS C O 1
ATOM 10331 N N . HIS C 1 451 ? 17.898 -23.877 -18.518 1.00 39.46 451 HIS C N 1
ATOM 10332 C CA . HIS C 1 451 ? 17.324 -25.234 -18.393 1.00 38.11 451 HIS C CA 1
ATOM 10333 C C . HIS C 1 451 ? 15.821 -25.197 -18.601 1.00 42.12 451 HIS C C 1
ATOM 10334 O O . HIS C 1 451 ? 15.180 -26.224 -18.363 1.00 50.90 451 HIS C O 1
ATOM 10341 N N . GLN C 1 452 ? 15.289 -24.071 -19.052 1.00 44.24 452 GLN C N 1
ATOM 10342 C CA . GLN C 1 452 ? 13.819 -23.940 -19.142 1.00 43.02 452 GLN C CA 1
ATOM 10343 C C . GLN C 1 452 ? 13.412 -23.496 -20.542 1.00 45.56 452 GLN C C 1
ATOM 10344 O O . GLN C 1 452 ? 12.353 -22.880 -20.665 1.00 54.15 452 GLN C O 1
ATOM 10350 N N . GLN C 1 453 ? 14.222 -23.811 -21.552 1.00 48.33 453 GLN C N 1
ATOM 10351 C CA . GLN C 1 453 ? 13.881 -23.453 -22.953 1.00 51.14 453 GLN C CA 1
ATOM 10352 C C . GLN C 1 453 ? 13.424 -24.714 -23.704 1.00 51.83 453 GLN C C 1
ATOM 10353 O O . GLN C 1 453 ? 12.211 -24.869 -23.893 1.00 53.92 453 GLN C O 1
ATOM 10359 N N . SER D 1 2 ? 109.613 -16.802 -19.831 1.00 58.12 2 SER D N 1
ATOM 10360 C CA . SER D 1 2 ? 109.384 -17.931 -18.933 1.00 54.32 2 SER D CA 1
ATOM 10361 C C . SER D 1 2 ? 107.922 -17.980 -18.473 1.00 49.13 2 SER D C 1
ATOM 10362 O O . SER D 1 2 ? 107.395 -16.989 -17.954 1.00 46.99 2 SER D O 1
ATOM 10365 N N . PHE D 1 3 ? 107.268 -19.126 -18.680 1.00 42.39 3 PHE D N 1
ATOM 10366 C CA . PHE D 1 3 ? 105.916 -19.326 -18.174 1.00 40.26 3 PHE D CA 1
ATOM 10367 C C . PHE D 1 3 ? 105.953 -19.571 -16.668 1.00 38.52 3 PHE D C 1
ATOM 10368 O O . PHE D 1 3 ? 106.888 -20.179 -16.145 1.00 43.55 3 PHE D O 1
ATOM 10376 N N . ASP D 1 4 ? 104.924 -19.081 -15.971 1.00 37.55 4 ASP D N 1
ATOM 10377 C CA . ASP D 1 4 ? 104.789 -19.368 -14.544 1.00 39.72 4 ASP D CA 1
ATOM 10378 C C . ASP D 1 4 ? 104.418 -20.825 -14.290 1.00 40.51 4 ASP D C 1
ATOM 10379 O O . ASP D 1 4 ? 104.765 -21.379 -13.239 1.00 37.34 4 ASP D O 1
ATOM 10384 N N . LEU D 1 5 ? 103.703 -21.454 -15.220 1.00 34.64 5 LEU D N 1
ATOM 10385 C CA . LEU D 1 5 ? 103.128 -22.765 -14.957 1.00 34.97 5 LEU D CA 1
ATOM 10386 C C . LEU D 1 5 ? 102.771 -23.417 -16.281 1.00 33.20 5 LEU D C 1
ATOM 10387 O O . LEU D 1 5 ? 102.347 -22.739 -17.220 1.00 34.52 5 LEU D O 1
ATOM 10392 N N . ILE D 1 6 ? 102.977 -24.722 -16.364 1.00 33.92 6 ILE D N 1
ATOM 10393 C CA . ILE D 1 6 ? 102.478 -25.514 -17.482 1.00 32.40 6 ILE D CA 1
ATOM 10394 C C . ILE D 1 6 ? 101.748 -26.717 -16.913 1.00 34.17 6 ILE D C 1
ATOM 10395 O O . ILE D 1 6 ? 102.302 -27.447 -16.084 1.00 31.11 6 ILE D O 1
ATOM 10400 N N . ILE D 1 7 ? 100.518 -26.925 -17.366 1.00 33.27 7 ILE D N 1
ATOM 10401 C CA . ILE D 1 7 ? 99.731 -28.100 -17.031 1.00 30.38 7 ILE D CA 1
ATOM 10402 C C . ILE D 1 7 ? 99.846 -29.065 -18.197 1.00 34.30 7 ILE D C 1
ATOM 10403 O O . ILE D 1 7 ? 99.433 -28.738 -19.319 1.00 30.79 7 ILE D O 1
ATOM 10408 N N . LYS D 1 8 ? 100.401 -30.254 -17.935 1.00 29.39 8 LYS D N 1
ATOM 10409 C CA . LYS D 1 8 ? 100.769 -31.211 -18.971 1.00 35.09 8 LYS D CA 1
ATOM 10410 C C . LYS D 1 8 ? 99.917 -32.471 -18.906 1.00 33.46 8 LYS D C 1
ATOM 10411 O O . LYS D 1 8 ? 99.522 -32.917 -17.828 1.00 33.53 8 LYS D O 1
ATOM 10417 N N . ASN D 1 9 ? 99.662 -33.052 -20.080 1.00 34.00 9 ASN D N 1
ATOM 10418 C CA . ASN D 1 9 ? 99.118 -34.395 -20.263 1.00 31.98 9 ASN D CA 1
ATOM 10419 C C . ASN D 1 9 ? 97.658 -34.537 -19.838 1.00 31.31 9 ASN D C 1
ATOM 10420 O O . ASN D 1 9 ? 97.142 -35.669 -19.783 1.00 31.65 9 ASN D O 1
ATOM 10425 N N . GLY D 1 10 ? 96.967 -33.442 -19.531 1.00 30.39 10 GLY D N 1
ATOM 10426 C CA . GLY D 1 10 ? 95.548 -33.541 -19.227 1.00 31.33 10 GLY D CA 1
ATOM 10427 C C . GLY D 1 10 ? 94.709 -33.637 -20.489 1.00 31.38 10 GLY D C 1
ATOM 10428 O O . GLY D 1 10 ? 95.120 -33.209 -21.567 1.00 28.46 10 GLY D O 1
ATOM 10429 N N . THR D 1 11 ? 93.518 -34.222 -20.352 1.00 27.21 11 THR D N 1
ATOM 10430 C CA . THR D 1 11 ? 92.503 -34.154 -21.409 1.00 29.66 11 THR D CA 1
ATOM 10431 C C . THR D 1 11 ? 91.817 -32.799 -21.268 1.00 26.69 11 THR D C 1
ATOM 10432 O O . THR D 1 11 ? 90.988 -32.591 -20.380 1.00 31.74 11 THR D O 1
ATOM 10436 N N . VAL D 1 12 ? 92.206 -31.852 -22.091 1.00 26.90 12 VAL D N 1
ATOM 10437 C CA . VAL D 1 12 ? 91.789 -30.467 -21.932 1.00 25.20 12 VAL D CA 1
ATOM 10438 C C . VAL D 1 12 ? 90.515 -30.238 -22.736 1.00 25.21 12 VAL D C 1
ATOM 10439 O O . VAL D 1 12 ? 90.451 -30.598 -23.917 1.00 26.04 12 VAL D O 1
ATOM 10443 N N . ILE D 1 13 ? 89.506 -29.632 -22.107 1.00 25.49 13 ILE D N 1
ATOM 10444 C CA . ILE D 1 13 ? 88.243 -29.276 -22.779 1.00 28.46 13 ILE D CA 1
ATOM 10445 C C . ILE D 1 13 ? 88.420 -27.943 -23.503 1.00 31.61 13 ILE D C 1
ATOM 10446 O O . ILE D 1 13 ? 88.352 -26.870 -22.885 1.00 26.25 13 ILE D O 1
ATOM 10451 N N . LEU D 1 14 ? 88.593 -27.996 -24.815 1.00 29.56 14 LEU D N 1
ATOM 10452 C CA . LEU D 1 14 ? 88.691 -26.785 -25.611 1.00 30.13 14 LEU D CA 1
ATOM 10453 C C . LEU D 1 14 ? 87.320 -26.410 -26.168 1.00 34.48 14 LEU D C 1
ATOM 10454 O O . LEU D 1 14 ? 86.358 -27.181 -26.102 1.00 33.51 14 LEU D O 1
ATOM 10459 N N . GLU D 1 15 ? 87.241 -25.213 -26.751 1.00 38.82 15 GLU D N 1
ATOM 10460 C CA . GLU D 1 15 ? 85.993 -24.767 -27.363 1.00 36.73 15 GLU D CA 1
ATOM 10461 C C . GLU D 1 15 ? 85.384 -25.865 -28.228 1.00 39.17 15 GLU D C 1
ATOM 10462 O O . GLU D 1 15 ? 84.194 -26.184 -28.110 1.00 39.88 15 GLU D O 1
ATOM 10468 N N . ASN D 1 16 ? 86.198 -26.468 -29.098 1.00 37.74 16 ASN D N 1
ATOM 10469 C CA . ASN D 1 16 ? 85.718 -27.331 -30.175 1.00 38.42 16 ASN D CA 1
ATOM 10470 C C . ASN D 1 16 ? 85.734 -28.812 -29.833 1.00 36.53 16 ASN D C 1
ATOM 10471 O O . ASN D 1 16 ? 84.891 -29.563 -30.337 1.00 38.31 16 ASN D O 1
ATOM 10476 N N . GLU D 1 17 ? 86.677 -29.245 -29.001 1.00 35.31 17 GLU D N 1
ATOM 10477 C CA . GLU D 1 17 ? 86.863 -30.657 -28.693 1.00 32.43 17 GLU D CA 1
ATOM 10478 C C . GLU D 1 17 ? 87.650 -30.756 -27.394 1.00 30.36 17 GLU D C 1
ATOM 10479 O O . GLU D 1 17 ? 88.189 -29.766 -26.895 1.00 33.56 17 GLU D O 1
ATOM 10485 N N . ALA D 1 18 ? 87.732 -31.968 -26.864 1.00 27.98 18 ALA D N 1
ATOM 10486 C CA . ALA D 1 18 ? 88.665 -32.274 -25.794 1.00 27.88 18 ALA D CA 1
ATOM 10487 C C . ALA D 1 18 ? 89.817 -33.067 -26.386 1.00 32.19 18 ALA D C 1
ATOM 10488 O O . ALA D 1 18 ? 89.608 -33.946 -27.238 1.00 31.56 18 ALA D O 1
ATOM 10490 N N . ARG D 1 19 ? 91.032 -32.743 -25.951 1.00 28.90 19 ARG D N 1
ATOM 10491 C CA . ARG D 1 19 ? 92.200 -33.481 -26.409 1.00 31.69 19 ARG D CA 1
ATOM 10492 C C . ARG D 1 19 ? 93.335 -33.282 -25.419 1.00 30.35 19 ARG D C 1
ATOM 10493 O O . ARG D 1 19 ? 93.338 -32.343 -24.619 1.00 26.77 19 ARG D O 1
ATOM 10501 N N . VAL D 1 20 ? 94.297 -34.198 -25.480 1.00 31.04 20 VAL D N 1
ATOM 10502 C CA . VAL D 1 20 ? 95.480 -34.122 -24.633 1.00 33.52 20 VAL D CA 1
ATOM 10503 C C . VAL D 1 20 ? 96.381 -33.025 -25.193 1.00 31.18 20 VAL D C 1
ATOM 10504 O O . VAL D 1 20 ? 96.922 -33.153 -26.293 1.00 31.69 20 VAL D O 1
ATOM 10508 N N . VAL D 1 21 ? 96.494 -31.920 -24.454 1.00 30.86 21 VAL D N 1
ATOM 10509 C CA . VAL D 1 21 ? 97.342 -30.789 -24.815 1.00 29.72 21 VAL D CA 1
ATOM 10510 C C . VAL D 1 21 ? 97.834 -30.166 -23.525 1.00 28.26 21 VAL D C 1
ATOM 10511 O O . VAL D 1 21 ? 97.201 -30.291 -22.476 1.00 30.44 21 VAL D O 1
ATOM 10515 N N . ASP D 1 22 ? 98.955 -29.461 -23.613 1.00 25.84 22 ASP D N 1
ATOM 10516 C CA . ASP D 1 22 ? 99.500 -28.756 -22.464 1.00 27.56 22 ASP D CA 1
ATOM 10517 C C . ASP D 1 22 ? 98.964 -27.337 -22.448 1.00 30.13 22 ASP D C 1
ATOM 10518 O O . ASP D 1 22 ? 98.594 -26.786 -23.485 1.00 29.20 22 ASP D O 1
ATOM 10523 N N . ILE D 1 23 ? 98.919 -26.748 -21.258 1.00 27.51 23 ILE D N 1
ATOM 10524 C CA . ILE D 1 23 ? 98.452 -25.381 -21.071 1.00 23.37 23 ILE D CA 1
ATOM 10525 C C . ILE D 1 23 ? 99.554 -24.586 -20.384 1.00 31.52 23 ILE D C 1
ATOM 10526 O O . ILE D 1 23 ? 99.958 -24.926 -19.264 1.00 31.18 23 ILE D O 1
ATOM 10531 N N . ALA D 1 24 ? 100.002 -23.512 -21.023 1.00 27.94 24 ALA D N 1
ATOM 10532 C CA . ALA D 1 24 ? 100.972 -22.601 -20.433 1.00 30.12 24 ALA D CA 1
ATOM 10533 C C . ALA D 1 24 ? 100.242 -21.422 -19.813 1.00 30.75 24 ALA D C 1
ATOM 10534 O O . ALA D 1 24 ? 99.286 -20.902 -20.392 1.00 29.50 24 ALA D O 1
ATOM 10536 N N . VAL D 1 25 ? 100.694 -21.009 -18.629 1.00 29.20 25 VAL D N 1
ATOM 10537 C CA . VAL D 1 25 ? 100.062 -19.955 -17.848 1.00 26.38 25 VAL D CA 1
ATOM 10538 C C . VAL D 1 25 ? 101.100 -18.895 -17.492 1.00 32.81 25 VAL D C 1
ATOM 10539 O O . VAL D 1 25 ? 102.236 -19.215 -17.109 1.00 32.15 25 VAL D O 1
ATOM 10543 N N . LYS D 1 26 ? 100.702 -17.633 -17.604 1.00 29.03 26 LYS D N 1
ATOM 10544 C CA . LYS D 1 26 ? 101.574 -16.526 -17.246 1.00 32.60 26 LYS D CA 1
ATOM 10545 C C . LYS D 1 26 ? 100.721 -15.385 -16.718 1.00 35.03 26 LYS D C 1
ATOM 10546 O O . LYS D 1 26 ? 99.769 -14.963 -17.379 1.00 33.21 26 LYS D O 1
ATOM 10552 N N . GLY D 1 27 ? 101.066 -14.897 -15.529 1.00 31.29 27 GLY D N 1
ATOM 10553 C CA . GLY D 1 27 ? 100.383 -13.738 -14.982 1.00 34.74 27 GLY D CA 1
ATOM 10554 C C . GLY D 1 27 ? 98.902 -13.935 -14.748 1.00 34.16 27 GLY D C 1
ATOM 10555 O O . GLY D 1 27 ? 98.121 -12.985 -14.892 1.00 34.73 27 GLY D O 1
ATOM 10556 N N . GLY D 1 28 ? 98.498 -15.146 -14.363 1.00 32.20 28 GLY D N 1
ATOM 10557 C CA . GLY D 1 28 ? 97.101 -15.439 -14.130 1.00 32.01 28 GLY D CA 1
ATOM 10558 C C . GLY D 1 28 ? 96.295 -15.738 -15.373 1.00 31.42 28 GLY D C 1
ATOM 10559 O O . GLY D 1 28 ? 95.098 -16.040 -15.254 1.00 28.78 28 GLY D O 1
ATOM 10560 N N . LYS D 1 29 ? 96.918 -15.686 -16.555 1.00 33.71 29 LYS D N 1
ATOM 10561 C CA . LYS D 1 29 ? 96.249 -15.780 -17.842 1.00 31.63 29 LYS D CA 1
ATOM 10562 C C . LYS D 1 29 ? 96.745 -16.998 -18.602 1.00 30.12 29 LYS D C 1
ATOM 10563 O O . LYS D 1 29 ? 97.880 -17.450 -18.412 1.00 30.89 29 LYS D O 1
ATOM 10569 N N . ILE D 1 30 ? 95.883 -17.533 -19.466 1.00 29.79 30 ILE D N 1
ATOM 10570 C CA . ILE D 1 30 ? 96.293 -18.622 -20.350 1.00 28.14 30 ILE D CA 1
ATOM 10571 C C . ILE D 1 30 ? 97.210 -18.032 -21.417 1.00 29.85 30 ILE D C 1
ATOM 10572 O O . ILE D 1 30 ? 96.775 -17.228 -22.247 1.00 29.05 30 ILE D O 1
ATOM 10577 N N . ALA D 1 31 ? 98.479 -18.425 -21.397 1.00 30.52 31 ALA D N 1
ATOM 10578 C CA . ALA D 1 31 ? 99.470 -17.836 -22.282 1.00 28.90 31 ALA D CA 1
ATOM 10579 C C . ALA D 1 31 ? 99.606 -18.626 -23.578 1.00 25.20 31 ALA D C 1
ATOM 10580 O O . ALA D 1 31 ? 99.821 -18.030 -24.640 1.00 25.51 31 ALA D O 1
ATOM 10582 N N . ALA D 1 32 ? 99.461 -19.954 -23.510 1.00 23.79 32 ALA D N 1
ATOM 10583 C CA . ALA D 1 32 ? 99.622 -20.812 -24.680 1.00 26.99 32 ALA D CA 1
ATOM 10584 C C . ALA D 1 32 ? 98.893 -22.133 -24.470 1.00 27.10 32 ALA D C 1
ATOM 10585 O O . ALA D 1 32 ? 98.782 -22.632 -23.345 1.00 26.80 32 ALA D O 1
ATOM 10587 N N . ILE D 1 33 ? 98.435 -22.712 -25.575 1.00 23.10 33 ILE D N 1
ATOM 10588 C CA . ILE D 1 33 ? 97.881 -24.059 -25.576 1.00 27.07 33 ILE D CA 1
ATOM 10589 C C . ILE D 1 33 ? 98.544 -24.844 -26.697 1.00 25.61 33 ILE D C 1
ATOM 10590 O O . ILE D 1 33 ? 98.623 -24.365 -27.835 1.00 26.85 33 ILE D O 1
ATOM 10595 N N . GLY D 1 34 ? 99.000 -26.041 -26.389 1.00 24.08 34 GLY D N 1
ATOM 10596 C CA . GLY D 1 34 ? 99.576 -26.868 -27.433 1.00 25.20 34 GLY D CA 1
ATOM 10597 C C . GLY D 1 34 ? 100.580 -27.851 -26.853 1.00 30.60 34 GLY D C 1
ATOM 10598 O O . GLY D 1 34 ? 100.423 -28.312 -25.728 1.00 31.65 34 GLY D O 1
ATOM 10599 N N . GLN D 1 35 ? 101.592 -28.162 -27.667 1.00 29.92 35 GLN D N 1
ATOM 10600 C CA . GLN D 1 35 ? 102.634 -29.130 -27.358 1.00 35.62 35 GLN D CA 1
ATOM 10601 C C . GLN D 1 35 ? 103.991 -28.438 -27.332 1.00 35.94 35 GLN D C 1
ATOM 10602 O O . GLN D 1 35 ? 104.173 -27.345 -27.881 1.00 32.33 35 GLN D O 1
ATOM 10608 N N . ASP D 1 36 ? 104.953 -29.109 -26.705 1.00 39.25 36 ASP D N 1
ATOM 10609 C CA . ASP D 1 36 ? 106.328 -28.630 -26.626 1.00 42.94 36 ASP D CA 1
ATOM 10610 C C . ASP D 1 36 ? 106.365 -27.157 -26.241 1.00 38.75 36 ASP D C 1
ATOM 10611 O O . ASP D 1 36 ? 107.026 -26.340 -26.880 1.00 37.83 36 ASP D O 1
ATOM 10616 N N . LEU D 1 37 ? 105.626 -26.813 -25.182 1.00 39.83 37 LEU D N 1
ATOM 10617 C CA . LEU D 1 37 ? 105.584 -25.430 -24.726 1.00 38.49 37 LEU D CA 1
ATOM 10618 C C . LEU D 1 37 ? 106.848 -25.016 -23.981 1.00 44.18 37 LEU D C 1
ATOM 10619 O O . LEU D 1 37 ? 107.042 -23.822 -23.739 1.00 44.78 37 LEU D O 1
ATOM 10624 N N . GLY D 1 38 ? 107.708 -25.956 -23.625 1.00 42.00 38 GLY D N 1
ATOM 10625 C CA . GLY D 1 38 ? 109.032 -25.631 -23.123 1.00 48.68 38 GLY D CA 1
ATOM 10626 C C . GLY D 1 38 ? 109.100 -25.682 -21.600 1.00 51.06 38 GLY D C 1
ATOM 10627 O O . GLY D 1 38 ? 108.631 -26.642 -20.976 1.00 44.92 38 GLY D O 1
ATOM 10628 N N . ASP D 1 39 ? 109.691 -24.648 -21.006 1.00 53.76 39 ASP D N 1
ATOM 10629 C CA . ASP D 1 39 ? 110.022 -24.614 -19.589 1.00 56.10 39 ASP D CA 1
ATOM 10630 C C . ASP D 1 39 ? 109.138 -23.628 -18.839 1.00 49.59 39 ASP D C 1
ATOM 10631 O O . ASP D 1 39 ? 108.587 -22.682 -19.414 1.00 45.39 39 ASP D O 1
ATOM 10636 N N . ALA D 1 40 ? 109.033 -23.852 -17.534 1.00 42.10 40 ALA D N 1
ATOM 10637 C CA . ALA D 1 40 ? 108.207 -23.017 -16.679 1.00 42.56 40 ALA D CA 1
ATOM 10638 C C . ALA D 1 40 ? 108.695 -23.141 -15.243 1.00 43.06 40 ALA D C 1
ATOM 10639 O O . ALA D 1 40 ? 109.305 -24.140 -14.859 1.00 44.71 40 ALA D O 1
ATOM 10641 N N . LYS D 1 41 ? 108.401 -22.110 -14.450 1.00 42.76 41 LYS D N 1
ATOM 10642 C CA . LYS D 1 41 ? 108.758 -22.138 -13.036 1.00 42.14 41 LYS D CA 1
ATOM 10643 C C . LYS D 1 41 ? 108.144 -23.335 -12.320 1.00 46.81 41 LYS D C 1
ATOM 10644 O O . LYS D 1 41 ? 108.739 -23.868 -11.378 1.00 50.42 41 LYS D O 1
ATOM 10650 N N . GLU D 1 42 ? 106.969 -23.779 -12.756 1.00 43.63 42 GLU D N 1
ATOM 10651 C CA . GLU D 1 42 ? 106.201 -24.810 -12.078 1.00 40.79 42 GLU D CA 1
ATOM 10652 C C . GLU D 1 42 ? 105.526 -25.668 -13.141 1.00 43.38 42 GLU D C 1
ATOM 10653 O O . GLU D 1 42 ? 105.135 -25.157 -14.196 1.00 39.03 42 GLU D O 1
ATOM 10659 N N . VAL D 1 43 ? 105.418 -26.970 -12.879 1.00 39.39 43 VAL D N 1
ATOM 10660 C CA . VAL D 1 43 ? 104.871 -27.920 -13.841 1.00 37.49 43 VAL D CA 1
ATOM 10661 C C . VAL D 1 43 ? 103.914 -28.855 -13.114 1.00 43.99 43 VAL D C 1
ATOM 10662 O O . VAL D 1 43 ? 104.271 -29.435 -12.082 1.00 46.18 43 VAL D O 1
ATOM 10666 N N . MET D 1 44 ? 102.703 -28.999 -13.648 1.00 32.41 44 MET D N 1
ATOM 10667 C CA . MET D 1 44 ? 101.703 -29.893 -13.079 1.00 38.51 44 MET D CA 1
ATOM 10668 C C . MET D 1 44 ? 101.432 -31.048 -14.033 1.00 36.87 44 MET D C 1
ATOM 10669 O O . MET D 1 44 ? 101.393 -30.862 -15.253 1.00 34.89 44 MET D O 1
ATOM 10674 N N . ASP D 1 45 ? 101.232 -32.234 -13.470 1.00 38.57 45 ASP D N 1
ATOM 10675 C CA . ASP D 1 45 ? 100.922 -33.438 -14.231 1.00 38.66 45 ASP D CA 1
ATOM 10676 C C . ASP D 1 45 ? 99.431 -33.732 -14.091 1.00 42.87 45 ASP D C 1
ATOM 10677 O O . ASP D 1 45 ? 98.963 -34.102 -13.007 1.00 45.40 45 ASP D O 1
ATOM 10682 N N . ALA D 1 46 ? 98.686 -33.557 -15.187 1.00 35.33 46 ALA D N 1
ATOM 10683 C CA . ALA D 1 46 ? 97.251 -33.814 -15.240 1.00 33.68 46 ALA D CA 1
ATOM 10684 C C . ALA D 1 46 ? 96.918 -35.141 -15.915 1.00 33.93 46 ALA D C 1
ATOM 10685 O O . ALA D 1 46 ? 95.770 -35.340 -16.341 1.00 33.77 46 ALA D O 1
ATOM 10687 N N . SER D 1 47 ? 97.902 -36.040 -16.044 1.00 34.69 47 SER D N 1
ATOM 10688 C CA . SER D 1 47 ? 97.672 -37.321 -16.703 1.00 36.09 47 SER D CA 1
ATOM 10689 C C . SER D 1 47 ? 96.465 -38.003 -16.102 1.00 33.61 47 SER D C 1
ATOM 10690 O O . SER D 1 47 ? 96.302 -38.028 -14.880 1.00 32.43 47 SER D O 1
ATOM 10693 N N . GLY D 1 48 ? 95.631 -38.576 -16.969 1.00 35.41 48 GLY D N 1
ATOM 10694 C CA . GLY D 1 48 ? 94.457 -39.282 -16.500 1.00 34.35 48 GLY D CA 1
ATOM 10695 C C . GLY D 1 48 ? 93.364 -38.411 -15.913 1.00 34.33 48 GLY D C 1
ATOM 10696 O O . GLY D 1 48 ? 92.415 -38.948 -15.340 1.00 33.68 48 GLY D O 1
ATOM 10697 N N . LEU D 1 49 ? 93.460 -37.090 -16.030 1.00 28.90 49 LEU D N 1
ATOM 10698 C CA . LEU D 1 49 ? 92.423 -36.194 -15.545 1.00 27.23 49 LEU D CA 1
ATOM 10699 C C . LEU D 1 49 ? 91.842 -35.379 -16.692 1.00 30.72 49 LEU D C 1
ATOM 10700 O O . LEU D 1 49 ? 92.508 -35.137 -17.703 1.00 28.41 49 LEU D O 1
ATOM 10705 N N . VAL D 1 50 ? 90.612 -34.908 -16.497 1.00 25.65 50 VAL D N 1
ATOM 10706 C CA . VAL D 1 50 ? 90.010 -33.917 -17.377 1.00 28.32 50 VAL D CA 1
ATOM 10707 C C . VAL D 1 50 ? 90.285 -32.526 -16.808 1.00 27.62 50 VAL D C 1
ATOM 10708 O O . VAL D 1 50 ? 90.086 -32.281 -15.607 1.00 28.81 50 VAL D O 1
ATOM 10712 N N . VAL D 1 51 ? 90.754 -31.619 -17.662 1.00 25.62 51 VAL D N 1
ATOM 10713 C CA . VAL D 1 51 ? 90.967 -30.223 -17.293 1.00 22.15 51 VAL D CA 1
ATOM 10714 C C . VAL D 1 51 ? 89.842 -29.430 -17.943 1.00 25.37 51 VAL D C 1
ATOM 10715 O O . VAL D 1 51 ? 89.847 -29.199 -19.160 1.00 24.57 51 VAL D O 1
ATOM 10719 N N . SER D 1 52 ? 88.884 -29.041 -17.158 1.00 24.58 52 SER D N 1
ATOM 10720 C CA . SER D 1 52 ? 87.743 -28.250 -17.594 1.00 26.32 52 SER D CA 1
ATOM 10721 C C . SER D 1 52 ? 87.979 -26.783 -17.264 1.00 25.94 52 SER D C 1
ATOM 10722 O O . SER D 1 52 ? 88.694 -26.475 -16.312 1.00 28.25 52 SER D O 1
ATOM 10725 N N . PRO D 1 53 ? 87.439 -25.845 -18.044 1.00 24.18 53 PRO D N 1
ATOM 10726 C CA . PRO D 1 53 ? 87.322 -24.480 -17.537 1.00 23.95 53 PRO D CA 1
ATOM 10727 C C . PRO D 1 53 ? 86.583 -24.527 -16.202 1.00 26.89 53 PRO D C 1
ATOM 10728 O O . PRO D 1 53 ? 85.709 -25.378 -15.986 1.00 26.99 53 PRO D O 1
ATOM 10732 N N . GLY D 1 54 ? 86.973 -23.639 -15.287 1.00 27.47 54 GLY D N 1
ATOM 10733 C CA . GLY D 1 54 ? 86.241 -23.458 -14.044 1.00 26.70 54 GLY D CA 1
ATOM 10734 C C . GLY D 1 54 ? 84.764 -23.288 -14.307 1.00 25.72 54 GLY D C 1
ATOM 10735 O O . GLY D 1 54 ? 84.397 -22.670 -15.311 1.00 28.09 54 GLY D O 1
ATOM 10736 N N . MET D 1 55 ? 83.902 -23.837 -13.455 1.00 24.80 55 MET D N 1
ATOM 10737 C CA . MET D 1 55 ? 82.470 -23.610 -13.627 1.00 24.23 55 MET D CA 1
ATOM 10738 C C . MET D 1 55 ? 82.160 -22.142 -13.434 1.00 24.29 55 MET D C 1
ATOM 10739 O O . MET D 1 55 ? 82.749 -21.479 -12.577 1.00 23.43 55 MET D O 1
ATOM 10744 N N . VAL D 1 56 ? 81.218 -21.637 -14.232 1.00 25.35 56 VAL D N 1
ATOM 10745 C CA . VAL D 1 56 ? 80.717 -20.278 -14.097 1.00 25.28 56 VAL D CA 1
ATOM 10746 C C . VAL D 1 56 ? 79.289 -20.417 -13.586 1.00 27.25 56 VAL D C 1
ATOM 10747 O O . VAL D 1 56 ? 78.373 -20.771 -14.335 1.00 26.68 56 VAL D O 1
ATOM 10751 N N . ASP D 1 57 ? 79.090 -20.198 -12.288 1.00 24.61 57 ASP D N 1
ATOM 10752 C CA . ASP D 1 57 ? 77.794 -20.446 -11.673 1.00 30.63 57 ASP D CA 1
ATOM 10753 C C . ASP D 1 57 ? 77.002 -19.150 -11.708 1.00 30.97 57 ASP D C 1
ATOM 10754 O O . ASP D 1 57 ? 77.282 -18.219 -10.942 1.00 27.29 57 ASP D O 1
ATOM 10759 N N . ALA D 1 58 ? 76.011 -19.095 -12.597 1.00 27.29 58 ALA D N 1
ATOM 10760 C CA . ALA D 1 58 ? 75.255 -17.882 -12.855 1.00 31.15 58 ALA D CA 1
ATOM 10761 C C . ALA D 1 58 ? 74.132 -17.663 -11.860 1.00 29.08 58 ALA D C 1
ATOM 10762 O O . ALA D 1 58 ? 73.338 -16.732 -12.040 1.00 31.05 58 ALA D O 1
ATOM 10764 N N . HIS D 1 59 ? 74.038 -18.486 -10.800 1.00 31.39 59 HIS D N 1
ATOM 10765 C CA . HIS D 1 59 ? 72.859 -18.343 -9.947 1.00 27.09 59 HIS D CA 1
ATOM 10766 C C . HIS D 1 59 ? 73.187 -18.826 -8.525 1.00 27.77 59 HIS D C 1
ATOM 10767 O O . HIS D 1 59 ? 72.872 -19.946 -8.109 1.00 27.92 59 HIS D O 1
ATOM 10774 N N . THR D 1 60 ? 73.813 -17.942 -7.759 1.00 30.33 60 THR D N 1
ATOM 10775 C CA . THR D 1 60 ? 74.365 -18.267 -6.451 1.00 28.02 60 THR D CA 1
ATOM 10776 C C . THR D 1 60 ? 73.792 -17.294 -5.431 1.00 31.38 60 THR D C 1
ATOM 10777 O O . THR D 1 60 ? 73.877 -16.072 -5.615 1.00 28.88 60 THR D O 1
ATOM 10781 N N . HIS D 1 61 ? 73.207 -17.826 -4.367 1.00 28.50 61 HIS D N 1
ATOM 10782 C CA . HIS D 1 61 ? 72.828 -17.020 -3.217 1.00 29.63 61 HIS D CA 1
ATOM 10783 C C . HIS D 1 61 ? 73.900 -17.168 -2.143 1.00 28.24 61 HIS D C 1
ATOM 10784 O O . HIS D 1 61 ? 74.170 -18.282 -1.689 1.00 33.45 61 HIS D O 1
ATOM 10791 N N . ILE D 1 62 ? 74.511 -16.056 -1.750 1.00 25.73 62 ILE D N 1
ATOM 10792 C CA . ILE D 1 62 ? 75.455 -16.018 -0.640 1.00 30.96 62 ILE D CA 1
ATOM 10793 C C . ILE D 1 62 ? 74.852 -15.336 0.584 1.00 34.65 62 ILE D C 1
ATOM 10794 O O . ILE D 1 62 ? 75.104 -15.748 1.721 1.00 34.76 62 ILE D O 1
ATOM 10799 N N . SER D 1 63 ? 74.032 -14.306 0.339 1.00 35.37 63 SER D N 1
ATOM 10800 C CA . SER D 1 63 ? 73.229 -13.604 1.377 1.00 36.51 63 SER D CA 1
ATOM 10801 C C . SER D 1 63 ? 74.045 -13.038 2.534 1.00 38.61 63 SER D C 1
ATOM 10802 O O . SER D 1 63 ? 73.482 -12.972 3.630 1.00 34.80 63 SER D O 1
ATOM 10805 N N . GLU D 1 64 ? 75.261 -12.565 2.279 1.00 37.89 64 GLU D N 1
ATOM 10806 C CA . GLU D 1 64 ? 76.135 -12.197 3.427 1.00 40.41 64 GLU D CA 1
ATOM 10807 C C . GLU D 1 64 ? 75.545 -11.038 4.224 1.00 52.00 64 GLU D C 1
ATOM 10808 O O . GLU D 1 64 ? 74.895 -11.326 5.249 1.00 54.61 64 GLU D O 1
ATOM 10814 N N . PRO D 1 65 ? 75.688 -9.754 3.841 1.00 48.65 65 PRO D N 1
ATOM 10815 C CA . PRO D 1 65 ? 75.207 -8.712 4.738 1.00 44.22 65 PRO D CA 1
ATOM 10816 C C . PRO D 1 65 ? 73.830 -9.135 5.269 1.00 37.79 65 PRO D C 1
ATOM 10817 O O . PRO D 1 65 ? 73.006 -9.440 4.466 1.00 35.92 65 PRO D O 1
ATOM 10821 N N . GLY D 1 66 ? 73.677 -9.282 6.586 1.00 38.36 66 GLY D N 1
ATOM 10822 C CA . GLY D 1 66 ? 72.356 -9.534 7.210 1.00 41.14 66 GLY D CA 1
ATOM 10823 C C . GLY D 1 66 ? 71.954 -10.968 7.457 1.00 42.26 66 GLY D C 1
ATOM 10824 O O . GLY D 1 66 ? 71.578 -11.283 8.582 1.00 46.94 66 GLY D O 1
ATOM 10825 N N . ARG D 1 67 ? 71.956 -11.785 6.427 1.00 36.88 67 ARG D N 1
ATOM 10826 C CA . ARG D 1 67 ? 71.646 -13.202 6.577 1.00 35.24 67 ARG D CA 1
ATOM 10827 C C . ARG D 1 67 ? 72.902 -14.035 6.330 1.00 37.01 67 ARG D C 1
ATOM 10828 O O . ARG D 1 67 ? 72.857 -15.131 5.754 1.00 32.28 67 ARG D O 1
ATOM 10836 N N . SER D 1 68 ? 74.042 -13.496 6.790 1.00 38.86 68 SER D N 1
ATOM 10837 C CA . SER D 1 68 ? 75.329 -14.170 6.659 1.00 39.68 68 SER D CA 1
ATOM 10838 C C . SER D 1 68 ? 75.333 -15.526 7.353 1.00 39.57 68 SER D C 1
ATOM 10839 O O . SER D 1 68 ? 76.066 -16.429 6.939 1.00 36.77 68 SER D O 1
ATOM 10842 N N . HIS D 1 69 ? 74.542 -15.682 8.417 1.00 38.43 69 HIS D N 1
ATOM 10843 C CA . HIS D 1 69 ? 74.478 -16.957 9.120 1.00 37.63 69 HIS D CA 1
ATOM 10844 C C . HIS D 1 69 ? 73.808 -18.049 8.299 1.00 37.33 69 HIS D C 1
ATOM 10845 O O . HIS D 1 69 ? 73.816 -19.212 8.726 1.00 36.70 69 HIS D O 1
ATOM 10852 N N . TRP D 1 70 ? 73.214 -17.707 7.150 1.00 36.24 70 TRP D N 1
ATOM 10853 C CA . TRP D 1 70 ? 72.723 -18.728 6.231 1.00 34.71 70 TRP D CA 1
ATOM 10854 C C . TRP D 1 70 ? 73.867 -19.368 5.454 1.00 33.40 70 TRP D C 1
ATOM 10855 O O . TRP D 1 70 ? 73.806 -20.561 5.132 1.00 32.20 70 TRP D O 1
ATOM 10866 N N . GLU D 1 71 ? 74.900 -18.589 5.134 1.00 31.43 71 GLU D N 1
ATOM 10867 C CA 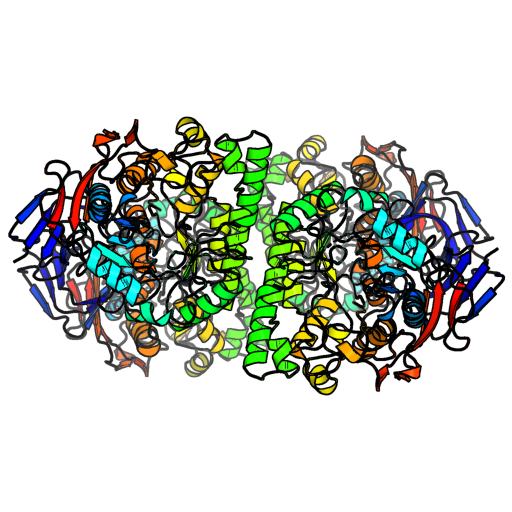. GLU D 1 71 ? 76.060 -19.081 4.402 1.00 30.49 71 GLU D CA 1
ATOM 10868 C C . GLU D 1 71 ? 77.241 -18.129 4.553 1.00 30.15 71 GLU D C 1
ATOM 10869 O O . GLU D 1 71 ? 78.213 -18.436 5.249 1.00 33.17 71 GLU D O 1
ATOM 10875 N N . GLY D 1 72 ? 77.172 -16.976 3.895 1.00 31.96 72 GLY D N 1
ATOM 10876 C CA . GLY D 1 72 ? 78.243 -15.998 3.940 1.00 31.30 72 GLY D CA 1
ATOM 10877 C C . GLY D 1 72 ? 79.343 -16.297 2.933 1.00 30.59 72 GLY D C 1
ATOM 10878 O O . GLY D 1 72 ? 79.506 -17.418 2.453 1.00 30.48 72 GLY D O 1
ATOM 10879 N N . TYR D 1 73 ? 80.136 -15.264 2.632 1.00 29.43 73 TYR D N 1
ATOM 10880 C CA . TYR D 1 73 ? 81.169 -15.391 1.601 1.00 29.79 73 TYR D CA 1
ATOM 10881 C C . TYR D 1 73 ? 82.236 -16.397 1.991 1.00 30.87 73 TYR D C 1
ATOM 10882 O O . TYR D 1 73 ? 82.794 -17.095 1.132 1.00 27.43 73 TYR D O 1
ATOM 10891 N N . GLU D 1 74 ? 82.565 -16.459 3.279 1.00 27.90 74 GLU D N 1
ATOM 10892 C CA . GLU D 1 74 ? 83.727 -17.231 3.688 1.00 28.66 74 GLU D CA 1
ATOM 10893 C C . GLU D 1 74 ? 83.525 -18.708 3.399 1.00 32.01 74 GLU D C 1
ATOM 10894 O O . GLU D 1 74 ? 84.360 -19.347 2.743 1.00 32.93 74 GLU D O 1
ATOM 10900 N N . THR D 1 75 ? 82.423 -19.278 3.896 1.00 25.41 75 THR D N 1
ATOM 10901 C CA . THR D 1 75 ? 82.143 -20.684 3.622 1.00 28.54 75 THR D CA 1
ATOM 10902 C C . THR D 1 75 ? 81.628 -20.882 2.201 1.00 28.68 75 THR D C 1
ATOM 10903 O O . THR D 1 75 ? 81.999 -21.850 1.532 1.00 28.17 75 THR D O 1
ATOM 10907 N N . GLY D 1 76 ? 80.765 -19.981 1.736 1.00 28.14 76 GLY D N 1
ATOM 10908 C CA . GLY D 1 76 ? 80.147 -20.172 0.432 1.00 30.73 76 GLY D CA 1
ATOM 10909 C C . GLY D 1 76 ? 81.164 -20.328 -0.678 1.00 28.82 76 GLY D C 1
ATOM 10910 O O . GLY D 1 76 ? 81.037 -21.209 -1.534 1.00 26.81 76 GLY D O 1
ATOM 10911 N N . THR D 1 77 ? 82.209 -19.487 -0.674 1.00 29.84 77 THR D N 1
ATOM 10912 C CA . THR D 1 77 ? 83.167 -19.549 -1.770 1.00 26.85 77 THR D CA 1
ATOM 10913 C C . THR D 1 77 ? 84.221 -20.631 -1.581 1.00 29.12 77 THR D C 1
ATOM 10914 O O . THR D 1 77 ? 84.815 -21.073 -2.574 1.00 26.30 77 THR D O 1
ATOM 10918 N N . ARG D 1 78 ? 84.456 -21.083 -0.347 1.00 27.41 78 ARG D N 1
ATOM 10919 C CA . ARG D 1 78 ? 85.267 -22.282 -0.162 1.00 29.23 78 ARG D CA 1
ATOM 10920 C C . ARG D 1 78 ? 84.569 -23.514 -0.734 1.00 25.46 78 ARG D C 1
ATOM 10921 O O . ARG D 1 78 ? 85.197 -24.330 -1.418 1.00 26.33 78 ARG D O 1
ATOM 10929 N N . ALA D 1 79 ? 83.273 -23.661 -0.460 1.00 26.36 79 ALA D N 1
ATOM 10930 C CA . ALA D 1 79 ? 82.486 -24.735 -1.060 1.00 28.91 79 ALA D CA 1
ATOM 10931 C C . ALA D 1 79 ? 82.447 -24.622 -2.583 1.00 28.75 79 ALA D C 1
ATOM 10932 O O . ALA D 1 79 ? 82.539 -25.629 -3.296 1.00 26.69 79 ALA D O 1
ATOM 10934 N N . ALA D 1 80 ? 82.287 -23.403 -3.105 1.00 27.31 80 ALA D N 1
ATOM 10935 C CA . ALA D 1 80 ? 82.325 -23.216 -4.556 1.00 27.98 80 ALA D CA 1
ATOM 10936 C C . ALA D 1 80 ? 83.625 -23.766 -5.139 1.00 25.00 80 ALA D C 1
ATOM 10937 O O . ALA D 1 80 ? 83.607 -24.569 -6.081 1.00 24.15 80 ALA D O 1
ATOM 10939 N N . ALA D 1 81 ? 84.765 -23.382 -4.549 1.00 26.03 81 ALA D N 1
ATOM 10940 C CA . ALA D 1 81 ? 86.064 -23.804 -5.072 1.00 25.62 81 ALA D CA 1
ATOM 10941 C C . ALA D 1 81 ? 86.232 -25.311 -4.980 1.00 27.48 81 ALA D C 1
ATOM 10942 O O . ALA D 1 81 ? 86.714 -25.944 -5.923 1.00 27.06 81 ALA D O 1
ATOM 10944 N N . LYS D 1 82 ? 85.848 -25.902 -3.841 1.00 31.02 82 LYS D N 1
ATOM 10945 C CA . LYS D 1 82 ? 85.885 -27.357 -3.715 1.00 25.63 82 LYS D CA 1
ATOM 10946 C C . LYS D 1 82 ? 84.994 -28.033 -4.747 1.00 24.74 82 LYS D C 1
ATOM 10947 O O . LYS D 1 82 ? 85.299 -29.146 -5.184 1.00 28.04 82 LYS D O 1
ATOM 10953 N N . GLY D 1 83 ? 83.898 -27.385 -5.150 1.00 26.54 83 GLY D N 1
ATOM 10954 C CA . GLY D 1 83 ? 83.034 -27.895 -6.207 1.00 26.69 83 GLY D CA 1
ATOM 10955 C C . GLY D 1 83 ? 83.488 -27.617 -7.632 1.00 25.74 83 GLY D C 1
ATOM 10956 O O . GLY D 1 83 ? 82.792 -27.991 -8.589 1.00 27.91 83 GLY D O 1
ATOM 10957 N N . GLY D 1 84 ? 84.641 -26.972 -7.805 1.00 24.73 84 GLY D N 1
ATOM 10958 C CA . GLY D 1 84 ? 85.152 -26.658 -9.132 1.00 27.34 84 GLY D CA 1
ATOM 10959 C C . GLY D 1 84 ? 84.590 -25.396 -9.752 1.00 28.12 84 GLY D C 1
ATOM 10960 O O . GLY D 1 84 ? 84.690 -25.218 -10.973 1.00 26.14 84 GLY D O 1
ATOM 10961 N N . ILE D 1 85 ? 83.981 -24.527 -8.948 1.00 26.46 85 ILE D N 1
ATOM 10962 C CA . ILE D 1 85 ? 83.468 -23.245 -9.407 1.00 25.24 85 ILE D CA 1
ATOM 10963 C C . ILE D 1 85 ? 84.549 -22.192 -9.187 1.00 28.63 85 ILE D C 1
ATOM 10964 O O . ILE D 1 85 ? 85.055 -22.027 -8.075 1.00 28.56 85 ILE D O 1
ATOM 10969 N N . THR D 1 86 ? 84.931 -21.499 -10.257 1.00 23.94 86 THR D N 1
ATOM 10970 C CA . THR D 1 86 ? 85.907 -20.420 -10.151 1.00 30.62 86 THR D CA 1
ATOM 10971 C C . THR D 1 86 ? 85.296 -19.033 -10.301 1.00 28.84 86 THR D C 1
ATOM 10972 O O . THR D 1 86 ? 85.902 -18.056 -9.844 1.00 29.07 86 THR D O 1
ATOM 10976 N N . THR D 1 87 ? 84.125 -18.921 -10.924 1.00 22.65 87 THR D N 1
ATOM 10977 C CA . THR D 1 87 ? 83.393 -17.666 -10.956 1.00 24.98 87 THR D CA 1
ATOM 10978 C C . THR D 1 87 ? 81.939 -17.925 -10.608 1.00 25.41 87 THR D C 1
ATOM 10979 O O . THR D 1 87 ? 81.309 -18.825 -11.176 1.00 27.84 87 THR D O 1
ATOM 10983 N N . MET D 1 88 ? 81.410 -17.143 -9.676 1.00 20.87 88 MET D N 1
ATOM 10984 C CA . MET D 1 88 ? 79.996 -17.135 -9.392 1.00 22.93 88 MET D CA 1
ATOM 10985 C C . MET D 1 88 ? 79.406 -15.801 -9.826 1.00 27.09 88 MET D C 1
ATOM 10986 O O . MET D 1 88 ? 80.098 -14.777 -9.881 1.00 28.97 88 MET D O 1
ATOM 10991 N N . ILE D 1 89 ? 78.120 -15.830 -10.141 1.00 27.15 89 ILE D N 1
ATOM 10992 C CA . ILE D 1 89 ? 77.338 -14.638 -10.441 1.00 27.53 89 ILE D CA 1
ATOM 10993 C C . ILE D 1 89 ? 76.302 -14.553 -9.328 1.00 29.63 89 ILE D C 1
ATOM 10994 O O . ILE D 1 89 ? 75.355 -15.352 -9.266 1.00 30.36 89 ILE D O 1
ATOM 10999 N N . GLU D 1 90 ? 76.537 -13.636 -8.396 1.00 27.94 90 GLU D N 1
ATOM 11000 C CA . GLU D 1 90 ? 75.861 -13.640 -7.106 1.00 28.58 90 GLU D CA 1
ATOM 11001 C C . GLU D 1 90 ? 74.514 -12.931 -7.200 1.00 32.42 90 GLU D C 1
ATOM 11002 O O . GLU D 1 90 ? 74.426 -11.795 -7.685 1.00 28.17 90 GLU D O 1
ATOM 11008 N N . MET D 1 91 ? 73.466 -13.613 -6.732 1.00 26.24 91 MET D N 1
ATOM 11009 C CA . MET D 1 91 ? 72.134 -13.046 -6.693 1.00 30.32 91 MET D CA 1
ATOM 11010 C C . MET D 1 91 ? 72.037 -11.890 -5.699 1.00 31.44 91 MET D C 1
ATOM 11011 O O . MET D 1 91 ? 72.846 -11.782 -4.774 1.00 28.51 91 MET D O 1
ATOM 11016 N N . PRO D 1 92 ? 71.040 -11.012 -5.881 1.00 29.18 92 PRO D N 1
ATOM 11017 C CA . PRO D 1 92 ? 70.851 -9.865 -4.980 1.00 32.68 92 PRO D CA 1
ATOM 11018 C C . PRO D 1 92 ? 70.048 -10.147 -3.722 1.00 33.26 92 PRO D C 1
ATOM 11019 O O . PRO D 1 92 ? 69.764 -9.197 -2.981 1.00 32.98 92 PRO D O 1
ATOM 11023 N N . LEU D 1 93 ? 69.611 -11.374 -3.456 1.00 35.01 93 LEU D N 1
ATOM 11024 C CA . LEU D 1 93 ? 68.595 -11.533 -2.424 1.00 37.70 93 LEU D CA 1
ATOM 11025 C C . LEU D 1 93 ? 69.011 -12.474 -1.309 1.00 45.28 93 LEU D C 1
ATOM 11026 O O . LEU D 1 93 ? 69.893 -13.337 -1.447 1.00 39.84 93 LEU D O 1
ATOM 11031 N N . ASN D 1 94 ? 68.273 -12.291 -0.199 1.00 47.10 94 ASN D N 1
ATOM 11032 C CA . ASN D 1 94 ? 68.543 -12.979 1.089 1.00 41.18 94 ASN D CA 1
ATOM 11033 C C . ASN D 1 94 ? 69.506 -12.038 1.838 1.00 41.82 94 ASN D C 1
ATOM 11034 O O . ASN D 1 94 ? 69.386 -11.964 3.056 1.00 44.83 94 ASN D O 1
ATOM 11039 N N . GLN D 1 95 ? 70.347 -11.291 1.118 1.00 36.07 95 GLN D N 1
ATOM 11040 C CA . GLN D 1 95 ? 71.203 -10.282 1.785 1.00 40.12 95 GLN D CA 1
ATOM 11041 C C . GLN D 1 95 ? 70.325 -9.137 2.267 1.00 42.49 95 GLN D C 1
ATOM 11042 O O . GLN D 1 95 ? 69.347 -8.803 1.600 1.00 39.02 95 GLN D O 1
ATOM 11048 N N . LEU D 1 96 ? 70.687 -8.560 3.394 1.00 44.85 96 LEU D N 1
ATOM 11049 C CA . LEU D 1 96 ? 69.965 -7.369 3.871 1.00 47.74 96 LEU D CA 1
ATOM 11050 C C . LEU D 1 96 ? 71.048 -6.343 4.196 1.00 52.94 96 LEU D C 1
ATOM 11051 O O . LEU D 1 96 ? 71.858 -6.622 5.090 1.00 59.77 96 LEU D O 1
ATOM 11056 N N . PRO D 1 97 ? 71.153 -5.213 3.470 1.00 30.00 97 PRO D N 1
ATOM 11057 C CA . PRO D 1 97 ? 70.135 -4.811 2.511 1.00 30.00 97 PRO D CA 1
ATOM 11058 C C . PRO D 1 97 ? 70.237 -5.575 1.191 1.00 30.00 97 PRO D C 1
ATOM 11059 O O . PRO D 1 97 ? 71.317 -5.954 0.821 1.00 30.00 97 PRO D O 1
ATOM 11063 N N . ALA D 1 98 ? 69.108 -5.785 0.529 1.00 38.99 98 ALA D N 1
ATOM 11064 C CA . ALA D 1 98 ? 69.178 -6.417 -0.804 1.00 40.00 98 ALA D CA 1
ATOM 11065 C C . ALA D 1 98 ? 69.994 -5.516 -1.727 1.00 37.86 98 ALA D C 1
ATOM 11066 O O . ALA D 1 98 ? 69.975 -4.300 -1.523 1.00 39.08 98 ALA D O 1
ATOM 11068 N N . THR D 1 99 ? 70.657 -6.101 -2.714 1.00 35.46 99 THR D N 1
ATOM 11069 C CA . THR D 1 99 ? 71.586 -5.369 -3.576 1.00 38.25 99 THR D CA 1
ATOM 11070 C C . THR D 1 99 ? 70.794 -4.701 -4.689 1.00 35.40 99 THR D C 1
ATOM 11071 O O . THR D 1 99 ? 70.546 -5.290 -5.744 1.00 34.78 99 THR D O 1
ATOM 11075 N N . VAL D 1 100 ? 70.395 -3.446 -4.447 1.00 35.33 100 VAL D N 1
ATOM 11076 C CA . VAL D 1 100 ? 69.446 -2.752 -5.313 1.00 35.73 100 VAL D CA 1
ATOM 11077 C C . VAL D 1 100 ? 69.940 -1.371 -5.738 1.00 36.23 100 VAL D C 1
ATOM 11078 O O . VAL D 1 100 ? 69.346 -0.751 -6.626 1.00 37.65 100 VAL D O 1
ATOM 11082 N N . ASP D 1 101 ? 71.007 -0.869 -5.117 1.00 36.72 101 ASP D N 1
ATOM 11083 C CA . ASP D 1 101 ? 71.550 0.448 -5.459 1.00 35.89 101 ASP D CA 1
ATOM 11084 C C . ASP D 1 101 ? 73.004 0.504 -5.005 1.00 36.89 101 ASP D C 1
ATOM 11085 O O . ASP D 1 101 ? 73.522 -0.444 -4.409 1.00 36.65 101 ASP D O 1
ATOM 11090 N N . ARG D 1 102 ? 73.673 1.631 -5.285 1.00 36.95 102 ARG D N 1
ATOM 11091 C CA . ARG D 1 102 ? 75.115 1.679 -5.035 1.00 41.49 102 ARG D CA 1
ATOM 11092 C C . ARG D 1 102 ? 75.444 1.564 -3.548 1.00 39.17 102 ARG D C 1
ATOM 11093 O O . ARG D 1 102 ? 76.422 0.898 -3.179 1.00 36.53 102 ARG D O 1
ATOM 11101 N N . ALA D 1 103 ? 74.665 2.217 -2.680 1.00 35.95 103 ALA D N 1
ATOM 11102 C CA . ALA D 1 103 ? 74.963 2.149 -1.251 1.00 39.56 103 ALA D CA 1
ATOM 11103 C C . ALA D 1 103 ? 74.842 0.719 -0.744 1.00 40.47 103 ALA D C 1
ATOM 11104 O O . ALA D 1 103 ? 75.721 0.221 -0.024 1.00 37.33 103 ALA D O 1
ATOM 11106 N N . SER D 1 104 ? 73.758 0.034 -1.130 1.00 38.60 104 SER D N 1
ATOM 11107 C CA . SER D 1 104 ? 73.556 -1.345 -0.694 1.00 38.99 104 SER D CA 1
ATOM 11108 C C . SER D 1 104 ? 74.662 -2.267 -1.205 1.00 39.17 104 SER D C 1
ATOM 11109 O O . SER D 1 104 ? 75.117 -3.151 -0.468 1.00 38.23 104 SER D O 1
ATOM 11112 N N . ILE D 1 105 ? 75.118 -2.082 -2.456 1.00 36.92 105 ILE D N 1
ATOM 11113 C CA . ILE D 1 105 ? 76.170 -2.967 -2.970 1.00 35.73 105 ILE D CA 1
ATOM 11114 C C . ILE D 1 105 ? 77.529 -2.592 -2.384 1.00 39.45 105 ILE D C 1
ATOM 11115 O O . ILE D 1 105 ? 78.403 -3.455 -2.231 1.00 35.99 105 ILE D O 1
ATOM 11120 N N . GLU D 1 106 ? 77.745 -1.314 -2.070 1.00 38.46 106 GLU D N 1
ATOM 11121 C CA . GLU D 1 106 ? 79.015 -0.932 -1.465 1.00 41.23 106 GLU D CA 1
ATOM 11122 C C . GLU D 1 106 ? 79.106 -1.441 -0.031 1.00 37.32 106 GLU D C 1
ATOM 11123 O O . GLU D 1 106 ? 80.173 -1.889 0.410 1.00 40.63 106 GLU D O 1
ATOM 11129 N N . LEU D 1 107 ? 77.986 -1.414 0.698 1.00 38.07 107 LEU D N 1
ATOM 11130 C CA . LEU D 1 107 ? 77.918 -2.061 2.006 1.00 42.12 107 LEU D CA 1
ATOM 11131 C C . LEU D 1 107 ? 78.370 -3.516 1.928 1.00 41.37 107 LEU D C 1
ATOM 11132 O O . LEU D 1 107 ? 79.178 -3.978 2.740 1.00 45.16 107 LEU D O 1
ATOM 11137 N N . LYS D 1 108 ? 77.859 -4.251 0.940 1.00 40.14 108 LYS D N 1
ATOM 11138 C CA . LYS D 1 108 ? 78.222 -5.657 0.772 1.00 37.07 108 LYS D CA 1
ATOM 11139 C C . LYS D 1 108 ? 79.690 -5.810 0.394 1.00 35.77 108 LYS D C 1
ATOM 11140 O O . LYS D 1 108 ? 80.369 -6.727 0.869 1.00 37.25 108 LYS D O 1
ATOM 11146 N N . PHE D 1 109 ? 80.190 -4.929 -0.473 1.00 36.84 109 PHE D N 1
ATOM 11147 C CA . PHE D 1 109 ? 81.605 -4.948 -0.838 1.00 39.39 109 PHE D CA 1
ATOM 11148 C C . PHE D 1 109 ? 82.506 -4.889 0.391 1.00 43.93 109 PHE D C 1
ATOM 11149 O O . PHE D 1 109 ? 83.518 -5.602 0.463 1.00 40.74 109 PHE D O 1
ATOM 11157 N N . ASP D 1 110 ? 82.171 -4.027 1.360 1.00 40.94 110 ASP D N 1
ATOM 11158 C CA . ASP D 1 110 ? 82.962 -3.977 2.587 1.00 40.40 110 ASP D CA 1
ATOM 11159 C C . ASP D 1 110 ? 82.864 -5.294 3.333 1.00 43.44 110 ASP D C 1
ATOM 11160 O O . ASP D 1 110 ? 83.875 -5.849 3.783 1.00 41.86 110 ASP D O 1
ATOM 11165 N N . ALA D 1 111 ? 81.642 -5.817 3.451 1.00 40.87 111 ALA D N 1
ATOM 11166 C CA . ALA D 1 111 ? 81.417 -7.061 4.171 1.00 43.83 111 ALA D CA 1
ATOM 11167 C C . ALA D 1 111 ? 82.259 -8.198 3.615 1.00 43.56 111 ALA D C 1
ATOM 11168 O O . ALA D 1 111 ? 82.624 -9.116 4.359 1.00 44.09 111 ALA D O 1
ATOM 11170 N N . ALA D 1 112 ? 82.588 -8.160 2.327 1.00 40.09 112 ALA D N 1
ATOM 11171 C CA . ALA D 1 112 ? 83.218 -9.314 1.700 1.00 43.18 112 ALA D CA 1
ATOM 11172 C C . ALA D 1 112 ? 84.735 -9.268 1.730 1.00 38.38 112 ALA D C 1
ATOM 11173 O O . ALA D 1 112 ? 85.368 -10.258 1.367 1.00 36.42 112 ALA D O 1
ATOM 11175 N N . LYS D 1 113 ? 85.332 -8.152 2.149 1.00 44.46 113 LYS D N 1
ATOM 11176 C CA . LYS D 1 113 ? 86.775 -7.973 2.008 1.00 42.89 113 LYS D CA 1
ATOM 11177 C C . LYS D 1 113 ? 87.538 -9.107 2.684 1.00 39.87 113 LYS D C 1
ATOM 11178 O O . LYS D 1 113 ? 87.283 -9.436 3.847 1.00 39.70 113 LYS D O 1
ATOM 11184 N N . GLY D 1 114 ? 88.475 -9.709 1.950 1.00 40.52 114 GLY D N 1
ATOM 11185 C CA . GLY D 1 114 ? 89.308 -10.773 2.476 1.00 32.93 114 GLY D CA 1
ATOM 11186 C C . GLY D 1 114 ? 88.643 -12.125 2.581 1.00 37.52 114 GLY D C 1
ATOM 11187 O O . GLY D 1 114 ? 89.291 -13.075 3.032 1.00 37.57 114 GLY D O 1
ATOM 11188 N N . LYS D 1 115 ? 87.384 -12.257 2.150 1.00 37.46 115 LYS D N 1
ATOM 11189 C CA . LYS D 1 115 ? 86.645 -13.512 2.261 1.00 34.81 115 LYS D CA 1
ATOM 11190 C C . LYS D 1 115 ? 86.402 -14.237 0.941 1.00 31.84 115 LYS D C 1
ATOM 11191 O O . LYS D 1 115 ? 85.879 -15.358 0.971 1.00 32.00 115 LYS D O 1
ATOM 11197 N N . LEU D 1 116 ? 86.718 -13.628 -0.205 1.00 31.47 116 LEU D N 1
ATOM 11198 C CA . LEU D 1 116 ? 86.404 -14.208 -1.515 1.00 31.17 116 LEU D CA 1
ATOM 11199 C C . LEU D 1 116 ? 87.446 -15.255 -1.899 1.00 29.47 116 LEU D C 1
ATOM 11200 O O . LEU D 1 116 ? 88.592 -14.922 -2.230 1.00 26.05 116 LEU D O 1
ATOM 11205 N N . THR D 1 117 ? 87.051 -16.524 -1.878 1.00 28.49 117 THR D N 1
ATOM 11206 C CA . THR D 1 117 ? 87.946 -17.569 -2.352 1.00 25.76 117 THR D CA 1
ATOM 11207 C C . THR D 1 117 ? 87.885 -17.740 -3.866 1.00 32.75 117 THR D C 1
ATOM 11208 O O . THR D 1 117 ? 88.835 -18.276 -4.449 1.00 29.33 117 THR D O 1
ATOM 11212 N N . ILE D 1 118 ? 86.809 -17.275 -4.513 1.00 29.86 118 ILE D N 1
ATOM 11213 C CA . ILE D 1 118 ? 86.651 -17.351 -5.965 1.00 31.35 118 ILE D CA 1
ATOM 11214 C C . ILE D 1 118 ? 86.284 -15.962 -6.482 1.00 28.59 118 ILE D C 1
ATOM 11215 O O . ILE D 1 118 ? 85.971 -15.056 -5.711 1.00 28.21 118 ILE D O 1
ATOM 11220 N N . ASP D 1 119 ? 86.324 -15.793 -7.804 1.00 28.94 119 ASP D N 1
ATOM 11221 C CA . ASP D 1 119 ? 85.863 -14.528 -8.368 1.00 25.78 119 ASP D CA 1
ATOM 11222 C C . ASP D 1 119 ? 84.334 -14.487 -8.407 1.00 29.19 119 ASP D C 1
ATOM 11223 O O . ASP D 1 119 ? 83.657 -15.528 -8.427 1.00 27.06 119 ASP D O 1
ATOM 11228 N N . ALA D 1 120 ? 83.790 -13.265 -8.418 1.00 24.13 120 ALA D N 1
ATOM 11229 C CA . ALA D 1 120 ? 82.348 -13.065 -8.250 1.00 26.01 120 ALA D CA 1
ATOM 11230 C C . ALA D 1 120 ? 81.878 -11.868 -9.071 1.00 28.88 120 ALA D C 1
ATOM 11231 O O . ALA D 1 120 ? 82.174 -10.728 -8.711 1.00 31.55 120 ALA D O 1
ATOM 11233 N N . ALA D 1 121 ? 81.133 -12.114 -10.154 1.00 28.53 121 ALA D N 1
ATOM 11234 C CA . ALA D 1 121 ? 80.367 -11.039 -10.773 1.00 29.33 121 ALA D CA 1
ATOM 11235 C C . ALA D 1 121 ? 79.093 -10.794 -9.962 1.00 27.33 121 ALA D C 1
ATOM 11236 O O . ALA D 1 121 ? 78.777 -11.534 -9.035 1.00 29.85 121 ALA D O 1
ATOM 11238 N N . GLN D 1 122 ? 78.352 -9.736 -10.293 1.00 27.74 122 GLN D N 1
ATOM 11239 C CA . GLN D 1 122 ? 77.261 -9.307 -9.423 1.00 28.02 122 GLN D CA 1
ATOM 11240 C C . GLN D 1 122 ? 75.975 -9.069 -10.199 1.00 31.27 122 GLN D C 1
ATOM 11241 O O . GLN D 1 122 ? 75.984 -8.417 -11.246 1.00 30.04 122 GLN D O 1
ATOM 11247 N N . LEU D 1 123 ? 74.868 -9.559 -9.657 1.00 24.84 123 LEU D N 1
ATOM 11248 C CA . LEU D 1 123 ? 73.545 -9.220 -10.156 1.00 28.97 123 LEU D CA 1
ATOM 11249 C C . LEU D 1 123 ? 72.902 -8.165 -9.264 1.00 33.24 123 LEU D C 1
ATOM 11250 O O . LEU D 1 123 ? 72.971 -8.244 -8.033 1.00 31.52 123 LEU D O 1
ATOM 11255 N N . GLY D 1 124 ? 72.274 -7.181 -9.895 1.00 30.52 124 GLY D N 1
ATOM 11256 C CA . GLY D 1 124 ? 71.442 -6.252 -9.179 1.00 29.53 124 GLY D CA 1
ATOM 11257 C C . GLY D 1 124 ? 70.019 -6.764 -9.031 1.00 32.36 124 GLY D C 1
ATOM 11258 O O . GLY D 1 124 ? 69.565 -7.673 -9.732 1.00 28.81 124 GLY D O 1
ATOM 11259 N N . GLY D 1 125 ? 69.304 -6.172 -8.085 1.00 29.65 125 GLY D N 1
ATOM 11260 C CA . GLY D 1 125 ? 67.899 -6.462 -7.888 1.00 28.78 125 GLY D CA 1
ATOM 11261 C C . GLY D 1 125 ? 67.035 -5.448 -8.620 1.00 32.70 125 GLY D C 1
ATOM 11262 O O . GLY D 1 125 ? 67.312 -4.249 -8.598 1.00 32.34 125 GLY D O 1
ATOM 11263 N N . LEU D 1 126 ? 66.006 -5.949 -9.299 1.00 29.30 126 LEU D N 1
ATOM 11264 C CA . LEU D 1 126 ? 64.926 -5.119 -9.817 1.00 29.73 126 LEU D CA 1
ATOM 11265 C C . LEU D 1 126 ? 63.768 -5.339 -8.862 1.00 31.88 126 LEU D C 1
ATOM 11266 O O . LEU D 1 126 ? 63.157 -6.407 -8.839 1.00 29.69 126 LEU D O 1
ATOM 11271 N N . VAL D 1 127 ? 63.508 -4.349 -8.022 1.00 33.45 127 VAL D N 1
ATOM 11272 C CA . VAL D 1 127 ? 62.512 -4.483 -6.977 1.00 32.59 127 VAL D CA 1
ATOM 11273 C C . VAL D 1 127 ? 61.541 -3.323 -7.124 1.00 35.20 127 VAL D C 1
ATOM 11274 O O . VAL D 1 127 ? 61.748 -2.410 -7.925 1.00 34.33 127 VAL D O 1
ATOM 11278 N N . SER D 1 128 ? 60.458 -3.375 -6.344 1.00 39.20 128 SER D N 1
ATOM 11279 C CA . SER D 1 128 ? 59.415 -2.363 -6.483 1.00 37.69 128 SER D CA 1
ATOM 11280 C C . SER D 1 128 ? 59.891 -0.966 -6.099 1.00 40.09 128 SER D C 1
ATOM 11281 O O . SER D 1 128 ? 59.279 0.014 -6.532 1.00 42.24 128 SER D O 1
ATOM 11284 N N . TYR D 1 129 ? 60.978 -0.836 -5.333 1.00 38.95 129 TYR D N 1
ATOM 11285 C CA . TYR D 1 129 ? 61.360 0.465 -4.791 1.00 40.30 129 TYR D CA 1
ATOM 11286 C C . TYR D 1 129 ? 62.667 1.011 -5.362 1.00 40.32 129 TYR D C 1
ATOM 11287 O O . TYR D 1 129 ? 63.234 1.950 -4.794 1.00 39.89 129 TYR D O 1
ATOM 11296 N N . ASN D 1 130 ? 63.149 0.471 -6.488 1.00 35.61 130 ASN D N 1
ATOM 11297 C CA . ASN D 1 130 ? 64.330 1.057 -7.110 1.00 35.49 130 ASN D CA 1
ATOM 11298 C C . ASN D 1 130 ? 64.191 1.192 -8.622 1.00 34.41 130 ASN D C 1
ATOM 11299 O O . ASN D 1 130 ? 65.202 1.343 -9.312 1.00 36.84 130 ASN D O 1
ATOM 11304 N N . ILE D 1 131 ? 62.971 1.150 -9.156 1.00 36.29 131 ILE D N 1
ATOM 11305 C CA . ILE D 1 131 ? 62.783 1.298 -10.597 1.00 38.13 131 ILE D CA 1
ATOM 11306 C C . ILE D 1 131 ? 63.413 2.586 -11.105 1.00 42.37 131 ILE D C 1
ATOM 11307 O O . ILE D 1 131 ? 63.925 2.633 -12.230 1.00 46.20 131 ILE D O 1
ATOM 11312 N N . ASP D 1 132 ? 63.417 3.637 -10.279 1.00 44.90 132 ASP D N 1
ATOM 11313 C CA . ASP D 1 132 ? 64.024 4.925 -10.600 1.00 44.61 132 ASP D CA 1
ATOM 11314 C C . ASP D 1 132 ? 65.545 4.939 -10.520 1.00 43.63 132 ASP D C 1
ATOM 11315 O O . ASP D 1 132 ? 66.153 5.910 -10.980 1.00 43.46 132 ASP D O 1
ATOM 11320 N N . ARG D 1 133 ? 66.180 3.933 -9.916 1.00 38.05 133 ARG D N 1
ATOM 11321 C CA . ARG D 1 133 ? 67.610 4.019 -9.631 1.00 38.67 133 ARG D CA 1
ATOM 11322 C C . ARG D 1 133 ? 68.402 2.865 -10.236 1.00 37.94 133 ARG D C 1
ATOM 11323 O O . ARG D 1 133 ? 69.520 2.604 -9.796 1.00 33.99 133 ARG D O 1
ATOM 11331 N N . LEU D 1 134 ? 67.864 2.193 -11.263 1.00 36.31 134 LEU D N 1
ATOM 11332 C CA . LEU D 1 134 ? 68.569 1.070 -11.879 1.00 34.97 134 LEU D CA 1
ATOM 11333 C C . LEU D 1 134 ? 69.903 1.496 -12.483 1.00 36.79 134 LEU D C 1
ATOM 11334 O O . LEU D 1 134 ? 70.835 0.682 -12.571 1.00 34.32 134 LEU D O 1
ATOM 11339 N N . HIS D 1 135 ? 70.018 2.759 -12.903 1.00 35.98 135 HIS D N 1
ATOM 11340 C CA . HIS D 1 135 ? 71.285 3.244 -13.444 1.00 37.14 135 HIS D CA 1
ATOM 11341 C C . HIS D 1 135 ? 72.415 3.144 -12.423 1.00 34.44 135 HIS D C 1
ATOM 11342 O O . HIS D 1 135 ? 73.583 2.997 -12.803 1.00 32.87 135 HIS D O 1
ATOM 11349 N N . GLU D 1 136 ? 72.101 3.214 -11.128 1.00 37.21 136 GLU D N 1
ATOM 11350 C CA . GLU D 1 136 ? 73.157 3.190 -10.116 1.00 37.57 136 GLU D CA 1
ATOM 11351 C C . GLU D 1 136 ? 73.959 1.898 -10.184 1.00 37.95 136 GLU D C 1
ATOM 11352 O O . GLU D 1 136 ? 75.192 1.925 -10.284 1.00 35.90 136 GLU D O 1
ATOM 11358 N N . LEU D 1 137 ? 73.270 0.752 -10.122 1.00 34.35 137 LEU D N 1
ATOM 11359 C CA . LEU D 1 137 ? 73.958 -0.530 -10.195 1.00 36.88 137 LEU D CA 1
ATOM 11360 C C . LEU D 1 137 ? 74.526 -0.779 -11.587 1.00 35.09 137 LEU D C 1
ATOM 11361 O O . LEU D 1 137 ? 75.551 -1.458 -11.727 1.00 36.33 137 LEU D O 1
ATOM 11366 N N . ASP D 1 138 ? 73.896 -0.233 -12.627 1.00 36.48 138 ASP D N 1
ATOM 11367 C CA . ASP D 1 138 ? 74.502 -0.329 -13.952 1.00 34.96 138 ASP D CA 1
ATOM 11368 C C . ASP D 1 138 ? 75.864 0.348 -13.977 1.00 36.29 138 ASP D C 1
ATOM 11369 O O . ASP D 1 138 ? 76.820 -0.195 -14.537 1.00 36.04 138 ASP D O 1
ATOM 11374 N N . GLU D 1 139 ? 75.977 1.527 -13.357 1.00 34.98 139 GLU D N 1
ATOM 11375 C CA . GLU D 1 139 ? 77.263 2.223 -13.295 1.00 41.40 139 GLU D CA 1
ATOM 11376 C C . GLU D 1 139 ? 78.302 1.416 -12.529 1.00 37.84 139 GLU D C 1
ATOM 11377 O O . GLU D 1 139 ? 79.468 1.341 -12.942 1.00 37.23 139 GLU D O 1
ATOM 11383 N N . VAL D 1 140 ? 77.910 0.837 -11.389 1.00 36.88 140 VAL D N 1
ATOM 11384 C CA . VAL D 1 140 ? 78.857 0.050 -10.602 1.00 38.42 140 VAL D CA 1
ATOM 11385 C C . VAL D 1 140 ? 79.372 -1.127 -11.417 1.00 33.56 140 VAL D C 1
ATOM 11386 O O . VAL D 1 140 ? 80.544 -1.498 -11.317 1.00 34.90 140 VAL D O 1
ATOM 11390 N N . GLY D 1 141 ? 78.510 -1.731 -12.233 1.00 34.12 141 GLY D N 1
ATOM 11391 C CA . GLY D 1 141 ? 78.964 -2.789 -13.120 1.00 35.34 141 GLY D CA 1
ATOM 11392 C C . GLY D 1 141 ? 78.357 -4.151 -12.821 1.00 31.84 141 GLY D C 1
ATOM 11393 O O . GLY D 1 141 ? 78.974 -5.197 -13.032 1.00 32.08 141 GLY D O 1
ATOM 11394 N N . VAL D 1 142 ? 77.126 -4.148 -12.337 1.00 27.80 142 VAL D N 1
ATOM 11395 C CA . VAL D 1 142 ? 76.367 -5.383 -12.294 1.00 31.79 142 VAL D CA 1
ATOM 11396 C C . VAL D 1 142 ? 76.214 -5.934 -13.723 1.00 31.75 142 VAL D C 1
ATOM 11397 O O . VAL D 1 142 ? 76.289 -5.185 -14.705 1.00 30.70 142 VAL D O 1
ATOM 11401 N N . VAL D 1 143 ? 76.076 -7.262 -13.854 1.00 30.65 143 VAL D N 1
ATOM 11402 C CA . VAL D 1 143 ? 75.962 -7.878 -15.183 1.00 30.51 143 VAL D CA 1
ATOM 11403 C C . VAL D 1 143 ? 74.537 -8.311 -15.512 1.00 27.09 143 VAL D C 1
ATOM 11404 O O . VAL D 1 143 ? 74.303 -8.852 -16.599 1.00 30.29 143 VAL D O 1
ATOM 11408 N N . GLY D 1 144 ? 73.576 -8.036 -14.637 1.00 32.56 144 GLY D N 1
ATOM 11409 C CA . GLY D 1 144 ? 72.173 -8.306 -14.920 1.00 27.78 144 GLY D CA 1
ATOM 11410 C C . GLY D 1 144 ? 71.359 -7.868 -13.721 1.00 31.36 144 GLY D C 1
ATOM 11411 O O . GLY D 1 144 ? 71.901 -7.545 -12.657 1.00 29.48 144 GLY D O 1
ATOM 11412 N N . PHE D 1 145 ? 70.035 -7.905 -13.870 1.00 28.81 145 PHE D N 1
ATOM 11413 C CA . PHE D 1 145 ? 69.137 -7.580 -12.737 1.00 30.12 145 PHE D CA 1
ATOM 11414 C C . PHE D 1 145 ? 68.132 -8.726 -12.521 1.00 30.97 145 PHE D C 1
ATOM 11415 O O . PHE D 1 145 ? 67.467 -9.112 -13.489 1.00 33.12 145 PHE D O 1
ATOM 11435 N N . CYS D 1 147 ? 64.642 -10.351 -10.854 1.00 27.78 147 CYS D N 1
ATOM 11436 C CA . CYS D 1 147 ? 63.324 -9.980 -10.305 1.00 31.65 147 CYS D CA 1
ATOM 11437 C C . CYS D 1 147 ? 62.421 -11.208 -10.114 1.00 32.78 147 CYS D C 1
ATOM 11438 O O . CYS D 1 147 ? 62.720 -12.268 -10.687 1.00 28.64 147 CYS D O 1
ATOM 11441 N N . PHE D 1 148 ? 61.361 -11.047 -9.330 1.00 31.39 148 PHE D N 1
ATOM 11442 C CA . PHE D 1 148 ? 60.339 -12.093 -9.144 1.00 31.54 148 PHE D CA 1
ATOM 11443 C C . PHE D 1 148 ? 59.010 -11.417 -9.476 1.00 34.39 148 PHE D C 1
ATOM 11444 O O . PHE D 1 148 ? 58.815 -10.274 -9.083 1.00 35.15 148 PHE D O 1
ATOM 11452 N N . VAL D 1 149 ? 58.137 -12.104 -10.210 1.00 39.86 149 VAL D N 1
ATOM 11453 C CA . VAL D 1 149 ? 56.836 -11.488 -10.628 1.00 47.05 149 VAL D CA 1
ATOM 11454 C C . VAL D 1 149 ? 55.669 -12.391 -10.201 1.00 48.25 149 VAL D C 1
ATOM 11455 O O . VAL D 1 149 ? 55.929 -13.525 -9.773 1.00 52.59 149 VAL D O 1
ATOM 11459 N N . ALA D 1 150 ? 54.436 -11.897 -10.304 1.00 55.60 150 ALA D N 1
ATOM 11460 C CA . ALA D 1 150 ? 53.226 -12.681 -9.941 1.00 57.30 150 ALA D CA 1
ATOM 11461 C C . ALA D 1 150 ? 53.302 -13.178 -8.492 1.00 58.52 150 ALA D C 1
ATOM 11462 O O . ALA D 1 150 ? 52.602 -14.168 -8.212 1.00 53.97 150 ALA D O 1
ATOM 11464 N N . ASP D 1 158 ? 62.653 -3.277 5.388 1.00 71.35 158 ASP D N 1
ATOM 11465 C CA . ASP D 1 158 ? 62.277 -2.642 4.096 1.00 67.54 158 ASP D CA 1
ATOM 11466 C C . ASP D 1 158 ? 63.498 -2.648 3.174 1.00 59.13 158 ASP D C 1
ATOM 11467 O O . ASP D 1 158 ? 63.389 -2.110 2.066 1.00 57.15 158 ASP D O 1
ATOM 11472 N N . ASN D 1 159 ? 64.606 -3.245 3.619 1.00 59.19 159 ASN D N 1
ATOM 11473 C CA . ASN D 1 159 ? 65.820 -3.381 2.768 1.00 57.39 159 ASN D CA 1
ATOM 11474 C C . ASN D 1 159 ? 65.844 -4.785 2.169 1.00 51.01 159 ASN D C 1
ATOM 11475 O O . ASN D 1 159 ? 66.845 -5.143 1.565 1.00 47.86 159 ASN D O 1
ATOM 11480 N N . ASP D 1 160 ? 64.760 -5.536 2.353 1.00 51.19 160 ASP D N 1
ATOM 11481 C CA . ASP D 1 160 ? 64.693 -6.923 1.839 1.00 48.49 160 ASP D CA 1
ATOM 11482 C C . ASP D 1 160 ? 64.231 -6.928 0.383 1.00 47.97 160 ASP D C 1
ATOM 11483 O O . ASP D 1 160 ? 63.804 -5.880 -0.116 1.00 47.17 160 ASP D O 1
ATOM 11488 N N . PHE D 1 161 ? 64.313 -8.089 -0.254 1.00 45.56 161 PHE D N 1
ATOM 11489 C CA . PHE D 1 161 ? 63.859 -8.221 -1.627 1.00 42.24 161 PHE D CA 1
ATOM 11490 C C . PHE D 1 161 ? 62.335 -8.212 -1.696 1.00 46.03 161 PHE D C 1
ATOM 11491 O O . PHE D 1 161 ? 61.654 -8.745 -0.817 1.00 50.50 161 PHE D O 1
ATOM 11499 N N . ARG D 1 162 ? 61.805 -7.601 -2.750 1.00 44.61 162 ARG D N 1
ATOM 11500 C CA . ARG D 1 162 ? 60.374 -7.564 -3.009 1.00 49.03 162 ARG D CA 1
ATOM 11501 C C . ARG D 1 162 ? 60.131 -7.880 -4.482 1.00 43.05 162 ARG D C 1
ATOM 11502 O O . ARG D 1 162 ? 60.936 -7.526 -5.350 1.00 41.80 162 ARG D O 1
ATOM 11510 N N . ASP D 1 163 ? 59.020 -8.553 -4.761 1.00 42.49 163 ASP D N 1
ATOM 11511 C CA . ASP D 1 163 ? 58.668 -8.838 -6.140 1.00 42.40 163 ASP D CA 1
ATOM 11512 C C . ASP D 1 163 ? 58.183 -7.565 -6.837 1.00 37.45 163 ASP D C 1
ATOM 11513 O O . ASP D 1 163 ? 57.980 -6.521 -6.216 1.00 38.00 163 ASP D O 1
ATOM 11518 N N . VAL D 1 164 ? 58.015 -7.651 -8.154 1.00 37.56 164 VAL D N 1
ATOM 11519 C CA . VAL D 1 164 ? 57.491 -6.541 -8.943 1.00 33.44 164 VAL D CA 1
ATOM 11520 C C . VAL D 1 164 ? 56.172 -6.976 -9.562 1.00 35.82 164 VAL D C 1
ATOM 11521 O O . VAL D 1 164 ? 56.009 -8.137 -9.955 1.00 32.46 164 VAL D O 1
ATOM 11525 N N . ASN D 1 165 ? 55.218 -6.056 -9.627 1.00 34.50 165 ASN D N 1
ATOM 11526 C CA . ASN D 1 165 ? 53.991 -6.367 -10.335 1.00 32.30 165 ASN D CA 1
ATOM 11527 C C . ASN D 1 165 ? 54.234 -6.188 -11.836 1.00 30.72 165 ASN D C 1
ATOM 11528 O O . ASN D 1 165 ? 55.326 -5.790 -12.269 1.00 29.86 165 ASN D O 1
ATOM 11533 N N . ASP D 1 166 ? 53.210 -6.496 -12.646 1.00 32.42 166 ASP D N 1
ATOM 11534 C CA . ASP D 1 166 ? 53.365 -6.460 -14.102 1.00 30.08 166 ASP D CA 1
ATOM 11535 C C . ASP D 1 166 ? 53.865 -5.101 -14.581 1.00 29.29 166 ASP D C 1
ATOM 11536 O O . ASP D 1 166 ? 54.692 -5.021 -15.497 1.00 28.11 166 ASP D O 1
ATOM 11541 N N . TRP D 1 167 ? 53.334 -4.016 -14.012 1.00 27.88 167 TRP D N 1
ATOM 11542 C CA . TRP D 1 167 ? 53.742 -2.687 -14.459 1.00 32.24 167 TRP D CA 1
ATOM 11543 C C . TRP D 1 167 ? 55.177 -2.386 -14.051 1.00 29.28 167 TRP D C 1
ATOM 11544 O O . TRP D 1 167 ? 55.942 -1.811 -14.835 1.00 31.76 167 TRP D O 1
ATOM 11555 N N . GLN D 1 168 ? 55.555 -2.745 -12.822 1.00 29.08 168 GLN D N 1
ATOM 11556 C CA . GLN D 1 168 ? 56.934 -2.531 -12.397 1.00 30.58 168 GLN D CA 1
ATOM 11557 C C . GLN D 1 168 ? 57.903 -3.372 -13.220 1.00 30.41 168 GLN D C 1
ATOM 11558 O O . GLN D 1 168 ? 59.014 -2.918 -13.532 1.00 32.30 168 GLN D O 1
ATOM 11564 N N . PHE D 1 169 ? 57.504 -4.588 -13.606 1.00 28.13 169 PHE D N 1
ATOM 11565 C CA . PHE D 1 169 ? 58.359 -5.375 -14.497 1.00 28.04 169 PHE D CA 1
ATOM 11566 C C . PHE D 1 169 ? 58.527 -4.697 -15.855 1.00 27.64 169 PHE D C 1
ATOM 11567 O O . PHE D 1 169 ? 59.641 -4.574 -16.366 1.00 29.83 169 PHE D O 1
ATOM 11575 N N . PHE D 1 170 ? 57.417 -4.331 -16.496 1.00 30.08 170 PHE D N 1
ATOM 11576 C CA . PHE D 1 170 ? 57.506 -3.734 -17.822 1.00 28.70 170 PHE D CA 1
ATOM 11577 C C . PHE D 1 170 ? 58.330 -2.449 -17.786 1.00 30.60 170 PHE D C 1
ATOM 11578 O O . PHE D 1 170 ? 59.231 -2.254 -18.610 1.00 29.52 170 PHE D O 1
ATOM 11586 N N . LYS D 1 171 ? 58.061 -1.578 -16.801 1.00 27.65 171 LYS D N 1
ATOM 11587 C CA . LYS D 1 171 ? 58.788 -0.313 -16.700 1.00 33.66 171 LYS D CA 1
ATOM 11588 C C . LYS D 1 171 ? 60.262 -0.536 -16.392 1.00 33.23 171 LYS D C 1
ATOM 11589 O O . LYS D 1 171 ? 61.129 0.127 -16.970 1.00 34.33 171 LYS D O 1
ATOM 11595 N N . GLY D 1 172 ? 60.566 -1.452 -15.474 1.00 29.41 172 GLY D N 1
ATOM 11596 C CA . GLY D 1 172 ? 61.957 -1.747 -15.182 1.00 28.59 172 GLY D CA 1
ATOM 11597 C C . GLY D 1 172 ? 62.666 -2.418 -16.341 1.00 30.25 172 GLY D C 1
ATOM 11598 O O . GLY D 1 172 ? 63.825 -2.107 -16.636 1.00 28.25 172 GLY D O 1
ATOM 11599 N N . ALA D 1 173 ? 61.982 -3.340 -17.025 1.00 30.10 173 ALA D N 1
ATOM 11600 C CA . ALA D 1 173 ? 62.588 -3.962 -18.203 1.00 31.91 173 ALA D CA 1
ATOM 11601 C C . ALA D 1 173 ? 62.828 -2.944 -19.310 1.00 29.17 173 ALA D C 1
ATOM 11602 O O . ALA D 1 173 ? 63.834 -3.019 -20.025 1.00 29.24 173 ALA D O 1
ATOM 11604 N N . GLN D 1 174 ? 61.906 -1.997 -19.484 1.00 30.24 174 GLN D N 1
ATOM 11605 C CA . GLN D 1 174 ? 62.113 -0.939 -20.468 1.00 32.49 174 GLN D CA 1
ATOM 11606 C C . GLN D 1 174 ? 63.401 -0.179 -20.174 1.00 32.46 174 GLN D C 1
ATOM 11607 O O . GLN D 1 174 ? 64.251 -0.005 -21.053 1.00 31.89 174 GLN D O 1
ATOM 11613 N N . LYS D 1 175 ? 63.561 0.270 -18.930 1.00 32.62 175 LYS D N 1
ATOM 11614 C CA . LYS D 1 175 ? 64.789 0.950 -18.529 1.00 34.24 175 LYS D CA 1
ATOM 11615 C C . LYS D 1 175 ? 66.010 0.064 -18.747 1.00 30.63 175 LYS D C 1
ATOM 11616 O O . LYS D 1 175 ? 67.009 0.496 -19.331 1.00 30.45 175 LYS D O 1
ATOM 11622 N N . LEU D 1 176 ? 65.944 -1.187 -18.291 1.00 27.82 176 LEU D N 1
ATOM 11623 C CA . LEU D 1 176 ? 67.076 -2.092 -18.445 1.00 30.61 176 LEU D CA 1
ATOM 11624 C C . LEU D 1 176 ? 67.410 -2.305 -19.913 1.00 27.93 176 LEU D C 1
ATOM 11625 O O . LEU D 1 176 ? 68.582 -2.445 -20.277 1.00 29.65 176 LEU D O 1
ATOM 11630 N N . GLY D 1 177 ? 66.394 -2.361 -20.773 1.00 29.08 177 GLY D N 1
ATOM 11631 C CA . GLY D 1 177 ? 66.661 -2.452 -22.197 1.00 30.99 177 GLY D CA 1
ATOM 11632 C C . GLY D 1 177 ? 67.474 -1.278 -22.706 1.00 31.51 177 GLY D C 1
ATOM 11633 O O . GLY D 1 177 ? 68.387 -1.449 -23.514 1.00 31.31 177 GLY D O 1
ATOM 11634 N N . GLU D 1 178 ? 67.154 -0.069 -22.232 1.00 32.41 178 GLU D N 1
ATOM 11635 C CA . GLU D 1 178 ? 67.905 1.120 -22.622 1.00 36.57 178 GLU D CA 1
ATOM 11636 C C . GLU D 1 178 ? 69.343 1.066 -22.138 1.00 33.97 178 GLU D C 1
ATOM 11637 O O . GLU D 1 178 ? 70.230 1.646 -22.772 1.00 35.02 178 GLU D O 1
ATOM 11643 N N . LEU D 1 179 ? 69.590 0.422 -21.002 1.00 32.61 179 LEU D N 1
ATOM 11644 C CA . LEU D 1 179 ? 70.923 0.440 -20.417 1.00 32.55 179 LEU D CA 1
ATOM 11645 C C . LEU D 1 179 ? 71.795 -0.694 -20.923 1.00 31.69 179 LEU D C 1
ATOM 11646 O O . LEU D 1 179 ? 72.996 -0.707 -20.635 1.00 32.93 179 LEU D O 1
ATOM 11651 N N . GLY D 1 180 ? 71.230 -1.633 -21.672 1.00 29.69 180 GLY D N 1
ATOM 11652 C CA . GLY D 1 180 ? 71.986 -2.789 -22.108 1.00 33.75 180 GLY D CA 1
ATOM 11653 C C . GLY D 1 180 ? 72.117 -3.887 -21.075 1.00 34.84 180 GLY D C 1
ATOM 11654 O O . GLY D 1 180 ? 73.071 -4.668 -21.135 1.00 33.82 180 GLY D O 1
ATOM 11655 N N . GLN D 1 181 ? 71.192 -3.965 -20.124 1.00 33.82 181 GLN D N 1
ATOM 11656 C CA . GLN D 1 181 ? 71.238 -4.950 -19.051 1.00 31.22 181 GLN D CA 1
ATOM 11657 C C . GLN D 1 181 ? 70.180 -6.031 -19.271 1.00 30.78 181 GLN D C 1
ATOM 11658 O O . GLN D 1 181 ? 69.052 -5.714 -19.668 1.00 28.46 181 GLN D O 1
ATOM 11664 N N . PRO D 1 182 ? 70.504 -7.303 -19.046 1.00 29.39 182 PRO D N 1
ATOM 11665 C CA . PRO D 1 182 ? 69.475 -8.344 -19.133 1.00 30.41 182 PRO D CA 1
ATOM 11666 C C . PRO D 1 182 ? 68.704 -8.454 -17.833 1.00 30.29 182 PRO D C 1
ATOM 11667 O O . PRO D 1 182 ? 69.242 -8.252 -16.742 1.00 31.62 182 PRO D O 1
ATOM 11671 N N . VAL D 1 183 ? 67.423 -8.782 -17.953 1.00 32.34 183 VAL D N 1
ATOM 11672 C CA . VAL D 1 183 ? 66.603 -9.102 -16.792 1.00 24.57 183 VAL D CA 1
ATOM 11673 C C . VAL D 1 183 ? 66.551 -10.621 -16.634 1.00 27.57 183 VAL D C 1
ATOM 11674 O O . VAL D 1 183 ? 66.359 -11.357 -17.609 1.00 27.95 183 VAL D O 1
ATOM 11678 N N . LEU D 1 184 ? 66.765 -11.084 -15.409 1.00 30.49 184 LEU D N 1
ATOM 11679 C CA . LEU D 1 184 ? 66.659 -12.478 -15.012 1.00 27.56 184 LEU D CA 1
ATOM 11680 C C . LEU D 1 184 ? 65.408 -12.631 -14.161 1.00 30.92 184 LEU D C 1
ATOM 11681 O O . LEU D 1 184 ? 65.147 -11.783 -13.301 1.00 33.08 184 LEU D O 1
ATOM 11686 N N . VAL D 1 185 ? 64.640 -13.705 -14.371 1.00 25.37 185 VAL D N 1
ATOM 11687 C CA . VAL D 1 185 ? 63.321 -13.823 -13.750 1.00 26.66 185 VAL D CA 1
ATOM 11688 C C . VAL D 1 185 ? 63.082 -15.219 -13.176 1.00 30.58 185 VAL D C 1
ATOM 11689 O O . VAL D 1 185 ? 63.389 -16.240 -13.803 1.00 26.77 185 VAL D O 1
ATOM 11693 N N . HIS D 1 186 ? 62.507 -15.247 -11.982 1.00 26.48 186 HIS D N 1
ATOM 11694 C CA . HIS D 1 186 ? 61.997 -16.464 -11.364 1.00 31.27 186 HIS D CA 1
ATOM 11695 C C . HIS D 1 186 ? 60.546 -16.590 -11.821 1.00 27.00 186 HIS D C 1
ATOM 11696 O O . HIS D 1 186 ? 59.669 -15.866 -11.351 1.00 30.67 186 HIS D O 1
ATOM 11703 N N . CYS D 1 187 ? 60.292 -17.488 -12.771 1.00 31.02 187 CYS D N 1
ATOM 11704 C CA . CYS D 1 187 ? 59.004 -17.534 -13.461 1.00 22.78 187 CYS D CA 1
ATOM 11705 C C . CYS D 1 187 ? 58.161 -18.637 -12.832 1.00 26.24 187 CYS D C 1
ATOM 11706 O O . CYS D 1 187 ? 58.257 -19.806 -13.201 1.00 27.91 187 CYS D O 1
ATOM 11709 N N . GLU D 1 188 ? 57.343 -18.246 -11.858 1.00 28.66 188 GLU D N 1
ATOM 11710 C CA . GLU D 1 188 ? 56.270 -19.063 -11.313 1.00 30.43 188 GLU D CA 1
ATOM 11711 C C . GLU D 1 188 ? 55.113 -18.123 -11.046 1.00 30.37 188 GLU D C 1
ATOM 11712 O O . GLU D 1 188 ? 55.328 -17.000 -10.580 1.00 31.53 188 GLU D O 1
ATOM 11718 N N . ASN D 1 189 ? 53.893 -18.559 -11.360 1.00 29.89 189 ASN D N 1
ATOM 11719 C CA . ASN D 1 189 ? 52.738 -17.784 -10.925 1.00 30.90 189 ASN D CA 1
ATOM 11720 C C . ASN D 1 189 ? 52.560 -17.999 -9.426 1.00 31.97 189 ASN D C 1
ATOM 11721 O O . ASN D 1 189 ? 51.897 -18.949 -9.003 1.00 32.61 189 ASN D O 1
ATOM 11726 N N . ALA D 1 190 ? 53.153 -17.121 -8.616 1.00 35.73 190 ALA D N 1
ATOM 11727 C CA . ALA D 1 190 ? 53.250 -17.388 -7.186 1.00 37.22 190 ALA D CA 1
ATOM 11728 C C . ALA D 1 190 ? 51.899 -17.284 -6.493 1.00 35.55 190 ALA D C 1
ATOM 11729 O O . ALA D 1 190 ? 51.640 -18.015 -5.530 1.00 37.60 190 ALA D O 1
ATOM 11731 N N . LEU D 1 191 ? 51.020 -16.406 -6.969 1.00 34.79 191 LEU D N 1
ATOM 11732 C CA . LEU D 1 191 ? 49.672 -16.359 -6.421 1.00 35.81 191 LEU D CA 1
ATOM 11733 C C . LEU D 1 191 ? 48.993 -17.729 -6.498 1.00 35.45 191 LEU D C 1
ATOM 11734 O O . LEU D 1 191 ? 48.496 -18.247 -5.491 1.00 32.30 191 LEU D O 1
ATOM 11739 N N . ILE D 1 192 ? 48.972 -18.337 -7.688 1.00 30.09 192 ILE D N 1
ATOM 11740 C CA . ILE D 1 192 ? 48.366 -19.660 -7.830 1.00 30.94 192 ILE D CA 1
ATOM 11741 C C . ILE D 1 192 ? 49.100 -20.686 -6.966 1.00 32.92 192 ILE D C 1
ATOM 11742 O O . ILE D 1 192 ? 48.474 -21.545 -6.327 1.00 28.62 192 ILE D O 1
ATOM 11747 N N . CYS D 1 193 ? 50.434 -20.605 -6.929 1.00 26.46 193 CYS D N 1
ATOM 11748 C CA . CYS D 1 193 ? 51.232 -21.569 -6.172 1.00 31.47 193 CYS D CA 1
ATOM 11749 C C . CYS D 1 193 ? 50.988 -21.442 -4.668 1.00 30.52 193 CYS D C 1
ATOM 11750 O O . CYS D 1 193 ? 50.863 -22.449 -3.968 1.00 31.64 193 CYS D O 1
ATOM 11753 N N . ASP D 1 194 ? 50.957 -20.216 -4.148 1.00 34.97 194 ASP D N 1
ATOM 11754 C CA . ASP D 1 194 ? 50.636 -20.021 -2.737 1.00 34.88 194 ASP D CA 1
ATOM 11755 C C . ASP D 1 194 ? 49.253 -20.571 -2.411 1.00 35.97 194 ASP D C 1
ATOM 11756 O O . ASP D 1 194 ? 49.076 -21.292 -1.420 1.00 37.48 194 ASP D O 1
ATOM 11761 N N . GLU D 1 195 ? 48.252 -20.246 -3.242 1.00 30.70 195 GLU D N 1
ATOM 11762 C CA . GLU D 1 195 ? 46.883 -20.636 -2.917 1.00 34.95 195 GLU D CA 1
ATOM 11763 C C . GLU D 1 195 ? 46.684 -22.144 -3.018 1.00 35.96 195 GLU D C 1
ATOM 11764 O O . GLU D 1 195 ? 45.917 -22.719 -2.238 1.00 36.52 195 GLU D O 1
ATOM 11770 N N . LEU D 1 196 ? 47.364 -22.804 -3.955 1.00 34.25 196 LEU D N 1
ATOM 11771 C CA . LEU D 1 196 ? 47.313 -24.263 -3.983 1.00 34.28 196 LEU D CA 1
ATOM 11772 C C . LEU D 1 196 ? 48.010 -24.856 -2.763 1.00 34.84 196 LEU D C 1
ATOM 11773 O O . LEU D 1 196 ? 47.578 -25.887 -2.234 1.00 33.08 196 LEU D O 1
ATOM 11778 N N . GLY D 1 197 ? 49.090 -24.217 -2.307 1.00 34.23 197 GLY D N 1
ATOM 11779 C CA . GLY D 1 197 ? 49.770 -24.694 -1.112 1.00 38.11 197 GLY D CA 1
ATOM 11780 C C . GLY D 1 197 ? 48.908 -24.565 0.131 1.00 40.56 197 GLY D C 1
ATOM 11781 O O . GLY D 1 197 ? 48.815 -25.497 0.935 1.00 40.08 197 GLY D O 1
ATOM 11782 N N . GLU D 1 198 ? 48.272 -23.400 0.309 1.00 41.40 198 GLU D N 1
ATOM 11783 C CA . GLU D 1 198 ? 47.334 -23.227 1.416 1.00 42.99 198 GLU D CA 1
ATOM 11784 C C . GLU D 1 198 ? 46.235 -24.277 1.367 1.00 43.24 198 GLU D C 1
ATOM 11785 O O . GLU D 1 198 ? 45.843 -24.834 2.398 1.00 43.69 198 GLU D O 1
ATOM 11791 N N . GLU D 1 199 ? 45.720 -24.553 0.172 1.00 40.76 199 GLU D N 1
ATOM 11792 C CA . GLU D 1 199 ? 44.710 -25.588 0.009 1.00 41.61 199 GLU D CA 1
ATOM 11793 C C . GLU D 1 199 ? 45.229 -26.943 0.479 1.00 45.04 199 GLU D C 1
ATOM 11794 O O . GLU D 1 199 ? 44.527 -27.684 1.177 1.00 42.40 199 GLU D O 1
ATOM 11800 N N . ALA D 1 200 ? 46.460 -27.294 0.091 1.00 41.05 200 ALA D N 1
ATOM 11801 C CA . ALA D 1 200 ? 47.005 -28.591 0.478 1.00 40.56 200 ALA D CA 1
ATOM 11802 C C . ALA D 1 200 ? 47.188 -28.679 1.986 1.00 40.79 200 ALA D C 1
ATOM 11803 O O . ALA D 1 200 ? 46.972 -29.742 2.582 1.00 39.95 200 ALA D O 1
ATOM 11805 N N . LYS D 1 201 ? 47.574 -27.568 2.621 1.00 38.36 201 LYS D N 1
ATOM 11806 C CA . LYS D 1 201 ? 47.741 -27.558 4.071 1.00 40.30 201 LYS D CA 1
ATOM 11807 C C . LYS D 1 201 ? 46.405 -27.767 4.771 1.00 42.60 201 LYS D C 1
ATOM 11808 O O . LYS D 1 201 ? 46.273 -28.648 5.631 1.00 41.85 201 LYS D O 1
ATOM 11814 N N . ARG D 1 202 ? 45.403 -26.948 4.419 1.00 42.49 202 ARG D N 1
ATOM 11815 C CA . ARG D 1 202 ? 44.055 -27.113 4.958 1.00 42.50 202 ARG D CA 1
ATOM 11816 C C . ARG D 1 202 ? 43.602 -28.566 4.904 1.00 44.12 202 ARG D C 1
ATOM 11817 O O . ARG D 1 202 ? 42.886 -29.035 5.796 1.00 49.08 202 ARG D O 1
ATOM 11825 N N . GLU D 1 203 ? 43.990 -29.293 3.861 1.00 42.87 203 GLU D N 1
ATOM 11826 C CA . GLU D 1 203 ? 43.562 -30.672 3.696 1.00 45.16 203 GLU D CA 1
ATOM 11827 C C . GLU D 1 203 ? 44.540 -31.665 4.306 1.00 44.62 203 GLU D C 1
ATOM 11828 O O . GLU D 1 203 ? 44.373 -32.874 4.117 1.00 46.31 203 GLU D O 1
ATOM 11834 N N . GLY D 1 204 ? 45.548 -31.187 5.034 1.00 40.68 204 GLY D N 1
ATOM 11835 C CA . GLY D 1 204 ? 46.554 -32.083 5.580 1.00 43.71 204 GLY D CA 1
ATOM 11836 C C . GLY D 1 204 ? 47.291 -32.896 4.539 1.00 42.61 204 GLY D C 1
ATOM 11837 O O . GLY D 1 204 ? 47.698 -34.030 4.816 1.00 41.89 204 GLY D O 1
ATOM 11838 N N . ARG D 1 205 ? 47.463 -32.352 3.338 1.00 41.20 205 ARG D N 1
ATOM 11839 C CA . ARG D 1 205 ? 48.279 -32.964 2.292 1.00 41.64 205 ARG D CA 1
ATOM 11840 C C . ARG D 1 205 ? 49.610 -32.222 2.276 1.00 41.86 205 ARG D C 1
ATOM 11841 O O . ARG D 1 205 ? 49.703 -31.111 1.750 1.00 41.71 205 ARG D O 1
ATOM 11849 N N . VAL D 1 206 ? 50.645 -32.834 2.851 1.00 39.87 206 VAL D N 1
ATOM 11850 C CA . VAL D 1 206 ? 51.932 -32.158 2.982 1.00 36.73 206 VAL D CA 1
ATOM 11851 C C . VAL D 1 206 ? 53.090 -33.079 2.612 1.00 37.10 206 VAL D C 1
ATOM 11852 O O . VAL D 1 206 ? 54.224 -32.863 3.056 1.00 38.78 206 VAL D O 1
ATOM 11856 N N . THR D 1 207 ? 52.828 -34.095 1.786 1.00 36.51 207 THR D N 1
ATOM 11857 C CA . THR D 1 207 ? 53.904 -34.904 1.227 1.00 36.00 207 THR D CA 1
ATOM 11858 C C . THR D 1 207 ? 54.645 -34.145 0.115 1.00 40.87 207 THR D C 1
ATOM 11859 O O . THR D 1 207 ? 54.207 -33.089 -0.362 1.00 33.62 207 THR D O 1
ATOM 11863 N N . ALA D 1 208 ? 55.783 -34.713 -0.314 1.00 35.79 208 ALA D N 1
ATOM 11864 C CA . ALA D 1 208 ? 56.523 -34.125 -1.430 1.00 35.96 208 ALA D CA 1
ATOM 11865 C C . ALA D 1 208 ? 55.669 -34.082 -2.688 1.00 37.07 208 ALA D C 1
ATOM 11866 O O . ALA D 1 208 ? 55.711 -33.100 -3.443 1.00 33.61 208 ALA D O 1
ATOM 11868 N N . HIS D 1 209 ? 54.896 -35.147 -2.934 1.00 35.07 209 HIS D N 1
ATOM 11869 C CA . HIS D 1 209 ? 54.035 -35.195 -4.110 1.00 35.42 209 HIS D CA 1
ATOM 11870 C C . HIS D 1 209 ? 52.939 -34.145 -4.022 1.00 34.51 209 HIS D C 1
ATOM 11871 O O . HIS D 1 209 ? 52.539 -33.571 -5.039 1.00 35.66 209 HIS D O 1
ATOM 11878 N N . ASP D 1 210 ? 52.447 -33.874 -2.809 1.00 35.12 210 ASP D N 1
ATOM 11879 C CA . ASP D 1 210 ? 51.460 -32.817 -2.627 1.00 33.06 210 ASP D CA 1
ATOM 11880 C C . ASP D 1 210 ? 52.053 -31.445 -2.929 1.00 34.77 210 ASP D C 1
ATOM 11881 O O . ASP D 1 210 ? 51.403 -30.604 -3.565 1.00 32.78 210 ASP D O 1
ATOM 11886 N N . TYR D 1 211 ? 53.271 -31.193 -2.444 1.00 32.84 211 TYR D N 1
ATOM 11887 C CA . TYR D 1 211 ? 53.925 -29.917 -2.693 1.00 31.46 211 TYR D CA 1
ATOM 11888 C C . TYR D 1 211 ? 54.132 -29.685 -4.184 1.00 32.77 211 TYR D C 1
ATOM 11889 O O . TYR D 1 211 ? 53.927 -28.569 -4.677 1.00 30.50 211 TYR D O 1
ATOM 11898 N N . VAL D 1 212 ? 54.561 -30.719 -4.918 1.00 27.96 212 VAL D N 1
ATOM 11899 C CA . VAL D 1 212 ? 54.763 -30.552 -6.352 1.00 32.46 212 VAL D CA 1
ATOM 11900 C C . VAL D 1 212 ? 53.429 -30.356 -7.062 1.00 32.66 212 VAL D C 1
ATOM 11901 O O . VAL D 1 212 ? 53.309 -29.517 -7.961 1.00 33.54 212 VAL D O 1
ATOM 11905 N N . ALA D 1 213 ? 52.401 -31.109 -6.666 1.00 31.97 213 ALA D N 1
ATOM 11906 C CA . ALA D 1 213 ? 51.079 -30.872 -7.234 1.00 32.64 213 ALA D CA 1
ATOM 11907 C C . ALA D 1 213 ? 50.590 -29.460 -6.968 1.00 34.72 213 ALA D C 1
ATOM 11908 O O . ALA D 1 213 ? 49.707 -28.975 -7.690 1.00 37.56 213 ALA D O 1
ATOM 11910 N N . SER D 1 214 ? 51.155 -28.780 -5.965 1.00 30.47 214 SER D N 1
ATOM 11911 C CA . SER D 1 214 ? 50.751 -27.424 -5.627 1.00 31.48 214 SER D CA 1
ATOM 11912 C C . SER D 1 214 ? 51.532 -26.368 -6.395 1.00 32.00 214 SER D C 1
ATOM 11913 O O . SER D 1 214 ? 51.213 -25.180 -6.282 1.00 27.39 214 SER D O 1
ATOM 11916 N N . ARG D 1 215 ? 52.563 -26.774 -7.127 1.00 27.28 215 ARG D N 1
ATOM 11917 C CA . ARG D 1 215 ? 53.310 -25.898 -8.027 1.00 32.50 215 ARG D CA 1
ATOM 11918 C C . ARG D 1 215 ? 53.359 -26.589 -9.388 1.00 29.77 215 ARG D C 1
ATOM 11919 O O . ARG D 1 215 ? 54.422 -27.019 -9.855 1.00 29.56 215 ARG D O 1
ATOM 11927 N N . PRO D 1 216 ? 52.204 -26.733 -10.039 1.00 30.66 216 PRO D N 1
ATOM 11928 C CA . PRO D 1 216 ? 52.131 -27.547 -11.257 1.00 30.96 216 PRO D CA 1
ATOM 11929 C C . PRO D 1 216 ? 52.830 -26.854 -12.416 1.00 30.63 216 PRO D C 1
ATOM 11930 O O . PRO D 1 216 ? 53.158 -25.665 -12.378 1.00 29.33 216 PRO D O 1
ATOM 11934 N N . VAL D 1 217 ? 53.088 -27.639 -13.457 1.00 25.13 217 VAL D N 1
ATOM 11935 C CA . VAL D 1 217 ? 53.801 -27.097 -14.611 1.00 29.79 217 VAL D CA 1
ATOM 11936 C C . VAL D 1 217 ? 53.118 -25.830 -15.119 1.00 23.64 217 VAL D C 1
ATOM 11937 O O . VAL D 1 217 ? 53.778 -24.839 -15.440 1.00 27.18 217 VAL D O 1
ATOM 11941 N N . PHE D 1 218 ? 51.791 -25.830 -15.207 1.00 25.88 218 PHE D N 1
ATOM 11942 C CA . PHE D 1 218 ? 51.180 -24.679 -15.863 1.00 28.54 218 PHE D CA 1
ATOM 11943 C C . PHE D 1 218 ? 51.501 -23.367 -15.145 1.00 27.84 218 PHE D C 1
ATOM 11944 O O . PHE D 1 218 ? 51.516 -22.320 -15.797 1.00 25.68 218 PHE D O 1
ATOM 11952 N N . THR D 1 219 ? 51.802 -23.397 -13.836 1.00 25.13 219 THR D N 1
ATOM 11953 C CA . THR D 1 219 ? 52.170 -22.150 -13.160 1.00 29.96 219 THR D CA 1
ATOM 11954 C C . THR D 1 219 ? 53.543 -21.662 -13.606 1.00 27.64 219 THR D C 1
ATOM 11955 O O . THR D 1 219 ? 53.789 -20.457 -13.618 1.00 27.39 219 THR D O 1
ATOM 11959 N N . GLU D 1 220 ? 54.443 -22.575 -13.971 1.00 29.63 220 GLU D N 1
ATOM 11960 C CA . GLU D 1 220 ? 55.694 -22.171 -14.610 1.00 26.29 220 GLU D CA 1
ATOM 11961 C C . GLU D 1 220 ? 55.438 -21.659 -16.027 1.00 26.78 220 GLU D C 1
ATOM 11962 O O . GLU D 1 220 ? 55.946 -20.597 -16.414 1.00 24.46 220 GLU D O 1
ATOM 11968 N N . VAL D 1 221 ? 54.636 -22.389 -16.813 1.00 25.26 221 VAL D N 1
ATOM 11969 C CA . VAL D 1 221 ? 54.461 -22.016 -18.219 1.00 28.55 221 VAL D CA 1
ATOM 11970 C C . VAL D 1 221 ? 53.780 -20.650 -18.323 1.00 22.39 221 VAL D C 1
ATOM 11971 O O . VAL D 1 221 ? 54.218 -19.779 -19.078 1.00 27.25 221 VAL D O 1
ATOM 11975 N N . GLU D 1 222 ? 52.718 -20.429 -17.553 1.00 26.00 222 GLU D N 1
ATOM 11976 C CA . GLU D 1 222 ? 52.034 -19.131 -17.602 1.00 27.61 222 GLU D CA 1
ATOM 11977 C C . GLU D 1 222 ? 53.002 -17.989 -17.319 1.00 27.00 222 GLU D C 1
ATOM 11978 O O . GLU D 1 222 ? 53.021 -16.976 -18.032 1.00 25.99 222 GLU D O 1
ATOM 11984 N N . ALA D 1 223 ? 53.811 -18.136 -16.268 1.00 22.99 223 ALA D N 1
ATOM 11985 C CA . ALA D 1 223 ? 54.709 -17.059 -15.888 1.00 24.52 223 ALA D CA 1
ATOM 11986 C C . ALA D 1 223 ? 55.800 -16.873 -16.932 1.00 25.26 223 ALA D C 1
ATOM 11987 O O . ALA D 1 223 ? 56.190 -15.740 -17.238 1.00 22.40 223 ALA D O 1
ATOM 11989 N N . ILE D 1 224 ? 56.309 -17.969 -17.503 1.00 23.70 224 ILE D N 1
ATOM 11990 C CA . ILE D 1 224 ? 57.286 -17.803 -18.569 1.00 25.77 224 ILE D CA 1
ATOM 11991 C C . ILE D 1 224 ? 56.645 -17.088 -19.748 1.00 23.46 224 ILE D C 1
ATOM 11992 O O . ILE D 1 224 ? 57.241 -16.182 -20.339 1.00 23.06 224 ILE D O 1
ATOM 11997 N N . ARG D 1 225 ? 55.389 -17.424 -20.056 1.00 25.06 225 ARG D N 1
ATOM 11998 C CA . ARG D 1 225 ? 54.733 -16.819 -21.215 1.00 26.13 225 ARG D CA 1
ATOM 11999 C C . ARG D 1 225 ? 54.478 -15.324 -21.001 1.00 25.50 225 ARG D C 1
ATOM 12000 O O . ARG D 1 225 ? 54.711 -14.509 -21.904 1.00 23.21 225 ARG D O 1
ATOM 12008 N N . ARG D 1 226 ? 54.036 -14.944 -19.808 1.00 25.31 226 ARG D N 1
ATOM 12009 C CA . ARG D 1 226 ? 53.836 -13.532 -19.496 1.00 25.09 226 ARG D CA 1
ATOM 12010 C C . ARG D 1 226 ? 55.146 -12.754 -19.598 1.00 25.31 226 ARG D C 1
ATOM 12011 O O . ARG D 1 226 ? 55.238 -11.741 -20.305 1.00 27.48 226 ARG D O 1
ATOM 12019 N N . VAL D 1 227 ? 56.177 -13.237 -18.904 1.00 23.09 227 VAL D N 1
ATOM 12020 C CA . VAL D 1 227 ? 57.477 -12.575 -18.863 1.00 27.86 227 VAL D CA 1
ATOM 12021 C C . VAL D 1 227 ? 58.078 -12.452 -20.262 1.00 26.84 227 VAL D C 1
ATOM 12022 O O . VAL D 1 227 ? 58.637 -11.406 -20.621 1.00 29.24 227 VAL D O 1
ATOM 12026 N N . LEU D 1 228 ? 57.973 -13.511 -21.073 1.00 26.25 228 LEU D N 1
ATOM 12027 C CA . LEU D 1 228 ? 58.444 -13.452 -22.459 1.00 24.90 228 LEU D CA 1
ATOM 12028 C C . LEU D 1 228 ? 57.793 -12.300 -23.212 1.00 26.96 228 LEU D C 1
ATOM 12029 O O . LEU D 1 228 ? 58.471 -11.527 -23.900 1.00 28.62 228 LEU D O 1
ATOM 12034 N N . TYR D 1 229 ? 56.469 -12.185 -23.121 1.00 25.71 229 TYR D N 1
ATOM 12035 C CA . TYR D 1 229 ? 55.781 -11.163 -23.904 1.00 25.20 229 TYR D CA 1
ATOM 12036 C C . TYR D 1 229 ? 56.107 -9.756 -23.399 1.00 25.43 229 TYR D C 1
ATOM 12037 O O . TYR D 1 229 ? 56.418 -8.859 -24.195 1.00 28.25 229 TYR D O 1
ATOM 12046 N N . LEU D 1 230 ? 56.050 -9.542 -22.077 1.00 25.90 230 LEU D N 1
ATOM 12047 C CA . LEU D 1 230 ? 56.328 -8.216 -21.525 1.00 26.26 230 LEU D CA 1
ATOM 12048 C C . LEU D 1 230 ? 57.753 -7.775 -21.837 1.00 29.22 230 LEU D C 1
ATOM 12049 O O . LEU D 1 230 ? 57.991 -6.610 -22.181 1.00 28.98 230 LEU D O 1
ATOM 12054 N N . ALA D 1 231 ? 58.711 -8.695 -21.714 1.00 26.75 231 ALA D N 1
ATOM 12055 C CA . ALA D 1 231 ? 60.102 -8.390 -22.030 1.00 26.53 231 ALA D CA 1
ATOM 12056 C C . ALA D 1 231 ? 60.283 -8.067 -23.515 1.00 29.13 231 ALA D C 1
ATOM 12057 O O . ALA D 1 231 ? 61.076 -7.185 -23.877 1.00 29.93 231 ALA D O 1
ATOM 12059 N N . LYS D 1 232 ? 59.561 -8.770 -24.389 1.00 29.16 232 LYS D N 1
ATOM 12060 C CA . LYS D 1 232 ? 59.597 -8.456 -25.813 1.00 30.92 232 LYS D CA 1
ATOM 12061 C C . LYS D 1 232 ? 59.083 -7.050 -26.071 1.00 28.12 232 LYS D C 1
ATOM 12062 O O . LYS D 1 232 ? 59.733 -6.251 -26.753 1.00 29.73 232 LYS D O 1
ATOM 12068 N N . VAL D 1 233 ? 57.900 -6.738 -25.546 1.00 28.98 233 VAL D N 1
ATOM 12069 C CA . VAL D 1 233 ? 57.340 -5.405 -25.711 1.00 26.79 233 VAL D CA 1
ATOM 12070 C C . VAL D 1 233 ? 58.239 -4.355 -25.075 1.00 31.41 233 VAL D C 1
ATOM 12071 O O . VAL D 1 233 ? 58.332 -3.229 -25.573 1.00 32.47 233 VAL D O 1
ATOM 12075 N N . ALA D 1 234 ? 58.930 -4.696 -23.982 1.00 29.27 234 ALA D N 1
ATOM 12076 C CA . ALA D 1 234 ? 59.810 -3.703 -23.369 1.00 33.31 234 ALA D CA 1
ATOM 12077 C C . ALA D 1 234 ? 61.132 -3.540 -24.105 1.00 28.19 234 ALA D C 1
ATOM 12078 O O . ALA D 1 234 ? 61.871 -2.601 -23.803 1.00 32.74 234 ALA D O 1
ATOM 12080 N N . GLY D 1 235 ? 61.451 -4.425 -25.047 1.00 29.17 235 GLY D N 1
ATOM 12081 C CA . GLY D 1 235 ? 62.748 -4.392 -25.689 1.00 29.69 235 GLY D CA 1
ATOM 12082 C C . GLY D 1 235 ? 63.904 -4.789 -24.797 1.00 32.56 235 GLY D C 1
ATOM 12083 O O . GLY D 1 235 ? 65.004 -4.259 -24.952 1.00 33.36 235 GLY D O 1
ATOM 12084 N N . CYS D 1 236 ? 63.695 -5.731 -23.881 1.00 29.79 236 CYS D N 1
ATOM 12085 C CA . CYS D 1 236 ? 64.696 -6.101 -22.890 1.00 27.50 236 CYS D CA 1
ATOM 12086 C C . CYS D 1 236 ? 65.177 -7.537 -23.096 1.00 27.95 236 CYS D C 1
ATOM 12087 O O . CYS D 1 236 ? 64.375 -8.456 -23.295 1.00 28.17 236 CYS D O 1
ATOM 12090 N N . ARG D 1 237 ? 66.487 -7.725 -23.022 1.00 27.91 237 ARG D N 1
ATOM 12091 C CA . ARG D 1 237 ? 67.045 -9.064 -23.060 1.00 29.23 237 ARG D CA 1
ATOM 12092 C C . ARG D 1 237 ? 66.593 -9.829 -21.818 1.00 28.86 237 ARG D C 1
ATOM 12093 O O . ARG D 1 237 ? 66.483 -9.262 -20.727 1.00 27.53 237 ARG D O 1
ATOM 12101 N N . LEU D 1 238 ? 66.323 -11.120 -21.983 1.00 24.73 238 LEU D N 1
ATOM 12102 C CA . LEU D 1 238 ? 65.701 -11.912 -20.930 1.00 28.44 238 LEU D CA 1
ATOM 12103 C C . LEU D 1 238 ? 66.472 -13.204 -20.681 1.00 26.41 238 LEU D C 1
ATOM 12104 O O . LEU D 1 238 ? 66.933 -13.854 -21.621 1.00 29.40 238 LEU D O 1
ATOM 12109 N N . HIS D 1 239 ? 66.592 -13.571 -19.402 1.00 29.36 239 HIS D N 1
ATOM 12110 C CA . HIS D 1 239 ? 67.137 -14.856 -18.971 1.00 26.45 239 HIS D CA 1
ATOM 12111 C C . HIS D 1 239 ? 66.158 -15.485 -17.983 1.00 27.46 239 HIS D C 1
ATOM 12112 O O . HIS D 1 239 ? 65.871 -14.896 -16.934 1.00 25.82 239 HIS D O 1
ATOM 12119 N N . VAL D 1 240 ? 65.639 -16.665 -18.317 1.00 23.24 240 VAL D N 1
ATOM 12120 C CA . VAL D 1 240 ? 64.683 -17.355 -17.462 1.00 24.80 240 VAL D CA 1
ATOM 12121 C C . VAL D 1 240 ? 65.448 -18.287 -16.529 1.00 25.45 240 VAL D C 1
ATOM 12122 O O . VAL D 1 240 ? 66.166 -19.190 -16.982 1.00 23.79 240 VAL D O 1
ATOM 12126 N N . CYS D 1 241 ? 65.263 -18.087 -15.229 1.00 24.26 241 CYS D N 1
ATOM 12127 C CA . CYS D 1 241 ? 65.988 -18.824 -14.209 1.00 23.59 241 CYS D CA 1
ATOM 12128 C C . CYS D 1 241 ? 65.387 -20.221 -13.995 1.00 26.68 241 CYS D C 1
ATOM 12129 O O . CYS D 1 241 ? 64.209 -20.486 -14.284 1.00 25.93 241 CYS D O 1
ATOM 12132 N N . HIS D 1 242 ? 66.242 -21.121 -13.503 1.00 26.46 242 HIS D N 1
ATOM 12133 C CA . HIS D 1 242 ? 65.935 -22.506 -13.145 1.00 24.71 242 HIS D CA 1
ATOM 12134 C C . HIS D 1 242 ? 64.618 -23.007 -13.733 1.00 27.48 242 HIS D C 1
ATOM 12135 O O . HIS D 1 242 ? 63.567 -22.930 -13.082 1.00 27.40 242 HIS D O 1
ATOM 12142 N N . VAL D 1 243 ? 64.668 -23.552 -14.940 1.00 23.08 243 VAL D N 1
ATOM 12143 C CA . VAL D 1 243 ? 63.471 -24.106 -15.561 1.00 24.88 243 VAL D CA 1
ATOM 12144 C C . VAL D 1 243 ? 63.339 -25.531 -15.058 1.00 23.82 243 VAL D C 1
ATOM 12145 O O . VAL D 1 243 ? 64.323 -26.280 -15.026 1.00 26.47 243 VAL D O 1
ATOM 12149 N N . SER D 1 244 ? 62.125 -25.906 -14.640 1.00 24.34 244 SER D N 1
ATOM 12150 C CA . SER D 1 244 ? 61.902 -27.189 -13.986 1.00 27.73 244 SER D CA 1
ATOM 12151 C C . SER D 1 244 ? 61.147 -28.196 -14.842 1.00 30.39 244 SER D C 1
ATOM 12152 O O . SER D 1 244 ? 61.107 -29.381 -14.480 1.00 26.63 244 SER D O 1
ATOM 12155 N N . SER D 1 245 ? 60.553 -27.769 -15.954 1.00 30.28 245 SER D N 1
ATOM 12156 C CA . SER D 1 245 ? 59.767 -28.649 -16.802 1.00 27.64 245 SER D CA 1
ATOM 12157 C C . SER D 1 245 ? 60.187 -28.491 -18.254 1.00 25.63 245 SER D C 1
ATOM 12158 O O . SER D 1 245 ? 60.605 -27.405 -18.665 1.00 23.04 245 SER D O 1
ATOM 12161 N N . PRO D 1 246 ? 60.122 -29.571 -19.047 1.00 26.19 246 PRO D N 1
ATOM 12162 C CA . PRO D 1 246 ? 60.386 -29.430 -20.493 1.00 23.73 246 PRO D CA 1
ATOM 12163 C C . PRO D 1 246 ? 59.351 -28.559 -21.190 1.00 28.68 246 PRO D C 1
ATOM 12164 O O . PRO D 1 246 ? 59.637 -28.013 -22.271 1.00 25.06 246 PRO D O 1
ATOM 12168 N N . GLU D 1 247 ? 58.156 -28.418 -20.601 1.00 25.72 247 GLU D N 1
ATOM 12169 C CA . GLU D 1 247 ? 57.162 -27.497 -21.146 1.00 27.72 247 GLU D CA 1
ATOM 12170 C C . GLU D 1 247 ? 57.616 -26.055 -20.993 1.00 23.69 247 GLU D C 1
ATOM 12171 O O . GLU D 1 247 ? 57.404 -25.230 -21.894 1.00 24.19 247 GLU D O 1
ATOM 12177 N N . GLY D 1 248 ? 58.228 -25.724 -19.849 1.00 26.53 248 GLY D N 1
ATOM 12178 C CA . GLY D 1 248 ? 58.780 -24.389 -19.694 1.00 23.88 248 GLY D CA 1
ATOM 12179 C C . GLY D 1 248 ? 59.865 -24.104 -20.717 1.00 24.09 248 GLY D C 1
ATOM 12180 O O . GLY D 1 248 ? 59.887 -23.035 -21.338 1.00 25.69 248 GLY D O 1
ATOM 12181 N N . VAL D 1 249 ? 60.768 -25.069 -20.923 1.00 22.34 249 VAL D N 1
ATOM 12182 C CA . VAL D 1 249 ? 61.827 -24.908 -21.917 1.00 26.14 249 VAL D CA 1
ATOM 12183 C C . VAL D 1 249 ? 61.234 -24.661 -23.296 1.00 24.26 249 VAL D C 1
ATOM 12184 O O . VAL D 1 249 ? 61.731 -23.825 -24.064 1.00 24.21 249 VAL D O 1
ATOM 12188 N N . GLU D 1 250 ? 60.186 -25.405 -23.648 1.00 26.19 250 GLU D N 1
ATOM 12189 C CA . GLU D 1 250 ? 59.637 -25.270 -24.989 1.00 28.22 250 GLU D CA 1
ATOM 12190 C C . GLU D 1 250 ? 59.141 -23.851 -25.227 1.00 26.38 250 GLU D C 1
ATOM 12191 O O . GLU D 1 250 ? 59.271 -23.326 -26.339 1.00 26.46 250 GLU D O 1
ATOM 12197 N N . GLU D 1 251 ? 58.580 -23.205 -24.192 1.00 25.61 251 GLU D N 1
ATOM 12198 C CA . GLU D 1 251 ? 58.153 -21.818 -24.346 1.00 26.61 251 GLU D CA 1
ATOM 12199 C C . GLU D 1 251 ? 59.336 -20.950 -24.736 1.00 27.72 251 GLU D C 1
ATOM 12200 O O . GLU D 1 251 ? 59.250 -20.140 -25.664 1.00 24.63 251 GLU D O 1
ATOM 12206 N N . VAL D 1 252 ? 60.464 -21.121 -24.038 1.00 26.49 252 VAL D N 1
ATOM 12207 C CA . VAL D 1 252 ? 61.657 -20.338 -24.345 1.00 25.71 252 VAL D CA 1
ATOM 12208 C C . VAL D 1 252 ? 62.145 -20.649 -25.757 1.00 27.70 252 VAL D C 1
ATOM 12209 O O . VAL D 1 252 ? 62.486 -19.746 -26.537 1.00 25.50 252 VAL D O 1
ATOM 12213 N N . THR D 1 253 ? 62.191 -21.935 -26.107 1.00 26.68 253 THR D N 1
ATOM 12214 C CA . THR D 1 253 ? 62.644 -22.305 -27.445 1.00 27.34 253 THR D CA 1
ATOM 12215 C C . THR D 1 253 ? 61.769 -21.661 -28.513 1.00 28.12 253 THR D C 1
ATOM 12216 O O . THR D 1 253 ? 62.272 -21.049 -29.462 1.00 28.30 253 THR D O 1
ATOM 12220 N N . ARG D 1 254 ? 60.451 -21.774 -28.363 1.00 26.51 254 ARG D N 1
ATOM 12221 C CA . ARG D 1 254 ? 59.546 -21.177 -29.346 1.00 33.39 254 ARG D CA 1
ATOM 12222 C C . ARG D 1 254 ? 59.787 -19.666 -29.489 1.00 31.88 254 ARG D C 1
ATOM 12223 O O . ARG D 1 254 ? 59.766 -19.134 -30.604 1.00 28.32 254 ARG D O 1
ATOM 12231 N N . ALA D 1 255 ? 60.030 -18.959 -28.375 1.00 28.61 255 ALA D N 1
ATOM 12232 C CA . ALA D 1 255 ? 60.295 -17.520 -28.443 1.00 28.56 255 ALA D CA 1
ATOM 12233 C C . ALA D 1 255 ? 61.567 -17.226 -29.226 1.00 29.42 255 ALA D C 1
ATOM 12234 O O . ALA D 1 255 ? 61.589 -16.336 -30.082 1.00 30.08 255 ALA D O 1
ATOM 12236 N N . ARG D 1 256 ? 62.656 -17.935 -28.911 1.00 28.86 256 ARG D N 1
ATOM 12237 C CA . ARG D 1 256 ? 63.925 -17.681 -29.592 1.00 29.36 256 ARG D CA 1
ATOM 12238 C C . ARG D 1 256 ? 63.822 -17.985 -31.075 1.00 27.95 256 ARG D C 1
ATOM 12239 O O . ARG D 1 256 ? 64.405 -17.280 -31.904 1.00 27.86 256 ARG D O 1
ATOM 12247 N N . GLN D 1 257 ? 63.109 -19.056 -31.429 1.00 26.31 257 GLN D N 1
ATOM 12248 C CA . GLN D 1 257 ? 62.944 -19.413 -32.832 1.00 31.29 257 GLN D CA 1
ATOM 12249 C C . GLN D 1 257 ? 62.139 -18.374 -33.599 1.00 29.55 257 GLN D C 1
ATOM 12250 O O . GLN D 1 257 ? 62.165 -18.376 -34.833 1.00 32.88 257 GLN D O 1
ATOM 12256 N N . GLU D 1 258 ? 61.431 -17.489 -32.903 1.00 29.39 258 GLU D N 1
ATOM 12257 C CA . GLU D 1 258 ? 60.793 -16.335 -33.526 1.00 33.52 258 GLU D CA 1
ATOM 12258 C C . GLU D 1 258 ? 61.639 -15.070 -33.434 1.00 34.26 258 GLU D C 1
ATOM 12259 O O . GLU D 1 258 ? 61.165 -13.996 -33.814 1.00 36.70 258 GLU D O 1
ATOM 12265 N N . GLY D 1 259 ? 62.863 -15.162 -32.915 1.00 29.13 259 GLY D N 1
ATOM 12266 C CA . GLY D 1 259 ? 63.777 -14.044 -32.914 1.00 27.64 259 GLY D CA 1
ATOM 12267 C C . GLY D 1 259 ? 63.959 -13.308 -31.600 1.00 32.87 259 GLY D C 1
ATOM 12268 O O . GLY D 1 259 ? 64.724 -12.341 -31.569 1.00 32.54 259 GLY D O 1
ATOM 12269 N N . GLN D 1 260 ? 63.314 -13.731 -30.513 1.00 30.63 260 GLN D N 1
ATOM 12270 C CA . GLN D 1 260 ? 63.463 -13.030 -29.239 1.00 31.59 260 GLN D CA 1
ATOM 12271 C C . GLN D 1 260 ? 64.801 -13.341 -28.578 1.00 27.08 260 GLN D C 1
ATOM 12272 O O . GLN D 1 260 ? 65.237 -14.494 -28.542 1.00 29.28 260 GLN D O 1
ATOM 12278 N N . ASP D 1 261 ? 65.434 -12.305 -28.033 1.00 26.42 261 ASP D N 1
ATOM 12279 C CA . ASP D 1 261 ? 66.727 -12.474 -27.311 1.00 29.66 261 ASP D CA 1
ATOM 12280 C C . ASP D 1 261 ? 66.429 -13.009 -25.914 1.00 27.56 261 ASP D C 1
ATOM 12281 O O . ASP D 1 261 ? 66.249 -12.212 -24.997 1.00 30.13 261 ASP D O 1
ATOM 12286 N N . VAL D 1 262 ? 66.367 -14.324 -25.798 1.00 27.41 262 VAL D N 1
ATOM 12287 C CA . VAL D 1 262 ? 66.035 -14.962 -24.504 1.00 27.48 262 VAL D CA 1
ATOM 12288 C C . VAL D 1 262 ? 66.959 -16.157 -24.295 1.00 28.89 262 VAL D C 1
ATOM 12289 O O . VAL D 1 262 ? 67.279 -16.845 -25.273 1.00 24.33 262 VAL D O 1
ATOM 12293 N N . THR D 1 263 ? 67.382 -16.352 -23.056 1.00 25.82 263 THR D N 1
ATOM 12294 C CA . THR D 1 263 ? 68.194 -17.535 -22.719 1.00 27.56 263 THR D CA 1
ATOM 12295 C C . THR D 1 263 ? 67.546 -18.187 -21.499 1.00 27.70 263 THR D C 1
ATOM 12296 O O . THR D 1 263 ? 66.669 -17.558 -20.899 1.00 24.66 263 THR D O 1
ATOM 12300 N N . CYS D 1 264 ? 67.964 -19.403 -21.170 1.00 26.44 264 CYS D N 1
ATOM 12301 C CA . CYS D 1 264 ? 67.452 -20.025 -19.959 1.00 26.41 264 CYS D CA 1
ATOM 12302 C C . CYS D 1 264 ? 68.509 -20.947 -19.360 1.00 28.14 264 CYS D C 1
ATOM 12303 O O . CYS D 1 264 ? 69.556 -21.233 -19.953 1.00 25.59 264 CYS D O 1
ATOM 12306 N N . GLU D 1 265 ? 68.212 -21.411 -18.155 1.00 24.20 265 GLU D N 1
ATOM 12307 C CA . GLU D 1 265 ? 69.142 -22.186 -17.369 1.00 23.58 265 GLU D CA 1
ATOM 12308 C C . GLU D 1 265 ? 68.329 -23.252 -16.648 1.00 22.18 265 GLU D C 1
ATOM 12309 O O . GLU D 1 265 ? 67.105 -23.123 -16.505 1.00 24.30 265 GLU D O 1
ATOM 12315 N N . SER D 1 266 ? 69.007 -24.304 -16.191 1.00 21.07 266 SER D N 1
ATOM 12316 C CA . SER D 1 266 ? 68.428 -25.218 -15.194 1.00 22.53 266 SER D CA 1
ATOM 12317 C C . SER D 1 266 ? 69.506 -25.541 -14.156 1.00 23.27 266 SER D C 1
ATOM 12318 O O . SER D 1 266 ? 70.587 -24.937 -14.144 1.00 25.22 266 SER D O 1
ATOM 12321 N N . CYS D 1 267 ? 69.222 -26.507 -13.287 1.00 24.00 267 CYS D N 1
ATOM 12322 C CA . CYS D 1 267 ? 70.046 -26.871 -12.138 1.00 24.81 267 CYS D CA 1
ATOM 12323 C C . CYS D 1 267 ? 70.199 -28.384 -12.015 1.00 25.26 267 CYS D C 1
ATOM 12324 O O . CYS D 1 267 ? 69.298 -29.135 -12.394 1.00 24.95 267 CYS D O 1
ATOM 12327 N N . PRO D 1 268 ? 71.316 -28.863 -11.462 1.00 24.05 268 PRO D N 1
ATOM 12328 C CA . PRO D 1 268 ? 71.512 -30.323 -11.418 1.00 27.17 268 PRO D CA 1
ATOM 12329 C C . PRO D 1 268 ? 70.378 -31.071 -10.724 1.00 30.48 268 PRO D C 1
ATOM 12330 O O . PRO D 1 268 ? 70.125 -32.239 -11.055 1.00 27.27 268 PRO D O 1
ATOM 12334 N N . HIS D 1 269 ? 69.678 -30.450 -9.776 1.00 22.49 269 HIS D N 1
ATOM 12335 C CA . HIS D 1 269 ? 68.665 -31.224 -9.077 1.00 25.33 269 HIS D CA 1
ATOM 12336 C C . HIS D 1 269 ? 67.421 -31.498 -9.928 1.00 27.19 269 HIS D C 1
ATOM 12337 O O . HIS D 1 269 ? 66.685 -32.431 -9.610 1.00 27.42 269 HIS D O 1
ATOM 12344 N N . TYR D 1 270 ? 67.176 -30.755 -11.012 1.00 24.55 270 TYR D N 1
ATOM 12345 C CA . TYR D 1 270 ? 66.110 -31.155 -11.939 1.00 25.59 270 TYR D CA 1
ATOM 12346 C C . TYR D 1 270 ? 66.546 -32.235 -12.931 1.00 26.35 270 TYR D C 1
ATOM 12347 O O . TYR D 1 270 ? 65.716 -32.715 -13.715 1.00 29.03 270 TYR D O 1
ATOM 12356 N N . PHE D 1 271 ? 67.821 -32.613 -12.940 1.00 21.69 271 PHE D N 1
ATOM 12357 C CA . PHE D 1 271 ? 68.279 -33.685 -13.798 1.00 25.43 271 PHE D CA 1
ATOM 12358 C C . PHE D 1 271 ? 68.622 -34.955 -13.034 1.00 26.09 271 PHE D C 1
ATOM 12359 O O . PHE D 1 271 ? 68.668 -36.025 -13.642 1.00 26.30 271 PHE D O 1
ATOM 12367 N N . VAL D 1 272 ? 68.810 -34.860 -11.722 1.00 24.28 272 VAL D N 1
ATOM 12368 C CA . VAL D 1 272 ? 69.412 -35.924 -10.932 1.00 29.18 272 VAL D CA 1
ATOM 12369 C C . VAL D 1 272 ? 68.517 -36.398 -9.796 1.00 32.74 272 VAL D C 1
ATOM 12370 O O . VAL D 1 272 ? 68.767 -37.469 -9.214 1.00 28.49 272 VAL D O 1
ATOM 12374 N N . LEU D 1 273 ? 67.489 -35.643 -9.453 1.00 28.88 273 LEU D N 1
ATOM 12375 C CA . LEU D 1 273 ? 66.530 -36.006 -8.438 1.00 29.94 273 LEU D CA 1
ATOM 12376 C C . LEU D 1 273 ? 65.142 -35.979 -9.067 1.00 33.27 273 LEU D C 1
ATOM 12377 O O . LEU D 1 273 ? 64.938 -35.445 -10.162 1.00 28.26 273 LEU D O 1
ATOM 12382 N N . ASP D 1 274 ? 64.195 -36.601 -8.382 1.00 32.40 274 ASP D N 1
ATOM 12383 C CA . ASP D 1 274 ? 62.822 -36.619 -8.839 1.00 31.67 274 ASP D CA 1
ATOM 12384 C C . ASP D 1 274 ? 61.939 -36.683 -7.606 1.00 30.05 274 ASP D C 1
ATOM 12385 O O . ASP D 1 274 ? 62.420 -36.845 -6.486 1.00 27.27 274 ASP D O 1
ATOM 12390 N N . THR D 1 275 ? 60.637 -36.521 -7.837 1.00 29.03 275 THR D N 1
ATOM 12391 C CA . THR D 1 275 ? 59.688 -36.366 -6.738 1.00 37.97 275 THR D CA 1
ATOM 12392 C C . THR D 1 275 ? 59.753 -37.542 -5.767 1.00 34.16 275 THR D C 1
ATOM 12393 O O . THR D 1 275 ? 59.619 -37.352 -4.554 1.00 30.60 275 THR D O 1
ATOM 12397 N N . ASP D 1 276 ? 59.940 -38.762 -6.286 1.00 32.30 276 ASP D N 1
ATOM 12398 C CA . ASP D 1 276 ? 60.029 -39.936 -5.419 1.00 34.13 276 ASP D CA 1
ATOM 12399 C C . ASP D 1 276 ? 61.260 -39.871 -4.518 1.00 38.44 276 ASP D C 1
ATOM 12400 O O . ASP D 1 276 ? 61.192 -40.223 -3.336 1.00 39.36 276 ASP D O 1
ATOM 12405 N N . GLN D 1 277 ? 62.396 -39.421 -5.053 1.00 37.61 277 GLN D N 1
ATOM 12406 C CA . GLN D 1 277 ? 63.575 -39.244 -4.210 1.00 38.46 277 GLN D CA 1
ATOM 12407 C C . GLN D 1 277 ? 63.432 -38.033 -3.303 1.00 37.39 277 GLN D C 1
ATOM 12408 O O . GLN D 1 277 ? 63.924 -38.048 -2.165 1.00 35.45 277 GLN D O 1
ATOM 12414 N N . PHE D 1 278 ? 62.773 -36.980 -3.799 1.00 33.14 278 PHE D N 1
ATOM 12415 C CA . PHE D 1 278 ? 62.447 -35.828 -2.963 1.00 36.29 278 PHE D CA 1
ATOM 12416 C C . PHE D 1 278 ? 61.629 -36.281 -1.757 1.00 38.47 278 PHE D C 1
ATOM 12417 O O . PHE D 1 278 ? 61.925 -35.909 -0.613 1.00 34.81 278 PHE D O 1
ATOM 12425 N N . GLU D 1 279 ? 60.667 -37.177 -1.935 1.00 33.79 279 GLU D N 1
ATOM 12426 C CA . GLU D 1 279 ? 59.884 -37.727 -0.786 1.00 44.70 279 GLU D CA 1
ATOM 12427 C C . GLU D 1 279 ? 60.804 -38.412 0.234 1.00 46.03 279 GLU D C 1
ATOM 12428 O O . GLU D 1 279 ? 60.700 -38.089 1.425 1.00 49.06 279 GLU D O 1
ATOM 12434 N N . GLU D 1 280 ? 61.680 -39.294 -0.230 1.00 41.68 280 GLU D N 1
ATOM 12435 C CA . GLU D 1 280 ? 62.597 -40.047 0.663 1.00 43.63 280 GLU D CA 1
ATOM 12436 C C . GLU D 1 280 ? 63.540 -39.116 1.429 1.00 43.71 280 GLU D C 1
ATOM 12437 O O . GLU D 1 280 ? 63.754 -39.364 2.611 1.00 42.70 280 GLU D O 1
ATOM 12443 N N . ILE D 1 281 ? 64.090 -38.107 0.766 1.00 36.55 281 ILE D N 1
ATOM 12444 C CA . ILE D 1 281 ? 65.073 -37.200 1.412 1.00 39.30 281 ILE D CA 1
ATOM 12445 C C . ILE D 1 281 ? 64.339 -36.252 2.344 1.00 36.57 281 ILE D C 1
ATOM 12446 O O . ILE D 1 281 ? 64.867 -35.981 3.420 1.00 35.08 281 ILE D O 1
ATOM 12451 N N . GLY D 1 282 ? 63.167 -35.772 1.940 1.00 36.35 282 GLY D N 1
ATOM 12452 C CA . GLY D 1 282 ? 62.542 -34.787 2.809 1.00 33.22 282 GLY D CA 1
ATOM 12453 C C . GLY D 1 282 ? 62.802 -33.332 2.457 1.00 34.15 282 GLY D C 1
ATOM 12454 O O . GLY D 1 282 ? 63.017 -32.991 1.285 1.00 30.32 282 GLY D O 1
ATOM 12455 N N . THR D 1 283 ? 62.787 -32.455 3.469 1.00 29.96 283 THR D N 1
ATOM 12456 C CA . THR D 1 283 ? 62.763 -31.021 3.211 1.00 30.50 283 THR D CA 1
ATOM 12457 C C . THR D 1 283 ? 64.075 -30.506 2.640 1.00 32.41 283 THR D C 1
ATOM 12458 O O . THR D 1 283 ? 64.108 -29.394 2.096 1.00 30.14 283 THR D O 1
ATOM 12462 N N . LEU D 1 284 ? 65.156 -31.275 2.744 1.00 31.27 284 LEU D N 1
ATOM 12463 C CA . LEU D 1 284 ? 66.381 -30.862 2.077 1.00 30.74 284 LEU D CA 1
ATOM 12464 C C . LEU D 1 284 ? 66.244 -30.860 0.549 1.00 31.53 284 LEU D C 1
ATOM 12465 O O . LEU D 1 284 ? 67.036 -30.194 -0.123 1.00 27.78 284 LEU D O 1
ATOM 12470 N N . ALA D 1 285 ? 65.266 -31.572 -0.024 1.00 29.56 285 ALA D N 1
ATOM 12471 C CA . ALA D 1 285 ? 65.063 -31.536 -1.472 1.00 31.28 285 ALA D CA 1
ATOM 12472 C C . ALA D 1 285 ? 63.937 -30.595 -1.890 1.00 31.58 285 ALA D C 1
ATOM 12473 O O . ALA D 1 285 ? 63.525 -30.622 -3.053 1.00 33.15 285 ALA D O 1
ATOM 12475 N N . LYS D 1 286 ? 63.435 -29.765 -0.986 1.00 26.86 286 LYS D N 1
ATOM 12476 C CA . LYS D 1 286 ? 62.384 -28.814 -1.330 1.00 31.65 286 LYS D CA 1
ATOM 12477 C C . LYS D 1 286 ? 63.009 -27.558 -1.922 1.00 35.31 286 LYS D C 1
ATOM 12478 O O . LYS D 1 286 ? 63.938 -26.986 -1.335 1.00 33.18 286 LYS D O 1
ATOM 12484 N N . CYS D 1 287 ? 62.496 -27.132 -3.077 1.00 31.86 287 CYS D N 1
ATOM 12485 C CA . CYS D 1 287 ? 62.958 -25.908 -3.719 1.00 35.91 287 CYS D CA 1
ATOM 12486 C C . CYS D 1 287 ? 61.806 -25.348 -4.539 1.00 35.46 287 CYS D C 1
ATOM 12487 O O . CYS D 1 287 ? 60.800 -26.029 -4.778 1.00 31.26 287 CYS D O 1
ATOM 12490 N N . SER D 1 288 ? 61.978 -24.107 -5.003 1.00 32.79 288 SER D N 1
ATOM 12491 C CA . SER D 1 288 ? 60.781 -23.305 -5.191 1.00 34.30 288 SER D CA 1
ATOM 12492 C C . SER D 1 288 ? 60.057 -23.751 -6.445 1.00 44.13 288 SER D C 1
ATOM 12493 O O . SER D 1 288 ? 58.923 -24.245 -6.337 1.00 50.57 288 SER D O 1
ATOM 12496 N N . PRO D 1 289 ? 60.644 -23.624 -7.635 1.00 39.76 289 PRO D N 1
ATOM 12497 C CA . PRO D 1 289 ? 60.194 -24.472 -8.724 1.00 34.50 289 PRO D CA 1
ATOM 12498 C C . PRO D 1 289 ? 60.546 -25.898 -8.346 1.00 30.70 289 PRO D C 1
ATOM 12499 O O . PRO D 1 289 ? 61.706 -26.180 -8.022 1.00 28.03 289 PRO D O 1
ATOM 12503 N N . PRO D 1 290 ? 59.568 -26.787 -8.256 1.00 28.86 290 PRO D N 1
ATOM 12504 C CA . PRO D 1 290 ? 59.790 -28.070 -7.573 1.00 28.01 290 PRO D CA 1
ATOM 12505 C C . PRO D 1 290 ? 60.482 -29.108 -8.447 1.00 28.01 290 PRO D C 1
ATOM 12506 O O . PRO D 1 290 ? 60.525 -29.014 -9.677 1.00 29.71 290 PRO D O 1
ATOM 12510 N N . ILE D 1 291 ? 61.053 -30.103 -7.772 1.00 29.95 291 ILE D N 1
ATOM 12511 C CA . ILE D 1 291 ? 61.670 -31.251 -8.493 1.00 26.65 291 ILE D CA 1
ATOM 12512 C C . ILE D 1 291 ? 60.515 -32.157 -8.930 1.00 28.83 291 ILE D C 1
ATOM 12513 O O . ILE D 1 291 ? 59.829 -32.706 -8.061 1.00 29.80 291 ILE D O 1
ATOM 12518 N N . ARG D 1 292 ? 60.327 -32.313 -10.230 1.00 28.45 292 ARG D N 1
ATOM 12519 C CA . ARG D 1 292 ? 59.142 -33.031 -10.763 1.00 25.25 292 ARG D CA 1
ATOM 12520 C C . ARG D 1 292 ? 59.376 -34.539 -10.948 1.00 26.81 292 ARG D C 1
ATOM 12521 O O . ARG D 1 292 ? 60.403 -35.029 -10.504 1.00 26.69 292 ARG D O 1
ATOM 12529 N N . ASP D 1 293 ? 58.438 -35.223 -11.597 1.00 29.77 293 ASP D N 1
ATOM 12530 C CA . ASP D 1 293 ? 58.489 -36.704 -11.704 1.00 33.07 293 ASP D CA 1
ATOM 12531 C C . ASP D 1 293 ? 59.571 -37.179 -12.677 1.00 32.71 293 ASP D C 1
ATOM 12532 O O . ASP D 1 293 ? 60.137 -36.354 -13.392 1.00 29.54 293 ASP D O 1
ATOM 12537 N N . LEU D 1 294 ? 59.804 -38.483 -12.690 1.00 29.49 294 LEU D N 1
ATOM 12538 C CA . LEU D 1 294 ? 60.877 -39.046 -13.536 1.00 31.82 294 LEU D CA 1
ATOM 12539 C C . LEU D 1 294 ? 60.554 -38.800 -15.009 1.00 32.57 294 LEU D C 1
ATOM 12540 O O . LEU D 1 294 ? 61.499 -38.550 -15.758 1.00 30.14 294 LEU D O 1
ATOM 12545 N N . GLU D 1 295 ? 59.280 -38.872 -15.405 1.00 34.80 295 GLU D N 1
ATOM 12546 C CA . GLU D 1 295 ? 59.030 -38.611 -16.819 1.00 31.10 295 GLU D CA 1
ATOM 12547 C C . GLU D 1 295 ? 59.357 -37.174 -17.168 1.00 30.27 295 GLU D C 1
ATOM 12548 O O . GLU D 1 295 ? 59.820 -36.893 -18.280 1.00 31.91 295 GLU D O 1
ATOM 12554 N N . ASN D 1 296 ? 59.120 -36.252 -16.239 1.00 32.06 296 ASN D N 1
ATOM 12555 C CA . ASN D 1 296 ? 59.565 -34.880 -16.455 1.00 31.23 296 ASN D CA 1
ATOM 12556 C C . ASN D 1 296 ? 61.077 -34.832 -16.606 1.00 28.89 296 ASN D C 1
ATOM 12557 O O . ASN D 1 296 ? 61.609 -34.160 -17.500 1.00 29.25 296 ASN D O 1
ATOM 12562 N N . GLN D 1 297 ? 61.788 -35.558 -15.748 1.00 28.74 297 GLN D N 1
ATOM 12563 C CA . GLN D 1 297 ? 63.244 -35.576 -15.815 1.00 28.94 297 GLN D CA 1
ATOM 12564 C C . GLN D 1 297 ? 63.736 -36.024 -17.197 1.00 29.59 297 GLN D C 1
ATOM 12565 O O . GLN D 1 297 ? 64.648 -35.415 -17.782 1.00 29.74 297 GLN D O 1
ATOM 12571 N N . LYS D 1 298 ? 63.150 -37.096 -17.732 1.00 28.54 298 LYS D N 1
ATOM 12572 C CA . LYS D 1 298 ? 63.567 -37.581 -19.043 1.00 31.01 298 LYS D CA 1
ATOM 12573 C C . LYS D 1 298 ? 63.431 -36.481 -20.078 1.00 29.68 298 LYS D C 1
ATOM 12574 O O . LYS D 1 298 ? 64.348 -36.239 -20.865 1.00 33.64 298 LYS D O 1
ATOM 12580 N N . GLY D 1 299 ? 62.297 -35.780 -20.069 1.00 26.94 299 GLY D N 1
ATOM 12581 C CA . GLY D 1 299 ? 62.140 -34.650 -20.972 1.00 29.44 299 GLY D CA 1
ATOM 12582 C C . GLY D 1 299 ? 63.248 -33.627 -20.808 1.00 27.90 299 GLY D C 1
ATOM 12583 O O . GLY D 1 299 ? 63.753 -33.082 -21.788 1.00 30.04 299 GLY D O 1
ATOM 12584 N N . MET D 1 300 ? 63.643 -33.356 -19.562 1.00 26.70 300 MET D N 1
ATOM 12585 C CA . MET D 1 300 ? 64.644 -32.325 -19.325 1.00 30.26 300 MET D CA 1
ATOM 12586 C C . MET D 1 300 ? 65.989 -32.732 -19.910 1.00 27.96 300 MET D C 1
ATOM 12587 O O . MET D 1 300 ? 66.659 -31.926 -20.566 1.00 30.53 300 MET D O 1
ATOM 12592 N N . TRP D 1 301 ? 66.376 -33.993 -19.709 1.00 28.38 301 TRP D N 1
ATOM 12593 C CA . TRP D 1 301 ? 67.585 -34.531 -20.323 1.00 30.34 301 TRP D CA 1
ATOM 12594 C C . TRP D 1 301 ? 67.566 -34.372 -21.844 1.00 29.18 301 TRP D C 1
ATOM 12595 O O . TRP D 1 301 ? 68.567 -33.975 -22.453 1.00 27.56 301 TRP D O 1
ATOM 12606 N N . GLU D 1 302 ? 66.434 -34.670 -22.479 1.00 28.53 302 GLU D N 1
ATOM 12607 C CA . GLU D 1 302 ? 66.355 -34.510 -23.928 1.00 29.06 302 GLU D CA 1
ATOM 12608 C C . GLU D 1 302 ? 66.492 -33.043 -24.335 1.00 26.96 302 GLU D C 1
ATOM 12609 O O . GLU D 1 302 ? 67.149 -32.727 -25.331 1.00 26.51 302 GLU D O 1
ATOM 12615 N N . LYS D 1 303 ? 65.890 -32.127 -23.571 1.00 25.08 303 LYS D N 1
ATOM 12616 C CA . LYS D 1 303 ? 66.089 -30.712 -23.855 1.00 22.74 303 LYS D CA 1
ATOM 12617 C C . LYS D 1 303 ? 67.560 -30.339 -23.742 1.00 25.26 303 LYS D C 1
ATOM 12618 O O . LYS D 1 303 ? 68.093 -29.610 -24.590 1.00 25.43 303 LYS D O 1
ATOM 12624 N N . LEU D 1 304 ? 68.223 -30.809 -22.685 1.00 24.84 304 LEU D N 1
ATOM 12625 C CA . LEU D 1 304 ? 69.624 -30.470 -22.461 1.00 27.21 304 LEU D CA 1
ATOM 12626 C C . LEU D 1 304 ? 70.489 -31.000 -23.591 1.00 28.10 304 LEU D C 1
ATOM 12627 O O . LEU D 1 304 ? 71.319 -30.273 -24.151 1.00 27.28 304 LEU D O 1
ATOM 12632 N N . PHE D 1 305 ? 70.301 -32.266 -23.952 1.00 29.87 305 PHE D N 1
ATOM 12633 C CA . PHE D 1 305 ? 71.083 -32.820 -25.050 1.00 29.79 305 PHE D CA 1
ATOM 12634 C C . PHE D 1 305 ? 70.718 -32.183 -26.382 1.00 29.41 305 PHE D C 1
ATOM 12635 O O . PHE D 1 305 ? 71.537 -32.216 -27.299 1.00 34.04 305 PHE D O 1
ATOM 12643 N N . ASN D 1 306 ? 69.532 -31.574 -26.497 1.00 29.48 306 ASN D N 1
ATOM 12644 C CA . ASN D 1 306 ? 69.117 -30.881 -27.718 1.00 30.69 306 ASN D CA 1
ATOM 12645 C C . ASN D 1 306 ? 69.606 -29.443 -27.781 1.00 28.66 306 ASN D C 1
ATOM 12646 O O . ASN D 1 306 ? 69.374 -28.777 -28.789 1.00 29.21 306 ASN D O 1
ATOM 12651 N N . GLY D 1 307 ? 70.263 -28.940 -26.740 1.00 25.97 307 GLY D N 1
ATOM 12652 C CA . GLY D 1 307 ? 70.791 -27.597 -26.811 1.00 28.38 307 GLY D CA 1
ATOM 12653 C C . GLY D 1 307 ? 69.817 -26.504 -26.442 1.00 31.13 307 GLY D C 1
ATOM 12654 O O . GLY D 1 307 ? 70.083 -25.334 -26.734 1.00 23.57 307 GLY D O 1
ATOM 12655 N N . GLU D 1 308 ? 68.694 -26.838 -25.802 1.00 25.01 308 GLU D N 1
ATOM 12656 C CA . GLU D 1 308 ? 67.668 -25.838 -25.519 1.00 25.10 308 GLU D CA 1
ATOM 12657 C C . GLU D 1 308 ? 67.810 -25.193 -24.142 1.00 25.67 308 GLU D C 1
ATOM 12658 O O . GLU D 1 308 ? 67.020 -24.302 -23.809 1.00 25.36 308 GLU D O 1
ATOM 12664 N N . ILE D 1 309 ? 68.790 -25.611 -23.352 1.00 22.72 309 ILE D N 1
ATOM 12665 C CA . ILE D 1 309 ? 68.991 -25.124 -21.988 1.00 25.77 309 ILE D CA 1
ATOM 12666 C C . ILE D 1 309 ? 70.400 -24.556 -21.941 1.00 23.10 309 ILE D C 1
ATOM 12667 O O . ILE D 1 309 ? 71.371 -25.306 -22.058 1.00 24.08 309 ILE D O 1
ATOM 12672 N N . ASP D 1 310 ? 70.513 -23.237 -21.919 1.00 23.45 310 ASP D N 1
ATOM 12673 C CA . ASP D 1 310 ? 71.838 -22.584 -22.101 1.00 24.65 310 ASP D CA 1
ATOM 12674 C C . ASP D 1 310 ? 72.849 -22.885 -20.987 1.00 24.15 310 ASP D C 1
ATOM 12675 O O . ASP D 1 310 ? 74.003 -23.136 -21.303 1.00 24.50 310 ASP D O 1
ATOM 12680 N N . CYS D 1 311 ? 72.418 -22.842 -19.736 1.00 25.94 311 CYS D N 1
ATOM 12681 C CA . CYS D 1 311 ? 73.395 -22.988 -18.637 1.00 24.61 311 CYS D CA 1
ATOM 12682 C C . CYS D 1 311 ? 72.910 -23.905 -17.517 1.00 22.22 311 CYS D C 1
ATOM 12683 O O . CYS D 1 311 ? 71.706 -24.016 -17.330 1.00 25.58 311 CYS D O 1
ATOM 12686 N N . LEU D 1 312 ? 73.849 -24.550 -16.831 1.00 26.27 312 LEU D N 1
ATOM 12687 C CA . LEU D 1 312 ? 73.532 -25.310 -15.603 1.00 26.18 312 LEU D CA 1
ATOM 12688 C C . LEU D 1 312 ? 74.134 -24.496 -14.452 1.00 26.02 312 LEU D C 1
ATOM 12689 O O . LEU D 1 312 ? 75.318 -24.157 -14.525 1.00 25.63 312 LEU D O 1
ATOM 12694 N N . VAL D 1 313 ? 73.326 -24.159 -13.460 1.00 26.55 313 VAL D N 1
ATOM 12695 C CA . VAL D 1 313 ? 73.722 -23.316 -12.337 1.00 25.69 313 VAL D CA 1
ATOM 12696 C C . VAL D 1 313 ? 73.255 -23.990 -11.046 1.00 29.55 313 VAL D C 1
ATOM 12697 O O . VAL D 1 313 ? 72.398 -24.877 -11.056 1.00 28.13 313 VAL D O 1
ATOM 12701 N N . SER D 1 314 ? 73.798 -23.530 -9.915 1.00 27.80 314 SER D N 1
ATOM 12702 C CA . SER D 1 314 ? 73.479 -24.176 -8.642 1.00 31.77 314 SER D CA 1
ATOM 12703 C C . SER D 1 314 ? 72.082 -23.820 -8.113 1.00 27.23 314 SER D C 1
ATOM 12704 O O . SER D 1 314 ? 71.386 -24.691 -7.592 1.00 24.99 314 SER D O 1
ATOM 12707 N N . ASP D 1 315 ? 71.652 -22.558 -8.235 1.00 25.70 315 ASP D N 1
ATOM 12708 C CA . ASP D 1 315 ? 70.627 -21.999 -7.352 1.00 25.24 315 ASP D CA 1
ATOM 12709 C C . ASP D 1 315 ? 70.906 -22.431 -5.915 1.00 26.59 315 ASP D C 1
ATOM 12710 O O . ASP D 1 315 ? 69.987 -22.810 -5.190 1.00 24.63 315 ASP D O 1
ATOM 12715 N N . HIS D 1 316 ? 72.181 -22.397 -5.516 1.00 26.08 316 HIS D N 1
ATOM 12716 C CA . HIS D 1 316 ? 72.571 -22.645 -4.130 1.00 25.70 316 HIS D CA 1
ATOM 12717 C C . HIS D 1 316 ? 71.745 -21.760 -3.208 1.00 28.04 316 HIS D C 1
ATOM 12718 O O . HIS D 1 316 ? 71.823 -20.519 -3.279 1.00 25.33 316 HIS D O 1
ATOM 12725 N N . SER D 1 317 ? 70.918 -22.384 -2.371 1.00 24.53 317 SER D N 1
ATOM 12726 C CA . SER D 1 317 ? 69.950 -21.648 -1.555 1.00 30.75 317 SER D CA 1
ATOM 12727 C C . SER D 1 317 ? 69.866 -22.241 -0.153 1.00 32.47 317 SER D C 1
ATOM 12728 O O . SER D 1 317 ? 68.841 -22.806 0.250 1.00 30.84 317 SER D O 1
ATOM 12731 N N . PRO D 1 318 ? 70.929 -22.121 0.621 1.00 32.88 318 PRO D N 1
ATOM 12732 C CA . PRO D 1 318 ? 70.946 -22.729 1.952 1.00 33.42 318 PRO D CA 1
ATOM 12733 C C . PRO D 1 318 ? 70.131 -21.890 2.928 1.00 33.56 318 PRO D C 1
ATOM 12734 O O . PRO D 1 318 ? 69.730 -20.765 2.630 1.00 33.89 318 PRO D O 1
ATOM 12738 N N . CYS D 1 319 ? 69.890 -22.466 4.106 1.00 31.84 319 CYS D N 1
ATOM 12739 C CA . CYS D 1 319 ? 69.232 -21.767 5.203 1.00 33.35 319 CYS D CA 1
ATOM 12740 C C . CYS D 1 319 ? 69.565 -22.487 6.514 1.00 32.27 319 CYS D C 1
ATOM 12741 O O . CYS D 1 319 ? 70.018 -23.637 6.497 1.00 30.99 319 CYS D O 1
ATOM 12744 N N . PRO D 1 320 ? 69.392 -21.831 7.657 1.00 36.29 320 PRO D N 1
ATOM 12745 C CA . PRO D 1 320 ? 69.665 -22.507 8.926 1.00 34.37 320 PRO D CA 1
ATOM 12746 C C . PRO D 1 320 ? 68.765 -23.710 9.088 1.00 33.39 320 PRO D C 1
ATOM 12747 O O . PRO D 1 320 ? 67.633 -23.745 8.563 1.00 30.39 320 PRO D O 1
ATOM 12751 N N . PRO D 1 321 ? 69.243 -24.760 9.758 1.00 33.56 321 PRO D N 1
ATOM 12752 C CA . PRO D 1 321 ? 68.447 -25.992 9.849 1.00 30.83 321 PRO D CA 1
ATOM 12753 C C . PRO D 1 321 ? 67.079 -25.813 10.482 1.00 33.17 321 PRO D C 1
ATOM 12754 O O . PRO D 1 321 ? 66.165 -26.579 10.152 1.00 39.67 321 PRO D O 1
ATOM 12758 N N . GLU D 1 322 ? 66.883 -24.829 11.365 1.00 32.82 322 GLU D N 1
ATOM 12759 C CA . GLU D 1 322 ? 65.560 -24.690 11.974 1.00 36.12 322 GLU D CA 1
ATOM 12760 C C . GLU D 1 322 ? 64.487 -24.406 10.920 1.00 36.05 322 GLU D C 1
ATOM 12761 O O . GLU D 1 322 ? 63.321 -24.779 11.102 1.00 37.46 322 GLU D O 1
ATOM 12767 N N . MET D 1 323 ? 64.852 -23.772 9.805 1.00 33.38 323 MET D N 1
ATOM 12768 C CA . MET D 1 323 ? 63.870 -23.501 8.760 1.00 36.31 323 MET D CA 1
ATOM 12769 C C . MET D 1 323 ? 63.601 -24.704 7.860 1.00 37.72 323 MET D C 1
ATOM 12770 O O . MET D 1 323 ? 62.656 -24.657 7.063 1.00 39.26 323 MET D O 1
ATOM 12775 N N . LYS D 1 324 ? 64.401 -25.764 7.965 1.00 33.03 324 LYS D N 1
ATOM 12776 C CA . LYS D 1 324 ? 64.166 -27.016 7.258 1.00 36.55 324 LYS D CA 1
ATOM 12777 C C . LYS D 1 324 ? 63.427 -28.043 8.107 1.00 39.84 324 LYS D C 1
ATOM 12778 O O . LYS D 1 324 ? 63.110 -29.126 7.609 1.00 37.71 324 LYS D O 1
ATOM 12784 N N . ALA D 1 325 ? 63.158 -27.737 9.371 1.00 38.55 325 ALA D N 1
ATOM 12785 C CA . ALA D 1 325 ? 62.398 -28.636 10.220 1.00 38.49 325 ALA D CA 1
ATOM 12786 C C . ALA D 1 325 ? 60.912 -28.510 9.908 1.00 42.06 325 ALA D C 1
ATOM 12787 O O . ALA D 1 325 ? 60.442 -27.488 9.405 1.00 46.16 325 ALA D O 1
ATOM 12789 N N . GLY D 1 326 ? 60.165 -29.557 10.215 1.00 41.90 326 GLY D N 1
ATOM 12790 C CA . GLY D 1 326 ? 58.737 -29.526 9.971 1.00 44.41 326 GLY D CA 1
ATOM 12791 C C . GLY D 1 326 ? 58.387 -30.079 8.608 1.00 40.39 326 GLY D C 1
ATOM 12792 O O . GLY D 1 326 ? 59.236 -30.557 7.853 1.00 40.49 326 GLY D O 1
ATOM 12793 N N . ASN D 1 327 ? 57.099 -30.020 8.282 1.00 41.47 327 ASN D N 1
ATOM 12794 C CA . ASN D 1 327 ? 56.651 -30.734 7.096 1.00 40.27 327 ASN D CA 1
ATOM 12795 C C . ASN D 1 327 ? 57.054 -29.970 5.830 1.00 37.66 327 ASN D C 1
ATOM 12796 O O . ASN D 1 327 ? 57.489 -28.813 5.871 1.00 37.50 327 ASN D O 1
ATOM 12801 N N . ILE D 1 328 ? 56.913 -30.641 4.686 1.00 31.76 328 ILE D N 1
ATOM 12802 C CA . ILE D 1 328 ? 57.473 -30.111 3.443 1.00 37.04 328 ILE D CA 1
ATOM 12803 C C . ILE D 1 328 ? 56.787 -28.805 3.045 1.00 38.47 328 ILE D C 1
ATOM 12804 O O . ILE D 1 328 ? 57.434 -27.879 2.527 1.00 35.88 328 ILE D O 1
ATOM 12809 N N . MET D 1 329 ? 55.484 -28.699 3.295 1.00 33.19 329 MET D N 1
ATOM 12810 C CA . MET D 1 329 ? 54.722 -27.505 2.837 1.00 35.96 329 MET D CA 1
ATOM 12811 C C . MET D 1 329 ? 55.140 -26.239 3.598 1.00 38.75 329 MET D C 1
ATOM 12812 O O . MET D 1 329 ? 55.094 -25.169 2.998 1.00 43.00 329 MET D O 1
ATOM 12817 N N . GLU D 1 330 ? 55.542 -26.354 4.862 1.00 41.31 330 GLU D N 1
ATOM 12818 C CA . GLU D 1 330 ? 55.900 -25.158 5.671 1.00 40.49 330 GLU D CA 1
ATOM 12819 C C . GLU D 1 330 ? 57.409 -24.893 5.634 1.00 37.40 330 GLU D C 1
ATOM 12820 O O . GLU D 1 330 ? 57.820 -23.789 5.996 1.00 38.23 330 GLU D O 1
ATOM 12826 N N . ALA D 1 331 ? 58.201 -25.874 5.223 1.00 36.89 331 ALA D N 1
ATOM 12827 C CA . ALA D 1 331 ? 59.669 -25.725 5.260 1.00 34.40 331 ALA D CA 1
ATOM 12828 C C . ALA D 1 331 ? 60.149 -24.677 4.260 1.00 37.70 331 ALA D C 1
ATOM 12829 O O . ALA D 1 331 ? 59.441 -24.383 3.296 1.00 35.11 331 ALA D O 1
ATOM 12831 N N . TRP D 1 332 ? 61.335 -24.149 4.505 1.00 39.30 332 TRP D N 1
ATOM 12832 C CA . TRP D 1 332 ? 61.913 -23.216 3.558 1.00 39.06 332 TRP D CA 1
ATOM 12833 C C . TRP D 1 332 ? 62.408 -23.978 2.330 1.00 39.02 332 TRP D C 1
ATOM 12834 O O . TRP D 1 332 ? 62.955 -25.077 2.438 1.00 38.36 332 TRP D O 1
ATOM 12845 N N . GLY D 1 333 ? 62.168 -23.408 1.153 1.00 36.25 333 GLY D N 1
ATOM 12846 C CA . GLY D 1 333 ? 62.558 -24.042 -0.095 1.00 37.87 333 GLY D CA 1
ATOM 12847 C C . GLY D 1 333 ? 63.950 -23.587 -0.498 1.00 40.32 333 GLY D C 1
ATOM 12848 O O . GLY D 1 333 ? 64.305 -22.424 -0.340 1.00 40.01 333 GLY D O 1
ATOM 12849 N N . GLY D 1 334 ? 64.743 -24.530 -1.001 1.00 36.39 334 GLY D N 1
ATOM 12850 C CA . GLY D 1 334 ? 66.116 -24.224 -1.354 1.00 33.01 334 GLY D CA 1
ATOM 12851 C C . GLY D 1 334 ? 67.035 -25.428 -1.252 1.00 34.44 334 GLY D C 1
ATOM 12852 O O . GLY D 1 334 ? 67.037 -26.138 -0.238 1.00 34.51 334 GLY D O 1
ATOM 12853 N N . ILE D 1 335 ? 67.819 -25.663 -2.303 1.00 25.50 335 ILE D N 1
ATOM 12854 C CA . ILE D 1 335 ? 68.780 -26.755 -2.366 1.00 23.64 335 ILE D CA 1
ATOM 12855 C C . ILE D 1 335 ? 70.167 -26.210 -2.045 1.00 30.76 335 ILE D C 1
ATOM 12856 O O . ILE D 1 335 ? 70.637 -25.263 -2.694 1.00 27.65 335 ILE D O 1
ATOM 12861 N N . ALA D 1 336 ? 70.840 -26.816 -1.067 1.00 28.30 336 ALA D N 1
ATOM 12862 C CA . ALA D 1 336 ? 72.265 -26.568 -0.862 1.00 27.96 336 ALA D CA 1
ATOM 12863 C C . ALA D 1 336 ? 73.038 -27.553 -1.736 1.00 27.90 336 ALA D C 1
ATOM 12864 O O . ALA D 1 336 ? 73.221 -28.716 -1.374 1.00 28.68 336 ALA D O 1
ATOM 12866 N N . GLY D 1 337 ? 73.487 -27.090 -2.905 1.00 31.44 337 GLY D N 1
ATOM 12867 C CA . GLY D 1 337 ? 74.182 -27.950 -3.841 1.00 31.52 337 GLY D CA 1
ATOM 12868 C C . GLY D 1 337 ? 75.422 -27.370 -4.503 1.00 30.48 337 GLY D C 1
ATOM 12869 O O . GLY D 1 337 ? 76.045 -28.041 -5.331 1.00 25.33 337 GLY D O 1
ATOM 12870 N N . LEU D 1 338 ? 75.815 -26.155 -4.104 1.00 26.50 338 LEU D N 1
ATOM 12871 C CA . LEU D 1 338 ? 76.909 -25.439 -4.763 1.00 30.82 338 LEU D CA 1
ATOM 12872 C C . LEU D 1 338 ? 78.123 -26.334 -4.986 1.00 34.27 338 LEU D C 1
ATOM 12873 O O . LEU D 1 338 ? 78.773 -26.253 -6.035 1.00 31.00 338 LEU D O 1
ATOM 12878 N N . GLN D 1 339 ? 78.446 -27.200 -4.014 1.00 27.64 339 GLN D N 1
ATOM 12879 C CA . GLN D 1 339 ? 79.695 -27.956 -4.079 1.00 26.59 339 GLN D CA 1
ATOM 12880 C C . GLN D 1 339 ? 79.649 -29.137 -5.038 1.00 31.38 339 GLN D C 1
ATOM 12881 O O . GLN D 1 339 ? 80.714 -29.664 -5.393 1.00 23.29 339 GLN D O 1
ATOM 12887 N N . ASN D 1 340 ? 78.452 -29.583 -5.437 1.00 28.45 340 ASN D N 1
ATOM 12888 C CA . ASN D 1 340 ? 78.310 -30.816 -6.199 1.00 29.72 340 ASN D CA 1
ATOM 12889 C C . ASN D 1 340 ? 77.648 -30.598 -7.548 1.00 29.88 340 ASN D C 1
ATOM 12890 O O . ASN D 1 340 ? 77.050 -31.517 -8.098 1.00 34.36 340 ASN D O 1
ATOM 12895 N N . CYS D 1 341 ? 77.784 -29.403 -8.120 1.00 27.45 341 CYS D N 1
ATOM 12896 C CA . CYS D 1 341 ? 77.289 -29.199 -9.481 1.00 32.15 341 CYS D CA 1
ATOM 12897 C C . CYS D 1 341 ? 78.180 -29.888 -10.514 1.00 29.97 341 CYS D C 1
ATOM 12898 O O . CYS D 1 341 ? 77.685 -30.558 -11.427 1.00 23.75 341 CYS D O 1
ATOM 12901 N N . MET D 1 342 ? 79.493 -29.702 -10.405 1.00 27.40 342 MET D N 1
ATOM 12902 C CA . MET D 1 342 ? 80.406 -30.198 -11.428 1.00 29.20 342 MET D CA 1
ATOM 12903 C C . MET D 1 342 ? 80.595 -31.709 -11.359 1.00 28.88 342 MET D C 1
ATOM 12904 O O . MET D 1 342 ? 80.480 -32.395 -12.386 1.00 26.53 342 MET D O 1
ATOM 12909 N N . ASP D 1 343 ? 80.914 -32.261 -10.172 1.00 25.78 343 ASP D N 1
ATOM 12910 C CA . ASP D 1 343 ? 81.137 -33.709 -10.152 1.00 29.94 343 ASP D CA 1
ATOM 12911 C C . ASP D 1 343 ? 79.843 -34.467 -10.440 1.00 26.64 343 ASP D C 1
ATOM 12912 O O . ASP D 1 343 ? 79.844 -35.420 -11.227 1.00 27.84 343 ASP D O 1
ATOM 12917 N N . VAL D 1 344 ? 78.703 -34.034 -9.917 1.00 28.27 344 VAL D N 1
ATOM 12918 C CA . VAL D 1 344 ? 77.438 -34.801 -10.128 1.00 26.66 344 VAL D CA 1
ATOM 12919 C C . VAL D 1 344 ? 77.060 -34.780 -11.613 1.00 26.89 344 VAL D C 1
ATOM 12920 O O . VAL D 1 344 ? 76.713 -35.828 -12.130 1.00 31.16 344 VAL D O 1
ATOM 12924 N N . MET D 1 345 ? 77.173 -33.630 -12.270 1.00 30.00 345 MET D N 1
ATOM 12925 C CA . MET D 1 345 ? 76.749 -33.490 -13.692 1.00 30.00 345 MET D CA 1
ATOM 12926 C C . MET D 1 345 ? 77.754 -34.195 -14.613 1.00 30.00 345 MET D C 1
ATOM 12927 O O . MET D 1 345 ? 77.319 -34.823 -15.565 1.00 30.00 345 MET D O 1
ATOM 12932 N N . PHE D 1 346 ? 79.038 -34.115 -14.308 1.00 24.11 346 PHE D N 1
ATOM 12933 C CA . PHE D 1 346 ? 80.034 -34.873 -15.096 1.00 28.29 346 PHE D CA 1
ATOM 12934 C C . PHE D 1 346 ? 79.669 -36.361 -15.043 1.00 26.07 346 PHE D C 1
ATOM 12935 O O . PHE D 1 346 ? 79.660 -37.011 -16.082 1.00 25.89 346 PHE D O 1
ATOM 12943 N N . ASP D 1 347 ? 79.410 -36.860 -13.833 1.00 25.97 347 ASP D N 1
ATOM 12944 C CA . ASP D 1 347 ? 79.013 -38.258 -13.705 1.00 26.67 347 ASP D CA 1
ATOM 12945 C C . ASP D 1 347 ? 77.728 -38.530 -14.482 1.00 29.53 347 ASP D C 1
ATOM 12946 O O . ASP D 1 347 ? 77.678 -39.446 -15.312 1.00 26.63 347 ASP D O 1
ATOM 12951 N N . GLU D 1 348 ? 76.681 -37.719 -14.245 1.00 26.32 348 GLU D N 1
ATOM 12952 C CA . GLU D 1 348 ? 75.351 -38.028 -14.769 1.00 27.27 348 GLU D CA 1
ATOM 12953 C C . GLU D 1 348 ? 75.209 -37.657 -16.242 1.00 28.03 348 GLU D C 1
ATOM 12954 O O . GLU D 1 348 ? 74.577 -38.391 -17.001 1.00 31.05 348 GLU D O 1
ATOM 12960 N N . ALA D 1 349 ? 75.769 -36.518 -16.661 1.00 26.21 349 ALA D N 1
ATOM 12961 C CA . ALA D 1 349 ? 75.720 -36.116 -18.068 1.00 28.42 349 ALA D CA 1
ATOM 12962 C C . ALA D 1 349 ? 76.785 -36.826 -18.904 1.00 25.54 349 ALA D C 1
ATOM 12963 O O . ALA D 1 349 ? 76.475 -37.422 -19.937 1.00 27.21 349 ALA D O 1
ATOM 12965 N N . VAL D 1 350 ? 78.045 -36.779 -18.478 1.00 26.15 350 VAL D N 1
ATOM 12966 C CA . VAL D 1 350 ? 79.136 -37.262 -19.321 1.00 27.32 350 VAL D CA 1
ATOM 12967 C C . VAL D 1 350 ? 79.330 -38.776 -19.179 1.00 27.94 350 VAL D C 1
ATOM 12968 O O . VAL D 1 350 ? 79.206 -39.528 -20.156 1.00 27.24 350 VAL D O 1
ATOM 12972 N N . GLN D 1 351 ? 79.578 -39.244 -17.959 1.00 26.50 351 GLN D N 1
ATOM 12973 C CA . GLN D 1 351 ? 79.919 -40.653 -17.775 1.00 31.08 351 GLN D CA 1
ATOM 12974 C C . GLN D 1 351 ? 78.738 -41.567 -18.095 1.00 29.86 351 GLN D C 1
ATOM 12975 O O . GLN D 1 351 ? 78.894 -42.536 -18.845 1.00 30.25 351 GLN D O 1
ATOM 12981 N N . LYS D 1 352 ? 77.544 -41.264 -17.561 1.00 28.99 352 LYS D N 1
ATOM 12982 C CA . LYS D 1 352 ? 76.405 -42.174 -17.686 1.00 30.21 352 LYS D CA 1
ATOM 12983 C C . LYS D 1 352 ? 75.591 -41.980 -18.970 1.00 31.46 352 LYS D C 1
ATOM 12984 O O . LYS D 1 352 ? 75.026 -42.952 -19.475 1.00 27.43 352 LYS D O 1
ATOM 12990 N N . ARG D 1 353 ? 75.496 -40.768 -19.520 1.00 32.06 353 ARG D N 1
ATOM 12991 C CA . ARG D 1 353 ? 74.603 -40.530 -20.657 1.00 29.65 353 ARG D CA 1
ATOM 12992 C C . ARG D 1 353 ? 75.343 -40.152 -21.933 1.00 26.92 353 ARG D C 1
ATOM 12993 O O . ARG D 1 353 ? 74.697 -39.905 -22.963 1.00 28.49 353 ARG D O 1
ATOM 13001 N N . GLY D 1 354 ? 76.669 -40.078 -21.891 1.00 27.91 354 GLY D N 1
ATOM 13002 C CA . GLY D 1 354 ? 77.451 -39.925 -23.103 1.00 26.57 354 GLY D CA 1
ATOM 13003 C C . GLY D 1 354 ? 77.519 -38.527 -23.686 1.00 28.72 354 GLY D C 1
ATOM 13004 O O . GLY D 1 354 ? 77.775 -38.379 -24.886 1.00 28.72 354 GLY D O 1
ATOM 13005 N N . MET D 1 355 ? 77.319 -37.494 -22.879 1.00 26.38 355 MET D N 1
ATOM 13006 C CA . MET D 1 355 ? 77.467 -36.128 -23.384 1.00 27.35 355 MET D CA 1
ATOM 13007 C C . MET D 1 355 ? 78.942 -35.838 -23.653 1.00 27.06 355 MET D C 1
ATOM 13008 O O . MET D 1 355 ? 79.826 -36.309 -22.927 1.00 27.24 355 MET D O 1
ATOM 13013 N N . SER D 1 356 ? 79.214 -35.095 -24.727 1.00 26.37 356 SER D N 1
ATOM 13014 C CA . SER D 1 356 ? 80.593 -34.816 -25.110 1.00 25.05 356 SER D CA 1
ATOM 13015 C C . SER D 1 356 ? 81.216 -33.834 -24.126 1.00 25.35 356 SER D C 1
ATOM 13016 O O . SER D 1 356 ? 80.525 -33.026 -23.498 1.00 27.01 356 SER D O 1
ATOM 13019 N N . LEU D 1 357 ? 82.531 -33.931 -23.970 1.00 24.06 357 LEU D N 1
ATOM 13020 C CA . LEU D 1 357 ? 83.238 -33.025 -23.068 1.00 24.08 357 LEU D CA 1
ATOM 13021 C C . LEU D 1 357 ? 83.057 -31.557 -23.439 1.00 24.54 357 LEU D C 1
ATOM 13022 O O . LEU D 1 357 ? 82.851 -30.724 -22.535 1.00 27.21 357 LEU D O 1
ATOM 13027 N N . PRO D 1 358 ? 83.159 -31.152 -24.705 1.00 26.15 358 PRO D N 1
ATOM 13028 C CA . PRO D 1 358 ? 83.022 -29.720 -24.994 1.00 27.52 358 PRO D CA 1
ATOM 13029 C C . PRO D 1 358 ? 81.600 -29.240 -24.812 1.00 25.75 358 PRO D C 1
ATOM 13030 O O . PRO D 1 358 ? 81.382 -28.063 -24.491 1.00 26.40 358 PRO D O 1
ATOM 13034 N N . MET D 1 359 ? 80.613 -30.114 -24.967 1.00 23.16 359 MET D N 1
ATOM 13035 C CA . MET D 1 359 ? 79.272 -29.675 -24.622 1.00 24.44 359 MET D CA 1
ATOM 13036 C C . MET D 1 359 ? 79.154 -29.449 -23.121 1.00 24.23 359 MET D C 1
ATOM 13037 O O . MET D 1 359 ? 78.565 -28.457 -22.683 1.00 26.22 359 MET D O 1
ATOM 13042 N N . PHE D 1 360 ? 79.711 -30.363 -22.321 1.00 25.94 360 PHE D N 1
ATOM 13043 C CA . PHE D 1 360 ? 79.780 -30.165 -20.877 1.00 28.11 360 PHE D CA 1
ATOM 13044 C C . PHE D 1 360 ? 80.423 -28.826 -20.558 1.00 22.79 360 PHE D C 1
ATOM 13045 O O . PHE D 1 360 ? 79.930 -28.065 -19.718 1.00 28.25 360 PHE D O 1
ATOM 13053 N N . GLY D 1 361 ? 81.535 -28.518 -21.220 1.00 25.63 361 GLY D N 1
ATOM 13054 C CA . GLY D 1 361 ? 82.208 -27.262 -20.933 1.00 25.66 361 GLY D CA 1
ATOM 13055 C C . GLY D 1 361 ? 81.335 -26.059 -21.235 1.00 25.99 361 GLY D C 1
ATOM 13056 O O . GLY D 1 361 ? 81.397 -25.046 -20.525 1.00 25.69 361 GLY D O 1
ATOM 13057 N N . LYS D 1 362 ? 80.492 -26.163 -22.276 1.00 21.45 362 LYS D N 1
ATOM 13058 C CA . LYS D 1 362 ? 79.608 -25.061 -22.632 1.00 22.81 362 LYS D CA 1
ATOM 13059 C C . LYS D 1 362 ? 78.510 -24.889 -21.602 1.00 21.95 362 LYS D C 1
ATOM 13060 O O . LYS D 1 362 ? 78.173 -23.760 -21.227 1.00 26.07 362 LYS D O 1
ATOM 13066 N N . LEU D 1 363 ? 77.930 -25.994 -21.152 1.00 27.14 363 LEU D N 1
ATOM 13067 C CA . LEU D 1 363 ? 76.766 -25.902 -20.235 1.00 27.19 363 LEU D CA 1
ATOM 13068 C C . LEU D 1 363 ? 77.204 -25.417 -18.848 1.00 26.36 363 LEU D C 1
ATOM 13069 O O . LEU D 1 363 ? 76.445 -24.659 -18.233 1.00 21.50 363 LEU D O 1
ATOM 13074 N N . MET D 1 364 ? 78.388 -25.824 -18.405 1.00 21.40 364 MET D N 1
ATOM 13075 C CA . MET D 1 364 ? 78.843 -25.495 -17.033 1.00 24.72 364 MET D CA 1
ATOM 13076 C C . MET D 1 364 ? 79.614 -24.161 -16.958 1.00 26.33 364 MET D C 1
ATOM 13077 O O . MET D 1 364 ? 79.792 -23.670 -15.838 1.00 25.69 364 MET D O 1
ATOM 13082 N N . ALA D 1 365 ? 80.031 -23.582 -18.087 1.00 22.07 365 ALA D N 1
ATOM 13083 C CA . ALA D 1 365 ? 80.887 -22.377 -17.992 1.00 21.39 365 ALA D CA 1
ATOM 13084 C C . ALA D 1 365 ? 80.770 -21.398 -19.162 1.00 23.80 365 ALA D C 1
ATOM 13085 O O . ALA D 1 365 ? 80.376 -20.256 -18.915 1.00 27.01 365 ALA D O 1
ATOM 13087 N N . THR D 1 366 ? 81.121 -21.822 -20.365 1.00 24.78 366 THR D N 1
ATOM 13088 C CA . THR D 1 366 ? 81.219 -20.900 -21.527 1.00 23.62 366 THR D CA 1
ATOM 13089 C C . THR D 1 366 ? 79.911 -20.145 -21.783 1.00 25.17 366 THR D C 1
ATOM 13090 O O . THR D 1 366 ? 79.981 -18.924 -21.893 1.00 27.81 366 THR D O 1
ATOM 13094 N N . ASN D 1 367 ? 78.784 -20.843 -21.874 1.00 24.73 367 ASN D N 1
ATOM 13095 C CA . ASN D 1 367 ? 77.547 -20.161 -22.232 1.00 23.68 367 ASN D CA 1
ATOM 13096 C C . ASN D 1 367 ? 77.222 -19.067 -21.226 1.00 26.80 367 ASN D C 1
ATOM 13097 O O . ASN D 1 367 ? 76.866 -17.941 -21.608 1.00 23.92 367 ASN D O 1
ATOM 13102 N N . ALA D 1 368 ? 77.366 -19.374 -19.936 1.00 24.87 368 ALA D N 1
ATOM 13103 C CA . ALA D 1 368 ? 77.055 -18.385 -18.916 1.00 26.76 368 ALA D CA 1
ATOM 13104 C C . ALA D 1 368 ? 77.966 -17.174 -19.050 1.00 23.36 368 ALA D C 1
ATOM 13105 O O . ALA D 1 368 ? 77.518 -16.031 -18.896 1.00 23.52 368 ALA D O 1
ATOM 13107 N N . ALA D 1 369 ? 79.252 -17.403 -19.323 1.00 24.88 369 ALA D N 1
ATOM 13108 C CA . ALA D 1 369 ? 80.170 -16.272 -19.427 1.00 25.67 369 ALA D CA 1
ATOM 13109 C C . ALA D 1 369 ? 79.849 -15.422 -20.651 1.00 28.87 369 ALA D C 1
ATOM 13110 O O . ALA D 1 369 ? 79.947 -14.185 -20.599 1.00 29.19 369 ALA D O 1
ATOM 13112 N N . ASP D 1 370 ? 79.435 -16.063 -21.750 1.00 25.17 370 ASP D N 1
ATOM 13113 C CA . ASP D 1 370 ? 79.044 -15.306 -22.935 1.00 26.99 370 ASP D CA 1
ATOM 13114 C C . ASP D 1 370 ? 77.727 -14.575 -22.716 1.00 29.00 370 ASP D C 1
ATOM 13115 O O . ASP D 1 370 ? 77.575 -13.428 -23.146 1.00 34.17 370 ASP D O 1
ATOM 13120 N N . ILE D 1 371 ? 76.774 -15.200 -22.026 1.00 25.89 371 ILE D N 1
ATOM 13121 C CA . ILE D 1 371 ? 75.491 -14.540 -21.807 1.00 27.41 371 ILE D CA 1
ATOM 13122 C C . ILE D 1 371 ? 75.675 -13.301 -20.952 1.00 29.44 371 ILE D C 1
ATOM 13123 O O . ILE D 1 371 ? 75.005 -12.281 -21.148 1.00 27.81 371 ILE D O 1
ATOM 13128 N N . PHE D 1 372 ? 76.568 -13.368 -19.975 1.00 26.58 372 PHE D N 1
ATOM 13129 C CA . PHE D 1 372 ? 76.660 -12.295 -19.005 1.00 28.66 372 PHE D CA 1
ATOM 13130 C C . PHE D 1 372 ? 77.848 -11.387 -19.248 1.00 29.28 372 PHE D C 1
ATOM 13131 O O . PHE D 1 372 ? 78.138 -10.538 -18.398 1.00 30.16 372 PHE D O 1
ATOM 13139 N N . GLY D 1 373 ? 78.520 -11.543 -20.391 1.00 24.70 373 GLY D N 1
ATOM 13140 C CA . GLY D 1 373 ? 79.629 -10.693 -20.784 1.00 25.70 373 GLY D CA 1
ATOM 13141 C C . GLY D 1 373 ? 80.877 -10.827 -19.940 1.00 28.53 373 GLY D C 1
ATOM 13142 O O . GLY D 1 373 ? 81.587 -9.838 -19.746 1.00 28.05 373 GLY D O 1
ATOM 13143 N N . LEU D 1 374 ? 81.172 -12.025 -19.430 1.00 25.31 374 LEU D N 1
ATOM 13144 C CA . LEU D 1 374 ? 82.349 -12.224 -18.582 1.00 25.92 374 LEU D CA 1
ATOM 13145 C C . LEU D 1 374 ? 83.521 -12.540 -19.500 1.00 30.87 374 LEU D C 1
ATOM 13146 O O . LEU D 1 374 ? 83.816 -13.696 -19.797 1.00 28.66 374 LEU D O 1
ATOM 13151 N N . GLN D 1 375 ? 84.131 -11.501 -20.054 1.00 32.69 375 GLN D N 1
ATOM 13152 C CA . GLN D 1 375 ? 85.135 -11.668 -21.138 1.00 31.78 375 GLN D CA 1
ATOM 13153 C C . GLN D 1 375 ? 86.297 -12.606 -20.808 1.00 30.70 375 GLN D C 1
ATOM 13154 O O . GLN D 1 375 ? 86.746 -13.294 -21.720 1.00 29.12 375 GLN D O 1
ATOM 13160 N N . GLN D 1 376 ? 86.750 -12.634 -19.564 1.00 30.24 376 GLN D N 1
ATOM 13161 C CA . GLN D 1 376 ? 87.944 -13.421 -19.257 1.00 27.56 376 GLN D CA 1
ATOM 13162 C C . GLN D 1 376 ? 87.644 -14.860 -18.828 1.00 27.64 376 GLN D C 1
ATOM 13163 O O . GLN D 1 376 ? 88.584 -15.657 -18.707 1.00 23.72 376 GLN D O 1
ATOM 13169 N N . LYS D 1 377 ? 86.376 -15.217 -18.621 1.00 25.87 377 LYS D N 1
ATOM 13170 C CA . LYS D 1 377 ? 85.993 -16.488 -18.011 1.00 23.46 377 LYS D CA 1
ATOM 13171 C C . LYS D 1 377 ? 85.343 -17.439 -19.011 1.00 26.36 377 LYS D C 1
ATOM 13172 O O . LYS D 1 377 ? 84.923 -17.059 -20.107 1.00 24.99 377 LYS D O 1
ATOM 13178 N N . GLY D 1 378 ? 85.238 -18.704 -18.597 1.00 24.70 378 GLY D N 1
ATOM 13179 C CA . GLY D 1 378 ? 84.396 -19.650 -19.277 1.00 22.48 378 GLY D CA 1
ATOM 13180 C C . GLY D 1 378 ? 85.056 -20.516 -20.326 1.00 24.69 378 GLY D C 1
ATOM 13181 O O . GLY D 1 378 ? 84.398 -21.438 -20.834 1.00 26.35 378 GLY D O 1
ATOM 13182 N N . ARG D 1 379 ? 86.314 -20.266 -20.690 1.00 23.58 379 ARG D N 1
ATOM 13183 C CA . ARG D 1 379 ? 86.882 -21.058 -21.776 1.00 24.57 379 ARG D CA 1
ATOM 13184 C C . ARG D 1 379 ? 88.394 -21.166 -21.641 1.00 23.86 379 ARG D C 1
ATOM 13185 O O . ARG D 1 379 ? 89.069 -20.247 -21.165 1.00 23.96 379 ARG D O 1
ATOM 13193 N N . ILE D 1 380 ? 88.920 -22.314 -22.068 1.00 26.30 380 ILE D N 1
ATOM 13194 C CA . ILE D 1 380 ? 90.361 -22.553 -22.110 1.00 24.12 380 ILE D CA 1
ATOM 13195 C C . ILE D 1 380 ? 90.813 -22.096 -23.493 1.00 26.43 380 ILE D C 1
ATOM 13196 O O . ILE D 1 380 ? 90.785 -22.851 -24.469 1.00 25.94 380 ILE D O 1
ATOM 13201 N N . ALA D 1 381 ? 91.261 -20.849 -23.560 1.00 26.41 381 ALA D N 1
ATOM 13202 C CA . ALA D 1 381 ? 91.615 -20.188 -24.801 1.00 29.30 381 ALA D CA 1
ATOM 13203 C C . ALA D 1 381 ? 92.692 -19.154 -24.499 1.00 26.74 381 ALA D C 1
ATOM 13204 O O . ALA D 1 381 ? 92.685 -18.554 -23.411 1.00 25.70 381 ALA D O 1
ATOM 13206 N N . PRO D 1 382 ? 93.622 -18.920 -25.428 1.00 28.30 382 PRO D N 1
ATOM 13207 C CA . PRO D 1 382 ? 94.692 -17.949 -25.174 1.00 27.21 382 PRO D CA 1
ATOM 13208 C C . PRO D 1 382 ? 94.119 -16.615 -24.724 1.00 30.82 382 PRO D C 1
ATOM 13209 O O . PRO D 1 382 ? 93.161 -16.099 -25.309 1.00 28.00 382 PRO D O 1
ATOM 13213 N N . GLY D 1 383 ? 94.698 -16.066 -23.654 1.00 28.11 383 GLY D N 1
ATOM 13214 C CA . GLY D 1 383 ? 94.326 -14.751 -23.174 1.00 29.19 383 GLY D CA 1
ATOM 13215 C C . GLY D 1 383 ? 93.189 -14.718 -22.175 1.00 29.73 383 GLY D C 1
ATOM 13216 O O . GLY D 1 383 ? 92.902 -13.653 -21.626 1.00 29.81 383 GLY D O 1
ATOM 13217 N N . LYS D 1 384 ? 92.521 -15.835 -21.928 1.00 29.55 384 LYS D N 1
ATOM 13218 C CA . LYS D 1 384 ? 91.517 -15.847 -20.881 1.00 25.93 384 LYS D CA 1
ATOM 13219 C C . LYS D 1 384 ? 92.192 -16.114 -19.529 1.00 26.54 384 LYS D C 1
ATOM 13220 O O . LYS D 1 384 ? 93.351 -16.527 -19.459 1.00 28.67 384 LYS D O 1
ATOM 13226 N N . ASP D 1 385 ? 91.473 -15.818 -18.449 1.00 27.96 385 ASP D N 1
ATOM 13227 C CA . ASP D 1 385 ? 91.952 -16.159 -17.116 1.00 27.07 385 ASP D CA 1
ATOM 13228 C C . ASP D 1 385 ? 92.252 -17.645 -17.027 1.00 27.27 385 ASP D C 1
ATOM 13229 O O . ASP D 1 385 ? 91.531 -18.475 -17.586 1.00 24.98 385 ASP D O 1
ATOM 13234 N N . ALA D 1 386 ? 93.321 -17.984 -16.308 1.00 28.10 386 ALA D N 1
ATOM 13235 C CA . ALA D 1 386 ? 93.692 -19.381 -16.121 1.00 25.93 386 ALA D CA 1
ATOM 13236 C C . ALA D 1 386 ? 92.868 -19.934 -14.957 1.00 27.28 386 ALA D C 1
ATOM 13237 O O . ALA D 1 386 ? 93.322 -20.041 -13.814 1.00 26.64 386 ALA D O 1
ATOM 13239 N N . ASP D 1 387 ? 91.617 -20.274 -15.269 1.00 25.94 387 ASP D N 1
ATOM 13240 C CA . ASP D 1 387 ? 90.652 -20.826 -14.318 1.00 27.26 387 ASP D CA 1
ATOM 13241 C C . ASP D 1 387 ? 90.323 -22.247 -14.766 1.00 26.73 387 ASP D C 1
ATOM 13242 O O . ASP D 1 387 ? 89.716 -22.428 -15.828 1.00 27.79 387 ASP D O 1
ATOM 13247 N N . PHE D 1 388 ? 90.718 -23.255 -13.964 1.00 25.23 388 PHE D N 1
ATOM 13248 C CA . PHE D 1 388 ? 90.471 -24.647 -14.316 1.00 23.27 388 PHE D CA 1
ATOM 13249 C C . PHE D 1 388 ? 90.007 -25.466 -13.112 1.00 26.89 388 PHE D C 1
ATOM 13250 O O . PHE D 1 388 ? 90.292 -25.134 -11.953 1.00 27.85 388 PHE D O 1
ATOM 13258 N N . VAL D 1 389 ? 89.297 -26.565 -13.415 1.00 25.80 389 VAL D N 1
ATOM 13259 C CA . VAL D 1 389 ? 89.059 -27.678 -12.492 1.00 24.00 389 VAL D CA 1
ATOM 13260 C C . VAL D 1 389 ? 89.636 -28.938 -13.114 1.00 24.71 389 VAL D C 1
ATOM 13261 O O . VAL D 1 389 ? 89.346 -29.239 -14.278 1.00 29.85 389 VAL D O 1
ATOM 13265 N N . PHE D 1 390 ? 90.400 -29.691 -12.336 1.00 24.47 390 PHE D N 1
ATOM 13266 C CA . PHE D 1 390 ? 90.823 -31.034 -12.714 1.00 27.82 390 PHE D CA 1
ATOM 13267 C C . PHE D 1 390 ? 89.766 -32.000 -12.209 1.00 31.79 390 PHE D C 1
ATOM 13268 O O . PHE D 1 390 ? 89.468 -32.019 -11.009 1.00 29.55 390 PHE D O 1
ATOM 13276 N N . ILE D 1 391 ? 89.202 -32.795 -13.109 1.00 28.51 391 ILE D N 1
ATOM 13277 C CA . ILE D 1 391 ? 88.200 -33.788 -12.746 1.00 28.44 391 ILE D CA 1
ATOM 13278 C C . ILE D 1 391 ? 88.800 -35.164 -12.978 1.00 29.25 391 ILE D C 1
ATOM 13279 O O . ILE D 1 391 ? 89.342 -35.433 -14.055 1.00 31.31 391 ILE D O 1
ATOM 13284 N N . GLN D 1 392 ? 88.681 -36.043 -11.974 1.00 27.62 392 GLN D N 1
ATOM 13285 C CA . GLN D 1 392 ? 89.128 -37.422 -12.096 1.00 31.57 392 GLN D CA 1
ATOM 13286 C C . GLN D 1 392 ? 87.950 -38.305 -12.483 1.00 31.72 392 GLN D C 1
ATOM 13287 O O . GLN D 1 392 ? 87.047 -38.512 -11.655 1.00 29.52 392 GLN D O 1
ATOM 13293 N N . PRO D 1 393 ? 87.895 -38.819 -13.711 1.00 28.20 393 PRO D N 1
ATOM 13294 C CA . PRO D 1 393 ? 86.765 -39.664 -14.113 1.00 33.53 393 PRO D CA 1
ATOM 13295 C C . PRO D 1 393 ? 86.840 -41.044 -13.485 1.00 30.86 393 PRO D C 1
ATOM 13296 O O . PRO D 1 393 ? 87.891 -41.497 -13.031 1.00 34.43 393 PRO D O 1
ATOM 13300 N N . ASN D 1 394 ? 85.684 -41.709 -13.478 1.00 32.42 394 ASN D N 1
ATOM 13301 C CA . ASN D 1 394 ? 85.560 -43.101 -13.033 1.00 38.27 394 ASN D CA 1
ATOM 13302 C C . ASN D 1 394 ? 86.242 -43.303 -11.684 1.00 36.32 394 ASN D C 1
ATOM 13303 O O . ASN D 1 394 ? 86.969 -44.269 -11.466 1.00 37.30 394 ASN D O 1
ATOM 13308 N N . SER D 1 395 ? 86.024 -42.357 -10.782 1.00 35.67 395 SER D N 1
ATOM 13309 C CA . SER D 1 395 ? 86.615 -42.394 -9.453 1.00 37.01 395 SER D CA 1
ATOM 13310 C C . SER D 1 395 ? 85.492 -41.961 -8.534 1.00 35.95 395 SER D C 1
ATOM 13311 O O . SER D 1 395 ? 85.085 -40.795 -8.558 1.00 36.49 395 SER D O 1
ATOM 13314 N N . SER D 1 396 ? 84.951 -42.907 -7.783 1.00 33.36 396 SER D N 1
ATOM 13315 C CA . SER D 1 396 ? 83.704 -42.709 -7.071 1.00 32.08 396 SER D CA 1
ATOM 13316 C C . SER D 1 396 ? 83.962 -42.400 -5.608 1.00 36.82 396 SER D C 1
ATOM 13317 O O . SER D 1 396 ? 84.956 -42.840 -5.026 1.00 37.18 396 SER D O 1
ATOM 13320 N N . TYR D 1 397 ? 83.042 -41.646 -5.018 1.00 31.07 397 TYR D N 1
ATOM 13321 C CA . TYR D 1 397 ? 82.999 -41.479 -3.578 1.00 34.94 397 TYR D CA 1
ATOM 13322 C C . TYR D 1 397 ? 81.548 -41.305 -3.163 1.00 33.39 397 TYR D C 1
ATOM 13323 O O . TYR D 1 397 ? 80.683 -40.954 -3.974 1.00 35.30 397 TYR D O 1
ATOM 13332 N N . VAL D 1 398 ? 81.294 -41.591 -1.891 1.00 34.21 398 VAL D N 1
ATOM 13333 C CA . VAL D 1 398 ? 80.004 -41.371 -1.260 1.00 32.15 398 VAL D CA 1
ATOM 13334 C C . VAL D 1 398 ? 80.081 -40.051 -0.522 1.00 32.95 398 VAL D C 1
ATOM 13335 O O . VAL D 1 398 ? 80.936 -39.872 0.353 1.00 35.69 398 VAL D O 1
ATOM 13339 N N . LEU D 1 399 ? 79.209 -39.116 -0.878 1.00 32.68 399 LEU D N 1
ATOM 13340 C CA . LEU D 1 399 ? 79.301 -37.780 -0.304 1.00 31.84 399 LEU D CA 1
ATOM 13341 C C . LEU D 1 399 ? 78.759 -37.781 1.120 1.00 30.21 399 LEU D C 1
ATOM 13342 O O . LEU D 1 399 ? 77.688 -38.337 1.386 1.00 30.21 399 LEU D O 1
ATOM 13347 N N . THR D 1 400 ? 79.496 -37.152 2.034 1.00 28.16 400 THR D N 1
ATOM 13348 C CA . THR D 1 400 ? 79.101 -37.084 3.429 1.00 27.27 400 THR D CA 1
ATOM 13349 C C . THR D 1 400 ? 79.094 -35.640 3.898 1.00 27.73 400 THR D C 1
ATOM 13350 O O . THR D 1 400 ? 79.647 -34.742 3.258 1.00 29.15 400 THR D O 1
ATOM 13354 N N . ASN D 1 401 ? 78.442 -35.438 5.038 1.00 26.95 401 ASN D N 1
ATOM 13355 C CA . ASN D 1 401 ? 78.302 -34.104 5.607 1.00 26.83 401 ASN D CA 1
ATOM 13356 C C . ASN D 1 401 ? 79.649 -33.451 5.876 1.00 31.33 401 ASN D C 1
ATOM 13357 O O . ASN D 1 401 ? 79.807 -32.242 5.667 1.00 30.84 401 ASN D O 1
ATOM 13362 N N . ASP D 1 402 ? 80.635 -34.201 6.369 1.00 29.01 402 ASP D N 1
ATOM 13363 C CA . ASP D 1 402 ? 81.833 -33.422 6.652 1.00 34.31 402 ASP D CA 1
ATOM 13364 C C . ASP D 1 402 ? 82.722 -33.224 5.422 1.00 30.59 402 ASP D C 1
ATOM 13365 O O . ASP D 1 402 ? 83.756 -32.566 5.539 1.00 32.65 402 ASP D O 1
ATOM 13370 N N . ASP D 1 403 ? 82.319 -33.725 4.245 1.00 28.85 403 ASP D N 1
ATOM 13371 C CA . ASP D 1 403 ? 82.894 -33.243 2.988 1.00 29.89 403 ASP D CA 1
ATOM 13372 C C . ASP D 1 403 ? 82.491 -31.801 2.700 1.00 31.40 403 ASP D C 1
ATOM 13373 O O . ASP D 1 403 ? 83.202 -31.087 1.981 1.00 30.60 403 ASP D O 1
ATOM 13378 N N . LEU D 1 404 ? 81.354 -31.366 3.231 1.00 27.41 404 LEU D N 1
ATOM 13379 C CA . LEU D 1 404 ? 80.742 -30.120 2.802 1.00 34.35 404 LEU D CA 1
ATOM 13380 C C . LEU D 1 404 ? 81.432 -28.927 3.447 1.00 33.13 404 LEU D C 1
ATOM 13381 O O . LEU D 1 404 ? 81.658 -28.917 4.660 1.00 32.24 404 LEU D O 1
ATOM 13386 N N . GLU D 1 405 ? 81.735 -27.905 2.646 1.00 28.38 405 GLU D N 1
ATOM 13387 C CA . GLU D 1 405 ? 82.306 -26.691 3.209 1.00 29.80 405 GLU D CA 1
ATOM 13388 C C . GLU D 1 405 ? 81.254 -25.632 3.510 1.00 29.32 405 GLU D C 1
ATOM 13389 O O . GLU D 1 405 ? 81.621 -24.531 3.941 1.00 29.79 405 GLU D O 1
ATOM 13395 N N . TYR D 1 406 ? 79.967 -25.929 3.301 1.00 25.67 406 TYR D N 1
ATOM 13396 C CA . TYR D 1 406 ? 78.914 -24.969 3.625 1.00 30.06 406 TYR D CA 1
ATOM 13397 C C . TYR D 1 406 ? 78.945 -24.590 5.104 1.00 29.74 406 TYR D C 1
ATOM 13398 O O . TYR D 1 406 ? 79.416 -25.346 5.952 1.00 30.06 406 TYR D O 1
ATOM 13407 N N . ARG D 1 407 ? 78.381 -23.417 5.411 1.00 35.05 407 ARG D N 1
ATOM 13408 C CA . ARG D 1 407 ? 78.172 -23.055 6.811 1.00 34.00 407 ARG D CA 1
ATOM 13409 C C . ARG D 1 407 ? 77.303 -24.086 7.515 1.00 34.02 407 ARG D C 1
ATOM 13410 O O . ARG D 1 407 ? 77.557 -24.438 8.671 1.00 36.67 407 ARG D O 1
ATOM 13418 N N . HIS D 1 408 ? 76.274 -24.575 6.837 1.00 29.83 408 HIS D N 1
ATOM 13419 C CA . HIS D 1 408 ? 75.395 -25.617 7.363 1.00 32.36 408 HIS D CA 1
ATOM 13420 C C . HIS D 1 408 ? 75.634 -26.866 6.529 1.00 35.11 408 HIS D C 1
ATOM 13421 O O . HIS D 1 408 ? 75.336 -26.886 5.330 1.00 33.49 408 HIS D O 1
ATOM 13428 N N . LYS D 1 409 ? 76.184 -27.898 7.159 1.00 29.44 409 LYS D N 1
ATOM 13429 C CA . LYS D 1 409 ? 76.738 -29.026 6.418 1.00 34.60 409 LYS D CA 1
ATOM 13430 C C . LYS D 1 409 ? 75.642 -30.060 6.166 1.00 36.05 409 LYS D C 1
ATOM 13431 O O . LYS D 1 409 ? 75.622 -31.162 6.715 1.00 32.93 409 LYS D O 1
ATOM 13437 N N . VAL D 1 410 ? 74.708 -29.663 5.303 1.00 30.54 410 VAL D N 1
ATOM 13438 C CA . VAL D 1 410 ? 73.618 -30.521 4.870 1.00 33.30 410 VAL D CA 1
ATOM 13439 C C . VAL D 1 410 ? 73.438 -30.299 3.378 1.00 34.07 410 VAL D C 1
ATOM 13440 O O . VAL D 1 410 ? 73.846 -29.273 2.829 1.00 32.14 410 VAL D O 1
ATOM 13444 N N . SER D 1 411 ? 72.824 -31.284 2.726 1.00 31.49 411 SER D N 1
ATOM 13445 C CA . SER D 1 411 ? 72.616 -31.274 1.285 1.00 28.65 411 SER D CA 1
ATOM 13446 C C . SER D 1 411 ? 71.803 -32.496 0.882 1.00 32.23 411 SER D C 1
ATOM 13447 O O . SER D 1 411 ? 72.078 -33.602 1.360 1.00 32.44 411 SER D O 1
ATOM 13450 N N . PRO D 1 412 ? 70.820 -32.350 -0.010 1.00 33.45 412 PRO D N 1
ATOM 13451 C CA . PRO D 1 412 ? 70.077 -33.530 -0.488 1.00 30.30 412 PRO D CA 1
ATOM 13452 C C . PRO D 1 412 ? 70.944 -34.545 -1.223 1.00 33.28 412 PRO D C 1
ATOM 13453 O O . PRO D 1 412 ? 70.446 -35.630 -1.536 1.00 30.32 412 PRO D O 1
ATOM 13457 N N . TYR D 1 413 ? 72.206 -34.222 -1.528 1.00 34.67 413 TYR D N 1
ATOM 13458 C CA . TYR D 1 413 ? 73.135 -35.155 -2.159 1.00 34.22 413 TYR D CA 1
ATOM 13459 C C . TYR D 1 413 ? 73.942 -35.978 -1.156 1.00 33.96 413 TYR D C 1
ATOM 13460 O O . TYR D 1 413 ? 74.685 -36.877 -1.566 1.00 31.41 413 TYR D O 1
ATOM 13469 N N . VAL D 1 414 ? 73.853 -35.680 0.138 1.00 32.75 414 VAL D N 1
ATOM 13470 C CA . VAL D 1 414 ? 74.617 -36.458 1.105 1.00 31.10 414 VAL D CA 1
ATOM 13471 C C . VAL D 1 414 ? 74.196 -37.915 0.986 1.00 29.33 414 VAL D C 1
ATOM 13472 O O . VAL D 1 414 ? 73.010 -38.229 0.838 1.00 32.95 414 VAL D O 1
ATOM 13476 N N . GLY D 1 415 ? 75.179 -38.808 0.965 1.00 33.50 415 GLY D N 1
ATOM 13477 C CA . GLY D 1 415 ? 74.914 -40.224 0.850 1.00 33.32 415 GLY D CA 1
ATOM 13478 C C . GLY D 1 415 ? 74.815 -40.726 -0.565 1.00 37.52 415 GLY D C 1
ATOM 13479 O O . GLY D 1 415 ? 74.649 -41.940 -0.765 1.00 38.29 415 GLY D O 1
ATOM 13480 N N . ARG D 1 416 ? 74.891 -39.834 -1.548 1.00 31.78 416 ARG D N 1
ATOM 13481 C CA . ARG D 1 416 ? 74.898 -40.227 -2.946 1.00 31.32 416 ARG D CA 1
ATOM 13482 C C . ARG D 1 416 ? 76.271 -40.753 -3.347 1.00 32.83 416 ARG D C 1
ATOM 13483 O O . ARG D 1 416 ? 77.308 -40.248 -2.904 1.00 35.80 416 ARG D O 1
ATOM 13491 N N . THR D 1 417 ? 76.275 -41.765 -4.206 1.00 32.07 417 THR D N 1
ATOM 13492 C CA . THR D 1 417 ? 77.496 -42.259 -4.825 1.00 32.58 417 THR D CA 1
ATOM 13493 C C . THR D 1 417 ? 77.769 -41.439 -6.084 1.00 32.49 417 THR D C 1
ATOM 13494 O O . THR D 1 417 ? 76.935 -41.397 -6.996 1.00 29.71 417 THR D O 1
ATOM 13498 N N . ILE D 1 418 ? 78.913 -40.757 -6.121 1.00 30.18 418 ILE D N 1
ATOM 13499 C CA . ILE D 1 418 ? 79.232 -39.820 -7.206 1.00 28.84 418 ILE D CA 1
ATOM 13500 C C . ILE D 1 418 ? 80.445 -40.358 -7.950 1.00 30.67 418 ILE D C 1
ATOM 13501 O O . ILE D 1 418 ? 81.507 -40.558 -7.347 1.00 28.66 418 ILE D O 1
ATOM 13506 N N . GLY D 1 419 ? 80.299 -40.564 -9.264 1.00 26.87 419 GLY D N 1
ATOM 13507 C CA . GLY D 1 419 ? 81.255 -41.299 -10.053 1.00 25.24 419 GLY D CA 1
ATOM 13508 C C . GLY D 1 419 ? 82.505 -40.575 -10.511 1.00 33.16 419 GLY D C 1
ATOM 13509 O O . GLY D 1 419 ? 83.277 -41.178 -11.264 1.00 29.03 419 GLY D O 1
ATOM 13510 N N . ALA D 1 420 ? 82.728 -39.315 -10.114 1.00 28.83 420 ALA D N 1
ATOM 13511 C CA . ALA D 1 420 ? 83.930 -38.564 -10.485 1.00 30.78 420 ALA D CA 1
ATOM 13512 C C . ALA D 1 420 ? 84.323 -37.636 -9.338 1.00 28.22 420 ALA D C 1
ATOM 13513 O O . ALA D 1 420 ? 83.511 -37.325 -8.466 1.00 31.88 420 ALA D O 1
ATOM 13515 N N . ARG D 1 421 ? 85.575 -37.182 -9.341 1.00 27.90 421 ARG D N 1
ATOM 13516 C CA . ARG D 1 421 ? 86.091 -36.406 -8.215 1.00 32.55 421 ARG D CA 1
ATOM 13517 C C . ARG D 1 421 ? 86.710 -35.094 -8.690 1.00 28.19 421 ARG D C 1
ATOM 13518 O O . ARG D 1 421 ? 87.491 -35.085 -9.645 1.00 27.11 421 ARG D O 1
ATOM 13526 N N . ILE D 1 422 ? 86.354 -33.990 -8.031 1.00 26.84 422 ILE D N 1
ATOM 13527 C CA . ILE D 1 422 ? 87.136 -32.766 -8.171 1.00 26.33 422 ILE D CA 1
ATOM 13528 C C . ILE D 1 422 ? 88.464 -32.966 -7.450 1.00 28.72 422 ILE D C 1
ATOM 13529 O O . ILE D 1 422 ? 88.498 -33.123 -6.226 1.00 32.58 422 ILE D O 1
ATOM 13534 N N . THR D 1 423 ? 89.567 -32.968 -8.198 1.00 26.62 423 THR D N 1
ATOM 13535 C CA . THR D 1 423 ? 90.866 -33.132 -7.564 1.00 29.83 423 THR D CA 1
ATOM 13536 C C . THR D 1 423 ? 91.579 -31.817 -7.324 1.00 30.82 423 THR D C 1
ATOM 13537 O O . THR D 1 423 ? 92.446 -31.757 -6.450 1.00 29.70 423 THR D O 1
ATOM 13541 N N . LYS D 1 424 ? 91.260 -30.778 -8.088 1.00 27.51 424 LYS D N 1
ATOM 13542 C CA . LYS D 1 424 ? 92.013 -29.538 -7.986 1.00 25.64 424 LYS D CA 1
ATOM 13543 C C . LYS D 1 424 ? 91.223 -28.437 -8.669 1.00 30.43 424 LYS D C 1
ATOM 13544 O O . LYS D 1 424 ? 90.525 -28.687 -9.662 1.00 29.58 424 LYS D O 1
ATOM 13550 N N . THR D 1 425 ? 91.343 -27.220 -8.130 1.00 29.10 425 THR D N 1
ATOM 13551 C CA . THR D 1 425 ? 90.730 -26.022 -8.703 1.00 25.71 425 THR D CA 1
ATOM 13552 C C . THR D 1 425 ? 91.773 -24.924 -8.744 1.00 26.27 425 THR D C 1
ATOM 13553 O O . THR D 1 425 ? 92.495 -24.712 -7.762 1.00 27.11 425 THR D O 1
ATOM 13557 N N . ILE D 1 426 ? 91.866 -24.244 -9.881 1.00 25.91 426 ILE D N 1
ATOM 13558 C CA . ILE D 1 426 ? 92.894 -23.238 -10.126 1.00 25.64 426 ILE D CA 1
ATOM 13559 C C . ILE D 1 426 ? 92.197 -21.964 -10.578 1.00 27.10 426 ILE D C 1
ATOM 13560 O O . ILE D 1 426 ? 91.459 -21.971 -11.574 1.00 27.93 426 ILE D O 1
ATOM 13565 N N . LEU D 1 427 ? 92.419 -20.879 -9.846 1.00 28.54 427 LEU D N 1
ATOM 13566 C CA . LEU D 1 427 ? 91.837 -19.579 -10.145 1.00 26.99 427 LEU D CA 1
ATOM 13567 C C . LEU D 1 427 ? 92.960 -18.639 -10.558 1.00 32.14 427 LEU D C 1
ATOM 13568 O O . LEU D 1 427 ? 93.900 -18.414 -9.785 1.00 29.81 427 LEU D O 1
ATOM 13573 N N . ARG D 1 428 ? 92.867 -18.109 -11.780 1.00 31.36 428 ARG D N 1
ATOM 13574 C CA . ARG D 1 428 ? 93.851 -17.170 -12.310 1.00 27.75 428 ARG D CA 1
ATOM 13575 C C . ARG D 1 428 ? 95.262 -17.628 -11.962 1.00 30.81 428 ARG D C 1
ATOM 13576 O O . ARG D 1 428 ? 96.091 -16.863 -11.461 1.00 27.67 428 ARG D O 1
ATOM 13584 N N . GLY D 1 429 ? 95.519 -18.917 -12.208 1.00 27.17 429 GLY D N 1
ATOM 13585 C CA . GLY D 1 429 ? 96.856 -19.462 -12.167 1.00 30.01 429 GLY D CA 1
ATOM 13586 C C . GLY D 1 429 ? 97.313 -20.055 -10.849 1.00 31.67 429 GLY D C 1
ATOM 13587 O O . GLY D 1 429 ? 98.350 -20.725 -10.829 1.00 30.69 429 GLY D O 1
ATOM 13588 N N . ASP D 1 430 ? 96.596 -19.834 -9.750 1.00 30.30 430 ASP D N 1
ATOM 13589 C CA . ASP D 1 430 ? 96.982 -20.388 -8.455 1.00 34.07 430 ASP D CA 1
ATOM 13590 C C . ASP D 1 430 ? 95.993 -21.462 -8.016 1.00 30.47 430 ASP D C 1
ATOM 13591 O O . ASP D 1 430 ? 94.772 -21.285 -8.111 1.00 28.61 430 ASP D O 1
ATOM 13596 N N . VAL D 1 431 ? 96.529 -22.573 -7.526 1.00 31.12 431 VAL D N 1
ATOM 13597 C CA . VAL D 1 431 ? 95.700 -23.619 -6.935 1.00 29.84 431 VAL D CA 1
ATOM 13598 C C . VAL D 1 431 ? 94.992 -23.076 -5.702 1.00 32.61 431 VAL D C 1
ATOM 13599 O O . VAL D 1 431 ? 95.635 -22.739 -4.699 1.00 32.15 431 VAL D O 1
ATOM 13603 N N . ILE D 1 432 ? 93.660 -22.987 -5.757 1.00 28.12 432 ILE D N 1
ATOM 13604 C CA . ILE D 1 432 ? 92.906 -22.555 -4.591 1.00 23.28 432 ILE D CA 1
ATOM 13605 C C . ILE D 1 432 ? 92.267 -23.728 -3.857 1.00 31.69 432 ILE D C 1
ATOM 13606 O O . ILE D 1 432 ? 91.835 -23.556 -2.711 1.00 30.57 432 ILE D O 1
ATOM 13611 N N . TYR D 1 433 ? 92.176 -24.903 -4.483 1.00 26.28 433 TYR D N 1
ATOM 13612 C CA . TYR D 1 433 ? 91.709 -26.094 -3.794 1.00 29.49 433 TYR D CA 1
ATOM 13613 C C . TYR D 1 433 ? 92.444 -27.302 -4.365 1.00 33.19 433 TYR D C 1
ATOM 13614 O O . TYR D 1 433 ? 92.681 -27.387 -5.580 1.00 30.47 433 TYR D O 1
ATOM 13623 N N . ASP D 1 434 ? 92.822 -28.219 -3.477 1.00 31.37 434 ASP D N 1
ATOM 13624 C CA . ASP D 1 434 ? 93.563 -29.433 -3.816 1.00 32.34 434 ASP D CA 1
ATOM 13625 C C . ASP D 1 434 ? 93.018 -30.563 -2.951 1.00 35.19 434 ASP D C 1
ATOM 13626 O O . ASP D 1 434 ? 92.974 -30.433 -1.725 1.00 33.25 434 ASP D O 1
ATOM 13631 N N . ILE D 1 435 ? 92.592 -31.663 -3.582 1.00 35.14 435 ILE D N 1
ATOM 13632 C CA . ILE D 1 435 ? 91.954 -32.730 -2.820 1.00 34.72 435 ILE D CA 1
ATOM 13633 C C . ILE D 1 435 ? 92.926 -33.352 -1.823 1.00 37.84 435 ILE D C 1
ATOM 13634 O O . ILE D 1 435 ? 92.494 -33.956 -0.839 1.00 40.81 435 ILE D O 1
ATOM 13639 N N . GLU D 1 436 ? 94.232 -33.185 -2.041 1.00 36.08 436 GLU D N 1
ATOM 13640 C CA . GLU D 1 436 ? 95.267 -33.664 -1.129 1.00 44.09 436 GLU D CA 1
ATOM 13641 C C . GLU D 1 436 ? 95.771 -32.606 -0.152 1.00 44.64 436 GLU D C 1
ATOM 13642 O O . GLU D 1 436 ? 96.440 -32.963 0.825 1.00 45.71 436 GLU D O 1
ATOM 13648 N N . GLN D 1 437 ? 95.494 -31.326 -0.389 1.00 40.47 437 GLN D N 1
ATOM 13649 C CA . GLN D 1 437 ? 96.017 -30.269 0.466 1.00 37.86 437 GLN D CA 1
ATOM 13650 C C . GLN D 1 437 ? 94.950 -29.471 1.199 1.00 43.56 437 GLN D C 1
ATOM 13651 O O . GLN D 1 437 ? 95.230 -28.936 2.271 1.00 42.08 437 GLN D O 1
ATOM 13657 N N . GLY D 1 438 ? 93.744 -29.383 0.665 1.00 37.26 438 GLY D N 1
ATOM 13658 C CA . GLY D 1 438 ? 92.756 -28.463 1.193 1.00 34.05 438 GLY D CA 1
ATOM 13659 C C . GLY D 1 438 ? 92.845 -27.147 0.458 1.00 36.62 438 GLY D C 1
ATOM 13660 O O . GLY D 1 438 ? 92.926 -27.122 -0.766 1.00 35.59 438 GLY D O 1
ATOM 13661 N N . PHE D 1 439 ? 92.838 -26.051 1.205 1.00 38.14 439 PHE D N 1
ATOM 13662 C CA . PHE D 1 439 ? 92.869 -24.727 0.593 1.00 37.02 439 PHE D CA 1
ATOM 13663 C C . PHE D 1 439 ? 94.230 -24.078 0.834 1.00 39.97 439 PHE D C 1
ATOM 13664 O O . PHE D 1 439 ? 94.449 -23.467 1.891 1.00 40.53 439 PHE D O 1
ATOM 13672 N N . PRO D 1 440 ? 95.178 -24.189 -0.105 1.00 39.63 440 PRO D N 1
ATOM 13673 C CA . PRO D 1 440 ? 96.584 -23.876 0.211 1.00 40.48 440 PRO D CA 1
ATOM 13674 C C . PRO D 1 440 ? 96.944 -22.395 0.259 1.00 40.02 440 PRO D C 1
ATOM 13675 O O . PRO D 1 440 ? 98.047 -22.067 0.720 1.00 42.08 440 PRO D O 1
ATOM 13679 N N . VAL D 1 441 ? 96.074 -21.485 -0.169 1.00 37.97 441 VAL D N 1
ATOM 13680 C CA . VAL D 1 441 ? 96.438 -20.077 -0.246 1.00 40.70 441 VAL D CA 1
ATOM 13681 C C . VAL D 1 441 ? 95.328 -19.228 0.355 1.00 42.01 441 VAL D C 1
ATOM 13682 O O . VAL D 1 441 ? 94.177 -19.659 0.489 1.00 38.90 441 VAL D O 1
ATOM 13686 N N . ALA D 1 442 ? 95.702 -18.013 0.750 1.00 38.44 442 ALA D N 1
ATOM 13687 C CA . ALA D 1 442 ? 94.726 -17.086 1.289 1.00 39.10 442 ALA D CA 1
ATOM 13688 C C . ALA D 1 442 ? 93.693 -16.744 0.213 1.00 35.87 442 ALA D C 1
ATOM 13689 O O . ALA D 1 442 ? 94.008 -16.762 -0.978 1.00 34.06 442 ALA D O 1
ATOM 13691 N N . PRO D 1 443 ? 92.442 -16.450 0.603 1.00 38.28 443 PRO D N 1
ATOM 13692 C CA . PRO D 1 443 ? 91.449 -16.007 -0.384 1.00 34.56 443 PRO D CA 1
ATOM 13693 C C . PRO D 1 443 ? 91.998 -14.967 -1.354 1.00 37.65 443 PRO D C 1
ATOM 13694 O O . PRO D 1 443 ? 92.451 -13.894 -0.940 1.00 39.43 443 PRO D O 1
ATOM 13698 N N . LYS D 1 444 ? 91.977 -15.285 -2.651 1.00 33.29 444 LYS D N 1
ATOM 13699 C CA . LYS D 1 444 ? 92.511 -14.404 -3.685 1.00 32.70 444 LYS D CA 1
ATOM 13700 C C . LYS D 1 444 ? 91.427 -13.949 -4.655 1.00 31.93 444 LYS D C 1
ATOM 13701 O O . LYS D 1 444 ? 91.733 -13.276 -5.647 1.00 29.19 444 LYS D O 1
ATOM 13707 N N . GLY D 1 445 ? 90.166 -14.272 -4.372 1.00 31.65 445 GLY D N 1
ATOM 13708 C CA . GLY D 1 445 ? 89.093 -13.918 -5.271 1.00 30.16 445 GLY D CA 1
ATOM 13709 C C . GLY D 1 445 ? 88.869 -12.423 -5.328 1.00 32.30 445 GLY D C 1
ATOM 13710 O O . GLY D 1 445 ? 89.227 -11.675 -4.421 1.00 34.57 445 GLY D O 1
ATOM 13711 N N . GLN D 1 446 ? 88.276 -11.980 -6.437 1.00 31.94 446 GLN D N 1
ATOM 13712 C CA . GLN D 1 446 ? 87.972 -10.569 -6.643 1.00 29.53 446 GLN D CA 1
ATOM 13713 C C . GLN D 1 446 ? 86.581 -10.458 -7.238 1.00 31.65 446 GLN D C 1
ATOM 13714 O O . GLN D 1 446 ? 86.071 -11.399 -7.856 1.00 30.47 446 GLN D O 1
ATOM 13720 N N . PHE D 1 447 ? 85.962 -9.304 -7.021 1.00 30.24 447 PHE D N 1
ATOM 13721 C CA . PHE D 1 447 ? 84.717 -8.985 -7.694 1.00 33.54 447 PHE D CA 1
ATOM 13722 C C . PHE D 1 447 ? 84.980 -8.640 -9.155 1.00 35.24 447 PHE D C 1
ATOM 13723 O O . PHE D 1 447 ? 86.036 -8.104 -9.510 1.00 30.92 447 PHE D O 1
ATOM 13731 N N . ILE D 1 448 ? 83.996 -8.940 -10.002 1.00 31.72 448 ILE D N 1
ATOM 13732 C CA . ILE D 1 448 ? 84.047 -8.619 -11.425 1.00 34.45 448 ILE D CA 1
ATOM 13733 C C . ILE D 1 448 ? 82.937 -7.628 -11.713 1.00 29.80 448 ILE D C 1
ATOM 13734 O O . ILE D 1 448 ? 81.761 -7.941 -11.500 1.00 31.19 448 ILE D O 1
ATOM 13739 N N . LEU D 1 449 ? 83.295 -6.466 -12.256 1.00 28.68 449 LEU D N 1
ATOM 13740 C CA . LEU D 1 449 ? 82.327 -5.423 -12.570 1.00 33.99 449 LEU D CA 1
ATOM 13741 C C . LEU D 1 449 ? 82.278 -5.180 -14.079 1.00 36.47 449 LEU D C 1
ATOM 13742 O O . LEU D 1 449 ? 83.311 -5.195 -14.756 1.00 32.72 449 LEU D O 1
ATOM 13747 N N . LYS D 1 450 ? 81.087 -4.997 -14.636 1.00 34.50 450 LYS D N 1
ATOM 13748 C CA . LYS D 1 450 ? 80.902 -4.972 -16.117 1.00 35.66 450 LYS D CA 1
ATOM 13749 C C . LYS D 1 450 ? 81.839 -4.030 -16.864 1.00 36.94 450 LYS D C 1
ATOM 13750 O O . LYS D 1 450 ? 82.557 -4.520 -17.744 1.00 42.86 450 LYS D O 1
ATOM 13756 N N . HIS D 1 451 ? 81.777 -2.738 -16.579 1.00 39.39 451 HIS D N 1
ATOM 13757 C CA . HIS D 1 451 ? 82.554 -1.724 -17.344 1.00 41.56 451 HIS D CA 1
ATOM 13758 C C . HIS D 1 451 ? 84.007 -1.669 -16.890 1.00 46.61 451 HIS D C 1
ATOM 13759 O O . HIS D 1 451 ? 84.721 -0.782 -17.347 1.00 55.33 451 HIS D O 1
ATOM 13766 N N . GLN D 1 452 ? 84.426 -2.605 -16.056 1.00 45.80 452 GLN D N 1
ATOM 13767 C CA . GLN D 1 452 ? 85.784 -2.568 -15.492 1.00 46.98 452 GLN D CA 1
ATOM 13768 C C . GLN D 1 452 ? 86.528 -3.822 -15.917 1.00 46.93 452 GLN D C 1
ATOM 13769 O O . GLN D 1 452 ? 87.379 -4.271 -15.149 1.00 52.20 452 GLN D O 1
ATOM 13775 N N . GLN D 1 453 ? 86.204 -4.396 -17.066 1.00 48.83 453 GLN D N 1
ATOM 13776 C CA . GLN D 1 453 ? 86.875 -5.683 -17.391 1.00 49.06 453 GLN D CA 1
ATOM 13777 C C . GLN D 1 453 ? 87.565 -5.565 -18.751 1.00 51.48 453 GLN D C 1
ATOM 13778 O O . GLN D 1 453 ? 88.752 -5.902 -18.799 1.00 56.24 453 GLN D O 1
#

Solvent-accessible surface area: 57644 Å² total

Sequence (1788 aa):
SFDLIIKNGTVILENEARVVDIAVKGGKIAAIGQDLGDAKEVMDASGLVVSPGMVDAHTHISEPGRSHWEGYETGTRAAAKGGITTMIEMPLNQLPATVDRASIELKFDAAKGKLTIDAAQLGGLVSYNIDRLHELDEVGVVGFCFVATCGDRGIDNDFRDVNDWQFFKGAQKLGELGQPVLVHCENALICDELGEEAKREGRVTAHDYVASRPVFTEVEAIRRVLYLAKVAGCRLHVCHVSSPEGVEEVTRARQEGQDVTCESCPHYFVLDTDQFEEIGTLAKCSPPIRDLENQKGMWEKLFNGEIDCLVSDHSPCPPEMKAGNIMEAWGGIAGLQNCMDVMFDEAVQKRGMSLPMFGKLMATNAADIFGLQQKGRIAPGKDADFVFIQPNSSYVLTNDDLEYRHKVSPYVGRTIGARITKTILRGDVIYDIEQGFPVAPKGQFILKHQQSFDLIIKNGTVILENEARVVDIAVKGGKIAAIGQDLGDAKEVMDASGLVVSPGMVDAHTHISEPGRSHWEGYETGTRAAAKGGITTMIEMPLNQLPATVDRASIELKFDAAKGKLTIDAAQLGGLVSYNIDRLHELDEVGVVGFCFVAGIDNDFRDVNDWQFFKGAQKLGELGQPVLVHCENALICDELGEEAKREGRVTAHDYVASRPVFTEVEAIRRVLYLAKVAGCRLHVCHVSSPEGVEEVTRARQEGQDVTCESCPHYFVLDTDQFEEIGTLAKCSPPIRDLENQKGMWEKLFNGEIDCLVSDHSPCPPEMKAGNIMEAWGGIAGLQNCMDVMFDEAVQKRGMSLPMFGKLMATNAADIFGLQQKGRIAPGKDADFVFIQPNSSYVLTNDDLEYRHKVSPYVGRTIGARITKTILRGDVIYDIEQGFPVAPKGQFILKHQQSFDLIIKNGTVILENEARVVDIAVKGGKIAAIGQDLGDAKEVMDASGLVVSPGMVDAHTHISEPGRSHWEGYETGTRAAAKGGITTMIEMPLNQLPATVDRASIELKFDAAKGKLTIDAAQLGGLVSYNIDRLHELDEVGVVGFCFVARGIDNDFRDVNDWQFFKGAQKLGELGQPVLVHCENALICDELGEEAKREGRVTAHDYVASRPVFTEVEAIRRVLYLAKVAGCRLHVCHVSSPEGVEEVTRARQEGQDVTCESCPHYFVLDTDQFEEIGTLAKCSPPIRDLENQKGMWEKLFNGEIDCLVSDHSPCPPEMKAGNIMEAWGGIAGLQNCMDVMFDEAVQKRGMSLPMFGKLMATNAADIFGLQQKGRIAPGKDADFVFIQPNSSYVLTNDDLEYRHKVSPYVGRTIGARITKTILRGDVIYDIEQGFPVAPKGQFILKHQQSFDLIIKNGTVILENEARVVDIAVKGGKIAAIGQDLGDAKEVMDASGLVVSPGMVDAHTHISEPGRSHWEGYETGTRAAAKGGITTMIEMPLNQLPATVDRASIELKFDAAKGKLTIDAAQLGGLVSYNIDRLHELDEVGVVGFCFVADNDFRDVNDWQFFKGAQKLGELGQPVLVHCENALICDELGEEAKREGRVTAHDYVASRPVFTEVEAIRRVLYLAKVAGCRLHVCHVSSPEGVEEVTRARQEGQDVTCESCPHYFVLDTDQFEEIGTLAKCSPPIRDLENQKGMWEKLFNGEIDCLVSDHSPCPPEMKAGNIMEAWGGIAGLQNCMDVMFDEAVQKRGMSLPMFGKLMATNAADIFGLQQKGRIAPGKDADFVFIQPNSSYVLTNDDLEYRHKVSPYVGRTIGARITKTILRGDVIYDIEQGFPVAPKGQFILKHQQ

Radius of gyration: 39.08 Å; Cα contacts (8 Å, |Δi|>4): 4616; chains: 4; bounding box: 119×79×91 Å

Organism: Escherichia coli (strain K12) (NCBI:txid83333)

InterPro domains:
  IPR006680 Amidohydrolase-related [PF01979] (50-431)
  IPR011059 Metal-dependent hydrolase, composite domain superfamily [G3DSA:2.30.40.10] (6-447)
  IPR011059 Metal-dependent hydrolase, composite domain superfamily [SSF51338] (3-448)
  IPR017593 Allantoinase [TIGR03178] (4-449)
  IPR032466 Metal-dependent hydrolase [SSF51556] (54-379)
  IPR047604 Allantoinase, bacteria [MF_01645] (2-450)
  IPR050138 Dihydroorotase/Allantoinase hydrolase-like [PTHR43668] (4-449)

Foldseek 3Di:
DFAEKEAQAQEQFLVATHGWMFTAHQQFTADIGPCPDDHNYYHYQHLWYKFFFFEFAADECQAAAQNLLFHLQLLQLLLQQLRHAEYAYAQDDHFLGQAAQVVVVVVVVRCVQRHLHAYAYEHELAAPCLVHNVRQLVFFHLAYAEEACVWDDDDPSGGTHHHLVSLLSSLLVCLVSVHAYEYAFFHVVQLVVQLVVCVVVVNFFLVSSDVSRDLVRRQVRLVSNLVSSVVSNHAYEYEADQFLSNLVVQVVSVVVPGRYAYEHEVCSQPPASVLCRVLAQLQFADNHNHHPVRNVSVLVCLLVCSHQAYHHNQFGGACVQRDDTNSRHDHGFRPSNHGLQQCCQVPCVVPNDHSSSSLRHRFVSSCVSSVVPQRRRSDGGHRPWIWIKNAQAKDAAALVPRSGSRSDGSRHRPITGMGTAFTAGSHHTQAGPVPGGDDRRDYYYDGRVPD/DFAEKEAQAQEQFQVATHGWIFTADQLFTADIGPPPDDHPYYHYLHQWYKFFFFEFAADECQCAPANLQFHLQLLQLLLLLLRHQEYEYAQANHPLGAAAQVVVVVVVVRCPLRHQHAYAYEHEQAAPRLPHNVRQVVQFHLAYAEEADPPRHGHHDYLVSLLSSQLVCLVSVHAYEYAFFNVVQLVVQLVVCVVVVNFFLVSNLVSRDPVRRLVRLLSSQVSNVVSNHAYEYEADQFLSNLVSQVVSVVVPHRYAYAHEVCSQPPASVLCRVLFQLQFADNHNHHPVRNVSVLVCLLVCSHQAYHHNQDGGPCVLRPDTNSRHDHGFRCSNHRLQQCCCVPCVVPNDGSSSSLRHRFVSSCVSSVVVQGRRSDGGHRPWIWIKNAQAKDAAALVPRSGSRSDGSSHRPIGRMGTAFTDGSHHTQAGPPPGGDDRRDYYYDGRVVD/DFAEKEAQAQEQFLVATHGWMFTAHQQFTADIGPPPDDHNYYHYLHQWYKFFQFEFAADECQAQAQNLLFHLQLRQLLLLQLRHAEYAYAQANHVLGQAADVVVVVVVVRCPLRHQHAYAYEHEQAQPCLVHNVGQVVQFHLAYAEEADDDPSHHHHDYLVSLLSSLLVCLVSVHAYEYAFFNVVQLVVQLVVCVVVVNFFLVSSDVSRDPVRRQVRLLSNLVSSVVSNHAYEYEADQFLSNLVSVVVSVVVPGRYAYEHEVCLQPDESVLCRVLFQLQFADNHNHHVVRNVSVLVCLLVCSHQAYHHNQDGGPCVQRDDTNSRHDHGFRCSNHGLQQCCCVPCVVPPDGSSSSLRHRFQSSCVSSVVPQRRRSDGGHRPWIWIKNAQAKDAAALVNRSTSRSDGSRHRPIGGMGTAFTAGSHHTQQGPVPGGPDRRDYYYDGRVPD/DFAEKEAQAQEQFLVATHGWMFTAHQLFTADIGPCPDDHNYYHYLHQWYKFFQFEFEADECQCAPQNLQFHLQLRQLLLQQLRHQEYEYAQANHVLGQAADVSVVVVVVRCPQRHQHAYAYEHEQAPPCLVHNVRQVVQFHLAYAEECVSHGHHDYLVSLLSSQLVCLVSVHAYEYAFFNVVQLVVQLVVCVVVVNFFLVSSLVSRDLVRRQVRLLSSLVSNVVSNHAYEYEADQFLSNLVSQVVSVVVPGRYAYAHEVCLQPDESVLCRVLFQLQFADNHNYHVVRNVSVLVCLLVCSHQAYHHSQDGGPVVQRDDTNSRHDHGFHCSNNRLQQCCCRVPVPPNDGSSSSLRHRFVSSCVSRVVVQGRRSDGGHRPWIWIKNAQQKDQAAQVVRSGSHSDGSRHRPIGRMGGAFIARSHHTQQGVVPGGPDRRPYYYDGRVPD